Protein 5C3M (pdb70)

Radius of gyration: 48.21 Å; Cα contacts (8 Å, |Δi|>4): 3370; chains: 4; bounding box: 69×123×137 Å

InterPro domains:
  IPR001088 Glycoside hydrolase, family 4 [PF02056] (6-187)
  IPR001088 Glycoside hydrolase, family 4 [PR00732] (6-21)
  IPR001088 Glycoside hydrolase, family 4 [PR00732] (77-93)
  IPR001088 Glycoside hydrolase, family 4 [PR00732] (98-111)
  IPR001088 Glycoside hydrolase, family 4 [PR00732] (112-132)
  IPR001088 Glycoside hydrolase, family 4 [PR00732] (141-158)
  IPR001088 Glycoside hydrolase, family 4 [PR00732] (167-178)
  IPR001088 Glycoside hydrolase, family 4 [PR00732] (193-205)
  IPR001088 Glycoside hydrolase, family 4 [PTHR32092] (4-439)
  IPR015955 Lactate dehydrogenase/glycoside hydrolase, family 4, C-terminal [G3DSA:3.90.110.10] (171-447)
  IPR015955 Lactate dehydrogenase/glycoside hydrolase, family 4, C-terminal [SSF56327] (173-439)
  IPR019802 Glycoside hydrolase, family 4, conserved site [PS01324] (141-172)
  IPR022616 Glycosyl hydrolase, family 4, C-terminal [PF11975] (197-413)
  IPR036291 NAD(P)-binding domain superfamily [SSF51735] (4-168)

Foldseek 3Di:
DEEEEEAQLDLCVCLALVLVLVPVVQVVHQEYEGEYAPVCVPSNVLCLVVSVVVCVVSVNNYHYYYDHPRLVSLQQHAEYEYDHFFPPLVLLQCQQVLVLVVLFHSHCCAAPNVLVSLLQVQVVVVVCVVCNCVRPVNHAYEYASPPQQLNQQLCLVPHPRQRYWYFFCQVVCVQVVLVPQVPDDSVQKDFWWWFTRLGIKRQFIGGNNHTPQLVSQCCVCPVVHDPNVVSNVLSIGTTPSCCCPVVVVVSSVVSVVCCVPVRHVSRVVVVVSVCSSVVSNDPDDGSRPSLVSVQVSCLCVVPFDKDWIKHQQCCLAVLQDSSGIITTIFGHGVVGTHGDHDDHDPPVSRVVSNLVSVLSVLSSVCSVQVDPVSSLVSNASRPRHDHSVSSVVSSVVSCVVPVPSSVNND/DEEEEEAQLDPCVVLQLVQCLVVVVLDVHAEYEREYAPVSVPSRVLCLVLSVVVCVVSVPNYHRHYDHDCLVSLQAHQEYEYDHAFPPLVLLQCQQVLLLVVLFHRHCCAASNNLVSLLLPQVPVVVVVVSCVVRPLNHAYEYARPPQQLNQFLCLVPHPRQRYWYFFCQVVVVLVVQCVLVVHDSCQKDFWWWFARLWIKGQFIGRNHRTCLLVSLVSQCPVVHDPNVVSNVLSIGTGPSCCCPVVVNVSSVVQVVCCVPCHHPSVVVVVVVVVVSVVSRPPDDDGPGSNVRVVQVSCLCVFVFDKDWIKHACCCLAVLDDNSHIHTTIFGQGVVGTDHHRPDHPDDVCRVVSVLVVVLSVLSSVCSVQVDPVSSLVNNASRPRHDHSVVSVVSSVVVCVVPVPSNVNND/DAAEEEEQQLDLCNVLQLVLCLVVVVLPVYEEYEGEYAPVRVVSNVLVLVVSVVVCVVRVRNYHYHYDHPRLVSLQAHAEYEYDHQFPPLVLLQCQQCLCVVVLFGRHCCAARNVLVSQLLPLVVVVVVVVSCVPRPLNHAYEYESPPQQLSQQLCLVPHPPQRYWYFFCQQVCCQVPLCVLVVHDSVQKDFWWWFTRLGIKRQFIGRNRHTPLQVSQCSQVVHDDSCVSNVVSIGTTPSCCCPVVNVVRSVVSNVCCVPCRGPSSVVCVVSVVSSVVSNDVDDDGSRNNLVSVQVSCLSVQVQDKDWIWHQCCCLAPLDDNSHIITGIFRHGVVGTHRDHDHHDDPVSRVVSVLVRVLSVLSSVCSPQLDLVSSLVNNQSRPRHDHSVSSVVSSVVVCVVVVVSNVSND/DAEAEEAQLDLCNLLQLVVCLVCCVLNVHAEYEGEYAPVSQVSNVLVQVLSVVPCVVSVPNHHYHYDHPVLVSLAQHAEYEYDHQFPPLVLLQVQLVLVLVVLFHRHCCAASNVLVSLLLPLVVVVVVVVSCVPRHLNHAYEYERPPQQLSQFLCLPVHPNQHYWGFFFQVVCCLPPLCVVVVHDSVQKDFWWWFTRLQIKRQFIGRNNHTPQLVSLCSDDDDDDNCVSNVLSIHTTPSCCCPPVVVVSSVVQVVCCVPVRGVSSVVVVVSVCSSVVSNPNDDDGSGNSLVSVQVSCLVPQVQDKDWIWHQQCQLAVLDDSSGIITTIFGAGNSGTHHDRNHHRPDVSRVVRSLVSVLSVLSSVCSVQVDLVSSLVSNPSRPRHDDSVVSVVSSVVSCVVCVVSNVSND

Solvent-accessible surface area: 62214 Å² total; per-residue (Å²): 57,12,8,0,0,15,2,0,10,23,43,66,2,34,52,3,6,102,5,17,60,106,52,91,145,61,24,74,12,30,72,1,38,0,4,31,97,93,132,15,59,119,62,2,92,29,2,3,67,20,2,60,61,55,19,100,111,63,63,19,94,12,96,30,64,54,32,69,89,58,108,41,1,1,115,53,5,60,16,0,3,0,24,28,77,20,23,22,36,55,1,10,18,76,2,13,94,19,0,51,142,55,47,6,2,7,19,15,16,8,1,0,0,1,0,0,5,0,0,2,0,0,39,51,2,29,74,1,1,83,19,0,79,105,31,4,93,125,2,19,2,1,3,12,5,21,9,0,4,4,2,2,0,0,0,38,85,81,34,121,17,164,56,9,0,0,8,9,41,10,3,31,27,21,56,71,36,6,4,71,79,59,63,24,95,31,133,118,5,62,0,38,5,0,0,1,8,9,2,0,0,0,11,73,0,50,46,98,63,98,100,32,8,153,55,0,5,80,79,49,16,133,156,124,39,30,26,57,42,0,0,38,11,8,138,8,13,13,0,66,42,0,54,24,23,3,5,26,41,65,10,69,62,90,44,91,113,43,22,152,78,116,8,12,108,0,60,67,33,69,62,73,21,74,101,27,28,98,136,38,121,113,134,132,43,20,92,41,2,62,19,1,4,38,0,27,17,5,4,116,101,61,63,96,55,70,16,26,0,2,15,109,0,101,43,8,0,68,26,2,19,58,77,0,2,0,1,0,10,0,43,0,23,55,105,5,18,98,36,87,84,44,42,40,2,44,43,16,0,40,0,11,0,2,12,17,0,3,15,8,36,12,0,2,81,0,0,55,78,14,57,58,59,25,0,0,4,0,0,2,12,3,47,16,9,39,3,1,58,33,0,57,82,0,0,52,53,0,17,86,22,1,66,145,44,0,102,52,41,150,60,20,9,0,0,16,2,0,8,25,52,90,1,22,56,8,16,112,11,4,34,110,42,60,153,48,9,60,6,37,78,2,38,0,5,26,104,97,101,13,30,53,35,4,93,61,2,0,50,16,1,73,69,72,25,113,118,62,58,26,112,15,50,14,59,53,25,67,74,53,116,51,1,1,68,43,5,75,20,3,2,2,29,25,72,20,22,34,31,67,1,27,16,77,1,12,85,18,0,47,147,60,58,6,7,15,18,17,13,8,3,0,0,2,0,0,6,1,0,3,0,2,43,46,2,29,82,7,10,65,32,2,46,116,29,5,100,77,2,22,5,4,3,17,5,13,10,0,2,6,1,1,0,0,2,38,82,90,32,130,28,160,58,8,2,0,4,7,29,8,2,20,34,18,69,82,41,6,5,70,53,33,64,43,99,38,133,73,7,67,1,38,7,0,0,2,8,10,1,0,0,0,11,74,0,56,45,84,62,112,81,21,11,148,113,0,5,60,76,52,9,89,165,105,54,18,27,38,43,0,0,50,9,11,133,8,9,12,0,46,44,0,62,28,22,3,3,34,54,66,12,35,57,86,39,89,107,32,12,147,75,129,10,7,136,0,56,42,38,54,72,64,66,59,100,43,25,122,132,53,69,107,162,279,62,67,20,100,36,6,49,20,1,0,30,0,8,1,2,5,97,63,56,106,111,52,66,19,26,1,1,13,93,0,100,41,8,0,63,30,2,23,64,81,0,2,0,0,0,10,0,42,0,15,86,108,1,18,92,38,78,87,42,45,45,0,44,43,16,0,34,0,12,0,4,1,19,0,0,10,8,40,12,0,2,83,0,3,61,83,14,57,60,50,22,0,0,5,0,0,4,6,6,53,14,6,38,2,1,63,30,0,62,86,0,0,58,51,0,16,127,25,1,45,144,47,0,91,52,36,142,169,16,20,7,0,0,8,4,0,7,24,22,75,0,14,48,1,4,96,9,1,40,95,49,44,143,40,1,44,2,12,68,1,40,0,3,20,89,102,144,19,117,95,24,6,62,53,2,0,43,32,1,93,81,55,11,101,118,50,66,19,94,8,107,12,61,58,21,75,93,57,124,40,0,0,108,45,6,55,13,0,0,0,27,24,73,20,22,34,29,67,3,27,21,76,0,6,84,21,0,42,147,48,50,7,4,2,17,20,15,6,0,0,0,1,0,0,6,1,0,3,0,0,35,45,0,16,60,0,0,140,27,1,85,127,23,5,98,116,2,16,1,0,2,12,4,23,12,0,3,5,2,1,0,0,0,35,79,85,32,109,23,160,63,4,0,0,5,4,32,9,4,31,37,20,54,82,31,5,4,136,72,44,57,39,94,22,112,94,4,79,0,39,10,0,0,0,7,12,1,0,0,0,14,73,0,54,37,84,65,100,85,34,9,151,53,0,9,89,74,45,94,172,47,22,31,68,36,0,3,45,13,8,150,6,11,14,0,60,38,0,14,32,24,4,3,24,46,78,10,46,54,98,36,106,88,35,21,101,100,75,6,15,119,0,47,29,25,64,92,96,39,115,107,50,29,126,123,28,61,89,144,280,67,45,21,129,33,6,61,20,0,0,32,0,2,0,1,2,73,56,55,94,104,51,72,24,33,1,1,13,110,0,110,42,7,0,72,29,1,22,61,78,0,1,0,1,1,9,0,41,0,21,106,107,3,14,97,44,75,82,45,41,42,0,43,44,17,0,32,0,10,0,8,7,13,1,2,12,10,50,12,1,0,76,0,1,58,82,8,54,60,58,15,0,0,2,0,0,3,7,4,46,13,9,39,1,2,63,27,0,56,80,0,0,56,56,0,15,124,25,0,27,135,57,0,89,52,29,151,56,30,6,0,0,13,4,0,2,21,26,71,0,20,47,0,1,98,10,0,39,86,53,50,150,46,1,50,3,26,52,1,27,0,4,18,90,98,152,10,63,123,53,4,104,28,2,0,47,10,1,77,81,58,1,115,112,51,60,22,91,3,97,12,68,58,24,66,82,50,115,136,0,0,84,48,4,51,12,0,0,0,26,21,71,23,15,31,20,100,1,25,15,64,2,7,87,17,0,35,101,61,39,7,4,5,16,18,13,6,1,0,0,0,0,0,10,0,0,8,1,0,37,48,2,19,52,1,5,136,26,1,87,108,31,8,98,123,1,16,1,0,2,10,6,18,8,0,2,5,2,2,0,0,0,38,78,85,34,179,24,98,53,8,0,0,4,4,36,9,2,29,38,17,59,94,28,5,2,73,68,30,62,34,101,22,125,107,6,78,5,35,6,0,0,1,8,9,2,0,0,1,16,78,0,55,35,73,75,96,92,21,8,138,98,0,3,71,79,42,41,129,41,14,28,55,34,0,1,64,10,9,144,9,18,5,0,36,41,0,60,27,24,3,5,27,52,74,3,58,60,84,36,78,100,14,15,119,81,140,5,7,105,0,60,34,25,72,40,75,34,139,100,43,19,102,117,32,104,115,134,260,48,50,26,101,23,7,40,24,0,0,30,0,3,0,1,0,68,54,56,100,157,53,77,22,33,3,1,12,112,0,105,42,5,0,68,31,2,18,65,71,0,1,0,1,0,10,0,44,0,20,108,110,3,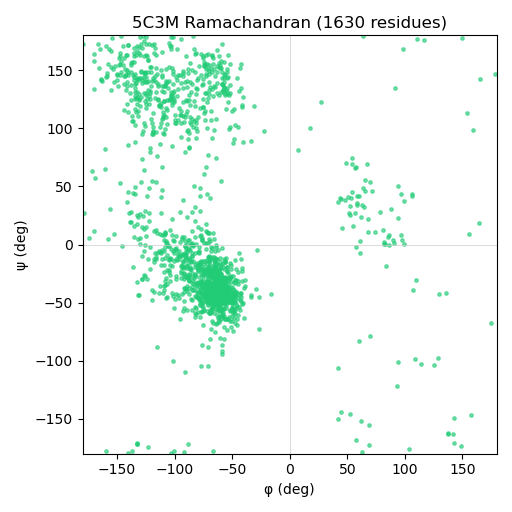16,95,42,78,85,44,43,43,2,47,40,13,0,35,0,12,0,8,11,13,1,4,13,9,44,9,0,1,78,0,2,64,81,12,56,57,50,12,0,0,4,0,1,2,12,6,47,16,10,40,3,0,64,30,0,54,81,0,0,62,70,0,16,118,30,0,28,145,44,0,89,50,38,150

B-factor: mean 54.34, std 13.12, range [18.91, 105.05]

Nearest PDB structures (foldseek):
  5c3m-assembly1_A-2  TM=1.002E+00  e=1.618E-75  Geobacillus stearothermophilus
  1up6-assembly2_G  TM=9.432E-01  e=1.573E-33  Thermotoga maritima MSB8
  1up4-assembly1_B  TM=9.468E-01  e=6.744E-33  Thermotoga maritima MSB8
  1up6-assembly1_D  TM=9.447E-01  e=8.302E-33  Thermotoga maritima MSB8
  1up4-assembly2_H  TM=9.448E-01  e=2.744E-32  Thermotoga maritima MSB8

Secondary structure (P-SEA, 3-state):
cbbbbcccccccaaaaaaaaaaccccccccbbbbbbcccaaaaaaaaaaaaaaaaaaaccccccccccccccccccccbbbbbcccccaaaaaaaacccccccccccccccaaaaaaaaccaaaaaaaaaccccccccbbbbbcccaaaaaaaaaaacccccbbbbbbaaaaaacaaaaaaaccccccbbbbbbcccccccccbbbcccccaaaaaaaaaaccccccaaaaaaacccccccccccccaaaaaaaaaaaaaccccaaaaaaaaaaaaaaaccccccccccaaaaaaaaaaacccbbbbbbcccccccccccccccccccccccccccccccccccccccaaaaaaaaaaaaaaaaaaaacccaaaaaaaaaaccccccaaaaaaaaaaaaaaccccccccc/cbbbbccccccaaaaaaaaaaaccccccccbbbbbbcccaaaaaaaaaaaaaaaaaaccccbbbbbccccccccccccbbbbbcccccaaaaaaaaccccccccccccccaaaaaaaaaacaaaaaaaaaaaacccccbbbbbccccaaaaaaaaaacccccccccccaaaaaaaaaaaaaacccccccccccccccccccccccccccccaaaaaaaaaaccccccaaaaaaaccccccccccccaaaaaaaaaaaaaaccccaaaaaaaaaaaaaaaacccccccccccaaaaaaaaaacccbbbbbbbccccccccccccccccccccccccccccccccccccccaaaaaaaaaaaaaaaaaaaaaccaaaaaaaaacccccccaaaaaaaaaaaaaaccccccccc/cbbbbbccccccaaaaaaaaaaaccccccccbbbbbbccccaaaaaaaaaaaaaaaaacccbbbbbbbcccccccccccbbbbccccccaaaaaaaacccccccccccccccaaaaaaaaacaaaaaaaaaaaacccccbbbbbcccaaaaaaaaaaacccccbbbbbbaaaaaaaaaaaaaacccccccccccccccccccccbbbcccccaaaaaaaaccccccaaaaaaaccccccccccccaaaaaaaaaaaaaaccccaaaaaaaaaaaaaaaacccccccaaaaaaaaaaaaaaaccbbbbbbbccccccccccccccccccccccccccccccccccccccaaaaaaaaaaaaaaaaaaaacccaaaaaaaaaaccccccaaaaaaaaaaaaaaccccccccc/cbbbbccccccaaaaaaaaaaaacccccccbbbbbbcccaaaaaaaaaaaaaaaaaaaccccccccccccccccccccbbbbbcccccaaaaaaaaaaaaaacccccccccaaaaaaaaacaaaaaaaaaaaacccccbbbbbcccaaaaaaaaaaccccccccccccaaaaaaaaaaaaaacccccccccccccccccccccbbbcccccaaaaaaaaccccccaaaaaaacccccccccccccaaaaaaaaaaaaaccccaaaaaaaaaaaaaaaaccccccccccaaaaaaaaaaaaccbbbbbbbccccccccccccccccccccccccccccccccccccccaaaaaaaaaaaaaaaaaaaacccaaaaaaaaacccccccaaaaaaaaaaaaaaccccccccc

Structure (mmCIF, N/CA/C/O backbone):
data_5C3M
#
_entry.id   5C3M
#
_cell.length_a   185.324
_cell.length_b   83.198
_cell.length_c   151.372
_cell.angle_alpha   90.00
_cell.angle_beta   113.61
_cell.angle_gamma   90.00
#
_symmetry.space_group_name_H-M   'C 1 2 1'
#
loop_
_entity.id
_entity.type
_entity.pdbx_description
1 polymer 'Putative 6-phospho-beta-glucosidase'
2 non-polymer 'MANGANESE (II) ION'
3 water water
#
loop_
_atom_site.group_PDB
_atom_site.id
_atom_site.type_symbol
_atom_site.label_atom_id
_atom_site.label_alt_id
_atom_site.label_comp_id
_atom_site.label_asym_id
_atom_site.label_entity_id
_atom_site.label_seq_id
_atom_site.pdbx_PDB_ins_code
_atom_site.Cartn_x
_atom_site.Cartn_y
_atom_site.Cartn_z
_atom_site.occupancy
_atom_site.B_iso_or_equiv
_atom_site.auth_seq_id
_atom_site.auth_comp_id
_atom_site.auth_asym_id
_atom_site.auth_atom_id
_atom_site.pdbx_PDB_model_num
ATOM 1 N N . LEU A 1 5 ? -32.096 33.770 44.012 1.00 71.81 5 LEU A N 1
ATOM 2 C CA . LEU A 1 5 ? -32.714 32.659 44.737 1.00 83.77 5 LEU A CA 1
ATOM 3 C C . LEU A 1 5 ? -34.148 32.394 44.266 1.00 81.13 5 LEU A C 1
ATOM 4 O O . LEU A 1 5 ? -35.053 33.188 44.522 1.00 82.13 5 LEU A O 1
ATOM 7 N N . LYS A 1 6 ? -34.350 31.264 43.597 1.00 79.42 6 LYS A N 1
ATOM 8 C CA . LYS A 1 6 ? -35.627 30.954 42.963 1.00 73.06 6 LYS A CA 1
ATOM 9 C C . LYS A 1 6 ? -36.402 29.850 43.668 1.00 72.88 6 LYS A C 1
ATOM 10 O O . LYS A 1 6 ? -36.128 28.669 43.480 1.00 74.38 6 LYS A O 1
ATOM 16 N N . MET A 1 7 ? -37.377 30.239 44.477 1.00 75.40 7 MET A N 1
ATOM 17 C CA . MET A 1 7 ? -38.317 29.290 45.054 1.00 74.52 7 MET A CA 1
ATOM 18 C C . MET A 1 7 ? -39.192 28.707 43.942 1.00 73.52 7 MET A C 1
ATOM 19 O O . MET A 1 7 ? -39.237 29.242 42.845 1.00 75.61 7 MET A O 1
ATOM 24 N N . ALA A 1 8 ? -39.852 27.590 44.216 1.00 72.37 8 ALA A N 1
ATOM 25 C CA . ALA A 1 8 ? -40.781 26.977 43.273 1.00 75.51 8 ALA A CA 1
ATOM 26 C C . ALA A 1 8 ? -41.821 26.197 44.072 1.00 76.83 8 ALA A C 1
ATOM 27 O O . ALA A 1 8 ? -41.483 25.563 45.063 1.00 80.08 8 ALA A O 1
ATOM 29 N N . THR A 1 9 ? -43.084 26.253 43.661 1.00 67.00 9 THR A N 1
ATOM 30 C CA . THR A 1 9 ? -44.153 25.686 44.476 1.00 65.00 9 THR A CA 1
ATOM 31 C C . THR A 1 9 ? -45.144 24.856 43.688 1.00 68.34 9 THR A C 1
ATOM 32 O O . THR A 1 9 ? -45.737 25.340 42.730 1.00 73.12 9 THR A O 1
ATOM 36 N N . ILE A 1 10 ? -45.344 23.612 44.112 1.00 66.57 10 ILE A N 1
ATOM 37 C CA . ILE A 1 10 ? -46.242 22.708 43.412 1.00 63.85 10 ILE A CA 1
ATOM 38 C C . ILE A 1 10 ? -47.585 22.620 44.110 1.00 69.80 10 ILE A C 1
ATOM 39 O O . ILE A 1 10 ? -47.672 22.269 45.289 1.00 64.50 10 ILE A O 1
ATOM 44 N N . GLY A 1 11 ? -48.632 22.938 43.354 1.00 72.95 11 GLY A N 1
ATOM 45 C CA . GLY A 1 11 ? -49.950 23.133 43.913 1.00 68.78 11 GLY A CA 1
ATOM 46 C C . GLY A 1 11 ? -50.106 24.609 44.178 1.00 61.87 11 GLY A C 1
ATOM 47 O O . GLY A 1 11 ? -50.465 25.026 45.276 1.00 57.04 11 GLY A O 1
ATOM 48 N N . GLY A 1 12 ? -49.807 25.403 43.161 1.00 62.02 12 GLY A N 1
ATOM 49 C CA . GLY A 1 12 ? -49.908 26.841 43.283 1.00 67.97 12 GLY A CA 1
ATOM 50 C C . GLY A 1 12 ? -51.330 27.299 43.523 1.00 69.05 12 GLY A C 1
ATOM 51 O O . GLY A 1 12 ? -51.558 28.265 44.241 1.00 69.93 12 GLY A O 1
ATOM 52 N N . GLY A 1 13 ? -52.289 26.590 42.934 1.00 64.64 13 GLY A N 1
ATOM 53 C CA . GLY A 1 13 ? -53.680 26.979 43.002 1.00 59.10 13 GLY A CA 1
ATOM 54 C C . GLY A 1 13 ? -54.346 26.669 44.320 1.00 60.54 13 GLY A C 1
ATOM 55 O O . GLY A 1 13 ? -55.549 26.821 44.457 1.00 68.38 13 GLY A O 1
ATOM 56 N N . SER A 1 14 ? -53.572 26.239 45.301 1.00 59.76 14 SER A N 1
ATOM 57 C CA . SER A 1 14 ? -54.146 25.860 46.579 1.00 63.93 14 SER A CA 1
ATOM 58 C C . SER A 1 14 ? -54.849 27.018 47.260 1.00 70.55 14 SER A C 1
ATOM 59 O O . SER A 1 14 ? -54.522 28.173 47.048 1.00 68.79 14 SER A O 1
ATOM 62 N N . SER A 1 15 ? -55.830 26.677 48.080 1.00 72.28 15 SER A N 1
ATOM 63 C CA . SER A 1 15 ? -56.553 27.632 48.900 1.00 69.59 15 SER A CA 1
ATOM 64 C C . SER A 1 15 ? -55.660 28.368 49.876 1.00 73.44 15 SER A C 1
ATOM 65 O O . SER A 1 15 ? -56.053 29.393 50.429 1.00 76.37 15 SER A O 1
ATOM 68 N N . TYR A 1 16 ? -54.454 27.851 50.079 1.00 73.86 16 TYR A N 1
ATOM 69 C CA . TYR A 1 16 ? -53.604 28.329 51.160 1.00 72.18 16 TYR A CA 1
ATOM 70 C C . TYR A 1 16 ? -52.462 29.257 50.726 1.00 75.28 16 TYR A C 1
ATOM 71 O O . TYR A 1 16 ? -51.733 29.773 51.574 1.00 78.16 16 TYR A O 1
ATOM 80 N N . THR A 1 17 ? -52.303 29.470 49.422 1.00 75.70 17 THR A N 1
ATOM 81 C CA . THR A 1 17 ? -51.223 30.319 48.905 1.00 67.71 17 THR A CA 1
ATOM 82 C C . THR A 1 17 ? -51.193 31.725 49.524 1.00 71.21 17 THR A C 1
ATOM 83 O O . THR A 1 17 ? -50.121 32.296 49.688 1.00 70.23 17 THR A O 1
ATOM 87 N N . PRO A 1 18 ? -52.364 32.297 49.856 1.00 73.06 18 PRO A N 1
ATOM 88 C CA . PRO A 1 18 ? -52.326 33.443 50.764 1.00 71.65 18 PRO A CA 1
ATOM 89 C C . PRO A 1 18 ? -51.408 33.206 51.956 1.00 73.50 18 PRO A C 1
ATOM 90 O O . PRO A 1 18 ? -50.389 33.875 52.085 1.00 73.94 18 PRO A O 1
ATOM 94 N N . GLU A 1 19 ? -51.751 32.237 52.796 1.00 74.42 19 GLU A N 1
ATOM 95 C CA . GLU A 1 19 ? -50.959 31.922 53.978 1.00 74.58 19 GLU A CA 1
ATOM 96 C C . GLU A 1 19 ? -49.487 31.717 53.641 1.00 74.05 19 GLU A C 1
ATOM 97 O O . GLU A 1 19 ? -48.627 31.843 54.503 1.00 73.91 19 GLU A O 1
ATOM 103 N N . LEU A 1 20 ? -49.199 31.413 52.382 1.00 77.69 20 LEU A N 1
ATOM 104 C CA . LEU A 1 20 ? -47.826 31.194 51.966 1.00 75.67 20 LEU A CA 1
ATOM 105 C C . LEU A 1 20 ? -47.116 32.506 51.693 1.00 76.99 20 LEU A C 1
ATOM 106 O O . LEU A 1 20 ? -46.145 32.842 52.361 1.00 82.97 20 LEU A O 1
ATOM 111 N N . VAL A 1 21 ? -47.597 33.255 50.710 1.00 76.60 21 VAL A N 1
ATOM 112 C CA . VAL A 1 21 ? -46.929 34.491 50.330 1.00 73.82 21 VAL A CA 1
ATOM 113 C C . VAL A 1 21 ? -47.203 35.604 51.337 1.00 74.83 21 VAL A C 1
ATOM 114 O O . VAL A 1 21 ? -46.792 36.737 51.137 1.00 72.13 21 VAL A O 1
ATOM 118 N N . GLU A 1 22 ? -47.908 35.284 52.415 1.00 76.12 22 GLU A N 1
ATOM 119 C CA . GLU A 1 22 ? -48.027 36.217 53.522 1.00 74.19 22 GLU A CA 1
ATOM 120 C C . GLU A 1 22 ? -46.921 35.922 54.515 1.00 76.34 22 GLU A C 1
ATOM 121 O O . GLU A 1 22 ? -46.493 36.784 55.263 1.00 78.74 22 GLU A O 1
ATOM 127 N N . GLY A 1 23 ? -46.468 34.679 54.530 1.00 77.80 23 GLY A N 1
ATOM 128 C CA . GLY A 1 23 ? -45.348 34.317 55.367 1.00 75.95 23 GLY A CA 1
ATOM 129 C C . GLY A 1 23 ? -44.125 35.068 54.888 1.00 81.32 23 GLY A C 1
ATOM 130 O O . GLY A 1 23 ? -43.457 35.732 55.673 1.00 87.39 23 GLY A O 1
ATOM 131 N N . LEU A 1 24 ? -43.855 34.989 53.588 1.00 80.64 24 LEU A N 1
ATOM 132 C CA . LEU A 1 24 ? -42.624 35.527 53.019 1.00 76.54 24 LEU A CA 1
ATOM 133 C C . LEU A 1 24 ? -42.477 37.028 53.221 1.00 82.68 24 LEU A C 1
ATOM 134 O O . LEU A 1 24 ? -41.370 37.517 53.445 1.00 85.45 24 LEU A O 1
ATOM 139 N N . ILE A 1 25 ? -43.583 37.760 53.136 1.00 80.00 25 ILE A N 1
ATOM 140 C CA . ILE A 1 25 ? -43.515 39.202 53.295 1.00 83.71 25 ILE A CA 1
ATOM 141 C C . ILE A 1 25 ? -42.961 39.532 54.677 1.00 85.45 25 ILE A C 1
ATOM 142 O O . ILE A 1 25 ? -42.175 40.460 54.827 1.00 89.19 25 ILE A O 1
ATOM 147 N N . LYS A 1 26 ? -43.330 38.752 55.684 1.00 80.59 26 LYS A N 1
ATOM 148 C CA . LYS A 1 26 ? -42.745 38.955 56.996 1.00 80.40 26 LYS A CA 1
ATOM 149 C C . LYS A 1 26 ? -41.348 38.332 57.119 1.00 89.04 26 LYS A C 1
ATOM 150 O O . LYS A 1 26 ? -40.841 38.184 58.228 1.00 91.56 26 LYS A O 1
ATOM 154 N N . ARG A 1 27 ? -40.720 37.979 55.997 1.00 86.02 27 ARG A N 1
ATOM 155 C CA . ARG A 1 27 ? -39.395 37.372 56.048 1.00 89.13 27 ARG A CA 1
ATOM 156 C C . ARG A 1 27 ? -38.603 37.554 54.749 1.00 89.18 27 ARG A C 1
ATOM 157 O O . ARG A 1 27 ? -37.780 36.716 54.396 1.00 86.62 27 ARG A O 1
ATOM 165 N N . TYR A 1 28 ? -38.846 38.655 54.043 1.00 88.57 28 TYR A N 1
ATOM 166 C CA . TYR A 1 28 ? -38.003 39.028 52.911 1.00 86.96 28 TYR A CA 1
ATOM 167 C C . TYR A 1 28 ? -36.694 39.567 53.488 1.00 89.07 28 TYR A C 1
ATOM 168 O O . TYR A 1 28 ? -35.657 39.625 52.818 1.00 89.42 28 TYR A O 1
ATOM 177 N N . HIS A 1 29 ? -36.772 39.981 54.750 1.00 90.92 29 HIS A N 1
ATOM 178 C CA . HIS A 1 29 ? -35.619 40.382 55.573 1.00 86.89 29 HIS A CA 1
ATOM 179 C C . HIS A 1 29 ? -34.379 39.521 55.407 1.00 93.52 29 HIS A C 1
ATOM 180 O O . HIS A 1 29 ? -33.254 40.017 55.393 1.00 97.51 29 HIS A O 1
ATOM 187 N N . GLU A 1 30 ? -34.611 38.224 55.237 1.00 93.81 30 GLU A N 1
ATOM 188 C CA . GLU A 1 30 ? -33.542 37.253 55.109 1.00 89.43 30 GLU A CA 1
ATOM 189 C C . GLU A 1 30 ? -33.687 36.346 53.888 1.00 83.49 30 GLU A C 1
ATOM 190 O O . GLU A 1 30 ? -32.773 35.613 53.561 1.00 85.23 30 GLU A O 1
ATOM 196 N N . LEU A 1 31 ? -34.819 36.385 53.200 1.00 85.12 31 LEU A N 1
ATOM 197 C CA . LEU A 1 31 ? -34.993 35.497 52.055 1.00 83.01 31 LEU A CA 1
ATOM 198 C C . LEU A 1 31 ? -34.971 36.210 50.709 1.00 84.31 31 LEU A C 1
ATOM 199 O O . LEU A 1 31 ? -35.996 36.697 50.246 1.00 81.49 31 LEU A O 1
ATOM 201 N N . PRO A 1 32 ? -33.800 36.241 50.059 1.00 83.46 32 PRO A N 1
ATOM 202 C CA . PRO A 1 32 ? -33.630 36.938 48.785 1.00 82.49 32 PRO A CA 1
ATOM 203 C C . PRO A 1 32 ? -34.263 36.207 47.618 1.00 81.37 32 PRO A C 1
ATOM 204 O O . PRO A 1 32 ? -33.554 35.846 46.679 1.00 78.38 32 PRO A O 1
ATOM 208 N N . VAL A 1 33 ? -35.576 36.010 47.671 1.00 78.64 33 VAL A N 1
ATOM 209 C CA . VAL A 1 33 ? -36.279 35.298 46.616 1.00 77.83 33 VAL A CA 1
ATOM 210 C C . VAL A 1 33 ? -36.562 36.207 45.445 1.00 74.09 33 VAL A C 1
ATOM 211 O O . VAL A 1 33 ? -37.420 37.082 45.515 1.00 71.60 33 VAL A O 1
ATOM 215 N N . GLY A 1 34 ? -35.829 35.994 44.364 1.00 74.65 34 GLY A N 1
ATOM 216 C CA . GLY A 1 34 ? -36.039 36.763 43.163 1.00 73.97 34 GLY A CA 1
ATOM 217 C C . GLY A 1 34 ? -37.283 36.238 42.505 1.00 69.96 34 GLY A C 1
ATOM 218 O O . GLY A 1 34 ? -38.378 36.722 42.747 1.00 74.42 34 GLY A O 1
ATOM 219 N N . GLU A 1 35 ? -37.110 35.215 41.691 1.00 67.43 35 GLU A N 1
ATOM 220 C CA . GLU A 1 35 ? -38.214 34.654 40.949 1.00 70.79 35 GLU A CA 1
ATOM 221 C C . GLU A 1 35 ? -38.899 33.521 41.702 1.00 74.19 35 GLU A C 1
ATOM 222 O O . GLU A 1 35 ? -38.333 32.454 41.870 1.00 75.88 35 GLU A O 1
ATOM 228 N N . LEU A 1 36 ? -40.119 33.768 42.166 1.00 74.35 36 LEU A N 1
ATOM 229 C CA . LEU A 1 36 ? -40.968 32.714 42.713 1.00 75.40 36 LEU A CA 1
ATOM 230 C C . LEU A 1 36 ? -41.858 32.153 41.603 1.00 80.84 36 LEU A C 1
ATOM 231 O O . LEU A 1 36 ? -42.254 32.883 40.699 1.00 85.02 36 LEU A O 1
ATOM 236 N N . TRP A 1 37 ? -42.143 30.855 41.643 1.00 73.26 37 TRP A N 1
ATOM 237 C CA . TRP A 1 37 ? -43.047 30.254 40.671 1.00 77.25 37 TRP A CA 1
ATOM 238 C C . TRP A 1 37 ? -44.176 29.489 41.370 1.00 75.66 37 TRP A C 1
ATOM 239 O O . TRP A 1 37 ? -43.985 28.952 42.456 1.00 75.60 37 TRP A O 1
ATOM 250 N N . LEU A 1 38 ? -45.355 29.476 40.747 1.00 78.78 38 LEU A N 1
ATOM 251 C CA . LEU A 1 38 ? -46.517 28.732 41.240 1.00 71.70 38 LEU A CA 1
ATOM 252 C C . LEU A 1 38 ? -47.051 27.794 40.164 1.00 73.83 38 LEU A C 1
ATOM 253 O O . LEU A 1 38 ? -47.492 28.252 39.112 1.00 73.88 38 LEU A O 1
ATOM 258 N N . VAL A 1 39 ? -47.028 26.488 40.412 1.00 74.53 39 VAL A N 1
ATOM 259 C CA . VAL A 1 39 ? -47.492 25.555 39.393 1.00 72.86 39 VAL A CA 1
ATOM 260 C C . VAL A 1 39 ? -48.699 24.728 39.826 1.00 70.57 39 VAL A C 1
ATOM 261 O O . VAL A 1 39 ? -49.048 24.659 41.010 1.00 65.04 39 VAL A O 1
ATOM 265 N N . ASP A 1 40 ? -49.327 24.113 38.828 1.00 71.44 40 ASP A N 1
ATOM 266 C CA . ASP A 1 40 ? -50.493 23.273 39.016 1.00 65.98 40 ASP A CA 1
ATOM 267 C C . ASP A 1 40 ? -50.745 22.481 37.744 1.00 61.35 40 ASP A C 1
ATOM 268 O O . ASP A 1 40 ? -50.081 22.694 36.738 1.00 64.44 40 ASP A O 1
ATOM 273 N N . ILE A 1 41 ? -51.691 21.554 37.795 1.00 63.49 41 ILE A N 1
ATOM 274 C CA . ILE A 1 41 ? -52.078 20.801 36.609 1.00 68.19 41 ILE A CA 1
ATOM 275 C C . ILE A 1 41 ? -53.170 21.543 35.873 1.00 62.66 41 ILE A C 1
ATOM 276 O O . ILE A 1 41 ? -53.955 22.247 36.491 1.00 60.32 41 ILE A O 1
ATOM 281 N N . PRO A 1 42 ? -53.236 21.367 34.548 1.00 61.80 42 PRO A N 1
ATOM 282 C CA . PRO A 1 42 ? -54.211 22.065 33.705 1.00 64.81 42 PRO A CA 1
ATOM 283 C C . PRO A 1 42 ? -55.651 21.956 34.196 1.00 65.65 42 PRO A C 1
ATOM 284 O O . PRO A 1 42 ? -56.488 22.749 33.785 1.00 67.12 42 PRO A O 1
ATOM 288 N N . GLU A 1 43 ? -55.925 20.998 35.071 1.00 63.81 43 GLU A N 1
ATOM 289 C CA . GLU A 1 43 ? -57.251 20.823 35.645 1.00 61.82 43 GLU A CA 1
ATOM 290 C C . GLU A 1 43 ? -57.526 21.822 36.760 1.00 59.00 43 GLU A C 1
ATOM 291 O O . GLU A 1 43 ? -58.621 21.881 37.299 1.00 55.87 43 GLU A O 1
ATOM 297 N N . GLY A 1 44 ? -56.522 22.605 37.118 1.00 67.03 44 GLY A N 1
ATOM 298 C CA . GLY A 1 44 ? -56.706 23.641 38.117 1.00 68.06 44 GLY A CA 1
ATOM 299 C C . GLY A 1 44 ? -56.217 24.975 37.600 1.00 67.66 44 GLY A C 1
ATOM 300 O O . GLY A 1 44 ? -56.033 25.911 38.368 1.00 69.91 44 GLY A O 1
ATOM 301 N N . LYS A 1 45 ? -56.010 25.045 36.289 1.00 64.87 45 LYS A N 1
ATOM 302 C CA . LYS A 1 45 ? -55.470 26.224 35.634 1.00 65.87 45 LYS A CA 1
ATOM 303 C C . LYS A 1 45 ? -56.171 27.491 36.073 1.00 76.18 45 LYS A C 1
ATOM 304 O O . LYS A 1 45 ? -55.532 28.487 36.380 1.00 79.04 45 LYS A O 1
ATOM 308 N N . GLU A 1 46 ? -57.491 27.446 36.131 1.00 77.58 46 GLU A N 1
ATOM 309 C CA . GLU A 1 46 ? -58.245 28.633 36.484 1.00 79.62 46 GLU A CA 1
ATOM 310 C C . GLU A 1 46 ? -58.031 29.029 37.937 1.00 82.75 46 GLU A C 1
ATOM 311 O O . GLU A 1 46 ? -57.597 30.147 38.212 1.00 81.59 46 GLU A O 1
ATOM 317 N N . LYS A 1 47 ? -58.307 28.118 38.863 1.00 76.08 47 LYS A N 1
ATOM 318 C CA . LYS A 1 47 ? -58.128 28.409 40.284 1.00 75.13 47 LYS A CA 1
ATOM 319 C C . LYS A 1 47 ? -56.704 28.885 40.595 1.00 74.86 47 LYS A C 1
ATOM 320 O O . LYS A 1 47 ? -56.460 29.564 41.591 1.00 69.09 47 LYS A O 1
ATOM 323 N N . LEU A 1 48 ? -55.766 28.532 39.729 1.00 71.38 48 LEU A N 1
ATOM 324 C CA . LEU A 1 48 ? -54.408 29.006 39.878 1.00 72.87 48 LEU A CA 1
ATOM 325 C C . LEU A 1 48 ? -54.376 30.505 39.663 1.00 76.45 48 LEU A C 1
ATOM 326 O O . LEU A 1 48 ? -53.846 31.248 40.477 1.00 75.24 48 LEU A O 1
ATOM 331 N N . GLU A 1 49 ? -54.968 30.946 38.563 1.00 80.11 49 GLU A N 1
ATOM 332 C CA . GLU A 1 49 ? -54.848 32.335 38.148 1.00 84.59 49 GLU A CA 1
ATOM 333 C C . GLU A 1 49 ? -55.701 33.275 38.995 1.00 79.05 49 GLU A C 1
ATOM 334 O O . GLU A 1 49 ? -55.423 34.467 39.077 1.00 75.99 49 GLU A O 1
ATOM 340 N N . ILE A 1 50 ? -56.730 32.733 39.635 1.00 83.19 50 ILE A N 1
ATOM 341 C CA . ILE A 1 50 ? -57.568 33.527 40.527 1.00 80.02 50 ILE A CA 1
ATOM 342 C C . ILE A 1 50 ? -56.740 34.021 41.709 1.00 76.53 50 ILE A C 1
ATOM 343 O O . ILE A 1 50 ? -57.020 35.077 42.264 1.00 78.51 50 ILE A O 1
ATOM 346 N N . VAL A 1 51 ? -55.708 33.264 42.080 1.00 79.91 51 VAL A N 1
ATOM 347 C CA . VAL A 1 51 ? -54.843 33.659 43.193 1.00 80.95 51 VAL A CA 1
ATOM 348 C C . VAL A 1 51 ? -53.496 34.199 42.724 1.00 82.43 51 VAL A C 1
ATOM 349 O O . VAL A 1 51 ? -52.848 34.956 43.443 1.00 81.37 51 VAL A O 1
ATOM 353 N N . GLY A 1 52 ? -53.080 33.810 41.522 1.00 81.17 52 GLY A N 1
ATOM 354 C CA . GLY A 1 52 ? -51.843 34.307 40.947 1.00 77.68 52 GLY A CA 1
ATOM 355 C C . GLY A 1 52 ? -51.857 35.819 40.883 1.00 80.20 52 GLY A C 1
ATOM 356 O O . GLY A 1 52 ? -50.900 36.481 41.280 1.00 83.97 52 GLY A O 1
ATOM 357 N N . ALA A 1 53 ? -52.960 36.370 40.397 1.00 79.89 53 ALA A N 1
ATOM 358 C CA . ALA A 1 53 ? -53.120 37.813 40.342 1.00 81.64 53 ALA A CA 1
ATOM 359 C C . ALA A 1 53 ? -53.200 38.418 41.739 1.00 81.11 53 ALA A C 1
ATOM 360 O O . ALA A 1 53 ? -52.944 39.603 41.918 1.00 83.98 53 ALA A O 1
ATOM 362 N N . LEU A 1 54 ? -53.557 37.608 42.728 1.00 78.24 54 LEU A N 1
ATOM 363 C CA . LEU A 1 54 ? -53.657 38.093 44.098 1.00 82.17 54 LEU A CA 1
ATOM 364 C C . LEU A 1 54 ? -52.273 38.098 44.739 1.00 80.57 54 LEU A C 1
ATOM 365 O O . LEU A 1 54 ? -52.026 38.786 45.730 1.00 78.87 54 LEU A O 1
ATOM 370 N N . ALA A 1 55 ? -51.361 37.336 44.152 1.00 81.27 55 ALA A N 1
ATOM 371 C CA . ALA A 1 55 ? -49.981 37.356 44.596 1.00 77.32 55 ALA A CA 1
ATOM 372 C C . ALA A 1 55 ? -49.374 38.683 44.211 1.00 76.83 55 ALA A C 1
ATOM 373 O O . ALA A 1 55 ? -48.936 39.451 45.064 1.00 78.83 55 ALA A O 1
ATOM 375 N N . LYS A 1 56 ? -49.394 38.959 42.913 1.00 74.80 56 LYS A N 1
ATOM 376 C CA . LYS A 1 56 ? -48.796 40.161 42.362 1.00 76.12 56 LYS A CA 1
ATOM 377 C C . LYS A 1 56 ? -49.362 41.418 43.011 1.00 80.71 56 LYS A C 1
ATOM 378 O O . LYS A 1 56 ? -48.799 42.501 42.873 1.00 85.02 56 LYS A O 1
ATOM 381 N N . ARG A 1 57 ? -50.470 41.263 43.727 1.00 75.84 57 ARG A N 1
ATOM 382 C CA . ARG A 1 57 ? -51.091 42.371 44.430 1.00 76.19 57 ARG A CA 1
ATOM 383 C C . ARG A 1 57 ? -50.320 42.755 45.679 1.00 76.38 57 ARG A C 1
ATOM 384 O O . ARG A 1 57 ? -49.911 43.899 45.845 1.00 78.68 57 ARG A O 1
ATOM 392 N N . MET A 1 58 ? -50.130 41.787 46.562 1.00 77.78 58 MET A N 1
ATOM 393 C CA . MET A 1 58 ? -49.570 42.062 47.874 1.00 76.05 58 MET A CA 1
ATOM 394 C C . MET A 1 58 ? -48.058 42.226 47.836 1.00 80.36 58 MET A C 1
ATOM 395 O O . MET A 1 58 ? -47.467 42.767 48.765 1.00 84.09 58 MET A O 1
ATOM 400 N N . VAL A 1 59 ? -47.424 41.766 46.764 1.00 79.26 59 VAL A N 1
ATOM 401 C CA . VAL A 1 59 ? -46.010 42.057 46.569 1.00 86.92 59 VAL A CA 1
ATOM 402 C C . VAL A 1 59 ? -45.895 43.416 45.896 1.00 83.36 59 VAL A C 1
ATOM 403 O O . VAL A 1 59 ? -44.802 43.886 45.588 1.00 89.52 59 VAL A O 1
ATOM 407 N N . GLU A 1 60 ? -47.048 44.035 45.671 1.00 83.32 60 GLU A N 1
ATOM 408 C CA . GLU A 1 60 ? -47.122 45.397 45.180 1.00 83.47 60 GLU A CA 1
ATOM 409 C C . GLU A 1 60 ? -47.585 46.307 46.313 1.00 85.69 60 GLU A C 1
ATOM 410 O O . GLU A 1 60 ? -47.232 47.482 46.366 1.00 88.97 60 GLU A O 1
ATOM 413 N N . LYS A 1 61 ? -48.360 45.749 47.235 1.00 78.52 61 LYS A N 1
ATOM 414 C CA . LYS A 1 61 ? -48.897 46.519 48.349 1.00 81.42 61 LYS A CA 1
ATOM 415 C C . LYS A 1 61 ? -47.918 46.570 49.520 1.00 87.47 61 LYS A C 1
ATOM 416 O O . LYS A 1 61 ? -48.161 47.248 50.517 1.00 83.31 61 LYS A O 1
ATOM 419 N N . ALA A 1 62 ? -46.810 45.847 49.393 1.00 87.86 62 ALA A N 1
ATOM 420 C CA . ALA A 1 62 ? -45.781 45.826 50.432 1.00 82.03 62 ALA A CA 1
ATOM 421 C C . ALA A 1 62 ? -44.425 46.177 49.845 1.00 79.34 62 ALA A C 1
ATOM 422 O O . ALA A 1 62 ? -43.438 46.316 50.568 1.00 73.64 62 ALA A O 1
ATOM 424 N N . GLY A 1 63 ? -44.388 46.318 48.525 1.00 83.56 63 GLY A N 1
ATOM 425 C CA . GLY A 1 63 ? -43.191 46.755 47.831 1.00 86.93 63 GLY A CA 1
ATOM 426 C C . GLY A 1 63 ? -42.078 45.735 47.905 1.00 83.03 63 GLY A C 1
ATOM 427 O O . GLY A 1 63 ? -41.066 45.954 48.570 1.00 81.37 63 GLY A O 1
ATOM 428 N N . VAL A 1 64 ? -42.281 44.615 47.216 1.00 84.01 64 VAL A N 1
ATOM 429 C CA . VAL A 1 64 ? -41.357 43.490 47.231 1.00 76.68 64 VAL A CA 1
ATOM 430 C C . VAL A 1 64 ? -41.055 43.028 45.806 1.00 77.36 64 VAL A C 1
ATOM 431 O O . VAL A 1 64 ? -41.977 42.713 45.055 1.00 80.98 64 VAL A O 1
ATOM 435 N N . PRO A 1 65 ? -39.765 42.982 45.429 1.00 75.08 65 PRO A N 1
ATOM 436 C CA . PRO A 1 65 ? -39.345 42.695 44.049 1.00 73.35 65 PRO A CA 1
ATOM 437 C C . PRO A 1 65 ? -39.413 41.222 43.656 1.00 75.96 65 PRO A C 1
ATOM 438 O O . PRO A 1 65 ? -38.517 40.734 42.968 1.00 71.76 65 PRO A O 1
ATOM 442 N N . ILE A 1 66 ? -40.477 40.539 44.067 1.00 83.46 66 ILE A N 1
ATOM 443 C CA . ILE A 1 66 ? -40.640 39.109 43.816 1.00 74.73 66 ILE A CA 1
ATOM 444 C C . ILE A 1 66 ? -41.459 38.799 42.574 1.00 70.09 66 ILE A C 1
ATOM 445 O O . ILE A 1 66 ? -42.658 39.028 42.544 1.00 68.63 66 ILE A O 1
ATOM 450 N N . GLU A 1 67 ? -40.802 38.254 41.559 1.00 71.93 67 GLU A N 1
ATOM 451 C CA . GLU A 1 67 ? -41.452 37.975 40.287 1.00 77.01 67 GLU A CA 1
ATOM 452 C C . GLU A 1 67 ? -42.430 36.806 40.344 1.00 83.80 67 GLU A C 1
ATOM 453 O O . GLU A 1 67 ? -42.018 35.652 40.266 1.00 84.19 67 GLU A O 1
ATOM 459 N N . ILE A 1 68 ? -43.722 37.097 40.445 1.00 88.70 68 ILE A N 1
ATOM 460 C CA . ILE A 1 68 ? -44.737 36.047 40.417 1.00 83.27 68 ILE A CA 1
ATOM 461 C C . ILE A 1 68 ? -44.921 35.470 39.019 1.00 83.64 68 ILE A C 1
ATOM 462 O O . ILE A 1 68 ? -45.492 36.117 38.143 1.00 84.15 68 ILE A O 1
ATOM 467 N N . HIS A 1 69 ? -44.443 34.250 38.816 1.00 80.72 69 HIS A N 1
ATOM 468 C CA . HIS A 1 69 ? -44.641 33.563 37.547 1.00 82.26 69 HIS A CA 1
ATOM 469 C C . HIS A 1 69 ? -45.590 32.388 37.714 1.00 76.84 69 HIS A C 1
ATOM 470 O O . HIS A 1 69 ? -45.604 31.742 38.755 1.00 75.86 69 HIS A O 1
ATOM 477 N N . LEU A 1 70 ? -46.388 32.116 36.690 1.00 71.64 70 LEU A N 1
ATOM 478 C CA . LEU A 1 70 ? -47.315 31.001 36.747 1.00 66.39 70 LEU A CA 1
ATOM 479 C C . LEU A 1 70 ? -47.087 30.112 35.545 1.00 71.63 70 LEU A C 1
ATOM 480 O O . LEU A 1 70 ? -46.720 30.600 34.477 1.00 67.60 70 LEU A O 1
ATOM 483 N N . THR A 1 71 ? -47.296 28.808 35.726 1.00 75.47 71 THR A N 1
ATOM 484 C CA . THR A 1 71 ? -47.013 27.826 34.685 1.00 71.10 71 THR A CA 1
ATOM 485 C C . THR A 1 71 ? -47.650 26.470 34.997 1.00 71.39 71 THR A C 1
ATOM 486 O O . THR A 1 71 ? -47.882 26.140 36.154 1.00 67.78 71 THR A O 1
ATOM 490 N N . LEU A 1 72 ? -47.971 25.716 33.949 1.00 76.77 72 LEU A N 1
ATOM 491 C CA . LEU A 1 72 ? -48.378 24.322 34.063 1.00 76.68 72 LEU A CA 1
ATOM 492 C C . LEU A 1 72 ? -47.176 23.415 33.816 1.00 74.21 72 LEU A C 1
ATOM 493 O O . LEU A 1 72 ? -46.954 22.453 34.545 1.00 74.42 72 LEU A O 1
ATOM 498 N N . ASP A 1 73 ? -46.427 23.728 32.760 1.00 76.88 73 ASP A N 1
ATOM 499 C CA . ASP A 1 73 ? -45.126 23.122 32.475 1.00 79.99 73 ASP A CA 1
ATOM 500 C C . ASP A 1 73 ? -44.236 23.148 33.713 1.00 79.68 73 ASP A C 1
ATOM 501 O O . ASP A 1 73 ? -43.455 24.071 33.906 1.00 81.52 73 ASP A O 1
ATOM 506 N N . ARG A 1 74 ? -44.355 22.123 34.546 1.00 80.10 74 ARG A N 1
ATOM 507 C CA . ARG A 1 74 ? -43.661 22.079 35.827 1.00 77.00 74 ARG A CA 1
ATOM 508 C C . ARG A 1 74 ? -42.148 22.262 35.729 1.00 79.58 74 ARG A C 1
ATOM 509 O O . ARG A 1 74 ? -41.543 22.943 36.552 1.00 81.53 74 ARG A O 1
ATOM 517 N N . ARG A 1 75 ? -41.537 21.660 34.718 1.00 79.77 75 ARG A N 1
ATOM 518 C CA . ARG A 1 75 ? -40.088 21.536 34.693 1.00 77.73 75 ARG A CA 1
ATOM 519 C C . ARG A 1 75 ? -39.390 22.878 34.529 1.00 79.34 75 ARG A C 1
ATOM 520 O O . ARG A 1 75 ? -38.328 23.097 35.104 1.00 78.51 75 ARG A O 1
ATOM 528 N N . ARG A 1 76 ? -39.996 23.783 33.768 1.00 81.43 76 ARG A N 1
ATOM 529 C CA . ARG A 1 76 ? -39.439 25.124 33.600 1.00 84.08 76 ARG A CA 1
ATOM 530 C C . ARG A 1 76 ? -39.436 25.881 34.921 1.00 82.96 76 ARG A C 1
ATOM 531 O O . ARG A 1 76 ? -38.708 26.859 35.082 1.00 82.21 76 ARG A O 1
ATOM 533 N N . ALA A 1 77 ? -40.255 25.430 35.864 1.00 80.30 77 ALA A N 1
ATOM 534 C CA . ALA A 1 77 ? -40.288 26.033 37.188 1.00 77.10 77 ALA A CA 1
ATOM 535 C C . ALA A 1 77 ? -39.211 25.431 38.070 1.00 77.66 77 ALA A C 1
ATOM 536 O O . ALA A 1 77 ? -38.948 25.912 39.171 1.00 75.42 77 ALA A O 1
ATOM 538 N N . LEU A 1 78 ? -38.598 24.361 37.585 1.00 80.66 78 LEU A N 1
ATOM 539 C CA . LEU A 1 78 ? -37.474 23.763 38.279 1.00 78.65 78 LEU A CA 1
ATOM 540 C C . LEU A 1 78 ? -36.203 24.141 37.549 1.00 77.82 78 LEU A C 1
ATOM 541 O O . LEU A 1 78 ? -35.149 23.573 37.778 1.00 80.59 78 LEU A O 1
ATOM 546 N N . GLU A 1 79 ? -36.319 25.104 36.648 1.00 80.10 79 GLU A N 1
ATOM 547 C CA . GLU A 1 79 ? -35.155 25.633 35.962 1.00 81.56 79 GLU A CA 1
ATOM 548 C C . GLU A 1 79 ? -34.279 26.340 36.988 1.00 82.36 79 GLU A C 1
ATOM 549 O O . GLU A 1 79 ? -34.550 27.474 37.372 1.00 80.74 79 GLU A O 1
ATOM 555 N N . GLY A 1 80 ? -33.246 25.651 37.452 1.00 82.85 80 GLY A N 1
ATOM 556 C CA . GLY A 1 80 ? -32.331 26.212 38.424 1.00 77.43 80 GLY A CA 1
ATOM 557 C C . GLY A 1 80 ? -32.982 26.566 39.743 1.00 74.39 80 GLY A C 1
ATOM 558 O O . GLY A 1 80 ? -32.481 27.409 40.474 1.00 74.16 80 GLY A O 1
ATOM 559 N N . ALA A 1 81 ? -34.096 25.920 40.056 1.00 72.65 81 ALA A N 1
ATOM 560 C CA . ALA A 1 81 ? -34.789 26.189 41.308 1.00 75.58 81 ALA A CA 1
ATOM 561 C C . ALA A 1 81 ? -33.896 25.888 42.505 1.00 82.04 81 ALA A C 1
ATOM 562 O O . ALA A 1 81 ? -33.013 25.042 42.426 1.00 84.81 81 ALA A O 1
ATOM 564 N N . ASP A 1 82 ? -34.122 26.589 43.610 1.00 76.78 82 ASP A N 1
ATOM 565 C CA . ASP A 1 82 ? -33.306 26.410 44.805 1.00 71.42 82 ASP A CA 1
ATOM 566 C C . ASP A 1 82 ? -34.103 25.799 45.927 1.00 64.14 82 ASP A C 1
ATOM 567 O O . ASP A 1 82 ? -33.582 25.036 46.719 1.00 63.29 82 ASP A O 1
ATOM 572 N N . PHE A 1 83 ? -35.369 26.164 46.015 1.00 65.49 83 PHE A N 1
ATOM 573 C CA . PHE A 1 83 ? -36.264 25.519 46.959 1.00 64.33 83 PHE A CA 1
ATOM 574 C C . PHE A 1 83 ? -37.500 25.023 46.229 1.00 68.06 83 PHE A C 1
ATOM 575 O O . PHE A 1 83 ? -37.949 25.637 45.266 1.00 65.15 83 PHE A O 1
ATOM 583 N N . VAL A 1 84 ? -38.017 23.881 46.667 1.00 66.05 84 VAL A N 1
ATOM 584 C CA . VAL A 1 84 ? -39.196 23.292 46.064 1.00 60.16 84 VAL A CA 1
ATOM 585 C C . VAL A 1 84 ? -40.147 22.896 47.173 1.00 60.78 84 VAL A C 1
ATOM 586 O O . VAL A 1 84 ? -39.737 22.286 48.150 1.00 64.56 84 VAL A O 1
ATOM 590 N N . THR A 1 85 ? -41.413 23.265 47.048 1.00 66.01 85 THR A N 1
ATOM 591 C CA . THR A 1 85 ? -42.385 22.928 48.083 1.00 70.67 85 THR A CA 1
ATOM 592 C C . THR A 1 85 ? -43.648 22.294 47.499 1.00 68.97 85 THR A C 1
ATOM 593 O O . THR A 1 85 ? -43.874 22.343 46.291 1.00 66.93 85 THR A O 1
ATOM 597 N N . THR A 1 86 ? -44.455 21.677 48.360 1.00 64.16 86 THR A N 1
ATOM 598 C CA . THR A 1 86 ? -45.584 20.866 47.919 1.00 60.03 86 THR A CA 1
ATOM 599 C C . THR A 1 86 ? -46.795 20.960 48.833 1.00 62.45 86 THR A C 1
ATOM 600 O O . THR A 1 86 ? -46.741 20.528 49.988 1.00 59.21 86 THR A O 1
ATOM 604 N N . GLN A 1 87 ? -47.890 21.492 48.293 1.00 63.57 87 GLN A N 1
ATOM 605 C CA . GLN A 1 87 ? -49.146 21.607 49.020 1.00 61.71 87 GLN A CA 1
ATOM 606 C C . GLN A 1 87 ? -50.305 21.055 48.197 1.00 61.18 87 GLN A C 1
ATOM 607 O O . GLN A 1 87 ? -51.452 21.065 48.639 1.00 61.96 87 GLN A O 1
ATOM 613 N N . PHE A 1 88 ? -49.995 20.561 47.004 1.00 56.91 88 PHE A N 1
ATOM 614 C CA . PHE A 1 88 ? -51.010 20.042 46.094 1.00 60.53 88 PHE A CA 1
ATOM 615 C C . PHE A 1 88 ? -51.790 18.851 46.656 1.00 65.04 88 PHE A C 1
ATOM 616 O O . PHE A 1 88 ? -51.364 18.212 47.612 1.00 63.57 88 PHE A O 1
ATOM 624 N N . ARG A 1 89 ? -52.946 18.579 46.054 1.00 62.11 89 ARG A N 1
ATOM 625 C CA . ARG A 1 89 ? -53.775 17.433 46.405 1.00 54.60 89 ARG A CA 1
ATOM 626 C C . ARG A 1 89 ? -54.016 16.601 45.171 1.00 58.46 89 ARG A C 1
ATOM 627 O O . ARG A 1 89 ? -54.473 17.110 44.158 1.00 58.04 89 ARG A O 1
ATOM 635 N N . VAL A 1 90 ? -53.696 15.319 45.246 1.00 64.44 90 VAL A N 1
ATOM 636 C CA . VAL A 1 90 ? -53.858 14.461 44.086 1.00 65.59 90 VAL A CA 1
ATOM 637 C C . VAL A 1 90 ? -55.291 13.986 44.004 1.00 68.14 90 VAL A C 1
ATOM 638 O O . VAL A 1 90 ? -55.820 13.405 44.955 1.00 64.71 90 VAL A O 1
ATOM 642 N N . GLY A 1 91 ? -55.928 14.252 42.871 1.00 67.02 91 GLY A N 1
ATOM 643 C CA . GLY A 1 91 ? -57.316 13.884 42.693 1.00 64.34 91 GLY A CA 1
ATOM 644 C C . GLY A 1 91 ? -58.294 15.008 42.918 1.00 64.61 91 GLY A C 1
ATOM 645 O O . GLY A 1 91 ? -59.499 14.820 42.794 1.00 70.73 91 GLY A O 1
ATOM 646 N N . GLY A 1 92 ? -57.772 16.183 43.232 1.00 62.48 92 GLY A N 1
ATOM 647 C CA . GLY A 1 92 ? -58.601 17.278 43.669 1.00 66.29 92 GLY A CA 1
ATOM 648 C C . GLY A 1 92 ? -59.174 16.961 45.028 1.00 63.58 92 GLY A C 1
ATOM 649 O O . GLY A 1 92 ? -58.830 15.967 45.642 1.00 59.56 92 GLY A O 1
ATOM 650 N N . LEU A 1 93 ? -60.072 17.814 45.488 1.00 69.26 93 LEU A N 1
ATOM 651 C CA . LEU A 1 93 ? -60.688 17.646 46.784 1.00 71.04 93 LEU A CA 1
ATOM 652 C C . LEU A 1 93 ? -61.918 16.760 46.617 1.00 77.89 93 LEU A C 1
ATOM 653 O O . LEU A 1 93 ? -62.561 16.336 47.582 1.00 76.42 93 LEU A O 1
ATOM 658 N N . GLU A 1 94 ? -62.184 16.419 45.362 1.00 77.34 94 GLU A N 1
ATOM 659 C CA . GLU A 1 94 ? -63.210 15.434 45.042 1.00 78.18 94 GLU A CA 1
ATOM 660 C C . GLU A 1 94 ? -62.717 14.031 45.385 1.00 67.61 94 GLU A C 1
ATOM 661 O O . GLU A 1 94 ? -63.488 13.161 45.781 1.00 67.59 94 GLU A O 1
ATOM 663 N N . ALA A 1 95 ? -61.420 13.815 45.240 1.00 66.90 95 ALA A N 1
ATOM 664 C CA . ALA A 1 95 ? -60.831 12.561 45.668 1.00 62.59 95 ALA A CA 1
ATOM 665 C C . ALA A 1 95 ? -60.935 12.392 47.178 1.00 62.63 95 ALA A C 1
ATOM 666 O O . ALA A 1 95 ? -61.260 11.317 47.650 1.00 61.09 95 ALA A O 1
ATOM 668 N N . ARG A 1 96 ? -60.664 13.450 47.936 1.00 64.57 96 ARG A N 1
ATOM 669 C CA . ARG A 1 96 ? -60.814 13.396 49.393 1.00 65.54 96 ARG A CA 1
ATOM 670 C C . ARG A 1 96 ? -62.264 13.088 49.775 1.00 62.28 96 ARG A C 1
ATOM 671 O O . ARG A 1 96 ? -62.543 12.541 50.843 1.00 59.06 96 ARG A O 1
ATOM 679 N N . ALA A 1 97 ? -63.185 13.438 48.887 1.00 64.44 97 ALA A N 1
ATOM 680 C CA . ALA A 1 97 ? -64.595 13.199 49.133 1.00 64.32 97 ALA A CA 1
ATOM 681 C C . ALA A 1 97 ? -64.881 11.708 49.239 1.00 60.20 97 ALA A C 1
ATOM 682 O O . ALA A 1 97 ? -65.520 11.263 50.185 1.00 61.60 97 ALA A O 1
ATOM 684 N N . LYS A 1 98 ? -64.400 10.937 48.274 1.00 56.30 98 LYS A N 1
ATOM 685 C CA . LYS A 1 98 ? -64.586 9.494 48.302 1.00 60.06 98 LYS A CA 1
ATOM 686 C C . LYS A 1 98 ? -63.969 8.854 49.543 1.00 58.64 98 LYS A C 1
ATOM 687 O O . LYS A 1 98 ? -64.551 7.958 50.140 1.00 56.85 98 LYS A O 1
ATOM 693 N N . ASP A 1 99 ? -62.785 9.311 49.931 1.00 60.69 99 ASP A N 1
ATOM 694 C CA . ASP A 1 99 ? -62.064 8.675 51.025 1.00 60.44 99 ASP A CA 1
ATOM 695 C C . ASP A 1 99 ? -62.723 8.922 52.374 1.00 60.57 99 ASP A C 1
ATOM 696 O O . ASP A 1 99 ? -62.366 8.297 53.356 1.00 58.06 99 ASP A O 1
ATOM 701 N N . GLU A 1 100 ? -63.681 9.836 52.433 1.00 63.80 100 GLU A N 1
ATOM 702 C CA . GLU A 1 100 ? -64.344 10.127 53.699 1.00 61.11 100 GLU A CA 1
ATOM 703 C C . GLU A 1 100 ? -65.723 9.487 53.755 1.00 62.00 100 GLU A C 1
ATOM 704 O O . GLU A 1 100 ? -66.334 9.416 54.819 1.00 61.20 100 GLU A O 1
ATOM 710 N N . ARG A 1 101 ? -66.200 9.010 52.608 1.00 64.74 101 ARG A N 1
ATOM 711 C CA . ARG A 1 101 ? -67.547 8.457 52.510 1.00 65.80 101 ARG A CA 1
ATOM 712 C C . ARG A 1 101 ? -67.576 6.943 52.366 1.00 59.45 101 ARG A C 1
ATOM 713 O O . ARG A 1 101 ? -68.369 6.278 53.020 1.00 60.43 101 ARG A O 1
ATOM 721 N N . ILE A 1 102 ? -66.732 6.406 51.494 1.00 53.94 102 ILE A N 1
ATOM 722 C CA . ILE A 1 102 ? -66.612 4.964 51.334 1.00 49.82 102 ILE A CA 1
ATOM 723 C C . ILE A 1 102 ? -66.371 4.229 52.662 1.00 55.69 102 ILE A C 1
ATOM 724 O O . ILE A 1 102 ? -66.982 3.196 52.913 1.00 57.45 102 ILE A O 1
ATOM 729 N N . PRO A 1 103 ? -65.493 4.755 53.529 1.00 59.06 103 PRO A N 1
ATOM 730 C CA . PRO A 1 103 ? -65.410 4.082 54.825 1.00 55.99 103 PRO A CA 1
ATOM 731 C C . PRO A 1 103 ? -66.679 4.163 55.645 1.00 54.33 103 PRO A C 1
ATOM 732 O O . PRO A 1 103 ? -66.941 3.242 56.403 1.00 55.09 103 PRO A O 1
ATOM 736 N N . LEU A 1 104 ? -67.451 5.234 55.499 1.00 58.08 104 LEU A N 1
ATOM 737 C CA . LEU A 1 104 ? -68.637 5.424 56.333 1.00 62.86 104 LEU A CA 1
ATOM 738 C C . LEU A 1 104 ? -69.600 4.250 56.201 1.00 58.65 104 LEU A C 1
ATOM 739 O O . LEU A 1 104 ? -70.277 3.895 57.163 1.00 58.69 104 LEU A O 1
ATOM 741 N N . LYS A 1 105 ? -69.636 3.644 55.016 1.00 52.77 105 LYS A N 1
ATOM 742 C CA . LYS A 1 105 ? -70.463 2.469 54.767 1.00 54.69 105 LYS A CA 1
ATOM 743 C C . LYS A 1 105 ? -70.190 1.378 55.783 1.00 62.70 105 LYS A C 1
ATOM 744 O O . LYS A 1 105 ? -71.108 0.720 56.263 1.00 64.90 105 LYS A O 1
ATOM 750 N N . TYR A 1 106 ? -68.917 1.203 56.117 1.00 60.14 106 TYR A N 1
ATOM 751 C CA . TYR A 1 106 ? -68.472 0.029 56.846 1.00 55.79 106 TYR A CA 1
ATOM 752 C C . TYR A 1 106 ? -68.283 0.265 58.333 1.00 51.42 106 TYR A C 1
ATOM 753 O O . TYR A 1 106 ? -67.985 -0.662 59.072 1.00 41.96 106 TYR A O 1
ATOM 762 N N . GLY A 1 107 ? -68.462 1.505 58.770 1.00 58.30 107 GLY A N 1
ATOM 763 C CA . GLY A 1 107 ? -68.233 1.865 60.161 1.00 58.92 107 GLY A CA 1
ATOM 764 C C . GLY A 1 107 ? -66.802 2.300 60.416 1.00 47.53 107 GLY A C 1
ATOM 765 O O . GLY A 1 107 ? -66.408 2.576 61.541 1.00 40.85 107 GLY A O 1
ATOM 766 N N . VAL A 1 108 ? -66.025 2.371 59.348 1.00 45.50 108 VAL A N 1
ATOM 767 C CA . VAL A 1 108 ? -64.613 2.672 59.453 1.00 46.65 108 VAL A CA 1
ATOM 768 C C . VAL A 1 108 ? -64.378 4.162 59.235 1.00 49.89 108 VAL A C 1
ATOM 769 O O . VAL A 1 108 ? -65.079 4.804 58.462 1.00 51.04 108 VAL A O 1
ATOM 773 N N . ILE A 1 109 ? -63.394 4.700 59.941 1.00 47.30 109 ILE A N 1
ATOM 774 C CA . ILE A 1 109 ? -63.080 6.114 59.901 1.00 47.38 109 ILE A CA 1
ATOM 775 C C . ILE A 1 109 ? -62.829 6.632 58.493 1.00 48.54 109 ILE A C 1
ATOM 776 O O . ILE A 1 109 ? -62.045 6.073 57.742 1.00 52.17 109 ILE A O 1
ATOM 781 N N . GLY A 1 110 ? -63.508 7.715 58.145 1.00 51.92 110 GLY A N 1
ATOM 782 C CA . GLY A 1 110 ? -63.353 8.333 56.846 1.00 54.66 110 GLY A CA 1
ATOM 783 C C . GLY A 1 110 ? -62.668 9.663 57.007 1.00 56.73 110 GLY A C 1
ATOM 784 O O . GLY A 1 110 ? -63.259 10.709 56.795 1.00 58.04 110 GLY A O 1
ATOM 785 N N . GLN A 1 111 ? -61.408 9.603 57.411 1.00 56.99 111 GLN A N 1
ATOM 786 C CA . GLN A 1 111 ? -60.574 10.770 57.603 1.00 55.05 111 GLN A CA 1
ATOM 787 C C . GLN A 1 111 ? -59.652 10.835 56.400 1.00 53.44 111 GLN A C 1
ATOM 788 O O . GLN A 1 111 ? -59.616 9.906 55.617 1.00 57.24 111 GLN A O 1
ATOM 794 N N . GLU A 1 112 ? -58.912 11.917 56.230 1.00 54.44 112 GLU A N 1
ATOM 795 C CA . GLU A 1 112 ? -58.124 12.068 55.019 1.00 52.47 112 GLU A CA 1
ATOM 796 C C . GLU A 1 112 ? -56.711 11.518 55.169 1.00 53.61 112 GLU A C 1
ATOM 797 O O . GLU A 1 112 ? -56.093 11.132 54.179 1.00 55.46 112 GLU A O 1
ATOM 803 N N . THR A 1 113 ? -56.194 11.470 56.393 1.00 51.64 113 THR A N 1
ATOM 804 C CA . THR A 1 113 ? -54.860 10.906 56.606 1.00 53.01 113 THR A CA 1
ATOM 805 C C . THR A 1 113 ? -54.823 9.910 57.745 1.00 49.79 113 THR A C 1
ATOM 806 O O . THR A 1 113 ? -53.786 9.683 58.334 1.00 49.87 113 THR A O 1
ATOM 810 N N . ASN A 1 114 ? -55.957 9.322 58.069 1.00 53.48 114 ASN A N 1
ATOM 811 C CA . ASN A 1 114 ? -55.980 8.272 59.070 1.00 53.63 114 ASN A CA 1
ATOM 812 C C . ASN A 1 114 ? -56.851 7.117 58.598 1.00 54.96 114 ASN A C 1
ATOM 813 O O . ASN A 1 114 ? -57.839 7.328 57.909 1.00 60.13 114 ASN A O 1
ATOM 818 N N . GLY A 1 115 ? -56.476 5.896 58.953 1.00 49.14 115 GLY A N 1
ATOM 819 C CA . GLY A 1 115 ? -57.199 4.728 58.496 1.00 51.10 115 GLY A CA 1
ATOM 820 C C . GLY A 1 115 ? -57.166 4.589 56.989 1.00 52.47 115 GLY A C 1
ATOM 821 O O . GLY A 1 115 ? -56.238 5.043 56.343 1.00 49.91 115 GLY A O 1
ATOM 822 N N . PRO A 1 116 ? -58.200 3.971 56.422 1.00 51.02 116 PRO A N 1
ATOM 823 C CA . PRO A 1 116 ? -58.334 3.685 54.997 1.00 48.09 116 PRO A CA 1
ATOM 824 C C . PRO A 1 116 ? -58.038 4.858 54.093 1.00 49.36 116 PRO A C 1
ATOM 825 O O . PRO A 1 116 ? -57.376 4.683 53.078 1.00 50.27 116 PRO A O 1
ATOM 829 N N . GLY A 1 117 ? -58.535 6.034 54.449 1.00 51.32 117 GLY A N 1
ATOM 830 C CA . GLY A 1 117 ? -58.337 7.211 53.626 1.00 54.02 117 GLY A CA 1
ATOM 831 C C . GLY A 1 117 ? -56.872 7.552 53.539 1.00 56.79 117 GLY A C 1
ATOM 832 O O . GLY A 1 117 ? -56.325 7.731 52.451 1.00 57.50 117 GLY A O 1
ATOM 833 N N . GLY A 1 118 ? -56.244 7.631 54.708 1.00 57.31 118 GLY A N 1
ATOM 834 C CA . GLY A 1 118 ? -54.815 7.837 54.823 1.00 56.15 118 GLY A CA 1
ATOM 835 C C . GLY A 1 118 ? -54.014 6.920 53.926 1.00 55.96 118 GLY A C 1
ATOM 836 O O . GLY A 1 118 ? -53.118 7.371 53.224 1.00 52.26 118 GLY A O 1
ATOM 837 N N . LEU A 1 119 ? -54.337 5.635 53.940 1.00 53.66 119 LEU A N 1
ATOM 838 C CA . LEU A 1 119 ? -53.685 4.693 53.046 1.00 49.86 119 LEU A CA 1
ATOM 839 C C . LEU A 1 119 ? -53.838 5.150 51.619 1.00 53.16 119 LEU A C 1
ATOM 840 O O . LEU A 1 119 ? -52.882 5.160 50.862 1.00 53.42 119 LEU A O 1
ATOM 845 N N . PHE A 1 120 ? -55.042 5.551 51.251 1.00 55.82 120 PHE A N 1
ATOM 846 C CA . PHE A 1 120 ? -55.286 5.844 49.856 1.00 56.99 120 PHE A CA 1
ATOM 847 C C . PHE A 1 120 ? -54.817 7.226 49.478 1.00 53.44 120 PHE A C 1
ATOM 848 O O . PHE A 1 120 ? -54.343 7.429 48.362 1.00 51.73 120 PHE A O 1
ATOM 856 N N . LYS A 1 121 ? -54.908 8.168 50.408 1.00 49.79 121 LYS A N 1
ATOM 857 C CA . LYS A 1 121 ? -54.365 9.486 50.138 1.00 51.88 121 LYS A CA 1
ATOM 858 C C . LYS A 1 121 ? -52.901 9.318 49.796 1.00 51.80 121 LYS A C 1
ATOM 859 O O . LYS A 1 121 ? -52.428 9.844 48.799 1.00 52.97 121 LYS A O 1
ATOM 865 N N . GLY A 1 122 ? -52.205 8.527 50.602 1.00 55.53 122 GLY A N 1
ATOM 866 C CA . GLY A 1 122 ? -50.841 8.141 50.300 1.00 58.99 122 GLY A CA 1
ATOM 867 C C . GLY A 1 122 ? -50.691 7.466 48.950 1.00 56.52 122 GLY A C 1
ATOM 868 O O . GLY A 1 122 ? -50.046 8.011 48.060 1.00 56.67 122 GLY A O 1
ATOM 869 N N . LEU A 1 123 ? -51.311 6.300 48.793 1.00 52.36 123 LEU A N 1
ATOM 870 C CA . LEU A 1 123 ? -51.238 5.500 47.568 1.00 56.47 123 LEU A CA 1
ATOM 871 C C . LEU A 1 123 ? -51.332 6.297 46.279 1.00 58.05 123 LEU A C 1
ATOM 872 O O . LEU A 1 123 ? -50.898 5.829 45.228 1.00 51.48 123 LEU A O 1
ATOM 877 N N . ARG A 1 124 ? -51.924 7.487 46.364 1.00 61.99 124 ARG A N 1
ATOM 878 C CA . ARG A 1 124 ? -52.043 8.390 45.221 1.00 57.18 124 ARG A CA 1
ATOM 879 C C . ARG A 1 124 ? -50.896 9.374 45.124 1.00 52.83 124 ARG A C 1
ATOM 880 O O . ARG A 1 124 ? -50.418 9.664 44.034 1.00 53.19 124 ARG A O 1
ATOM 888 N N . THR A 1 125 ? -50.482 9.902 46.271 1.00 53.14 125 THR A N 1
ATOM 889 C CA . THR A 1 125 ? -49.511 10.986 46.315 1.00 53.68 125 THR A CA 1
ATOM 890 C C . THR A 1 125 ? -48.093 10.513 46.055 1.00 57.34 125 THR A C 1
ATOM 891 O O . THR A 1 125 ? -47.430 10.996 45.135 1.00 57.93 125 THR A O 1
ATOM 895 N N . ILE A 1 126 ? -47.641 9.570 46.882 1.00 57.73 126 ILE A N 1
ATOM 896 C CA . ILE A 1 126 ? -46.266 9.078 46.863 1.00 54.31 126 ILE A CA 1
ATOM 897 C C . ILE A 1 126 ? -45.690 8.883 45.467 1.00 55.68 126 ILE A C 1
ATOM 898 O O . ILE A 1 126 ? -44.619 9.392 45.190 1.00 59.01 126 ILE A O 1
ATOM 903 N N . PRO A 1 127 ? -46.397 8.179 44.570 1.00 55.35 127 PRO A N 1
ATOM 904 C CA . PRO A 1 127 ? -45.726 7.982 43.287 1.00 59.03 127 PRO A CA 1
ATOM 905 C C . PRO A 1 127 ? -45.501 9.280 42.540 1.00 60.41 127 PRO A C 1
ATOM 906 O O . PRO A 1 127 ? -44.612 9.335 41.694 1.00 63.07 127 PRO A O 1
ATOM 910 N N . VAL A 1 128 ? -46.276 10.309 42.857 1.00 55.93 128 VAL A N 1
ATOM 911 C CA . VAL A 1 128 ? -46.108 11.590 42.190 1.00 58.69 128 VAL A CA 1
ATOM 912 C C . VAL A 1 128 ? -44.934 12.361 42.781 1.00 59.59 128 VAL A C 1
ATOM 913 O O . VAL A 1 128 ? -44.106 12.888 42.040 1.00 62.77 128 VAL A O 1
ATOM 917 N N . ILE A 1 129 ? -44.848 12.406 44.106 1.00 57.78 129 ILE A N 1
ATOM 918 C CA . ILE A 1 129 ? -43.688 12.993 44.770 1.00 59.09 129 ILE A CA 1
ATOM 919 C C . ILE A 1 129 ? -42.398 12.402 44.211 1.00 63.05 129 ILE A C 1
ATOM 920 O O . ILE A 1 129 ? -41.447 13.113 43.922 1.00 66.10 129 ILE A O 1
ATOM 925 N N . LEU A 1 130 ? -42.381 11.092 44.033 1.00 63.10 130 LEU A N 1
ATOM 926 C CA . LEU A 1 130 ? -41.208 10.435 43.488 1.00 69.04 130 LEU A CA 1
ATOM 927 C C . LEU A 1 130 ? -40.931 10.913 42.071 1.00 73.39 130 LEU A C 1
ATOM 928 O O . LEU A 1 130 ? -39.796 10.892 41.616 1.00 75.21 130 LEU A O 1
ATOM 933 N N . ASP A 1 131 ? -41.970 11.342 41.369 1.00 72.78 131 ASP A N 1
ATOM 934 C CA . ASP A 1 131 ? -41.786 11.788 40.001 1.00 76.81 131 ASP A CA 1
ATOM 935 C C . ASP A 1 131 ? -41.225 13.197 39.970 1.00 76.79 131 ASP A C 1
ATOM 936 O O . ASP A 1 131 ? -40.347 13.512 39.167 1.00 79.17 131 ASP A O 1
ATOM 941 N N . ILE A 1 132 ? -41.742 14.040 40.855 1.00 71.09 132 ILE A N 1
ATOM 942 C CA . ILE A 1 132 ? -41.240 15.394 41.017 1.00 70.25 132 ILE A CA 1
ATOM 943 C C . ILE A 1 132 ? -39.746 15.374 41.333 1.00 72.16 132 ILE A C 1
ATOM 944 O O . ILE A 1 132 ? -38.981 16.175 40.803 1.00 78.59 132 ILE A O 1
ATOM 948 N N . ILE A 1 133 ? -39.333 14.437 42.181 1.00 75.48 133 ILE A N 1
ATOM 949 C CA . ILE A 1 133 ? -37.922 14.264 42.512 1.00 71.93 133 ILE A CA 1
ATOM 950 C C . ILE A 1 133 ? -37.136 13.727 41.334 1.00 71.46 133 ILE A C 1
ATOM 951 O O . ILE A 1 133 ? -36.043 14.196 41.044 1.00 72.93 133 ILE A O 1
ATOM 956 N N . ARG A 1 134 ? -37.709 12.743 40.656 1.00 72.90 134 ARG A N 1
ATOM 957 C CA . ARG A 1 134 ? -37.066 12.100 39.520 1.00 79.53 134 ARG A CA 1
ATOM 958 C C . ARG A 1 134 ? -36.503 13.123 38.548 1.00 82.42 134 ARG A C 1
ATOM 959 O O . ARG A 1 134 ? -35.460 12.889 37.931 1.00 85.33 134 ARG A O 1
ATOM 962 N N . ASP A 1 135 ? -37.177 14.267 38.430 1.00 82.24 135 ASP A N 1
ATOM 963 C CA . ASP A 1 135 ? -36.621 15.351 37.635 1.00 84.51 135 ASP A CA 1
ATOM 964 C C . ASP A 1 135 ? -36.289 16.575 38.465 1.00 79.64 135 ASP A C 1
ATOM 965 O O . ASP A 1 135 ? -35.985 17.633 37.947 1.00 77.72 135 ASP A O 1
ATOM 970 N N . MET A 1 136 ? -36.356 16.432 39.768 1.00 75.75 136 MET A N 1
ATOM 971 C CA . MET A 1 136 ? -35.834 17.474 40.614 1.00 69.92 136 MET A CA 1
ATOM 972 C C . MET A 1 136 ? -34.335 17.282 40.624 1.00 76.35 136 MET A C 1
ATOM 973 O O . MET A 1 136 ? -33.563 18.232 40.679 1.00 78.83 136 MET A O 1
ATOM 978 N N . GLU A 1 137 ? -33.936 16.021 40.540 1.00 76.91 137 GLU A N 1
ATOM 979 C CA . GLU A 1 137 ? -32.537 15.656 40.409 1.00 77.09 137 GLU A CA 1
ATOM 980 C C . GLU A 1 137 ? -32.025 16.111 39.053 1.00 76.70 137 GLU A C 1
ATOM 981 O O . GLU A 1 137 ? -30.835 16.400 38.903 1.00 79.74 137 GLU A O 1
ATOM 987 N N . GLU A 1 138 ? -32.948 16.178 38.091 1.00 78.95 138 GLU A N 1
ATOM 988 C CA . GLU A 1 138 ? -32.708 16.658 36.730 1.00 79.69 138 GLU A CA 1
ATOM 989 C C . GLU A 1 138 ? -32.244 18.109 36.731 1.00 79.73 138 GLU A C 1
ATOM 990 O O . GLU A 1 138 ? -31.209 18.446 36.167 1.00 79.27 138 GLU A O 1
ATOM 996 N N . LEU A 1 139 ? -33.031 18.973 37.361 1.00 77.31 139 LEU A N 1
ATOM 997 C CA . LEU A 1 139 ? -32.907 20.412 37.163 1.00 73.47 139 LEU A CA 1
ATOM 998 C C . LEU A 1 139 ? -32.532 21.135 38.447 1.00 73.60 139 LEU A C 1
ATOM 999 O O . LEU A 1 139 ? -32.199 22.307 38.420 1.00 75.78 139 LEU A O 1
ATOM 1002 N N . CYS A 1 140 ? -32.609 20.451 39.582 1.00 71.72 140 CYS A N 1
ATOM 1003 C CA . CYS A 1 140 ? -32.273 21.086 40.856 1.00 69.64 140 CYS A CA 1
ATOM 1004 C C . CYS A 1 140 ? -31.670 20.114 41.842 1.00 70.85 140 CYS A C 1
ATOM 1005 O O . CYS A 1 140 ? -32.143 20.026 42.972 1.00 71.81 140 CYS A O 1
ATOM 1008 N N . PRO A 1 141 ? -30.620 19.388 41.433 1.00 70.14 141 PRO A N 1
ATOM 1009 C CA . PRO A 1 141 ? -30.106 18.363 42.335 1.00 66.08 141 PRO A CA 1
ATOM 1010 C C . PRO A 1 141 ? -29.540 18.961 43.606 1.00 69.94 141 PRO A C 1
ATOM 1011 O O . PRO A 1 141 ? -29.315 18.240 44.571 1.00 70.91 141 PRO A O 1
ATOM 1015 N N . ASP A 1 142 ? -29.339 20.273 43.608 1.00 68.22 142 ASP A N 1
ATOM 1016 C CA . ASP A 1 142 ? -28.812 20.970 44.773 1.00 70.53 142 ASP A CA 1
ATOM 1017 C C . ASP A 1 142 ? -29.934 21.502 45.650 1.00 67.02 142 ASP A C 1
ATOM 1018 O O . ASP A 1 142 ? -29.711 21.869 46.801 1.00 71.20 142 ASP A O 1
ATOM 1023 N N . ALA A 1 143 ? -31.144 21.526 45.104 1.00 64.38 143 ALA A N 1
ATOM 1024 C CA . ALA A 1 143 ? -32.257 22.204 45.757 1.00 64.65 143 ALA A CA 1
ATOM 1025 C C . ALA A 1 143 ? -32.867 21.405 46.883 1.00 61.38 143 ALA A C 1
ATOM 1026 O O . ALA A 1 143 ? -32.811 20.182 46.881 1.00 68.90 143 ALA A O 1
ATOM 1028 N N . TRP A 1 144 ? -33.466 22.108 47.835 1.00 58.26 144 TRP A N 1
ATOM 1029 C CA . TRP A 1 144 ? -34.196 21.469 48.920 1.00 62.35 144 TRP A CA 1
ATOM 1030 C C . TRP A 1 144 ? -35.609 21.069 48.521 1.00 63.13 144 TRP A C 1
ATOM 1031 O O . TRP A 1 144 ? -36.133 21.527 47.514 1.00 58.31 144 TRP A O 1
ATOM 1042 N N . LEU A 1 145 ? -36.216 20.217 49.341 1.00 65.51 145 LEU A N 1
ATOM 1043 C CA . LEU A 1 145 ? -37.605 19.809 49.180 1.00 61.76 145 LEU A CA 1
ATOM 1044 C C . LEU A 1 145 ? -38.344 19.918 50.507 1.00 58.66 145 LEU A C 1
ATOM 1045 O O . LEU A 1 145 ? -38.026 19.216 51.455 1.00 59.50 145 LEU A O 1
ATOM 1050 N N . ILE A 1 146 ? -39.325 20.807 50.582 1.00 61.20 146 ILE A N 1
ATOM 1051 C CA . ILE A 1 146 ? -40.079 20.982 51.816 1.00 60.75 146 ILE A CA 1
ATOM 1052 C C . ILE A 1 146 ? -41.537 20.624 51.561 1.00 62.41 146 ILE A C 1
ATOM 1053 O O . ILE A 1 146 ? -42.152 21.166 50.648 1.00 64.83 146 ILE A O 1
ATOM 1058 N N . ASN A 1 147 ? -42.096 19.718 52.361 1.00 66.68 147 ASN A N 1
ATOM 1059 C CA . ASN A 1 147 ? -43.402 19.157 52.029 1.00 65.62 147 ASN A CA 1
ATOM 1060 C C . ASN A 1 147 ? -44.501 19.177 53.088 1.00 70.52 147 ASN A C 1
ATOM 1061 O O . ASN A 1 147 ? -44.259 18.889 54.265 1.00 61.52 147 ASN A O 1
ATOM 1066 N N . PHE A 1 148 ? -45.716 19.491 52.625 1.00 64.03 148 PHE A N 1
ATOM 1067 C CA . PHE A 1 148 ? -46.924 19.446 53.434 1.00 60.86 148 PHE A CA 1
ATOM 1068 C C . PHE A 1 148 ? -47.842 18.364 52.910 1.00 63.06 148 PHE A C 1
ATOM 1069 O O . PHE A 1 148 ? -48.454 17.630 53.686 1.00 64.74 148 PHE A O 1
ATOM 1077 N N . THR A 1 149 ? -47.924 18.295 51.580 1.00 65.89 149 THR A N 1
ATOM 1078 C CA . THR A 1 149 ? -48.833 17.408 50.849 1.00 63.96 149 THR A CA 1
ATOM 1079 C C . THR A 1 149 ? -49.036 16.108 51.570 1.00 59.08 149 THR A C 1
ATOM 1080 O O . THR A 1 149 ? -48.294 15.170 51.372 1.00 69.97 149 THR A O 1
ATOM 1084 N N . ASN A 1 150 ? -50.026 16.077 52.443 1.00 55.07 150 ASN A N 1
ATOM 1085 C CA . ASN A 1 150 ? -50.285 14.932 53.295 1.00 59.67 150 ASN A CA 1
ATOM 1086 C C . ASN A 1 150 ? -50.445 13.570 52.584 1.00 62.18 150 ASN A C 1
ATOM 1087 O O . ASN A 1 150 ? -50.640 13.513 51.368 1.00 55.31 150 ASN A O 1
ATOM 1092 N N . PRO A 1 151 ? -50.328 12.460 53.341 1.00 57.10 151 PRO A N 1
ATOM 1093 C CA . PRO A 1 151 ? -49.982 12.355 54.764 1.00 53.15 151 PRO A CA 1
ATOM 1094 C C . PRO A 1 151 ? -48.501 12.598 54.962 1.00 54.39 151 PRO A C 1
ATOM 1095 O O . PRO A 1 151 ? -47.697 11.860 54.411 1.00 54.72 151 PRO A O 1
ATOM 1099 N N . ALA A 1 152 ? -48.150 13.639 55.707 1.00 55.96 152 ALA A N 1
ATOM 1100 C CA . ALA A 1 152 ? -46.760 14.076 55.784 1.00 52.66 152 ALA A CA 1
ATOM 1101 C C . ALA A 1 152 ? -45.885 12.942 56.294 1.00 48.65 152 ALA A C 1
ATOM 1102 O O . ALA A 1 152 ? -44.826 12.680 55.751 1.00 43.78 152 ALA A O 1
ATOM 1104 N N . GLY A 1 153 ? -46.380 12.246 57.308 1.00 50.26 153 GLY A N 1
ATOM 1105 C CA . GLY A 1 153 ? -45.703 11.108 57.889 1.00 49.53 153 GLY A CA 1
ATOM 1106 C C . GLY A 1 153 ? -45.191 10.081 56.911 1.00 52.06 153 GLY A C 1
ATOM 1107 O O . GLY A 1 153 ? -43.993 9.794 56.906 1.00 50.83 153 GLY A O 1
ATOM 1108 N N . MET A 1 154 ? -46.074 9.517 56.091 1.00 59.56 154 MET A N 1
ATOM 1109 C CA . MET A 1 154 ? -45.644 8.461 55.183 1.00 56.91 154 MET A CA 1
ATOM 1110 C C . MET A 1 154 ? -45.146 9.022 53.866 1.00 56.44 154 MET A C 1
ATOM 1111 O O . MET A 1 154 ? -44.655 8.275 53.028 1.00 56.18 154 MET A O 1
ATOM 1116 N N . VAL A 1 155 ? -45.235 10.336 53.686 1.00 53.04 155 VAL A N 1
ATOM 1117 C CA . VAL A 1 155 ? -44.633 10.937 52.503 1.00 50.86 155 VAL A CA 1
ATOM 1118 C C . VAL A 1 155 ? -43.130 11.070 52.712 1.00 44.12 155 VAL A C 1
ATOM 1119 O O . VAL A 1 155 ? -42.363 10.708 51.834 1.00 40.44 155 VAL A O 1
ATOM 1123 N N . THR A 1 156 ? -42.716 11.565 53.876 1.00 43.99 156 THR A N 1
ATOM 1124 C CA . THR A 1 156 ? -41.296 11.658 54.217 1.00 44.16 156 THR A CA 1
ATOM 1125 C C . THR A 1 156 ? -40.639 10.275 54.162 1.00 47.04 156 THR A C 1
ATOM 1126 O O . THR A 1 156 ? -39.684 10.051 53.409 1.00 43.63 156 THR A O 1
ATOM 1130 N N . GLU A 1 157 ? -41.168 9.359 54.969 1.00 42.43 157 GLU A N 1
ATOM 1131 C CA . GLU A 1 157 ? -40.756 7.962 54.993 1.00 38.30 157 GLU A CA 1
ATOM 1132 C C . GLU A 1 157 ? -40.506 7.347 53.638 1.00 39.45 157 GLU A C 1
ATOM 1133 O O . GLU A 1 157 ? -39.496 6.717 53.414 1.00 39.72 157 GLU A O 1
ATOM 1139 N N . ALA A 1 158 ? -41.466 7.494 52.744 1.00 41.98 158 ALA A N 1
ATOM 1140 C CA . ALA A 1 158 ? -41.355 6.917 51.417 1.00 41.17 158 ALA A CA 1
ATOM 1141 C C . ALA A 1 158 ? -40.184 7.509 50.664 1.00 45.87 158 ALA A C 1
ATOM 1142 O O . ALA A 1 158 ? -39.537 6.817 49.893 1.00 47.42 158 ALA A O 1
ATOM 1144 N N . VAL A 1 159 ? -39.911 8.790 50.901 1.00 46.96 159 VAL A N 1
ATOM 1145 C CA . VAL A 1 159 ? -38.878 9.517 50.168 1.00 45.22 159 VAL A CA 1
ATOM 1146 C C . VAL A 1 159 ? -37.485 9.063 50.563 1.00 49.37 159 VAL A C 1
ATOM 1147 O O . VAL A 1 159 ? -36.604 8.936 49.718 1.00 54.54 159 VAL A O 1
ATOM 1151 N N . LEU A 1 160 ? -37.289 8.805 51.848 1.00 48.58 160 LEU A N 1
ATOM 1152 C CA . LEU A 1 160 ? -36.044 8.222 52.313 1.00 46.19 160 LEU A CA 1
ATOM 1153 C C . LEU A 1 160 ? -35.832 6.810 51.756 1.00 49.72 160 LEU A C 1
ATOM 1154 O O . LEU A 1 160 ? -34.779 6.510 51.208 1.00 58.21 160 LEU A O 1
ATOM 1159 N N . ARG A 1 161 ? -36.829 5.944 51.871 1.00 44.75 161 ARG A N 1
ATOM 1160 C CA . ARG A 1 161 ? -36.643 4.561 51.458 1.00 50.37 161 ARG A CA 1
ATOM 1161 C C . ARG A 1 161 ? -36.555 4.320 49.953 1.00 54.54 161 ARG A C 1
ATOM 1162 O O . ARG A 1 161 ? -35.993 3.313 49.539 1.00 58.51 161 ARG A O 1
ATOM 1170 N N . TYR A 1 162 ? -37.091 5.210 49.126 1.00 50.79 162 TYR A N 1
ATOM 1171 C CA . TYR A 1 162 ? -37.134 4.909 47.695 1.00 54.82 162 TYR A CA 1
ATOM 1172 C C . TYR A 1 162 ? -36.526 6.000 46.819 1.00 56.69 162 TYR A C 1
ATOM 1173 O O . TYR A 1 162 ? -36.686 5.992 45.604 1.00 58.40 162 TYR A O 1
ATOM 1182 N N . THR A 1 163 ? -35.806 6.927 47.434 1.00 54.39 163 THR A N 1
ATOM 1183 C CA . THR A 1 163 ? -35.060 7.931 46.682 1.00 60.27 163 THR A CA 1
ATOM 1184 C C . THR A 1 163 ? -33.714 8.245 47.331 1.00 67.91 163 THR A C 1
ATOM 1185 O O . THR A 1 163 ? -33.486 7.943 48.503 1.00 64.13 163 THR A O 1
ATOM 1189 N N . LYS A 1 164 ? -32.824 8.866 46.566 1.00 65.54 164 LYS A N 1
ATOM 1190 C CA . LYS A 1 164 ? -31.524 9.246 47.095 1.00 64.64 164 LYS A CA 1
ATOM 1191 C C . LYS A 1 164 ? -31.489 10.717 47.510 1.00 62.30 164 LYS A C 1
ATOM 1192 O O . LYS A 1 164 ? -30.444 11.251 47.859 1.00 66.54 164 LYS A O 1
ATOM 1195 N N . GLN A 1 165 ? -32.639 11.368 47.476 1.00 56.94 165 GLN A N 1
ATOM 1196 C CA . GLN A 1 165 ? -32.743 12.729 47.958 1.00 59.53 165 GLN A CA 1
ATOM 1197 C C . GLN A 1 165 ? -32.557 12.784 49.463 1.00 55.82 165 GLN A C 1
ATOM 1198 O O . GLN A 1 165 ? -33.368 12.260 50.206 1.00 58.80 165 GLN A O 1
ATOM 1204 N N . GLU A 1 166 ? -31.495 13.428 49.920 1.00 54.32 166 GLU A N 1
ATOM 1205 C CA . GLU A 1 166 ? -31.290 13.596 51.350 1.00 54.75 166 GLU A CA 1
ATOM 1206 C C . GLU A 1 166 ? -31.934 14.886 51.830 1.00 58.20 166 GLU A C 1
ATOM 1207 O O . GLU A 1 166 ? -32.187 15.051 53.019 1.00 51.44 166 GLU A O 1
ATOM 1213 N N . LYS A 1 167 ? -32.202 15.793 50.893 1.00 60.31 167 LYS A N 1
ATOM 1214 C CA . LYS A 1 167 ? -32.741 17.120 51.205 1.00 61.11 167 LYS A CA 1
ATOM 1215 C C . LYS A 1 167 ? -34.262 17.140 51.282 1.00 59.75 167 LYS A C 1
ATOM 1216 O O . LYS A 1 167 ? -34.919 17.489 50.308 1.00 54.61 167 LYS A O 1
ATOM 1221 N N . VAL A 1 168 ? -34.814 16.756 52.434 1.00 62.14 168 VAL A N 1
ATOM 1222 C CA . VAL A 1 168 ? -36.262 16.662 52.635 1.00 57.44 168 VAL A CA 1
ATOM 1223 C C . VAL A 1 168 ? -36.670 17.063 54.044 1.00 56.63 168 VAL A C 1
ATOM 1224 O O . VAL A 1 168 ? -36.005 16.704 55.003 1.00 52.55 168 VAL A O 1
ATOM 1228 N N . VAL A 1 169 ? -37.762 17.816 54.168 1.00 57.39 169 VAL A N 1
ATOM 1229 C CA . VAL A 1 169 ? -38.363 18.121 55.470 1.00 56.02 169 VAL A CA 1
ATOM 1230 C C . VAL A 1 169 ? -39.877 18.021 55.367 1.00 54.19 169 VAL A C 1
ATOM 1231 O O . VAL A 1 169 ? -40.423 18.157 54.281 1.00 66.17 169 VAL A O 1
ATOM 1235 N N . GLY A 1 170 ? -40.558 17.792 56.484 1.00 53.31 170 GLY A N 1
ATOM 1236 C CA . GLY A 1 170 ? -42.008 17.710 56.471 1.00 55.73 170 GLY A CA 1
ATOM 1237 C C . GLY A 1 170 ? -42.635 18.535 57.574 1.00 61.66 170 GLY A C 1
ATOM 1238 O O . GLY A 1 170 ? -42.107 18.580 58.680 1.00 66.04 170 GLY A O 1
ATOM 1239 N N . LEU A 1 171 ? -43.764 19.178 57.284 1.00 58.72 171 LEU A N 1
ATOM 1240 C CA . LEU A 1 171 ? -44.410 20.056 58.258 1.00 59.36 171 LEU A CA 1
ATOM 1241 C C . LEU A 1 171 ? -45.891 19.773 58.466 1.00 58.77 171 LEU A C 1
ATOM 1242 O O . LEU A 1 171 ? -46.600 19.474 57.523 1.00 62.59 171 LEU A O 1
ATOM 1247 N N . CYS A 1 172 ? -46.356 19.903 59.702 1.00 58.60 172 CYS A N 1
ATOM 1248 C CA . CYS A 1 172 ? -47.783 19.886 59.993 1.00 58.26 172 CYS A CA 1
ATOM 1249 C C . CYS A 1 172 ? -48.043 20.847 61.128 1.00 56.12 172 CYS A C 1
ATOM 1250 O O . CYS A 1 172 ? -47.149 21.116 61.918 1.00 54.76 172 CYS A O 1
ATOM 1253 N N . ASN A 1 173 ? -49.264 21.368 61.204 1.00 59.84 173 ASN A N 1
ATOM 1254 C CA . ASN A 1 173 ? -49.585 22.419 62.159 1.00 54.98 173 ASN A CA 1
ATOM 1255 C C . ASN A 1 173 ? -49.969 21.870 63.522 1.00 52.35 173 ASN A C 1
ATOM 1256 O O . ASN A 1 173 ? -50.246 22.626 64.448 1.00 53.27 173 ASN A O 1
ATOM 1261 N N . VAL A 1 174 ? -49.973 20.551 63.646 1.00 43.52 174 VAL A N 1
ATOM 1262 C CA . VAL A 1 174 ? -50.326 19.924 64.907 1.00 44.97 174 VAL A CA 1
ATOM 1263 C C . VAL A 1 174 ? -49.456 20.372 66.091 1.00 49.24 174 VAL A C 1
ATOM 1264 O O . VAL A 1 174 ? -49.969 20.592 67.185 1.00 47.85 174 VAL A O 1
ATOM 1268 N N . PRO A 1 175 ? -48.133 20.498 65.892 1.00 47.81 175 PRO A N 1
ATOM 1269 C CA . PRO A 1 175 ? -47.355 20.908 67.057 1.00 48.47 175 PRO A CA 1
ATOM 1270 C C . PRO A 1 175 ? -47.503 22.390 67.341 1.00 56.35 175 PRO A C 1
ATOM 1271 O O . PRO A 1 175 ? -47.771 22.766 68.480 1.00 57.89 175 PRO A O 1
ATOM 1275 N N . ILE A 1 176 ? -47.322 23.220 66.318 1.00 58.19 176 ILE A N 1
ATOM 1276 C CA . ILE A 1 176 ? -47.447 24.658 66.494 1.00 55.52 176 ILE A CA 1
ATOM 1277 C C . ILE A 1 176 ? -48.796 24.972 67.095 1.00 56.88 176 ILE A C 1
ATOM 1278 O O . ILE A 1 176 ? -48.894 25.813 67.974 1.00 59.62 176 ILE A O 1
ATOM 1283 N N . GLY A 1 177 ? -49.825 24.260 66.651 1.00 49.66 177 GLY A N 1
ATOM 1284 C CA . GLY A 1 177 ? -51.134 24.412 67.226 1.00 50.52 177 GLY A CA 1
ATOM 1285 C C . GLY A 1 177 ? -50.998 24.127 68.696 1.00 56.08 177 GLY A C 1
ATOM 1286 O O . GLY A 1 177 ? -51.208 24.998 69.525 1.00 57.05 177 GLY A O 1
ATOM 1287 N N . MET A 1 178 ? -50.584 22.910 69.010 1.00 58.57 178 MET A N 1
ATOM 1288 C CA . MET A 1 178 ? -50.473 22.459 70.390 1.00 57.72 178 MET A CA 1
ATOM 1289 C C . MET A 1 178 ? -49.633 23.404 71.230 1.00 57.72 178 MET A C 1
ATOM 1290 O O . MET A 1 178 ? -49.774 23.461 72.444 1.00 59.08 178 MET A O 1
ATOM 1295 N N . ARG A 1 179 ? -48.747 24.140 70.580 1.00 56.06 179 ARG A N 1
ATOM 1296 C CA . ARG A 1 179 ? -47.936 25.090 71.302 1.00 62.65 179 ARG A CA 1
ATOM 1297 C C . ARG A 1 179 ? -48.811 26.209 71.802 1.00 65.57 179 ARG A C 1
ATOM 1298 O O . ARG A 1 179 ? -49.096 26.296 72.988 1.00 63.93 179 ARG A O 1
ATOM 1306 N N . MET A 1 180 ? -49.253 27.061 70.888 1.00 66.54 180 MET A N 1
ATOM 1307 C CA . MET A 1 180 ? -50.064 28.191 71.293 1.00 66.80 180 MET A CA 1
ATOM 1308 C C . MET A 1 180 ? -51.288 27.676 72.015 1.00 64.22 180 MET A C 1
ATOM 1309 O O . MET A 1 180 ? -51.717 28.253 73.007 1.00 68.56 180 MET A O 1
ATOM 1314 N N . GLY A 1 181 ? -51.818 26.563 71.533 1.00 58.56 181 GLY A N 1
ATOM 1315 C CA . GLY A 1 181 ? -52.882 25.876 72.231 1.00 62.51 181 GLY A CA 1
ATOM 1316 C C . GLY A 1 181 ? -52.568 25.744 73.708 1.00 65.04 181 GLY A C 1
ATOM 1317 O O . GLY A 1 181 ? -53.340 26.184 74.551 1.00 64.60 181 GLY A O 1
ATOM 1318 N N . VAL A 1 182 ? -51.413 25.174 74.028 1.00 66.50 182 VAL A N 1
ATOM 1319 C CA . VAL A 1 182 ? -51.067 24.970 75.425 1.00 65.12 182 VAL A CA 1
ATOM 1320 C C . VAL A 1 182 ? -50.580 26.290 75.988 1.00 67.03 182 VAL A C 1
ATOM 1321 O O . VAL A 1 182 ? -50.733 26.563 77.177 1.00 67.79 182 VAL A O 1
ATOM 1325 N N . ALA A 1 183 ? -50.029 27.128 75.119 1.00 66.38 183 ALA A N 1
ATOM 1326 C CA . ALA A 1 183 ? -49.515 28.408 75.565 1.00 71.26 183 ALA A CA 1
ATOM 1327 C C . ALA A 1 183 ? -50.656 29.216 76.126 1.00 75.84 183 ALA A C 1
ATOM 1328 O O . ALA A 1 183 ? -50.600 29.665 77.267 1.00 68.97 183 ALA A O 1
ATOM 1330 N N . LYS A 1 184 ? -51.698 29.371 75.315 1.00 78.20 184 LYS A N 1
ATOM 1331 C CA . LYS A 1 184 ? -52.893 30.098 75.710 1.00 75.79 184 LYS A CA 1
ATOM 1332 C C . LYS A 1 184 ? -53.320 29.698 77.107 1.00 74.26 184 LYS A C 1
ATOM 1333 O O . LYS A 1 184 ? -53.332 30.521 78.011 1.00 72.34 184 LYS A O 1
ATOM 1335 N N . LEU A 1 185 ? -53.623 28.416 77.267 1.00 75.31 185 LEU A N 1
ATOM 1336 C CA . LEU A 1 185 ? -54.035 27.829 78.542 1.00 74.12 185 LEU A CA 1
ATOM 1337 C C . LEU A 1 185 ? -53.522 28.545 79.778 1.00 70.43 185 LEU A C 1
ATOM 1338 O O . LEU A 1 185 ? -54.278 29.214 80.467 1.00 68.90 185 LEU A O 1
ATOM 1343 N N . LEU A 1 186 ? -52.235 28.397 80.056 1.00 67.55 186 LEU A N 1
ATOM 1344 C CA . LEU A 1 186 ? -51.668 28.999 81.244 1.00 69.43 186 LEU A CA 1
ATOM 1345 C C . LEU A 1 186 ? -51.899 30.505 81.220 1.00 73.14 186 LEU A C 1
ATOM 1346 O O . LEU A 1 186 ? -52.277 31.095 82.228 1.00 76.05 186 LEU A O 1
ATOM 1351 N N . GLY A 1 187 ? -51.693 31.120 80.061 1.00 75.61 187 GLY A N 1
ATOM 1352 C CA . GLY A 1 187 ? -51.894 32.550 79.927 1.00 73.00 187 GLY A CA 1
ATOM 1353 C C . GLY A 1 187 ? -50.611 33.347 79.835 1.00 73.84 187 GLY A C 1
ATOM 1354 O O . GLY A 1 187 ? -50.482 34.393 80.465 1.00 79.48 187 GLY A O 1
ATOM 1355 N N . VAL A 1 188 ? -49.657 32.855 79.054 1.00 72.58 188 VAL A N 1
ATOM 1356 C CA . VAL A 1 188 ? -48.416 33.579 78.833 1.00 77.68 188 VAL A CA 1
ATOM 1357 C C . VAL A 1 188 ? -48.138 33.674 77.343 1.00 75.18 188 VAL A C 1
ATOM 1358 O O . VAL A 1 188 ? -48.847 33.083 76.535 1.00 73.21 188 VAL A O 1
ATOM 1360 N N . ASP A 1 189 ? -47.121 34.437 76.976 1.00 70.80 189 ASP A N 1
ATOM 1361 C CA . ASP A 1 189 ? -46.758 34.534 75.577 1.00 73.21 189 ASP A CA 1
ATOM 1362 C C . ASP A 1 189 ? -46.218 33.209 75.107 1.00 73.34 189 ASP A C 1
ATOM 1363 O O . ASP A 1 189 ? -45.608 32.488 75.880 1.00 71.44 189 ASP A O 1
ATOM 1368 N N . ALA A 1 190 ? -46.438 32.899 73.835 1.00 76.09 190 ALA A N 1
ATOM 1369 C CA . ALA A 1 190 ? -45.903 31.684 73.235 1.00 70.73 190 ALA A CA 1
ATOM 1370 C C . ALA A 1 190 ? -44.396 31.669 73.328 1.00 70.01 190 ALA A C 1
ATOM 1371 O O . ALA A 1 190 ? -43.777 30.619 73.430 1.00 70.57 190 ALA A O 1
ATOM 1373 N N . ASP A 1 191 ? -43.807 32.853 73.309 1.00 71.29 191 ASP A N 1
ATOM 1374 C CA . ASP A 1 191 ? -42.367 32.990 73.440 1.00 75.27 191 ASP A CA 1
ATOM 1375 C C . ASP A 1 191 ? -41.881 32.372 74.747 1.00 70.98 191 ASP A C 1
ATOM 1376 O O . ASP A 1 191 ? -40.699 32.108 74.910 1.00 69.67 191 ASP A O 1
ATOM 1381 N N . ARG A 1 192 ? -42.806 32.134 75.670 1.00 69.87 192 ARG A N 1
ATOM 1382 C CA . ARG A 1 192 ? -42.464 31.735 77.026 1.00 73.85 192 ARG A CA 1
ATOM 1383 C C . ARG A 1 192 ? -42.806 30.262 77.304 1.00 73.20 192 ARG A C 1
ATOM 1384 O O . ARG A 1 192 ? -42.770 29.787 78.444 1.00 68.47 192 ARG A O 1
ATOM 1392 N N . VAL A 1 193 ? -43.133 29.533 76.246 1.00 67.28 193 VAL A N 1
ATOM 1393 C CA . VAL A 1 193 ? -43.558 28.150 76.392 1.00 67.27 193 VAL A CA 1
ATOM 1394 C C . VAL A 1 193 ? -42.953 27.255 75.326 1.00 64.88 193 VAL A C 1
ATOM 1395 O O . VAL A 1 193 ? -43.012 27.557 74.135 1.00 61.83 193 VAL A O 1
ATOM 1399 N N . HIS A 1 194 ? -42.370 26.147 75.756 1.00 62.31 194 HIS A N 1
ATOM 1400 C CA . HIS A 1 194 ? -41.790 25.222 74.810 1.00 59.18 194 HIS A CA 1
ATOM 1401 C C . HIS A 1 194 ? -42.114 23.793 75.203 1.00 60.55 194 HIS A C 1
ATOM 1402 O O . HIS A 1 194 ? -42.256 23.486 76.384 1.00 58.33 194 HIS A O 1
ATOM 1409 N N . ILE A 1 195 ? -42.250 22.934 74.195 1.00 55.75 195 ILE A N 1
ATOM 1410 C CA . ILE A 1 195 ? -42.637 21.542 74.382 1.00 53.73 195 ILE A CA 1
ATOM 1411 C C . ILE A 1 195 ? -41.676 20.610 73.661 1.00 55.39 195 ILE A C 1
ATOM 1412 O O . ILE A 1 195 ? -41.124 20.969 72.623 1.00 55.17 195 ILE A O 1
ATOM 1417 N N . ASP A 1 196 ? -41.495 19.405 74.196 1.00 49.97 196 ASP A N 1
ATOM 1418 C CA . ASP A 1 196 ? -40.692 18.387 73.524 1.00 46.59 196 ASP A CA 1
ATOM 1419 C C . ASP A 1 196 ? -41.566 17.472 72.684 1.00 47.73 196 ASP A C 1
ATOM 1420 O O . ASP A 1 196 ? -42.344 16.691 73.232 1.00 46.60 196 ASP A O 1
ATOM 1425 N N . PHE A 1 197 ? -41.433 17.546 71.363 1.00 45.27 197 PHE A N 1
ATOM 1426 C CA . PHE A 1 197 ? -42.256 16.715 70.479 1.00 47.99 197 PHE A CA 1
ATOM 1427 C C . PHE A 1 197 ? -41.517 15.486 69.952 1.00 46.25 197 PHE A C 1
ATOM 1428 O O . PHE A 1 197 ? -40.462 15.598 69.330 1.00 41.15 197 PHE A O 1
ATOM 1436 N N . ALA A 1 198 ? -42.100 14.316 70.198 1.00 42.49 198 ALA A N 1
ATOM 1437 C CA . ALA A 1 198 ? -41.608 13.043 69.677 1.00 37.49 198 ALA A CA 1
ATOM 1438 C C . ALA A 1 198 ? -42.747 12.204 69.108 1.00 40.31 198 ALA A C 1
ATOM 1439 O O . ALA A 1 198 ? -43.772 12.024 69.748 1.00 37.36 198 ALA A O 1
ATOM 1441 N N . GLY A 1 199 ? -42.572 11.681 67.908 1.00 41.78 199 GLY A N 1
ATOM 1442 C CA . GLY A 1 199 ? -43.596 10.831 67.347 1.00 43.67 199 GLY A CA 1
ATOM 1443 C C . GLY A 1 199 ? -43.515 10.782 65.847 1.00 49.42 199 GLY A C 1
ATOM 1444 O O . GLY A 1 199 ? -42.434 10.846 65.284 1.00 46.56 199 GLY A O 1
ATOM 1445 N N . LEU A 1 200 ? -44.660 10.655 65.194 1.00 49.66 200 LEU A N 1
ATOM 1446 C CA . LEU A 1 200 ? -44.700 10.741 63.749 1.00 49.46 200 LEU A CA 1
ATOM 1447 C C . LEU A 1 200 ? -45.703 11.805 63.403 1.00 46.76 200 LEU A C 1
ATOM 1448 O O . LEU A 1 200 ? -46.306 12.387 64.287 1.00 45.14 200 LEU A O 1
ATOM 1453 N N . ASN A 1 201 ? -45.873 12.076 62.121 1.00 46.31 201 ASN A N 1
ATOM 1454 C CA . ASN A 1 201 ? -46.846 13.060 61.692 1.00 41.71 201 ASN A CA 1
ATOM 1455 C C . ASN A 1 201 ? -48.224 12.619 62.079 1.00 41.64 201 ASN A C 1
ATOM 1456 O O . ASN A 1 201 ? -48.533 11.453 61.948 1.00 43.51 201 ASN A O 1
ATOM 1461 N N . HIS A 1 202 ? -49.037 13.560 62.554 1.00 47.71 202 HIS A N 1
ATOM 1462 C CA . HIS A 1 202 ? -50.363 13.299 63.127 1.00 46.99 202 HIS A CA 1
ATOM 1463 C C . HIS A 1 202 ? -50.290 12.176 64.122 1.00 48.12 202 HIS A C 1
ATOM 1464 O O . HIS A 1 202 ? -51.183 11.348 64.219 1.00 54.86 202 HIS A O 1
ATOM 1471 N N . MET A 1 203 ? -49.200 12.168 64.863 1.00 49.94 203 MET A N 1
ATOM 1472 C CA . MET A 1 203 ? -48.908 11.123 65.805 1.00 49.63 203 MET A CA 1
ATOM 1473 C C . MET A 1 203 ? -47.741 11.619 66.620 1.00 50.31 203 MET A C 1
ATOM 1474 O O . MET A 1 203 ? -46.688 10.992 66.666 1.00 43.72 203 MET A O 1
ATOM 1479 N N . VAL A 1 204 ? -47.942 12.773 67.241 1.00 53.32 204 VAL A N 1
ATOM 1480 C CA . VAL A 1 204 ? -46.872 13.541 67.844 1.00 51.28 204 VAL A CA 1
ATOM 1481 C C . VAL A 1 204 ? -47.268 13.937 69.249 1.00 46.43 204 VAL A C 1
ATOM 1482 O O . VAL A 1 204 ? -48.418 14.216 69.510 1.00 47.68 204 VAL A O 1
ATOM 1486 N N . PHE A 1 205 ? -46.320 13.939 70.168 1.00 44.25 205 PHE A N 1
ATOM 1487 C CA . PHE A 1 205 ? -46.670 14.056 71.562 1.00 40.04 205 PHE A CA 1
ATOM 1488 C C . PHE A 1 205 ? -46.006 15.215 72.229 1.00 42.84 205 PHE A C 1
ATOM 1489 O O . PHE A 1 205 ? -44.896 15.580 71.909 1.00 44.26 205 PHE A O 1
ATOM 1497 N N . GLY A 1 206 ? -46.692 15.778 73.196 1.00 40.54 206 GLY A N 1
ATOM 1498 C CA . GLY A 1 206 ? -46.065 16.730 74.064 1.00 44.97 206 GLY A CA 1
ATOM 1499 C C . GLY A 1 206 ? -45.455 15.904 75.158 1.00 49.39 206 GLY A C 1
ATOM 1500 O O . GLY A 1 206 ? -46.140 15.537 76.104 1.00 46.42 206 GLY A O 1
ATOM 1501 N N . LEU A 1 207 ? -44.175 15.584 75.020 1.00 45.83 207 LEU A N 1
ATOM 1502 C CA . LEU A 1 207 ? -43.532 14.737 75.999 1.00 44.42 207 LEU A CA 1
ATOM 1503 C C . LEU A 1 207 ? -43.344 15.481 77.290 1.00 46.39 207 LEU A C 1
ATOM 1504 O O . LEU A 1 207 ? -43.642 14.954 78.356 1.00 45.79 207 LEU A O 1
ATOM 1509 N N . HIS A 1 208 ? -42.837 16.705 77.185 1.00 49.06 208 HIS A N 1
ATOM 1510 C CA . HIS A 1 208 ? -42.742 17.620 78.325 1.00 52.78 208 HIS A CA 1
ATOM 1511 C C . HIS A 1 208 ? -43.032 19.030 77.888 1.00 56.61 208 HIS A C 1
ATOM 1512 O O . HIS A 1 208 ? -42.691 19.425 76.773 1.00 50.59 208 HIS A O 1
ATOM 1519 N N . VAL A 1 209 ? -43.642 19.787 78.791 1.00 60.57 209 VAL A N 1
ATOM 1520 C CA . VAL A 1 209 ? -44.003 21.169 78.517 1.00 59.80 209 VAL A CA 1
ATOM 1521 C C . VAL A 1 209 ? -43.220 22.123 79.411 1.00 62.75 209 VAL A C 1
ATOM 1522 O O . VAL A 1 209 ? -43.234 22.001 80.639 1.00 61.28 209 VAL A O 1
ATOM 1526 N N . TYR A 1 210 ? -42.540 23.075 78.782 1.00 60.68 210 TYR A N 1
ATOM 1527 C CA . TYR A 1 210 ? -41.724 24.026 79.508 1.00 63.51 210 TYR A CA 1
ATOM 1528 C C . TYR A 1 210 ? -42.331 25.403 79.508 1.00 69.86 210 TYR A C 1
ATOM 1529 O O . TYR A 1 210 ? -42.817 25.875 78.481 1.00 67.22 210 TYR A O 1
ATOM 1538 N N . LEU A 1 211 ? -42.282 26.038 80.673 1.00 71.45 211 LEU A N 1
ATOM 1539 C CA . LEU A 1 211 ? -42.633 27.448 80.841 1.00 70.11 211 LEU A CA 1
ATOM 1540 C C . LEU A 1 211 ? -41.401 28.222 81.291 1.00 69.20 211 LEU A C 1
ATOM 1541 O O . LEU A 1 211 ? -41.079 28.229 82.479 1.00 69.75 211 LEU A O 1
ATOM 1546 N N . ASP A 1 212 ? -40.724 28.846 80.326 1.00 72.09 212 ASP A N 1
ATOM 1547 C CA . ASP A 1 212 ? -39.423 29.505 80.508 1.00 72.46 212 ASP A CA 1
ATOM 1548 C C . ASP A 1 212 ? -38.263 28.529 80.649 1.00 68.37 212 ASP A C 1
ATOM 1549 O O . ASP A 1 212 ? -37.153 28.926 80.988 1.00 73.86 212 ASP A O 1
ATOM 1554 N N . GLY A 1 213 ? -38.505 27.258 80.377 1.00 66.49 213 GLY A N 1
ATOM 1555 C CA . GLY A 1 213 ? -37.456 26.272 80.528 1.00 65.77 213 GLY A CA 1
ATOM 1556 C C . GLY A 1 213 ? -37.590 25.568 81.855 1.00 60.00 213 GLY A C 1
ATOM 1557 O O . GLY A 1 213 ? -36.750 24.760 82.224 1.00 57.99 213 GLY A O 1
ATOM 1558 N N . VAL A 1 214 ? -38.646 25.895 82.583 1.00 58.46 214 VAL A N 1
ATOM 1559 C CA . VAL A 1 214 ? -39.045 25.088 83.719 1.00 59.51 214 VAL A CA 1
ATOM 1560 C C . VAL A 1 214 ? -40.209 24.181 83.315 1.00 68.86 214 VAL A C 1
ATOM 1561 O O . VAL A 1 214 ? -41.181 24.629 82.705 1.00 69.78 214 VAL A O 1
ATOM 1565 N N . GLU A 1 215 ? -40.101 22.900 83.646 1.00 68.37 215 GLU A N 1
ATOM 1566 C CA . GLU A 1 215 ? -41.063 21.909 83.188 1.00 66.14 215 GLU A CA 1
ATOM 1567 C C . GLU A 1 215 ? -42.293 21.899 84.062 1.00 66.97 215 GLU A C 1
ATOM 1568 O O . GLU A 1 215 ? -42.214 21.605 85.254 1.00 62.33 215 GLU A O 1
ATOM 1574 N N . VAL A 1 216 ? -43.433 22.193 83.448 1.00 69.74 216 VAL A N 1
ATOM 1575 C CA . VAL A 1 216 ? -44.684 22.334 84.173 1.00 70.57 216 VAL A CA 1
ATOM 1576 C C . VAL A 1 216 ? -45.716 21.300 83.739 1.00 66.09 216 VAL A C 1
ATOM 1577 O O . VAL A 1 216 ? -46.888 21.397 84.103 1.00 69.33 216 VAL A O 1
ATOM 1581 N N . THR A 1 217 ? -45.261 20.306 82.980 1.00 64.19 217 THR A N 1
ATOM 1582 C CA . THR A 1 217 ? -46.131 19.334 82.317 1.00 67.12 217 THR A CA 1
ATOM 1583 C C . THR A 1 217 ? -47.241 18.724 83.193 1.00 63.90 217 THR A C 1
ATOM 1584 O O . THR A 1 217 ? -48.370 18.560 82.739 1.00 59.83 217 THR A O 1
ATOM 1588 N N . GLU A 1 218 ? -46.941 18.404 84.444 1.00 65.34 218 GLU A N 1
ATOM 1589 C CA . GLU A 1 218 ? -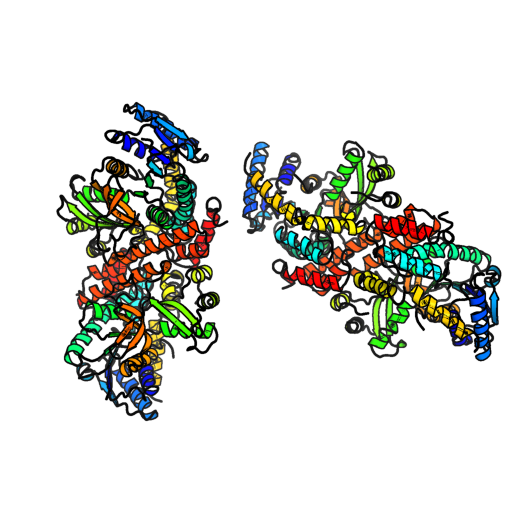47.976 17.870 85.319 1.00 62.11 218 GLU A CA 1
ATOM 1590 C C . GLU A 1 218 ? -49.082 18.877 85.542 1.00 62.24 218 GLU A C 1
ATOM 1591 O O . GLU A 1 218 ? -50.257 18.523 85.526 1.00 70.09 218 GLU A O 1
ATOM 1597 N N . LYS A 1 219 ? -48.706 20.132 85.757 1.00 65.84 219 LYS A N 1
ATOM 1598 C CA . LYS A 1 219 ? -49.681 21.207 85.880 1.00 65.55 219 LYS A CA 1
ATOM 1599 C C . LYS A 1 219 ? -50.511 21.318 84.604 1.00 64.51 219 LYS A C 1
ATOM 1600 O O . LYS A 1 219 ? -51.713 21.082 84.629 1.00 63.90 219 LYS A O 1
ATOM 1602 N N . VAL A 1 220 ? -49.855 21.658 83.497 1.00 55.68 220 VAL A N 1
ATOM 1603 C CA . VAL A 1 220 ? -50.501 21.773 82.193 1.00 53.33 220 VAL A CA 1
ATOM 1604 C C . VAL A 1 220 ? -51.491 20.652 81.893 1.00 56.70 220 VAL A C 1
ATOM 1605 O O . VAL A 1 220 ? -52.596 20.902 81.418 1.00 59.82 220 VAL A O 1
ATOM 1609 N N . ILE A 1 221 ? -51.113 19.415 82.175 1.00 55.30 221 ILE A N 1
ATOM 1610 C CA . ILE A 1 221 ? -52.020 18.327 81.887 1.00 56.90 221 ILE A CA 1
ATOM 1611 C C . ILE A 1 221 ? -53.240 18.493 82.765 1.00 61.81 221 ILE A C 1
ATOM 1612 O O . ILE A 1 221 ? -54.367 18.502 82.279 1.00 65.36 221 ILE A O 1
ATOM 1617 N N . ASP A 1 222 ? -53.013 18.694 84.053 1.00 63.59 222 ASP A N 1
ATOM 1618 C CA . ASP A 1 222 ? -54.116 18.819 84.989 1.00 67.49 222 ASP A CA 1
ATOM 1619 C C . ASP A 1 222 ? -55.072 19.944 84.601 1.00 64.45 222 ASP A C 1
ATOM 1620 O O . ASP A 1 222 ? -56.220 19.951 85.015 1.00 66.94 222 ASP A O 1
ATOM 1625 N N . LEU A 1 223 ? -54.605 20.890 83.795 1.00 64.25 223 LEU A N 1
ATOM 1626 C CA . LEU A 1 223 ? -55.482 21.951 83.315 1.00 67.82 223 LEU A CA 1
ATOM 1627 C C . LEU A 1 223 ? -56.288 21.491 82.109 1.00 68.65 223 LEU A C 1
ATOM 1628 O O . LEU A 1 223 ? -57.485 21.755 82.023 1.00 70.64 223 LEU A O 1
ATOM 1633 N N . VAL A 1 224 ? -55.626 20.818 81.173 1.00 68.33 224 VAL A N 1
ATOM 1634 C CA . VAL A 1 224 ? -56.297 20.313 79.982 1.00 66.68 224 VAL A CA 1
ATOM 1635 C C . VAL A 1 224 ? -57.386 19.343 80.379 1.00 63.18 224 VAL A C 1
ATOM 1636 O O . VAL A 1 224 ? -58.495 19.381 79.856 1.00 67.77 224 VAL A O 1
ATOM 1640 N N . ALA A 1 225 ? -57.058 18.486 81.333 1.00 64.12 225 ALA A N 1
ATOM 1641 C CA . ALA A 1 225 ? -57.987 17.483 81.831 1.00 69.45 225 ALA A CA 1
ATOM 1642 C C . ALA A 1 225 ? -59.131 18.100 82.627 1.00 74.11 225 ALA A C 1
ATOM 1643 O O . ALA A 1 225 ? -60.216 17.521 82.718 1.00 71.99 225 ALA A O 1
ATOM 1645 N N . HIS A 1 226 ? -58.872 19.267 83.213 1.00 80.43 226 HIS A N 1
ATOM 1646 C CA . HIS A 1 226 ? -59.872 19.971 84.009 1.00 78.02 226 HIS A CA 1
ATOM 1647 C C . HIS A 1 226 ? -59.814 21.475 83.760 1.00 79.58 226 HIS A C 1
ATOM 1648 O O . HIS A 1 226 ? -59.148 22.204 84.496 1.00 78.32 226 HIS A O 1
ATOM 1655 N N . PRO A 1 227 ? -60.514 21.943 82.713 1.00 83.68 227 PRO A N 1
ATOM 1656 C CA . PRO A 1 227 ? -60.554 23.369 82.378 1.00 82.66 227 PRO A CA 1
ATOM 1657 C C . PRO A 1 227 ? -61.365 24.178 83.389 1.00 81.84 227 PRO A C 1
ATOM 1658 O O . PRO A 1 227 ? -61.410 23.832 84.571 1.00 79.25 227 PRO A O 1
ATOM 1662 N N . LEU A 1 240 ? -61.843 19.677 72.518 1.00 65.99 240 LEU A N 1
ATOM 1663 C CA . LEU A 1 240 ? -61.451 18.291 72.724 1.00 73.61 240 LEU A CA 1
ATOM 1664 C C . LEU A 1 240 ? -62.287 17.646 73.817 1.00 71.42 240 LEU A C 1
ATOM 1665 O O . LEU A 1 240 ? -63.467 17.950 73.975 1.00 72.00 240 LEU A O 1
ATOM 1667 N N . GLY A 1 241 ? -61.662 16.745 74.563 1.00 65.89 241 GLY A N 1
ATOM 1668 C CA . GLY A 1 241 ? -62.327 16.045 75.639 1.00 64.39 241 GLY A CA 1
ATOM 1669 C C . GLY A 1 241 ? -61.577 14.769 75.947 1.00 61.93 241 GLY A C 1
ATOM 1670 O O . GLY A 1 241 ? -61.734 13.765 75.256 1.00 65.62 241 GLY A O 1
ATOM 1671 N N . TRP A 1 242 ? -60.744 14.811 76.980 1.00 64.86 242 TRP A N 1
ATOM 1672 C CA . TRP A 1 242 ? -59.947 13.653 77.354 1.00 59.32 242 TRP A CA 1
ATOM 1673 C C . TRP A 1 242 ? -60.327 13.214 78.744 1.00 54.78 242 TRP A C 1
ATOM 1674 O O . TRP A 1 242 ? -60.591 14.045 79.600 1.00 55.11 242 TRP A O 1
ATOM 1685 N N . GLU A 1 243 ? -60.378 11.910 78.961 1.00 52.26 243 GLU A N 1
ATOM 1686 C CA . GLU A 1 243 ? -60.605 11.403 80.294 1.00 56.39 243 GLU A CA 1
ATOM 1687 C C . GLU A 1 243 ? -59.527 11.951 81.200 1.00 57.84 243 GLU A C 1
ATOM 1688 O O . GLU A 1 243 ? -58.367 11.990 80.823 1.00 57.82 243 GLU A O 1
ATOM 1694 N N . PRO A 1 244 ? -59.914 12.415 82.387 1.00 59.17 244 PRO A N 1
ATOM 1695 C CA . PRO A 1 244 ? -58.944 12.937 83.353 1.00 58.72 244 PRO A CA 1
ATOM 1696 C C . PRO A 1 244 ? -57.844 11.937 83.657 1.00 57.49 244 PRO A C 1
ATOM 1697 O O . PRO A 1 244 ? -56.727 12.085 83.184 1.00 61.39 244 PRO A O 1
ATOM 1701 N N . ASP A 1 245 ? -58.182 10.912 84.422 1.00 54.13 245 ASP A N 1
ATOM 1702 C CA . ASP A 1 245 ? -57.208 9.961 84.910 1.00 53.87 245 ASP A CA 1
ATOM 1703 C C . ASP A 1 245 ? -56.425 9.287 83.792 1.00 53.79 245 ASP A C 1
ATOM 1704 O O . ASP A 1 245 ? -55.270 8.928 83.972 1.00 52.98 245 ASP A O 1
ATOM 1709 N N . PHE A 1 246 ? -57.041 9.111 82.636 1.00 47.41 246 PHE A N 1
ATOM 1710 C CA . PHE A 1 246 ? -56.292 8.583 81.516 1.00 49.18 246 PHE A CA 1
ATOM 1711 C C . PHE A 1 246 ? -55.167 9.523 81.173 1.00 49.25 246 PHE A C 1
ATOM 1712 O O . PHE A 1 246 ? -54.006 9.143 81.176 1.00 46.65 246 PHE A O 1
ATOM 1720 N N . LEU A 1 247 ? -55.527 10.767 80.900 1.00 50.43 247 LEU A N 1
ATOM 1721 C CA . LEU A 1 247 ? -54.565 11.783 80.507 1.00 52.03 247 LEU A CA 1
ATOM 1722 C C . LEU A 1 247 ? -53.477 12.001 81.560 1.00 56.53 247 LEU A C 1
ATOM 1723 O O . LEU A 1 247 ? -52.315 12.207 81.223 1.00 53.05 247 LEU A O 1
ATOM 1728 N N . LYS A 1 248 ? -53.846 11.944 82.833 1.00 59.14 248 LYS A N 1
ATOM 1729 C CA . LYS A 1 248 ? -52.872 12.131 83.900 1.00 58.13 248 LYS A CA 1
ATOM 1730 C C . LYS A 1 248 ? -51.899 10.963 84.024 1.00 53.36 248 LYS A C 1
ATOM 1731 O O . LYS A 1 248 ? -50.743 11.143 84.393 1.00 49.80 248 LYS A O 1
ATOM 1734 N N . GLY A 1 249 ? -52.370 9.765 83.709 1.00 53.19 249 GLY A N 1
ATOM 1735 C CA . GLY A 1 249 ? -51.566 8.574 83.877 1.00 51.98 249 GLY A CA 1
ATOM 1736 C C . GLY A 1 249 ? -50.689 8.301 82.682 1.00 48.53 249 GLY A C 1
ATOM 1737 O O . GLY A 1 249 ? -49.710 7.589 82.778 1.00 51.89 249 GLY A O 1
ATOM 1738 N N . LEU A 1 250 ? -51.056 8.854 81.542 1.00 46.89 250 LEU A N 1
ATOM 1739 C CA . LEU A 1 250 ? -50.234 8.746 80.354 1.00 42.00 250 LEU A CA 1
ATOM 1740 C C . LEU A 1 250 ? -49.095 9.734 80.489 1.00 46.37 250 LEU A C 1
ATOM 1741 O O . LEU A 1 250 ? -48.131 9.689 79.741 1.00 45.59 250 LEU A O 1
ATOM 1746 N N . LYS A 1 251 ? -49.252 10.657 81.434 1.00 50.70 251 LYS A N 1
ATOM 1747 C CA . LYS A 1 251 ? -48.263 11.677 81.768 1.00 45.47 251 LYS A CA 1
ATOM 1748 C C . LYS A 1 251 ? -47.614 12.415 80.594 1.00 42.84 251 LYS A C 1
ATOM 1749 O O . LYS A 1 251 ? -46.640 13.122 80.779 1.00 48.75 251 LYS A O 1
ATOM 1755 N N . VAL A 1 252 ? -48.170 12.297 79.399 1.00 41.06 252 VAL A N 1
ATOM 1756 C CA . VAL A 1 252 ? -47.739 13.132 78.285 1.00 45.13 252 VAL A CA 1
ATOM 1757 C C . VAL A 1 252 ? -48.954 13.730 77.569 1.00 50.68 252 VAL A C 1
ATOM 1758 O O . VAL A 1 252 ? -50.080 13.601 78.043 1.00 47.00 252 VAL A O 1
ATOM 1762 N N . LEU A 1 253 ? -48.738 14.375 76.427 1.00 46.73 253 LEU A N 1
ATOM 1763 C CA . LEU A 1 253 ? -49.760 15.255 75.869 1.00 43.02 253 LEU A CA 1
ATOM 1764 C C . LEU A 1 253 ? -50.107 14.968 74.430 1.00 45.02 253 LEU A C 1
ATOM 1765 O O . LEU A 1 253 ? -49.448 15.454 73.534 1.00 50.17 253 LEU A O 1
ATOM 1770 N N . PRO A 1 254 ? -51.183 14.221 74.205 1.00 46.31 254 PRO A N 1
ATOM 1771 C CA . PRO A 1 254 ? -51.599 13.708 72.900 1.00 46.42 254 PRO A CA 1
ATOM 1772 C C . PRO A 1 254 ? -51.816 14.737 71.827 1.00 45.11 254 PRO A C 1
ATOM 1773 O O . PRO A 1 254 ? -52.259 15.836 72.085 1.00 46.29 254 PRO A O 1
ATOM 1777 N N . CYS A 1 255 ? -51.491 14.340 70.610 1.00 45.54 255 CYS A N 1
ATOM 1778 C CA . CYS A 1 255 ? -51.889 15.035 69.400 1.00 48.50 255 CYS A CA 1
ATOM 1779 C C . CYS A 1 255 ? -53.410 15.086 69.264 1.00 52.72 255 CYS A C 1
ATOM 1780 O O . CYS A 1 255 ? -54.108 14.255 69.823 1.00 53.90 255 CYS A O 1
ATOM 1783 N N . PRO A 1 256 ? -53.942 16.084 68.549 1.00 54.43 256 PRO A N 1
ATOM 1784 C CA . PRO A 1 256 ? -55.388 16.061 68.288 1.00 48.94 256 PRO A CA 1
ATOM 1785 C C . PRO A 1 256 ? -55.835 14.956 67.331 1.00 50.15 256 PRO A C 1
ATOM 1786 O O . PRO A 1 256 ? -57.005 14.898 66.991 1.00 54.16 256 PRO A O 1
ATOM 1790 N N . TYR A 1 257 ? -54.917 14.106 66.895 1.00 51.61 257 TYR A N 1
ATOM 1791 C CA . TYR A 1 257 ? -55.255 12.985 66.035 1.00 44.01 257 TYR A CA 1
ATOM 1792 C C . TYR A 1 257 ? -55.290 11.719 66.838 1.00 43.85 257 TYR A C 1
ATOM 1793 O O . TYR A 1 257 ? -55.406 10.643 66.296 1.00 49.34 257 TYR A O 1
ATOM 1802 N N . HIS A 1 258 ? -55.182 11.849 68.144 1.00 42.88 258 HIS A N 1
ATOM 1803 C CA . HIS A 1 258 ? -55.149 10.685 68.997 1.00 40.52 258 HIS A CA 1
ATOM 1804 C C . HIS A 1 258 ? -56.516 10.350 69.486 1.00 42.93 258 HIS A C 1
ATOM 1805 O O . HIS A 1 258 ? -56.682 9.479 70.323 1.00 45.84 258 HIS A O 1
ATOM 1812 N N . ARG A 1 259 ? -57.504 11.053 68.965 1.00 45.60 259 ARG A N 1
ATOM 1813 C CA . ARG A 1 259 ? -58.872 10.761 69.327 1.00 51.04 259 ARG A CA 1
ATOM 1814 C C . ARG A 1 259 ? -59.336 9.637 68.423 1.00 47.35 259 ARG A C 1
ATOM 1815 O O . ARG A 1 259 ? -60.039 8.735 68.851 1.00 45.21 259 ARG A O 1
ATOM 1823 N N . TYR A 1 260 ? -58.879 9.661 67.180 1.00 42.00 260 TYR A N 1
ATOM 1824 C CA . TYR A 1 260 ? -59.177 8.587 66.255 1.00 39.22 260 TYR A CA 1
ATOM 1825 C C . TYR A 1 260 ? -58.736 7.237 66.787 1.00 44.10 260 TYR A C 1
ATOM 1826 O O . TYR A 1 260 ? -59.141 6.198 66.276 1.00 42.25 260 TYR A O 1
ATOM 1835 N N . TYR A 1 261 ? -57.902 7.265 67.820 1.00 46.05 261 TYR A N 1
ATOM 1836 C CA . TYR A 1 261 ? -57.246 6.083 68.339 1.00 40.77 261 TYR A CA 1
ATOM 1837 C C . TYR A 1 261 ? -57.610 5.831 69.785 1.00 43.57 261 TYR A C 1
ATOM 1838 O O . TYR A 1 261 ? -57.975 4.719 70.143 1.00 48.74 261 TYR A O 1
ATOM 1847 N N . TYR A 1 262 ? -57.532 6.867 70.611 1.00 41.97 262 TYR A N 1
ATOM 1848 C CA . TYR A 1 262 ? -57.956 6.770 72.003 1.00 44.04 262 TYR A CA 1
ATOM 1849 C C . TYR A 1 262 ? -59.431 7.116 72.213 1.00 49.58 262 TYR A C 1
ATOM 1850 O O . TYR A 1 262 ? -59.945 7.004 73.323 1.00 49.79 262 TYR A O 1
ATOM 1859 N N . GLN A 1 263 ? -60.109 7.557 71.160 1.00 49.12 263 GLN A N 1
ATOM 1860 C CA . GLN A 1 263 ? -61.529 7.868 71.264 1.00 49.68 263 GLN A CA 1
ATOM 1861 C C . GLN A 1 263 ? -62.301 7.451 70.016 1.00 49.90 263 GLN A C 1
ATOM 1862 O O . GLN A 1 263 ? -63.218 8.134 69.596 1.00 49.81 263 GLN A O 1
ATOM 1868 N N . THR A 1 264 ? -61.925 6.326 69.426 1.00 51.90 264 THR A N 1
ATOM 1869 C CA . THR A 1 264 ? -62.422 5.942 68.106 1.00 51.60 264 THR A CA 1
ATOM 1870 C C . THR A 1 264 ? -63.936 5.965 67.954 1.00 54.14 264 THR A C 1
ATOM 1871 O O . THR A 1 264 ? -64.441 6.171 66.865 1.00 56.55 264 THR A O 1
ATOM 1875 N N . ASP A 1 265 ? -64.658 5.737 69.041 1.00 52.69 265 ASP A N 1
ATOM 1876 C CA . ASP A 1 265 ? -66.094 5.575 68.946 1.00 50.10 265 ASP A CA 1
ATOM 1877 C C . ASP A 1 265 ? -66.749 6.926 68.739 1.00 54.26 265 ASP A C 1
ATOM 1878 O O . ASP A 1 265 ? -67.449 7.151 67.755 1.00 58.59 265 ASP A O 1
ATOM 1883 N N . LYS A 1 266 ? -66.494 7.826 69.678 1.00 52.86 266 LYS A N 1
ATOM 1884 C CA . LYS A 1 266 ? -66.945 9.199 69.606 1.00 53.30 266 LYS A CA 1
ATOM 1885 C C . LYS A 1 266 ? -66.603 9.797 68.259 1.00 54.18 266 LYS A C 1
ATOM 1886 O O . LYS A 1 266 ? -67.409 10.487 67.660 1.00 58.87 266 LYS A O 1
ATOM 1892 N N . MET A 1 267 ? -65.410 9.501 67.768 1.00 54.01 267 MET A N 1
ATOM 1893 C CA . MET A 1 267 ? -64.972 10.076 66.515 1.00 56.90 267 MET A CA 1
ATOM 1894 C C . MET A 1 267 ? -65.765 9.579 65.333 1.00 61.01 267 MET A C 1
ATOM 1895 O O . MET A 1 267 ? -65.800 10.253 64.332 1.00 65.24 267 MET A O 1
ATOM 1900 N N . LEU A 1 268 ? -66.420 8.430 65.405 1.00 54.42 268 LEU A N 1
ATOM 1901 C CA . LEU A 1 268 ? -67.186 8.057 64.222 1.00 56.62 268 LEU A CA 1
ATOM 1902 C C . LEU A 1 268 ? -68.675 8.333 64.437 1.00 59.70 268 LEU A C 1
ATOM 1903 O O . LEU A 1 268 ? -69.430 8.479 63.477 1.00 64.61 268 LEU A O 1
ATOM 1908 N N . ALA A 1 269 ? -69.083 8.480 65.687 1.00 54.20 269 ALA A N 1
ATOM 1909 C CA . ALA A 1 269 ? -70.376 9.063 65.939 1.00 53.80 269 ALA A CA 1
ATOM 1910 C C . ALA A 1 269 ? -70.420 10.397 65.216 1.00 62.12 269 ALA A C 1
ATOM 1911 O O . ALA A 1 269 ? -71.357 10.687 64.476 1.00 63.79 269 ALA A O 1
ATOM 1913 N N . GLU A 1 270 ? -69.370 11.186 65.415 1.00 61.43 270 GLU A N 1
ATOM 1914 C CA . GLU A 1 270 ? -69.245 12.509 64.815 1.00 67.34 270 GLU A CA 1
ATOM 1915 C C . GLU A 1 270 ? -69.127 12.517 63.301 1.00 65.15 270 GLU A C 1
ATOM 1916 O O . GLU A 1 270 ? -69.623 13.426 62.659 1.00 63.70 270 GLU A O 1
ATOM 1922 N N . GLU A 1 271 ? -68.457 11.537 62.718 1.00 62.14 271 GLU A N 1
ATOM 1923 C CA . GLU A 1 271 ? -68.292 11.555 61.274 1.00 66.15 271 GLU A CA 1
ATOM 1924 C C . GLU A 1 271 ? -69.617 11.194 60.595 1.00 68.16 271 GLU A C 1
ATOM 1925 O O . GLU A 1 271 ? -69.794 11.410 59.410 1.00 74.17 271 GLU A O 1
ATOM 1931 N N . LEU A 1 272 ? -70.567 10.654 61.347 1.00 59.75 272 LEU A N 1
ATOM 1932 C CA . LEU A 1 272 ? -71.798 10.190 60.723 1.00 57.78 272 LEU A CA 1
ATOM 1933 C C . LEU A 1 272 ? -72.837 11.288 60.730 1.00 57.41 272 LEU A C 1
ATOM 1934 O O . LEU A 1 272 ? -73.346 11.627 59.652 1.00 54.93 272 LEU A O 1
ATOM 1939 N N . GLU A 1 273 ? -73.142 11.846 61.900 1.00 56.30 273 GLU A N 1
ATOM 1940 C CA . GLU A 1 273 ? -74.106 12.922 61.928 1.00 56.97 273 GLU A CA 1
ATOM 1941 C C . GLU A 1 273 ? -73.637 14.091 61.115 1.00 57.30 273 GLU A C 1
ATOM 1942 O O . GLU A 1 273 ? -74.412 14.725 60.424 1.00 60.70 273 GLU A O 1
ATOM 1948 N N . ALA A 1 274 ? -72.345 14.340 61.145 1.00 56.11 274 ALA A N 1
ATOM 1949 C CA . ALA A 1 274 ? -71.809 15.381 60.306 1.00 60.29 274 ALA A CA 1
ATOM 1950 C C . ALA A 1 274 ? -71.948 15.007 58.840 1.00 61.54 274 ALA A C 1
ATOM 1951 O O . ALA A 1 274 ? -71.804 15.853 57.973 1.00 59.80 274 ALA A O 1
ATOM 1953 N N . ALA A 1 275 ? -72.241 13.746 58.554 1.00 56.73 275 ALA A N 1
ATOM 1954 C CA . ALA A 1 275 ? -72.393 13.351 57.160 1.00 58.63 275 ALA A CA 1
ATOM 1955 C C . ALA A 1 275 ? -73.841 13.502 56.714 1.00 61.96 275 ALA A C 1
ATOM 1956 O O . ALA A 1 275 ? -74.115 13.904 55.580 1.00 59.54 275 ALA A O 1
ATOM 1958 N N . LYS A 1 276 ? -74.759 13.167 57.615 1.00 59.26 276 LYS A N 1
ATOM 1959 C CA . LYS A 1 276 ? -76.178 13.426 57.417 1.00 54.69 276 LYS A CA 1
ATOM 1960 C C . LYS A 1 276 ? -76.379 14.914 57.284 1.00 60.13 276 LYS A C 1
ATOM 1961 O O . LYS A 1 276 ? -76.766 15.417 56.231 1.00 61.91 276 LYS A O 1
ATOM 1967 N N . THR A 1 277 ? -76.090 15.609 58.376 1.00 58.65 277 THR A N 1
ATOM 1968 C CA . THR A 1 277 ? -76.290 17.037 58.465 1.00 56.48 277 THR A CA 1
ATOM 1969 C C . THR A 1 277 ? -75.498 17.785 57.411 1.00 57.79 277 THR A C 1
ATOM 1970 O O . THR A 1 277 ? -75.963 17.974 56.294 1.00 61.89 277 THR A O 1
ATOM 1974 N N . LYS A 1 278 ? -74.286 18.186 57.760 1.00 57.70 278 LYS A N 1
ATOM 1975 C CA . LYS A 1 278 ? -73.590 19.207 56.992 1.00 59.13 278 LYS A CA 1
ATOM 1976 C C . LYS A 1 278 ? -72.768 18.656 55.834 1.00 60.43 278 LYS A C 1
ATOM 1977 O O . LYS A 1 278 ? -72.329 19.409 54.970 1.00 56.83 278 LYS A O 1
ATOM 1981 N N . GLY A 1 279 ? -72.569 17.344 55.814 1.00 60.62 279 GLY A N 1
ATOM 1982 C CA . GLY A 1 279 ? -71.711 16.720 54.819 1.00 63.17 279 GLY A CA 1
ATOM 1983 C C . GLY A 1 279 ? -70.329 16.460 55.389 1.00 57.44 279 GLY A C 1
ATOM 1984 O O . GLY A 1 279 ? -69.993 16.946 56.459 1.00 54.20 279 GLY A O 1
ATOM 1985 N N . THR A 1 280 ? -69.514 15.690 54.690 1.00 57.92 280 THR A N 1
ATOM 1986 C CA . THR A 1 280 ? -68.187 15.416 55.218 1.00 64.09 280 THR A CA 1
ATOM 1987 C C . THR A 1 280 ? -67.349 16.654 55.017 1.00 65.28 280 THR A C 1
ATOM 1988 O O . THR A 1 280 ? -67.697 17.487 54.188 1.00 64.41 280 THR A O 1
ATOM 1992 N N . ARG A 1 281 ? -66.253 16.781 55.764 1.00 67.03 281 ARG A N 1
ATOM 1993 C CA . ARG A 1 281 ? -65.477 18.013 55.720 1.00 64.11 281 ARG A CA 1
ATOM 1994 C C . ARG A 1 281 ? -64.966 18.240 54.324 1.00 61.20 281 ARG A C 1
ATOM 1995 O O . ARG A 1 281 ? -64.837 19.374 53.906 1.00 66.17 281 ARG A O 1
ATOM 2003 N N . ALA A 1 282 ? -64.691 17.166 53.597 1.00 58.10 282 ALA A N 1
ATOM 2004 C CA . ALA A 1 282 ? -64.315 17.300 52.198 1.00 61.00 282 ALA A CA 1
ATOM 2005 C C . ALA A 1 282 ? -65.353 18.145 51.486 1.00 66.14 282 ALA A C 1
ATOM 2006 O O . ALA A 1 282 ? -65.031 19.021 50.689 1.00 69.74 282 ALA A O 1
ATOM 2008 N N . GLU A 1 283 ? -66.608 17.883 51.818 1.00 66.67 283 GLU A N 1
ATOM 2009 C CA . GLU A 1 283 ? -67.727 18.584 51.230 1.00 62.75 283 GLU A CA 1
ATOM 2010 C C . GLU A 1 283 ? -67.936 19.954 51.850 1.00 64.84 283 GLU A C 1
ATOM 2011 O O . GLU A 1 283 ? -68.114 20.937 51.139 1.00 65.71 283 GLU A O 1
ATOM 2017 N N . VAL A 1 284 ? -67.911 20.013 53.175 1.00 62.27 284 VAL A N 1
ATOM 2018 C CA . VAL A 1 284 ? -67.992 21.282 53.880 1.00 63.49 284 VAL A CA 1
ATOM 2019 C C . VAL A 1 284 ? -66.880 22.210 53.409 1.00 65.03 284 VAL A C 1
ATOM 2020 O O . VAL A 1 284 ? -67.083 23.408 53.266 1.00 63.71 284 VAL A O 1
ATOM 2024 N N . VAL A 1 285 ? -65.712 21.647 53.129 1.00 60.81 285 VAL A N 1
ATOM 2025 C CA . VAL A 1 285 ? -64.594 22.444 52.660 1.00 62.50 285 VAL A CA 1
ATOM 2026 C C . VAL A 1 285 ? -64.788 22.793 51.189 1.00 63.62 285 VAL A C 1
ATOM 2027 O O . VAL A 1 285 ? -64.549 23.927 50.785 1.00 65.05 285 VAL A O 1
ATOM 2031 N N . GLN A 1 286 ? -65.254 21.827 50.403 1.00 63.93 286 GLN A N 1
ATOM 2032 C CA . GLN A 1 286 ? -65.433 22.004 48.956 1.00 65.10 286 GLN A CA 1
ATOM 2033 C C . GLN A 1 286 ? -66.191 23.286 48.584 1.00 63.65 286 GLN A C 1
ATOM 2034 O O . GLN A 1 286 ? -65.869 23.939 47.593 1.00 59.00 286 GLN A O 1
ATOM 2040 N N . GLN A 1 287 ? -67.194 23.639 49.382 1.00 68.39 287 GLN A N 1
ATOM 2041 C CA . GLN A 1 287 ? -67.946 24.871 49.171 1.00 66.39 287 GLN A CA 1
ATOM 2042 C C . GLN A 1 287 ? -67.197 26.050 49.767 1.00 63.79 287 GLN A C 1
ATOM 2043 O O . GLN A 1 287 ? -66.848 26.993 49.059 1.00 67.23 287 GLN A O 1
ATOM 2045 N N . LEU A 1 288 ? -66.937 25.983 51.068 1.00 60.73 288 LEU A N 1
ATOM 2046 C CA . LEU A 1 288 ? -66.205 27.035 51.765 1.00 61.88 288 LEU A CA 1
ATOM 2047 C C . LEU A 1 288 ? -64.914 27.418 51.042 1.00 62.55 288 LEU A C 1
ATOM 2048 O O . LEU A 1 288 ? -64.450 28.547 51.149 1.00 60.58 288 LEU A O 1
ATOM 2051 N N . GLU A 1 289 ? -64.346 26.479 50.294 1.00 61.88 289 GLU A N 1
ATOM 2052 C CA . GLU A 1 289 ? -63.183 26.772 49.472 1.00 62.16 289 GLU A CA 1
ATOM 2053 C C . GLU A 1 289 ? -63.588 27.366 48.132 1.00 65.75 289 GLU A C 1
ATOM 2054 O O . GLU A 1 289 ? -62.934 28.271 47.630 1.00 67.06 289 GLU A O 1
ATOM 2056 N N . LYS A 1 290 ? -64.669 26.859 47.550 1.00 66.03 290 LYS A N 1
ATOM 2057 C CA . LYS A 1 290 ? -65.143 27.372 46.266 1.00 68.31 290 LYS A CA 1
ATOM 2058 C C . LYS A 1 290 ? -65.721 28.779 46.424 1.00 67.83 290 LYS A C 1
ATOM 2059 O O . LYS A 1 290 ? -65.987 29.470 45.442 1.00 67.88 290 LYS A O 1
ATOM 2061 N N . GLU A 1 291 ? -65.904 29.197 47.670 1.00 66.21 291 GLU A N 1
ATOM 2062 C CA . GLU A 1 291 ? -66.389 30.533 47.962 1.00 68.61 291 GLU A CA 1
ATOM 2063 C C . GLU A 1 291 ? -65.269 31.438 48.456 1.00 71.53 291 GLU A C 1
ATOM 2064 O O . GLU A 1 291 ? -65.433 32.648 48.527 1.00 72.69 291 GLU A O 1
ATOM 2070 N N . LEU A 1 292 ? -64.131 30.858 48.815 1.00 73.53 292 LEU A N 1
ATOM 2071 C CA . LEU A 1 292 ? -63.003 31.673 49.248 1.00 75.15 292 LEU A CA 1
ATOM 2072 C C . LEU A 1 292 ? -62.297 32.244 48.031 1.00 78.72 292 LEU A C 1
ATOM 2073 O O . LEU A 1 292 ? -61.590 33.245 48.128 1.00 76.92 292 LEU A O 1
ATOM 2075 N N . PHE A 1 293 ? -62.491 31.605 46.882 1.00 81.82 293 PHE A N 1
ATOM 2076 C CA . PHE A 1 293 ? -61.944 32.119 45.633 1.00 79.76 293 PHE A CA 1
ATOM 2077 C C . PHE A 1 293 ? -62.788 33.283 45.150 1.00 79.24 293 PHE A C 1
ATOM 2078 O O . PHE A 1 293 ? -62.384 34.032 44.259 1.00 80.08 293 PHE A O 1
ATOM 2086 N N . GLU A 1 294 ? -63.967 33.420 45.745 1.00 78.20 294 GLU A N 1
ATOM 2087 C CA . GLU A 1 294 ? -64.825 34.556 45.481 1.00 76.43 294 GLU A CA 1
ATOM 2088 C C . GLU A 1 294 ? -64.117 35.834 45.869 1.00 77.02 294 GLU A C 1
ATOM 2089 O O . GLU A 1 294 ? -63.979 36.751 45.064 1.00 81.16 294 GLU A O 1
ATOM 2095 N N . LEU A 1 295 ? -63.648 35.877 47.106 1.00 73.21 295 LEU A N 1
ATOM 2096 C CA . LEU A 1 295 ? -62.990 37.059 47.629 1.00 68.61 295 LEU A CA 1
ATOM 2097 C C . LEU A 1 295 ? -61.720 37.383 46.860 1.00 74.30 295 LEU A C 1
ATOM 2098 O O . LEU A 1 295 ? -61.263 38.516 46.857 1.00 80.21 295 LEU A O 1
ATOM 2103 N N . TYR A 1 296 ? -61.161 36.389 46.192 1.00 77.06 296 TYR A N 1
ATOM 2104 C CA . TYR A 1 296 ? -59.881 36.558 45.532 1.00 76.42 296 TYR A CA 1
ATOM 2105 C C . TYR A 1 296 ? -60.021 37.205 44.167 1.00 77.54 296 TYR A C 1
ATOM 2106 O O . TYR A 1 296 ? -59.482 36.694 43.189 1.00 76.52 296 TYR A O 1
ATOM 2115 N N . LYS A 1 297 ? -60.736 38.324 44.083 1.00 81.09 297 LYS A N 1
ATOM 2116 C CA . LYS A 1 297 ? -60.943 38.954 42.778 1.00 80.97 297 LYS A CA 1
ATOM 2117 C C . LYS A 1 297 ? -60.699 40.473 42.723 1.00 78.24 297 LYS A C 1
ATOM 2118 O O . LYS A 1 297 ? -60.262 40.967 41.682 1.00 73.82 297 LYS A O 1
ATOM 2124 N N . ASP A 1 298 ? -60.976 41.195 43.812 1.00 75.30 298 ASP A N 1
ATOM 2125 C CA . ASP A 1 298 ? -60.416 42.542 44.018 1.00 76.00 298 ASP A CA 1
ATOM 2126 C C . ASP A 1 298 ? -60.887 43.201 45.311 1.00 76.93 298 ASP A C 1
ATOM 2127 O O . ASP A 1 298 ? -62.015 42.981 45.748 1.00 76.54 298 ASP A O 1
ATOM 2132 N N . PRO A 1 299 ? -60.009 44.011 45.931 1.00 79.78 299 PRO A N 1
ATOM 2133 C CA . PRO A 1 299 ? -60.372 44.814 47.100 1.00 77.87 299 PRO A CA 1
ATOM 2134 C C . PRO A 1 299 ? -60.634 46.287 46.759 1.00 80.38 299 PRO A C 1
ATOM 2135 O O . PRO A 1 299 ? -60.838 46.648 45.597 1.00 74.70 299 PRO A O 1
ATOM 2139 N N . GLY A 1 312 ? -59.217 29.817 58.280 1.00 67.96 312 GLY A N 1
ATOM 2140 C CA . GLY A 1 312 ? -59.535 28.559 58.924 1.00 70.39 312 GLY A CA 1
ATOM 2141 C C . GLY A 1 312 ? -59.034 27.374 58.128 1.00 79.20 312 GLY A C 1
ATOM 2142 O O . GLY A 1 312 ? -59.187 27.324 56.907 1.00 69.81 312 GLY A O 1
ATOM 2143 N N . GLY A 1 313 ? -58.422 26.420 58.823 1.00 87.96 313 GLY A N 1
ATOM 2144 C CA . GLY A 1 313 ? -57.945 25.205 58.189 1.00 79.13 313 GLY A CA 1
ATOM 2145 C C . GLY A 1 313 ? -56.554 24.749 58.592 1.00 77.08 313 GLY A C 1
ATOM 2146 O O . GLY A 1 313 ? -56.333 23.553 58.792 1.00 74.97 313 GLY A O 1
ATOM 2147 N N . ALA A 1 314 ? -55.622 25.697 58.714 1.00 85.93 314 ALA A N 1
ATOM 2148 C CA . ALA A 1 314 ? -54.211 25.365 58.923 1.00 78.48 314 ALA A CA 1
ATOM 2149 C C . ALA A 1 314 ? -53.301 26.548 59.276 1.00 72.89 314 ALA A C 1
ATOM 2150 O O . ALA A 1 314 ? -53.658 27.705 59.101 1.00 75.56 314 ALA A O 1
ATOM 2152 N N . TYR A 1 315 ? -52.119 26.219 59.791 1.00 77.16 315 TYR A N 1
ATOM 2153 C CA . TYR A 1 315 ? -50.950 27.104 59.794 1.00 84.64 315 TYR A CA 1
ATOM 2154 C C . TYR A 1 315 ? -49.903 26.538 58.852 1.00 80.56 315 TYR A C 1
ATOM 2155 O O . TYR A 1 315 ? -48.776 27.051 58.793 1.00 75.25 315 TYR A O 1
ATOM 2164 N N . TYR A 1 316 ? -50.309 25.502 58.110 1.00 83.54 316 TYR A N 1
ATOM 2165 C CA . TYR A 1 316 ? -49.426 24.512 57.491 1.00 77.16 316 TYR A CA 1
ATOM 2166 C C . TYR A 1 316 ? -48.176 25.064 56.806 1.00 79.82 316 TYR A C 1
ATOM 2167 O O . TYR A 1 316 ? -47.297 24.279 56.395 1.00 82.58 316 TYR A O 1
ATOM 2176 N N . SER A 1 317 ? -48.066 26.383 56.698 1.00 81.23 317 SER A N 1
ATOM 2177 C CA . SER A 1 317 ? -46.885 26.923 56.066 1.00 87.98 317 SER A CA 1
ATOM 2178 C C . SER A 1 317 ? -46.529 28.346 56.554 1.00 86.11 317 SER A C 1
ATOM 2179 O O . SER A 1 317 ? -45.550 28.904 56.088 1.00 82.38 317 SER A O 1
ATOM 2182 N N . ASP A 1 318 ? -47.163 28.888 57.595 1.00 81.85 318 ASP A N 1
ATOM 2183 C CA . ASP A 1 318 ? -46.500 30.013 58.297 1.00 80.20 318 ASP A CA 1
ATOM 2184 C C . ASP A 1 318 ? -45.405 29.434 59.140 1.00 81.51 318 ASP A C 1
ATOM 2185 O O . ASP A 1 318 ? -44.292 29.925 59.165 1.00 80.01 318 ASP A O 1
ATOM 2190 N N . ALA A 1 319 ? -45.758 28.353 59.820 1.00 86.44 319 ALA A N 1
ATOM 2191 C CA . ALA A 1 319 ? -44.833 27.582 60.633 1.00 77.09 319 ALA A CA 1
ATOM 2192 C C . ALA A 1 319 ? -43.777 26.895 59.758 1.00 74.95 319 ALA A C 1
ATOM 2193 O O . ALA A 1 319 ? -42.708 26.498 60.231 1.00 73.51 319 ALA A O 1
ATOM 2195 N N . ALA A 1 320 ? -44.086 26.757 58.476 1.00 72.46 320 ALA A N 1
ATOM 2196 C CA . ALA A 1 320 ? -43.148 26.167 57.529 1.00 70.38 320 ALA A CA 1
ATOM 2197 C C . ALA A 1 320 ? -42.467 27.215 56.687 1.00 65.86 320 ALA A C 1
ATOM 2198 O O . ALA A 1 320 ? -41.974 26.931 55.583 1.00 58.67 320 ALA A O 1
ATOM 2200 N N . CYS A 1 321 ? -42.469 28.430 57.214 1.00 72.28 321 CYS A N 1
ATOM 2201 C CA . CYS A 1 321 ? -41.648 29.506 56.707 1.00 73.24 321 CYS A CA 1
ATOM 2202 C C . CYS A 1 321 ? -40.573 29.763 57.722 1.00 75.15 321 CYS A C 1
ATOM 2203 O O . CYS A 1 321 ? -39.441 30.123 57.381 1.00 79.22 321 CYS A O 1
ATOM 2206 N N . SER A 1 322 ? -40.956 29.607 58.983 1.00 74.32 322 SER A N 1
ATOM 2207 C CA . SER A 1 322 ? -40.017 29.742 60.073 1.00 75.00 322 SER A CA 1
ATOM 2208 C C . SER A 1 322 ? -38.847 28.810 59.794 1.00 71.97 322 SER A C 1
ATOM 2209 O O . SER A 1 322 ? -37.693 29.115 60.104 1.00 70.13 322 SER A O 1
ATOM 2212 N N . LEU A 1 323 ? -39.161 27.657 59.218 1.00 65.60 323 LEU A N 1
ATOM 2213 C CA . LEU A 1 323 ? -38.146 26.699 58.854 1.00 60.57 323 LEU A CA 1
ATOM 2214 C C . LEU A 1 323 ? -37.247 27.266 57.779 1.00 59.64 323 LEU A C 1
ATOM 2215 O O . LEU A 1 323 ? -36.135 27.668 58.073 1.00 64.14 323 LEU A O 1
ATOM 2220 N N . ILE A 1 324 ? -37.742 27.320 56.549 1.00 56.73 324 ILE A N 1
ATOM 2221 C CA . ILE A 1 324 ? -36.964 27.776 55.399 1.00 59.12 324 ILE A CA 1
ATOM 2222 C C . ILE A 1 324 ? -36.045 28.959 55.692 1.00 68.92 324 ILE A C 1
ATOM 2223 O O . ILE A 1 324 ? -34.949 29.049 55.150 1.00 69.02 324 ILE A O 1
ATOM 2228 N N . SER A 1 325 ? -36.498 29.870 56.545 1.00 71.38 325 SER A N 1
ATOM 2229 C CA . SER A 1 325 ? -35.665 30.987 56.968 1.00 66.81 325 SER A CA 1
ATOM 2230 C C . SER A 1 325 ? -34.444 30.473 57.723 1.00 67.15 325 SER A C 1
ATOM 2231 O O . SER A 1 325 ? -33.306 30.753 57.337 1.00 68.72 325 SER A O 1
ATOM 2234 N N . SER A 1 326 ? -34.696 29.707 58.786 1.00 67.00 326 SER A N 1
ATOM 2235 C CA . SER A 1 326 ? -33.639 29.105 59.595 1.00 63.62 326 SER A CA 1
ATOM 2236 C C . SER A 1 326 ? -32.685 28.272 58.765 1.00 57.84 326 SER A C 1
ATOM 2237 O O . SER A 1 326 ? -31.497 28.245 59.026 1.00 56.87 326 SER A O 1
ATOM 2240 N N . ILE A 1 327 ? -33.201 27.594 57.760 1.00 54.04 327 ILE A N 1
ATOM 2241 C CA . ILE A 1 327 ? -32.342 26.805 56.910 1.00 54.83 327 ILE A CA 1
ATOM 2242 C C . ILE A 1 327 ? -31.358 27.670 56.143 1.00 66.87 327 ILE A C 1
ATOM 2243 O O . ILE A 1 327 ? -30.203 27.290 55.971 1.00 75.76 327 ILE A O 1
ATOM 2248 N N . TYR A 1 328 ? -31.779 28.847 55.698 1.00 71.70 328 TYR A N 1
ATOM 2249 C CA . TYR A 1 328 ? -30.876 29.645 54.874 1.00 71.10 328 TYR A CA 1
ATOM 2250 C C . TYR A 1 328 ? -29.853 30.405 55.698 1.00 74.32 328 TYR A C 1
ATOM 2251 O O . TYR A 1 328 ? -28.678 30.415 55.356 1.00 76.89 328 TYR A O 1
ATOM 2260 N N . ASN A 1 329 ? -30.291 31.019 56.791 1.00 75.78 329 ASN A N 1
ATOM 2261 C CA . ASN A 1 329 ? -29.397 31.828 57.609 1.00 70.39 329 ASN A CA 1
ATOM 2262 C C . ASN A 1 329 ? -28.743 31.043 58.741 1.00 69.98 329 ASN A C 1
ATOM 2263 O O . ASN A 1 329 ? -28.053 31.626 59.564 1.00 73.69 329 ASN A O 1
ATOM 2268 N N . ASP A 1 330 ? -28.953 29.732 58.774 1.00 67.01 330 ASP A N 1
ATOM 2269 C CA . ASP A 1 330 ? -28.379 28.882 59.806 1.00 65.22 330 ASP A CA 1
ATOM 2270 C C . ASP A 1 330 ? -28.656 29.522 61.151 1.00 62.79 330 ASP A C 1
ATOM 2271 O O . ASP A 1 330 ? -27.762 30.002 61.817 1.00 64.24 330 ASP A O 1
ATOM 2276 N N . LYS A 1 331 ? -29.907 29.516 61.563 1.00 64.65 331 LYS A N 1
ATOM 2277 C CA . LYS A 1 331 ? -30.255 30.233 62.778 1.00 69.15 331 LYS A CA 1
ATOM 2278 C C . LYS A 1 331 ? -30.207 29.332 64.007 1.00 69.77 331 LYS A C 1
ATOM 2279 O O . LYS A 1 331 ? -30.129 29.811 65.143 1.00 68.69 331 LYS A O 1
ATOM 2281 N N . ARG A 1 332 ? -30.266 28.029 63.759 1.00 69.03 332 ARG A N 1
ATOM 2282 C CA . ARG A 1 332 ? -30.182 27.006 64.798 1.00 66.38 332 ARG A CA 1
ATOM 2283 C C . ARG A 1 332 ? -31.184 27.183 65.928 1.00 68.84 332 ARG A C 1
ATOM 2284 O O . ARG A 1 332 ? -30.834 27.050 67.101 1.00 66.33 332 ARG A O 1
ATOM 2289 N N . ASP A 1 333 ? -32.432 27.467 65.582 1.00 64.58 333 ASP A N 1
ATOM 2290 C CA . ASP A 1 333 ? -33.476 27.495 66.593 1.00 61.66 333 ASP A CA 1
ATOM 2291 C C . ASP A 1 333 ? -34.073 26.103 66.741 1.00 62.24 333 ASP A C 1
ATOM 2292 O O . ASP A 1 333 ? -33.566 25.145 66.180 1.00 63.66 333 ASP A O 1
ATOM 2297 N N . ILE A 1 334 ? -35.157 25.990 67.493 1.00 64.67 334 ILE A N 1
ATOM 2298 C CA . ILE A 1 334 ? -35.754 24.690 67.763 1.00 57.45 334 ILE A CA 1
ATOM 2299 C C . ILE A 1 334 ? -37.188 24.563 67.243 1.00 61.30 334 ILE A C 1
ATOM 2300 O O . ILE A 1 334 ? -38.141 24.972 67.915 1.00 56.49 334 ILE A O 1
ATOM 2305 N N . GLN A 1 335 ? -37.331 23.980 66.052 1.00 66.87 335 GLN A N 1
ATOM 2306 C CA . GLN A 1 335 ? -38.644 23.700 65.457 1.00 66.94 335 GLN A CA 1
ATOM 2307 C C . GLN A 1 335 ? -38.928 22.189 65.274 1.00 55.83 335 GLN A C 1
ATOM 2308 O O . GLN A 1 335 ? -38.042 21.435 64.879 1.00 55.56 335 GLN A O 1
ATOM 2314 N N . PRO A 1 336 ? -40.170 21.754 65.547 1.00 45.33 336 PRO A N 1
ATOM 2315 C CA . PRO A 1 336 ? -40.615 20.371 65.353 1.00 49.43 336 PRO A CA 1
ATOM 2316 C C . PRO A 1 336 ? -40.814 20.016 63.898 1.00 50.27 336 PRO A C 1
ATOM 2317 O O . PRO A 1 336 ? -41.700 20.596 63.305 1.00 54.73 336 PRO A O 1
ATOM 2321 N N . VAL A 1 337 ? -40.039 19.095 63.330 1.00 46.44 337 VAL A N 1
ATOM 2322 C CA . VAL A 1 337 ? -40.274 18.691 61.943 1.00 51.70 337 VAL A CA 1
ATOM 2323 C C . VAL A 1 337 ? -40.178 17.177 61.679 1.00 58.54 337 VAL A C 1
ATOM 2324 O O . VAL A 1 337 ? -39.973 16.380 62.591 1.00 57.91 337 VAL A O 1
ATOM 2328 N N . ASN A 1 338 ? -40.342 16.793 60.417 1.00 57.57 338 ASN A N 1
ATOM 2329 C CA . ASN A 1 338 ? -40.234 15.398 60.019 1.00 60.22 338 ASN A CA 1
ATOM 2330 C C . ASN A 1 338 ? -38.944 15.107 59.236 1.00 57.07 338 ASN A C 1
ATOM 2331 O O . ASN A 1 338 ? -38.789 15.537 58.100 1.00 58.69 338 ASN A O 1
ATOM 2336 N N . THR A 1 339 ? -38.028 14.369 59.858 1.00 53.30 339 THR A N 1
ATOM 2337 C CA . THR A 1 339 ? -36.742 14.003 59.256 1.00 51.82 339 THR A CA 1
ATOM 2338 C C . THR A 1 339 ? -36.318 12.590 59.600 1.00 48.40 339 THR A C 1
ATOM 2339 O O . THR A 1 339 ? -36.829 12.008 60.550 1.00 51.21 339 THR A O 1
ATOM 2343 N N . ARG A 1 340 ? -35.364 12.063 58.838 1.00 40.34 340 ARG A N 1
ATOM 2344 C CA . ARG A 1 340 ? -34.786 10.754 59.087 1.00 42.13 340 ARG A CA 1
ATOM 2345 C C . ARG A 1 340 ? -34.492 10.575 60.567 1.00 40.71 340 ARG A C 1
ATOM 2346 O O . ARG A 1 340 ? -33.942 11.453 61.185 1.00 41.73 340 ARG A O 1
ATOM 2354 N N . ASN A 1 341 ? -34.900 9.447 61.137 1.00 45.53 341 ASN A N 1
ATOM 2355 C CA . ASN A 1 341 ? -34.864 9.258 62.585 1.00 45.06 341 ASN A CA 1
ATOM 2356 C C . ASN A 1 341 ? -33.470 9.366 63.114 1.00 43.73 341 ASN A C 1
ATOM 2357 O O . ASN A 1 341 ? -33.223 10.018 64.121 1.00 43.98 341 ASN A O 1
ATOM 2362 N N . ASN A 1 342 ? -32.559 8.691 62.438 1.00 44.26 342 ASN A N 1
ATOM 2363 C CA . ASN A 1 342 ? -31.172 8.681 62.844 1.00 42.63 342 ASN A CA 1
ATOM 2364 C C . ASN A 1 342 ? -30.992 8.319 64.315 1.00 39.61 342 ASN A C 1
ATOM 2365 O O . ASN A 1 342 ? -30.031 8.733 64.946 1.00 41.50 342 ASN A O 1
ATOM 2370 N N . GLY A 1 343 ? -31.932 7.559 64.852 1.00 36.74 343 GLY A N 1
ATOM 2371 C CA . GLY A 1 343 ? -31.775 6.951 66.149 1.00 35.49 343 GLY A CA 1
ATOM 2372 C C . GLY A 1 343 ? -32.277 7.777 67.297 1.00 35.52 343 GLY A C 1
ATOM 2373 O O . GLY A 1 343 ? -32.178 7.364 68.441 1.00 36.15 343 GLY A O 1
ATOM 2374 N N . ALA A 1 344 ? -32.823 8.942 66.998 1.00 37.13 344 ALA A N 1
ATOM 2375 C CA . ALA A 1 344 ? -33.360 9.815 68.034 1.00 33.96 344 ALA A CA 1
ATOM 2376 C C . ALA A 1 344 ? -34.511 9.166 68.777 1.00 36.75 344 ALA A C 1
ATOM 2377 O O . ALA A 1 344 ? -34.573 9.209 69.998 1.00 36.79 344 ALA A O 1
ATOM 2379 N N . ILE A 1 345 ? -35.432 8.571 68.031 1.00 34.97 345 ILE A N 1
ATOM 2380 C CA . ILE A 1 345 ? -36.434 7.689 68.635 1.00 39.97 345 ILE A CA 1
ATOM 2381 C C . ILE A 1 345 ? -35.994 6.239 68.516 1.00 41.30 345 ILE A C 1
ATOM 2382 O O . ILE A 1 345 ? -36.028 5.661 67.432 1.00 42.91 345 ILE A O 1
ATOM 2387 N N . ALA A 1 346 ? -35.593 5.668 69.646 1.00 41.21 346 ALA A N 1
ATOM 2388 C CA . ALA A 1 346 ? -34.977 4.352 69.700 1.00 39.84 346 ALA A CA 1
ATOM 2389 C C . ALA A 1 346 ? -35.744 3.270 68.942 1.00 38.58 346 ALA A C 1
ATOM 2390 O O . ALA A 1 346 ? -35.160 2.482 68.202 1.00 32.74 346 ALA A O 1
ATOM 2392 N N . SER A 1 347 ? -37.059 3.258 69.116 1.00 42.80 347 SER A N 1
ATOM 2393 C CA . SER A 1 347 ? -37.893 2.210 68.564 1.00 40.20 347 SER A CA 1
ATOM 2394 C C . SER A 1 347 ? -38.161 2.359 67.075 1.00 41.04 347 SER A C 1
ATOM 2395 O O . SER A 1 347 ? -38.546 1.405 66.423 1.00 41.79 347 SER A O 1
ATOM 2398 N N . ILE A 1 348 ? -37.980 3.551 66.534 1.00 41.34 348 ILE A N 1
ATOM 2399 C CA . ILE A 1 348 ? -38.144 3.745 65.098 1.00 45.08 348 ILE A CA 1
ATOM 2400 C C . ILE A 1 348 ? -36.816 3.416 64.468 1.00 44.79 348 ILE A C 1
ATOM 2401 O O . ILE A 1 348 ? -35.793 3.740 65.043 1.00 44.17 348 ILE A O 1
ATOM 2406 N N . PRO A 1 349 ? -36.809 2.741 63.313 1.00 43.96 349 PRO A N 1
ATOM 2407 C CA . PRO A 1 349 ? -35.514 2.528 62.679 1.00 45.46 349 PRO A CA 1
ATOM 2408 C C . PRO A 1 349 ? -34.806 3.839 62.359 1.00 47.02 349 PRO A C 1
ATOM 2409 O O . PRO A 1 349 ? -35.442 4.836 62.098 1.00 47.36 349 PRO A O 1
ATOM 2413 N N . PRO A 1 350 ? -33.478 3.844 62.405 1.00 43.18 350 PRO A N 1
ATOM 2414 C CA . PRO A 1 350 ? -32.792 5.093 62.118 1.00 43.47 350 PRO A CA 1
ATOM 2415 C C . PRO A 1 350 ? -33.018 5.560 60.691 1.00 49.52 350 PRO A C 1
ATOM 2416 O O . PRO A 1 350 ? -32.915 6.755 60.438 1.00 49.25 350 PRO A O 1
ATOM 2420 N N . GLU A 1 351 ? -33.329 4.640 59.781 1.00 49.50 351 GLU A N 1
ATOM 2421 C CA . GLU A 1 351 ? -33.461 4.988 58.368 1.00 48.00 351 GLU A CA 1
ATOM 2422 C C . GLU A 1 351 ? -34.843 5.525 58.031 1.00 43.79 351 GLU A C 1
ATOM 2423 O O . GLU A 1 351 ? -35.114 5.885 56.894 1.00 42.82 351 GLU A O 1
ATOM 2429 N N . SER A 1 352 ? -35.718 5.571 59.025 1.00 42.55 352 SER A N 1
ATOM 2430 C CA . SER A 1 352 ? -37.094 5.991 58.808 1.00 41.28 352 SER A CA 1
ATOM 2431 C C . SER A 1 352 ? -37.330 7.402 59.279 1.00 39.12 352 SER A C 1
ATOM 2432 O O . SER A 1 352 ? -36.436 8.030 59.802 1.00 45.09 352 SER A O 1
ATOM 2435 N N . ALA A 1 353 ? -38.553 7.885 59.100 1.00 39.64 353 ALA A N 1
ATOM 2436 C CA . ALA A 1 353 ? -38.898 9.271 59.363 1.00 40.86 353 ALA A CA 1
ATOM 2437 C C . ALA A 1 353 ? -39.689 9.416 60.641 1.00 45.40 353 ALA A C 1
ATOM 2438 O O . ALA A 1 353 ? -40.541 8.599 60.927 1.00 51.24 353 ALA A O 1
ATOM 2440 N N . VAL A 1 354 ? -39.413 10.465 61.403 1.00 45.22 354 VAL A N 1
ATOM 2441 C CA . VAL A 1 354 ? -40.130 10.733 62.642 1.00 44.90 354 VAL A CA 1
ATOM 2442 C C . VAL A 1 354 ? -40.537 12.192 62.694 1.00 50.92 354 VAL A C 1
ATOM 2443 O O . VAL A 1 354 ? -40.014 12.994 61.944 1.00 53.21 354 VAL A O 1
ATOM 2447 N N . GLU A 1 355 ? -41.477 12.537 63.566 1.00 52.57 355 GLU A N 1
ATOM 2448 C CA . GLU A 1 355 ? -41.781 13.937 63.824 1.00 50.44 355 GLU A CA 1
ATOM 2449 C C . GLU A 1 355 ? -41.229 14.301 65.183 1.00 49.04 355 GLU A C 1
ATOM 2450 O O . GLU A 1 355 ? -41.800 13.947 66.213 1.00 45.09 355 GLU A O 1
ATOM 2456 N N . VAL A 1 356 ? -40.103 15.009 65.168 1.00 52.76 356 VAL A N 1
ATOM 2457 C CA . VAL A 1 356 ? -39.375 15.373 66.378 1.00 49.73 356 VAL A CA 1
ATOM 2458 C C . VAL A 1 356 ? -38.925 16.826 66.366 1.00 45.93 356 VAL A C 1
ATOM 2459 O O . VAL A 1 356 ? -38.892 17.448 65.324 1.00 46.02 356 VAL A O 1
ATOM 2463 N N . ASN A 1 357 ? -38.584 17.367 67.533 1.00 47.45 357 ASN A N 1
ATOM 2464 C CA . ASN A 1 357 ? -37.933 18.683 67.609 1.00 51.10 357 ASN A CA 1
ATOM 2465 C C . ASN A 1 357 ? -36.572 18.624 66.952 1.00 48.27 357 ASN A C 1
ATOM 2466 O O . ASN A 1 357 ? -35.918 17.603 66.992 1.00 48.60 357 ASN A O 1
ATOM 2471 N N . CYS A 1 358 ? -36.160 19.698 66.297 1.00 48.69 358 CYS A N 1
ATOM 2472 C CA . CYS A 1 358 ? -34.873 19.692 65.609 1.00 54.88 358 CYS A CA 1
ATOM 2473 C C . CYS A 1 358 ? -34.133 21.036 65.682 1.00 61.50 358 CYS A C 1
ATOM 2474 O O . CYS A 1 358 ? -34.746 22.094 65.787 1.00 65.01 358 CYS A O 1
ATOM 2477 N N . VAL A 1 359 ? -32.808 20.980 65.648 1.00 54.49 359 VAL A N 1
ATOM 2478 C CA . VAL A 1 359 ? -31.986 22.146 65.395 1.00 49.89 359 VAL A CA 1
ATOM 2479 C C . VAL A 1 359 ? -31.954 22.377 63.898 1.00 51.33 359 VAL A C 1
ATOM 2480 O O . VAL A 1 359 ? -31.691 21.459 63.143 1.00 54.54 359 VAL A O 1
ATOM 2484 N N . ILE A 1 360 ? -32.229 23.597 63.458 1.00 53.94 360 ILE A N 1
ATOM 2485 C CA . ILE A 1 360 ? -32.271 23.880 62.028 1.00 55.10 360 ILE A CA 1
ATOM 2486 C C . ILE A 1 360 ? -30.958 24.477 61.543 1.00 58.39 360 ILE A C 1
ATOM 2487 O O . ILE A 1 360 ? -30.422 25.380 62.158 1.00 59.04 360 ILE A O 1
ATOM 2492 N N . THR A 1 361 ? -30.446 23.970 60.432 1.00 53.56 361 THR A N 1
ATOM 2493 C CA . THR A 1 361 ? -29.065 24.217 60.053 1.00 57.92 361 THR A CA 1
ATOM 2494 C C . THR A 1 361 ? -28.961 24.284 58.552 1.00 61.13 361 THR A C 1
ATOM 2495 O O . THR A 1 361 ? -29.705 23.615 57.854 1.00 58.35 361 THR A O 1
ATOM 2499 N N . LYS A 1 362 ? -28.037 25.091 58.051 1.00 67.11 362 LYS A N 1
ATOM 2500 C CA . LYS A 1 362 ? -27.904 25.285 56.619 1.00 69.23 362 LYS A CA 1
ATOM 2501 C C . LYS A 1 362 ? -27.617 23.973 55.892 1.00 69.41 362 LYS A C 1
ATOM 2502 O O . LYS A 1 362 ? -27.805 23.881 54.684 1.00 70.69 362 LYS A O 1
ATOM 2504 N N . ASP A 1 363 ? -27.174 22.960 56.634 1.00 68.91 363 ASP A N 1
ATOM 2505 C CA . ASP A 1 363 ? -26.927 21.635 56.066 1.00 72.25 363 ASP A CA 1
ATOM 2506 C C . ASP A 1 363 ? -28.150 20.734 56.232 1.00 74.85 363 ASP A C 1
ATOM 2507 O O . ASP A 1 363 ? -28.295 19.733 55.535 1.00 74.92 363 ASP A O 1
ATOM 2512 N N . GLY A 1 364 ? -29.031 21.097 57.158 1.00 70.43 364 GLY A N 1
ATOM 2513 C CA . GLY A 1 364 ? -30.270 20.369 57.350 1.00 67.44 364 GLY A CA 1
ATOM 2514 C C . GLY A 1 364 ? -30.756 20.408 58.782 1.00 64.48 364 GLY A C 1
ATOM 2515 O O . GLY A 1 364 ? -30.113 20.993 59.637 1.00 65.13 364 GLY A O 1
ATOM 2516 N N . PRO A 1 365 ? -31.917 19.804 59.051 1.00 61.02 365 PRO A N 1
ATOM 2517 C CA . PRO A 1 365 ? -32.334 19.693 60.449 1.00 58.73 365 PRO A CA 1
ATOM 2518 C C . PRO A 1 365 ? -31.586 18.583 61.179 1.00 54.48 365 PRO A C 1
ATOM 2519 O O . PRO A 1 365 ? -31.266 17.559 60.595 1.00 52.47 365 PRO A O 1
ATOM 2523 N N . LYS A 1 366 ? -31.317 18.800 62.456 1.00 50.50 366 LYS A N 1
ATOM 2524 C CA . LYS A 1 366 ? -30.575 17.851 63.256 1.00 44.95 366 LYS A CA 1
ATOM 2525 C C . LYS A 1 366 ? -31.364 17.487 64.501 1.00 45.40 366 LYS A C 1
ATOM 2526 O O . LYS A 1 366 ? -31.396 18.255 65.452 1.00 47.13 366 LYS A O 1
ATOM 2532 N N . PRO A 1 367 ? -32.007 16.314 64.502 1.00 41.13 367 PRO A N 1
ATOM 2533 C CA . PRO A 1 367 ? -32.837 15.926 65.639 1.00 36.77 367 PRO A CA 1
ATOM 2534 C C . PRO A 1 367 ? -32.104 15.876 66.962 1.00 38.73 367 PRO A C 1
ATOM 2535 O O . PRO A 1 367 ? -31.034 15.326 67.034 1.00 42.32 367 PRO A O 1
ATOM 2539 N N . ILE A 1 368 ? -32.682 16.476 67.991 1.00 37.85 368 ILE A N 1
ATOM 2540 C CA . ILE A 1 368 ? -32.263 16.264 69.364 1.00 35.06 368 ILE A CA 1
ATOM 2541 C C . ILE A 1 368 ? -32.611 14.824 69.691 1.00 35.49 368 ILE A C 1
ATOM 2542 O O . ILE A 1 368 ? -33.407 14.226 68.996 1.00 38.06 368 ILE A O 1
ATOM 2547 N N . ALA A 1 369 ? -32.029 14.248 70.729 1.00 33.48 369 ALA A N 1
ATOM 2548 C CA . ALA A 1 369 ? -32.311 12.866 71.027 1.00 30.23 369 ALA A CA 1
ATOM 2549 C C . ALA A 1 369 ? -33.443 12.777 72.004 1.00 26.96 369 ALA A C 1
ATOM 2550 O O . ALA A 1 369 ? -33.459 13.478 72.996 1.00 36.13 369 ALA A O 1
ATOM 2552 N N . VAL A 1 370 ? -34.382 11.888 71.723 1.00 33.66 370 VAL A N 1
ATOM 2553 C CA . VAL A 1 370 ? -35.523 11.680 72.584 1.00 37.75 370 VAL A CA 1
ATOM 2554 C C . VAL A 1 370 ? -35.284 10.533 73.554 1.00 40.65 370 VAL A C 1
ATOM 2555 O O . VAL A 1 370 ? -35.822 10.516 74.654 1.00 43.70 370 VAL A O 1
ATOM 2559 N N . GLY A 1 371 ? -34.470 9.572 73.146 1.00 38.41 371 GLY A N 1
ATOM 2560 C CA . GLY A 1 371 ? -34.379 8.326 73.874 1.00 38.41 371 GLY A CA 1
ATOM 2561 C C . GLY A 1 371 ? -35.378 7.424 73.194 1.00 43.01 371 GLY A C 1
ATOM 2562 O O . GLY A 1 371 ? -35.288 7.199 71.989 1.00 45.85 371 GLY A O 1
ATOM 2563 N N . ASP A 1 372 ? -36.351 6.923 73.941 1.00 37.51 372 ASP A N 1
ATOM 2564 C CA . ASP A 1 372 ? -37.469 6.259 73.289 1.00 40.27 372 ASP A CA 1
ATOM 2565 C C . ASP A 1 372 ? -38.790 6.823 73.783 1.00 44.88 372 ASP A C 1
ATOM 2566 O O . ASP A 1 372 ? -38.830 7.573 74.756 1.00 49.66 372 ASP A O 1
ATOM 2571 N N . LEU A 1 373 ? -39.870 6.462 73.099 1.00 39.99 373 LEU A N 1
ATOM 2572 C CA . LEU A 1 373 ? -41.198 6.931 73.450 1.00 39.70 373 LEU A CA 1
ATOM 2573 C C . LEU A 1 373 ? -41.593 6.355 74.779 1.00 35.60 373 LEU A C 1
ATOM 2574 O O . LEU A 1 373 ? -41.044 5.358 75.182 1.00 37.78 373 LEU A O 1
ATOM 2579 N N . PRO A 1 374 ? -42.506 7.009 75.502 1.00 37.81 374 PRO A N 1
ATOM 2580 C CA . PRO A 1 374 ? -42.914 6.363 76.748 1.00 33.61 374 PRO A CA 1
ATOM 2581 C C . PRO A 1 374 ? -43.590 5.046 76.447 1.00 35.68 374 PRO A C 1
ATOM 2582 O O . PRO A 1 374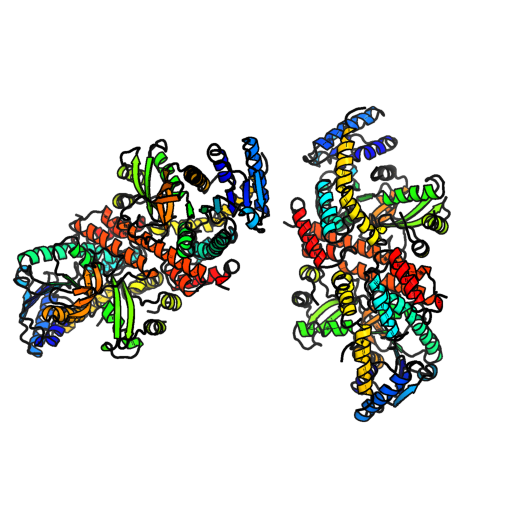 ? -44.127 4.875 75.364 1.00 37.63 374 PRO A O 1
ATOM 2586 N N . VAL A 1 375 ? -43.533 4.114 77.384 1.00 36.75 375 VAL A N 1
ATOM 2587 C CA . VAL A 1 375 ? -43.970 2.749 77.120 1.00 33.12 375 VAL A CA 1
ATOM 2588 C C . VAL A 1 375 ? -45.394 2.685 76.615 1.00 36.72 375 VAL A C 1
ATOM 2589 O O . VAL A 1 375 ? -45.677 2.001 75.644 1.00 40.15 375 VAL A O 1
ATOM 2593 N N . ALA A 1 376 ? -46.286 3.417 77.270 1.00 34.72 376 ALA A N 1
ATOM 2594 C CA . ALA A 1 376 ? -47.714 3.344 76.971 1.00 35.85 376 ALA A CA 1
ATOM 2595 C C . ALA A 1 376 ? -48.044 3.754 75.545 1.00 33.76 376 ALA A C 1
ATOM 2596 O O . ALA A 1 376 ? -49.014 3.303 74.968 1.00 34.96 376 ALA A O 1
ATOM 2598 N N . VAL A 1 377 ? -47.216 4.594 74.962 1.00 32.95 377 VAL A N 1
ATOM 2599 C CA . VAL A 1 377 ? -47.519 5.097 73.648 1.00 38.17 377 VAL A CA 1
ATOM 2600 C C . VAL A 1 377 ? -46.625 4.472 72.600 1.00 38.41 377 VAL A C 1
ATOM 2601 O O . VAL A 1 377 ? -46.741 4.793 71.429 1.00 39.93 377 VAL A O 1
ATOM 2605 N N . ARG A 1 378 ? -45.744 3.564 72.999 1.00 35.94 378 ARG A N 1
ATOM 2606 C CA . ARG A 1 378 ? -44.734 3.096 72.061 1.00 38.94 378 ARG A CA 1
ATOM 2607 C C . ARG A 1 378 ? -45.312 2.164 71.015 1.00 39.42 378 ARG A C 1
ATOM 2608 O O . ARG A 1 378 ? -45.024 2.307 69.837 1.00 39.30 378 ARG A O 1
ATOM 2616 N N . GLY A 1 379 ? -46.138 1.222 71.437 1.00 37.33 379 GLY A N 1
ATOM 2617 C CA . GLY A 1 379 ? -46.776 0.313 70.506 1.00 39.75 379 GLY A CA 1
ATOM 2618 C C . GLY A 1 379 ? -47.650 0.979 69.465 1.00 41.67 379 GLY A C 1
ATOM 2619 O O . GLY A 1 379 ? -47.600 0.649 68.281 1.00 38.80 379 GLY A O 1
ATOM 2620 N N . LEU A 1 380 ? -48.459 1.925 69.909 1.00 42.87 380 LEU A N 1
ATOM 2621 C CA . LEU A 1 380 ? -49.297 2.658 68.984 1.00 40.23 380 LEU A CA 1
ATOM 2622 C C . LEU A 1 380 ? -48.477 3.250 67.844 1.00 42.68 380 LEU A C 1
ATOM 2623 O O . LEU A 1 380 ? -48.659 2.847 66.706 1.00 44.06 380 LEU A O 1
ATOM 2628 N N . VAL A 1 381 ? -47.535 4.144 68.123 1.00 42.76 381 VAL A N 1
ATOM 2629 C CA . VAL A 1 381 ? -46.808 4.761 67.017 1.00 38.29 381 VAL A CA 1
ATOM 2630 C C . VAL A 1 381 ? -45.945 3.747 66.270 1.00 41.65 381 VAL A C 1
ATOM 2631 O O . VAL A 1 381 ? -45.631 3.952 65.101 1.00 43.93 381 VAL A O 1
ATOM 2635 N N . GLN A 1 382 ? -45.600 2.632 66.907 1.00 39.10 382 GLN A N 1
ATOM 2636 C CA . GLN A 1 382 ? -44.902 1.580 66.182 1.00 36.90 382 GLN A CA 1
ATOM 2637 C C . GLN A 1 382 ? -45.828 1.004 65.122 1.00 37.61 382 GLN A C 1
ATOM 2638 O O . GLN A 1 382 ? -45.379 0.654 64.037 1.00 39.47 382 GLN A O 1
ATOM 2644 N N . GLN A 1 383 ? -47.124 0.932 65.420 1.00 35.98 383 GLN A N 1
ATOM 2645 C CA . GLN A 1 383 ? -48.090 0.497 64.413 1.00 39.50 383 GLN A CA 1
ATOM 2646 C C . GLN A 1 383 ? -48.154 1.466 63.253 1.00 41.28 383 GLN A C 1
ATOM 2647 O O . GLN A 1 383 ? -48.100 1.061 62.095 1.00 40.42 383 GLN A O 1
ATOM 2653 N N . ILE A 1 384 ? -48.266 2.749 63.570 1.00 42.47 384 ILE A N 1
ATOM 2654 C CA . ILE A 1 384 ? -48.377 3.778 62.546 1.00 45.27 384 ILE A CA 1
ATOM 2655 C C . ILE A 1 384 ? -47.161 3.752 61.639 1.00 47.17 384 ILE A C 1
ATOM 2656 O O . ILE A 1 384 ? -47.287 3.929 60.433 1.00 49.04 384 ILE A O 1
ATOM 2661 N N . LYS A 1 385 ? -45.989 3.502 62.222 1.00 42.75 385 LYS A N 1
ATOM 2662 C CA . LYS A 1 385 ? -44.774 3.319 61.444 1.00 41.41 385 LYS A CA 1
ATOM 2663 C C . LYS A 1 385 ? -44.929 2.153 60.495 1.00 42.90 385 LYS A C 1
ATOM 2664 O O . LYS A 1 385 ? -44.549 2.228 59.329 1.00 43.27 385 LYS A O 1
ATOM 2670 N N . SER A 1 386 ? -45.482 1.065 61.010 1.00 39.95 386 SER A N 1
ATOM 2671 C CA . SER A 1 386 ? -45.660 -0.132 60.224 1.00 38.02 386 SER A CA 1
ATOM 2672 C C . SER A 1 386 ? -46.646 0.136 59.114 1.00 39.27 386 SER A C 1
ATOM 2673 O O . SER A 1 386 ? -46.444 -0.280 57.978 1.00 39.10 386 SER A O 1
ATOM 2676 N N . PHE A 1 387 ? -47.712 0.850 59.449 1.00 36.82 387 PHE A N 1
ATOM 2677 C CA . PHE A 1 387 ? -48.702 1.207 58.457 1.00 38.79 387 PHE A CA 1
ATOM 2678 C C . PHE A 1 387 ? -48.094 2.046 57.363 1.00 39.59 387 PHE A C 1
ATOM 2679 O O . PHE A 1 387 ? -48.293 1.777 56.189 1.00 40.09 387 PHE A O 1
ATOM 2687 N N . GLU A 1 388 ? -47.350 3.070 57.762 1.00 43.73 388 GLU A N 1
ATOM 2688 C CA . GLU A 1 388 ? -46.745 4.000 56.815 1.00 46.68 388 GLU A CA 1
ATOM 2689 C C . GLU A 1 388 ? -45.847 3.239 55.878 1.00 44.72 388 GLU A C 1
ATOM 2690 O O . GLU A 1 388 ? -45.854 3.445 54.669 1.00 42.90 388 GLU A O 1
ATOM 2696 N N . ARG A 1 389 ? -45.078 2.335 56.457 1.00 43.39 389 ARG A N 1
ATOM 2697 C CA . ARG A 1 389 ? -44.071 1.627 55.706 1.00 40.22 389 ARG A CA 1
ATOM 2698 C C . ARG A 1 389 ? -44.686 0.731 54.658 1.00 41.81 389 ARG A C 1
ATOM 2699 O O . ARG A 1 389 ? -44.257 0.744 53.512 1.00 43.09 389 ARG A O 1
ATOM 2707 N N . VAL A 1 390 ? -45.697 -0.037 55.044 1.00 44.95 390 VAL A N 1
ATOM 2708 C CA . VAL A 1 390 ? -46.368 -0.923 54.100 1.00 50.60 390 VAL A CA 1
ATOM 2709 C C . VAL A 1 390 ? -47.093 -0.143 53.009 1.00 46.96 390 VAL A C 1
ATOM 2710 O O . VAL A 1 390 ? -47.017 -0.479 51.823 1.00 43.63 390 VAL A O 1
ATOM 2714 N N . ALA A 1 391 ? -47.796 0.905 53.419 1.00 41.29 391 ALA A N 1
ATOM 2715 C CA . ALA A 1 391 ? -48.515 1.732 52.480 1.00 40.06 391 ALA A CA 1
ATOM 2716 C C . ALA A 1 391 ? -47.546 2.344 51.490 1.00 41.43 391 ALA A C 1
ATOM 2717 O O . ALA A 1 391 ? -47.883 2.571 50.339 1.00 45.61 391 ALA A O 1
ATOM 2719 N N . ALA A 1 392 ? -46.326 2.597 51.929 1.00 38.76 392 ALA A N 1
ATOM 2720 C CA . ALA A 1 392 ? -45.337 3.143 51.031 1.00 37.68 392 ALA A CA 1
ATOM 2721 C C . ALA A 1 392 ? -45.002 2.141 49.943 1.00 39.94 392 ALA A C 1
ATOM 2722 O O . ALA A 1 392 ? -45.033 2.476 48.769 1.00 38.35 392 ALA A O 1
ATOM 2724 N N . GLU A 1 393 ? -44.701 0.904 50.332 1.00 43.96 393 GLU A N 1
ATOM 2725 C CA . GLU A 1 393 ? -44.207 -0.092 49.382 1.00 43.00 393 GLU A CA 1
ATOM 2726 C C . GLU A 1 393 ? -45.271 -0.432 48.366 1.00 46.74 393 GLU A C 1
ATOM 2727 O O . GLU A 1 393 ? -44.973 -0.609 47.190 1.00 46.70 393 GLU A O 1
ATOM 2733 N N . ALA A 1 394 ? -46.514 -0.505 48.827 1.00 45.50 394 ALA A N 1
ATOM 2734 C CA . ALA A 1 394 ? -47.649 -0.737 47.949 1.00 43.98 394 ALA A CA 1
ATOM 2735 C C . ALA A 1 394 ? -47.804 0.373 46.907 1.00 46.85 394 ALA A C 1
ATOM 2736 O O . ALA A 1 394 ? -48.074 0.107 45.745 1.00 46.94 394 ALA A O 1
ATOM 2738 N N . ALA A 1 395 ? -47.622 1.616 47.333 1.00 45.29 395 ALA A N 1
ATOM 2739 C CA . ALA A 1 395 ? -47.758 2.766 46.451 1.00 47.65 395 ALA A CA 1
ATOM 2740 C C . ALA A 1 395 ? -46.727 2.778 45.347 1.00 48.19 395 ALA A C 1
ATOM 2741 O O . ALA A 1 395 ? -46.971 3.310 44.274 1.00 56.28 395 ALA A O 1
ATOM 2743 N N . VAL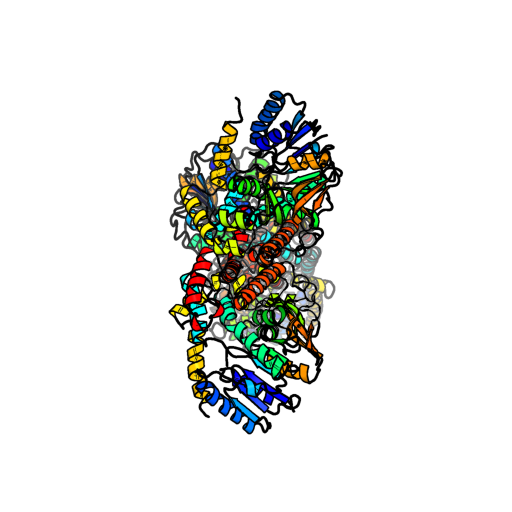 A 1 396 ? -45.566 2.203 45.622 1.00 46.46 396 VAL A N 1
ATOM 2744 C CA . VAL A 1 396 ? -44.463 2.216 44.674 1.00 45.85 396 VAL A CA 1
ATOM 2745 C C . VAL A 1 396 ? -44.495 0.986 43.779 1.00 46.10 396 VAL A C 1
ATOM 2746 O O . VAL A 1 396 ? -44.380 1.085 42.559 1.00 46.84 396 VAL A O 1
ATOM 2750 N N . THR A 1 397 ? -44.651 -0.175 44.402 1.00 44.33 397 THR A N 1
ATOM 2751 C CA . THR A 1 397 ? -44.741 -1.430 43.681 1.00 42.52 397 THR A CA 1
ATOM 2752 C C . THR A 1 397 ? -46.068 -1.528 42.959 1.00 43.01 397 THR A C 1
ATOM 2753 O O . THR A 1 397 ? -46.122 -1.818 41.778 1.00 44.72 397 THR A O 1
ATOM 2757 N N . GLY A 1 398 ? -47.144 -1.262 43.677 1.00 44.26 398 GLY A N 1
ATOM 2758 C CA . GLY A 1 398 ? -48.465 -1.372 43.104 1.00 49.44 398 GLY A CA 1
ATOM 2759 C C . GLY A 1 398 ? -49.035 -2.739 43.396 1.00 52.93 398 GLY A C 1
ATOM 2760 O O . GLY A 1 398 ? -49.916 -3.214 42.692 1.00 50.77 398 GLY A O 1
ATOM 2761 N N . ASP A 1 399 ? -48.532 -3.379 44.443 1.00 53.30 399 ASP A N 1
ATOM 2762 C CA . ASP A 1 399 ? -48.952 -4.738 44.752 1.00 48.06 399 ASP A CA 1
ATOM 2763 C C . ASP A 1 399 ? -50.279 -4.776 45.491 1.00 47.81 399 ASP A C 1
ATOM 2764 O O . ASP A 1 399 ? -50.493 -4.051 46.455 1.00 49.43 399 ASP A O 1
ATOM 2769 N N . TYR A 1 400 ? -51.164 -5.658 45.051 1.00 48.39 400 TYR A N 1
ATOM 2770 C CA . TYR A 1 400 ? -52.453 -5.759 45.695 1.00 45.31 400 TYR A CA 1
ATOM 2771 C C . TYR A 1 400 ? -52.298 -6.360 47.081 1.00 41.63 400 TYR A C 1
ATOM 2772 O O . TYR A 1 400 ? -52.914 -5.910 48.037 1.00 40.68 400 TYR A O 1
ATOM 2781 N N . GLN A 1 401 ? -51.457 -7.373 47.192 1.00 40.64 401 GLN A N 1
ATOM 2782 C CA . GLN A 1 401 ? -51.319 -8.077 48.449 1.00 39.96 401 GLN A CA 1
ATOM 2783 C C . GLN A 1 401 ? -50.702 -7.190 49.504 1.00 42.79 401 GLN A C 1
ATOM 2784 O O . GLN A 1 401 ? -51.069 -7.256 50.665 1.00 39.43 401 GLN A O 1
ATOM 2790 N N . THR A 1 402 ? -49.768 -6.343 49.080 1.00 44.33 402 THR A N 1
ATOM 2791 C CA . THR A 1 402 ? -49.095 -5.419 49.985 1.00 39.04 402 THR A CA 1
ATOM 2792 C C . THR A 1 402 ? -50.088 -4.348 50.399 1.00 39.30 402 THR A C 1
ATOM 2793 O O . THR A 1 402 ? -50.099 -3.904 51.539 1.00 41.01 402 THR A O 1
ATOM 2797 N N . ALA A 1 403 ? -50.952 -3.964 49.468 1.00 42.61 403 ALA A N 1
ATOM 2798 C CA . ALA A 1 403 ? -51.997 -2.991 49.752 1.00 38.33 403 ALA A CA 1
ATOM 2799 C C . ALA A 1 403 ? -52.991 -3.502 50.782 1.00 39.29 403 ALA A C 1
ATOM 2800 O O . ALA A 1 403 ? -53.350 -2.787 51.698 1.00 38.45 403 ALA A O 1
ATOM 2802 N N . LEU A 1 404 ? -53.434 -4.744 50.644 1.00 42.41 404 LEU A N 1
ATOM 2803 C CA . LEU A 1 404 ? -54.400 -5.276 51.594 1.00 45.67 404 LEU A CA 1
ATOM 2804 C C . LEU A 1 404 ? -53.783 -5.422 52.961 1.00 46.06 404 LEU A C 1
ATOM 2805 O O . LEU A 1 404 ? -54.444 -5.215 53.973 1.00 50.40 404 LEU A O 1
ATOM 2810 N N . VAL A 1 405 ? -52.514 -5.785 52.995 1.00 40.74 405 VAL A N 1
ATOM 2811 C CA . VAL A 1 405 ? -51.834 -5.898 54.265 1.00 40.37 405 VAL A CA 1
ATOM 2812 C C . VAL A 1 405 ? -51.817 -4.527 54.931 1.00 45.20 405 VAL A C 1
ATOM 2813 O O . VAL A 1 405 ? -51.941 -4.422 56.145 1.00 46.41 405 VAL A O 1
ATOM 2817 N N . ALA A 1 406 ? -51.708 -3.475 54.126 1.00 43.16 406 ALA A N 1
ATOM 2818 C CA . ALA A 1 406 ? -51.690 -2.111 54.651 1.00 39.94 406 ALA A CA 1
ATOM 2819 C C . ALA A 1 406 ? -53.012 -1.754 55.282 1.00 39.07 406 ALA A C 1
ATOM 2820 O O . ALA A 1 406 ? -53.057 -1.146 56.338 1.00 35.08 406 ALA A O 1
ATOM 2822 N N . MET A 1 407 ? -54.092 -2.151 54.626 1.00 42.33 407 MET A N 1
ATOM 2823 C CA . MET A 1 407 ? -55.422 -1.823 55.100 1.00 42.09 407 MET A CA 1
ATOM 2824 C C . MET A 1 407 ? -55.805 -2.676 56.291 1.00 42.54 407 MET A C 1
ATOM 2825 O O . MET A 1 407 ? -56.495 -2.218 57.176 1.00 44.53 407 MET A O 1
ATOM 2830 N N . THR A 1 408 ? -55.352 -3.917 56.327 1.00 39.86 408 THR A N 1
ATOM 2831 C CA . THR A 1 408 ? -55.746 -4.798 57.412 1.00 38.56 408 THR A CA 1
ATOM 2832 C C . THR A 1 408 ? -55.044 -4.460 58.717 1.00 38.35 408 THR A C 1
ATOM 2833 O O . THR A 1 408 ? -55.652 -4.481 59.775 1.00 39.11 408 THR A O 1
ATOM 2837 N N . ILE A 1 409 ? -53.755 -4.164 58.651 1.00 37.41 409 ILE A N 1
ATOM 2838 C CA . ILE A 1 409 ? -52.981 -4.021 59.873 1.00 39.00 409 ILE A CA 1
ATOM 2839 C C . ILE A 1 409 ? -53.225 -2.673 60.517 1.00 35.86 409 ILE A C 1
ATOM 2840 O O . ILE A 1 409 ? -52.947 -2.497 61.694 1.00 33.38 409 ILE A O 1
ATOM 2845 N N . ASN A 1 410 ? -53.747 -1.724 59.745 1.00 40.06 410 ASN A N 1
ATOM 2846 C CA . ASN A 1 410 ? -54.097 -0.419 60.286 1.00 38.66 410 ASN A CA 1
ATOM 2847 C C . ASN A 1 410 ? -55.036 -0.586 61.449 1.00 36.26 410 ASN A C 1
ATOM 2848 O O . ASN A 1 410 ? -55.989 -1.324 61.358 1.00 38.35 410 ASN A O 1
ATOM 2853 N N . PRO A 1 411 ? -54.765 0.100 62.557 1.00 39.48 411 PRO A N 1
ATOM 2854 C CA . PRO A 1 411 ? -55.562 -0.065 63.774 1.00 43.57 411 PRO A CA 1
ATOM 2855 C C . PRO A 1 411 ? -56.974 0.507 63.722 1.00 45.64 411 PRO A C 1
ATOM 2856 O O . PRO A 1 411 ? -57.625 0.560 64.759 1.00 49.69 411 PRO A O 1
ATOM 2860 N N . LEU A 1 412 ? -57.441 0.926 62.554 1.00 45.52 412 LEU A N 1
ATOM 2861 C CA . LEU A 1 412 ? -58.806 1.421 62.429 1.00 41.25 412 LEU A CA 1
ATOM 2862 C C . LEU A 1 412 ? -59.700 0.475 61.620 1.00 43.11 412 LEU A C 1
ATOM 2863 O O . LEU A 1 412 ? -60.898 0.697 61.505 1.00 49.49 412 LEU A O 1
ATOM 2868 N N . VAL A 1 413 ? -59.111 -0.583 61.075 1.00 37.39 413 VAL A N 1
ATOM 2869 C CA . VAL A 1 413 ? -59.823 -1.532 60.232 1.00 35.70 413 VAL A CA 1
ATOM 2870 C C . VAL A 1 413 ? -60.120 -2.822 60.987 1.00 42.31 413 VAL A C 1
ATOM 2871 O O . VAL A 1 413 ? -59.216 -3.439 61.531 1.00 47.99 413 VAL A O 1
ATOM 2875 N N . PRO A 1 414 ? -61.396 -3.234 61.037 1.00 43.66 414 PRO A N 1
ATOM 2876 C CA . PRO A 1 414 ? -61.824 -4.312 61.932 1.00 41.74 414 PRO A CA 1
ATOM 2877 C C . PRO A 1 414 ? -61.588 -5.726 61.401 1.00 49.23 414 PRO A C 1
ATOM 2878 O O . PRO A 1 414 ? -61.475 -6.653 62.199 1.00 55.74 414 PRO A O 1
ATOM 2882 N N . SER A 1 415 ? -61.520 -5.901 60.089 1.00 45.36 415 SER A N 1
ATOM 2883 C CA . SER A 1 415 ? -61.328 -7.233 59.553 1.00 46.96 415 SER A CA 1
ATOM 2884 C C . SER A 1 415 ? -60.516 -7.236 58.274 1.00 40.86 415 SER A C 1
ATOM 2885 O O . SER A 1 415 ? -60.352 -6.211 57.630 1.00 35.23 415 SER A O 1
ATOM 2888 N N . ASP A 1 416 ? -59.992 -8.402 57.920 1.00 40.74 416 ASP A N 1
ATOM 2889 C CA . ASP A 1 416 ? -59.380 -8.567 56.621 1.00 40.89 416 ASP A CA 1
ATOM 2890 C C . ASP A 1 416 ? -60.454 -8.400 55.602 1.00 40.83 416 ASP A C 1
ATOM 2891 O O . ASP A 1 416 ? -60.233 -7.868 54.528 1.00 42.88 416 ASP A O 1
ATOM 2896 N N . THR A 1 417 ? -61.639 -8.856 55.981 1.00 43.83 417 THR A N 1
ATOM 2897 C CA . THR A 1 417 ? -62.792 -8.917 55.099 1.00 46.77 417 THR A CA 1
ATOM 2898 C C . THR A 1 417 ? -63.365 -7.540 54.823 1.00 48.86 417 THR A C 1
ATOM 2899 O O . THR A 1 417 ? -63.682 -7.208 53.688 1.00 50.89 417 THR A O 1
ATOM 2903 N N . ILE A 1 418 ? -63.503 -6.739 55.865 1.00 43.16 418 ILE A N 1
ATOM 2904 C CA . ILE A 1 418 ? -63.913 -5.367 55.680 1.00 43.69 418 ILE A CA 1
ATOM 2905 C C . ILE A 1 418 ? -62.865 -4.666 54.824 1.00 52.92 418 ILE A C 1
ATOM 2906 O O . ILE A 1 418 ? -63.183 -4.009 53.835 1.00 53.73 418 ILE A O 1
ATOM 2911 N N . ALA A 1 419 ? -61.604 -4.853 55.203 1.00 55.27 419 ALA A N 1
ATOM 2912 C CA . ALA A 1 419 ? -60.461 -4.265 54.516 1.00 50.12 419 ALA A CA 1
ATOM 2913 C C . ALA A 1 419 ? -60.409 -4.675 53.061 1.00 50.77 419 ALA A C 1
ATOM 2914 O O . ALA A 1 419 ? -60.061 -3.882 52.200 1.00 51.13 419 ALA A O 1
ATOM 2916 N N . LYS A 1 420 ? -60.744 -5.931 52.806 1.00 46.79 420 LYS A N 1
ATOM 2917 C CA . LYS A 1 420 ? -60.771 -6.476 51.462 1.00 47.06 420 LYS A CA 1
ATOM 2918 C C . LYS A 1 420 ? -61.764 -5.721 50.614 1.00 49.08 420 LYS A C 1
ATOM 2919 O O . LYS A 1 420 ? -61.517 -5.458 49.445 1.00 47.50 420 LYS A O 1
ATOM 2925 N N . GLN A 1 421 ? -62.888 -5.363 51.225 1.00 53.92 421 GLN A N 1
ATOM 2926 C CA . GLN A 1 421 ? -63.990 -4.739 50.508 1.00 54.28 421 GLN A CA 1
ATOM 2927 C C . GLN A 1 421 ? -63.703 -3.276 50.259 1.00 57.51 421 GLN A C 1
ATOM 2928 O O . GLN A 1 421 ? -63.800 -2.803 49.127 1.00 62.06 421 GLN A O 1
ATOM 2934 N N . MET A 1 422 ? -63.335 -2.563 51.319 1.00 56.42 422 MET A N 1
ATOM 2935 C CA . MET A 1 422 ? -62.988 -1.154 51.202 1.00 57.07 422 MET A CA 1
ATOM 2936 C C . MET A 1 422 ? -61.889 -0.959 50.178 1.00 56.61 422 MET A C 1
ATOM 2937 O O . MET A 1 422 ? -61.945 -0.049 49.364 1.00 53.80 422 MET A O 1
ATOM 2942 N N . LEU A 1 423 ? -60.894 -1.829 50.221 1.00 57.75 423 LEU A N 1
ATOM 2943 C CA . LEU A 1 423 ? -59.750 -1.711 49.345 1.00 56.26 423 LEU A CA 1
ATOM 2944 C C . LEU A 1 423 ? -60.158 -1.781 47.888 1.00 56.64 423 LEU A C 1
ATOM 2945 O O . LEU A 1 423 ? -59.677 -1.017 47.068 1.00 56.03 423 LEU A O 1
ATOM 2950 N N . ASP A 1 424 ? -61.058 -2.695 47.563 1.00 56.88 424 ASP A N 1
ATOM 2951 C CA . ASP A 1 424 ? -61.482 -2.857 46.178 1.00 60.54 424 ASP A CA 1
ATOM 2952 C C . ASP A 1 424 ? -62.366 -1.710 45.747 1.00 65.48 424 ASP A C 1
ATOM 2953 O O . ASP A 1 424 ? -62.295 -1.239 44.614 1.00 64.07 424 ASP A O 1
ATOM 2958 N N . GLU A 1 425 ? -63.195 -1.255 46.670 1.00 61.51 425 GLU A N 1
ATOM 2959 C CA . GLU A 1 425 ? -64.094 -0.158 46.382 1.00 58.45 425 GLU A CA 1
ATOM 2960 C C . GLU A 1 425 ? -63.320 1.136 46.151 1.00 63.18 425 GLU A C 1
ATOM 2961 O O . GLU A 1 425 ? -63.708 1.947 45.315 1.00 62.79 425 GLU A O 1
ATOM 2967 N N . MET A 1 426 ? -62.219 1.325 46.874 1.00 62.60 426 MET A N 1
ATOM 2968 C CA . MET A 1 426 ? -61.475 2.573 46.770 1.00 59.28 426 MET A CA 1
ATOM 2969 C C . MET A 1 426 ? -60.446 2.516 45.664 1.00 61.37 426 MET A C 1
ATOM 2970 O O . MET A 1 426 ? -60.077 3.549 45.111 1.00 58.51 426 MET A O 1
ATOM 2975 N N . LEU A 1 427 ? -59.983 1.316 45.337 1.00 59.11 427 LEU A N 1
ATOM 2976 C CA . LEU A 1 427 ? -59.092 1.157 44.199 1.00 59.91 427 LEU A CA 1
ATOM 2977 C C . LEU A 1 427 ? -59.848 1.549 42.965 1.00 63.70 427 LEU A C 1
ATOM 2978 O O . LEU A 1 427 ? -59.375 2.333 42.145 1.00 65.18 427 LEU A O 1
ATOM 2983 N N . GLU A 1 428 ? -61.046 0.990 42.856 1.00 66.64 428 GLU A N 1
ATOM 2984 C CA . GLU A 1 428 ? -61.946 1.274 41.753 1.00 66.75 428 GLU A CA 1
ATOM 2985 C C . GLU A 1 428 ? -62.353 2.733 41.777 1.00 63.60 428 GLU A C 1
ATOM 2986 O O . GLU A 1 428 ? -62.496 3.366 40.741 1.00 65.90 428 GLU A O 1
ATOM 2992 N N . ALA A 1 429 ? -62.527 3.271 42.973 1.00 59.31 429 ALA A N 1
ATOM 2993 C CA . ALA A 1 429 ? -62.951 4.649 43.103 1.00 59.39 429 ALA A CA 1
ATOM 2994 C C . ALA A 1 429 ? -61.913 5.592 42.513 1.00 62.65 429 ALA A C 1
ATOM 2995 O O . ALA A 1 429 ? -62.243 6.698 42.090 1.00 58.61 429 ALA A O 1
ATOM 2997 N N . HIS A 1 430 ? -60.663 5.141 42.462 1.00 64.01 430 HIS A N 1
ATOM 2998 C CA . HIS A 1 430 ? -59.572 6.008 42.050 1.00 63.05 430 HIS A CA 1
ATOM 2999 C C . HIS A 1 430 ? -58.751 5.450 40.905 1.00 64.55 430 HIS A C 1
ATOM 3000 O O . HIS A 1 430 ? -57.571 5.763 40.806 1.00 71.64 430 HIS A O 1
ATOM 3007 N N . LYS A 1 431 ? -59.364 4.645 40.039 1.00 63.02 431 LYS A N 1
ATOM 3008 C CA . LYS A 1 431 ? -58.645 4.038 38.918 1.00 68.26 431 LYS A CA 1
ATOM 3009 C C . LYS A 1 431 ? -57.805 5.048 38.183 1.00 71.22 431 LYS A C 1
ATOM 3010 O O . LYS A 1 431 ? -56.775 4.713 37.612 1.00 69.67 431 LYS A O 1
ATOM 3016 N N . GLU A 1 432 ? -58.251 6.290 38.169 1.00 67.59 432 GLU A N 1
ATOM 3017 C CA . GLU A 1 432 ? -57.536 7.230 37.356 1.00 69.61 432 GLU A CA 1
ATOM 3018 C C . GLU A 1 432 ? -56.166 7.502 37.914 1.00 71.41 432 GLU A C 1
ATOM 3019 O O . GLU A 1 432 ? -55.208 7.621 37.142 1.00 73.00 432 GLU A O 1
ATOM 3025 N N . HIS A 1 433 ? -56.023 7.616 39.228 1.00 64.81 433 HIS A N 1
ATOM 3026 C CA . HIS A 1 433 ? -54.738 8.145 39.631 1.00 70.37 433 HIS A CA 1
ATOM 3027 C C . HIS A 1 433 ? -54.126 7.134 40.581 1.00 66.18 433 HIS A C 1
ATOM 3028 O O . HIS A 1 433 ? -53.520 7.458 41.603 1.00 69.34 433 HIS A O 1
ATOM 3035 N N . LEU A 1 434 ? -54.311 5.883 40.175 1.00 65.27 434 LEU A N 1
ATOM 3036 C CA . LEU A 1 434 ? -53.491 4.769 40.617 1.00 67.14 434 LEU A CA 1
ATOM 3037 C C . LEU A 1 434 ? -52.977 3.949 39.424 1.00 69.77 434 LEU A C 1
ATOM 3038 O O . LEU A 1 434 ? -53.163 2.737 39.383 1.00 72.45 434 LEU A O 1
ATOM 3043 N N . PRO A 1 435 ? -52.316 4.589 38.452 1.00 69.95 435 PRO A N 1
ATOM 3044 C CA . PRO A 1 435 ? -51.983 3.865 37.222 1.00 71.85 435 PRO A CA 1
ATOM 3045 C C . PRO A 1 435 ? -50.914 2.799 37.387 1.00 78.05 435 PRO A C 1
ATOM 3046 O O . PRO A 1 435 ? -50.515 2.208 36.387 1.00 83.00 435 PRO A O 1
ATOM 3050 N N . GLN A 1 436 ? -50.452 2.558 38.610 1.00 75.23 436 GLN A N 1
ATOM 3051 C CA . GLN A 1 436 ? -49.423 1.546 38.830 1.00 74.36 436 GLN A CA 1
ATOM 3052 C C . GLN A 1 436 ? -50.054 0.227 39.252 1.00 70.15 436 GLN A C 1
ATOM 3053 O O . GLN A 1 436 ? -49.383 -0.799 39.316 1.00 74.36 436 GLN A O 1
ATOM 3059 N N . PHE A 1 437 ? -51.348 0.262 39.544 1.00 69.62 437 PHE A N 1
ATOM 3060 C CA . PHE A 1 437 ? -52.101 -0.954 39.815 1.00 71.40 437 PHE A CA 1
ATOM 3061 C C . PHE A 1 437 ? -52.674 -1.520 38.525 1.00 78.26 437 PHE A C 1
ATOM 3062 O O . PHE A 1 437 ? -52.750 -2.733 38.343 1.00 78.93 437 PHE A O 1
ATOM 3070 N N . PHE A 1 438 ? -53.078 -0.626 37.632 1.00 77.63 438 PHE A N 1
ATOM 3071 C CA . PHE A 1 438 ? -53.702 -1.019 36.380 1.00 75.72 438 PHE A CA 1
ATOM 3072 C C . PHE A 1 438 ? -52.710 -0.975 35.221 1.00 71.05 438 PHE A C 1
ATOM 3073 O O . PHE A 1 438 ? -51.936 -1.907 35.019 1.00 71.54 438 PHE A O 1
ATOM 3081 N N . LEU B 1 5 ? -90.541 6.072 24.272 1.00 65.27 5 LEU B N 1
ATOM 3082 C CA . LEU B 1 5 ? -89.919 4.880 23.694 1.00 62.49 5 LEU B CA 1
ATOM 3083 C C . LEU B 1 5 ? -88.524 4.619 24.271 1.00 61.44 5 LEU B C 1
ATOM 3084 O O . LEU B 1 5 ? -87.539 5.191 23.812 1.00 61.15 5 LEU B O 1
ATOM 3086 N N . LYS B 1 6 ? -88.454 3.741 25.271 1.00 60.80 6 LYS B N 1
ATOM 3087 C CA . LYS B 1 6 ? -87.203 3.405 25.955 1.00 59.86 6 LYS B CA 1
ATOM 3088 C C . LYS B 1 6 ? -86.414 2.297 25.270 1.00 59.61 6 LYS B C 1
ATOM 3089 O O . LYS B 1 6 ? -86.765 1.129 25.363 1.00 58.96 6 LYS B O 1
ATOM 3092 N N . MET B 1 7 ? -85.337 2.667 24.593 1.00 59.99 7 MET B N 1
ATOM 3093 C CA . MET B 1 7 ? -84.433 1.692 24.003 1.00 57.16 7 MET B CA 1
ATOM 3094 C C . MET B 1 7 ? -83.309 1.316 24.957 1.00 62.50 7 MET B C 1
ATOM 3095 O O . MET B 1 7 ? -82.785 2.166 25.663 1.00 62.73 7 MET B O 1
ATOM 3100 N N . ALA B 1 8 ? -82.955 0.034 24.984 1.00 62.84 8 ALA B N 1
ATOM 3101 C CA . ALA B 1 8 ? -81.882 -0.470 25.835 1.00 55.66 8 ALA B CA 1
ATOM 3102 C C . ALA B 1 8 ? -80.865 -1.227 25.001 1.00 54.34 8 ALA B C 1
ATOM 3103 O O . ALA B 1 8 ? -81.236 -1.941 24.089 1.00 59.04 8 ALA B O 1
ATOM 3105 N N . THR B 1 9 ? -79.583 -1.078 25.298 1.00 53.91 9 THR B N 1
ATOM 3106 C CA . THR B 1 9 ? -78.574 -1.786 24.528 1.00 54.63 9 THR B CA 1
ATOM 3107 C C . THR B 1 9 ? -77.684 -2.620 25.424 1.00 58.91 9 THR B C 1
ATOM 3108 O O . THR B 1 9 ? -77.033 -2.091 26.315 1.00 64.49 9 THR B O 1
ATOM 3112 N N . ILE B 1 10 ? -77.660 -3.927 25.186 1.00 56.54 10 ILE B N 1
ATOM 3113 C CA . ILE B 1 10 ? -76.780 -4.812 25.928 1.00 56.94 10 ILE B CA 1
ATOM 3114 C C . ILE B 1 10 ? -75.451 -4.936 25.208 1.00 65.12 10 ILE B C 1
ATOM 3115 O O . ILE B 1 10 ? -75.396 -5.304 24.034 1.00 61.79 10 ILE B O 1
ATOM 3120 N N . GLY B 1 11 ? -74.381 -4.624 25.931 1.00 66.82 11 GLY B N 1
ATOM 3121 C CA . GLY B 1 11 ? -73.061 -4.534 25.347 1.00 64.03 11 GLY B CA 1
ATOM 3122 C C . GLY B 1 11 ? -72.786 -3.075 25.099 1.00 62.87 11 GLY B C 1
ATOM 3123 O O . GLY B 1 11 ? -72.193 -2.699 24.089 1.00 62.30 11 GLY B O 1
ATOM 3124 N N . GLY B 1 12 ? -73.246 -2.252 26.034 1.00 59.64 12 GLY B N 1
ATOM 3125 C CA . GLY B 1 12 ? -73.103 -0.814 25.929 1.00 61.72 12 GLY B CA 1
ATOM 3126 C C . GLY B 1 12 ? -71.670 -0.400 25.700 1.00 61.78 12 GLY B C 1
ATOM 3127 O O . GLY B 1 12 ? -71.411 0.519 24.933 1.00 60.75 12 GLY B O 1
ATOM 3128 N N . GLY B 1 13 ? -70.745 -1.112 26.341 1.00 62.60 13 GLY B N 1
ATOM 3129 C CA . GLY B 1 13 ? -69.336 -0.776 26.305 1.00 58.12 13 GLY B CA 1
ATOM 3130 C C . GLY B 1 13 ? -68.680 -0.892 24.949 1.00 58.69 13 GLY B C 1
ATOM 3131 O O . GLY B 1 13 ? -67.531 -0.525 24.788 1.00 62.23 13 GLY B O 1
ATOM 3132 N N . SER B 1 14 ? -69.410 -1.395 23.967 1.00 63.91 14 SER B N 1
ATOM 3133 C CA . SER B 1 14 ? -68.841 -1.636 22.649 1.00 67.31 14 SER B CA 1
ATOM 3134 C C . SER B 1 14 ? -68.291 -0.369 22.019 1.00 60.54 14 SER B C 1
ATOM 3135 O O . SER B 1 14 ? -68.901 0.683 22.084 1.00 62.69 14 SER B O 1
ATOM 3138 N N . SER B 1 15 ? -67.130 -0.490 21.395 1.00 61.80 15 SER B N 1
ATOM 3139 C CA . SER B 1 15 ? -66.532 0.607 20.662 1.00 61.41 15 SER B CA 1
ATOM 3140 C C . SER B 1 15 ? -67.195 0.785 19.311 1.00 66.53 15 SER B C 1
ATOM 3141 O O . SER B 1 15 ? -66.550 1.205 18.353 1.00 68.15 15 SER B O 1
ATOM 3144 N N . TYR B 1 16 ? -68.469 0.417 19.227 1.00 64.78 16 TYR B N 1
ATOM 3145 C CA . TYR B 1 16 ? -69.270 0.676 18.042 1.00 67.44 16 TYR B CA 1
ATOM 3146 C C . TYR B 1 16 ? -70.431 1.581 18.429 1.00 68.21 16 TYR B C 1
ATOM 3147 O O . TYR B 1 16 ? -71.082 2.173 17.570 1.00 71.57 16 TYR B O 1
ATOM 3156 N N . THR B 1 17 ? -70.673 1.681 19.735 1.00 67.00 17 THR B N 1
ATOM 3157 C CA . THR B 1 17 ? -71.700 2.558 20.300 1.00 62.51 17 THR B CA 1
ATOM 3158 C C . THR B 1 17 ? -71.746 3.951 19.676 1.00 65.55 17 THR B C 1
ATOM 3159 O O . THR B 1 17 ? -72.825 4.475 19.432 1.00 67.36 17 THR B O 1
ATOM 3163 N N . PRO B 1 18 ? -70.582 4.562 19.413 1.00 68.43 18 PRO B N 1
ATOM 3164 C CA . PRO B 1 18 ? -70.674 5.851 18.728 1.00 67.25 18 PRO B CA 1
ATOM 3165 C C . PRO B 1 18 ? -71.424 5.814 17.400 1.00 70.90 18 PRO B C 1
ATOM 3166 O O . PRO B 1 18 ? -72.240 6.700 17.165 1.00 73.94 18 PRO B O 1
ATOM 3170 N N . GLU B 1 19 ? -71.181 4.821 16.552 1.00 68.65 19 GLU B N 1
ATOM 3171 C CA . GLU B 1 19 ? -71.854 4.810 15.260 1.00 69.70 19 GLU B CA 1
ATOM 3172 C C . GLU B 1 19 ? -73.351 4.629 15.469 1.00 67.90 19 GLU B C 1
ATOM 3173 O O . GLU B 1 19 ? -74.152 5.044 14.642 1.00 71.61 19 GLU B O 1
ATOM 3179 N N . LEU B 1 20 ? -73.728 4.035 16.592 1.00 65.14 20 LEU B N 1
ATOM 3180 C CA . LEU B 1 20 ? -75.137 3.830 16.887 1.00 65.10 20 LEU B CA 1
ATOM 3181 C C . LEU B 1 20 ? -75.810 5.118 17.316 1.00 68.61 20 LEU B C 1
ATOM 3182 O O . LEU B 1 20 ? -76.833 5.503 16.759 1.00 70.65 20 LEU B O 1
ATOM 3187 N N . VAL B 1 21 ? -75.246 5.775 18.323 1.00 71.15 21 VAL B N 1
ATOM 3188 C CA . VAL B 1 21 ? -75.834 7.001 18.842 1.00 68.86 21 VAL B CA 1
ATOM 3189 C C . VAL B 1 21 ? -75.787 8.088 17.780 1.00 69.21 21 VAL B C 1
ATOM 3190 O O . VAL B 1 21 ? -76.654 8.953 17.735 1.00 73.85 21 VAL B O 1
ATOM 3194 N N . GLU B 1 22 ? -74.787 8.033 16.911 1.00 67.96 22 GLU B N 1
ATOM 3195 C CA . GLU B 1 22 ? -74.753 8.954 15.794 1.00 70.45 22 GLU B CA 1
ATOM 3196 C C . GLU B 1 22 ? -75.883 8.621 14.833 1.00 74.97 22 GLU B C 1
ATOM 3197 O O . GLU B 1 22 ? -76.388 9.488 14.124 1.00 78.17 22 GLU B O 1
ATOM 3203 N N . GLY B 1 23 ? -76.289 7.359 14.823 1.00 71.85 23 GLY B N 1
ATOM 3204 C CA . GLY B 1 23 ? -77.412 6.937 14.008 1.00 75.11 23 GLY B CA 1
ATOM 3205 C C . GLY B 1 23 ? -78.728 7.523 14.486 1.00 71.22 23 GLY B C 1
ATOM 3206 O O . GLY B 1 23 ? -79.445 8.152 13.714 1.00 71.88 23 GLY B O 1
ATOM 3207 N N . LEU B 1 24 ? -79.038 7.320 15.763 1.00 69.51 24 LEU B N 1
ATOM 3208 C CA . LEU B 1 24 ? -80.298 7.778 16.335 1.00 70.43 24 LEU B CA 1
ATOM 3209 C C . LEU B 1 24 ? -80.398 9.293 16.290 1.00 74.75 24 LEU B C 1
ATOM 3210 O O . LEU B 1 24 ? -81.491 9.855 16.219 1.00 74.00 24 LEU B O 1
ATOM 3215 N N . ILE B 1 25 ? -79.247 9.951 16.338 1.00 74.94 25 ILE B N 1
ATOM 3216 C CA . ILE B 1 25 ? -79.194 11.386 16.136 1.00 72.23 25 ILE B CA 1
ATOM 3217 C C . ILE B 1 25 ? -79.819 11.715 14.793 1.00 73.93 25 ILE B C 1
ATOM 3218 O O . ILE B 1 25 ? -80.860 12.354 14.738 1.00 77.85 25 ILE B O 1
ATOM 3220 N N . LYS B 1 26 ? -79.205 11.232 13.717 1.00 71.09 26 LYS B N 1
ATOM 3221 C CA . LYS B 1 26 ? -79.661 11.522 12.359 1.00 69.32 26 LYS B CA 1
ATOM 3222 C C . LYS B 1 26 ? -81.127 11.167 12.134 1.00 76.74 26 LYS B C 1
ATOM 3223 O O . LYS B 1 26 ? -81.772 11.711 11.253 1.00 81.58 26 LYS B O 1
ATOM 3227 N N . ARG B 1 27 ? -81.669 10.272 12.944 1.00 77.18 27 ARG B N 1
ATOM 3228 C CA . ARG B 1 27 ? -83.067 9.896 12.790 1.00 77.72 27 ARG B CA 1
ATOM 3229 C C . ARG B 1 27 ? -83.870 10.136 14.059 1.00 79.60 27 ARG B C 1
ATOM 3230 O O . ARG B 1 27 ? -84.608 9.258 14.509 1.00 79.56 27 ARG B O 1
ATOM 3238 N N . TYR B 1 28 ? -83.739 11.325 14.633 1.00 78.14 28 TYR B N 1
ATOM 3239 C CA . TYR B 1 28 ? -84.530 11.658 15.810 1.00 76.22 28 TYR B CA 1
ATOM 3240 C C . TYR B 1 28 ? -85.870 12.257 15.436 1.00 76.81 28 TYR B C 1
ATOM 3241 O O . TYR B 1 28 ? -86.770 12.337 16.265 1.00 77.37 28 TYR B O 1
ATOM 3250 N N . HIS B 1 29 ? -86.013 12.694 14.194 1.00 76.50 29 HIS B N 1
ATOM 3251 C CA . HIS B 1 29 ? -87.291 13.247 13.793 1.00 76.07 29 HIS B CA 1
ATOM 3252 C C . HIS B 1 29 ? -88.361 12.157 13.775 1.00 80.61 29 HIS B C 1
ATOM 3253 O O . HIS B 1 29 ? -89.544 12.436 13.954 1.00 78.95 29 HIS B O 1
ATOM 3260 N N . GLU B 1 30 ? -87.934 10.910 13.608 1.00 80.73 30 GLU B N 1
ATOM 3261 C CA . GLU B 1 30 ? -88.864 9.788 13.580 1.00 74.73 30 GLU B CA 1
ATOM 3262 C C . GLU B 1 30 ? -88.741 8.846 14.796 1.00 74.43 30 GLU B C 1
ATOM 3263 O O . GLU B 1 30 ? -89.581 7.964 14.986 1.00 69.99 30 GLU B O 1
ATOM 3269 N N . LEU B 1 31 ? -87.730 9.051 15.639 1.00 72.48 31 LEU B N 1
ATOM 3270 C CA . LEU B 1 31 ? -87.469 8.120 16.739 1.00 68.27 31 LEU B CA 1
ATOM 3271 C C . LEU B 1 31 ? -87.495 8.725 18.137 1.00 62.37 31 LEU B C 1
ATOM 3272 O O . LEU B 1 31 ? -86.452 9.023 18.696 1.00 59.66 31 LEU B O 1
ATOM 3277 N N . PRO B 1 32 ? -88.690 8.858 18.724 1.00 64.04 32 PRO B N 1
ATOM 3278 C CA . PRO B 1 32 ? -88.886 9.408 20.072 1.00 66.95 32 PRO B CA 1
ATOM 3279 C C . PRO B 1 32 ? -88.176 8.658 21.197 1.00 64.28 32 PRO B C 1
ATOM 3280 O O . PRO B 1 32 ? -88.824 8.288 22.178 1.00 64.48 32 PRO B O 1
ATOM 3284 N N . VAL B 1 33 ? -86.865 8.470 21.075 1.00 62.18 33 VAL B N 1
ATOM 3285 C CA . VAL B 1 33 ? -86.110 7.728 22.076 1.00 62.73 33 VAL B CA 1
ATOM 3286 C C . VAL B 1 33 ? -86.047 8.456 23.405 1.00 63.43 33 VAL B C 1
ATOM 3287 O O . VAL B 1 33 ? -85.154 9.262 23.634 1.00 61.54 33 VAL B O 1
ATOM 3291 N N . GLY B 1 34 ? -86.998 8.165 24.281 1.00 65.84 34 GLY B N 1
ATOM 3292 C CA . GLY B 1 34 ? -87.018 8.771 25.596 1.00 63.72 34 GLY B CA 1
ATOM 3293 C C . GLY B 1 34 ? -85.750 8.476 26.366 1.00 62.94 34 GLY B C 1
ATOM 3294 O O . GLY B 1 34 ? -84.806 9.255 26.348 1.00 64.69 34 GLY B O 1
ATOM 3295 N N . GLU B 1 35 ? -85.738 7.336 27.042 1.00 63.34 35 GLU B N 1
ATOM 3296 C CA . GLU B 1 35 ? -84.587 6.885 27.796 1.00 60.04 35 GLU B CA 1
ATOM 3297 C C . GLU B 1 35 ? -83.804 5.886 26.971 1.00 63.29 35 GLU B C 1
ATOM 3298 O O . GLU B 1 35 ? -84.377 4.931 26.474 1.00 66.20 35 GLU B O 1
ATOM 3304 N N . LEU B 1 36 ? -82.503 6.100 26.815 1.00 71.68 36 LEU B N 1
ATOM 3305 C CA . LEU B 1 36 ? -81.622 5.064 26.285 1.00 67.77 36 LEU B CA 1
ATOM 3306 C C . LEU B 1 36 ? -80.888 4.434 27.463 1.00 67.12 36 LEU B C 1
ATOM 3307 O O . LEU B 1 36 ? -80.672 5.090 28.474 1.00 73.84 36 LEU B O 1
ATOM 3312 N N . TRP B 1 37 ? -80.538 3.161 27.364 1.00 60.94 37 TRP B N 1
ATOM 3313 C CA . TRP B 1 37 ? -79.766 2.531 28.425 1.00 68.14 37 TRP B CA 1
ATOM 3314 C C . TRP B 1 37 ? -78.629 1.670 27.891 1.00 67.24 37 TRP B C 1
ATOM 3315 O O . TRP B 1 37 ? -78.861 0.571 27.387 1.00 69.70 37 TRP B O 1
ATOM 3326 N N . LEU B 1 38 ? -77.400 2.155 28.017 1.00 68.19 38 LEU B N 1
ATOM 3327 C CA . LEU B 1 38 ? -76.246 1.346 27.652 1.00 69.83 38 LEU B CA 1
ATOM 3328 C C . LEU B 1 38 ? -75.815 0.482 28.829 1.00 68.66 38 LEU B C 1
ATOM 3329 O O . LEU B 1 38 ? -75.469 0.995 29.887 1.00 70.63 38 LEU B O 1
ATOM 3334 N N . VAL B 1 39 ? -75.841 -0.834 28.643 1.00 65.08 39 VAL B N 1
ATOM 3335 C CA . VAL B 1 39 ? -75.479 -1.758 29.706 1.00 64.90 39 VAL B CA 1
ATOM 3336 C C . VAL B 1 39 ? -74.391 -2.716 29.229 1.00 61.74 39 VAL B C 1
ATOM 3337 O O . VAL B 1 39 ? -74.314 -3.059 28.052 1.00 58.75 39 VAL B O 1
ATOM 3341 N N . ASP B 1 40 ? -73.524 -3.112 30.152 1.00 60.07 40 ASP B N 1
ATOM 3342 C CA . ASP B 1 40 ? -72.431 -4.015 29.844 1.00 60.39 40 ASP B CA 1
ATOM 3343 C C . ASP B 1 40 ? -72.093 -4.728 31.146 1.00 59.44 40 ASP B C 1
ATOM 3344 O O . ASP B 1 40 ? -72.705 -4.441 32.159 1.00 65.48 40 ASP B O 1
ATOM 3349 N N . ILE B 1 41 ? -71.148 -5.661 31.129 1.00 61.08 41 ILE B N 1
ATOM 3350 C CA . ILE B 1 41 ? -70.798 -6.426 32.332 1.00 66.04 41 ILE B CA 1
ATOM 3351 C C . ILE B 1 41 ? -69.688 -5.722 33.114 1.00 66.05 41 ILE B C 1
ATOM 3352 O O . ILE B 1 41 ? -69.028 -4.844 32.573 1.00 62.64 41 ILE B O 1
ATOM 3357 N N . PRO B 1 42 ? -69.505 -6.071 34.402 1.00 66.85 42 PRO B N 1
ATOM 3358 C CA . PRO B 1 42 ? -68.391 -5.517 35.185 1.00 65.73 42 PRO B CA 1
ATOM 3359 C C . PRO B 1 42 ? -67.023 -5.622 34.516 1.00 63.89 42 PRO B C 1
ATOM 3360 O O . PRO B 1 42 ? -66.222 -4.710 34.646 1.00 63.86 42 PRO B O 1
ATOM 3364 N N . GLU B 1 43 ? -66.764 -6.712 33.806 1.00 66.37 43 GLU B N 1
ATOM 3365 C CA . GLU B 1 43 ? -65.508 -6.881 33.082 1.00 57.88 43 GLU B CA 1
ATOM 3366 C C . GLU B 1 43 ? -65.328 -5.825 32.001 1.00 57.81 43 GLU B C 1
ATOM 3367 O O . GLU B 1 43 ? -64.301 -5.768 31.344 1.00 52.01 43 GLU B O 1
ATOM 3369 N N . GLY B 1 44 ? -66.349 -5.002 31.813 1.00 63.37 44 GLY B N 1
ATOM 3370 C CA . GLY B 1 44 ? -66.307 -3.921 30.851 1.00 64.59 44 GLY B CA 1
ATOM 3371 C C . GLY B 1 44 ? -66.781 -2.625 31.477 1.00 68.06 44 GLY B C 1
ATOM 3372 O O . GLY B 1 44 ? -66.893 -1.611 30.792 1.00 68.98 44 GLY B O 1
ATOM 3373 N N . LYS B 1 45 ? -67.052 -2.662 32.782 1.00 66.85 45 LYS B N 1
ATOM 3374 C CA . LYS B 1 45 ? -67.423 -1.471 33.546 1.00 64.43 45 LYS B CA 1
ATOM 3375 C C . LYS B 1 45 ? -66.475 -0.319 33.268 1.00 63.90 45 LYS B C 1
ATOM 3376 O O . LYS B 1 45 ? -66.866 0.838 33.297 1.00 68.19 45 LYS B O 1
ATOM 3379 N N . GLU B 1 46 ? -65.218 -0.657 33.012 1.00 70.68 46 GLU B N 1
ATOM 3380 C CA . GLU B 1 46 ? -64.246 0.298 32.515 1.00 73.74 46 GLU B CA 1
ATOM 3381 C C . GLU B 1 46 ? -64.759 0.848 31.204 1.00 73.02 46 GLU B C 1
ATOM 3382 O O . GLU B 1 46 ? -65.566 1.770 31.194 1.00 72.02 46 GLU B O 1
ATOM 3384 N N . LYS B 1 47 ? -64.328 0.238 30.102 1.00 70.26 47 LYS B N 1
ATOM 3385 C CA . LYS B 1 47 ? -64.678 0.679 28.749 1.00 70.22 47 LYS B CA 1
ATOM 3386 C C . LYS B 1 47 ? -66.146 1.091 28.557 1.00 69.30 47 LYS B C 1
ATOM 3387 O O . LYS B 1 47 ? -66.491 1.692 27.550 1.00 68.02 47 LYS B O 1
ATOM 3389 N N . LEU B 1 48 ? -67.007 0.777 29.519 1.00 69.35 48 LEU B N 1
ATOM 3390 C CA . LEU B 1 48 ? -68.379 1.269 29.493 1.00 67.83 48 LEU B CA 1
ATOM 3391 C C . LEU B 1 48 ? -68.397 2.765 29.739 1.00 71.30 48 LEU B C 1
ATOM 3392 O O . LEU B 1 48 ? -68.444 3.539 28.792 1.00 69.91 48 LEU B O 1
ATOM 3397 N N . GLU B 1 49 ? -68.319 3.169 31.010 1.00 76.10 49 GLU B N 1
ATOM 3398 C CA . GLU B 1 49 ? -68.427 4.577 31.415 1.00 78.45 49 GLU B CA 1
ATOM 3399 C C . GLU B 1 49 ? -67.586 5.485 30.561 1.00 73.78 49 GLU B C 1
ATOM 3400 O O . GLU B 1 49 ? -67.823 6.692 30.486 1.00 72.65 49 GLU B O 1
ATOM 3406 N N . ILE B 1 50 ? -66.601 4.881 29.919 1.00 76.08 50 ILE B N 1
ATOM 3407 C CA . ILE B 1 50 ? -65.617 5.607 29.158 1.00 75.90 50 ILE B CA 1
ATOM 3408 C C . ILE B 1 50 ? -66.234 6.034 27.815 1.00 76.25 50 ILE B C 1
ATOM 3409 O O . ILE B 1 50 ? -65.792 7.013 27.220 1.00 74.72 50 ILE B O 1
ATOM 3414 N N . VAL B 1 51 ? -67.302 5.353 27.378 1.00 77.34 51 VAL B N 1
ATOM 3415 C CA . VAL B 1 51 ? -68.046 5.788 26.177 1.00 72.86 51 VAL B CA 1
ATOM 3416 C C . VAL B 1 51 ? -69.415 6.351 26.500 1.00 68.75 51 VAL B C 1
ATOM 3417 O O . VAL B 1 51 ? -69.971 7.118 25.722 1.00 66.54 51 VAL B O 1
ATOM 3421 N N . GLY B 1 52 ? -69.957 5.949 27.641 1.00 70.15 52 GLY B N 1
ATOM 3422 C CA . GLY B 1 52 ? -71.279 6.374 28.057 1.00 70.63 52 GLY B CA 1
ATOM 3423 C C . GLY B 1 52 ? -71.393 7.878 28.168 1.00 75.16 52 GLY B C 1
ATOM 3424 O O . GLY B 1 52 ? -72.469 8.450 27.992 1.00 75.00 52 GLY B O 1
ATOM 3425 N N . ALA B 1 53 ? -70.267 8.522 28.448 1.00 74.74 53 ALA B N 1
ATOM 3426 C CA . ALA B 1 53 ? -70.249 9.962 28.617 1.00 70.79 53 ALA B CA 1
ATOM 3427 C C . ALA B 1 53 ? -69.812 10.685 27.344 1.00 73.69 53 ALA B C 1
ATOM 3428 O O . ALA B 1 53 ? -69.901 11.905 27.262 1.00 84.09 53 ALA B O 1
ATOM 3430 N N . LEU B 1 54 ? -69.331 9.944 26.353 1.00 70.96 54 LEU B N 1
ATOM 3431 C CA . LEU B 1 54 ? -69.157 10.503 25.014 1.00 69.48 54 LEU B CA 1
ATOM 3432 C C . LEU B 1 54 ? -70.507 10.507 24.321 1.00 72.98 54 LEU B C 1
ATOM 3433 O O . LEU B 1 54 ? -70.809 11.382 23.515 1.00 72.53 54 LEU B O 1
ATOM 3438 N N . ALA B 1 55 ? -71.313 9.506 24.654 1.00 76.53 55 ALA B N 1
ATOM 3439 C CA . ALA B 1 55 ? -72.666 9.378 24.135 1.00 73.83 55 ALA B CA 1
ATOM 3440 C C . ALA B 1 55 ? -73.382 10.713 24.318 1.00 72.45 55 ALA B C 1
ATOM 3441 O O . ALA B 1 55 ? -73.820 11.349 23.367 1.00 74.09 55 ALA B O 1
ATOM 3443 N N . LYS B 1 56 ? -73.464 11.138 25.574 1.00 72.01 56 LYS B N 1
ATOM 3444 C CA . LYS B 1 56 ? -74.004 12.451 25.947 1.00 72.98 56 LYS B CA 1
ATOM 3445 C C . LYS B 1 56 ? -73.397 13.590 25.136 1.00 76.55 56 LYS B C 1
ATOM 3446 O O . LYS B 1 56 ? -74.054 14.073 24.214 1.00 80.08 56 LYS B O 1
ATOM 3452 N N . ARG B 1 57 ? -72.148 13.958 25.421 1.00 74.49 57 ARG B N 1
ATOM 3453 C CA . ARG B 1 57 ? -71.399 14.968 24.654 1.00 77.68 57 ARG B CA 1
ATOM 3454 C C . ARG B 1 57 ? -71.934 15.337 23.253 1.00 76.56 57 ARG B C 1
ATOM 3455 O O . ARG B 1 57 ? -71.992 16.515 22.881 1.00 77.44 57 ARG B O 1
ATOM 3463 N N . MET B 1 58 ? -72.352 14.334 22.491 1.00 73.66 58 MET B N 1
ATOM 3464 C CA . MET B 1 58 ? -72.886 14.587 21.168 1.00 72.12 58 MET B CA 1
ATOM 3465 C C . MET B 1 58 ? -74.406 14.713 21.160 1.00 74.42 58 MET B C 1
ATOM 3466 O O . MET B 1 58 ? -74.970 15.152 20.164 1.00 72.13 58 MET B O 1
ATOM 3471 N N . VAL B 1 59 ? -75.080 14.383 22.260 1.00 75.48 59 VAL B N 1
ATOM 3472 C CA . VAL B 1 59 ? -76.501 14.707 22.312 1.00 71.00 59 VAL B CA 1
ATOM 3473 C C . VAL B 1 59 ? -76.669 16.227 22.496 1.00 76.80 59 VAL B C 1
ATOM 3474 O O . VAL B 1 59 ? -77.558 16.803 21.890 1.00 79.71 59 VAL B O 1
ATOM 3478 N N . GLU B 1 60 ? -75.817 16.887 23.295 1.00 75.06 60 GLU B N 1
ATOM 3479 C CA . GLU B 1 60 ? -75.915 18.356 23.441 1.00 74.19 60 GLU B CA 1
ATOM 3480 C C . GLU B 1 60 ? -75.357 19.064 22.238 1.00 71.77 60 GLU B C 1
ATOM 3481 O O . GLU B 1 60 ? -75.981 20.023 21.775 1.00 73.61 60 GLU B O 1
ATOM 3487 N N . LYS B 1 61 ? -74.218 18.594 21.726 1.00 69.31 61 LYS B N 1
ATOM 3488 C CA . LYS B 1 61 ? -73.617 19.202 20.550 1.00 66.50 61 LYS B CA 1
ATOM 3489 C C . LYS B 1 61 ? -74.561 19.126 19.341 1.00 72.63 61 LYS B C 1
ATOM 3490 O O . LYS B 1 61 ? -74.460 19.880 18.360 1.00 68.01 61 LYS B O 1
ATOM 3493 N N . ALA B 1 62 ? -75.533 18.236 19.464 1.00 74.04 62 ALA B N 1
ATOM 3494 C CA . ALA B 1 62 ? -76.602 18.140 18.493 1.00 74.85 62 ALA B CA 1
ATOM 3495 C C . ALA B 1 62 ? -77.954 18.489 19.117 1.00 71.10 62 ALA B C 1
ATOM 3496 O O . ALA B 1 62 ? -78.956 18.597 18.411 1.00 70.45 62 ALA B O 1
ATOM 3498 N N . GLY B 1 63 ? -77.981 18.674 20.433 1.00 71.83 63 GLY B N 1
ATOM 3499 C CA . GLY B 1 63 ? -79.173 19.172 21.099 1.00 78.20 63 GLY B CA 1
ATOM 3500 C C . GLY B 1 63 ? -80.408 18.326 20.862 1.00 78.85 63 GLY B C 1
ATOM 3501 O O . GLY B 1 63 ? -81.356 18.766 20.213 1.00 81.57 63 GLY B O 1
ATOM 3502 N N . VAL B 1 64 ? -80.376 17.096 21.366 1.00 78.53 64 VAL B N 1
ATOM 3503 C CA . VAL B 1 64 ? -81.521 16.191 21.315 1.00 73.63 64 VAL B CA 1
ATOM 3504 C C . VAL B 1 64 ? -81.773 15.631 22.707 1.00 71.15 64 VAL B C 1
ATOM 3505 O O . VAL B 1 64 ? -80.873 15.090 23.334 1.00 76.03 64 VAL B O 1
ATOM 3509 N N . PRO B 1 65 ? -83.007 15.764 23.200 1.00 70.44 65 PRO B N 1
ATOM 3510 C CA . PRO B 1 65 ? -83.354 15.514 24.606 1.00 80.37 65 PRO B CA 1
ATOM 3511 C C . PRO B 1 65 ? -83.296 14.051 25.046 1.00 78.53 65 PRO B C 1
ATOM 3512 O O . PRO B 1 65 ? -84.149 13.618 25.817 1.00 74.85 65 PRO B O 1
ATOM 3516 N N . ILE B 1 66 ? -82.289 13.317 24.588 1.00 82.89 66 ILE B N 1
ATOM 3517 C CA . ILE B 1 66 ? -82.162 11.898 24.906 1.00 81.35 66 ILE B CA 1
ATOM 3518 C C . ILE B 1 66 ? -81.258 11.627 26.109 1.00 89.12 66 ILE B C 1
ATOM 3519 O O . ILE B 1 66 ? -80.051 11.872 26.062 1.00 82.40 66 ILE B O 1
ATOM 3524 N N . GLU B 1 67 ? -81.849 11.097 27.174 1.00 89.15 67 GLU B N 1
ATOM 3525 C CA . GLU B 1 67 ? -81.140 10.881 28.428 1.00 87.14 67 GLU B CA 1
ATOM 3526 C C . GLU B 1 67 ? -80.346 9.579 28.428 1.00 91.14 67 GLU B C 1
ATOM 3527 O O . GLU B 1 67 ? -80.923 8.504 28.532 1.00 90.20 67 GLU B O 1
ATOM 3529 N N . ILE B 1 68 ? -79.023 9.673 28.327 1.00 90.10 68 ILE B N 1
ATOM 3530 C CA . ILE B 1 68 ? -78.178 8.483 28.391 1.00 79.36 68 ILE B CA 1
ATOM 3531 C C . ILE B 1 68 ? -78.073 7.950 29.817 1.00 79.08 68 ILE B C 1
ATOM 3532 O O . ILE B 1 68 ? -77.504 8.601 30.691 1.00 83.62 68 ILE B O 1
ATOM 3537 N N . HIS B 1 69 ? -78.634 6.770 30.047 1.00 73.25 69 HIS B N 1
ATOM 3538 C CA . HIS B 1 69 ? -78.461 6.075 31.311 1.00 74.37 69 HIS B CA 1
ATOM 3539 C C . HIS B 1 69 ? -77.379 5.022 31.163 1.00 74.30 69 HIS B C 1
ATOM 3540 O O . HIS B 1 69 ? -77.266 4.400 30.113 1.00 75.34 69 HIS B O 1
ATOM 3547 N N . LEU B 1 70 ? -76.588 4.823 32.213 1.00 76.99 70 LEU B N 1
ATOM 3548 C CA . LEU B 1 70 ? -75.563 3.787 32.225 1.00 75.96 70 LEU B CA 1
ATOM 3549 C C . LEU B 1 70 ? -75.781 2.862 33.407 1.00 75.64 70 LEU B C 1
ATOM 3550 O O . LEU B 1 70 ? -76.126 3.325 34.492 1.00 78.45 70 LEU B O 1
ATOM 3555 N N . THR B 1 71 ? -75.582 1.561 33.195 1.00 75.82 71 THR B N 1
ATOM 3556 C CA . THR B 1 71 ? -75.748 0.576 34.259 1.00 71.42 71 THR B CA 1
ATOM 3557 C C . THR B 1 71 ? -75.140 -0.777 33.949 1.00 73.90 71 THR B C 1
ATOM 3558 O O . THR B 1 71 ? -74.779 -1.063 32.814 1.00 74.17 71 THR B O 1
ATOM 3562 N N . LEU B 1 72 ? -75.053 -1.613 34.978 1.00 76.40 72 LEU B N 1
ATOM 3563 C CA . LEU B 1 72 ? -74.582 -2.984 34.832 1.00 73.33 72 LEU B CA 1
ATOM 3564 C C . LEU B 1 72 ? -75.711 -3.936 35.193 1.00 79.26 72 LEU B C 1
ATOM 3565 O O . LEU B 1 72 ? -75.616 -5.146 34.994 1.00 80.33 72 LEU B O 1
ATOM 3570 N N . ASP B 1 73 ? -76.772 -3.368 35.754 1.00 79.65 73 ASP B N 1
ATOM 3571 C CA . ASP B 1 73 ? -78.009 -4.086 36.006 1.00 80.60 73 ASP B CA 1
ATOM 3572 C C . ASP B 1 73 ? -78.883 -3.942 34.776 1.00 78.93 73 ASP B C 1
ATOM 3573 O O . ASP B 1 73 ? -79.314 -2.844 34.458 1.00 81.25 73 ASP B O 1
ATOM 3578 N N . ARG B 1 74 ? -79.152 -5.040 34.082 1.00 79.93 74 ARG B N 1
ATOM 3579 C CA . ARG B 1 74 ? -79.957 -4.955 32.872 1.00 81.23 74 ARG B CA 1
ATOM 3580 C C . ARG B 1 74 ? -81.439 -5.045 33.192 1.00 81.50 74 ARG B C 1
ATOM 3581 O O . ARG B 1 74 ? -82.278 -4.745 32.349 1.00 79.33 74 ARG B O 1
ATOM 3589 N N . ARG B 1 75 ? -81.765 -5.457 34.411 1.00 80.78 75 ARG B N 1
ATOM 3590 C CA . ARG B 1 75 ? -83.159 -5.520 34.814 1.00 78.47 75 ARG B CA 1
ATOM 3591 C C . ARG B 1 75 ? -83.744 -4.122 34.794 1.00 80.63 75 ARG B C 1
ATOM 3592 O O . ARG B 1 75 ? -84.796 -3.891 34.208 1.00 81.47 75 ARG B O 1
ATOM 3600 N N . ARG B 1 76 ? -83.042 -3.186 35.421 1.00 82.23 76 ARG B N 1
ATOM 3601 C CA . ARG B 1 76 ? -83.477 -1.798 35.435 1.00 81.80 76 ARG B CA 1
ATOM 3602 C C . ARG B 1 76 ? -83.446 -1.237 34.020 1.00 78.84 76 ARG B C 1
ATOM 3603 O O . ARG B 1 76 ? -84.210 -0.337 33.679 1.00 79.64 76 ARG B O 1
ATOM 3605 N N . ALA B 1 77 ? -82.570 -1.795 33.194 1.00 77.67 77 ALA B N 1
ATOM 3606 C CA . ALA B 1 77 ? -82.394 -1.310 31.835 1.00 79.68 77 ALA B CA 1
ATOM 3607 C C . ALA B 1 77 ? -83.389 -1.946 30.884 1.00 78.57 77 ALA B C 1
ATOM 3608 O O . ALA B 1 77 ? -83.569 -1.480 29.763 1.00 74.42 77 ALA B O 1
ATOM 3610 N N . LEU B 1 78 ? -84.032 -3.018 31.322 1.00 76.12 78 LEU B N 1
ATOM 3611 C CA . LEU B 1 78 ? -85.024 -3.670 30.481 1.00 76.07 78 LEU B CA 1
ATOM 3612 C C . LEU B 1 78 ? -86.424 -3.229 30.869 1.00 74.48 78 LEU B C 1
ATOM 3613 O O . LEU B 1 78 ? -87.328 -3.231 30.034 1.00 73.52 78 LEU B O 1
ATOM 3618 N N . GLU B 1 79 ? -86.578 -2.842 32.136 1.00 74.75 79 GLU B N 1
ATOM 3619 C CA . GLU B 1 79 ? -87.870 -2.493 32.720 1.00 71.41 79 GLU B CA 1
ATOM 3620 C C . GLU B 1 79 ? -88.733 -1.684 31.767 1.00 73.34 79 GLU B C 1
ATOM 3621 O O . GLU B 1 79 ? -88.703 -0.457 31.755 1.00 73.30 79 GLU B O 1
ATOM 3623 N N . GLY B 1 80 ? -89.491 -2.396 30.948 1.00 72.05 80 GLY B N 1
ATOM 3624 C CA . GLY B 1 80 ? -90.379 -1.764 30.003 1.00 72.20 80 GLY B CA 1
ATOM 3625 C C . GLY B 1 80 ? -89.618 -1.116 28.876 1.00 71.26 80 GLY B C 1
ATOM 3626 O O . GLY B 1 80 ? -89.892 0.014 28.513 1.00 71.31 80 GLY B O 1
ATOM 3627 N N . ALA B 1 81 ? -88.648 -1.819 28.320 1.00 65.67 81 ALA B N 1
ATOM 3628 C CA . ALA B 1 81 ? -88.058 -1.350 27.085 1.00 63.59 81 ALA B CA 1
ATOM 3629 C C . ALA B 1 81 ? -89.053 -1.608 25.983 1.00 66.87 81 ALA B C 1
ATOM 3630 O O . ALA B 1 81 ? -89.895 -2.482 26.105 1.00 68.63 81 ALA B O 1
ATOM 3632 N N . ASP B 1 82 ? -88.967 -0.844 24.910 1.00 57.55 82 ASP 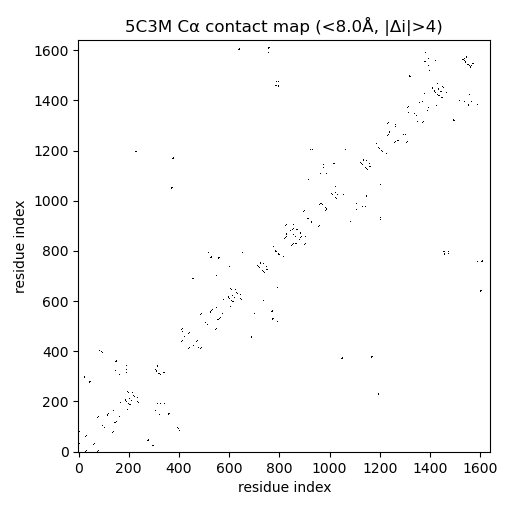B N 1
ATOM 3633 C CA . ASP B 1 82 ? -89.871 -1.037 23.796 1.00 56.30 82 ASP B CA 1
ATOM 3634 C C . ASP B 1 82 ? -89.075 -1.557 22.616 1.00 57.82 82 ASP B C 1
ATOM 3635 O O . ASP B 1 82 ? -89.627 -2.098 21.669 1.00 59.60 82 ASP B O 1
ATOM 3640 N N . PHE B 1 83 ? -87.766 -1.387 22.695 1.00 55.49 83 PHE B N 1
ATOM 3641 C CA . PHE B 1 83 ? -86.827 -2.009 21.779 1.00 52.31 83 PHE B CA 1
ATOM 3642 C C . PHE B 1 83 ? -85.610 -2.442 22.585 1.00 52.82 83 PHE B C 1
ATOM 3643 O O . PHE B 1 83 ? -85.313 -1.838 23.605 1.00 52.40 83 PHE B O 1
ATOM 3651 N N . VAL B 1 84 ? -84.932 -3.504 22.154 1.00 55.57 84 VAL B N 1
ATOM 3652 C CA . VAL B 1 84 ? -83.724 -3.980 22.822 1.00 46.88 84 VAL B CA 1
ATOM 3653 C C . VAL B 1 84 ? -82.714 -4.448 21.799 1.00 47.51 84 VAL B C 1
ATOM 3654 O O . VAL B 1 84 ? -83.070 -5.115 20.841 1.00 50.84 84 VAL B O 1
ATOM 3658 N N . THR B 1 85 ? -81.453 -4.088 21.985 1.00 49.62 85 THR B N 1
ATOM 3659 C CA . THR B 1 85 ? -80.409 -4.515 21.060 1.00 59.33 85 THR B CA 1
ATOM 3660 C C . THR B 1 85 ? -79.262 -5.251 21.731 1.00 62.15 85 THR B C 1
ATOM 3661 O O . THR B 1 85 ? -79.086 -5.186 22.946 1.00 60.27 85 THR B O 1
ATOM 3665 N N . THR B 1 86 ? -78.487 -5.962 20.921 1.00 60.46 86 THR B N 1
ATOM 3666 C CA . THR B 1 86 ? -77.392 -6.772 21.425 1.00 61.47 86 THR B CA 1
ATOM 3667 C C . THR B 1 86 ? -76.174 -6.688 20.528 1.00 62.43 86 THR B C 1
ATOM 3668 O O . THR B 1 86 ? -76.198 -7.149 19.387 1.00 59.84 86 THR B O 1
ATOM 3672 N N . GLN B 1 87 ? -75.105 -6.113 21.063 1.00 61.26 87 GLN B N 1
ATOM 3673 C CA . GLN B 1 87 ? -73.866 -5.965 20.324 1.00 59.86 87 GLN B CA 1
ATOM 3674 C C . GLN B 1 87 ? -72.689 -6.558 21.090 1.00 59.07 87 GLN B C 1
ATOM 3675 O O . GLN B 1 87 ? -71.556 -6.535 20.610 1.00 61.24 87 GLN B O 1
ATOM 3681 N N . PHE B 1 88 ? -72.964 -7.100 22.273 1.00 55.43 88 PHE B N 1
ATOM 3682 C CA . PHE B 1 88 ? -71.913 -7.570 23.162 1.00 55.72 88 PHE B CA 1
ATOM 3683 C C . PHE B 1 88 ? -71.034 -8.647 22.548 1.00 55.98 88 PHE B C 1
ATOM 3684 O O . PHE B 1 88 ? -71.294 -9.151 21.460 1.00 55.87 88 PHE B O 1
ATOM 3692 N N . ARG B 1 89 ? -69.976 -8.984 23.269 1.00 54.26 89 ARG B N 1
ATOM 3693 C CA . ARG B 1 89 ? -69.132 -10.106 22.929 1.00 48.44 89 ARG B CA 1
ATOM 3694 C C . ARG B 1 89 ? -68.962 -10.886 24.212 1.00 53.95 89 ARG B C 1
ATOM 3695 O O . ARG B 1 89 ? -68.891 -10.302 25.294 1.00 50.42 89 ARG B O 1
ATOM 3703 N N . VAL B 1 90 ? -68.951 -12.208 24.097 1.00 54.88 90 VAL B N 1
ATOM 3704 C CA . VAL B 1 90 ? -68.877 -13.054 25.268 1.00 47.96 90 VAL B CA 1
ATOM 3705 C C . VAL B 1 90 ? -67.474 -13.580 25.372 1.00 56.96 90 VAL B C 1
ATOM 3706 O O . VAL B 1 90 ? -66.961 -14.170 24.423 1.00 61.83 90 VAL B O 1
ATOM 3710 N N . GLY B 1 91 ? -66.851 -13.349 26.522 1.00 61.28 91 GLY B N 1
ATOM 3711 C CA . GLY B 1 91 ? -65.456 -13.692 26.718 1.00 61.02 91 GLY B CA 1
ATOM 3712 C C . GLY B 1 91 ? -64.546 -12.595 26.219 1.00 51.16 91 GLY B C 1
ATOM 3713 O O . GLY B 1 91 ? -63.333 -12.750 26.195 1.00 56.16 91 GLY B O 1
ATOM 3714 N N . GLY B 1 92 ? -65.146 -11.481 25.824 1.00 48.07 92 GLY B N 1
ATOM 3715 C CA . GLY B 1 92 ? -64.418 -10.391 25.220 1.00 51.58 92 GLY B CA 1
ATOM 3716 C C . GLY B 1 92 ? -63.663 -10.839 23.984 1.00 54.47 92 GLY B C 1
ATOM 3717 O O . GLY B 1 92 ? -63.844 -11.950 23.483 1.00 50.33 92 GLY B O 1
ATOM 3718 N N . LEU B 1 93 ? -62.779 -9.979 23.503 1.00 57.09 93 LEU B N 1
ATOM 3719 C CA . LEU B 1 93 ? -62.084 -10.273 22.268 1.00 58.44 93 LEU B CA 1
ATOM 3720 C C . LEU B 1 93 ? -60.882 -11.160 22.600 1.00 58.90 93 LEU B C 1
ATOM 3721 O O . LEU B 1 93 ? -60.292 -11.836 21.749 1.00 59.33 93 LEU B O 1
ATOM 3726 N N . GLU B 1 94 ? -60.580 -11.205 23.885 1.00 59.34 94 GLU B N 1
ATOM 3727 C CA . GLU B 1 94 ? -59.652 -12.189 24.400 1.00 60.07 94 GLU B CA 1
ATOM 3728 C C . GLU B 1 94 ? -60.056 -13.562 23.864 1.00 55.24 94 GLU B C 1
ATOM 3729 O O . GLU B 1 94 ? -59.282 -14.251 23.195 1.00 55.42 94 GLU B O 1
ATOM 3731 N N . ALA B 1 95 ? -61.300 -13.922 24.140 1.00 54.16 95 ALA B N 1
ATOM 3732 C CA . ALA B 1 95 ? -61.923 -15.087 23.547 1.00 59.15 95 ALA B CA 1
ATOM 3733 C C . ALA B 1 95 ? -61.774 -15.139 22.026 1.00 59.65 95 ALA B C 1
ATOM 3734 O O . ALA B 1 95 ? -61.292 -16.124 21.498 1.00 56.24 95 ALA B O 1
ATOM 3736 N N . ARG B 1 96 ? -62.187 -14.091 21.320 1.00 61.54 96 ARG B N 1
ATOM 3737 C CA . ARG B 1 96 ? -62.080 -14.072 19.858 1.00 58.58 96 ARG B CA 1
ATOM 3738 C C . ARG B 1 96 ? -60.663 -14.382 19.375 1.00 61.98 96 ARG B C 1
ATOM 3739 O O . ARG B 1 96 ? -60.467 -14.926 18.289 1.00 61.65 96 ARG B O 1
ATOM 3747 N N . ALA B 1 97 ? -59.676 -14.040 20.193 1.00 58.05 97 ALA B N 1
ATOM 3748 C CA . ALA B 1 97 ? -58.293 -14.260 19.822 1.00 53.16 97 ALA B CA 1
ATOM 3749 C C . ALA B 1 97 ? -57.960 -15.739 19.830 1.00 54.07 97 ALA B C 1
ATOM 3750 O O . ALA B 1 97 ? -57.204 -16.207 18.987 1.00 56.03 97 ALA B O 1
ATOM 3752 N N . LYS B 1 98 ? -58.525 -16.474 20.782 1.00 56.40 98 LYS B N 1
ATOM 3753 C CA . LYS B 1 98 ? -58.341 -17.923 20.829 1.00 61.65 98 LYS B CA 1
ATOM 3754 C C . LYS B 1 98 ? -58.998 -18.604 19.633 1.00 61.00 98 LYS B C 1
ATOM 3755 O O . LYS B 1 98 ? -58.438 -19.519 19.050 1.00 59.56 98 LYS B O 1
ATOM 3761 N N . ASP B 1 99 ? -60.187 -18.150 19.266 1.00 61.03 99 ASP B N 1
ATOM 3762 C CA . ASP B 1 99 ? -60.931 -18.759 18.175 1.00 61.54 99 ASP B CA 1
ATOM 3763 C C . ASP B 1 99 ? -60.231 -18.650 16.837 1.00 63.38 99 ASP B C 1
ATOM 3764 O O . ASP B 1 99 ? -60.571 -19.356 15.903 1.00 61.29 99 ASP B O 1
ATOM 3769 N N . GLU B 1 100 ? -59.258 -17.761 16.732 1.00 63.39 100 GLU B N 1
ATOM 3770 C CA . GLU B 1 100 ? -58.624 -17.540 15.446 1.00 57.70 100 GLU B CA 1
ATOM 3771 C C . GLU B 1 100 ? -57.218 -18.106 15.417 1.00 60.34 100 GLU B C 1
ATOM 3772 O O . GLU B 1 100 ? -56.613 -18.203 14.355 1.00 61.53 100 GLU B O 1
ATOM 3778 N N . ARG B 1 101 ? -56.699 -18.487 16.580 1.00 60.00 101 ARG B N 1
ATOM 3779 C CA . ARG B 1 101 ? -55.356 -19.056 16.641 1.00 62.52 101 ARG B CA 1
ATOM 3780 C C . ARG B 1 101 ? -55.397 -20.568 16.748 1.00 57.78 101 ARG B C 1
ATOM 3781 O O . ARG B 1 101 ? -54.787 -21.256 15.941 1.00 62.75 101 ARG B O 1
ATOM 3789 N N . ILE B 1 102 ? -56.114 -21.081 17.739 1.00 54.41 102 ILE B N 1
ATOM 3790 C CA . ILE B 1 102 ? -56.267 -22.523 17.909 1.00 47.54 102 ILE B CA 1
ATOM 3791 C C . ILE B 1 102 ? -56.510 -23.262 16.584 1.00 53.26 102 ILE B C 1
ATOM 3792 O O . ILE B 1 102 ? -55.824 -24.234 16.302 1.00 54.61 102 ILE B O 1
ATOM 3797 N N . PRO B 1 103 ? -57.448 -22.786 15.743 1.00 58.62 103 PRO B N 1
ATOM 3798 C CA . PRO B 1 103 ? -57.608 -23.456 14.449 1.00 56.03 103 PRO B CA 1
ATOM 3799 C C . PRO B 1 103 ? -56.424 -23.343 13.508 1.00 59.12 103 PRO B C 1
ATOM 3800 O O . PRO B 1 103 ? -56.345 -24.118 12.563 1.00 59.05 103 PRO B O 1
ATOM 3804 N N . LEU B 1 104 ? -55.530 -22.393 13.743 1.00 61.83 104 LEU B N 1
ATOM 3805 C CA . LEU B 1 104 ? -54.412 -22.192 12.828 1.00 64.33 104 LEU B CA 1
ATOM 3806 C C . LEU B 1 104 ? -53.446 -23.348 12.943 1.00 56.83 104 LEU B C 1
ATOM 3807 O O . LEU B 1 104 ? -52.827 -23.754 11.967 1.00 56.96 104 LEU B O 1
ATOM 3812 N N . LYS B 1 105 ? -53.356 -23.885 14.150 1.00 54.22 105 LYS B N 1
ATOM 3813 C CA . LYS B 1 105 ? -52.450 -24.979 14.465 1.00 60.51 105 LYS B CA 1
ATOM 3814 C C . LYS B 1 105 ? -52.725 -26.249 13.655 1.00 60.32 105 LYS B C 1
ATOM 3815 O O . LYS B 1 105 ? -51.849 -27.098 13.508 1.00 57.57 105 LYS B O 1
ATOM 3821 N N . TYR B 1 106 ? -53.929 -26.363 13.107 1.00 58.26 106 TYR B N 1
ATOM 3822 C CA . TYR B 1 106 ? -54.325 -27.564 12.384 1.00 64.05 106 TYR B CA 1
ATOM 3823 C C . TYR B 1 106 ? -54.544 -27.299 10.901 1.00 61.91 106 TYR B C 1
ATOM 3824 O O . TYR B 1 106 ? -54.793 -28.220 10.127 1.00 62.39 106 TYR B O 1
ATOM 3833 N N . GLY B 1 107 ? -54.464 -26.037 10.508 1.00 57.34 107 GLY B N 1
ATOM 3834 C CA . GLY B 1 107 ? -54.679 -25.671 9.123 1.00 58.16 107 GLY B CA 1
ATOM 3835 C C . GLY B 1 107 ? -56.137 -25.417 8.812 1.00 52.45 107 GLY B C 1
ATOM 3836 O O . GLY B 1 107 ? -56.593 -25.644 7.701 1.00 55.02 107 GLY B O 1
ATOM 3837 N N . VAL B 1 108 ? -56.871 -24.938 9.801 1.00 49.96 108 VAL B N 1
ATOM 3838 C CA . VAL B 1 108 ? -58.303 -24.752 9.652 1.00 51.51 108 VAL B CA 1
ATOM 3839 C C . VAL B 1 108 ? -58.664 -23.308 9.923 1.00 50.59 108 VAL B C 1
ATOM 3840 O O . VAL B 1 108 ? -58.107 -22.691 10.825 1.00 52.36 108 VAL B O 1
ATOM 3844 N N . ILE B 1 109 ? -59.589 -22.775 9.135 1.00 46.50 109 ILE B N 1
ATOM 3845 C CA . ILE B 1 109 ? -59.955 -21.377 9.222 1.00 46.69 109 ILE B CA 1
ATOM 3846 C C . ILE B 1 109 ? -60.235 -20.926 10.643 1.00 47.76 109 ILE B C 1
ATOM 3847 O O . ILE B 1 109 ? -61.147 -21.407 11.296 1.00 47.68 109 ILE B O 1
ATOM 3852 N N . GLY B 1 110 ? -59.411 -20.005 11.118 1.00 54.17 110 GLY B N 1
ATOM 3853 C CA . GLY B 1 110 ? -59.653 -19.328 12.372 1.00 58.97 110 GLY B CA 1
ATOM 3854 C C . GLY B 1 110 ? -60.339 -18.038 12.008 1.00 55.11 110 GLY B C 1
ATOM 3855 O O . GLY B 1 110 ? -59.783 -17.211 11.299 1.00 58.73 110 GLY B O 1
ATOM 3856 N N . GLN B 1 111 ? -61.568 -17.890 12.471 1.00 47.25 111 GLN B N 1
ATOM 3857 C CA . GLN B 1 111 ? -62.407 -16.784 12.090 1.00 46.06 111 GLN B CA 1
ATOM 3858 C C . GLN B 1 111 ? -63.429 -16.678 13.191 1.00 46.20 111 GLN B C 1
ATOM 3859 O O . GLN B 1 111 ? -63.679 -17.654 13.866 1.00 47.99 111 GLN B O 1
ATOM 3865 N N . GLU B 1 112 ? -64.012 -15.507 13.393 1.00 42.73 112 GLU B N 1
ATOM 3866 C CA . GLU B 1 112 ? -64.898 -15.300 14.527 1.00 43.98 112 GLU B CA 1
ATOM 3867 C C . GLU B 1 112 ? -66.282 -15.866 14.287 1.00 47.97 112 GLU B C 1
ATOM 3868 O O . GLU B 1 112 ? -67.007 -16.132 15.237 1.00 48.61 112 GLU B O 1
ATOM 3874 N N . THR B 1 113 ? -66.666 -16.032 13.025 1.00 46.60 113 THR B N 1
ATOM 3875 C CA . THR B 1 113 ? -67.992 -16.561 12.714 1.00 47.42 113 THR B CA 1
ATOM 3876 C C . THR B 1 113 ? -68.010 -17.583 11.594 1.00 44.07 113 THR B C 1
ATOM 3877 O O . THR B 1 113 ? -69.008 -17.707 10.904 1.00 41.44 113 THR B O 1
ATOM 3881 N N . ASN B 1 114 ? -66.921 -18.303 11.392 1.00 42.35 114 ASN B N 1
ATOM 3882 C CA . ASN B 1 114 ? -66.873 -19.279 10.319 1.00 44.16 114 ASN B CA 1
ATOM 3883 C C . ASN B 1 114 ? -65.972 -20.429 10.686 1.00 50.78 114 ASN B C 1
ATOM 3884 O O . ASN B 1 114 ? -64.893 -20.212 11.219 1.00 63.07 114 ASN B O 1
ATOM 3889 N N . GLY B 1 115 ? -66.409 -21.651 10.407 1.00 44.20 115 GLY B N 1
ATOM 3890 C CA . GLY B 1 115 ? -65.680 -22.824 10.840 1.00 41.02 115 GLY B CA 1
ATOM 3891 C C . GLY B 1 115 ? -65.754 -22.966 12.346 1.00 43.95 115 GLY B C 1
ATOM 3892 O O . GLY B 1 115 ? -66.680 -22.459 12.967 1.00 45.93 115 GLY B O 1
ATOM 3893 N N . PRO B 1 116 ? -64.769 -23.645 12.942 1.00 43.59 116 PRO B N 1
ATOM 3894 C CA . PRO B 1 116 ? -64.720 -23.909 14.377 1.00 43.20 116 PRO B CA 1
ATOM 3895 C C . PRO B 1 116 ? -64.779 -22.640 15.191 1.00 46.42 116 PRO B C 1
ATOM 3896 O O . PRO B 1 116 ? -65.306 -22.632 16.299 1.00 49.66 116 PRO B O 1
ATOM 3900 N N . GLY B 1 117 ? -64.236 -21.567 14.642 1.00 41.68 117 GLY B N 1
ATOM 3901 C CA . GLY B 1 117 ? -64.288 -20.288 15.313 1.00 48.28 117 GLY B CA 1
ATOM 3902 C C . GLY B 1 117 ? -65.718 -19.847 15.487 1.00 53.53 117 GLY B C 1
ATOM 3903 O O . GLY B 1 117 ? -66.111 -19.416 16.564 1.00 51.59 117 GLY B O 1
ATOM 3904 N N . GLY B 1 118 ? -66.494 -19.971 14.414 1.00 52.23 118 GLY B N 1
ATOM 3905 C CA . GLY B 1 118 ? -67.907 -19.653 14.429 1.00 43.16 118 GLY B CA 1
ATOM 3906 C C . GLY B 1 118 ? -68.683 -20.534 15.384 1.00 44.35 118 GLY B C 1
ATOM 3907 O O . GLY B 1 118 ? -69.496 -20.044 16.153 1.00 43.24 118 GLY B O 1
ATOM 3908 N N . LEU B 1 119 ? -68.433 -21.837 15.332 1.00 49.95 119 LEU B N 1
ATOM 3909 C CA . LEU B 1 119 ? -69.060 -22.767 16.259 1.00 50.69 119 LEU B CA 1
ATOM 3910 C C . LEU B 1 119 ? -68.929 -22.281 17.679 1.00 52.17 119 LEU B C 1
ATOM 3911 O O . LEU B 1 119 ? -69.918 -22.112 18.373 1.00 51.61 119 LEU B O 1
ATOM 3916 N N . PHE B 1 120 ? -67.702 -22.035 18.110 1.00 52.24 120 PHE B N 1
ATOM 3917 C CA . PHE B 1 120 ? -67.490 -21.768 19.513 1.00 51.21 120 PHE B CA 1
ATOM 3918 C C . PHE B 1 120 ? -67.980 -20.401 19.916 1.00 52.44 120 PHE B C 1
ATOM 3919 O O . PHE B 1 120 ? -68.274 -20.181 21.082 1.00 60.92 120 PHE B O 1
ATOM 3927 N N . LYS B 1 121 ? -68.114 -19.490 18.964 1.00 50.73 121 LYS B N 1
ATOM 3928 C CA . LYS B 1 121 ? -68.747 -18.226 19.298 1.00 53.07 121 LYS B CA 1
ATOM 3929 C C . LYS B 1 121 ? -70.182 -18.530 19.703 1.00 54.13 121 LYS B C 1
ATOM 3930 O O . LYS B 1 121 ? -70.686 -18.003 20.691 1.00 55.33 121 LYS B O 1
ATOM 3936 N N . GLY B 1 122 ? -70.822 -19.415 18.951 1.00 47.87 122 GLY B N 1
ATOM 3937 C CA . GLY B 1 122 ? -72.179 -19.801 19.244 1.00 44.27 122 GLY B CA 1
ATOM 3938 C C . GLY B 1 122 ? -72.317 -20.362 20.635 1.00 47.49 122 GLY B C 1
ATOM 3939 O O . GLY B 1 122 ? -73.115 -19.880 21.423 1.00 49.55 122 GLY B O 1
ATOM 3940 N N . LEU B 1 123 ? -71.517 -21.370 20.940 1.00 45.62 123 LEU B N 1
ATOM 3941 C CA . LEU B 1 123 ? -71.631 -22.096 22.190 1.00 44.31 123 LEU B CA 1
ATOM 3942 C C . LEU B 1 123 ? -71.493 -21.195 23.414 1.00 53.03 123 LEU B C 1
ATOM 3943 O O . LEU B 1 123 ? -72.072 -21.478 24.455 1.00 56.16 123 LEU B O 1
ATOM 3948 N N . ARG B 1 124 ? -70.744 -20.104 23.284 1.00 55.77 124 ARG B N 1
ATOM 3949 C CA . ARG B 1 124 ? -70.587 -19.134 24.375 1.00 57.94 124 ARG B CA 1
ATOM 3950 C C . ARG B 1 124 ? -71.793 -18.222 24.513 1.00 57.80 124 ARG B C 1
ATOM 3951 O O . ARG B 1 124 ? -72.301 -18.003 25.611 1.00 58.29 124 ARG B O 1
ATOM 3959 N N . THR B 1 125 ? -72.217 -17.693 23.366 1.00 55.18 125 THR B N 1
ATOM 3960 C CA . THR B 1 125 ? -73.200 -16.619 23.250 1.00 52.64 125 THR B CA 1
ATOM 3961 C C . THR B 1 125 ? -74.631 -16.975 23.619 1.00 61.08 125 THR B C 1
ATOM 3962 O O . THR B 1 125 ? -75.228 -16.355 24.489 1.00 59.84 125 THR B O 1
ATOM 3966 N N . ILE B 1 126 ? -75.196 -17.959 22.932 1.00 62.90 126 ILE B N 1
ATOM 3967 C CA . ILE B 1 126 ? -76.624 -18.206 23.044 1.00 53.52 126 ILE B CA 1
ATOM 3968 C C . ILE B 1 126 ? -77.108 -18.652 24.426 1.00 53.00 126 ILE B C 1
ATOM 3969 O O . ILE B 1 126 ? -78.287 -18.552 24.690 1.00 58.35 126 ILE B O 1
ATOM 3973 N N . PRO B 1 127 ? -76.227 -19.138 25.315 1.00 52.97 127 PRO B N 1
ATOM 3974 C CA . PRO B 1 127 ? -76.837 -19.220 26.642 1.00 54.64 127 PRO B CA 1
ATOM 3975 C C . PRO B 1 127 ? -77.217 -17.848 27.154 1.00 56.04 127 PRO B C 1
ATOM 3976 O O . PRO B 1 127 ? -78.207 -17.714 27.865 1.00 57.50 127 PRO B O 1
ATOM 3980 N N . VAL B 1 128 ? -76.453 -16.837 26.771 1.00 51.43 128 VAL B N 1
ATOM 3981 C CA . VAL B 1 128 ? -76.722 -15.477 27.214 1.00 53.50 128 VAL B CA 1
ATOM 3982 C C . VAL B 1 128 ? -78.004 -14.913 26.596 1.00 54.44 128 VAL B C 1
ATOM 3983 O O . VAL B 1 128 ? -78.902 -14.491 27.319 1.00 55.81 128 VAL B O 1
ATOM 3987 N N . ILE B 1 129 ? -78.083 -14.908 25.267 1.00 51.39 129 ILE B N 1
ATOM 3988 C CA . ILE B 1 129 ? -79.272 -14.434 24.559 1.00 48.00 129 ILE B CA 1
ATOM 3989 C C . ILE B 1 129 ? -80.556 -15.048 25.107 1.00 49.19 129 ILE B C 1
ATOM 3990 O O . ILE B 1 129 ? -81.515 -14.346 25.409 1.00 49.00 129 ILE B O 1
ATOM 3995 N N . LEU B 1 130 ? -80.567 -16.365 25.250 1.00 49.94 130 LEU B N 1
ATOM 3996 C CA . LEU B 1 130 ? -81.734 -17.042 25.779 1.00 53.95 130 LEU B CA 1
ATOM 3997 C C . LEU B 1 130 ? -81.948 -16.663 27.221 1.00 54.85 130 LEU B C 1
ATOM 3998 O O . LEU B 1 130 ? -83.054 -16.730 27.716 1.00 55.22 130 LEU B O 1
ATOM 4003 N N . ASP B 1 131 ? -80.884 -16.283 27.908 1.00 57.26 131 ASP B N 1
ATOM 4004 C CA . ASP B 1 131 ? -81.028 -15.842 29.285 1.00 61.59 131 ASP B CA 1
ATOM 4005 C C . ASP B 1 131 ? -81.642 -14.449 29.307 1.00 59.14 131 ASP B C 1
ATOM 4006 O O . ASP B 1 131 ? -82.521 -14.161 30.118 1.00 57.82 131 ASP B O 1
ATOM 4011 N N . ILE B 1 132 ? -81.171 -13.589 28.409 1.00 57.29 132 ILE B N 1
ATOM 4012 C CA . ILE B 1 132 ? -81.690 -12.233 28.311 1.00 56.28 132 ILE B CA 1
ATOM 4013 C C . ILE B 1 132 ? -83.143 -12.279 27.877 1.00 58.02 132 ILE B C 1
ATOM 4014 O O . ILE B 1 132 ? -83.997 -11.601 28.455 1.00 59.26 132 ILE B O 1
ATOM 4017 N N . ILE B 1 133 ? -83.421 -13.087 26.859 1.00 55.91 133 ILE B N 1
ATOM 4018 C CA . ILE B 1 133 ? -84.788 -13.270 26.404 1.00 52.94 133 ILE B CA 1
ATOM 4019 C C . ILE B 1 133 ? -85.629 -13.763 27.554 1.00 56.09 133 ILE B C 1
ATOM 4020 O O . ILE B 1 133 ? -86.664 -13.197 27.835 1.00 62.22 133 ILE B O 1
ATOM 4025 N N . ARG B 1 134 ? -85.148 -14.773 28.263 1.00 55.02 134 ARG B N 1
ATOM 4026 C CA . ARG B 1 134 ? -85.842 -15.292 29.438 1.00 61.00 134 ARG B CA 1
ATOM 4027 C C . ARG B 1 134 ? -86.124 -14.213 30.474 1.00 69.04 134 ARG B C 1
ATOM 4028 O O . ARG B 1 134 ? -86.881 -14.431 31.416 1.00 78.72 134 ARG B O 1
ATOM 4030 N N . ASP B 1 135 ? -85.515 -13.047 30.303 1.00 62.96 135 ASP B N 1
ATOM 4031 C CA . ASP B 1 135 ? -85.743 -11.948 31.221 1.00 63.99 135 ASP B CA 1
ATOM 4032 C C . ASP B 1 135 ? -86.769 -10.974 30.682 1.00 65.86 135 ASP B C 1
ATOM 4033 O O . ASP B 1 135 ? -87.283 -10.144 31.418 1.00 71.08 135 ASP B O 1
ATOM 4038 N N . MET B 1 136 ? -87.090 -11.087 29.404 1.00 64.81 136 MET B N 1
ATOM 4039 C CA . MET B 1 136 ? -87.794 -10.006 28.741 1.00 64.46 136 MET B CA 1
ATOM 4040 C C . MET B 1 136 ? -88.935 -10.285 27.742 1.00 71.09 136 MET B C 1
ATOM 4041 O O . MET B 1 136 ? -89.174 -9.403 26.923 1.00 77.77 136 MET B O 1
ATOM 4046 N N . GLU B 1 137 ? -89.713 -11.376 27.770 1.00 76.88 137 GLU B N 1
ATOM 4047 C CA . GLU B 1 137 ? -90.190 -12.184 28.899 1.00 77.58 137 GLU B CA 1
ATOM 4048 C C . GLU B 1 137 ? -90.639 -11.348 30.079 1.00 76.59 137 GLU B C 1
ATOM 4049 O O . GLU B 1 137 ? -91.701 -10.747 30.029 1.00 79.69 137 GLU B O 1
ATOM 4051 N N . GLU B 1 138 ? -89.855 -11.313 31.143 1.00 72.84 138 GLU B N 1
ATOM 4052 C CA . GLU B 1 138 ? -90.399 -10.849 32.406 1.00 68.50 138 GLU B CA 1
ATOM 4053 C C . GLU B 1 138 ? -90.573 -9.350 32.483 1.00 70.52 138 GLU B C 1
ATOM 4054 O O . GLU B 1 138 ? -91.533 -8.867 33.079 1.00 71.02 138 GLU B O 1
ATOM 4060 N N . LEU B 1 139 ? -89.644 -8.608 31.894 1.00 73.81 139 LEU B N 1
ATOM 4061 C CA . LEU B 1 139 ? -89.605 -7.167 32.111 1.00 70.79 139 LEU B CA 1
ATOM 4062 C C . LEU B 1 139 ? -90.129 -6.348 30.943 1.00 65.67 139 LEU B C 1
ATOM 4063 O O . LEU B 1 139 ? -90.446 -5.184 31.122 1.00 75.38 139 LEU B O 1
ATOM 4066 N N . CYS B 1 140 ? -90.228 -6.932 29.756 1.00 63.16 140 CYS B N 1
ATOM 4067 C CA . CYS B 1 140 ? -90.813 -6.205 28.638 1.00 66.69 140 CYS B CA 1
ATOM 4068 C C . CYS B 1 140 ? -91.285 -7.108 27.518 1.00 69.23 140 CYS B C 1
ATOM 4069 O O . CYS B 1 140 ? -90.791 -7.021 26.403 1.00 65.55 140 CYS B O 1
ATOM 4072 N N . PRO B 1 141 ? -92.292 -7.937 27.802 1.00 69.72 141 PRO B N 1
ATOM 4073 C CA . PRO B 1 141 ? -92.756 -9.006 26.917 1.00 65.32 141 PRO B CA 1
ATOM 4074 C C . PRO B 1 141 ? -93.339 -8.522 25.608 1.00 65.81 141 PRO B C 1
ATOM 4075 O O . PRO B 1 141 ? -93.747 -9.340 24.797 1.00 74.74 141 PRO B O 1
ATOM 4079 N N . ASP B 1 142 ? -93.383 -7.217 25.394 1.00 64.35 142 ASP B N 1
ATOM 4080 C CA . ASP B 1 142 ? -93.869 -6.706 24.126 1.00 64.62 142 ASP B CA 1
ATOM 4081 C C . ASP B 1 142 ? -92.739 -6.049 23.367 1.00 60.46 142 ASP B C 1
ATOM 4082 O O . ASP B 1 142 ? -92.908 -5.666 22.218 1.00 59.79 142 ASP B O 1
ATOM 4084 N N . ALA B 1 143 ? -91.583 -5.941 24.011 1.00 61.76 143 ALA B N 1
ATOM 4085 C CA . ALA B 1 143 ? -90.427 -5.271 23.419 1.00 58.51 143 ALA B CA 1
ATOM 4086 C C . ALA B 1 143 ? -89.831 -6.045 22.271 1.00 53.85 143 ALA B C 1
ATOM 4087 O O . ALA B 1 143 ? -89.715 -7.261 22.332 1.00 58.39 143 ALA B O 1
ATOM 4089 N N . TRP B 1 144 ? -89.435 -5.334 21.228 1.00 48.32 144 TRP B N 1
ATOM 4090 C CA . TRP B 1 144 ? -88.712 -5.958 20.143 1.00 49.16 144 TRP B CA 1
ATOM 4091 C C . TRP B 1 144 ? -87.304 -6.339 20.569 1.00 53.12 144 TRP B C 1
ATOM 4092 O O . TRP B 1 144 ? -86.813 -5.877 21.589 1.00 53.68 144 TRP B O 1
ATOM 4103 N N . LEU B 1 145 ? -86.668 -7.200 19.783 1.00 55.43 145 LEU B N 1
ATOM 4104 C CA . LEU B 1 145 ? -85.285 -7.599 20.016 1.00 55.91 145 LEU B CA 1
ATOM 4105 C C . LEU B 1 145 ? -84.491 -7.496 18.721 1.00 55.83 145 LEU B C 1
ATOM 4106 O O . LEU B 1 145 ? -84.700 -8.260 17.788 1.00 57.38 145 LEU B O 1
ATOM 4111 N N . ILE B 1 146 ? -83.578 -6.540 18.671 1.00 53.94 146 ILE B N 1
ATOM 4112 C CA . ILE B 1 146 ? -82.782 -6.324 17.477 1.00 52.80 146 ILE B CA 1
ATOM 4113 C C . ILE B 1 146 ? -81.332 -6.734 17.731 1.00 53.69 146 ILE B C 1
ATOM 4114 O O . ILE B 1 146 ? -80.627 -6.051 18.454 1.00 56.24 146 ILE B O 1
ATOM 4117 N N . ASN B 1 147 ? -80.884 -7.836 17.132 1.00 55.13 147 ASN B N 1
ATOM 4118 C CA . ASN B 1 147 ? -79.587 -8.420 17.479 1.00 56.12 147 ASN B CA 1
ATOM 4119 C C . ASN B 1 147 ? -78.478 -8.343 16.426 1.00 58.31 147 ASN B C 1
ATOM 4120 O O . ASN B 1 147 ? -78.695 -8.695 15.266 1.00 56.87 147 ASN B O 1
ATOM 4125 N N . PHE B 1 148 ? -77.283 -7.920 16.847 1.00 53.52 148 PHE B N 1
ATOM 4126 C CA . PHE B 1 148 ? -76.102 -7.963 15.985 1.00 54.97 148 PHE B CA 1
ATOM 4127 C C . PHE B 1 148 ? -75.161 -9.056 16.388 1.00 54.90 148 PHE B C 1
ATOM 4128 O O . PHE B 1 148 ? -74.466 -9.613 15.541 1.00 61.18 148 PHE B O 1
ATOM 4136 N N . THR B 1 149 ? -75.105 -9.301 17.695 1.00 55.99 149 THR B N 1
ATOM 4137 C CA . THR B 1 149 ? -74.168 -10.249 18.281 1.00 55.76 149 THR B CA 1
ATOM 4138 C C . THR B 1 149 ? -74.077 -11.483 17.425 1.00 52.77 149 THR B C 1
ATOM 4139 O O . THR B 1 149 ? -75.073 -12.139 17.193 1.00 56.17 149 THR B O 1
ATOM 4143 N N . ASN B 1 150 ? -72.891 -11.763 16.908 1.00 50.66 150 ASN B N 1
ATOM 4144 C CA . ASN B 1 150 ? -72.703 -12.856 15.972 1.00 54.47 150 ASN B CA 1
ATOM 4145 C C . ASN B 1 150 ? -72.516 -14.228 16.633 1.00 53.87 150 ASN B C 1
ATOM 4146 O O . ASN B 1 150 ? -72.384 -14.320 17.854 1.00 46.60 150 ASN B O 1
ATOM 4151 N N . PRO B 1 151 ? -72.578 -15.314 15.839 1.00 54.73 151 PRO B N 1
ATOM 4152 C CA . PRO B 1 151 ? -72.943 -15.459 14.423 1.00 53.82 151 PRO B CA 1
ATOM 4153 C C . PRO B 1 151 ? -74.418 -15.177 14.221 1.00 49.41 151 PRO B C 1
ATOM 4154 O O . PRO B 1 151 ? -75.234 -15.995 14.608 1.00 49.80 151 PRO B O 1
ATOM 4158 N N . ALA B 1 152 ? -74.744 -14.038 13.630 1.00 49.45 152 ALA B N 1
ATOM 4159 C CA . ALA B 1 152 ? -76.116 -13.551 13.592 1.00 53.22 152 ALA B CA 1
ATOM 4160 C C . ALA B 1 152 ? -77.108 -14.605 13.105 1.00 52.40 152 ALA B C 1
ATOM 4161 O O . ALA B 1 152 ? -78.146 -14.826 13.725 1.00 52.05 152 ALA B O 1
ATOM 4163 N N . GLY B 1 153 ? -76.771 -15.264 12.006 1.00 50.13 153 GLY B N 1
ATOM 4164 C CA . GLY B 1 153 ? -77.617 -16.304 11.455 1.00 55.21 153 GLY B CA 1
ATOM 4165 C C . GLY B 1 153 ? -77.876 -17.467 12.387 1.00 53.63 153 GLY B C 1
ATOM 4166 O O . GLY B 1 153 ? -79.004 -17.945 12.487 1.00 50.65 153 GLY B O 1
ATOM 4167 N N . MET B 1 154 ? -76.829 -17.932 13.058 1.00 51.43 154 MET B N 1
ATOM 4168 C CA . MET B 1 154 ? -76.967 -19.005 14.026 1.00 50.12 154 MET B CA 1
ATOM 4169 C C . MET B 1 154 ? -77.704 -18.514 15.258 1.00 50.38 154 MET B C 1
ATOM 4170 O O . MET B 1 154 ? -78.339 -19.289 15.961 1.00 49.54 154 MET B O 1
ATOM 4175 N N . VAL B 1 155 ? -77.620 -17.218 15.528 1.00 49.50 155 VAL B N 1
ATOM 4176 C CA . VAL B 1 155 ? -78.270 -16.673 16.709 1.00 48.61 155 VAL B CA 1
ATOM 4177 C C . VAL B 1 155 ? -79.762 -16.558 16.488 1.00 46.96 155 VAL B C 1
ATOM 4178 O O . VAL B 1 155 ? -80.539 -17.011 17.320 1.00 46.00 155 VAL B O 1
ATOM 4182 N N . THR B 1 156 ? -80.150 -15.951 15.368 1.00 49.47 156 THR B N 1
ATOM 4183 C CA . THR B 1 156 ? -81.556 -15.762 15.034 1.00 45.54 156 THR B CA 1
ATOM 4184 C C . THR B 1 156 ? -82.281 -17.094 15.084 1.00 46.68 156 THR B C 1
ATOM 4185 O O . THR B 1 156 ? -83.316 -17.217 15.727 1.00 47.65 156 THR B O 1
ATOM 4189 N N . GLU B 1 157 ? -81.708 -18.091 14.420 1.00 46.65 157 GLU B N 1
ATOM 4190 C CA . GLU B 1 157 ? -82.239 -19.449 14.428 1.00 44.24 157 GLU B CA 1
ATOM 4191 C C . GLU B 1 157 ? -82.613 -19.924 15.809 1.00 47.60 157 GLU B C 1
ATOM 4192 O O . GLU B 1 157 ? -83.778 -20.087 16.107 1.00 51.63 157 GLU B O 1
ATOM 4198 N N . ALA B 1 158 ? -81.618 -20.136 16.655 1.00 49.82 158 ALA B N 1
ATOM 4199 C CA . ALA B 1 158 ? -81.837 -20.622 18.014 1.00 47.83 158 ALA B CA 1
ATOM 4200 C C . ALA B 1 158 ? -82.954 -19.900 18.772 1.00 48.14 158 ALA B C 1
ATOM 4201 O O . ALA B 1 158 ? -83.617 -20.496 19.614 1.00 48.65 158 ALA B O 1
ATOM 4203 N N . VAL B 1 159 ? -83.167 -18.625 18.465 1.00 44.27 159 VAL B N 1
ATOM 4204 C CA . VAL B 1 159 ? -84.215 -17.848 19.117 1.00 43.66 159 VAL B CA 1
ATOM 4205 C C . VAL B 1 159 ? -85.586 -18.304 18.627 1.00 49.66 159 VAL B C 1
ATOM 4206 O O . VAL B 1 159 ? -86.577 -18.296 19.365 1.00 50.65 159 VAL B O 1
ATOM 4210 N N . LEU B 1 160 ? -85.623 -18.726 17.373 1.00 44.84 160 LEU B N 1
ATOM 4211 C CA . LEU B 1 160 ? -86.811 -19.317 16.802 1.00 42.99 160 LEU B CA 1
ATOM 4212 C C . LEU B 1 160 ? -87.035 -20.740 17.323 1.00 47.17 160 LEU B C 1
ATOM 4213 O O . LEU B 1 160 ? -88.142 -21.093 17.713 1.00 54.42 160 LEU B O 1
ATOM 4218 N N . ARG B 1 161 ? -85.980 -21.547 17.355 1.00 44.71 161 ARG B N 1
ATOM 4219 C CA . ARG B 1 161 ? -86.093 -22.941 17.775 1.00 47.82 161 ARG B CA 1
ATOM 4220 C C . ARG B 1 161 ? -86.236 -23.162 19.287 1.00 49.83 161 ARG B C 1
ATOM 4221 O O . ARG B 1 161 ? -86.795 -24.170 19.691 1.00 53.23 161 ARG B O 1
ATOM 4229 N N . TYR B 1 162 ? -85.744 -22.255 20.128 1.00 47.75 162 TYR B N 1
ATOM 4230 C CA . TYR B 1 162 ? -85.771 -22.517 21.570 1.00 46.25 162 TYR B CA 1
ATOM 4231 C C . TYR B 1 162 ? -86.458 -21.455 22.417 1.00 47.52 162 TYR B C 1
ATOM 4232 O O . TYR B 1 162 ? -86.444 -21.532 23.638 1.00 46.08 162 TYR B O 1
ATOM 4241 N N . THR B 1 163 ? -87.093 -20.487 21.767 1.00 47.82 163 THR B N 1
ATOM 4242 C CA . THR B 1 163 ? -87.861 -19.462 22.469 1.00 53.82 163 THR B CA 1
ATOM 4243 C C . THR B 1 163 ? -89.166 -19.099 21.758 1.00 55.06 163 THR B C 1
ATOM 4244 O O . THR B 1 163 ? -89.246 -19.089 20.533 1.00 52.24 163 THR B O 1
ATOM 4248 N N . LYS B 1 164 ? -90.182 -18.781 22.548 1.00 51.80 164 LYS B N 1
ATOM 4249 C CA . LYS B 1 164 ? -91.475 -18.402 22.018 1.00 46.27 164 LYS B CA 1
ATOM 4250 C C . LYS B 1 164 ? -91.506 -16.943 21.552 1.00 58.35 164 LYS B C 1
ATOM 4251 O O . LYS B 1 164 ? -92.492 -16.495 20.982 1.00 68.48 164 LYS B O 1
ATOM 4254 N N . GLN B 1 165 ? -90.436 -16.202 21.814 1.00 59.40 165 GLN B N 1
ATOM 4255 C CA . GLN B 1 165 ? -90.288 -14.833 21.332 1.00 56.53 165 GLN B CA 1
ATOM 4256 C C . GLN B 1 165 ? -90.431 -14.782 19.821 1.00 58.04 165 GLN B C 1
ATOM 4257 O O . GLN B 1 165 ? -89.632 -15.363 19.114 1.00 59.32 165 GLN B O 1
ATOM 4263 N N . GLU B 1 166 ? -91.457 -14.096 19.330 1.00 60.48 166 GLU B N 1
ATOM 4264 C CA . GLU B 1 166 ? -91.668 -13.940 17.890 1.00 64.87 166 GLU B CA 1
ATOM 4265 C C . GLU B 1 166 ? -91.000 -12.683 17.355 1.00 64.89 166 GLU B C 1
ATOM 4266 O O . GLU B 1 166 ? -90.696 -12.595 16.166 1.00 53.52 166 GLU B O 1
ATOM 4272 N N . LYS B 1 167 ? -90.800 -11.712 18.246 1.00 63.79 167 LYS B N 1
ATOM 4273 C CA . LYS B 1 167 ? -90.284 -10.389 17.894 1.00 59.60 167 LYS B CA 1
ATOM 4274 C C . LYS B 1 167 ? -88.762 -10.350 17.904 1.00 56.40 167 LYS B C 1
ATOM 4275 O O . LYS B 1 167 ? -88.149 -9.963 18.890 1.00 51.51 167 LYS B O 1
ATOM 4280 N N . VAL B 1 168 ? -88.168 -10.768 16.793 1.00 57.94 168 VAL B N 1
ATOM 4281 C CA . VAL B 1 168 ? -86.732 -10.966 16.676 1.00 52.09 168 VAL B CA 1
ATOM 4282 C C . VAL B 1 168 ? -86.264 -10.526 15.307 1.00 48.37 168 VAL B C 1
ATOM 4283 O O . VAL B 1 168 ? -86.877 -10.844 14.311 1.00 47.90 168 VAL B O 1
ATOM 4287 N N . VAL B 1 169 ? -85.190 -9.759 15.250 1.00 52.10 169 VAL B N 1
ATOM 4288 C CA . VAL B 1 169 ? -84.550 -9.473 13.975 1.00 53.94 169 VAL B CA 1
ATOM 4289 C C . VAL B 1 169 ? -83.046 -9.577 14.173 1.00 51.64 169 VAL B C 1
ATOM 4290 O O . VAL B 1 169 ? -82.563 -9.448 15.289 1.00 54.48 169 VAL B O 1
ATOM 4294 N N . GLY B 1 170 ? -82.307 -9.819 13.101 1.00 45.04 170 GLY B N 1
ATOM 4295 C CA . GLY B 1 170 ? -80.863 -9.857 13.194 1.00 45.45 170 GLY B CA 1
ATOM 4296 C C . GLY B 1 170 ? -80.292 -9.074 12.039 1.00 50.67 170 GLY B C 1
ATOM 4297 O O . GLY B 1 170 ? -80.856 -9.121 10.954 1.00 50.51 170 GLY B O 1
ATOM 4298 N N . LEU B 1 171 ? -79.182 -8.369 12.263 1.00 52.14 171 LEU B N 1
ATOM 4299 C CA . LEU B 1 171 ? -78.610 -7.476 11.252 1.00 50.46 171 LEU B CA 1
ATOM 4300 C C . LEU B 1 171 ? -77.172 -7.801 10.891 1.00 50.64 171 LEU B C 1
ATOM 4301 O O . LEU B 1 171 ? -76.473 -8.426 11.663 1.00 52.50 171 LEU B O 1
ATOM 4306 N N . CYS B 1 172 ? -76.739 -7.341 9.720 1.00 58.14 172 CYS B N 1
ATOM 4307 C CA . CYS B 1 172 ? -75.335 -7.405 9.311 1.00 57.67 172 CYS B CA 1
ATOM 4308 C C . CYS B 1 172 ? -75.052 -6.302 8.284 1.00 49.86 172 CYS B C 1
ATOM 4309 O O . CYS B 1 172 ? -75.978 -5.698 7.760 1.00 44.32 172 CYS B O 1
ATOM 4312 N N . ASN B 1 173 ? -73.781 -6.036 8.003 1.00 47.99 173 ASN B N 1
ATOM 4313 C CA . ASN B 1 173 ? -73.423 -5.015 7.031 1.00 45.72 173 ASN B CA 1
ATOM 4314 C C . ASN B 1 173 ? -73.031 -5.588 5.695 1.00 44.70 173 ASN B C 1
ATOM 4315 O O . ASN B 1 173 ? -72.767 -4.848 4.759 1.00 47.60 173 ASN B O 1
ATOM 4320 N N . VAL B 1 174 ? -72.960 -6.907 5.619 1.00 43.88 174 VAL B N 1
ATOM 4321 C CA . VAL B 1 174 ? -72.631 -7.565 4.371 1.00 43.96 174 VAL B CA 1
ATOM 4322 C C . VAL B 1 174 ? -73.569 -7.103 3.268 1.00 40.77 174 VAL B C 1
ATOM 4323 O O . VAL B 1 174 ? -73.125 -6.813 2.172 1.00 38.67 174 VAL B O 1
ATOM 4327 N N . PRO B 1 175 ? -74.874 -7.014 3.550 1.00 39.90 175 PRO B N 1
ATOM 4328 C CA . PRO B 1 175 ? -75.693 -6.605 2.416 1.00 44.37 175 PRO B CA 1
ATOM 4329 C C . PRO B 1 175 ? -75.479 -5.150 2.048 1.00 46.91 175 PRO B C 1
ATOM 4330 O O . PRO B 1 175 ? -75.197 -4.861 0.885 1.00 49.50 175 PRO B O 1
ATOM 4334 N N . ILE B 1 176 ? -75.591 -4.246 3.016 1.00 43.97 176 ILE B N 1
ATOM 4335 C CA . ILE B 1 176 ? -75.425 -2.831 2.709 1.00 41.83 176 ILE B CA 1
ATOM 4336 C C . ILE B 1 176 ? -74.026 -2.586 2.146 1.00 46.10 176 ILE B C 1
ATOM 4337 O O . ILE B 1 176 ? -73.837 -1.733 1.293 1.00 49.41 176 ILE B O 1
ATOM 4341 N N . GLY B 1 177 ? -73.055 -3.371 2.582 1.00 43.28 177 GLY B N 1
ATOM 4342 C CA . GLY B 1 177 ? -71.724 -3.228 2.059 1.00 42.46 177 GLY B CA 1
ATOM 4343 C C . GLY B 1 177 ? -71.739 -3.628 0.612 1.00 48.30 177 GLY B C 1
ATOM 4344 O O . GLY B 1 177 ? -71.053 -3.048 -0.215 1.00 51.17 177 GLY B O 1
ATOM 4345 N N . MET B 1 178 ? -72.533 -4.633 0.297 1.00 50.42 178 MET B N 1
ATOM 4346 C CA . MET B 1 178 ? -72.506 -5.173 -1.041 1.00 52.22 178 MET B CA 1
ATOM 4347 C C . MET B 1 178 ? -73.204 -4.227 -1.968 1.00 47.98 178 MET B C 1
ATOM 4348 O O . MET B 1 178 ? -72.824 -4.081 -3.116 1.00 45.97 178 MET B O 1
ATOM 4353 N N . ARG B 1 179 ? -74.241 -3.578 -1.468 1.00 43.63 179 ARG B N 1
ATOM 4354 C CA . ARG B 1 179 ? -74.946 -2.642 -2.315 1.00 48.56 179 ARG B CA 1
ATOM 4355 C C . ARG B 1 179 ? -74.106 -1.391 -2.514 1.00 50.87 179 ARG B C 1
ATOM 4356 O O . ARG B 1 179 ? -73.964 -0.911 -3.638 1.00 48.18 179 ARG B O 1
ATOM 4364 N N . MET B 1 180 ? -73.544 -0.878 -1.423 1.00 51.18 180 MET B N 1
ATOM 4365 C CA . MET B 1 180 ? -72.627 0.249 -1.495 1.00 52.80 180 MET B CA 1
ATOM 4366 C C . MET B 1 180 ? -71.571 -0.064 -2.547 1.00 51.69 180 MET B C 1
ATOM 4367 O O . MET B 1 180 ? -71.484 0.597 -3.570 1.00 48.13 180 MET B O 1
ATOM 4372 N N . GLY B 1 181 ? -70.819 -1.126 -2.327 1.00 53.74 181 GLY B N 1
ATOM 4373 C CA . GLY B 1 181 ? -69.789 -1.529 -3.262 1.00 60.07 181 GLY B CA 1
ATOM 4374 C C . GLY B 1 181 ? -70.249 -1.844 -4.672 1.00 55.69 181 GLY B C 1
ATOM 4375 O O . GLY B 1 181 ? -69.430 -2.158 -5.529 1.00 59.28 181 GLY B O 1
ATOM 4376 N N . VAL B 1 182 ? -71.552 -1.777 -4.918 1.00 52.23 182 VAL B N 1
ATOM 4377 C CA . VAL B 1 182 ? -72.084 -2.015 -6.259 1.00 54.75 182 VAL B CA 1
ATOM 4378 C C . VAL B 1 182 ? -72.566 -0.707 -6.861 1.00 56.45 182 VAL B C 1
ATOM 4379 O O . VAL B 1 182 ? -72.445 -0.486 -8.065 1.00 51.72 182 VAL B O 1
ATOM 4383 N N . ALA B 1 183 ? -73.112 0.165 -6.021 1.00 58.89 183 ALA B N 1
ATOM 4384 C CA . ALA B 1 183 ? -73.461 1.501 -6.478 1.00 60.91 183 ALA B CA 1
ATOM 4385 C C . ALA B 1 183 ? -72.175 2.145 -6.942 1.00 57.62 183 ALA B C 1
ATOM 4386 O O . ALA B 1 183 ? -72.080 2.645 -8.067 1.00 54.84 183 ALA B O 1
ATOM 4388 N N . LYS B 1 184 ? -71.180 2.091 -6.061 1.00 55.20 184 LYS B N 1
ATOM 4389 C CA . LYS B 1 184 ? -69.836 2.519 -6.382 1.00 56.71 184 LYS B CA 1
ATOM 4390 C C . LYS B 1 184 ? -69.379 1.854 -7.665 1.00 56.82 184 LYS B C 1
ATOM 4391 O O . LYS B 1 184 ? -69.302 2.501 -8.697 1.00 60.19 184 LYS B O 1
ATOM 4393 N N . LEU B 1 185 ? -69.117 0.554 -7.605 1.00 56.43 185 LEU B N 1
ATOM 4394 C CA . LEU B 1 185 ? -68.647 -0.200 -8.769 1.00 64.14 185 LEU B CA 1
ATOM 4395 C C . LEU B 1 185 ? -69.375 0.170 -10.064 1.00 67.63 185 LEU B C 1
ATOM 4396 O O . LEU B 1 185 ? -68.789 0.127 -11.137 1.00 65.17 185 LEU B O 1
ATOM 4398 N N . LEU B 1 186 ? -70.642 0.555 -9.960 1.00 59.06 186 LEU B N 1
ATOM 4399 C CA . LEU B 1 186 ? -71.411 0.931 -11.139 1.00 57.55 186 LEU B CA 1
ATOM 4400 C C . LEU B 1 186 ? -71.206 2.408 -11.446 1.00 60.23 186 LEU B C 1
ATOM 4401 O O . LEU B 1 186 ? -71.590 2.892 -12.507 1.00 68.30 186 LEU B O 1
ATOM 4406 N N . GLY B 1 187 ? -70.602 3.126 -10.509 1.00 58.02 187 GLY B N 1
ATOM 4407 C CA . GLY B 1 187 ? -70.429 4.558 -10.665 1.00 59.56 187 GLY B CA 1
ATOM 4408 C C . GLY B 1 187 ? -71.757 5.286 -10.665 1.00 55.51 187 GLY B C 1
ATOM 4409 O O . GLY B 1 187 ? -72.078 6.013 -11.603 1.00 52.90 187 GLY B O 1
ATOM 4410 N N . VAL B 1 188 ? -72.538 5.083 -9.613 1.00 51.25 188 VAL B N 1
ATOM 4411 C CA . VAL B 1 188 ? -73.875 5.643 -9.538 1.00 55.19 188 VAL B CA 1
ATOM 4412 C C . VAL B 1 188 ? -74.213 5.977 -8.084 1.00 57.93 188 VAL B C 1
ATOM 4413 O O . VAL B 1 188 ? -73.626 5.418 -7.162 1.00 58.94 188 VAL B O 1
ATOM 4417 N N . ASP B 1 189 ? -75.132 6.912 -7.881 1.00 54.18 189 ASP B N 1
ATOM 4418 C CA . ASP B 1 189 ? -75.681 7.171 -6.567 1.00 57.09 189 ASP B CA 1
ATOM 4419 C C . ASP B 1 189 ? -76.331 5.888 -6.070 1.00 61.66 189 ASP B C 1
ATOM 4420 O O . ASP B 1 189 ? -76.676 5.033 -6.874 1.00 63.07 189 ASP B O 1
ATOM 4425 N N . ALA B 1 190 ? -76.498 5.752 -4.756 1.00 68.36 190 ALA B N 1
ATOM 4426 C CA . ALA B 1 190 ? -76.933 4.487 -4.147 1.00 65.45 190 ALA B CA 1
ATOM 4427 C C . ALA B 1 190 ? -78.412 4.195 -4.334 1.00 61.93 190 ALA B C 1
ATOM 4428 O O . ALA B 1 190 ? -78.836 3.046 -4.379 1.00 62.39 190 ALA B O 1
ATOM 4430 N N . ASP B 1 191 ? -79.207 5.242 -4.436 1.00 65.29 191 ASP B N 1
ATOM 4431 C CA . ASP B 1 191 ? -80.640 5.068 -4.539 1.00 61.60 191 ASP B CA 1
ATOM 4432 C C . ASP B 1 191 ? -81.035 4.620 -5.940 1.00 59.13 191 ASP B C 1
ATOM 4433 O O . ASP B 1 191 ? -82.214 4.519 -6.252 1.00 65.48 191 ASP B O 1
ATOM 4438 N N . ARG B 1 192 ? -80.048 4.352 -6.786 1.00 53.32 192 ARG B N 1
ATOM 4439 C CA . ARG B 1 192 ? -80.309 3.917 -8.154 1.00 58.01 192 ARG B CA 1
ATOM 4440 C C . ARG B 1 192 ? -79.963 2.439 -8.327 1.00 63.65 192 ARG B C 1
ATOM 4441 O O . ARG B 1 192 ? -79.938 1.920 -9.447 1.00 60.47 192 ARG B O 1
ATOM 4446 N N . VAL B 1 193 ? -79.679 1.766 -7.217 1.00 63.44 193 VAL B N 1
ATOM 4447 C CA . VAL B 1 193 ? -79.255 0.375 -7.261 1.00 50.63 193 VAL B CA 1
ATOM 4448 C C . VAL B 1 193 ? -79.992 -0.461 -6.240 1.00 49.76 193 VAL B C 1
ATOM 4449 O O . VAL B 1 193 ? -80.007 -0.142 -5.056 1.00 49.40 193 VAL B O 1
ATOM 4453 N N . HIS B 1 194 ? -80.609 -1.538 -6.706 1.00 49.64 194 HIS B N 1
ATOM 4454 C CA . HIS B 1 194 ? -81.306 -2.441 -5.811 1.00 52.58 194 HIS B CA 1
ATOM 4455 C C . HIS B 1 194 ? -80.966 -3.882 -6.127 1.00 50.66 194 HIS B C 1
ATOM 4456 O O . HIS B 1 194 ? -80.760 -4.253 -7.284 1.00 47.62 194 HIS B O 1
ATOM 4463 N N . ILE B 1 195 ? -80.935 -4.686 -5.075 1.00 46.72 195 ILE B N 1
ATOM 4464 C CA . ILE B 1 195 ? -80.383 -6.019 -5.136 1.00 45.40 195 ILE B CA 1
ATOM 4465 C C . ILE B 1 195 ? -81.302 -7.017 -4.441 1.00 48.34 195 ILE B C 1
ATOM 4466 O O . ILE B 1 195 ? -81.865 -6.724 -3.387 1.00 46.24 195 ILE B O 1
ATOM 4471 N N . ASP B 1 196 ? -81.469 -8.186 -5.049 1.00 46.77 196 ASP B N 1
ATOM 4472 C CA . ASP B 1 196 ? -82.234 -9.270 -4.440 1.00 48.68 196 ASP B CA 1
ATOM 4473 C C . ASP B 1 196 ? -81.373 -10.156 -3.558 1.00 50.66 196 ASP B C 1
ATOM 4474 O O . ASP B 1 196 ? -80.792 -11.129 -4.034 1.00 49.66 196 ASP B O 1
ATOM 4479 N N . PHE B 1 197 ? -81.292 -9.828 -2.276 1.00 47.52 197 PHE B N 1
ATOM 4480 C CA . PHE B 1 197 ? -80.563 -10.668 -1.338 1.00 42.58 197 PHE B CA 1
ATOM 4481 C C . PHE B 1 197 ? -81.369 -11.912 -1.023 1.00 49.58 197 PHE B C 1
ATOM 4482 O O . PHE B 1 197 ? -82.578 -11.848 -0.844 1.00 51.14 197 PHE B O 1
ATOM 4490 N N . ALA B 1 198 ? -80.682 -13.044 -0.967 1.00 51.37 198 ALA B N 1
ATOM 4491 C CA . ALA B 1 198 ? -81.273 -14.330 -0.625 1.00 45.83 198 ALA B CA 1
ATOM 4492 C C . ALA B 1 198 ? -80.196 -15.253 -0.058 1.00 47.44 198 ALA B C 1
ATOM 4493 O O . ALA B 1 198 ? -79.113 -15.365 -0.610 1.00 46.43 198 ALA B O 1
ATOM 4495 N N . GLY B 1 199 ? -80.488 -15.906 1.051 1.00 47.13 199 GLY B N 1
ATOM 4496 C CA . GLY B 1 199 ? -79.531 -16.807 1.645 1.00 48.60 199 GLY B CA 1
ATOM 4497 C C . GLY B 1 199 ? -79.501 -16.641 3.142 1.00 47.52 199 GLY B C 1
ATOM 4498 O O . GLY B 1 199 ? -80.418 -16.069 3.719 1.00 41.95 199 GLY B O 1
ATOM 4499 N N . LEU B 1 200 ? -78.443 -17.134 3.773 1.00 47.65 200 LEU B N 1
ATOM 4500 C CA . LEU B 1 200 ? -78.307 -16.995 5.213 1.00 43.03 200 LEU B CA 1
ATOM 4501 C C . LEU B 1 200 ? -77.310 -15.918 5.585 1.00 42.49 200 LEU B C 1
ATOM 4502 O O . LEU B 1 200 ? -76.554 -15.421 4.756 1.00 38.42 200 LEU B O 1
ATOM 4507 N N . ASN B 1 201 ? -77.319 -15.571 6.858 1.00 43.83 201 ASN B N 1
ATOM 4508 C CA . ASN B 1 201 ? -76.399 -14.597 7.389 1.00 43.62 201 ASN B CA 1
ATOM 4509 C C . ASN B 1 201 ? -74.977 -15.013 7.134 1.00 39.95 201 ASN B C 1
ATOM 4510 O O . ASN B 1 201 ? -74.673 -16.181 7.170 1.00 45.55 201 ASN B O 1
ATOM 4515 N N . HIS B 1 202 ? -74.121 -14.042 6.855 1.00 41.55 202 HIS B N 1
ATOM 4516 C CA . HIS B 1 202 ? -72.751 -14.262 6.398 1.00 41.58 202 HIS B CA 1
ATOM 4517 C C . HIS B 1 202 ? -72.680 -15.347 5.346 1.00 38.01 202 HIS B C 1
ATOM 4518 O O . HIS B 1 202 ? -71.763 -16.143 5.328 1.00 42.04 202 HIS B O 1
ATOM 4525 N N . MET B 1 203 ? -73.654 -15.346 4.452 1.00 39.92 203 MET B N 1
ATOM 4526 C CA . MET B 1 203 ? -73.829 -16.414 3.494 1.00 43.77 203 MET B CA 1
ATOM 4527 C C . MET B 1 203 ? -74.872 -15.966 2.470 1.00 50.31 203 MET B C 1
ATOM 4528 O O . MET B 1 203 ? -75.374 -16.741 1.668 1.00 50.37 203 MET B O 1
ATOM 4533 N N . VAL B 1 204 ? -75.192 -14.683 2.519 1.00 47.92 204 VAL B N 1
ATOM 4534 C CA . VAL B 1 204 ? -76.167 -14.070 1.635 1.00 47.22 204 VAL B CA 1
ATOM 4535 C C . VAL B 1 204 ? -75.652 -13.969 0.194 1.00 47.46 204 VAL B C 1
ATOM 4536 O O . VAL B 1 204 ? -74.460 -13.965 -0.034 1.00 42.54 204 VAL B O 1
ATOM 4540 N N . PHE B 1 205 ? -76.557 -13.930 -0.777 1.00 42.01 205 PHE B N 1
ATOM 4541 C CA . PHE B 1 205 ? -76.187 -13.794 -2.178 1.00 36.99 205 PHE B CA 1
ATOM 4542 C C . PHE B 1 205 ? -76.892 -12.610 -2.771 1.00 37.61 205 PHE B C 1
ATOM 4543 O O . PHE B 1 205 ? -77.860 -12.136 -2.228 1.00 44.79 205 PHE B O 1
ATOM 4551 N N . GLY B 1 206 ? -76.423 -12.148 -3.911 1.00 38.63 206 GLY B N 1
ATOM 4552 C CA . GLY B 1 206 ? -77.103 -11.091 -4.612 1.00 43.96 206 GLY B CA 1
ATOM 4553 C C . GLY B 1 206 ? -77.702 -11.691 -5.849 1.00 44.59 206 GLY B C 1
ATOM 4554 O O . GLY B 1 206 ? -77.030 -11.824 -6.860 1.00 43.02 206 GLY B O 1
ATOM 4555 N N . LEU B 1 207 ? -78.972 -12.060 -5.764 1.00 43.38 207 LEU B N 1
ATOM 4556 C CA . LEU B 1 207 ? -79.584 -12.853 -6.808 1.00 44.38 207 LEU B CA 1
ATOM 4557 C C . LEU B 1 207 ? -79.767 -12.060 -8.067 1.00 48.36 207 LEU B C 1
ATOM 4558 O O . LEU B 1 207 ? -79.545 -12.566 -9.163 1.00 45.78 207 LEU B O 1
ATOM 4563 N N . HIS B 1 208 ? -80.183 -10.811 -7.906 1.00 49.85 208 HIS B N 1
ATOM 4564 C CA . HIS B 1 208 ? -80.382 -9.923 -9.044 1.00 46.37 208 HIS B CA 1
ATOM 4565 C C . HIS B 1 208 ? -79.995 -8.529 -8.698 1.00 49.09 208 HIS B C 1
ATOM 4566 O O . HIS B 1 208 ? -80.193 -8.094 -7.569 1.00 49.96 208 HIS B O 1
ATOM 4573 N N . VAL B 1 209 ? -79.447 -7.830 -9.681 1.00 51.50 209 VAL B N 1
ATOM 4574 C CA . VAL B 1 209 ? -79.002 -6.459 -9.484 1.00 56.52 209 VAL B CA 1
ATOM 4575 C C . VAL B 1 209 ? -79.733 -5.477 -10.384 1.00 57.65 209 VAL B C 1
ATOM 4576 O O . VAL B 1 209 ? -79.570 -5.497 -11.603 1.00 58.15 209 VAL B O 1
ATOM 4580 N N . TYR B 1 210 ? -80.525 -4.605 -9.778 1.00 52.14 210 TYR B N 1
ATOM 4581 C CA . TYR B 1 210 ? -81.303 -3.661 -10.552 1.00 54.89 210 TYR B CA 1
ATOM 4582 C C . TYR B 1 210 ? -80.675 -2.289 -10.545 1.00 60.14 210 TYR B C 1
ATOM 4583 O O . TYR B 1 210 ? -80.485 -1.704 -9.481 1.00 62.49 210 TYR B O 1
ATOM 4592 N N . LEU B 1 211 ? -80.336 -1.786 -11.730 1.00 63.01 211 LEU B N 1
ATOM 4593 C CA . LEU B 1 211 ? -80.017 -0.367 -11.895 1.00 65.22 211 LEU B CA 1
ATOM 4594 C C . LEU B 1 211 ? -81.317 0.412 -12.008 1.00 59.89 211 LEU B C 1
ATOM 4595 O O . LEU B 1 211 ? -81.975 0.380 -13.046 1.00 55.50 211 LEU B O 1
ATOM 4600 N N . ASP B 1 212 ? -81.671 1.102 -10.930 1.00 60.16 212 ASP B N 1
ATOM 4601 C CA . ASP B 1 212 ? -82.976 1.731 -10.796 1.00 64.30 212 ASP B CA 1
ATOM 4602 C C . ASP B 1 212 ? -84.077 0.683 -10.880 1.00 65.49 212 ASP B C 1
ATOM 4603 O O . ASP B 1 212 ? -84.569 0.205 -9.859 1.00 70.67 212 ASP B O 1
ATOM 4608 N N . GLY B 1 213 ? -84.454 0.319 -12.099 1.00 55.82 213 GLY B N 1
ATOM 4609 C CA . GLY B 1 213 ? -85.547 -0.607 -12.282 1.00 55.06 213 GLY B CA 1
ATOM 4610 C C . GLY B 1 213 ? -85.186 -1.769 -13.173 1.00 52.00 213 GLY B C 1
ATOM 4611 O O . GLY B 1 213 ? -85.724 -2.865 -13.028 1.00 52.71 213 GLY B O 1
ATOM 4612 N N . VAL B 1 214 ? -84.268 -1.528 -14.097 1.00 50.02 214 VAL B N 1
ATOM 4613 C CA . VAL B 1 214 ? -83.842 -2.567 -15.018 1.00 52.94 214 VAL B CA 1
ATOM 4614 C C . VAL B 1 214 ? -82.673 -3.403 -14.486 1.00 59.89 214 VAL B C 1
ATOM 4615 O O . VAL B 1 214 ? -81.620 -2.872 -14.147 1.00 60.01 214 VAL B O 1
ATOM 4619 N N . GLU B 1 215 ? -82.869 -4.716 -14.419 1.00 61.28 215 GLU B N 1
ATOM 4620 C CA . GLU B 1 215 ? -81.846 -5.620 -13.916 1.00 61.27 215 GLU B CA 1
ATOM 4621 C C . GLU B 1 215 ? -80.598 -5.507 -14.751 1.00 62.08 215 GLU B C 1
ATOM 4622 O O . GLU B 1 215 ? -80.652 -5.550 -15.975 1.00 64.86 215 GLU B O 1
ATOM 4628 N N . VAL B 1 216 ? -79.470 -5.366 -14.076 1.00 57.82 216 VAL B N 1
ATOM 4629 C CA . VAL B 1 216 ? -78.203 -5.203 -14.748 1.00 57.56 216 VAL B CA 1
ATOM 4630 C C . VAL B 1 216 ? -77.188 -6.134 -14.114 1.00 57.29 216 VAL B C 1
ATOM 4631 O O . VAL B 1 216 ? -75.988 -5.886 -14.144 1.00 53.87 216 VAL B O 1
ATOM 4635 N N . THR B 1 217 ? -77.709 -7.207 -13.529 1.00 59.20 217 THR B N 1
ATOM 4636 C CA . THR B 1 217 ? -76.922 -8.244 -12.873 1.00 55.78 217 THR B CA 1
ATOM 4637 C C . THR B 1 217 ? -75.782 -8.752 -13.741 1.00 54.06 217 THR B C 1
ATOM 4638 O O . THR B 1 217 ? -74.643 -8.795 -13.313 1.00 54.36 217 THR B O 1
ATOM 4642 N N . GLU B 1 218 ? -76.087 -9.126 -14.971 1.00 55.94 218 GLU B N 1
ATOM 4643 C CA . GLU B 1 218 ? -75.063 -9.648 -15.852 1.00 53.10 218 GLU B CA 1
ATOM 4644 C C . GLU B 1 218 ? -74.014 -8.594 -16.131 1.00 57.17 218 GLU B C 1
ATOM 4645 O O . GLU B 1 218 ? -72.855 -8.913 -16.374 1.00 63.03 218 GLU B O 1
ATOM 4651 N N . LYS B 1 219 ? -74.427 -7.331 -16.089 1.00 57.01 219 LYS B N 1
ATOM 4652 C CA . LYS B 1 219 ? -73.499 -6.220 -16.247 1.00 55.43 219 LYS B CA 1
ATOM 4653 C C . LYS B 1 219 ? -72.568 -6.180 -15.055 1.00 56.83 219 LYS B C 1
ATOM 4654 O O . LYS B 1 219 ? -71.376 -6.411 -15.196 1.00 58.42 219 LYS B O 1
ATOM 4660 N N . VAL B 1 220 ? -73.129 -5.908 -13.882 1.00 54.00 220 VAL B N 1
ATOM 4661 C CA . VAL B 1 220 ? -72.362 -5.826 -12.651 1.00 49.08 220 VAL B CA 1
ATOM 4662 C C . VAL B 1 220 ? -71.396 -6.992 -12.490 1.00 54.14 220 VAL B C 1
ATOM 4663 O O . VAL B 1 220 ? -70.234 -6.807 -12.149 1.00 57.01 220 VAL B O 1
ATOM 4667 N N . ILE B 1 221 ? -71.871 -8.193 -12.769 1.00 53.22 221 ILE B N 1
ATOM 4668 C CA . ILE B 1 221 ? -71.036 -9.381 -12.648 1.00 60.76 221 ILE B CA 1
ATOM 4669 C C . ILE B 1 221 ? -69.850 -9.324 -13.607 1.00 65.05 221 ILE B C 1
ATOM 4670 O O . ILE B 1 221 ? -68.772 -9.825 -13.302 1.00 62.65 221 ILE B O 1
ATOM 4675 N N . ASP B 1 222 ? -70.025 -8.680 -14.750 1.00 62.64 222 ASP B N 1
ATOM 4676 C CA . ASP B 1 222 ? -68.917 -8.563 -15.682 1.00 62.03 222 ASP B CA 1
ATOM 4677 C C . ASP B 1 222 ? -68.052 -7.362 -15.333 1.00 64.14 222 ASP B C 1
ATOM 4678 O O . ASP B 1 222 ? -67.066 -7.082 -16.000 1.00 72.79 222 ASP B O 1
ATOM 4683 N N . LEU B 1 223 ? -68.419 -6.652 -14.276 1.00 59.37 223 LEU B N 1
ATOM 4684 C CA . LEU B 1 223 ? -67.599 -5.539 -13.815 1.00 64.03 223 LEU B CA 1
ATOM 4685 C C . LEU B 1 223 ? -66.733 -5.963 -12.631 1.00 62.59 223 LEU B C 1
ATOM 4686 O O . LEU B 1 223 ? -65.536 -5.689 -12.596 1.00 63.39 223 LEU B O 1
ATOM 4691 N N . VAL B 1 224 ? -67.355 -6.635 -11.668 1.00 62.74 224 VAL B N 1
ATOM 4692 C CA . VAL B 1 224 ? -66.657 -7.199 -10.519 1.00 61.03 224 VAL B CA 1
ATOM 4693 C C . VAL B 1 224 ? -65.636 -8.239 -10.973 1.00 59.13 224 VAL B C 1
ATOM 4694 O O . VAL B 1 224 ? -64.584 -8.411 -10.363 1.00 60.43 224 VAL B O 1
ATOM 4698 N N . ALA B 1 225 ? -65.942 -8.916 -12.068 1.00 60.32 225 ALA B N 1
ATOM 4699 C CA . ALA B 1 225 ? -65.044 -9.924 -12.606 1.00 67.41 225 ALA B CA 1
ATOM 4700 C C . ALA B 1 225 ? -63.864 -9.269 -13.299 1.00 70.80 225 ALA B C 1
ATOM 4701 O O . ALA B 1 225 ? -62.781 -9.851 -13.399 1.00 72.99 225 ALA B O 1
ATOM 4703 N N . HIS B 1 226 ? -64.082 -8.050 -13.778 1.00 72.91 226 HIS B N 1
ATOM 4704 C CA . HIS B 1 226 ? -63.045 -7.321 -14.497 1.00 78.49 226 HIS B CA 1
ATOM 4705 C C . HIS B 1 226 ? -62.937 -5.877 -14.027 1.00 78.46 226 HIS B C 1
ATOM 4706 O O . HIS B 1 226 ? -63.583 -4.990 -14.580 1.00 75.02 226 HIS B O 1
ATOM 4713 N N . PRO B 1 227 ? -62.121 -5.642 -12.986 1.00 79.00 227 PRO B N 1
ATOM 4714 C CA . PRO B 1 227 ? -61.858 -4.289 -12.504 1.00 82.82 227 PRO B CA 1
ATOM 4715 C C . PRO B 1 227 ? -60.881 -3.579 -13.432 1.00 91.98 227 PRO B C 1
ATOM 4716 O O . PRO B 1 227 ? -60.781 -3.981 -14.594 1.00 86.98 227 PRO B O 1
ATOM 4720 N N . LEU B 1 240 ? -61.118 -8.551 -3.319 1.00 56.79 240 LEU B N 1
ATOM 4721 C CA . LEU B 1 240 ? -61.725 -9.795 -3.783 1.00 74.25 240 LEU B CA 1
ATOM 4722 C C . LEU B 1 240 ? -61.406 -10.065 -5.243 1.00 71.41 240 LEU B C 1
ATOM 4723 O O . LEU B 1 240 ? -61.714 -9.255 -6.114 1.00 67.11 240 LEU B O 1
ATOM 4726 N N . GLY B 1 241 ? -60.803 -11.215 -5.510 1.00 63.24 241 GLY B N 1
ATOM 4727 C CA . GLY B 1 241 ? -60.435 -11.561 -6.865 1.00 59.14 241 GLY B CA 1
ATOM 4728 C C . GLY B 1 241 ? -61.086 -12.848 -7.316 1.00 59.00 241 GLY B C 1
ATOM 4729 O O . GLY B 1 241 ? -60.459 -13.904 -7.319 1.00 52.85 241 GLY B O 1
ATOM 4730 N N . TRP B 1 242 ? -62.351 -12.761 -7.699 1.00 57.39 242 TRP B N 1
ATOM 4731 C CA . TRP B 1 242 ? -63.071 -13.936 -8.166 1.00 52.95 242 TRP B CA 1
ATOM 4732 C C . TRP B 1 242 ? -62.593 -14.329 -9.543 1.00 53.83 242 TRP B C 1
ATOM 4733 O O . TRP B 1 242 ? -62.217 -13.477 -10.340 1.00 55.08 242 TRP B O 1
ATOM 4744 N N . GLU B 1 243 ? -62.593 -15.625 -9.816 1.00 49.98 243 GLU B N 1
ATOM 4745 C CA . GLU B 1 243 ? -62.316 -16.088 -11.155 1.00 49.63 243 GLU B CA 1
ATOM 4746 C C . GLU B 1 243 ? -63.493 -15.697 -12.026 1.00 53.72 243 GLU B C 1
ATOM 4747 O O . GLU B 1 243 ? -64.633 -15.830 -11.618 1.00 53.88 243 GLU B O 1
ATOM 4753 N N . PRO B 1 244 ? -63.216 -15.174 -13.220 1.00 62.30 244 PRO B N 1
ATOM 4754 C CA . PRO B 1 244 ? -64.287 -14.732 -14.116 1.00 60.70 244 PRO B CA 1
ATOM 4755 C C . PRO B 1 244 ? -65.265 -15.839 -14.432 1.00 47.17 244 PRO B C 1
ATOM 4756 O O . PRO B 1 244 ? -66.296 -15.925 -13.791 1.00 47.53 244 PRO B O 1
ATOM 4760 N N . ASP B 1 245 ? -64.921 -16.696 -15.382 1.00 47.01 245 ASP B N 1
ATOM 4761 C CA . ASP B 1 245 ? -65.826 -17.721 -15.888 1.00 52.89 245 ASP B CA 1
ATOM 4762 C C . ASP B 1 245 ? -66.558 -18.546 -14.812 1.00 54.63 245 ASP B C 1
ATOM 4763 O O . ASP B 1 245 ? -67.503 -19.263 -15.117 1.00 49.03 245 ASP B O 1
ATOM 4768 N N . PHE B 1 246 ? -66.118 -18.457 -13.566 1.00 51.10 246 PHE B N 1
ATOM 4769 C CA . PHE B 1 246 ? -66.882 -19.000 -12.461 1.00 45.76 246 PHE B CA 1
ATOM 4770 C C . PHE B 1 246 ? -68.009 -18.050 -12.150 1.00 48.05 246 PHE B C 1
ATOM 4771 O O . PHE B 1 246 ? -69.173 -18.386 -12.288 1.00 49.17 246 PHE B O 1
ATOM 4779 N N . LEU B 1 247 ? -67.640 -16.840 -11.760 1.00 52.09 247 LEU B N 1
ATOM 4780 C CA . LEU B 1 247 ? -68.589 -15.810 -11.373 1.00 51.43 247 LEU B CA 1
ATOM 4781 C C . LEU B 1 247 ? -69.631 -15.542 -12.441 1.00 50.26 247 LEU B C 1
ATOM 4782 O O . LEU B 1 247 ? -70.784 -15.280 -12.129 1.00 51.24 247 LEU B O 1
ATOM 4787 N N . LYS B 1 248 ? -69.232 -15.597 -13.704 1.00 51.54 248 LYS B N 1
ATOM 4788 C CA . LYS B 1 248 ? -70.191 -15.385 -14.778 1.00 50.18 248 LYS B CA 1
ATOM 4789 C C . LYS B 1 248 ? -71.124 -16.579 -14.895 1.00 53.36 248 LYS B C 1
ATOM 4790 O O . LYS B 1 248 ? -72.328 -16.419 -15.046 1.00 58.17 248 LYS B O 1
ATOM 4796 N N . GLY B 1 249 ? -70.555 -17.776 -14.813 1.00 54.16 249 GLY B N 1
ATOM 4797 C CA . GLY B 1 249 ? -71.319 -19.000 -14.939 1.00 51.89 249 GLY B CA 1
ATOM 4798 C C . GLY B 1 249 ? -72.182 -19.255 -13.727 1.00 49.10 249 GLY B C 1
ATOM 4799 O O . GLY B 1 249 ? -73.093 -20.065 -13.775 1.00 55.72 249 GLY B O 1
ATOM 4800 N N . LEU B 1 250 ? -71.890 -18.573 -12.632 1.00 45.30 250 LEU B N 1
ATOM 4801 C CA . LEU B 1 250 ? -72.689 -18.703 -11.429 1.00 41.33 250 LEU B CA 1
ATOM 4802 C C . LEU B 1 250 ? -73.877 -17.782 -11.507 1.00 51.37 250 LEU B C 1
ATOM 4803 O O . LEU B 1 250 ? -74.876 -17.991 -10.841 1.00 51.29 250 LEU B O 1
ATOM 4808 N N . LYS B 1 251 ? -73.729 -16.730 -12.301 1.00 55.17 251 LYS B N 1
ATOM 4809 C CA . LYS B 1 251 ? -74.782 -15.754 -12.572 1.00 45.75 251 LYS B CA 1
ATOM 4810 C C . LYS B 1 251 ? -75.410 -15.102 -11.342 1.00 43.05 251 LYS B C 1
ATOM 4811 O O . LYS B 1 251 ? -76.462 -14.504 -11.450 1.00 52.41 251 LYS B O 1
ATOM 4817 N N . VAL B 1 252 ? -74.772 -15.206 -10.183 1.00 38.87 252 VAL B N 1
ATOM 4818 C CA . VAL B 1 252 ? -75.184 -14.431 -9.015 1.00 45.20 252 VAL B CA 1
ATOM 4819 C C . VAL B 1 252 ? -73.989 -13.763 -8.324 1.00 51.45 252 VAL B C 1
ATOM 4820 O O . VAL B 1 252 ? -72.878 -13.783 -8.836 1.00 52.84 252 VAL B O 1
ATOM 4824 N N . LEU B 1 253 ? -74.214 -13.182 -7.154 1.00 45.40 253 LEU B N 1
ATOM 4825 C CA . LEU B 1 253 ? -73.238 -12.275 -6.572 1.00 40.50 253 LEU B CA 1
ATOM 4826 C C . LEU B 1 253 ? -72.859 -12.605 -5.156 1.00 40.83 253 LEU B C 1
ATOM 4827 O O . LEU B 1 253 ? -73.504 -12.159 -4.230 1.00 46.33 253 LEU B O 1
ATOM 4832 N N . PRO B 1 254 ? -71.768 -13.341 -4.984 1.00 42.67 254 PRO B N 1
ATOM 4833 C CA . PRO B 1 254 ? -71.252 -13.849 -3.718 1.00 41.04 254 PRO B CA 1
ATOM 4834 C C . PRO B 1 254 ? -70.995 -12.813 -2.670 1.00 40.90 254 PRO B C 1
ATOM 4835 O O . PRO B 1 254 ? -70.334 -11.831 -2.915 1.00 43.41 254 PRO B O 1
ATOM 4839 N N . CYS B 1 255 ? -71.540 -13.061 -1.498 1.00 45.17 255 CYS B N 1
ATOM 4840 C CA . CYS B 1 255 ? -71.108 -12.446 -0.262 1.00 51.62 255 CYS B CA 1
ATOM 4841 C C . CYS B 1 255 ? -69.585 -12.390 -0.127 1.00 49.74 255 CYS B C 1
ATOM 4842 O O . CYS B 1 255 ? -68.894 -13.196 -0.715 1.00 45.65 255 CYS B O 1
ATOM 4845 N N . PRO B 1 256 ? -69.051 -11.403 0.609 1.00 50.68 256 PRO B N 1
ATOM 4846 C CA . PRO B 1 256 ? -67.620 -11.413 0.917 1.00 49.93 256 PRO B CA 1
ATOM 4847 C C . PRO B 1 256 ? -67.188 -12.663 1.682 1.00 48.25 256 PRO B C 1
ATOM 4848 O O . PRO B 1 256 ? -66.064 -13.117 1.514 1.00 48.62 256 PRO B O 1
ATOM 4852 N N . TYR B 1 257 ? -68.071 -13.207 2.513 1.00 47.87 257 TYR B N 1
ATOM 4853 C CA . TYR B 1 257 ? -67.743 -14.373 3.317 1.00 49.72 257 TYR B CA 1
ATOM 4854 C C . TYR B 1 257 ? -67.781 -15.669 2.535 1.00 47.52 257 TYR B C 1
ATOM 4855 O O . TYR B 1 257 ? -67.664 -16.723 3.114 1.00 48.42 257 TYR B O 1
ATOM 4864 N N . HIS B 1 258 ? -67.949 -15.593 1.223 1.00 49.18 258 HIS B N 1
ATOM 4865 C CA . HIS B 1 258 ? -67.910 -16.787 0.396 1.00 44.08 258 HIS B CA 1
ATOM 4866 C C . HIS B 1 258 ? -66.517 -17.074 -0.046 1.00 47.93 258 HIS B C 1
ATOM 4867 O O . HIS B 1 258 ? -66.296 -17.965 -0.846 1.00 51.35 258 HIS B O 1
ATOM 4874 N N . ARG B 1 259 ? -65.576 -16.286 0.438 1.00 48.39 259 ARG B N 1
ATOM 4875 C CA . ARG B 1 259 ? -64.196 -16.482 0.059 1.00 55.02 259 ARG B CA 1
ATOM 4876 C C . ARG B 1 259 ? -63.702 -17.695 0.833 1.00 50.99 259 ARG B C 1
ATOM 4877 O O . ARG B 1 259 ? -62.936 -18.495 0.319 1.00 49.11 259 ARG B O 1
ATOM 4885 N N . TYR B 1 260 ? -64.189 -17.849 2.056 1.00 45.26 260 TYR B N 1
ATOM 4886 C CA . TYR B 1 260 ? -63.787 -18.966 2.894 1.00 48.12 260 TYR B CA 1
ATOM 4887 C C . TYR B 1 260 ? -64.145 -20.308 2.291 1.00 51.54 260 TYR B C 1
ATOM 4888 O O . TYR B 1 260 ? -63.540 -21.321 2.626 1.00 51.70 260 TYR B O 1
ATOM 4897 N N . TYR B 1 261 ? -65.135 -20.322 1.406 1.00 50.52 261 TYR B N 1
ATOM 4898 C CA . TYR B 1 261 ? -65.633 -21.575 0.880 1.00 47.20 261 TYR B CA 1
ATOM 4899 C C . TYR B 1 261 ? -65.246 -21.767 -0.566 1.00 54.00 261 TYR B C 1
ATOM 4900 O O . TYR B 1 261 ? -64.898 -22.869 -0.973 1.00 55.75 261 TYR B O 1
ATOM 4909 N N . TYR B 1 262 ? -65.282 -20.696 -1.342 1.00 52.03 262 TYR B N 1
ATOM 4910 C CA . TYR B 1 262 ? -64.924 -20.792 -2.747 1.00 51.08 262 TYR B CA 1
ATOM 4911 C C . TYR B 1 262 ? -63.453 -20.483 -2.992 1.00 49.76 262 TYR B C 1
ATOM 4912 O O . TYR B 1 262 ? -62.921 -20.771 -4.059 1.00 50.75 262 TYR B O 1
ATOM 4921 N N . GLN B 1 263 ? -62.797 -19.895 -2.003 1.00 49.56 263 GLN B N 1
ATOM 4922 C CA . GLN B 1 263 ? -61.379 -19.571 -2.121 1.00 53.09 263 GLN B CA 1
ATOM 4923 C C . GLN B 1 263 ? -60.638 -19.970 -0.861 1.00 53.16 263 GLN B C 1
ATOM 4924 O O . GLN B 1 263 ? -59.812 -19.221 -0.365 1.00 56.54 263 GLN B O 1
ATOM 4930 N N . THR B 1 264 ? -60.941 -21.156 -0.352 1.00 54.76 264 THR B N 1
ATOM 4931 C CA . THR B 1 264 ? -60.576 -21.524 1.010 1.00 53.85 264 THR B CA 1
ATOM 4932 C C . THR B 1 264 ? -59.093 -21.405 1.266 1.00 56.28 264 THR B C 1
ATOM 4933 O O . THR B 1 264 ? -58.670 -20.801 2.242 1.00 54.97 264 THR B O 1
ATOM 4937 N N . ASP B 1 265 ? -58.311 -21.979 0.368 1.00 54.06 265 ASP B N 1
ATOM 4938 C CA . ASP B 1 265 ? -56.885 -22.080 0.558 1.00 50.73 265 ASP B CA 1
ATOM 4939 C C . ASP B 1 265 ? -56.244 -20.704 0.624 1.00 56.84 265 ASP B C 1
ATOM 4940 O O . ASP B 1 265 ? -55.458 -20.418 1.527 1.00 62.80 265 ASP B O 1
ATOM 4945 N N . LYS B 1 266 ? -56.601 -19.847 -0.323 1.00 55.53 266 LYS B N 1
ATOM 4946 C CA . LYS B 1 266 ? -56.079 -18.499 -0.358 1.00 53.95 266 LYS B CA 1
ATOM 4947 C C . LYS B 1 266 ? -56.362 -17.804 0.964 1.00 55.82 266 LYS B C 1
ATOM 4948 O O . LYS B 1 266 ? -55.573 -16.992 1.423 1.00 62.62 266 LYS B O 1
ATOM 4954 N N . MET B 1 267 ? -57.462 -18.160 1.606 1.00 51.37 267 MET B N 1
ATOM 4955 C CA . MET B 1 267 ? -57.865 -17.468 2.818 1.00 58.57 267 MET B CA 1
ATOM 4956 C C . MET B 1 267 ? -57.143 -17.975 4.062 1.00 62.02 267 MET B C 1
ATOM 4957 O O . MET B 1 267 ? -57.137 -17.308 5.099 1.00 55.13 267 MET B O 1
ATOM 4962 N N . LEU B 1 268 ? -56.542 -19.157 3.967 1.00 58.51 268 LEU B N 1
ATOM 4963 C CA . LEU B 1 268 ? -55.745 -19.694 5.069 1.00 55.61 268 LEU B CA 1
ATOM 4964 C C . LEU B 1 268 ? -54.320 -19.177 4.940 1.00 59.06 268 LEU B C 1
ATOM 4965 O O . LEU B 1 268 ? -53.619 -18.970 5.929 1.00 57.31 268 LEU B O 1
ATOM 4967 N N . ALA B 1 269 ? -53.906 -18.972 3.699 1.00 53.92 269 ALA B N 1
ATOM 4968 C CA . ALA B 1 269 ? -52.658 -18.308 3.413 1.00 53.90 269 ALA B CA 1
ATOM 4969 C C . ALA B 1 269 ? -52.625 -16.937 4.078 1.00 60.13 269 ALA B C 1
ATOM 4970 O O . ALA B 1 269 ? -51.670 -16.613 4.783 1.00 63.09 269 ALA B O 1
ATOM 4972 N N . GLU B 1 270 ? -53.664 -16.134 3.866 1.00 54.02 270 GLU B N 1
ATOM 4973 C CA . GLU B 1 270 ? -53.704 -14.797 4.443 1.00 58.18 270 GLU B CA 1
ATOM 4974 C C . GLU B 1 270 ? -53.767 -14.850 5.946 1.00 61.70 270 GLU B C 1
ATOM 4975 O O . GLU B 1 270 ? -53.127 -14.058 6.632 1.00 64.74 270 GLU B O 1
ATOM 4981 N N . GLU B 1 271 ? -54.547 -15.788 6.457 1.00 56.68 271 GLU B N 1
ATOM 4982 C CA . GLU B 1 271 ? -54.685 -15.943 7.894 1.00 59.16 271 GLU B CA 1
ATOM 4983 C C . GLU B 1 271 ? -53.418 -16.542 8.507 1.00 63.25 271 GLU B C 1
ATOM 4984 O O . GLU B 1 271 ? -53.308 -16.675 9.721 1.00 64.38 271 GLU B O 1
ATOM 4986 N N . LEU B 1 272 ? -52.461 -16.897 7.656 1.00 57.43 272 LEU B N 1
ATOM 4987 C CA . LEU B 1 272 ? -51.181 -17.436 8.104 1.00 59.04 272 LEU B CA 1
ATOM 4988 C C . LEU B 1 272 ? -50.161 -16.309 8.187 1.00 54.65 272 LEU B C 1
ATOM 4989 O O . LEU B 1 272 ? -49.682 -15.976 9.271 1.00 51.32 272 LEU B O 1
ATOM 4994 N N . GLU B 1 273 ? -49.855 -15.722 7.032 1.00 53.31 273 GLU B N 1
ATOM 4995 C CA . GLU B 1 273 ? -49.052 -14.506 6.951 1.00 55.79 273 GLU B CA 1
ATOM 4996 C C . GLU B 1 273 ? -49.428 -13.544 8.056 1.00 56.87 273 GLU B C 1
ATOM 4997 O O . GLU B 1 273 ? -48.629 -13.253 8.923 1.00 58.24 273 GLU B O 1
ATOM 5003 N N . ALA B 1 274 ? -50.669 -13.085 8.037 1.00 54.83 274 ALA B N 1
ATOM 5004 C CA . ALA B 1 274 ? -51.168 -12.174 9.054 1.00 58.55 274 ALA B CA 1
ATOM 5005 C C . ALA B 1 274 ? -50.795 -12.589 10.471 1.00 60.46 274 ALA B C 1
ATOM 5006 O O . ALA B 1 274 ? -50.541 -11.744 11.315 1.00 62.62 274 ALA B O 1
ATOM 5008 N N . ALA B 1 275 ? -50.726 -13.887 10.725 1.00 53.21 275 ALA B N 1
ATOM 5009 C CA . ALA B 1 275 ? -50.530 -14.363 12.083 1.00 54.63 275 ALA B CA 1
ATOM 5010 C C . ALA B 1 275 ? -49.108 -14.129 12.553 1.00 60.20 275 ALA B C 1
ATOM 5011 O O . ALA B 1 275 ? -48.878 -13.790 13.714 1.00 62.67 275 ALA B O 1
ATOM 5013 N N . LYS B 1 276 ? -48.160 -14.325 11.640 1.00 63.72 276 LYS B N 1
ATOM 5014 C CA . LYS B 1 276 ? -46.741 -14.094 11.907 1.00 58.38 276 LYS B CA 1
ATOM 5015 C C . LYS B 1 276 ? -46.429 -12.606 12.028 1.00 63.88 276 LYS B C 1
ATOM 5016 O O . LYS B 1 276 ? -45.659 -12.182 12.890 1.00 62.48 276 LYS B O 1
ATOM 5021 N N . THR B 1 277 ? -47.036 -11.824 11.146 1.00 58.68 277 THR B N 1
ATOM 5022 C CA . THR B 1 277 ? -46.713 -10.423 11.017 1.00 62.69 277 THR B CA 1
ATOM 5023 C C . THR B 1 277 ? -47.584 -9.560 11.911 1.00 62.11 277 THR B C 1
ATOM 5024 O O . THR B 1 277 ? -47.453 -9.588 13.134 1.00 61.07 277 THR B O 1
ATOM 5028 N N . LYS B 1 278 ? -48.483 -8.806 11.289 1.00 59.01 278 LYS B N 1
ATOM 5029 C CA . LYS B 1 278 ? -49.309 -7.829 11.984 1.00 56.10 278 LYS B CA 1
ATOM 5030 C C . LYS B 1 278 ? -50.085 -8.420 13.147 1.00 60.35 278 LYS B C 1
ATOM 5031 O O . LYS B 1 278 ? -50.540 -7.700 14.025 1.00 62.65 278 LYS B O 1
ATOM 5035 N N . GLY B 1 279 ? -50.236 -9.735 13.154 1.00 56.25 279 GLY B N 1
ATOM 5036 C CA . GLY B 1 279 ? -51.008 -10.390 14.186 1.00 62.69 279 GLY B CA 1
ATOM 5037 C C . GLY B 1 279 ? -52.312 -10.981 13.678 1.00 69.98 279 GLY B C 1
ATOM 5038 O O . GLY B 1 279 ? -52.676 -10.845 12.511 1.00 66.48 279 GLY B O 1
ATOM 5039 N N . THR B 1 280 ? -53.019 -11.646 14.579 1.00 68.73 280 THR B N 1
ATOM 5040 C CA . THR B 1 280 ? -54.301 -12.261 14.276 1.00 65.23 280 THR B CA 1
ATOM 5041 C C . THR B 1 280 ? -55.361 -11.187 14.053 1.00 68.64 280 THR B C 1
ATOM 5042 O O . THR B 1 280 ? -55.257 -10.111 14.630 1.00 70.70 280 THR B O 1
ATOM 5046 N N . ARG B 1 281 ? -56.352 -11.460 13.196 1.00 67.85 281 ARG B N 1
ATOM 5047 C CA . ARG B 1 281 ? -57.426 -10.503 12.919 1.00 62.78 281 ARG B CA 1
ATOM 5048 C C . ARG B 1 281 ? -58.003 -9.959 14.204 1.00 60.06 281 ARG B C 1
ATOM 5049 O O . ARG B 1 281 ? -58.268 -8.772 14.343 1.00 57.76 281 ARG B O 1
ATOM 5057 N N . ALA B 1 282 ? -58.196 -10.864 15.144 1.00 57.61 282 ALA B N 1
ATOM 5058 C CA . ALA B 1 282 ? -58.651 -10.500 16.458 1.00 55.59 282 ALA B CA 1
ATOM 5059 C C . ALA B 1 282 ? -57.658 -9.549 17.064 1.00 58.51 282 ALA B C 1
ATOM 5060 O O . ALA B 1 282 ? -58.027 -8.481 17.519 1.00 60.69 282 ALA B O 1
ATOM 5062 N N . GLU B 1 283 ? -56.387 -9.942 17.022 1.00 64.31 283 GLU B N 1
ATOM 5063 C CA . GLU B 1 283 ? -55.293 -9.211 17.661 1.00 62.67 283 GLU B CA 1
ATOM 5064 C C . GLU B 1 283 ? -55.050 -7.813 17.086 1.00 63.84 283 GLU B C 1
ATOM 5065 O O . GLU B 1 283 ? -54.949 -6.850 17.840 1.00 65.60 283 GLU B O 1
ATOM 5071 N N . VAL B 1 284 ? -54.954 -7.708 15.762 1.00 66.09 284 VAL B N 1
ATOM 5072 C CA . VAL B 1 284 ? -54.806 -6.415 15.095 1.00 63.55 284 VAL B CA 1
ATOM 5073 C C . VAL B 1 284 ? -55.891 -5.480 15.570 1.00 55.99 284 VAL B C 1
ATOM 5074 O O . VAL B 1 284 ? -55.657 -4.308 15.814 1.00 61.64 284 VAL B O 1
ATOM 5078 N N . VAL B 1 285 ? -57.081 -6.029 15.743 1.00 59.31 285 VAL B N 1
ATOM 5079 C CA . VAL B 1 285 ? -58.227 -5.241 16.149 1.00 64.88 285 VAL B CA 1
ATOM 5080 C C . VAL B 1 285 ? -58.088 -4.746 17.589 1.00 67.01 285 VAL B C 1
ATOM 5081 O O . VAL B 1 285 ? -58.501 -3.626 17.897 1.00 67.43 285 VAL B O 1
ATOM 5085 N N . GLN B 1 286 ? -57.493 -5.535 18.479 1.00 66.59 286 GLN B N 1
ATOM 5086 C CA . GLN B 1 286 ? -57.420 -5.068 19.866 1.00 69.10 286 GLN B CA 1
ATOM 5087 C C . GLN B 1 286 ? -56.414 -3.931 20.020 1.00 69.75 286 GLN B C 1
ATOM 5088 O O . GLN B 1 286 ? -56.598 -3.042 20.843 1.00 67.96 286 GLN B O 1
ATOM 5094 N N . GLN B 1 287 ? -55.360 -3.941 19.213 1.00 68.99 287 GLN B N 1
ATOM 5095 C CA . GLN B 1 287 ? -54.410 -2.836 19.248 1.00 72.73 287 GLN B CA 1
ATOM 5096 C C . GLN B 1 287 ? -55.145 -1.568 18.828 1.00 71.58 287 GLN B C 1
ATOM 5097 O O . GLN B 1 287 ? -54.966 -0.511 19.422 1.00 74.53 287 GLN B O 1
ATOM 5099 N N . LEU B 1 288 ? -56.002 -1.692 17.823 1.00 67.03 288 LEU B N 1
ATOM 5100 C CA . LEU B 1 288 ? -56.849 -0.585 17.409 1.00 70.75 288 LEU B CA 1
ATOM 5101 C C . LEU B 1 288 ? -57.942 -0.294 18.429 1.00 73.56 288 LEU B C 1
ATOM 5102 O O . LEU B 1 288 ? -58.506 0.793 18.436 1.00 69.95 288 LEU B O 1
ATOM 5105 N N . GLU B 1 289 ? -58.239 -1.262 19.291 1.00 74.78 289 GLU B N 1
ATOM 5106 C CA . GLU B 1 289 ? -59.355 -1.118 20.219 1.00 71.31 289 GLU B CA 1
ATOM 5107 C C . GLU B 1 289 ? -59.099 0.005 21.220 1.00 73.04 289 GLU B C 1
ATOM 5108 O O . GLU B 1 289 ? -59.966 0.835 21.431 1.00 69.29 289 GLU B O 1
ATOM 5112 N N . LYS B 1 290 ? -57.905 0.058 21.806 1.00 78.51 290 LYS B N 1
ATOM 5113 C CA . LYS B 1 290 ? -57.638 1.016 22.871 1.00 77.31 290 LYS B CA 1
ATOM 5114 C C . LYS B 1 290 ? -57.172 2.328 22.293 1.00 71.45 290 LYS B C 1
ATOM 5115 O O . LYS B 1 290 ? -57.526 3.392 22.785 1.00 71.59 290 LYS B O 1
ATOM 5117 N N . GLU B 1 291 ? -56.386 2.241 21.229 1.00 72.18 291 GLU B N 1
ATOM 5118 C CA . GLU B 1 291 ? -55.779 3.421 20.639 1.00 77.25 291 GLU B CA 1
ATOM 5119 C C . GLU B 1 291 ? -56.833 4.388 20.147 1.00 76.89 291 GLU B C 1
ATOM 5120 O O . GLU B 1 291 ? -56.624 5.598 20.147 1.00 76.25 291 GLU B O 1
ATOM 5126 N N . LEU B 1 292 ? -57.967 3.847 19.723 1.00 80.07 292 LEU B N 1
ATOM 5127 C CA . LEU B 1 292 ? -59.075 4.671 19.277 1.00 79.08 292 LEU B CA 1
ATOM 5128 C C . LEU B 1 292 ? -60.000 4.878 20.447 1.00 76.23 292 LEU B C 1
ATOM 5129 O O . LEU B 1 292 ? -60.816 5.794 20.455 1.00 77.55 292 LEU B O 1
ATOM 5131 N N . PHE B 1 293 ? -59.874 4.022 21.450 1.00 74.52 293 PHE B N 1
ATOM 5132 C CA . PHE B 1 293 ? -60.722 4.182 22.611 1.00 76.73 293 PHE B CA 1
ATOM 5133 C C . PHE B 1 293 ? -60.188 5.320 23.452 1.00 75.69 293 PHE B C 1
ATOM 5134 O O . PHE B 1 293 ? -60.956 6.103 23.974 1.00 79.14 293 PHE B O 1
ATOM 5142 N N . GLU B 1 294 ? -58.877 5.429 23.592 1.00 72.58 294 GLU B N 1
ATOM 5143 C CA . GLU B 1 294 ? -58.353 6.559 24.332 1.00 71.78 294 GLU B CA 1
ATOM 5144 C C . GLU B 1 294 ? -58.579 7.819 23.513 1.00 73.85 294 GLU B C 1
ATOM 5145 O O . GLU B 1 294 ? -58.842 8.882 24.060 1.00 76.99 294 GLU B O 1
ATOM 5151 N N . LEU B 1 295 ? -58.521 7.684 22.193 1.00 72.84 295 LEU B N 1
ATOM 5152 C CA . LEU B 1 295 ? -58.803 8.792 21.285 1.00 71.86 295 LEU B CA 1
ATOM 5153 C C . LEU B 1 295 ? -60.198 9.372 21.494 1.00 70.47 295 LEU B C 1
ATOM 5154 O O . LEU B 1 295 ? -60.485 10.489 21.075 1.00 69.93 295 LEU B O 1
ATOM 5159 N N . TYR B 1 296 ? -61.060 8.593 22.134 1.00 72.23 296 TYR B N 1
ATOM 5160 C CA . TYR B 1 296 ? -62.450 8.963 22.352 1.00 70.05 296 TYR B CA 1
ATOM 5161 C C . TYR B 1 296 ? -62.619 9.981 23.455 1.00 69.44 296 TYR B C 1
ATOM 5162 O O . TYR B 1 296 ? -63.749 10.286 23.837 1.00 66.10 296 TYR B O 1
ATOM 5171 N N . LYS B 1 297 ? -61.517 10.461 24.026 1.00 72.85 297 LYS B N 1
ATOM 5172 C CA . LYS B 1 297 ? -61.623 10.916 25.416 1.00 70.96 297 LYS B CA 1
ATOM 5173 C C . LYS B 1 297 ? -61.720 12.418 25.721 1.00 68.27 297 LYS B C 1
ATOM 5174 O O . LYS B 1 297 ? -61.778 12.773 26.896 1.00 65.67 297 LYS B O 1
ATOM 5180 N N . ASP B 1 298 ? -61.788 13.266 24.691 1.00 65.17 298 ASP B N 1
ATOM 5181 C CA . ASP B 1 298 ? -62.291 14.657 24.770 1.00 62.69 298 ASP B CA 1
ATOM 5182 C C . ASP B 1 298 ? -61.885 15.422 23.534 1.00 65.99 298 ASP B C 1
ATOM 5183 O O . ASP B 1 298 ? -60.793 15.207 23.017 1.00 62.97 298 ASP B O 1
ATOM 5188 N N . PRO B 1 299 ? -62.780 16.305 23.046 1.00 73.17 299 PRO B N 1
ATOM 5189 C CA . PRO B 1 299 ? -62.607 17.046 21.791 1.00 80.01 299 PRO B CA 1
ATOM 5190 C C . PRO B 1 299 ? -61.234 17.697 21.652 1.00 81.71 299 PRO B C 1
ATOM 5191 O O . PRO B 1 299 ? -60.389 17.145 20.944 1.00 80.74 299 PRO B O 1
ATOM 5195 N N . ARG B 1 311 ? -64.048 3.600 12.989 1.00 76.22 311 ARG B N 1
ATOM 5196 C CA . ARG B 1 311 ? -64.188 4.069 11.615 1.00 85.49 311 ARG B CA 1
ATOM 5197 C C . ARG B 1 311 ? -63.864 2.989 10.595 1.00 88.17 311 ARG B C 1
ATOM 5198 O O . ARG B 1 311 ? -63.765 3.265 9.400 1.00 90.46 311 ARG B O 1
ATOM 5206 N N . GLY B 1 312 ? -63.700 1.761 11.069 1.00 86.10 312 GLY B N 1
ATOM 5207 C CA . GLY B 1 312 ? -63.431 0.646 10.186 1.00 84.00 312 GLY B CA 1
ATOM 5208 C C . GLY B 1 312 ? -63.977 -0.649 10.745 1.00 89.15 312 GLY B C 1
ATOM 5209 O O . GLY B 1 312 ? -64.004 -0.843 11.962 1.00 89.40 312 GLY B O 1
ATOM 5210 N N . GLY B 1 313 ? -64.427 -1.529 9.853 1.00 91.97 313 GLY B N 1
ATOM 5211 C CA . GLY B 1 313 ? -64.884 -2.856 10.236 1.00 84.59 313 GLY B CA 1
ATOM 5212 C C . GLY B 1 313 ? -66.378 -3.117 10.129 1.00 77.09 313 GLY B C 1
ATOM 5213 O O . GLY B 1 313 ? -66.790 -4.250 9.886 1.00 68.62 313 GLY B O 1
ATOM 5214 N N . ALA B 1 314 ? -67.196 -2.081 10.309 1.00 82.61 314 ALA B N 1
ATOM 5215 C CA . ALA B 1 314 ? -68.644 -2.277 10.335 1.00 76.80 314 ALA B CA 1
ATOM 5216 C C . ALA B 1 314 ? -69.481 -1.070 9.918 1.00 73.53 314 ALA B C 1
ATOM 5217 O O . ALA B 1 314 ? -69.075 0.078 10.068 1.00 78.87 314 ALA B O 1
ATOM 5219 N N . TYR B 1 315 ? -70.656 -1.376 9.374 1.00 73.52 315 TYR B N 1
ATOM 5220 C CA . TYR B 1 315 ? -71.733 -0.420 9.134 1.00 78.89 315 TYR B CA 1
ATOM 5221 C C . TYR B 1 315 ? -72.981 -0.946 9.820 1.00 72.58 315 TYR B C 1
ATOM 5222 O O . TYR B 1 315 ? -74.093 -0.502 9.538 1.00 64.49 315 TYR B O 1
ATOM 5231 N N . TYR B 1 316 ? -72.765 -1.914 10.710 1.00 71.90 316 TYR B N 1
ATOM 5232 C CA . TYR B 1 316 ? -73.841 -2.641 11.369 1.00 69.12 316 TYR B CA 1
ATOM 5233 C C . TYR B 1 316 ? -74.834 -1.667 11.927 1.00 72.41 316 TYR B C 1
ATOM 5234 O O . TYR B 1 316 ? -76.027 -1.768 11.672 1.00 76.11 316 TYR B O 1
ATOM 5243 N N . SER B 1 317 ? -74.336 -0.694 12.668 1.00 69.97 317 SER B N 1
ATOM 5244 C CA . SER B 1 317 ? -75.230 0.188 13.391 1.00 71.82 317 SER B CA 1
ATOM 5245 C C . SER B 1 317 ? -76.002 1.155 12.482 1.00 67.31 317 SER B C 1
ATOM 5246 O O . SER B 1 317 ? -77.072 1.621 12.861 1.00 65.81 317 SER B O 1
ATOM 5249 N N . ASP B 1 318 ? -75.517 1.404 11.268 1.00 66.84 318 ASP B N 1
ATOM 5250 C CA . ASP B 1 318 ? -76.246 2.287 10.351 1.00 67.11 318 ASP B CA 1
ATOM 5251 C C . ASP B 1 318 ? -77.533 1.702 9.786 1.00 68.46 318 ASP B C 1
ATOM 5252 O O . ASP B 1 318 ? -78.546 2.391 9.690 1.00 71.36 318 ASP B O 1
ATOM 5257 N N . ALA B 1 319 ? -77.477 0.438 9.379 1.00 73.19 319 ALA B N 1
ATOM 5258 C CA . ALA B 1 319 ? -78.625 -0.243 8.791 1.00 71.67 319 ALA B CA 1
ATOM 5259 C C . ALA B 1 319 ? -79.503 -0.783 9.890 1.00 59.49 319 ALA B C 1
ATOM 5260 O O . ALA B 1 319 ? -80.530 -1.398 9.648 1.00 57.72 319 ALA B O 1
ATOM 5262 N N . ALA B 1 320 ? -79.071 -0.545 11.111 1.00 56.34 320 ALA B N 1
ATOM 5263 C CA . ALA B 1 320 ? -79.734 -1.078 12.266 1.00 57.58 320 ALA B CA 1
ATOM 5264 C C . ALA B 1 320 ? -80.798 -0.158 12.748 1.00 57.85 320 ALA B C 1
ATOM 5265 O O . ALA B 1 320 ? -81.747 -0.582 13.378 1.00 58.78 320 ALA B O 1
ATOM 5267 N N . CYS B 1 321 ? -80.622 1.124 12.500 1.00 63.40 321 CYS B N 1
ATOM 5268 C CA . CYS B 1 321 ? -81.626 2.064 12.949 1.00 64.97 321 CYS B CA 1
ATOM 5269 C C . CYS B 1 321 ? -82.628 2.339 11.837 1.00 64.48 321 CYS B C 1
ATOM 5270 O O . CYS B 1 321 ? -83.754 2.755 12.106 1.00 68.25 321 CYS B O 1
ATOM 5273 N N . SER B 1 322 ? -82.219 2.113 10.591 1.00 63.15 322 SER B N 1
ATOM 5274 C CA . SER B 1 322 ? -83.158 2.156 9.482 1.00 55.70 322 SER B CA 1
ATOM 5275 C C . SER B 1 322 ? -84.337 1.296 9.889 1.00 55.69 322 SER B C 1
ATOM 5276 O O . SER B 1 322 ? -85.478 1.743 9.910 1.00 59.57 322 SER B O 1
ATOM 5279 N N . LEU B 1 323 ? -84.025 0.059 10.246 1.00 51.06 323 LEU B N 1
ATOM 5280 C CA . LEU B 1 323 ? -84.998 -0.920 10.682 1.00 49.96 323 LEU B CA 1
ATOM 5281 C C . LEU B 1 323 ? -85.920 -0.398 11.772 1.00 52.74 323 LEU B C 1
ATOM 5282 O O . LEU B 1 323 ? -87.109 -0.273 11.552 1.00 53.31 323 LEU B O 1
ATOM 5287 N N . ILE B 1 324 ? -85.379 -0.110 12.948 1.00 53.49 324 ILE B N 1
ATOM 5288 C CA . ILE B 1 324 ? -86.173 0.417 14.059 1.00 56.08 324 ILE B CA 1
ATOM 5289 C C . ILE B 1 324 ? -86.995 1.635 13.668 1.00 57.34 324 ILE B C 1
ATOM 5290 O O . ILE B 1 324 ? -88.106 1.830 14.151 1.00 54.03 324 ILE B O 1
ATOM 5295 N N . SER B 1 325 ? -86.424 2.472 12.811 1.00 56.54 325 SER B N 1
ATOM 5296 C CA . SER B 1 325 ? -87.140 3.625 12.315 1.00 55.52 325 SER B CA 1
ATOM 5297 C C . SER B 1 325 ?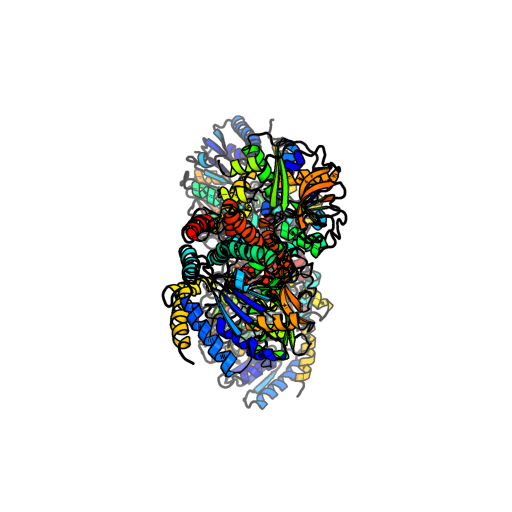 -88.361 3.067 11.638 1.00 53.14 325 SER B C 1
ATOM 5298 O O . SER B 1 325 ? -89.478 3.307 12.077 1.00 54.63 325 SER B O 1
ATOM 5301 N N . SER B 1 326 ? -88.122 2.263 10.609 1.00 50.23 326 SER B N 1
ATOM 5302 C CA . SER B 1 326 ? -89.184 1.642 9.829 1.00 54.49 326 SER B CA 1
ATOM 5303 C C . SER B 1 326 ? -90.204 0.838 10.651 1.00 52.46 326 SER B C 1
ATOM 5304 O O . SER B 1 326 ? -91.401 0.949 10.421 1.00 48.82 326 SER B O 1
ATOM 5307 N N . ILE B 1 327 ? -89.735 0.040 11.604 1.00 51.37 327 ILE B N 1
ATOM 5308 C CA . ILE B 1 327 ? -90.618 -0.781 12.433 1.00 49.08 327 ILE B CA 1
ATOM 5309 C C . ILE B 1 327 ? -91.537 0.050 13.310 1.00 49.94 327 ILE B C 1
ATOM 5310 O O . ILE B 1 327 ? -92.664 -0.339 13.583 1.00 53.33 327 ILE B O 1
ATOM 5315 N N . TYR B 1 328 ? -91.059 1.197 13.764 1.00 55.47 328 TYR B N 1
ATOM 5316 C CA . TYR B 1 328 ? -91.830 1.990 14.712 1.00 56.62 328 TYR B CA 1
ATOM 5317 C C . TYR B 1 328 ? -92.983 2.680 14.022 1.00 58.69 328 TYR B C 1
ATOM 5318 O O . TYR B 1 328 ? -94.089 2.711 14.540 1.00 59.64 328 TYR B O 1
ATOM 5327 N N . ASN B 1 329 ? -92.725 3.232 12.848 1.00 58.17 329 ASN B N 1
ATOM 5328 C CA . ASN B 1 329 ? -93.751 3.995 12.174 1.00 61.63 329 ASN B CA 1
ATOM 5329 C C . ASN B 1 329 ? -94.340 3.292 10.944 1.00 63.17 329 ASN B C 1
ATOM 5330 O O . ASN B 1 329 ? -95.089 3.911 10.193 1.00 67.53 329 ASN B O 1
ATOM 5335 N N . ASP B 1 330 ? -94.002 2.014 10.751 1.00 61.03 330 ASP B N 1
ATOM 5336 C CA . ASP B 1 330 ? -94.618 1.179 9.716 1.00 55.95 330 ASP B CA 1
ATOM 5337 C C . ASP B 1 330 ? -94.327 1.693 8.304 1.00 55.11 330 ASP B C 1
ATOM 5338 O O . ASP B 1 330 ? -95.217 1.806 7.478 1.00 53.32 330 ASP B O 1
ATOM 5343 N N . LYS B 1 331 ? -93.076 1.996 8.001 1.00 51.61 331 LYS B N 1
ATOM 5344 C CA . LYS B 1 331 ? -92.808 2.684 6.738 1.00 51.76 331 LYS B CA 1
ATOM 5345 C C . LYS B 1 331 ? -92.949 1.779 5.513 1.00 49.51 331 LYS B C 1
ATOM 5346 O O . LYS B 1 331 ? -93.409 2.225 4.463 1.00 51.20 331 LYS B O 1
ATOM 5352 N N . ARG B 1 332 ? -92.596 0.508 5.675 1.00 52.11 332 ARG B N 1
ATOM 5353 C CA . ARG B 1 332 ? -92.799 -0.552 4.672 1.00 51.54 332 ARG B CA 1
ATOM 5354 C C . ARG B 1 332 ? -91.899 -0.369 3.458 1.00 51.84 332 ARG B C 1
ATOM 5355 O O . ARG B 1 332 ? -92.350 -0.365 2.313 1.00 46.08 332 ARG B O 1
ATOM 5361 N N . ASP B 1 333 ? -90.608 -0.248 3.726 1.00 50.82 333 ASP B N 1
ATOM 5362 C CA . ASP B 1 333 ? -89.607 -0.283 2.675 1.00 53.61 333 ASP B CA 1
ATOM 5363 C C . ASP B 1 333 ? -88.905 -1.632 2.688 1.00 57.71 333 ASP B C 1
ATOM 5364 O O . ASP B 1 333 ? -89.078 -2.418 3.620 1.00 59.06 333 ASP B O 1
ATOM 5369 N N . ILE B 1 334 ? -88.097 -1.890 1.668 1.00 53.67 334 ILE B N 1
ATOM 5370 C CA . ILE B 1 334 ? -87.384 -3.160 1.557 1.00 54.20 334 ILE B CA 1
ATOM 5371 C C . ILE B 1 334 ? -85.964 -3.155 2.128 1.00 54.35 334 ILE B C 1
ATOM 5372 O O . ILE B 1 334 ? -85.038 -2.630 1.511 1.00 59.13 334 ILE B O 1
ATOM 5377 N N . GLN B 1 335 ? -85.789 -3.754 3.299 1.00 49.49 335 GLN B N 1
ATOM 5378 C CA . GLN B 1 335 ? -84.455 -3.974 3.858 1.00 51.24 335 GLN B CA 1
ATOM 5379 C C . GLN B 1 335 ? -84.181 -5.476 4.035 1.00 47.69 335 GLN B C 1
ATOM 5380 O O . GLN B 1 335 ? -85.089 -6.226 4.378 1.00 45.30 335 GLN B O 1
ATOM 5386 N N . PRO B 1 336 ? -82.934 -5.916 3.799 1.00 43.70 336 PRO B N 1
ATOM 5387 C CA . PRO B 1 336 ? -82.543 -7.319 3.959 1.00 42.03 336 PRO B CA 1
ATOM 5388 C C . PRO B 1 336 ? -82.127 -7.681 5.371 1.00 38.73 336 PRO B C 1
ATOM 5389 O O . PRO B 1 336 ? -81.073 -7.269 5.812 1.00 45.74 336 PRO B O 1
ATOM 5393 N N . VAL B 1 337 ? -82.933 -8.456 6.077 1.00 37.04 337 VAL B N 1
ATOM 5394 C CA . VAL B 1 337 ? -82.587 -8.798 7.443 1.00 39.75 337 VAL B CA 1
ATOM 5395 C C . VAL B 1 337 ? -82.723 -10.289 7.752 1.00 45.93 337 VAL B C 1
ATOM 5396 O O . VAL B 1 337 ? -82.924 -11.110 6.863 1.00 47.12 337 VAL B O 1
ATOM 5400 N N . ASN B 1 338 ? -82.599 -10.629 9.026 1.00 42.06 338 ASN B N 1
ATOM 5401 C CA . ASN B 1 338 ? -82.677 -12.007 9.447 1.00 40.56 338 ASN B CA 1
ATOM 5402 C C . ASN B 1 338 ? -83.950 -12.304 10.230 1.00 38.95 338 ASN B C 1
ATOM 5403 O O . ASN B 1 338 ? -84.123 -11.856 11.358 1.00 41.59 338 ASN B O 1
ATOM 5408 N N . THR B 1 339 ? -84.834 -13.077 9.615 1.00 33.43 339 THR B N 1
ATOM 5409 C CA . THR B 1 339 ? -86.149 -13.358 10.173 1.00 34.78 339 THR B CA 1
ATOM 5410 C C . THR B 1 339 ? -86.631 -14.746 9.772 1.00 36.41 339 THR B C 1
ATOM 5411 O O . THR B 1 339 ? -86.137 -15.293 8.802 1.00 44.89 339 THR B O 1
ATOM 5415 N N . ARG B 1 340 ? -87.593 -15.304 10.501 1.00 30.63 340 ARG B N 1
ATOM 5416 C CA . ARG B 1 340 ? -88.160 -16.617 10.192 1.00 36.17 340 ARG B CA 1
ATOM 5417 C C . ARG B 1 340 ? -88.400 -16.806 8.700 1.00 36.03 340 ARG B C 1
ATOM 5418 O O . ARG B 1 340 ? -88.544 -15.847 7.979 1.00 34.16 340 ARG B O 1
ATOM 5426 N N . ASN B 1 341 ? -88.429 -18.039 8.222 1.00 42.96 341 ASN B N 1
ATOM 5427 C CA . ASN B 1 341 ? -88.391 -18.238 6.783 1.00 44.36 341 ASN B CA 1
ATOM 5428 C C . ASN B 1 341 ? -89.758 -18.214 6.147 1.00 44.13 341 ASN B C 1
ATOM 5429 O O . ASN B 1 341 ? -89.935 -17.636 5.079 1.00 44.31 341 ASN B O 1
ATOM 5434 N N . ASN B 1 342 ? -90.717 -18.862 6.795 1.00 44.42 342 ASN B N 1
ATOM 5435 C CA . ASN B 1 342 ? -92.045 -19.020 6.229 1.00 44.87 342 ASN B CA 1
ATOM 5436 C C . ASN B 1 342 ? -91.993 -19.411 4.771 1.00 41.04 342 ASN B C 1
ATOM 5437 O O . ASN B 1 342 ? -92.763 -18.919 3.968 1.00 48.39 342 ASN B O 1
ATOM 5442 N N . GLY B 1 343 ? -91.054 -20.273 4.427 1.00 39.86 343 GLY B N 1
ATOM 5443 C CA . GLY B 1 343 ? -90.995 -20.846 3.103 1.00 45.39 343 GLY B CA 1
ATOM 5444 C C . GLY B 1 343 ? -90.647 -19.859 2.027 1.00 42.33 343 GLY B C 1
ATOM 5445 O O . GLY B 1 343 ? -90.767 -20.166 0.853 1.00 39.79 343 GLY B O 1
ATOM 5446 N N . ALA B 1 344 ? -90.220 -18.673 2.427 1.00 40.08 344 ALA B N 1
ATOM 5447 C CA . ALA B 1 344 ? -89.720 -17.693 1.481 1.00 41.70 344 ALA B CA 1
ATOM 5448 C C . ALA B 1 344 ? -88.652 -18.302 0.599 1.00 42.72 344 ALA B C 1
ATOM 5449 O O . ALA B 1 344 ? -88.768 -18.298 -0.620 1.00 45.64 344 ALA B O 1
ATOM 5451 N N . ILE B 1 345 ? -87.606 -18.823 1.227 1.00 42.30 345 ILE B N 1
ATOM 5452 C CA . ILE B 1 345 ? -86.650 -19.671 0.522 1.00 45.38 345 ILE B CA 1
ATOM 5453 C C . ILE B 1 345 ? -87.075 -21.119 0.669 1.00 46.47 345 ILE B C 1
ATOM 5454 O O . ILE B 1 345 ? -86.997 -21.673 1.760 1.00 47.79 345 ILE B O 1
ATOM 5459 N N . ALA B 1 346 ? -87.524 -21.719 -0.429 1.00 43.62 346 ALA B N 1
ATOM 5460 C CA . ALA B 1 346 ? -88.088 -23.061 -0.413 1.00 42.67 346 ALA B CA 1
ATOM 5461 C C . ALA B 1 346 ? -87.233 -24.087 0.313 1.00 41.33 346 ALA B C 1
ATOM 5462 O O . ALA B 1 346 ? -87.714 -24.828 1.164 1.00 37.64 346 ALA B O 1
ATOM 5464 N N . SER B 1 347 ? -85.952 -24.113 -0.024 1.00 39.91 347 SER B N 1
ATOM 5465 C CA . SER B 1 347 ? -85.067 -25.152 0.449 1.00 33.30 347 SER B CA 1
ATOM 5466 C C . SER B 1 347 ? -84.658 -25.039 1.915 1.00 38.05 347 SER B C 1
ATOM 5467 O O . SER B 1 347 ? -83.913 -25.866 2.397 1.00 47.50 347 SER B O 1
ATOM 5470 N N . ILE B 1 348 ? -85.152 -24.047 2.633 1.00 36.64 348 ILE B N 1
ATOM 5471 C CA . ILE B 1 348 ? -84.849 -23.906 4.054 1.00 36.82 348 ILE B CA 1
ATOM 5472 C C . ILE B 1 348 ? -86.146 -24.104 4.806 1.00 36.48 348 ILE B C 1
ATOM 5473 O O . ILE B 1 348 ? -87.167 -23.614 4.359 1.00 43.86 348 ILE B O 1
ATOM 5478 N N . PRO B 1 349 ? -86.127 -24.830 5.931 1.00 33.65 349 PRO B N 1
ATOM 5479 C CA . PRO B 1 349 ? -87.323 -24.991 6.750 1.00 32.32 349 PRO B CA 1
ATOM 5480 C C . PRO B 1 349 ? -88.073 -23.690 6.978 1.00 39.32 349 PRO B C 1
ATOM 5481 O O . PRO B 1 349 ? -87.461 -22.646 7.088 1.00 41.12 349 PRO B O 1
ATOM 5485 N N . PRO B 1 350 ? -89.403 -23.738 7.007 1.00 41.07 350 PRO B N 1
ATOM 5486 C CA . PRO B 1 350 ? -90.093 -22.515 7.392 1.00 44.87 350 PRO B CA 1
ATOM 5487 C C . PRO B 1 350 ? -89.715 -22.032 8.786 1.00 49.15 350 PRO B C 1
ATOM 5488 O O . PRO B 1 350 ? -89.577 -20.829 8.963 1.00 47.97 350 PRO B O 1
ATOM 5492 N N . GLU B 1 351 ? -89.519 -22.938 9.739 1.00 46.35 351 GLU B N 1
ATOM 5493 C CA . GLU B 1 351 ? -89.309 -22.531 11.124 1.00 44.59 351 GLU B CA 1
ATOM 5494 C C . GLU B 1 351 ? -87.980 -21.853 11.332 1.00 45.13 351 GLU B C 1
ATOM 5495 O O . GLU B 1 351 ? -87.721 -21.321 12.399 1.00 45.81 351 GLU B O 1
ATOM 5501 N N . SER B 1 352 ? -87.128 -21.895 10.320 1.00 43.55 352 SER B N 1
ATOM 5502 C CA . SER B 1 352 ? -85.749 -21.465 10.485 1.00 43.60 352 SER B CA 1
ATOM 5503 C C . SER B 1 352 ? -85.512 -20.045 10.016 1.00 47.38 352 SER B C 1
ATOM 5504 O O . SER B 1 352 ? -86.364 -19.457 9.362 1.00 46.92 352 SER B O 1
ATOM 5507 N N . ALA B 1 353 ? -84.342 -19.506 10.352 1.00 45.62 353 ALA B N 1
ATOM 5508 C CA . ALA B 1 353 ? -84.011 -18.125 10.051 1.00 39.65 353 ALA B CA 1
ATOM 5509 C C . ALA B 1 353 ? -83.259 -18.006 8.750 1.00 38.15 353 ALA B C 1
ATOM 5510 O O . ALA B 1 353 ? -82.403 -18.812 8.460 1.00 47.90 353 ALA B O 1
ATOM 5512 N N . VAL B 1 354 ? -83.590 -16.995 7.965 1.00 34.06 354 VAL B N 1
ATOM 5513 C CA . VAL B 1 354 ? -82.880 -16.721 6.734 1.00 41.30 354 VAL B CA 1
ATOM 5514 C C . VAL B 1 354 ? -82.525 -15.250 6.687 1.00 46.06 354 VAL B C 1
ATOM 5515 O O . VAL B 1 354 ? -82.985 -14.478 7.515 1.00 45.97 354 VAL B O 1
ATOM 5519 N N . GLU B 1 355 ? -81.699 -14.869 5.721 1.00 45.41 355 GLU B N 1
ATOM 5520 C CA . GLU B 1 355 ? -81.400 -13.471 5.480 1.00 41.32 355 GLU B CA 1
ATOM 5521 C C . GLU B 1 355 ? -81.840 -13.098 4.085 1.00 52.44 355 GLU B C 1
ATOM 5522 O O . GLU B 1 355 ? -81.169 -13.410 3.101 1.00 53.89 355 GLU B O 1
ATOM 5528 N N . VAL B 1 356 ? -82.992 -12.438 4.021 1.00 50.41 356 VAL B N 1
ATOM 5529 C CA . VAL B 1 356 ? -83.677 -12.121 2.776 1.00 42.15 356 VAL B CA 1
ATOM 5530 C C . VAL B 1 356 ? -84.156 -10.689 2.811 1.00 42.44 356 VAL B C 1
ATOM 5531 O O . VAL B 1 356 ? -84.208 -10.089 3.873 1.00 41.02 356 VAL B O 1
ATOM 5535 N N . ASN B 1 357 ? -84.518 -10.141 1.660 1.00 43.48 357 ASN B N 1
ATOM 5536 C CA . ASN B 1 357 ? -85.124 -8.823 1.648 1.00 43.81 357 ASN B CA 1
ATOM 5537 C C . ASN B 1 357 ? -86.473 -8.892 2.349 1.00 46.98 357 ASN B C 1
ATOM 5538 O O . ASN B 1 357 ? -87.099 -9.939 2.367 1.00 44.43 357 ASN B O 1
ATOM 5543 N N . CYS B 1 358 ? -86.901 -7.791 2.961 1.00 48.81 358 CYS B N 1
ATOM 5544 C CA . CYS B 1 358 ? -88.137 -7.785 3.737 1.00 45.60 358 CYS B CA 1
ATOM 5545 C C . CYS B 1 358 ? -88.836 -6.433 3.733 1.00 48.67 358 CYS B C 1
ATOM 5546 O O . CYS B 1 358 ? -88.189 -5.402 3.794 1.00 49.36 358 CYS B O 1
ATOM 5549 N N . VAL B 1 359 ? -90.163 -6.463 3.662 1.00 50.72 359 VAL B N 1
ATOM 5550 C CA . VAL B 1 359 ? -91.012 -5.325 3.975 1.00 44.51 359 VAL B CA 1
ATOM 5551 C C . VAL B 1 359 ? -91.016 -5.129 5.475 1.00 43.06 359 VAL B C 1
ATOM 5552 O O . VAL B 1 359 ? -91.224 -6.066 6.219 1.00 42.41 359 VAL B O 1
ATOM 5556 N N . ILE B 1 360 ? -90.782 -3.916 5.937 1.00 43.78 360 ILE B N 1
ATOM 5557 C CA . ILE B 1 360 ? -90.730 -3.703 7.368 1.00 46.42 360 ILE B CA 1
ATOM 5558 C C . ILE B 1 360 ? -92.026 -3.126 7.883 1.00 45.89 360 ILE B C 1
ATOM 5559 O O . ILE B 1 360 ? -92.333 -1.989 7.639 1.00 50.22 360 ILE B O 1
ATOM 5564 N N . THR B 1 361 ? -92.807 -3.927 8.582 1.00 51.88 361 THR B N 1
ATOM 5565 C CA . THR B 1 361 ? -94.118 -3.478 9.023 1.00 53.52 361 THR B CA 1
ATOM 5566 C C . THR B 1 361 ? -94.058 -3.171 10.491 1.00 54.19 361 THR B C 1
ATOM 5567 O O . THR B 1 361 ? -93.071 -3.458 11.146 1.00 54.30 361 THR B O 1
ATOM 5571 N N . LYS B 1 362 ? -95.135 -2.616 11.014 1.00 56.16 362 LYS B N 1
ATOM 5572 C CA . LYS B 1 362 ? -95.189 -2.293 12.420 1.00 56.80 362 LYS B CA 1
ATOM 5573 C C . LYS B 1 362 ? -95.366 -3.569 13.207 1.00 50.88 362 LYS B C 1
ATOM 5574 O O . LYS B 1 362 ? -95.143 -3.599 14.407 1.00 48.07 362 LYS B O 1
ATOM 5578 N N . ASP B 1 363 ? -95.783 -4.625 12.520 1.00 57.27 363 ASP B N 1
ATOM 5579 C CA . ASP B 1 363 ? -95.926 -5.928 13.158 1.00 59.55 363 ASP B CA 1
ATOM 5580 C C . ASP B 1 363 ? -94.648 -6.705 13.023 1.00 57.40 363 ASP B C 1
ATOM 5581 O O . ASP B 1 363 ? -94.492 -7.773 13.612 1.00 54.55 363 ASP B O 1
ATOM 5586 N N . GLY B 1 364 ? -93.739 -6.175 12.221 1.00 50.38 364 GLY B N 1
ATOM 5587 C CA . GLY B 1 364 ? -92.436 -6.778 12.107 1.00 46.15 364 GLY B CA 1
ATOM 5588 C C . GLY B 1 364 ? -91.975 -6.830 10.685 1.00 47.17 364 GLY B C 1
ATOM 5589 O O . GLY B 1 364 ? -92.481 -6.102 9.847 1.00 46.35 364 GLY B O 1
ATOM 5590 N N . PRO B 1 365 ? -90.979 -7.673 10.413 1.00 47.86 365 PRO B N 1
ATOM 5591 C CA . PRO B 1 365 ? -90.553 -7.847 9.028 1.00 43.81 365 PRO B CA 1
ATOM 5592 C C . PRO B 1 365 ? -91.384 -8.908 8.333 1.00 36.71 365 PRO B C 1
ATOM 5593 O O . PRO B 1 365 ? -91.957 -9.780 8.964 1.00 31.83 365 PRO B O 1
ATOM 5597 N N . LYS B 1 366 ? -91.437 -8.816 7.019 1.00 38.27 366 LYS B N 1
ATOM 5598 C CA . LYS B 1 366 ? -92.250 -9.690 6.226 1.00 36.88 366 LYS B CA 1
ATOM 5599 C C . LYS B 1 366 ? -91.426 -10.119 5.022 1.00 37.58 366 LYS B C 1
ATOM 5600 O O . LYS B 1 366 ? -91.201 -9.324 4.129 1.00 39.66 366 LYS B O 1
ATOM 5606 N N . PRO B 1 367 ? -90.953 -11.374 4.999 1.00 35.32 367 PRO B N 1
ATOM 5607 C CA . PRO B 1 367 ? -90.087 -11.822 3.908 1.00 38.39 367 PRO B CA 1
ATOM 5608 C C . PRO B 1 367 ? -90.749 -11.715 2.561 1.00 39.94 367 PRO B C 1
ATOM 5609 O O . PRO B 1 367 ? -91.947 -11.780 2.507 1.00 44.38 367 PRO B O 1
ATOM 5613 N N . ILE B 1 368 ? -89.983 -11.535 1.502 1.00 41.07 368 ILE B N 1
ATOM 5614 C CA . ILE B 1 368 ? -90.500 -11.613 0.148 1.00 44.73 368 ILE B CA 1
ATOM 5615 C C . ILE B 1 368 ? -90.138 -12.959 -0.437 1.00 51.64 368 ILE B C 1
ATOM 5616 O O . ILE B 1 368 ? -89.026 -13.422 -0.249 1.00 55.73 368 ILE B O 1
ATOM 5621 N N . ALA B 1 369 ? -91.060 -13.592 -1.145 1.00 43.84 369 ALA B N 1
ATOM 5622 C CA . ALA B 1 369 ? -90.797 -14.902 -1.714 1.00 42.26 369 ALA B CA 1
ATOM 5623 C C . ALA B 1 369 ? -89.589 -14.866 -2.622 1.00 41.50 369 ALA B C 1
ATOM 5624 O O . ALA B 1 369 ? -89.458 -13.965 -3.424 1.00 48.53 369 ALA B O 1
ATOM 5626 N N . VAL B 1 370 ? -88.703 -15.843 -2.480 1.00 40.14 370 VAL B N 1
ATOM 5627 C CA . VAL B 1 370 ? -87.554 -15.972 -3.366 1.00 44.36 370 VAL B CA 1
ATOM 5628 C C . VAL B 1 370 ? -87.767 -17.085 -4.369 1.00 44.42 370 VAL B C 1
ATOM 5629 O O . VAL B 1 370 ? -87.204 -17.075 -5.462 1.00 43.44 370 VAL B O 1
ATOM 5633 N N . GLY B 1 371 ? -88.593 -18.045 -3.983 1.00 41.45 371 GLY B N 1
ATOM 5634 C CA . GLY B 1 371 ? -88.735 -19.265 -4.739 1.00 41.90 371 GLY B CA 1
ATOM 5635 C C . GLY B 1 371 ? -87.782 -20.242 -4.097 1.00 49.88 371 GLY B C 1
ATOM 5636 O O . GLY B 1 371 ? -88.059 -20.796 -3.039 1.00 50.74 371 GLY B O 1
ATOM 5637 N N . ASP B 1 372 ? -86.631 -20.427 -4.721 1.00 47.93 372 ASP B N 1
ATOM 5638 C CA . ASP B 1 372 ? -85.582 -21.215 -4.115 1.00 42.90 372 ASP B CA 1
ATOM 5639 C C . ASP B 1 372 ? -84.239 -20.637 -4.512 1.00 44.68 372 ASP B C 1
ATOM 5640 O O . ASP B 1 372 ? -84.129 -19.951 -5.523 1.00 42.06 372 ASP B O 1
ATOM 5645 N N . LEU B 1 373 ? -83.219 -20.922 -3.715 1.00 43.30 373 LEU B N 1
ATOM 5646 C CA . LEU B 1 373 ? -81.854 -20.573 -4.070 1.00 39.77 373 LEU B CA 1
ATOM 5647 C C . LEU B 1 373 ? -81.478 -21.219 -5.373 1.00 38.27 373 LEU B C 1
ATOM 5648 O O . LEU B 1 373 ? -81.912 -22.312 -5.653 1.00 44.03 373 LEU B O 1
ATOM 5653 N N . PRO B 1 374 ? -80.700 -20.517 -6.196 1.00 40.27 374 PRO B N 1
ATOM 5654 C CA . PRO B 1 374 ? -80.199 -21.090 -7.442 1.00 43.38 374 PRO B CA 1
ATOM 5655 C C . PRO B 1 374 ? -79.482 -22.388 -7.161 1.00 40.10 374 PRO B C 1
ATOM 5656 O O . PRO B 1 374 ? -78.824 -22.500 -6.139 1.00 37.22 374 PRO B O 1
ATOM 5660 N N . VAL B 1 375 ? -79.622 -23.355 -8.056 1.00 43.93 375 VAL B N 1
ATOM 5661 C CA . VAL B 1 375 ? -79.163 -24.716 -7.809 1.00 44.30 375 VAL B CA 1
ATOM 5662 C C . VAL B 1 375 ? -77.743 -24.770 -7.256 1.00 38.85 375 VAL B C 1
ATOM 5663 O O . VAL B 1 375 ? -77.551 -25.106 -6.099 1.00 39.57 375 VAL B O 1
ATOM 5667 N N . ALA B 1 376 ? -76.766 -24.387 -8.069 1.00 37.23 376 ALA B N 1
ATOM 5668 C CA . ALA B 1 376 ? -75.346 -24.515 -7.727 1.00 39.42 376 ALA B CA 1
ATOM 5669 C C . ALA B 1 376 ? -74.958 -24.069 -6.321 1.00 38.36 376 ALA B C 1
ATOM 5670 O O . ALA B 1 376 ? -73.971 -24.510 -5.778 1.00 39.83 376 ALA B O 1
ATOM 5672 N N . VAL B 1 377 ? -75.747 -23.203 -5.725 1.00 37.81 377 VAL B N 1
ATOM 5673 C CA . VAL B 1 377 ? -75.424 -22.679 -4.420 1.00 40.90 377 VAL B CA 1
ATOM 5674 C C . VAL B 1 377 ? -76.349 -23.255 -3.367 1.00 44.18 377 VAL B C 1
ATOM 5675 O O . VAL B 1 377 ? -76.213 -22.956 -2.183 1.00 45.28 377 VAL B O 1
ATOM 5679 N N . ARG B 1 378 ? -77.298 -24.080 -3.799 1.00 41.50 378 ARG B N 1
ATOM 5680 C CA . ARG B 1 378 ? -78.345 -24.531 -2.903 1.00 39.65 378 ARG B CA 1
ATOM 5681 C C . ARG B 1 378 ? -77.750 -25.343 -1.778 1.00 39.26 378 ARG B C 1
ATOM 5682 O O . ARG B 1 378 ? -77.989 -25.052 -0.615 1.00 36.25 378 ARG B O 1
ATOM 5690 N N . GLY B 1 379 ? -76.944 -26.336 -2.132 1.00 40.03 379 GLY B N 1
ATOM 5691 C CA . GLY B 1 379 ? -76.384 -27.266 -1.167 1.00 40.67 379 GLY B CA 1
ATOM 5692 C C . GLY B 1 379 ? -75.450 -26.677 -0.131 1.00 39.37 379 GLY B C 1
ATOM 5693 O O . GLY B 1 379 ? -75.501 -27.024 1.046 1.00 39.74 379 GLY B O 1
ATOM 5694 N N . LEU B 1 380 ? -74.577 -25.791 -0.572 1.00 35.37 380 LEU B N 1
ATOM 5695 C CA . LEU B 1 380 ? -73.737 -25.056 0.348 1.00 37.82 380 LEU B CA 1
ATOM 5696 C C . LEU B 1 380 ? -74.543 -24.407 1.479 1.00 40.58 380 LEU B C 1
ATOM 5697 O O . LEU B 1 380 ? -74.288 -24.660 2.651 1.00 36.75 380 LEU B O 1
ATOM 5702 N N . VAL B 1 381 ? -75.545 -23.607 1.134 1.00 41.94 381 VAL B N 1
ATOM 5703 C CA . VAL B 1 381 ? -76.359 -22.940 2.144 1.00 36.08 381 VAL B CA 1
ATOM 5704 C C . VAL B 1 381 ? -77.101 -23.955 2.990 1.00 41.58 381 VAL B C 1
ATOM 5705 O O . VAL B 1 381 ? -77.334 -23.754 4.177 1.00 42.99 381 VAL B O 1
ATOM 5709 N N . GLN B 1 382 ? -77.467 -25.063 2.365 1.00 44.00 382 GLN B N 1
ATOM 5710 C CA . GLN B 1 382 ? -78.111 -26.141 3.081 1.00 41.30 382 GLN B CA 1
ATOM 5711 C C . GLN B 1 382 ? -77.128 -26.743 4.064 1.00 46.17 382 GLN B C 1
ATOM 5712 O O . GLN B 1 382 ? -77.535 -27.322 5.067 1.00 49.30 382 GLN B O 1
ATOM 5718 N N . GLN B 1 383 ? -75.830 -26.598 3.793 1.00 46.57 383 GLN B N 1
ATOM 5719 C CA . GLN B 1 383 ? -74.825 -27.076 4.739 1.00 42.28 383 GLN B CA 1
ATOM 5720 C C . GLN B 1 383 ? -74.656 -26.143 5.915 1.00 42.62 383 GLN B C 1
ATOM 5721 O O . GLN B 1 383 ? -74.467 -26.592 7.035 1.00 43.72 383 GLN B O 1
ATOM 5727 N N . ILE B 1 384 ? -74.722 -24.844 5.672 1.00 40.50 384 ILE B N 1
ATOM 5728 C CA . ILE B 1 384 ? -74.584 -23.900 6.768 1.00 43.53 384 ILE B CA 1
ATOM 5729 C C . ILE B 1 384 ? -75.777 -23.974 7.704 1.00 50.59 384 ILE B C 1
ATOM 5730 O O . ILE B 1 384 ? -75.635 -23.807 8.909 1.00 53.84 384 ILE B O 1
ATOM 5735 N N . LYS B 1 385 ? -76.955 -24.252 7.160 1.00 48.40 385 LYS B N 1
ATOM 5736 C CA . LYS B 1 385 ? -78.118 -24.400 8.013 1.00 41.60 385 LYS B CA 1
ATOM 5737 C C . LYS B 1 385 ? -77.925 -25.614 8.905 1.00 41.71 385 LYS B C 1
ATOM 5738 O O . LYS B 1 385 ? -78.199 -25.556 10.099 1.00 42.97 385 LYS B O 1
ATOM 5743 N N . SER B 1 386 ? -77.418 -26.697 8.321 1.00 37.88 386 SER B N 1
ATOM 5744 C CA . SER B 1 386 ? -77.109 -27.910 9.060 1.00 37.67 386 SER B CA 1
ATOM 5745 C C . SER B 1 386 ? -76.120 -27.617 10.161 1.00 39.22 386 SER B C 1
ATOM 5746 O O . SER B 1 386 ? -76.248 -28.118 11.267 1.00 35.48 386 SER B O 1
ATOM 5749 N N . PHE B 1 387 ? -75.123 -26.798 9.854 1.00 38.59 387 PHE B N 1
ATOM 5750 C CA . PHE B 1 387 ? -74.187 -26.393 10.878 1.00 43.12 387 PHE B CA 1
ATOM 5751 C C . PHE B 1 387 ? -74.832 -25.451 11.872 1.00 44.32 387 PHE B C 1
ATOM 5752 O O . PHE B 1 387 ? -74.583 -25.558 13.064 1.00 43.06 387 PHE B O 1
ATOM 5760 N N . GLU B 1 388 ? -75.643 -24.518 11.390 1.00 44.91 388 GLU B N 1
ATOM 5761 C CA . GLU B 1 388 ? -76.242 -23.548 12.286 1.00 42.00 388 GLU B CA 1
ATOM 5762 C C . GLU B 1 388 ? -77.101 -24.301 13.272 1.00 39.68 388 GLU B C 1
ATOM 5763 O O . GLU B 1 388 ? -77.049 -24.064 14.475 1.00 41.51 388 GLU B O 1
ATOM 5769 N N . ARG B 1 389 ? -77.860 -25.253 12.752 1.00 37.45 389 ARG B N 1
ATOM 5770 C CA . ARG B 1 389 ? -78.827 -25.959 13.567 1.00 40.38 389 ARG B CA 1
ATOM 5771 C C . ARG B 1 389 ? -78.164 -26.845 14.605 1.00 43.19 389 ARG B C 1
ATOM 5772 O O . ARG B 1 389 ? -78.500 -26.763 15.781 1.00 45.88 389 ARG B O 1
ATOM 5780 N N . VAL B 1 390 ? -77.222 -27.682 14.184 1.00 42.92 390 VAL B N 1
ATOM 5781 C CA . VAL B 1 390 ? -76.605 -28.627 15.104 1.00 42.31 390 VAL B CA 1
ATOM 5782 C C . VAL B 1 390 ? -75.808 -27.908 16.193 1.00 44.38 390 VAL B C 1
ATOM 5783 O O . VAL B 1 390 ? -75.859 -28.272 17.369 1.00 39.85 390 VAL B O 1
ATOM 5787 N N . ALA B 1 391 ? -75.087 -26.869 15.793 1.00 45.83 391 ALA B N 1
ATOM 5788 C CA . ALA B 1 391 ? -74.333 -26.059 16.733 1.00 49.59 391 ALA B CA 1
ATOM 5789 C C . ALA B 1 391 ? -75.245 -25.434 17.763 1.00 46.18 391 ALA B C 1
ATOM 5790 O O . ALA B 1 391 ? -74.894 -25.313 18.925 1.00 50.72 391 ALA B O 1
ATOM 5792 N N . ALA B 1 392 ? -76.428 -25.042 17.333 1.00 37.54 392 ALA B N 1
ATOM 5793 C CA . ALA B 1 392 ? -77.359 -24.419 18.243 1.00 36.92 392 ALA B CA 1
ATOM 5794 C C . ALA B 1 392 ? -77.833 -25.401 19.303 1.00 45.50 392 ALA B C 1
ATOM 5795 O O . ALA B 1 392 ? -77.964 -25.049 20.468 1.00 44.81 392 ALA B O 1
ATOM 5797 N N . GLU B 1 393 ? -78.070 -26.644 18.905 1.00 46.26 393 GLU B N 1
ATOM 5798 C CA . GLU B 1 393 ? -78.547 -27.648 19.849 1.00 44.72 393 GLU B CA 1
ATOM 5799 C C . GLU B 1 393 ? -77.470 -27.971 20.865 1.00 44.43 393 GLU B C 1
ATOM 5800 O O . GLU B 1 393 ? -77.739 -28.037 22.061 1.00 50.29 393 GLU B O 1
ATOM 5806 N N . ALA B 1 394 ? -76.248 -28.168 20.385 1.00 41.23 394 ALA B N 1
ATOM 5807 C CA . ALA B 1 394 ? -75.142 -28.482 21.269 1.00 48.85 394 ALA B CA 1
ATOM 5808 C C . ALA B 1 394 ? -75.001 -27.411 22.338 1.00 51.24 394 ALA B C 1
ATOM 5809 O O . ALA B 1 394 ? -74.735 -27.705 23.501 1.00 54.98 394 ALA B O 1
ATOM 5811 N N . ALA B 1 395 ? -75.219 -26.168 21.930 1.00 47.83 395 ALA B N 1
ATOM 5812 C CA . ALA B 1 395 ? -75.088 -25.017 22.806 1.00 44.75 395 ALA B CA 1
ATOM 5813 C C . ALA B 1 395 ? -76.083 -25.003 23.942 1.00 46.87 395 ALA B C 1
ATOM 5814 O O . ALA B 1 395 ? -75.754 -24.587 25.041 1.00 51.22 395 ALA B O 1
ATOM 5816 N N . VAL B 1 396 ? -77.302 -25.447 23.672 1.00 46.84 396 VAL B N 1
ATOM 5817 C CA . VAL B 1 396 ? -78.370 -25.411 24.668 1.00 50.58 396 VAL B CA 1
ATOM 5818 C C . VAL B 1 396 ? -78.322 -26.632 25.578 1.00 52.23 396 VAL B C 1
ATOM 5819 O O . VAL B 1 396 ? -78.728 -26.582 26.740 1.00 51.85 396 VAL B O 1
ATOM 5823 N N . THR B 1 397 ? -77.797 -27.727 25.045 1.00 50.81 397 THR B N 1
ATOM 5824 C CA . THR B 1 397 ? -77.770 -28.985 25.771 1.00 49.33 397 THR B CA 1
ATOM 5825 C C . THR B 1 397 ? -76.381 -29.352 26.282 1.00 50.73 397 THR B C 1
ATOM 5826 O O . THR B 1 397 ? -76.232 -30.291 27.056 1.00 49.36 397 THR B O 1
ATOM 5830 N N . GLY B 1 398 ? -75.369 -28.609 25.858 1.00 46.24 398 GLY B N 1
ATOM 5831 C CA . GLY B 1 398 ? -74.011 -28.896 26.271 1.00 50.47 398 GLY B CA 1
ATOM 5832 C C . GLY B 1 398 ? -73.599 -30.336 26.040 1.00 52.02 398 GLY B C 1
ATOM 5833 O O . GLY B 1 398 ? -72.832 -30.890 26.814 1.00 58.32 398 GLY B O 1
ATOM 5834 N N . ASP B 1 399 ? -74.116 -30.941 24.978 1.00 51.42 399 ASP B N 1
ATOM 5835 C CA . ASP B 1 399 ? -73.786 -32.314 24.627 1.00 51.32 399 ASP B CA 1
ATOM 5836 C C . ASP B 1 399 ? -72.545 -32.362 23.765 1.00 52.71 399 ASP B C 1
ATOM 5837 O O . ASP B 1 399 ? -72.501 -31.767 22.695 1.00 51.76 399 ASP B O 1
ATOM 5842 N N . TYR B 1 400 ? -71.559 -33.123 24.225 1.00 53.23 400 TYR B N 1
ATOM 5843 C CA . TYR B 1 400 ? -70.299 -33.268 23.520 1.00 52.50 400 TYR B CA 1
ATOM 5844 C C . TYR B 1 400 ? -70.468 -33.867 22.135 1.00 52.21 400 TYR B C 1
ATOM 5845 O O . TYR B 1 400 ? -69.814 -33.443 21.194 1.00 53.52 400 TYR B O 1
ATOM 5854 N N . GLN B 1 401 ? -71.333 -34.859 22.005 1.00 52.00 401 GLN B N 1
ATOM 5855 C CA . GLN B 1 401 ? -71.471 -35.542 20.733 1.00 47.35 401 GLN B CA 1
ATOM 5856 C C . GLN B 1 401 ? -72.018 -34.599 19.685 1.00 48.46 401 GLN B C 1
ATOM 5857 O O . GLN B 1 401 ? -71.496 -34.538 18.583 1.00 46.29 401 GLN B O 1
ATOM 5863 N N . THR B 1 402 ? -73.058 -33.850 20.051 1.00 49.68 402 THR B N 1
ATOM 5864 C CA . THR B 1 402 ? -73.707 -32.906 19.143 1.00 46.56 402 THR B CA 1
ATOM 5865 C C . THR B 1 402 ? -72.718 -31.846 18.700 1.00 45.94 402 THR B C 1
ATOM 5866 O O . THR B 1 402 ? -72.635 -31.515 17.525 1.00 47.05 402 THR B O 1
ATOM 5870 N N . ALA B 1 403 ? -71.951 -31.333 19.649 1.00 47.52 403 ALA B N 1
ATOM 5871 C CA . ALA B 1 403 ? -70.921 -30.352 19.345 1.00 47.85 403 ALA B CA 1
ATOM 5872 C C . ALA B 1 403 ? -69.900 -30.912 18.376 1.00 47.53 403 ALA B C 1
ATOM 5873 O O . ALA B 1 403 ? -69.405 -30.209 17.512 1.00 51.25 403 ALA B O 1
ATOM 5875 N N . LEU B 1 404 ? -69.581 -32.186 18.517 1.00 49.45 404 LEU B N 1
ATOM 5876 C CA . LEU B 1 404 ? -68.606 -32.781 17.630 1.00 49.84 404 LEU B CA 1
ATOM 5877 C C . LEU B 1 404 ? -69.221 -33.000 16.271 1.00 49.86 404 LEU B C 1
ATOM 5878 O O . LEU B 1 404 ? -68.565 -32.824 15.251 1.00 51.01 404 LEU B O 1
ATOM 5883 N N . VAL B 1 405 ? -70.489 -33.384 16.258 1.00 45.97 405 VAL B N 1
ATOM 5884 C CA . VAL B 1 405 ? -71.176 -33.611 15.004 1.00 47.27 405 VAL B CA 1
ATOM 5885 C C . VAL B 1 405 ? -71.182 -32.288 14.259 1.00 50.35 405 VAL B C 1
ATOM 5886 O O . VAL B 1 405 ? -71.128 -32.258 13.037 1.00 50.22 405 VAL B O 1
ATOM 5890 N N . ALA B 1 406 ? -71.207 -31.195 15.016 1.00 49.93 406 ALA B N 1
ATOM 5891 C CA . ALA B 1 406 ? -71.251 -29.850 14.446 1.00 49.47 406 ALA B CA 1
ATOM 5892 C C . ALA B 1 406 ? -69.945 -29.471 13.780 1.00 46.58 406 ALA B C 1
ATOM 5893 O O . ALA B 1 406 ? -69.925 -28.993 12.659 1.00 43.11 406 ALA B O 1
ATOM 5895 N N . MET B 1 407 ? -68.849 -29.694 14.480 1.00 50.96 407 MET B N 1
ATOM 5896 C CA . MET B 1 407 ? -67.549 -29.369 13.940 1.00 46.17 407 MET B CA 1
ATOM 5897 C C . MET B 1 407 ? -67.239 -30.148 12.683 1.00 43.00 407 MET B C 1
ATOM 5898 O O . MET B 1 407 ? -66.589 -29.636 11.798 1.00 42.63 407 MET B O 1
ATOM 5903 N N . THR B 1 408 ? -67.715 -31.383 12.595 1.00 46.40 408 THR B N 1
ATOM 5904 C CA . THR B 1 408 ? -67.280 -32.277 11.525 1.00 47.49 408 THR B CA 1
ATOM 5905 C C . THR B 1 408 ? -68.051 -32.104 10.223 1.00 45.53 408 THR B C 1
ATOM 5906 O O . THR B 1 408 ? -67.467 -32.165 9.146 1.00 44.26 408 THR B O 1
ATOM 5910 N N . ILE B 1 409 ? -69.356 -31.894 10.313 1.00 40.78 409 ILE B N 1
ATOM 5911 C CA . ILE B 1 409 ? -70.160 -31.772 9.114 1.00 41.11 409 ILE B CA 1
ATOM 5912 C C . ILE B 1 409 ? -69.852 -30.459 8.446 1.00 45.58 409 ILE B C 1
ATOM 5913 O O . ILE B 1 409 ? -70.114 -30.275 7.262 1.00 50.67 409 ILE B O 1
ATOM 5918 N N . ASN B 1 410 ? -69.294 -29.548 9.229 1.00 41.21 410 ASN B N 1
ATOM 5919 C CA . ASN B 1 410 ? -68.874 -28.251 8.746 1.00 40.34 410 ASN B CA 1
ATOM 5920 C C . ASN B 1 410 ? -67.890 -28.397 7.606 1.00 43.34 410 ASN B C 1
ATOM 5921 O O . ASN B 1 410 ? -67.046 -29.271 7.647 1.00 47.57 410 ASN B O 1
ATOM 5926 N N . PRO B 1 411 ? -68.010 -27.553 6.574 1.00 41.39 411 PRO B N 1
ATOM 5927 C CA . PRO B 1 411 ? -67.168 -27.620 5.371 1.00 42.39 411 PRO B CA 1
ATOM 5928 C C . PRO B 1 411 ? -65.722 -27.221 5.576 1.00 49.54 411 PRO B C 1
ATOM 5929 O O . PRO B 1 411 ? -64.874 -27.613 4.781 1.00 48.76 411 PRO B O 1
ATOM 5933 N N . LEU B 1 412 ? -65.449 -26.435 6.608 1.00 50.83 412 LEU B N 1
ATOM 5934 C CA . LEU B 1 412 ? -64.112 -25.911 6.830 1.00 43.06 412 LEU B CA 1
ATOM 5935 C C . LEU B 1 412 ? -63.285 -26.829 7.714 1.00 48.31 412 LEU B C 1
ATOM 5936 O O . LEU B 1 412 ? -62.098 -26.607 7.878 1.00 51.48 412 LEU B O 1
ATOM 5941 N N . VAL B 1 413 ? -63.909 -27.855 8.285 1.00 49.15 413 VAL B N 1
ATOM 5942 C CA . VAL B 1 413 ? -63.186 -28.845 9.078 1.00 47.96 413 VAL B CA 1
ATOM 5943 C C . VAL B 1 413 ? -62.947 -30.114 8.259 1.00 50.45 413 VAL B C 1
ATOM 5944 O O . VAL B 1 413 ? -63.867 -30.626 7.640 1.00 58.55 413 VAL B O 1
ATOM 5948 N N . PRO B 1 414 ? -61.701 -30.613 8.226 1.00 43.82 414 PRO B N 1
ATOM 5949 C CA . PRO B 1 414 ? -61.349 -31.705 7.312 1.00 38.88 414 PRO B CA 1
ATOM 5950 C C . PRO B 1 414 ? -61.726 -33.094 7.792 1.00 46.75 414 PRO B C 1
ATOM 5951 O O . PRO B 1 414 ? -62.248 -33.868 6.997 1.00 50.54 414 PRO B O 1
ATOM 5955 N N . SER B 1 415 ? -61.455 -33.414 9.053 1.00 47.60 415 SER B N 1
ATOM 5956 C CA . SER B 1 415 ? -61.697 -34.760 9.546 1.00 47.43 415 SER B CA 1
ATOM 5957 C C . SER B 1 415 ? -62.477 -34.794 10.852 1.00 46.99 415 SER B C 1
ATOM 5958 O O . SER B 1 415 ? -62.587 -33.792 11.546 1.00 43.37 415 SER B O 1
ATOM 5961 N N . ASP B 1 416 ? -63.026 -35.966 11.163 1.00 45.77 416 ASP B N 1
ATOM 5962 C CA . ASP B 1 416 ? -63.644 -36.232 12.452 1.00 43.90 416 ASP B CA 1
ATOM 5963 C C . ASP B 1 416 ? -62.608 -36.154 13.514 1.00 42.33 416 ASP B C 1
ATOM 5964 O O . ASP B 1 416 ? -62.852 -35.727 14.634 1.00 39.69 416 ASP B O 1
ATOM 5969 N N . THR B 1 417 ? -61.428 -36.599 13.126 1.00 46.05 417 THR B N 1
ATOM 5970 C CA . THR B 1 417 ? -60.295 -36.705 14.016 1.00 44.21 417 THR B CA 1
ATOM 5971 C C . THR B 1 417 ? -59.759 -35.345 14.384 1.00 48.08 417 THR B C 1
ATOM 5972 O O . THR B 1 417 ? -59.584 -35.042 15.556 1.00 50.39 417 THR B O 1
ATOM 5976 N N . ILE B 1 418 ? -59.500 -34.522 13.378 1.00 46.44 418 ILE B N 1
ATOM 5977 C CA . ILE B 1 418 ? -59.041 -33.167 13.626 1.00 43.98 418 ILE B CA 1
ATOM 5978 C C . ILE B 1 418 ? -60.093 -32.407 14.389 1.00 48.58 418 ILE B C 1
ATOM 5979 O O . ILE B 1 418 ? -59.790 -31.703 15.342 1.00 49.29 418 ILE B O 1
ATOM 5984 N N . ALA B 1 419 ? -61.339 -32.578 13.964 1.00 50.36 419 ALA B N 1
ATOM 5985 C CA . ALA B 1 419 ? -62.490 -31.996 14.636 1.00 49.14 419 ALA B CA 1
ATOM 5986 C C . ALA B 1 419 ? -62.458 -32.249 16.131 1.00 52.75 419 ALA B C 1
ATOM 5987 O O . ALA B 1 419 ? -62.654 -31.337 16.919 1.00 52.00 419 ALA B O 1
ATOM 5989 N N . LYS B 1 420 ? -62.203 -33.493 16.517 1.00 50.92 420 LYS B N 1
ATOM 5990 C CA . LYS B 1 420 ? -62.172 -33.849 17.922 1.00 49.95 420 LYS B CA 1
ATOM 5991 C C . LYS B 1 420 ? -61.047 -33.132 18.654 1.00 50.46 420 LYS B C 1
ATOM 5992 O O . LYS B 1 420 ? -61.205 -32.708 19.795 1.00 52.54 420 LYS B O 1
ATOM 5998 N N . GLN B 1 421 ? -59.907 -32.990 17.990 1.00 49.51 421 GLN B N 1
ATOM 5999 C CA . GLN B 1 421 ? -58.767 -32.327 18.598 1.00 51.41 421 GLN B CA 1
ATOM 6000 C C . GLN B 1 421 ? -59.079 -30.857 18.852 1.00 57.23 421 GLN B C 1
ATOM 6001 O O . GLN B 1 421 ? -58.849 -30.351 19.946 1.00 60.16 421 GLN B O 1
ATOM 6007 N N . MET B 1 422 ? -59.620 -30.178 17.848 1.00 56.14 422 MET B N 1
ATOM 6008 C CA . MET B 1 422 ? -59.952 -28.765 17.984 1.00 54.35 422 MET B CA 1
ATOM 6009 C C . MET B 1 422 ? -61.040 -28.564 19.006 1.00 57.38 422 MET B C 1
ATOM 6010 O O . MET B 1 422 ? -60.973 -27.664 19.828 1.00 58.84 422 MET B O 1
ATOM 6015 N N . LEU B 1 423 ? -62.056 -29.404 18.933 1.00 57.14 423 LEU B N 1
ATOM 6016 C CA . LEU B 1 423 ? -63.164 -29.323 19.858 1.00 58.72 423 LEU B CA 1
ATOM 6017 C C . LEU B 1 423 ? -62.683 -29.428 21.288 1.00 61.27 423 LEU B C 1
ATOM 6018 O O . LEU B 1 423 ? -63.051 -28.617 22.134 1.00 57.49 423 LEU B O 1
ATOM 6023 N N . ASP B 1 424 ? -61.844 -30.425 21.543 1.00 57.87 424 ASP B N 1
ATOM 6024 C CA . ASP B 1 424 ? -61.355 -30.695 22.886 1.00 53.45 424 ASP B CA 1
ATOM 6025 C C . ASP B 1 424 ? -60.439 -29.595 23.398 1.00 60.05 424 ASP B C 1
ATOM 6026 O O . ASP B 1 424 ? -60.294 -29.413 24.603 1.00 59.03 424 ASP B O 1
ATOM 6031 N N . GLU B 1 425 ? -59.833 -28.853 22.479 1.00 62.57 425 GLU B N 1
ATOM 6032 C CA . GLU B 1 425 ? -58.893 -27.802 22.846 1.00 62.25 425 GLU B CA 1
ATOM 6033 C C . GLU B 1 425 ? -59.596 -26.485 23.171 1.00 59.91 425 GLU B C 1
ATOM 6034 O O . GLU B 1 425 ? -59.145 -25.733 24.033 1.00 58.90 425 GLU B O 1
ATOM 6040 N N . MET B 1 426 ? -60.709 -26.212 22.495 1.00 62.57 426 MET B N 1
ATOM 6041 C CA . MET B 1 426 ? -61.406 -24.945 22.680 1.00 59.84 426 MET B CA 1
ATOM 6042 C C . MET B 1 426 ? -62.435 -25.017 23.792 1.00 54.10 426 MET B C 1
ATOM 6043 O O . MET B 1 426 ? -62.845 -23.998 24.326 1.00 52.24 426 MET B O 1
ATOM 6048 N N . LEU B 1 427 ? -62.853 -26.221 24.145 1.00 53.49 427 LEU B N 1
ATOM 6049 C CA . LEU B 1 427 ? -63.725 -26.381 25.293 1.00 57.13 427 LEU B CA 1
ATOM 6050 C C . LEU B 1 427 ? -62.995 -25.960 26.548 1.00 58.25 427 LEU B C 1
ATOM 6051 O O . LEU B 1 427 ? -63.543 -25.266 27.395 1.00 56.71 427 LEU B O 1
ATOM 6056 N N . GLU B 1 428 ? -61.747 -26.396 26.657 1.00 60.13 428 GLU B N 1
ATOM 6057 C CA . GLU B 1 428 ? -60.905 -26.060 27.791 1.00 58.95 428 GLU B CA 1
ATOM 6058 C C . GLU B 1 428 ? -60.549 -24.589 27.711 1.00 53.44 428 GLU B C 1
ATOM 6059 O O . GLU B 1 428 ? -60.579 -23.878 28.708 1.00 55.53 428 GLU B O 1
ATOM 6065 N N . ALA B 1 429 ? -60.238 -24.135 26.505 1.00 48.39 429 ALA B N 1
ATOM 6066 C CA . ALA B 1 429 ? -59.912 -22.738 26.284 1.00 49.67 429 ALA B CA 1
ATOM 6067 C C . ALA B 1 429 ? -60.984 -21.805 26.876 1.00 53.10 429 ALA B C 1
ATOM 6068 O O . ALA B 1 429 ? -60.661 -20.822 27.546 1.00 52.48 429 ALA B O 1
ATOM 6070 N N . HIS B 1 430 ? -62.259 -22.113 26.641 1.00 53.01 430 HIS B N 1
ATOM 6071 C CA . HIS B 1 430 ? -63.371 -21.293 27.153 1.00 53.50 430 HIS B CA 1
ATOM 6072 C C . HIS B 1 430 ? -64.161 -22.022 28.228 1.00 57.31 430 HIS B C 1
ATOM 6073 O O . HIS B 1 430 ? -65.385 -22.089 28.174 1.00 60.32 430 HIS B O 1
ATOM 6080 N N . LYS B 1 431 ? -63.454 -22.609 29.183 1.00 55.97 431 LYS B N 1
ATOM 6081 C CA . LYS B 1 431 ? -64.098 -23.400 30.217 1.00 59.32 431 LYS B CA 1
ATOM 6082 C C . LYS B 1 431 ? -64.984 -22.536 31.082 1.00 57.82 431 LYS B C 1
ATOM 6083 O O . LYS B 1 431 ? -65.836 -23.036 31.796 1.00 57.96 431 LYS B O 1
ATOM 6085 N N . GLU B 1 432 ? -64.796 -21.231 31.001 1.00 55.64 432 GLU B N 1
ATOM 6086 C CA . GLU B 1 432 ? -65.508 -20.327 31.880 1.00 59.73 432 GLU B CA 1
ATOM 6087 C C . GLU B 1 432 ? -66.871 -19.986 31.335 1.00 60.82 432 GLU B C 1
ATOM 6088 O O . GLU B 1 432 ? -67.869 -20.043 32.046 1.00 68.53 432 GLU B O 1
ATOM 6094 N N . HIS B 1 433 ? -66.915 -19.637 30.060 1.00 59.26 433 HIS B N 1
ATOM 6095 C CA . HIS B 1 433 ? -68.150 -19.164 29.470 1.00 59.75 433 HIS B CA 1
ATOM 6096 C C . HIS B 1 433 ? -69.030 -20.303 28.996 1.00 58.25 433 HIS B C 1
ATOM 6097 O O . HIS B 1 433 ? -70.001 -20.082 28.285 1.00 63.06 433 HIS B O 1
ATOM 6104 N N . LEU B 1 434 ? -68.688 -21.524 29.378 1.00 61.27 434 LEU B N 1
ATOM 6105 C CA . LEU B 1 434 ? -69.409 -22.699 28.902 1.00 60.66 434 LEU B CA 1
ATOM 6106 C C . LEU B 1 434 ? -69.885 -23.574 30.052 1.00 63.18 434 LEU B C 1
ATOM 6107 O O . LEU B 1 434 ? -69.449 -24.706 30.175 1.00 67.46 434 LEU B O 1
ATOM 6112 N N . PRO B 1 435 ? -70.787 -23.058 30.896 1.00 61.94 435 PRO B N 1
ATOM 6113 C CA . PRO B 1 435 ? -71.185 -23.793 32.099 1.00 67.54 435 PRO B CA 1
ATOM 6114 C C . PRO B 1 435 ? -71.893 -25.099 31.784 1.00 67.49 435 PRO B C 1
ATOM 6115 O O . PRO B 1 435 ? -71.923 -26.001 32.618 1.00 71.68 435 PRO B O 1
ATOM 6119 N N . GLN B 1 436 ? -72.450 -25.202 30.584 1.00 64.26 436 GLN B N 1
ATOM 6120 C CA . GLN B 1 436 ? -73.228 -26.374 30.217 1.00 63.45 436 GLN B CA 1
ATOM 6121 C C . GLN B 1 436 ? -72.334 -27.533 29.781 1.00 63.46 436 GLN B C 1
ATOM 6122 O O . GLN B 1 436 ? -72.814 -28.606 29.428 1.00 64.94 436 GLN B O 1
ATOM 6128 N N . PHE B 1 437 ? -71.029 -27.317 29.803 1.00 64.09 437 PHE B N 1
ATOM 6129 C CA . PHE B 1 437 ? -70.099 -28.387 29.497 1.00 68.82 437 PHE B CA 1
ATOM 6130 C C . PHE B 1 437 ? -69.339 -28.790 30.750 1.00 72.59 437 PHE B C 1
ATOM 6131 O O . PHE B 1 437 ? -68.663 -29.818 30.780 1.00 72.95 437 PHE B O 1
ATOM 6139 N N . PHE B 1 438 ? -69.455 -27.971 31.788 1.00 75.78 438 PHE B N 1
ATOM 6140 C CA . PHE B 1 438 ? -68.756 -28.223 33.041 1.00 78.58 438 PHE B CA 1
ATOM 6141 C C . PHE B 1 438 ? -69.665 -27.938 34.232 1.00 78.22 438 PHE B C 1
ATOM 6142 O O . PHE B 1 438 ? -69.931 -26.780 34.557 1.00 74.07 438 PHE B O 1
ATOM 6150 N N . ARG C 1 4 ? -33.342 -37.385 93.757 1.00 58.81 4 ARG C N 1
ATOM 6151 C CA . ARG C 1 4 ? -34.759 -37.648 93.512 1.00 58.96 4 ARG C CA 1
ATOM 6152 C C . ARG C 1 4 ? -35.590 -36.377 93.442 1.00 57.44 4 ARG C C 1
ATOM 6153 O O . ARG C 1 4 ? -35.681 -35.627 94.414 1.00 56.56 4 ARG C O 1
ATOM 6158 N N . LEU C 1 5 ? -36.215 -36.172 92.286 1.00 54.34 5 LEU C N 1
ATOM 6159 C CA . LEU C 1 5 ? -37.001 -34.980 91.983 1.00 47.27 5 LEU C CA 1
ATOM 6160 C C . LEU C 1 5 ? -38.228 -34.758 92.860 1.00 53.42 5 LEU C C 1
ATOM 6161 O O . LEU C 1 5 ? -39.041 -35.658 93.023 1.00 56.26 5 LEU C O 1
ATOM 6166 N N . LYS C 1 6 ? -38.374 -33.548 93.395 1.00 56.53 6 LYS C N 1
ATOM 6167 C CA . LYS C 1 6 ? -39.625 -33.136 94.038 1.00 55.74 6 LYS C CA 1
ATOM 6168 C C . LYS C 1 6 ? -40.329 -32.026 93.265 1.00 53.68 6 LYS C C 1
ATOM 6169 O O . LYS C 1 6 ? -39.790 -30.950 93.079 1.00 54.07 6 LYS C O 1
ATOM 6175 N N . MET C 1 7 ? -41.547 -32.293 92.830 1.00 53.10 7 MET C N 1
ATOM 6176 C CA . MET C 1 7 ? -42.297 -31.346 92.029 1.00 47.08 7 MET C CA 1
ATOM 6177 C C . MET C 1 7 ? -43.535 -30.845 92.758 1.00 52.96 7 MET C C 1
ATOM 6178 O O . MET C 1 7 ? -44.245 -31.626 93.367 1.00 56.15 7 MET C O 1
ATOM 6183 N N . ALA C 1 8 ? -43.786 -29.540 92.695 1.00 53.50 8 ALA C N 1
ATOM 6184 C CA . ALA C 1 8 ? -44.957 -28.947 93.330 1.00 47.69 8 ALA C CA 1
ATOM 6185 C C . ALA C 1 8 ? -45.827 -28.225 92.314 1.00 51.79 8 ALA C C 1
ATOM 6186 O O . ALA C 1 8 ? -45.331 -27.442 91.519 1.00 53.96 8 ALA C O 1
ATOM 6188 N N . THR C 1 9 ? -47.130 -28.474 92.342 1.00 48.51 9 THR C N 1
ATOM 6189 C CA . THR C 1 9 ? -48.038 -27.776 91.443 1.00 47.12 9 THR C CA 1
ATOM 6190 C C . THR C 1 9 ? -49.115 -26.999 92.192 1.00 54.37 9 THR C C 1
ATOM 6191 O O . THR C 1 9 ? -49.763 -27.530 93.087 1.00 57.32 9 THR C O 1
ATOM 6195 N N . ILE C 1 10 ? -49.297 -25.732 91.832 1.00 49.98 10 ILE C N 1
ATOM 6196 C CA . ILE C 1 10 ? -50.356 -24.938 92.426 1.00 46.38 10 ILE C CA 1
ATOM 6197 C C . ILE C 1 10 ? -51.499 -24.825 91.442 1.00 50.80 10 ILE C C 1
ATOM 6198 O O . ILE C 1 10 ? -51.297 -24.502 90.275 1.00 54.11 10 ILE C O 1
ATOM 6203 N N . GLY C 1 11 ? -52.703 -25.102 91.932 1.00 49.38 11 GLY C N 1
ATOM 6204 C CA . GLY C 1 11 ? -53.843 -25.349 91.082 1.00 44.71 11 GLY C CA 1
ATOM 6205 C C . GLY C 1 11 ? -53.965 -26.842 90.950 1.00 49.44 11 GLY C C 1
ATOM 6206 O O . GLY C 1 11 ? -54.175 -27.372 89.870 1.00 51.65 11 GLY C O 1
ATOM 6207 N N . GLY C 1 12 ? -53.812 -27.523 92.073 1.00 51.35 12 GLY C N 1
ATOM 6208 C CA . GLY C 1 12 ? -53.772 -28.968 92.077 1.00 50.17 12 GLY C CA 1
ATOM 6209 C C . GLY C 1 12 ? -55.074 -29.601 91.655 1.00 49.24 12 GLY C C 1
ATOM 6210 O O . GLY C 1 12 ? -55.077 -30.620 90.974 1.00 49.39 12 GLY C O 1
ATOM 6211 N N . GLY C 1 13 ? -56.181 -28.982 92.051 1.00 51.16 13 GLY C N 1
ATOM 6212 C CA . GLY C 1 13 ? -57.497 -29.513 91.766 1.00 49.05 13 GLY C CA 1
ATOM 6213 C C . GLY C 1 13 ? -58.032 -29.132 90.408 1.00 47.70 13 GLY C C 1
ATOM 6214 O O . GLY C 1 13 ? -59.232 -29.073 90.216 1.00 54.03 13 GLY C O 1
ATOM 6215 N N . SER C 1 14 ? -57.145 -28.897 89.455 1.00 48.13 14 SER C N 1
ATOM 6216 C CA . SER C 1 14 ? -57.556 -28.420 88.144 1.00 53.28 14 SER C CA 1
ATOM 6217 C C . SER C 1 14 ? -58.143 -29.515 87.263 1.00 55.02 14 SER C C 1
ATOM 6218 O O . SER C 1 14 ? -57.980 -30.692 87.524 1.00 55.48 14 SER C O 1
ATOM 6221 N N . SER C 1 15 ? -58.823 -29.099 86.205 1.00 57.91 15 SER C N 1
ATOM 6222 C CA . SER C 1 15 ? -59.425 -30.011 85.248 1.00 50.34 15 SER C CA 1
ATOM 6223 C C . SER C 1 15 ? -58.363 -30.734 84.464 1.00 50.66 15 SER C C 1
ATOM 6224 O O . SER C 1 15 ? -58.604 -31.807 83.929 1.00 45.89 15 SER C O 1
ATOM 6227 N N . TYR C 1 16 ? -57.198 -30.104 84.354 1.00 55.35 16 TYR C N 1
ATOM 6228 C CA . TYR C 1 16 ? -56.151 -30.588 83.473 1.00 48.98 16 TYR C CA 1
ATOM 6229 C C . TYR C 1 16 ? -55.160 -31.436 84.238 1.00 49.12 16 TYR C C 1
ATOM 6230 O O . TYR C 1 16 ? -54.361 -32.130 83.629 1.00 54.38 16 TYR C O 1
ATOM 6239 N N . THR C 1 17 ? -55.236 -31.402 85.567 1.00 46.45 17 THR C N 1
ATOM 6240 C CA . THR C 1 17 ? -54.348 -32.188 86.429 1.00 45.86 17 THR C CA 1
ATOM 6241 C C . THR C 1 17 ? -54.079 -33.628 85.978 1.00 46.99 17 THR C C 1
ATOM 6242 O O . THR C 1 17 ? -52.948 -34.089 86.043 1.00 47.01 17 THR C O 1
ATOM 6246 N N . PRO C 1 18 ? -55.097 -34.349 85.503 1.00 48.39 18 PRO C N 1
ATOM 6247 C CA . PRO C 1 18 ? -54.694 -35.677 85.056 1.00 49.65 18 PRO C CA 1
ATOM 6248 C C . PRO C 1 18 ? -53.829 -35.673 83.798 1.00 55.02 18 PRO C C 1
ATOM 6249 O O . PRO C 1 18 ? -52.972 -36.538 83.686 1.00 57.63 18 PRO C O 1
ATOM 6253 N N . GLU C 1 19 ? -54.024 -34.734 82.881 1.00 49.88 19 GLU C N 1
ATOM 6254 C CA . GLU C 1 19 ? -53.187 -34.702 81.684 1.00 55.32 19 GLU C CA 1
ATOM 6255 C C . GLU C 1 19 ? -51.716 -34.562 82.066 1.00 58.63 19 GLU C C 1
ATOM 6256 O O . GLU C 1 19 ? -50.843 -35.121 81.416 1.00 57.18 19 GLU C O 1
ATOM 6262 N N . LEU C 1 20 ? -51.449 -33.836 83.142 1.00 50.50 20 LEU C N 1
ATOM 6263 C CA . LEU C 1 20 ? -50.088 -33.665 83.598 1.00 46.88 20 LEU C CA 1
ATOM 6264 C C . LEU C 1 20 ? -49.524 -34.970 84.163 1.00 55.20 20 LEU C C 1
ATOM 6265 O O . LEU C 1 20 ? -48.434 -35.390 83.783 1.00 50.44 20 LEU C O 1
ATOM 6270 N N . VAL C 1 21 ? -50.263 -35.620 85.057 1.00 54.27 21 VAL C N 1
ATOM 6271 C CA . VAL C 1 21 ? -49.754 -36.828 85.710 1.00 53.66 21 VAL C CA 1
ATOM 6272 C C . VAL C 1 21 ? -49.598 -37.967 84.715 1.00 52.62 21 VAL C C 1
ATOM 6273 O O . VAL C 1 21 ? -48.756 -38.841 84.880 1.00 53.47 21 VAL C O 1
ATOM 6277 N N . GLU C 1 22 ? -50.402 -37.946 83.667 1.00 50.75 22 GLU C N 1
ATOM 6278 C CA . GLU C 1 22 ? -50.207 -38.869 82.579 1.00 49.28 22 GLU C CA 1
ATOM 6279 C C . GLU C 1 22 ? -48.882 -38.565 81.887 1.00 52.41 22 GLU C C 1
ATOM 6280 O O . GLU C 1 22 ? -48.104 -39.458 81.594 1.00 50.84 22 GLU C O 1
ATOM 6286 N N . GLY C 1 23 ? -48.623 -37.287 81.655 1.00 51.75 23 GLY C N 1
ATOM 6287 C CA . GLY C 1 23 ? -47.457 -36.874 80.910 1.00 47.82 23 GLY C CA 1
ATOM 6288 C C . GLY C 1 23 ? -46.175 -37.349 81.548 1.00 52.59 23 GLY C C 1
ATOM 6289 O O . GLY C 1 23 ? -45.234 -37.704 80.848 1.00 54.10 23 GLY C O 1
ATOM 6290 N N . LEU C 1 24 ? -46.137 -37.359 82.876 1.00 54.14 24 LEU C N 1
ATOM 6291 C CA . LEU C 1 24 ? -44.935 -37.761 83.590 1.00 46.41 24 LEU C CA 1
ATOM 6292 C C . LEU C 1 24 ? -44.815 -39.262 83.569 1.00 48.40 24 LEU C C 1
ATOM 6293 O O . LEU C 1 24 ? -43.717 -39.806 83.533 1.00 51.37 24 LEU C O 1
ATOM 6298 N N . ILE C 1 25 ? -45.958 -39.929 83.588 1.00 46.82 25 ILE C N 1
ATOM 6299 C CA . ILE C 1 25 ? -45.997 -41.374 83.487 1.00 50.26 25 ILE C CA 1
ATOM 6300 C C . ILE C 1 25 ? -45.396 -41.846 82.157 1.00 55.42 25 ILE C C 1
ATOM 6301 O O . ILE C 1 25 ? -44.582 -42.764 82.131 1.00 57.94 25 ILE C O 1
ATOM 6306 N N . LYS C 1 26 ? -45.774 -41.197 81.062 1.00 51.58 26 LYS C N 1
ATOM 6307 C CA . LYS C 1 26 ? -45.265 -41.538 79.734 1.00 49.13 26 LYS C CA 1
ATOM 6308 C C . LYS C 1 26 ? -43.789 -41.169 79.571 1.00 51.13 26 LYS C C 1
ATOM 6309 O O . LYS C 1 26 ? -43.116 -41.604 78.641 1.00 51.61 26 LYS C O 1
ATOM 6312 N N . ARG C 1 27 ? -43.281 -40.367 80.490 1.00 51.12 27 ARG C N 1
ATOM 6313 C CA . ARG C 1 27 ? -41.942 -39.831 80.359 1.00 50.18 27 ARG C CA 1
ATOM 6314 C C . ARG C 1 27 ? -41.265 -39.937 81.692 1.00 50.84 27 ARG C C 1
ATOM 6315 O O . ARG C 1 27 ? -40.638 -39.002 82.147 1.00 51.32 27 ARG C O 1
ATOM 6323 N N . TYR C 1 28 ? -41.420 -41.084 82.333 1.00 50.64 28 TYR C N 1
ATOM 6324 C CA . TYR C 1 28 ? -40.853 -41.290 83.651 1.00 51.42 28 TYR C CA 1
ATOM 6325 C C . TYR C 1 28 ? -39.432 -41.806 83.580 1.00 49.68 28 TYR C C 1
ATOM 6326 O O . TYR C 1 28 ? -38.634 -41.545 84.472 1.00 50.26 28 TYR C O 1
ATOM 6335 N N . HIS C 1 29 ? -39.128 -42.553 82.525 1.00 51.62 29 HIS C N 1
ATOM 6336 C CA . HIS C 1 29 ? -37.822 -43.176 82.364 1.00 45.75 29 HIS C CA 1
ATOM 6337 C C . HIS C 1 29 ? -36.702 -42.164 82.502 1.00 49.57 29 HIS C C 1
ATOM 6338 O O . HIS C 1 29 ? -35.666 -42.443 83.102 1.00 61.19 29 HIS C O 1
ATOM 6345 N N . GLU C 1 30 ? -36.932 -40.974 81.961 1.00 47.83 30 GLU C N 1
ATOM 6346 C CA . GLU C 1 30 ? -35.943 -39.911 81.994 1.00 48.23 30 GLU C CA 1
ATOM 6347 C C . GLU C 1 30 ? -36.287 -38.842 83.028 1.00 49.84 30 GLU C C 1
ATOM 6348 O O . GLU C 1 30 ? -35.459 -38.003 83.352 1.00 52.92 30 GLU C O 1
ATOM 6354 N N . LEU C 1 31 ? -37.499 -38.884 83.562 1.00 47.79 31 LEU C N 1
ATOM 6355 C CA . LEU C 1 31 ? -37.912 -37.908 84.560 1.00 47.29 31 LEU C CA 1
ATOM 6356 C C . LEU C 1 31 ? -38.177 -38.537 85.911 1.00 49.98 31 LEU C C 1
ATOM 6357 O O . LEU C 1 31 ? -39.319 -38.689 86.309 1.00 52.98 31 LEU C O 1
ATOM 6362 N N . PRO C 1 32 ? -37.119 -38.881 86.640 1.00 49.39 32 PRO C N 1
ATOM 6363 C CA . PRO C 1 32 ? -37.291 -39.543 87.931 1.00 49.02 32 PRO C CA 1
ATOM 6364 C C . PRO C 1 32 ? -38.000 -38.678 88.967 1.00 51.64 32 PRO C C 1
ATOM 6365 O O . PRO C 1 32 ? -37.350 -38.188 89.892 1.00 54.35 32 PRO C O 1
ATOM 6369 N N . VAL C 1 33 ? -39.314 -38.518 88.826 1.00 49.71 33 VAL C N 1
ATOM 6370 C CA . VAL C 1 33 ? -40.093 -37.734 89.780 1.00 52.06 33 VAL C CA 1
ATOM 6371 C C . VAL C 1 33 ? -40.418 -38.488 91.056 1.00 52.90 33 VAL C C 1
ATOM 6372 O O . VAL C 1 33 ? -41.240 -39.393 91.058 1.00 45.39 33 VAL C O 1
ATOM 6376 N N . GLY C 1 34 ? -39.792 -38.093 92.152 1.00 52.93 34 GLY C N 1
ATOM 6377 C CA . GLY C 1 34 ? -40.042 -38.736 93.424 1.00 57.33 34 GLY C CA 1
ATOM 6378 C C . GLY C 1 34 ? -41.411 -38.409 93.973 1.00 58.36 34 GLY C C 1
ATOM 6379 O O . GLY C 1 34 ? -42.367 -39.137 93.734 1.00 58.79 34 GLY C O 1
ATOM 6380 N N . GLU C 1 35 ? -41.491 -37.318 94.729 1.00 52.66 35 GLU C N 1
ATOM 6381 C CA . GLU C 1 35 ? -42.750 -36.812 95.242 1.00 52.23 35 GLU C CA 1
ATOM 6382 C C . GLU C 1 35 ? -43.404 -35.936 94.195 1.00 52.04 35 GLU C C 1
ATOM 6383 O O . GLU C 1 35 ? -42.721 -35.332 93.387 1.00 51.82 35 GLU C O 1
ATOM 6389 N N . LEU C 1 36 ? -44.729 -35.884 94.194 1.00 48.11 36 LEU C N 1
ATOM 6390 C CA . LEU C 1 36 ? -45.445 -34.860 93.446 1.00 50.26 36 LEU C CA 1
ATOM 6391 C C . LEU C 1 36 ? -46.520 -34.244 94.322 1.00 57.75 36 LEU C C 1
ATOM 6392 O O . LEU C 1 36 ? -47.405 -34.940 94.804 1.00 62.08 36 LEU C O 1
ATOM 6397 N N . TRP C 1 37 ? -46.451 -32.938 94.528 1.00 54.44 37 TRP C N 1
ATOM 6398 C CA . TRP C 1 37 ? -47.402 -32.287 95.408 1.00 55.48 37 TRP C CA 1
ATOM 6399 C C . TRP C 1 37 ? -48.428 -31.494 94.631 1.00 56.65 37 TRP C C 1
ATOM 6400 O O . TRP C 1 37 ? -48.093 -30.775 93.697 1.00 55.26 37 TRP C O 1
ATOM 6411 N N . LEU C 1 38 ? -49.686 -31.648 95.019 1.00 56.62 38 LEU C N 1
ATOM 6412 C CA . LEU C 1 38 ? -50.762 -30.882 94.432 1.00 52.84 38 LEU C CA 1
ATOM 6413 C C . LEU C 1 38 ? -51.329 -29.919 95.461 1.00 52.18 38 LEU C C 1
ATOM 6414 O O . LEU C 1 38 ? -51.821 -30.325 96.506 1.00 50.56 38 LEU C O 1
ATOM 6419 N N . VAL C 1 39 ? -51.230 -28.631 95.165 1.00 53.53 39 VAL C N 1
ATOM 6420 C CA . VAL C 1 39 ? -51.684 -27.599 96.080 1.00 50.13 39 VAL C CA 1
ATOM 6421 C C . VAL C 1 39 ? -52.960 -26.985 95.548 1.00 51.88 39 VAL C C 1
ATOM 6422 O O . VAL C 1 39 ? -53.102 -26.784 94.346 1.00 54.04 39 VAL C O 1
ATOM 6426 N N . ASP C 1 40 ? -53.905 -26.723 96.438 1.00 51.88 40 ASP C N 1
ATOM 6427 C CA . ASP C 1 40 ? -55.019 -25.873 96.090 1.00 49.04 40 ASP C CA 1
ATOM 6428 C C . ASP C 1 40 ? -55.430 -25.089 97.310 1.00 53.24 40 ASP C C 1
ATOM 6429 O O . ASP C 1 40 ? -54.841 -25.233 98.378 1.00 52.88 40 ASP C O 1
ATOM 6434 N N . ILE C 1 41 ? -56.438 -24.248 97.136 1.00 56.90 41 ILE C N 1
ATOM 6435 C CA . ILE C 1 41 ? -56.899 -23.350 98.182 1.00 58.59 41 ILE C CA 1
ATOM 6436 C C . ILE C 1 41 ? -58.244 -23.838 98.721 1.00 57.19 41 ILE C C 1
ATOM 6437 O O . ILE C 1 41 ? -58.994 -24.483 97.998 1.00 56.99 41 ILE C O 1
ATOM 6442 N N . PRO C 1 42 ? -58.536 -23.552 99.998 1.00 55.65 42 PRO C N 1
ATOM 6443 C CA . PRO C 1 42 ? -59.756 -23.959 100.700 1.00 58.27 42 PRO C CA 1
ATOM 6444 C C . PRO C 1 42 ? -61.020 -24.034 99.848 1.00 56.95 42 PRO C C 1
ATOM 6445 O O . PRO C 1 42 ? -61.747 -25.012 99.951 1.00 62.05 42 PRO C O 1
ATOM 6449 N N . GLU C 1 43 ? -61.268 -23.038 99.009 1.00 57.43 43 GLU C N 1
ATOM 6450 C CA . GLU C 1 43 ? -62.455 -23.035 98.169 1.00 52.59 43 GLU C CA 1
ATOM 6451 C C . GLU C 1 43 ? -62.251 -23.867 96.917 1.00 56.70 43 GLU C C 1
ATOM 6452 O O . GLU C 1 43 ? -62.795 -23.566 95.863 1.00 59.82 43 GLU C O 1
ATOM 6458 N N . GLY C 1 44 ? -61.455 -24.917 97.041 1.00 59.38 44 GLY C N 1
ATOM 6459 C CA . GLY C 1 44 ? -61.210 -25.836 95.947 1.00 59.05 44 GLY C CA 1
ATOM 6460 C C . GLY C 1 44 ? -60.736 -27.169 96.477 1.00 58.10 44 GLY C C 1
ATOM 6461 O O . GLY C 1 44 ? -60.398 -28.058 95.707 1.00 53.87 44 GLY C O 1
ATOM 6462 N N . LYS C 1 45 ? -60.719 -27.290 97.802 1.00 57.37 45 LYS C N 1
ATOM 6463 C CA . LYS C 1 45 ? -60.346 -28.520 98.486 1.00 55.22 45 LYS C CA 1
ATOM 6464 C C . LYS C 1 45 ? -61.094 -29.746 97.970 1.00 56.97 45 LYS C C 1
ATOM 6465 O O . LYS C 1 45 ? -60.565 -30.844 97.966 1.00 50.94 45 LYS C O 1
ATOM 6471 N N . GLU C 1 46 ? -62.335 -29.559 97.543 1.00 57.42 46 GLU C N 1
ATOM 6472 C CA . GLU C 1 46 ? -63.157 -30.682 97.105 1.00 60.37 46 GLU C CA 1
ATOM 6473 C C . GLU C 1 46 ? -62.650 -31.251 95.797 1.00 61.20 46 GLU C C 1
ATOM 6474 O O . GLU C 1 46 ? -62.522 -32.454 95.660 1.00 59.66 46 GLU C O 1
ATOM 6477 N N . LYS C 1 47 ? -62.358 -30.375 94.843 1.00 65.23 47 LYS C N 1
ATOM 6478 C CA . LYS C 1 47 ? -61.907 -30.789 93.516 1.00 58.50 47 LYS C CA 1
ATOM 6479 C C . LYS C 1 47 ? -60.506 -31.382 93.557 1.00 53.15 47 LYS C C 1
ATOM 6480 O O . LYS C 1 47 ? -60.170 -32.267 92.774 1.00 54.45 47 LYS C O 1
ATOM 6482 N N . LEU C 1 48 ? -59.688 -30.881 94.472 1.00 51.51 48 LEU C N 1
ATOM 6483 C CA . LEU C 1 48 ? -58.366 -31.436 94.685 1.00 52.43 48 LEU C CA 1
ATOM 6484 C C . LEU C 1 48 ? -58.486 -32.872 95.137 1.00 50.98 48 LEU C C 1
ATOM 6485 O O . LEU C 1 48 ? -58.065 -33.772 94.436 1.00 49.17 48 LEU C O 1
ATOM 6490 N N . GLU C 1 49 ? -59.097 -33.083 96.296 1.00 54.36 49 GLU C N 1
ATOM 6491 C CA . GLU C 1 49 ? -59.187 -34.410 96.895 1.00 50.55 49 GLU C CA 1
ATOM 6492 C C . GLU C 1 49 ? -59.860 -35.439 95.984 1.00 49.45 49 GLU C C 1
ATOM 6493 O O . GLU C 1 49 ? -59.789 -36.637 96.240 1.00 49.49 49 GLU C O 1
ATOM 6495 N N . ILE C 1 50 ? -60.495 -34.974 94.914 1.00 47.37 50 ILE C N 1
ATOM 6496 C CA . ILE C 1 50 ? -61.106 -35.873 93.944 1.00 52.96 50 ILE C CA 1
ATOM 6497 C C . ILE C 1 50 ? -60.093 -36.359 92.913 1.00 51.18 50 ILE C C 1
ATOM 6498 O O . ILE C 1 50 ? -59.910 -37.559 92.757 1.00 46.88 50 ILE C O 1
ATOM 6503 N N . VAL C 1 51 ? -59.433 -35.440 92.213 1.00 49.63 51 VAL C N 1
ATOM 6504 C CA . VAL C 1 51 ? -58.462 -35.824 91.186 1.00 48.05 51 VAL C CA 1
ATOM 6505 C C . VAL C 1 51 ? -57.147 -36.313 91.772 1.00 49.98 51 VAL C C 1
ATOM 6506 O O . VAL C 1 51 ? -56.339 -36.890 91.062 1.00 52.67 51 VAL C O 1
ATOM 6510 N N . GLY C 1 52 ? -56.919 -36.067 93.055 1.00 51.44 52 GLY C N 1
ATOM 6511 C CA . GLY C 1 52 ? -55.709 -36.531 93.696 1.00 45.23 52 GLY C CA 1
ATOM 6512 C C . GLY C 1 52 ? -55.715 -38.033 93.773 1.00 51.34 52 GLY C C 1
ATOM 6513 O O . GLY C 1 52 ? -54.683 -38.679 93.646 1.00 53.41 52 GLY C O 1
ATOM 6514 N N . ALA C 1 53 ? -56.901 -38.589 93.978 1.00 54.84 53 ALA C N 1
ATOM 6515 C CA . ALA C 1 53 ? -57.083 -40.030 94.020 1.00 57.29 53 ALA C CA 1
ATOM 6516 C C . ALA C 1 53 ? -56.990 -40.622 92.622 1.00 58.87 53 ALA C C 1
ATOM 6517 O O . ALA C 1 53 ? -56.395 -41.675 92.436 1.00 61.76 53 ALA C O 1
ATOM 6519 N N . LEU C 1 54 ? -57.568 -39.943 91.638 1.00 55.34 54 LEU C N 1
ATOM 6520 C CA . LEU C 1 54 ? -57.455 -40.384 90.253 1.00 55.02 54 LEU C CA 1
ATOM 6521 C C . LEU C 1 54 ? -56.006 -40.362 89.801 1.00 56.25 54 LEU C C 1
ATOM 6522 O O . LEU C 1 54 ? -55.580 -41.194 89.011 1.00 56.60 54 LEU C O 1
ATOM 6527 N N . ALA C 1 55 ? -55.247 -39.401 90.304 1.00 54.97 55 ALA C N 1
ATOM 6528 C CA . ALA C 1 55 ? -53.827 -39.359 90.025 1.00 48.90 55 ALA C CA 1
ATOM 6529 C C . ALA C 1 55 ? -53.190 -40.538 90.701 1.00 50.81 55 ALA C C 1
ATOM 6530 O O . ALA C 1 55 ? -52.415 -41.264 90.096 1.00 50.45 55 ALA C O 1
ATOM 6532 N N . LYS C 1 56 ? -53.548 -40.737 91.961 1.00 49.32 56 LYS C N 1
ATOM 6533 C CA . LYS C 1 56 ? -52.973 -41.805 92.745 1.00 55.31 56 LYS C CA 1
ATOM 6534 C C . LYS C 1 56 ? -53.349 -43.151 92.146 1.00 56.17 56 LYS C C 1
ATOM 6535 O O . LYS C 1 56 ? -52.699 -44.157 92.410 1.00 54.40 56 LYS C O 1
ATOM 6541 N N . ARG C 1 57 ? -54.387 -43.155 91.316 1.00 55.22 57 ARG C N 1
ATOM 6542 C CA . ARG C 1 57 ? -54.844 -44.368 90.651 1.00 59.77 57 ARG C CA 1
ATOM 6543 C C . ARG C 1 57 ? -54.140 -44.586 89.327 1.00 55.88 57 ARG C C 1
ATOM 6544 O O . ARG C 1 57 ? -53.821 -45.713 88.968 1.00 54.01 57 ARG C O 1
ATOM 6552 N N . MET C 1 58 ? -53.928 -43.503 88.592 1.00 52.25 58 MET C N 1
ATOM 6553 C CA . MET C 1 58 ? -53.218 -43.558 87.326 1.00 49.35 58 MET C CA 1
ATOM 6554 C C . MET C 1 58 ? -51.799 -44.047 87.552 1.00 53.03 58 MET C C 1
ATOM 6555 O O . MET C 1 58 ? -51.237 -44.765 86.733 1.00 50.74 58 MET C O 1
ATOM 6560 N N . VAL C 1 59 ? -51.230 -43.647 88.680 1.00 51.72 59 VAL C N 1
ATOM 6561 C CA . VAL C 1 59 ? -49.871 -44.002 89.026 1.00 43.97 59 VAL C CA 1
ATOM 6562 C C . VAL C 1 59 ? -49.740 -45.486 89.286 1.00 44.83 59 VAL C C 1
ATOM 6563 O O . VAL C 1 59 ? -48.934 -46.145 88.646 1.00 50.27 59 VAL C O 1
ATOM 6567 N N . GLU C 1 60 ? -50.539 -46.014 90.209 1.00 46.04 60 GLU C N 1
ATOM 6568 C CA . GLU C 1 60 ? -50.469 -47.431 90.564 1.00 47.22 60 GLU C CA 1
ATOM 6569 C C . GLU C 1 60 ? -50.701 -48.350 89.366 1.00 44.13 60 GLU C C 1
ATOM 6570 O O . GLU C 1 60 ? -50.005 -49.338 89.198 1.00 44.75 60 GLU C O 1
ATOM 6573 N N . LYS C 1 61 ? -51.658 -48.003 88.522 1.00 40.43 61 LYS C N 1
ATOM 6574 C CA . LYS C 1 61 ? -51.916 -48.746 87.302 1.00 38.55 61 LYS C CA 1
ATOM 6575 C C . LYS C 1 61 ? -50.765 -48.721 86.283 1.00 45.46 61 LYS C C 1
ATOM 6576 O O . LYS C 1 61 ? -50.859 -49.349 85.232 1.00 51.53 61 LYS C O 1
ATOM 6579 N N . ALA C 1 62 ? -49.679 -48.014 86.577 1.00 43.55 62 ALA C N 1
ATOM 6580 C CA . ALA C 1 62 ? -48.588 -47.894 85.607 1.00 42.20 62 ALA C CA 1
ATOM 6581 C C . ALA C 1 62 ? -47.259 -48.381 86.175 1.00 47.79 62 ALA C C 1
ATOM 6582 O O . ALA C 1 62 ? -46.277 -48.573 85.448 1.00 44.68 62 ALA C O 1
ATOM 6584 N N . GLY C 1 63 ? -47.236 -48.588 87.482 1.00 46.82 63 GLY C N 1
ATOM 6585 C CA . GLY C 1 63 ? -46.091 -49.199 88.109 1.00 44.07 63 GLY C CA 1
ATOM 6586 C C . GLY C 1 63 ? -45.003 -48.197 88.370 1.00 54.55 63 GLY C C 1
ATOM 6587 O O . GLY C 1 63 ? -43.950 -48.554 88.886 1.00 58.76 63 GLY C O 1
ATOM 6588 N N . VAL C 1 64 ? -45.262 -46.941 88.011 1.00 57.50 64 VAL C N 1
ATOM 6589 C CA . VAL C 1 64 ? -44.363 -45.829 88.322 1.00 54.81 64 VAL C CA 1
ATOM 6590 C C . VAL C 1 64 ? -44.483 -45.442 89.794 1.00 51.49 64 VAL C C 1
ATOM 6591 O O . VAL C 1 64 ? -45.573 -45.194 90.277 1.00 58.67 64 VAL C O 1
ATOM 6595 N N . PRO C 1 65 ? -43.363 -45.416 90.523 1.00 44.64 65 PRO C N 1
ATOM 6596 C CA . PRO C 1 65 ? -43.386 -45.114 91.959 1.00 53.05 65 PRO C CA 1
ATOM 6597 C C . PRO C 1 65 ? -43.539 -43.634 92.322 1.00 60.01 65 PRO C C 1
ATOM 6598 O O . PRO C 1 65 ? -42.789 -43.154 93.168 1.00 56.73 65 PRO C O 1
ATOM 6602 N N . ILE C 1 66 ? -44.499 -42.935 91.725 1.00 58.80 66 ILE C N 1
ATOM 6603 C CA . ILE C 1 66 ? -44.708 -41.527 92.040 1.00 58.74 66 ILE C CA 1
ATOM 6604 C C . ILE C 1 66 ? -45.702 -41.320 93.187 1.00 60.05 66 ILE C C 1
ATOM 6605 O O . ILE C 1 66 ? -46.890 -41.602 93.060 1.00 58.14 66 ILE C O 1
ATOM 6610 N N . GLU C 1 67 ? -45.188 -40.829 94.307 1.00 56.46 67 GLU C N 1
ATOM 6611 C CA . GLU C 1 67 ? -45.989 -40.522 95.480 1.00 61.18 67 GLU C CA 1
ATOM 6612 C C . GLU C 1 67 ? -46.834 -39.289 95.248 1.00 66.63 67 GLU C C 1
ATOM 6613 O O . GLU C 1 67 ? -46.300 -38.232 94.947 1.00 67.35 67 GLU C O 1
ATOM 6619 N N . ILE C 1 68 ? -48.147 -39.404 95.383 1.00 69.11 68 ILE C N 1
ATOM 6620 C CA . ILE C 1 68 ? -48.982 -38.226 95.227 1.00 67.30 68 ILE C CA 1
ATOM 6621 C C . ILE C 1 68 ? -49.233 -37.558 96.573 1.00 68.65 68 ILE C C 1
ATOM 6622 O O . ILE C 1 68 ? -49.747 -38.182 97.497 1.00 73.78 68 ILE C O 1
ATOM 6627 N N . HIS C 1 69 ? -48.865 -36.287 96.681 1.00 62.79 69 HIS C N 1
ATOM 6628 C CA . HIS C 1 69 ? -49.089 -35.539 97.906 1.00 61.65 69 HIS C CA 1
ATOM 6629 C C . HIS C 1 69 ? -50.089 -34.417 97.710 1.00 59.50 69 HIS C C 1
ATOM 6630 O O . HIS C 1 69 ? -49.870 -33.512 96.918 1.00 58.66 69 HIS C O 1
ATOM 6637 N N . LEU C 1 70 ? -51.190 -34.485 98.445 1.00 54.56 70 LEU C N 1
ATOM 6638 C CA . LEU C 1 70 ? -52.212 -33.470 98.379 1.00 46.28 70 LEU C CA 1
ATOM 6639 C C . LEU C 1 70 ? -52.152 -32.628 99.625 1.00 54.50 70 LEU C C 1
ATOM 6640 O O . LEU C 1 70 ? -51.960 -33.146 100.720 1.00 52.12 70 LEU C O 1
ATOM 6645 N N . THR C 1 71 ? -52.322 -31.323 99.448 1.00 58.89 71 THR C N 1
ATOM 6646 C CA . THR C 1 71 ? -52.153 -30.380 100.535 1.00 50.72 71 THR C CA 1
ATOM 6647 C C . THR C 1 71 ? -52.856 -29.064 100.274 1.00 52.69 71 THR C C 1
ATOM 6648 O O . THR C 1 71 ? -53.345 -28.810 99.178 1.00 48.75 71 THR C O 1
ATOM 6652 N N . LEU C 1 72 ? -52.884 -28.238 101.314 1.00 59.20 72 LEU C N 1
ATOM 6653 C CA . LEU C 1 72 ? -53.367 -26.869 101.258 1.00 54.03 72 LEU C CA 1
ATOM 6654 C C . LEU C 1 72 ? -52.275 -25.955 101.799 1.00 60.23 72 LEU C C 1
ATOM 6655 O O . LEU C 1 72 ? -52.191 -24.782 101.449 1.00 59.95 72 LEU C O 1
ATOM 6660 N N . ASP C 1 73 ? -51.445 -26.512 102.673 1.00 61.14 73 ASP C N 1
ATOM 6661 C CA . ASP C 1 73 ? -50.277 -25.813 103.175 1.00 69.44 73 ASP C CA 1
ATOM 6662 C C . ASP C 1 73 ? -49.250 -25.708 102.068 1.00 69.86 73 ASP C C 1
ATOM 6663 O O . ASP C 1 73 ? -48.282 -26.459 102.059 1.00 73.97 73 ASP C O 1
ATOM 6668 N N . ARG C 1 74 ? -49.471 -24.783 101.139 1.00 64.30 74 ARG C N 1
ATOM 6669 C CA . ARG C 1 74 ? -48.560 -24.571 100.017 1.00 63.22 74 ARG C CA 1
ATOM 6670 C C . ARG C 1 74 ? -47.097 -24.512 100.444 1.00 65.85 74 ARG C C 1
ATOM 6671 O O . ARG C 1 74 ? -46.234 -25.078 99.790 1.00 63.20 74 ARG C O 1
ATOM 6679 N N . ARG C 1 75 ? -46.824 -23.849 101.559 1.00 72.18 75 ARG C N 1
ATOM 6680 C CA . ARG C 1 75 ? -45.447 -23.597 101.964 1.00 70.32 75 ARG C CA 1
ATOM 6681 C C . ARG C 1 75 ? -44.660 -24.863 102.228 1.00 68.57 75 ARG C C 1
ATOM 6682 O O . ARG C 1 75 ? -43.443 -24.852 102.158 1.00 67.58 75 ARG C O 1
ATOM 6690 N N . ARG C 1 76 ? -45.350 -25.956 102.527 1.00 73.96 76 ARG C N 1
ATOM 6691 C CA . ARG C 1 76 ? -44.673 -27.230 102.744 1.00 79.13 76 ARG C CA 1
ATOM 6692 C C . ARG C 1 76 ? -44.356 -27.883 101.413 1.00 74.50 76 ARG C C 1
ATOM 6693 O O . ARG C 1 76 ? -43.328 -28.536 101.256 1.00 67.77 76 ARG C O 1
ATOM 6695 N N . ALA C 1 77 ? -45.241 -27.690 100.445 1.00 74.02 77 ALA C N 1
ATOM 6696 C CA . ALA C 1 77 ? -45.068 -28.299 99.138 1.00 65.74 77 ALA C CA 1
ATOM 6697 C C . ALA C 1 77 ? -43.904 -27.680 98.389 1.00 65.45 77 ALA C C 1
ATOM 6698 O O . ALA C 1 77 ? -43.461 -28.208 97.379 1.00 67.98 77 ALA C O 1
ATOM 6700 N N . LEU C 1 78 ? -43.412 -26.553 98.881 1.00 62.77 78 LEU C N 1
ATOM 6701 C CA . LEU C 1 78 ? -42.302 -25.876 98.232 1.00 61.68 78 LEU C CA 1
ATOM 6702 C C . LEU C 1 78 ? -40.995 -26.181 98.965 1.00 64.89 78 LEU C C 1
ATOM 6703 O O . LEU C 1 78 ? -39.905 -25.922 98.448 1.00 60.75 78 LEU C O 1
ATOM 6708 N N . GLU C 1 79 ? -41.124 -26.732 100.172 1.00 69.77 79 GLU C N 1
ATOM 6709 C CA . GLU C 1 79 ? -39.982 -27.092 101.007 1.00 69.06 79 GLU C CA 1
ATOM 6710 C C . GLU C 1 79 ? -38.974 -27.872 100.190 1.00 64.47 79 GLU C C 1
ATOM 6711 O O . GLU C 1 79 ? -39.061 -29.091 100.079 1.00 67.56 79 GLU C O 1
ATOM 6717 N N . GLY C 1 80 ? -38.043 -27.151 99.584 1.00 57.25 80 GLY C N 1
ATOM 6718 C CA . GLY C 1 80 ? -37.027 -27.769 98.763 1.00 54.10 80 GLY C CA 1
ATOM 6719 C C . GLY C 1 80 ? -37.593 -28.435 97.532 1.00 54.92 80 GLY C C 1
ATOM 6720 O O . GLY C 1 80 ? -37.249 -29.560 97.215 1.00 59.27 80 GLY C O 1
ATOM 6721 N N . ALA C 1 81 ? -38.474 -27.746 96.833 1.00 52.27 81 ALA C N 1
ATOM 6722 C CA . ALA C 1 81 ? -38.978 -28.273 95.582 1.00 54.70 81 ALA C CA 1
ATOM 6723 C C . ALA C 1 81 ? -37.905 -28.141 94.518 1.00 54.80 81 ALA C C 1
ATOM 6724 O O . ALA C 1 81 ? -37.015 -27.320 94.641 1.00 57.73 81 ALA C O 1
ATOM 6726 N N . ASP C 1 82 ? -37.990 -28.953 93.477 1.00 51.67 82 ASP C N 1
ATOM 6727 C CA . ASP C 1 82 ? -37.036 -28.890 92.384 1.00 50.70 82 ASP C CA 1
ATOM 6728 C C . ASP C 1 82 ? -37.644 -28.164 91.209 1.00 50.08 82 ASP C C 1
ATOM 6729 O O . ASP C 1 82 ? -37.002 -27.351 90.570 1.00 53.05 82 ASP C O 1
ATOM 6734 N N . PHE C 1 83 ? -38.887 -28.491 90.910 1.00 48.04 83 PHE C N 1
ATOM 6735 C CA . PHE C 1 83 ? -39.630 -27.799 89.878 1.00 48.56 83 PHE C CA 1
ATOM 6736 C C . PHE C 1 83 ? -40.976 -27.371 90.430 1.00 50.00 83 PHE C C 1
ATOM 6737 O O . PHE C 1 83 ? -41.529 -28.036 91.295 1.00 50.18 83 PHE C O 1
ATOM 6745 N N . VAL C 1 84 ? -41.497 -26.251 89.945 1.00 45.92 84 VAL C N 1
ATOM 6746 C CA . VAL C 1 84 ? -42.795 -25.780 90.385 1.00 45.35 84 VAL C CA 1
ATOM 6747 C C . VAL C 1 84 ? -43.672 -25.420 89.202 1.00 43.94 84 VAL C C 1
ATOM 6748 O O . VAL C 1 84 ? -43.293 -24.624 88.361 1.00 48.17 84 VAL C O 1
ATOM 6752 N N . THR C 1 85 ? -44.852 -26.006 89.125 1.00 41.47 85 THR C N 1
ATOM 6753 C CA . THR C 1 85 ? -45.750 -25.676 88.035 1.00 46.58 85 THR C CA 1
ATOM 6754 C C . THR C 1 85 ? -46.949 -24.924 88.559 1.00 49.53 85 THR C C 1
ATOM 6755 O O . THR C 1 85 ? -47.345 -25.115 89.699 1.00 51.98 85 THR C O 1
ATOM 6759 N N . THR C 1 86 ? -47.515 -24.053 87.737 1.00 41.75 86 THR C N 1
ATOM 6760 C CA . THR C 1 86 ? -48.652 -23.270 88.173 1.00 46.70 86 THR C CA 1
ATOM 6761 C C . THR C 1 86 ? -49.731 -23.271 87.124 1.00 49.25 86 THR C C 1
ATOM 6762 O O . THR C 1 86 ? -49.556 -22.720 86.038 1.00 49.36 86 THR C O 1
ATOM 6766 N N . GLN C 1 87 ? -50.856 -23.883 87.474 1.00 49.39 87 GLN C N 1
ATOM 6767 C CA . GLN C 1 87 ? -51.954 -24.052 86.550 1.00 50.37 87 GLN C CA 1
ATOM 6768 C C . GLN C 1 87 ? -53.279 -23.602 87.149 1.00 47.26 87 GLN C C 1
ATOM 6769 O O . GLN C 1 87 ? -54.329 -23.737 86.524 1.00 46.30 87 GLN C O 1
ATOM 6775 N N . PHE C 1 88 ? -53.217 -23.023 88.343 1.00 46.59 88 PHE C N 1
ATOM 6776 C CA . PHE C 1 88 ? -54.397 -22.460 88.991 1.00 50.31 88 PHE C CA 1
ATOM 6777 C C . PHE C 1 88 ? -55.002 -21.304 88.219 1.00 49.45 88 PHE C C 1
ATOM 6778 O O . PHE C 1 88 ? -54.390 -20.769 87.301 1.00 50.30 88 PHE C O 1
ATOM 6786 N N . ARG C 1 89 ? -56.206 -20.917 88.613 1.00 43.66 89 ARG C N 1
ATOM 6787 C CA . ARG C 1 89 ? -56.868 -19.773 88.016 1.00 45.99 89 ARG C CA 1
ATOM 6788 C C . ARG C 1 89 ? -57.498 -18.961 89.133 1.00 56.88 89 ARG C C 1
ATOM 6789 O O . ARG C 1 89 ? -58.446 -19.408 89.759 1.00 63.81 89 ARG C O 1
ATOM 6797 N N . VAL C 1 90 ? -56.959 -17.777 89.399 1.00 54.94 90 VAL C N 1
ATOM 6798 C CA . VAL C 1 90 ? -57.431 -16.974 90.523 1.00 51.61 90 VAL C CA 1
ATOM 6799 C C . VAL C 1 90 ? -58.850 -16.497 90.272 1.00 55.30 90 VAL C C 1
ATOM 6800 O O . VAL C 1 90 ? -59.177 -16.038 89.178 1.00 52.89 90 VAL C O 1
ATOM 6804 N N . GLY C 1 91 ? -59.697 -16.636 91.283 1.00 56.13 91 GLY C N 1
ATOM 6805 C CA . GLY C 1 91 ? -61.081 -16.225 91.167 1.00 55.14 91 GLY C CA 1
ATOM 6806 C C . GLY C 1 91 ? -61.968 -17.304 90.584 1.00 56.45 91 GLY C C 1
ATOM 6807 O O . GLY C 1 91 ? -63.164 -17.117 90.426 1.00 61.58 91 GLY C O 1
ATOM 6808 N N . GLY C 1 92 ? -61.375 -18.444 90.263 1.00 60.73 92 GLY C N 1
ATOM 6809 C CA . GLY C 1 92 ? -62.120 -19.552 89.713 1.00 62.08 92 GLY C CA 1
ATOM 6810 C C . GLY C 1 92 ? -62.755 -19.230 88.379 1.00 64.39 92 GLY C C 1
ATOM 6811 O O . GLY C 1 92 ? -62.610 -18.131 87.854 1.00 62.31 92 GLY C O 1
ATOM 6812 N N . LEU C 1 93 ? -63.472 -20.208 87.837 1.00 69.09 93 LEU C N 1
ATOM 6813 C CA . LEU C 1 93 ? -64.141 -20.070 86.549 1.00 64.67 93 LEU C CA 1
ATOM 6814 C C . LEU C 1 93 ? -65.227 -19.022 86.601 1.00 63.55 93 LEU C C 1
ATOM 6815 O O . LEU C 1 93 ? -65.578 -18.424 85.586 1.00 59.95 93 LEU C O 1
ATOM 6820 N N . GLU C 1 94 ? -65.759 -18.814 87.798 1.00 65.80 94 GLU C N 1
ATOM 6821 C CA . GLU C 1 94 ? -66.766 -17.797 88.021 1.00 64.84 94 GLU C CA 1
ATOM 6822 C C . GLU C 1 94 ? -66.208 -16.418 87.685 1.00 68.82 94 GLU C C 1
ATOM 6823 O O . GLU C 1 94 ? -66.940 -15.532 87.253 1.00 72.00 94 GLU C O 1
ATOM 6825 N N . ALA C 1 95 ? -64.905 -16.247 87.870 1.00 64.08 95 ALA C N 1
ATOM 6826 C CA . ALA C 1 95 ? -64.260 -14.980 87.565 1.00 62.42 95 ALA C CA 1
ATOM 6827 C C . ALA C 1 95 ? -64.119 -14.784 86.061 1.00 66.42 95 ALA C C 1
ATOM 6828 O O . ALA C 1 95 ? -64.265 -13.671 85.567 1.00 64.11 95 ALA C O 1
ATOM 6830 N N . ARG C 1 96 ? -63.842 -15.866 85.336 1.00 62.21 96 ARG C N 1
ATOM 6831 C CA . ARG C 1 96 ? -63.735 -15.808 83.879 1.00 58.74 96 ARG C CA 1
ATOM 6832 C C . ARG C 1 96 ? -65.079 -15.475 83.251 1.00 60.64 96 ARG C C 1
ATOM 6833 O O . ARG C 1 96 ? -65.149 -14.928 82.156 1.00 59.33 96 ARG C O 1
ATOM 6841 N N . ALA C 1 97 ? -66.151 -15.815 83.954 1.00 63.28 97 ALA C N 1
ATOM 6842 C CA . ALA C 1 97 ? -67.490 -15.517 83.484 1.00 60.72 97 ALA C CA 1
ATOM 6843 C C . ALA C 1 97 ? -67.721 -14.021 83.454 1.00 57.74 97 ALA C C 1
ATOM 6844 O O . ALA C 1 97 ? -68.271 -13.483 82.497 1.00 54.70 97 ALA C O 1
ATOM 6846 N N . LYS C 1 98 ? -67.296 -13.352 84.517 1.00 55.15 98 LYS C N 1
ATOM 6847 C CA . LYS C 1 98 ? -67.403 -11.908 84.587 1.00 57.39 98 LYS C CA 1
ATOM 6848 C C . LYS C 1 98 ? -66.560 -11.255 83.504 1.00 60.57 98 LYS C C 1
ATOM 6849 O O . LYS C 1 98 ? -67.014 -10.331 82.844 1.00 57.84 98 LYS C O 1
ATOM 6855 N N . ASP C 1 99 ? -65.334 -11.735 83.317 1.00 63.33 99 ASP C N 1
ATOM 6856 C CA . ASP C 1 99 ? -64.417 -11.121 82.362 1.00 57.80 99 ASP C CA 1
ATOM 6857 C C . ASP C 1 99 ? -64.981 -11.163 80.956 1.00 51.02 99 ASP C C 1
ATOM 6858 O O . ASP C 1 99 ? -64.676 -10.315 80.140 1.00 46.50 99 ASP C O 1
ATOM 6863 N N . GLU C 1 100 ? -65.836 -12.141 80.693 1.00 54.37 100 GLU C N 1
ATOM 6864 C CA . GLU C 1 100 ? -66.314 -12.401 79.345 1.00 50.80 100 GLU C CA 1
ATOM 6865 C C . GLU C 1 100 ? -67.695 -11.817 79.052 1.00 55.51 100 GLU C C 1
ATOM 6866 O O . GLU C 1 100 ? -68.099 -11.737 77.894 1.00 50.48 100 GLU C O 1
ATOM 6872 N N . ARG C 1 101 ? -68.402 -11.384 80.093 1.00 58.36 101 ARG C N 1
ATOM 6873 C CA . ARG C 1 101 ? -69.728 -10.792 79.907 1.00 57.75 101 ARG C CA 1
ATOM 6874 C C . ARG C 1 101 ? -69.789 -9.290 80.132 1.00 57.75 101 ARG C C 1
ATOM 6875 O O . ARG C 1 101 ? -70.598 -8.615 79.506 1.00 65.74 101 ARG C O 1
ATOM 6883 N N . ILE C 1 102 ? -68.967 -8.759 81.026 1.00 53.16 102 ILE C N 1
ATOM 6884 C CA . ILE C 1 102 ? -68.996 -7.319 81.266 1.00 54.31 102 ILE C CA 1
ATOM 6885 C C . ILE C 1 102 ? -68.585 -6.522 80.025 1.00 51.90 102 ILE C C 1
ATOM 6886 O O . ILE C 1 102 ? -69.202 -5.514 79.716 1.00 50.89 102 ILE C O 1
ATOM 6891 N N . PRO C 1 103 ? -67.551 -6.966 79.301 1.00 53.46 103 PRO C N 1
ATOM 6892 C CA . PRO C 1 103 ? -67.335 -6.306 78.019 1.00 54.74 103 PRO C CA 1
ATOM 6893 C C . PRO C 1 103 ? -68.504 -6.361 77.060 1.00 51.42 103 PRO C C 1
ATOM 6894 O O . PRO C 1 103 ? -68.637 -5.463 76.244 1.00 50.32 103 PRO C O 1
ATOM 6898 N N . LEU C 1 104 ? -69.336 -7.386 77.162 1.00 52.53 104 LEU C N 1
ATOM 6899 C CA . LEU C 1 104 ? -70.392 -7.618 76.181 1.00 55.22 104 LEU C CA 1
ATOM 6900 C C . LEU C 1 104 ? -71.387 -6.463 76.098 1.00 53.18 104 LEU C C 1
ATOM 6901 O O . LEU C 1 104 ? -71.833 -6.106 75.011 1.00 49.04 104 LEU C O 1
ATOM 6906 N N . LYS C 1 105 ? -71.713 -5.881 77.248 1.00 54.26 105 LYS C N 1
ATOM 6907 C CA . LYS C 1 105 ? -72.546 -4.683 77.326 1.00 51.40 105 LYS C CA 1
ATOM 6908 C C . LYS C 1 105 ? -72.057 -3.544 76.431 1.00 55.32 105 LYS C C 1
ATOM 6909 O O . LYS C 1 105 ? -72.847 -2.711 75.997 1.00 51.90 105 LYS C O 1
ATOM 6915 N N . TYR C 1 106 ? -70.750 -3.501 76.182 1.00 57.25 106 TYR C N 1
ATOM 6916 C CA . TYR C 1 106 ? -70.116 -2.337 75.584 1.00 50.62 106 TYR C CA 1
ATOM 6917 C C . TYR C 1 106 ? -69.693 -2.536 74.145 1.00 55.70 106 TYR C C 1
ATOM 6918 O O . TYR C 1 106 ? -69.089 -1.650 73.550 1.00 56.94 106 TYR C O 1
ATOM 6927 N N . GLY C 1 107 ? -69.991 -3.698 73.587 1.00 57.35 107 GLY C N 1
ATOM 6928 C CA . GLY C 1 107 ? -69.603 -3.987 72.220 1.00 57.29 107 GLY C CA 1
ATOM 6929 C C . GLY C 1 107 ? -68.173 -4.474 72.116 1.00 55.67 107 GLY C C 1
ATOM 6930 O O . GLY C 1 107 ? -67.688 -4.762 71.029 1.00 57.50 107 GLY C O 1
ATOM 6931 N N . VAL C 1 108 ? -67.508 -4.579 73.259 1.00 54.20 108 VAL C N 1
ATOM 6932 C CA . VAL C 1 108 ? -66.091 -4.911 73.320 1.00 54.20 108 VAL C CA 1
ATOM 6933 C C . VAL C 1 108 ? -65.874 -6.389 73.610 1.00 52.58 108 VAL C C 1
ATOM 6934 O O . VAL C 1 108 ? -66.622 -6.984 74.376 1.00 52.64 108 VAL C O 1
ATOM 6938 N N . ILE C 1 109 ? -64.863 -6.968 72.967 1.00 50.71 109 ILE C N 1
ATOM 6939 C CA . ILE C 1 109 ? -64.421 -8.335 73.222 1.00 50.41 109 ILE C CA 1
ATOM 6940 C C . ILE C 1 109 ? -64.385 -8.675 74.703 1.00 46.22 109 ILE C C 1
ATOM 6941 O O . ILE C 1 109 ? -63.904 -7.912 75.519 1.00 49.88 109 ILE C O 1
ATOM 6946 N N . GLY C 1 110 ? -64.911 -9.833 75.043 1.00 45.30 110 GLY C N 1
ATOM 6947 C CA . GLY C 1 110 ? -64.895 -10.292 76.411 1.00 50.26 110 GLY C CA 1
ATOM 6948 C C . GLY C 1 110 ? -64.315 -11.676 76.368 1.00 54.07 110 GLY C C 1
ATOM 6949 O O . GLY C 1 110 ? -65.029 -12.656 76.472 1.00 54.59 110 GLY C O 1
ATOM 6950 N N . GLN C 1 111 ? -63.008 -11.732 76.158 1.00 53.08 111 GLN C N 1
ATOM 6951 C CA . GLN C 1 111 ? -62.271 -12.966 76.038 1.00 47.61 111 GLN C CA 1
ATOM 6952 C C . GLN C 1 111 ? -61.561 -13.159 77.355 1.00 45.41 111 GLN C C 1
ATOM 6953 O O . GLN C 1 111 ? -61.705 -12.340 78.244 1.00 43.54 111 GLN C O 1
ATOM 6959 N N . GLU C 1 112 ? -60.793 -14.227 77.498 1.00 48.20 112 GLU C N 1
ATOM 6960 C CA . GLU C 1 112 ? -60.223 -14.529 78.807 1.00 49.57 112 GLU C CA 1
ATOM 6961 C C . GLU C 1 112 ? -58.821 -13.986 78.987 1.00 53.81 112 GLU C C 1
ATOM 6962 O O . GLU C 1 112 ? -58.394 -13.768 80.115 1.00 58.07 112 GLU C O 1
ATOM 6968 N N . THR C 1 113 ? -58.105 -13.773 77.885 1.00 54.59 113 THR C N 1
ATOM 6969 C CA . THR C 1 113 ? -56.720 -13.323 77.960 1.00 46.49 113 THR C CA 1
ATOM 6970 C C . THR C 1 113 ? -56.382 -12.210 76.984 1.00 45.66 113 THR C C 1
ATOM 6971 O O . THR C 1 113 ? -55.222 -11.846 76.845 1.00 49.99 113 THR C O 1
ATOM 6975 N N . ASN C 1 114 ? -57.374 -11.682 76.284 1.00 40.32 114 ASN C N 1
ATOM 6976 C CA . ASN C 1 114 ? -57.146 -10.489 75.492 1.00 36.61 114 ASN C CA 1
ATOM 6977 C C . ASN C 1 114 ? -58.085 -9.412 75.939 1.00 40.87 114 ASN C C 1
ATOM 6978 O O . ASN C 1 114 ? -58.946 -9.676 76.754 1.00 49.02 114 ASN C O 1
ATOM 6983 N N . GLY C 1 115 ? -57.905 -8.200 75.429 1.00 39.80 115 GLY C N 1
ATOM 6984 C CA . GLY C 1 115 ? -58.686 -7.057 75.854 1.00 37.52 115 GLY C CA 1
ATOM 6985 C C . GLY C 1 115 ? -58.914 -6.976 77.349 1.00 43.25 115 GLY C C 1
ATOM 6986 O O . GLY C 1 115 ? -58.116 -7.467 78.133 1.00 40.23 115 GLY C O 1
ATOM 6987 N N . PRO C 1 116 ? -60.044 -6.387 77.747 1.00 43.28 116 PRO C N 1
ATOM 6988 C CA . PRO C 1 116 ? -60.426 -6.063 79.122 1.00 39.30 116 PRO C CA 1
ATOM 6989 C C . PRO C 1 116 ? -60.296 -7.220 80.084 1.00 42.95 116 PRO C C 1
ATOM 6990 O O . PRO C 1 116 ? -59.779 -7.023 81.173 1.00 47.85 116 PRO C O 1
ATOM 6994 N N . GLY C 1 117 ? -60.771 -8.398 79.694 1.00 42.20 117 GLY C N 1
ATOM 6995 C CA . GLY C 1 117 ? -60.676 -9.571 80.542 1.00 48.05 117 GLY C CA 1
ATOM 6996 C C . GLY C 1 117 ? -59.241 -9.933 80.882 1.00 54.01 117 GLY C C 1
ATOM 6997 O O . GLY C 1 117 ? -58.903 -10.201 82.033 1.00 54.51 117 GLY C O 1
ATOM 6998 N N . GLY C 1 118 ? -58.387 -9.934 79.870 1.00 52.86 118 GLY C N 1
ATOM 6999 C CA . GLY C 1 118 ? -56.983 -10.216 80.074 1.00 52.31 118 GLY C CA 1
ATOM 7000 C C . GLY C 1 118 ? -56.370 -9.306 81.116 1.00 47.43 118 GLY C C 1
ATOM 7001 O O . GLY C 1 118 ? -55.618 -9.762 81.970 1.00 49.46 118 GLY C O 1
ATOM 7002 N N . LEU C 1 119 ? -56.700 -8.022 81.052 1.00 43.22 119 LEU C N 1
ATOM 7003 C CA . LEU C 1 119 ? -56.189 -7.069 82.019 1.00 48.25 119 LEU C CA 1
ATOM 7004 C C . LEU C 1 119 ? -56.511 -7.501 83.438 1.00 51.10 119 LEU C C 1
ATOM 7005 O O . LEU C 1 119 ? -55.627 -7.573 84.283 1.00 51.99 119 LEU C O 1
ATOM 7010 N N . PHE C 1 120 ? -57.773 -7.797 83.700 1.00 48.19 120 PHE C N 1
ATOM 7011 C CA . PHE C 1 120 ? -58.180 -8.086 85.060 1.00 48.70 120 PHE C CA 1
ATOM 7012 C C . PHE C 1 120 ? -57.802 -9.487 85.433 1.00 47.39 120 PHE C C 1
ATOM 7013 O O . PHE C 1 120 ? -57.767 -9.824 86.606 1.00 51.28 120 PHE C O 1
ATOM 7021 N N . LYS C 1 121 ? -57.503 -10.304 84.434 1.00 47.45 121 LYS C N 1
ATOM 7022 C CA . LYS C 1 121 ? -57.005 -11.640 84.709 1.00 48.34 121 LYS C CA 1
ATOM 7023 C C . LYS C 1 121 ? -55.613 -11.489 85.293 1.00 46.75 121 LYS C C 1
ATOM 7024 O O . LYS C 1 121 ? -55.198 -12.250 86.161 1.00 46.90 121 LYS C O 1
ATOM 7030 N N . GLY C 1 122 ? -54.905 -10.469 84.830 1.00 43.05 122 GLY C N 1
ATOM 7031 C CA . GLY C 1 122 ? -53.580 -10.202 85.326 1.00 44.66 122 GLY C CA 1
ATOM 7032 C C . GLY C 1 122 ? -53.623 -9.539 86.665 1.00 45.38 122 GLY C C 1
ATOM 7033 O O . GLY C 1 122 ? -52.923 -9.938 87.574 1.00 48.14 122 GLY C O 1
ATOM 7034 N N . LEU C 1 123 ? -54.447 -8.518 86.787 1.00 43.27 123 LEU C N 1
ATOM 7035 C CA . LEU C 1 123 ? -54.546 -7.805 88.040 1.00 44.10 123 LEU C CA 1
ATOM 7036 C C . LEU C 1 123 ? -54.924 -8.754 89.174 1.00 47.34 123 LEU C C 1
ATOM 7037 O O . LEU C 1 123 ? -54.427 -8.620 90.280 1.00 51.61 123 LEU C O 1
ATOM 7042 N N . ARG C 1 124 ? -55.782 -9.728 88.902 1.00 48.04 124 ARG C N 1
ATOM 7043 C CA . ARG C 1 124 ? -56.140 -10.698 89.930 1.00 48.85 124 ARG C CA 1
ATOM 7044 C C . ARG C 1 124 ? -54.955 -11.578 90.237 1.00 49.50 124 ARG C C 1
ATOM 7045 O O . ARG C 1 124 ? -54.621 -11.785 91.397 1.00 49.89 124 ARG C O 1
ATOM 7053 N N . THR C 1 125 ? -54.319 -12.062 89.170 1.00 48.65 125 THR C N 1
ATOM 7054 C CA . THR C 1 125 ? -53.357 -13.168 89.222 1.00 50.04 125 THR C CA 1
ATOM 7055 C C . THR C 1 125 ? -51.926 -12.835 89.652 1.00 51.36 125 THR C C 1
ATOM 7056 O O . THR C 1 125 ? -51.426 -13.371 90.637 1.00 49.79 125 THR C O 1
ATOM 7060 N N . ILE C 1 126 ? -51.262 -11.960 88.907 1.00 51.42 126 ILE C N 1
ATOM 7061 C CA . ILE C 1 126 ? -49.827 -11.791 89.075 1.00 49.28 126 ILE C CA 1
ATOM 7062 C C . ILE C 1 126 ? -49.405 -11.248 90.444 1.00 49.79 126 ILE C C 1
ATOM 7063 O O . ILE C 1 126 ? -48.234 -11.303 90.756 1.00 49.94 126 ILE C O 1
ATOM 7068 N N . PRO C 1 127 ? -50.339 -10.744 91.272 1.00 50.34 127 PRO C N 1
ATOM 7069 C CA . PRO C 1 127 ? -49.878 -10.625 92.655 1.00 51.29 127 PRO C CA 1
ATOM 7070 C C . PRO C 1 127 ? -49.587 -11.970 93.271 1.00 53.51 127 PRO C C 1
ATOM 7071 O O . PRO C 1 127 ? -48.600 -12.120 93.982 1.00 51.64 127 PRO C O 1
ATOM 7075 N N . VAL C 1 128 ? -50.443 -12.942 92.989 1.00 51.41 128 VAL C N 1
ATOM 7076 C CA . VAL C 1 128 ? -50.293 -14.266 93.559 1.00 46.32 128 VAL C CA 1
ATOM 7077 C C . VAL C 1 128 ? -49.014 -14.914 93.062 1.00 49.45 128 VAL C C 1
ATOM 7078 O O . VAL C 1 128 ? -48.296 -15.541 93.833 1.00 55.32 128 VAL C O 1
ATOM 7082 N N . ILE C 1 129 ? -48.718 -14.748 91.780 1.00 46.90 129 ILE C N 1
ATOM 7083 C CA . ILE C 1 129 ? -47.461 -15.246 91.237 1.00 46.18 129 ILE C CA 1
ATOM 7084 C C . ILE C 1 129 ? -46.273 -14.698 92.006 1.00 44.93 129 ILE C C 1
ATOM 7085 O O . ILE C 1 129 ? -45.459 -15.457 92.510 1.00 44.21 129 ILE C O 1
ATOM 7090 N N . LEU C 1 130 ? -46.189 -13.379 92.123 1.00 45.74 130 LEU C N 1
ATOM 7091 C CA . LEU C 1 130 ? -45.113 -12.772 92.894 1.00 46.65 130 LEU C CA 1
ATOM 7092 C C . LEU C 1 130 ? -45.184 -13.200 94.339 1.00 46.83 130 LEU C C 1
ATOM 7093 O O . LEU C 1 130 ? -44.187 -13.209 95.043 1.00 47.15 130 LEU C O 1
ATOM 7098 N N . ASP C 1 131 ? -46.381 -13.547 94.774 1.00 47.43 131 ASP C N 1
ATOM 7099 C CA . ASP C 1 131 ? -46.615 -13.939 96.145 1.00 49.88 131 ASP C CA 1
ATOM 7100 C C . ASP C 1 131 ? -46.018 -15.317 96.370 1.00 48.50 131 ASP C C 1
ATOM 7101 O O . ASP C 1 131 ? -45.534 -15.637 97.451 1.00 52.01 131 ASP C O 1
ATOM 7106 N N . ILE C 1 132 ? -46.046 -16.120 95.315 1.00 46.66 132 ILE C N 1
ATOM 7107 C CA . ILE C 1 132 ? -45.540 -17.483 95.350 1.00 48.33 132 ILE C CA 1
ATOM 7108 C C . ILE C 1 132 ? -44.025 -17.503 95.289 1.00 46.05 132 ILE C C 1
ATOM 7109 O O . ILE C 1 132 ? -43.365 -18.275 95.984 1.00 48.49 132 ILE C O 1
ATOM 7114 N N . ILE C 1 133 ? -43.483 -16.639 94.445 1.00 49.38 133 ILE C N 1
ATOM 7115 C CA . ILE C 1 133 ? -42.048 -16.485 94.331 1.00 52.17 133 ILE C CA 1
ATOM 7116 C C . ILE C 1 133 ? -41.439 -15.981 95.631 1.00 52.47 133 ILE C C 1
ATOM 7117 O O . ILE C 1 133 ? -40.373 -16.417 96.024 1.00 52.87 133 ILE C O 1
ATOM 7122 N N . ARG C 1 134 ? -42.127 -15.086 96.323 1.00 52.58 134 ARG C N 1
ATOM 7123 C CA . ARG C 1 134 ? -41.644 -14.604 97.612 1.00 54.56 134 ARG C CA 1
ATOM 7124 C C . ARG C 1 134 ? -41.518 -15.734 98.611 1.00 53.76 134 ARG C C 1
ATOM 7125 O O . ARG C 1 134 ? -40.961 -15.549 99.687 1.00 53.88 134 ARG C O 1
ATOM 7133 N N . ASP C 1 135 ? -42.070 -16.894 98.261 1.00 53.48 135 ASP C N 1
ATOM 7134 C CA . ASP C 1 135 ? -41.980 -18.088 99.088 1.00 52.94 135 ASP C CA 1
ATOM 7135 C C . ASP C 1 135 ? -40.853 -18.961 98.585 1.00 52.85 135 ASP C C 1
ATOM 7136 O O . ASP C 1 135 ? -40.076 -19.483 99.360 1.00 55.70 135 ASP C O 1
ATOM 7141 N N . MET C 1 136 ? -40.754 -19.111 97.276 1.00 49.03 136 MET C N 1
ATOM 7142 C CA . MET C 1 136 ? -39.680 -19.905 96.705 1.00 51.38 136 MET C CA 1
ATOM 7143 C C . MET C 1 136 ? -38.306 -19.360 97.067 1.00 52.27 136 MET C C 1
ATOM 7144 O O . MET C 1 136 ? -37.348 -20.106 97.174 1.00 54.36 136 MET C O 1
ATOM 7149 N N . GLU C 1 137 ? -38.209 -18.056 97.272 1.00 53.60 137 GLU C N 1
ATOM 7150 C CA . GLU C 1 137 ? -36.943 -17.454 97.656 1.00 60.32 137 GLU C CA 1
ATOM 7151 C C . GLU C 1 137 ? -36.541 -17.872 99.064 1.00 61.76 137 GLU C C 1
ATOM 7152 O O . GLU C 1 137 ? -35.490 -17.480 99.553 1.00 63.57 137 GLU C O 1
ATOM 7158 N N . GLU C 1 138 ? -37.389 -18.652 99.718 1.00 56.96 138 GLU C N 1
ATOM 7159 C CA . GLU C 1 138 ? -37.117 -19.123 101.063 1.00 54.58 138 GLU C CA 1
ATOM 7160 C C . GLU C 1 138 ? -37.162 -20.630 101.125 1.00 57.01 138 GLU C C 1
ATOM 7161 O O . GLU C 1 138 ? -36.490 -21.242 101.941 1.00 61.39 138 GLU C O 1
ATOM 7167 N N . LEU C 1 139 ? -37.976 -21.228 100.266 1.00 59.61 139 LEU C N 1
ATOM 7168 C CA . LEU C 1 139 ? -38.231 -22.660 100.334 1.00 59.47 139 LEU C CA 1
ATOM 7169 C C . LEU C 1 139 ? -37.497 -23.447 99.262 1.00 58.18 139 LEU C C 1
ATOM 7170 O O . LEU C 1 139 ? -37.152 -24.598 99.475 1.00 63.42 139 LEU C O 1
ATOM 7175 N N . CYS C 1 140 ? -37.281 -22.835 98.106 1.00 53.05 140 CYS C N 1
ATOM 7176 C CA . CYS C 1 140 ? -36.541 -23.480 97.037 1.00 51.84 140 CYS C CA 1
ATOM 7177 C C . CYS C 1 140 ? -36.019 -22.469 96.029 1.00 56.50 140 CYS C C 1
ATOM 7178 O O . CYS C 1 140 ? -36.624 -22.255 94.987 1.00 57.08 140 CYS C O 1
ATOM 7181 N N . PRO C 1 141 ? -34.880 -21.845 96.343 1.00 56.54 141 PRO C N 1
ATOM 7182 C CA . PRO C 1 141 ? -34.283 -20.785 95.535 1.00 58.09 141 PRO C CA 1
ATOM 7183 C C . PRO C 1 141 ? -33.547 -21.318 94.325 1.00 62.07 141 PRO C C 1
ATOM 7184 O O . PRO C 1 141 ? -33.109 -20.543 93.485 1.00 60.81 141 PRO C O 1
ATOM 7188 N N . ASP C 1 142 ? -33.405 -22.633 94.242 1.00 59.76 142 ASP C N 1
ATOM 7189 C CA . ASP C 1 142 ? -32.765 -23.239 93.088 1.00 59.40 142 ASP C CA 1
ATOM 7190 C C . ASP C 1 142 ? -33.811 -23.895 92.219 1.00 58.14 142 ASP C C 1
ATOM 7191 O O . ASP C 1 142 ? -33.496 -24.444 91.173 1.00 56.41 142 ASP C O 1
ATOM 7196 N N . ALA C 1 143 ? -35.060 -23.829 92.660 1.00 57.53 143 ALA C N 1
ATOM 7197 C CA . ALA C 1 143 ? -36.157 -24.452 91.933 1.00 49.12 143 ALA C CA 1
ATOM 7198 C C . ALA C 1 143 ? -36.516 -23.656 90.709 1.00 45.47 143 ALA C C 1
ATOM 7199 O O . ALA C 1 143 ? -36.288 -22.458 90.662 1.00 47.20 143 ALA C O 1
ATOM 7201 N N . TRP C 1 144 ? -37.080 -24.340 89.725 1.00 44.00 144 TRP C N 1
ATOM 7202 C CA . TRP C 1 144 ? -37.586 -23.710 88.519 1.00 43.57 144 TRP C CA 1
ATOM 7203 C C . TRP C 1 144 ? -39.057 -23.372 88.632 1.00 44.70 144 TRP C C 1
ATOM 7204 O O . TRP C 1 144 ? -39.809 -24.081 89.284 1.00 47.17 144 TRP C O 1
ATOM 7215 N N . LEU C 1 145 ? -39.470 -22.296 87.979 1.00 47.09 145 LEU C N 1
ATOM 7216 C CA . LEU C 1 145 ? -40.879 -21.965 87.890 1.00 48.77 145 LEU C CA 1
ATOM 7217 C C . LEU C 1 145 ? -41.351 -22.159 86.467 1.00 47.30 145 LEU C C 1
ATOM 7218 O O . LEU C 1 145 ? -40.997 -21.384 85.587 1.00 50.16 145 LEU C O 1
ATOM 7223 N N . ILE C 1 146 ? -42.145 -23.195 86.235 1.00 41.91 146 ILE C N 1
ATOM 7224 C CA . ILE C 1 146 ? -42.746 -23.390 84.924 1.00 43.76 146 ILE C CA 1
ATOM 7225 C C . ILE C 1 146 ? -44.192 -22.964 85.036 1.00 47.83 146 ILE C C 1
ATOM 7226 O O . ILE C 1 146 ? -44.891 -23.426 85.926 1.00 52.11 146 ILE C O 1
ATOM 7231 N N . ASN C 1 147 ? -44.636 -22.085 84.143 1.00 49.35 147 ASN C N 1
ATOM 7232 C CA . ASN C 1 147 ? -45.911 -21.394 84.324 1.00 50.97 147 ASN C CA 1
ATOM 7233 C C . ASN C 1 147 ? -46.922 -21.530 83.179 1.00 48.56 147 ASN C C 1
ATOM 7234 O O . ASN C 1 147 ? -46.594 -21.287 82.023 1.00 48.38 147 ASN C O 1
ATOM 7239 N N . PHE C 1 148 ? -48.154 -21.917 83.508 1.00 46.72 148 PHE C N 1
ATOM 7240 C CA . PHE C 1 148 ? -49.208 -22.030 82.501 1.00 48.52 148 PHE C CA 1
ATOM 7241 C C . PHE C 1 148 ? -50.383 -21.146 82.819 1.00 49.25 148 PHE C C 1
ATOM 7242 O O . PHE C 1 148 ? -51.199 -20.872 81.946 1.00 57.25 148 PHE C O 1
ATOM 7250 N N . THR C 1 149 ? -50.499 -20.759 84.082 1.00 44.72 149 THR C N 1
ATOM 7251 C CA . THR C 1 149 ? -51.516 -19.811 84.486 1.00 43.55 149 THR C CA 1
ATOM 7252 C C . THR C 1 149 ? -51.464 -18.623 83.570 1.00 42.03 149 THR C C 1
ATOM 7253 O O . THR C 1 149 ? -50.468 -17.935 83.514 1.00 45.47 149 THR C O 1
ATOM 7257 N N . ASN C 1 150 ? -52.525 -18.419 82.808 1.00 44.59 150 ASN C N 1
ATOM 7258 C CA . ASN C 1 150 ? -52.594 -17.303 81.886 1.00 47.23 150 ASN C CA 1
ATOM 7259 C C . ASN C 1 150 ? -52.786 -15.988 82.640 1.00 51.27 150 ASN C C 1
ATOM 7260 O O . ASN C 1 150 ? -53.115 -16.000 83.823 1.00 51.71 150 ASN C O 1
ATOM 7265 N N . PRO C 1 151 ? -52.520 -14.848 81.978 1.00 51.67 151 PRO C N 1
ATOM 7266 C CA . PRO C 1 151 ? -51.863 -14.736 80.674 1.00 50.27 151 PRO C CA 1
ATOM 7267 C C . PRO C 1 151 ? -50.378 -14.989 80.832 1.00 46.93 151 PRO C C 1
ATOM 7268 O O . PRO C 1 151 ? -49.708 -14.271 81.561 1.00 48.93 151 PRO C O 1
ATOM 7272 N N . ALA C 1 152 ? -49.879 -16.022 80.178 1.00 42.10 152 ALA C N 1
ATOM 7273 C CA . ALA C 1 152 ? -48.534 -16.472 80.446 1.00 43.43 152 ALA C CA 1
ATOM 7274 C C . ALA C 1 152 ? -47.554 -15.399 80.027 1.00 43.59 152 ALA C C 1
ATOM 7275 O O . ALA C 1 152 ? -46.558 -15.165 80.700 1.00 41.13 152 ALA C O 1
ATOM 7277 N N . GLY C 1 153 ? -47.874 -14.720 78.934 1.00 43.68 153 GLY C N 1
ATOM 7278 C CA . GLY C 1 153 ? -46.993 -13.714 78.371 1.00 43.59 153 GLY C CA 1
ATOM 7279 C C . GLY C 1 153 ? -46.896 -12.443 79.180 1.00 42.82 153 GLY C C 1
ATOM 7280 O O . GLY C 1 153 ? -45.920 -11.704 79.063 1.00 39.65 153 GLY C O 1
ATOM 7281 N N . MET C 1 154 ? -47.920 -12.186 79.986 1.00 45.76 154 MET C N 1
ATOM 7282 C CA . MET C 1 154 ? -47.936 -11.045 80.884 1.00 42.63 154 MET C CA 1
ATOM 7283 C C . MET C 1 154 ? -47.431 -11.474 82.237 1.00 41.78 154 MET C C 1
ATOM 7284 O O . MET C 1 154 ? -46.661 -10.776 82.862 1.00 40.51 154 MET C O 1
ATOM 7289 N N . VAL C 1 155 ? -47.864 -12.634 82.696 1.00 42.60 155 VAL C N 1
ATOM 7290 C CA . VAL C 1 155 ? -47.345 -13.149 83.949 1.00 43.06 155 VAL C CA 1
ATOM 7291 C C . VAL C 1 155 ? -45.826 -13.297 83.880 1.00 43.84 155 VAL C C 1
ATOM 7292 O O . VAL C 1 155 ? -45.133 -12.943 84.825 1.00 40.95 155 VAL C O 1
ATOM 7296 N N . THR C 1 156 ? -45.307 -13.792 82.760 1.00 43.39 156 THR C N 1
ATOM 7297 C CA . THR C 1 156 ? -43.861 -13.897 82.595 1.00 39.74 156 THR C CA 1
ATOM 7298 C C . THR C 1 156 ? -43.191 -12.545 82.745 1.00 40.53 156 THR C C 1
ATOM 7299 O O . THR C 1 156 ? -42.216 -12.423 83.469 1.00 39.43 156 THR C O 1
ATOM 7303 N N . GLU C 1 157 ? -43.729 -11.526 82.083 1.00 44.01 157 GLU C N 1
ATOM 7304 C CA . GLU C 1 157 ? -43.176 -10.168 82.160 1.00 37.75 157 GLU C CA 1
ATOM 7305 C C . GLU C 1 157 ? -43.164 -9.609 83.569 1.00 37.89 157 GLU C C 1
ATOM 7306 O O . GLU C 1 157 ? -42.290 -8.854 83.913 1.00 38.00 157 GLU C O 1
ATOM 7312 N N . ALA C 1 158 ? -44.134 -9.979 84.387 1.00 40.21 158 ALA C N 1
ATOM 7313 C CA . ALA C 1 158 ? -44.129 -9.556 85.775 1.00 38.22 158 ALA C CA 1
ATOM 7314 C C . ALA C 1 158 ? -42.897 -10.053 86.509 1.00 39.20 158 ALA C C 1
ATOM 7315 O O . ALA C 1 158 ? -42.193 -9.291 87.156 1.00 41.29 158 ALA C O 1
ATOM 7317 N N . VAL C 1 159 ? -42.643 -11.345 86.405 1.00 35.21 159 VAL C N 1
ATOM 7318 C CA . VAL C 1 159 ? -41.555 -11.971 87.123 1.00 33.54 159 VAL C CA 1
ATOM 7319 C C . VAL C 1 159 ? -40.208 -11.368 86.732 1.00 38.65 159 VAL C C 1
ATOM 7320 O O . VAL C 1 159 ? -39.337 -11.187 87.578 1.00 42.28 159 VAL C O 1
ATOM 7324 N N . LEU C 1 160 ? -40.043 -11.033 85.459 1.00 36.54 160 LEU C N 1
ATOM 7325 C CA . LEU C 1 160 ? -38.785 -10.465 84.995 1.00 34.36 160 LEU C CA 1
ATOM 7326 C C . LEU C 1 160 ? -38.592 -9.054 85.517 1.00 39.47 160 LEU C C 1
ATOM 7327 O O . LEU C 1 160 ? -37.543 -8.727 86.048 1.00 44.10 160 LEU C O 1
ATOM 7332 N N . ARG C 1 161 ? -39.619 -8.227 85.373 1.00 41.12 161 ARG C N 1
ATOM 7333 C CA . ARG C 1 161 ? -39.601 -6.844 85.834 1.00 38.62 161 ARG C CA 1
ATOM 7334 C C . ARG C 1 161 ? -39.632 -6.677 87.358 1.00 41.00 161 ARG C C 1
ATOM 7335 O O . ARG C 1 161 ? -39.011 -5.773 87.889 1.00 41.52 161 ARG C O 1
ATOM 7343 N N . TYR C 1 162 ? -40.351 -7.533 88.071 1.00 42.04 162 TYR C N 1
ATOM 7344 C CA . TYR C 1 162 ? -40.593 -7.284 89.488 1.00 40.58 162 TYR C CA 1
ATOM 7345 C C . TYR C 1 162 ? -40.001 -8.305 90.448 1.00 40.51 162 TYR C C 1
ATOM 7346 O O . TYR C 1 162 ? -40.317 -8.298 91.628 1.00 35.77 162 TYR C O 1
ATOM 7355 N N . THR C 1 163 ? -39.121 -9.163 89.944 1.00 43.00 163 THR C N 1
ATOM 7356 C CA . THR C 1 163 ? -38.548 -10.238 90.748 1.00 45.75 163 THR C CA 1
ATOM 7357 C C . THR C 1 163 ? -37.125 -10.585 90.333 1.00 44.22 163 THR C C 1
ATOM 7358 O O . THR C 1 163 ? -36.740 -10.372 89.184 1.00 43.62 163 THR C O 1
ATOM 7362 N N . LYS C 1 164 ? -36.362 -11.136 91.276 1.00 40.73 164 LYS C N 1
ATOM 7363 C CA . LYS C 1 164 ? -35.003 -11.585 91.013 1.00 44.61 164 LYS C CA 1
ATOM 7364 C C . LYS C 1 164 ? -34.997 -12.947 90.329 1.00 46.80 164 LYS C C 1
ATOM 7365 O O . LYS C 1 164 ? -34.013 -13.328 89.712 1.00 51.79 164 LYS C O 1
ATOM 7368 N N . GLN C 1 165 ? -36.092 -13.681 90.465 1.00 41.48 165 GLN C N 1
ATOM 7369 C CA . GLN C 1 165 ? -36.245 -14.989 89.850 1.00 40.03 165 GLN C CA 1
ATOM 7370 C C . GLN C 1 165 ? -35.797 -15.016 88.407 1.00 38.64 165 GLN C C 1
ATOM 7371 O O . GLN C 1 165 ? -36.513 -14.587 87.521 1.00 39.19 165 GLN C O 1
ATOM 7377 N N . GLU C 1 166 ? -34.609 -15.536 88.169 1.00 34.67 166 GLU C N 1
ATOM 7378 C CA . GLU C 1 166 ? -34.130 -15.669 86.811 1.00 43.15 166 GLU C CA 1
ATOM 7379 C C . GLU C 1 166 ? -34.610 -16.960 86.177 1.00 48.07 166 GLU C C 1
ATOM 7380 O O . GLU C 1 166 ? -34.652 -17.072 84.959 1.00 51.49 166 GLU C O 1
ATOM 7386 N N . LYS C 1 167 ? -34.978 -17.926 87.014 1.00 44.90 167 LYS C N 1
ATOM 7387 C CA . LYS C 1 167 ? -35.427 -19.245 86.563 1.00 38.78 167 LYS C CA 1
ATOM 7388 C C . LYS C 1 167 ? -36.938 -19.362 86.347 1.00 41.68 167 LYS C C 1
ATOM 7389 O O . LYS C 1 167 ? -37.640 -19.900 87.186 1.00 45.44 167 LYS C O 1
ATOM 7395 N N . VAL C 1 168 ? -37.426 -18.877 85.210 1.00 39.63 168 VAL C N 1
ATOM 7396 C CA . VAL C 1 168 ? -38.849 -18.817 84.937 1.00 37.99 168 VAL C CA 1
ATOM 7397 C C . VAL C 1 168 ? -39.080 -19.149 83.476 1.00 38.96 168 VAL C C 1
ATOM 7398 O O . VAL C 1 168 ? -38.305 -18.763 82.615 1.00 36.17 168 VAL C O 1
ATOM 7402 N N . VAL C 1 169 ? -40.129 -19.915 83.204 1.00 41.58 169 VAL C N 1
ATOM 7403 C CA . VAL C 1 169 ? -40.525 -20.250 81.841 1.00 41.29 169 VAL C CA 1
ATOM 7404 C C . VAL C 1 169 ? -42.038 -20.281 81.759 1.00 47.67 169 VAL C C 1
ATOM 7405 O O . VAL C 1 169 ? -42.686 -20.696 82.714 1.00 50.68 169 VAL C O 1
ATOM 7409 N N . GLY C 1 170 ? -42.604 -19.867 80.628 1.00 42.97 170 GLY C N 1
ATOM 7410 C CA . GLY C 1 170 ? -44.044 -19.936 80.432 1.00 41.87 170 GLY C CA 1
ATOM 7411 C C . GLY C 1 170 ? -44.425 -20.790 79.244 1.00 37.74 170 GLY C C 1
ATOM 7412 O O . GLY C 1 170 ? -43.684 -20.840 78.283 1.00 40.11 170 GLY C O 1
ATOM 7413 N N . LEU C 1 171 ? -45.578 -21.451 79.298 1.00 37.89 171 LEU C N 1
ATOM 7414 C CA . LEU C 1 171 ? -46.000 -22.345 78.219 1.00 42.45 171 LEU C CA 1
ATOM 7415 C C . LEU C 1 171 ? -47.324 -21.973 77.577 1.00 47.55 171 LEU C C 1
ATOM 7416 O O . LEU C 1 171 ? -48.180 -21.394 78.221 1.00 49.23 171 LEU C O 1
ATOM 7421 N N . CYS C 1 172 ? -47.499 -22.337 76.312 1.00 50.84 172 CYS C N 1
ATOM 7422 C CA . CYS C 1 172 ? -48.820 -22.314 75.687 1.00 49.67 172 CYS C CA 1
ATOM 7423 C C . CYS C 1 172 ? -48.997 -23.529 74.781 1.00 50.17 172 CYS C C 1
ATOM 7424 O O . CYS C 1 172 ? -48.063 -24.284 74.540 1.00 43.94 172 CYS C O 1
ATOM 7427 N N . ASN C 1 173 ? -50.206 -23.732 74.287 1.00 53.38 173 ASN C N 1
ATOM 7428 C CA . ASN C 1 173 ? -50.441 -24.820 73.359 1.00 51.08 173 ASN C CA 1
ATOM 7429 C C . ASN C 1 173 ? -50.694 -24.267 71.979 1.00 50.93 173 ASN C C 1
ATOM 7430 O O . ASN C 1 173 ? -51.024 -24.995 71.055 1.00 51.36 173 ASN C O 1
ATOM 7435 N N . VAL C 1 174 ? -50.573 -22.957 71.850 1.00 48.63 174 VAL C N 1
ATOM 7436 C CA . VAL C 1 174 ? -50.712 -22.341 70.550 1.00 48.41 174 VAL C CA 1
ATOM 7437 C C . VAL C 1 174 ? -49.575 -22.809 69.655 1.00 46.34 174 VAL C C 1
ATOM 7438 O O . VAL C 1 174 ? -49.810 -23.143 68.503 1.00 46.19 174 VAL C O 1
ATOM 7442 N N . PRO C 1 175 ? -48.338 -22.856 70.177 1.00 47.11 175 PRO C N 1
ATOM 7443 C CA . PRO C 1 175 ? -47.287 -23.324 69.276 1.00 47.03 175 PRO C CA 1
ATOM 7444 C C . PRO C 1 175 ? -47.485 -24.763 68.812 1.00 48.29 175 PRO C C 1
ATOM 7445 O O . PRO C 1 175 ? -47.614 -24.994 67.614 1.00 44.82 175 PRO C O 1
ATOM 7449 N N . ILE C 1 176 ? -47.516 -25.713 69.740 1.00 48.66 176 ILE C N 1
ATOM 7450 C CA . ILE C 1 176 ? -47.700 -27.109 69.373 1.00 48.51 176 ILE C CA 1
ATOM 7451 C C . ILE C 1 176 ? -48.988 -27.270 68.564 1.00 48.83 176 ILE C C 1
ATOM 7452 O O . ILE C 1 176 ? -49.089 -28.136 67.702 1.00 52.13 176 ILE C O 1
ATOM 7457 N N . GLY C 1 177 ? -49.953 -26.397 68.804 1.00 47.74 177 GLY C N 1
ATOM 7458 C CA . GLY C 1 177 ? -51.168 -26.401 68.028 1.00 45.44 177 GLY C CA 1
ATOM 7459 C C . GLY C 1 177 ? -50.908 -26.089 66.575 1.00 48.57 177 GLY C C 1
ATOM 7460 O O . GLY C 1 177 ? -51.355 -26.804 65.706 1.00 49.99 177 GLY C O 1
ATOM 7461 N N . MET C 1 178 ? -50.182 -25.016 66.302 1.00 52.31 178 MET C N 1
ATOM 7462 C CA . MET C 1 178 ? -49.975 -24.596 64.924 1.00 44.57 178 MET C CA 1
ATOM 7463 C C . MET C 1 178 ? -49.111 -25.583 64.182 1.00 41.92 178 MET C C 1
ATOM 7464 O O . MET C 1 178 ? -49.182 -25.683 62.968 1.00 44.49 178 MET C O 1
ATOM 7469 N N . ARG C 1 179 ? -48.275 -26.306 64.910 1.00 41.32 179 ARG C N 1
ATOM 7470 C CA . ARG C 1 179 ? -47.448 -27.304 64.266 1.00 44.57 179 ARG C CA 1
ATOM 7471 C C . ARG C 1 179 ? -48.310 -28.460 63.855 1.00 45.10 179 ARG C C 1
ATOM 7472 O O . ARG C 1 179 ? -48.192 -28.975 62.757 1.00 43.54 179 ARG C O 1
ATOM 7480 N N . MET C 1 180 ? -49.235 -28.816 64.727 1.00 44.57 180 MET C N 1
ATOM 7481 C CA . MET C 1 180 ? -49.903 -30.094 64.618 1.00 47.46 180 MET C CA 1
ATOM 7482 C C . MET C 1 180 ? -50.761 -30.443 63.380 1.00 48.85 180 MET C C 1
ATOM 7483 O O . MET C 1 180 ? -50.810 -31.625 63.059 1.00 52.95 180 MET C O 1
ATOM 7488 N N . GLY C 1 181 ? -51.408 -29.534 62.645 1.00 46.80 181 GLY C N 1
ATOM 7489 C CA . GLY C 1 181 ? -51.299 -28.095 62.674 1.00 45.68 181 GLY C CA 1
ATOM 7490 C C . GLY C 1 181 ? -51.077 -27.713 61.224 1.00 49.38 181 GLY C C 1
ATOM 7491 O O . GLY C 1 181 ? -52.023 -27.618 60.452 1.00 56.25 181 GLY C O 1
ATOM 7492 N N . VAL C 1 182 ? -49.818 -27.507 60.845 1.00 48.88 182 VAL C N 1
ATOM 7493 C CA . VAL C 1 182 ? -49.481 -27.433 59.433 1.00 50.81 182 VAL C CA 1
ATOM 7494 C C . VAL C 1 182 ? -49.088 -28.823 58.991 1.00 52.18 182 VAL C C 1
ATOM 7495 O O . VAL C 1 182 ? -48.893 -29.073 57.807 1.00 54.95 182 VAL C O 1
ATOM 7499 N N . ALA C 1 183 ? -48.969 -29.734 59.950 1.00 49.00 183 ALA C N 1
ATOM 7500 C CA . ALA C 1 183 ? -48.713 -31.122 59.616 1.00 50.31 183 ALA C CA 1
ATOM 7501 C C . ALA C 1 183 ? -49.919 -31.653 58.877 1.00 52.23 183 ALA C C 1
ATOM 7502 O O . ALA C 1 183 ? -49.830 -32.068 57.721 1.00 52.38 183 ALA C O 1
ATOM 7504 N N . LYS C 1 184 ? -51.063 -31.593 59.545 1.00 48.93 184 LYS C N 1
ATOM 7505 C CA . LYS C 1 184 ? -52.298 -32.104 58.985 1.00 50.16 184 LYS C CA 1
ATOM 7506 C C . LYS C 1 184 ? -52.643 -31.357 57.702 1.00 51.61 184 LYS C C 1
ATOM 7507 O O . LYS C 1 184 ? -53.379 -31.855 56.867 1.00 51.16 184 LYS C O 1
ATOM 7511 N N . LEU C 1 185 ? -52.088 -30.166 57.538 1.00 53.76 185 LEU C N 1
ATOM 7512 C CA . LEU C 1 185 ? -52.280 -29.408 56.311 1.00 56.73 185 LEU C CA 1
ATOM 7513 C C . LEU C 1 185 ? -51.460 -30.014 55.177 1.00 52.12 185 LEU C C 1
ATOM 7514 O O . LEU C 1 185 ? -51.885 -30.032 54.032 1.00 53.36 185 LEU C O 1
ATOM 7519 N N . LEU C 1 186 ? -50.280 -30.517 55.494 1.00 44.08 186 LEU C N 1
ATOM 7520 C CA . LEU C 1 186 ? -49.458 -31.128 54.470 1.00 46.36 186 LEU C CA 1
ATOM 7521 C C . LEU C 1 186 ? -49.701 -32.621 54.511 1.00 50.86 186 LEU C C 1
ATOM 7522 O O . LEU C 1 186 ? -49.201 -33.376 53.678 1.00 51.08 186 LEU C O 1
ATOM 7527 N N . GLY C 1 187 ? -50.482 -33.036 55.497 1.00 51.35 187 GLY C N 1
ATOM 7528 C CA . GLY C 1 187 ? -50.761 -34.441 55.689 1.00 57.87 187 GLY C CA 1
ATOM 7529 C C . GLY C 1 187 ? -49.451 -35.177 55.781 1.00 51.46 187 GLY C C 1
ATOM 7530 O O . GLY C 1 187 ? -49.044 -35.853 54.840 1.00 54.04 187 GLY C O 1
ATOM 7531 N N . VAL C 1 188 ? -48.783 -35.020 56.915 1.00 54.36 188 VAL C N 1
ATOM 7532 C CA . VAL C 1 188 ? -47.444 -35.555 57.096 1.00 55.51 188 VAL C CA 1
ATOM 7533 C C . VAL C 1 188 ? -47.126 -35.711 58.580 1.00 57.40 188 VAL C C 1
ATOM 7534 O O . VAL C 1 188 ? -47.596 -34.940 59.409 1.00 56.90 188 VAL C O 1
ATOM 7538 N N . ASP C 1 189 ? -46.374 -36.755 58.900 1.00 56.56 189 ASP C N 1
ATOM 7539 C CA . ASP C 1 189 ? -45.819 -36.971 60.232 1.00 69.64 189 ASP C CA 1
ATOM 7540 C C . ASP C 1 189 ? -45.297 -35.662 60.836 1.00 69.22 189 ASP C C 1
ATOM 7541 O O . ASP C 1 189 ? -44.404 -35.034 60.281 1.00 64.55 189 ASP C O 1
ATOM 7546 N N . ALA C 1 190 ? -45.860 -35.266 61.975 1.00 69.53 190 ALA C N 1
ATOM 7547 C CA . ALA C 1 190 ? -45.628 -33.942 62.553 1.00 56.63 190 ALA C CA 1
ATOM 7548 C C . ALA C 1 190 ? -44.157 -33.586 62.770 1.00 64.03 190 ALA C C 1
ATOM 7549 O O . ALA C 1 190 ? -43.761 -32.448 62.544 1.00 68.42 190 ALA C O 1
ATOM 7551 N N . ASP C 1 191 ? -43.333 -34.531 63.196 1.00 64.52 191 ASP C N 1
ATOM 7552 C CA . ASP C 1 191 ? -41.949 -34.180 63.480 1.00 62.01 191 ASP C CA 1
ATOM 7553 C C . ASP C 1 191 ? -41.108 -34.159 62.214 1.00 60.95 191 ASP C C 1
ATOM 7554 O O . ASP C 1 191 ? -39.889 -34.239 62.272 1.00 62.48 191 ASP C O 1
ATOM 7559 N N . ARG C 1 192 ? -41.771 -34.039 61.070 1.00 58.27 192 ARG C N 1
ATOM 7560 C CA . ARG C 1 192 ? -41.100 -33.702 59.825 1.00 51.63 192 ARG C CA 1
ATOM 7561 C C . ARG C 1 192 ? -41.312 -32.237 59.551 1.00 53.20 192 ARG C C 1
ATOM 7562 O O . ARG C 1 192 ? -40.926 -31.724 58.506 1.00 54.11 192 ARG C O 1
ATOM 7570 N N . VAL C 1 193 ? -41.971 -31.576 60.489 1.00 53.51 193 VAL C N 1
ATOM 7571 C CA . VAL C 1 193 ? -42.284 -30.169 60.358 1.00 44.40 193 VAL C CA 1
ATOM 7572 C C . VAL C 1 193 ? -41.753 -29.412 61.545 1.00 43.58 193 VAL C C 1
ATOM 7573 O O . VAL C 1 193 ? -41.977 -29.793 62.696 1.00 45.02 193 VAL C O 1
ATOM 7577 N N . HIS C 1 194 ? -41.045 -28.333 61.264 1.00 44.17 194 HIS C N 1
ATOM 7578 C CA . HIS C 1 194 ? -40.615 -27.460 62.326 1.00 51.77 194 HIS C CA 1
ATOM 7579 C C . HIS C 1 194 ? -40.872 -26.008 61.871 1.00 48.17 194 HIS C C 1
ATOM 7580 O O . HIS C 1 194 ? -40.718 -25.685 60.696 1.00 44.82 194 HIS C O 1
ATOM 7587 N N . ILE C 1 195 ? -41.306 -25.157 62.798 1.00 39.89 195 ILE C N 1
ATOM 7588 C CA . ILE C 1 195 ? -41.705 -23.801 62.492 1.00 38.23 195 ILE C CA 1
ATOM 7589 C C . ILE C 1 195 ? -40.832 -22.808 63.252 1.00 42.33 195 ILE C C 1
ATOM 7590 O O . ILE C 1 195 ? -40.468 -23.041 64.394 1.00 42.40 195 ILE C O 1
ATOM 7595 N N . ASP C 1 196 ? -40.477 -21.707 62.598 1.00 44.54 196 ASP C N 1
ATOM 7596 C CA . ASP C 1 196 ? -39.796 -20.607 63.262 1.00 44.27 196 ASP C CA 1
ATOM 7597 C C . ASP C 1 196 ? -40.790 -19.729 63.993 1.00 43.73 196 ASP C C 1
ATOM 7598 O O . ASP C 1 196 ? -41.445 -18.896 63.383 1.00 45.95 196 ASP C O 1
ATOM 7603 N N . PHE C 1 197 ? -40.902 -19.911 65.300 1.00 40.69 197 PHE C N 1
ATOM 7604 C CA . PHE C 1 197 ? -41.775 -19.064 66.085 1.00 37.49 197 PHE C CA 1
ATOM 7605 C C . PHE C 1 197 ? -41.031 -17.839 66.550 1.00 40.15 197 PHE C C 1
ATOM 7606 O O . PHE C 1 197 ? -39.830 -17.884 66.777 1.00 40.66 197 PHE C O 1
ATOM 7614 N N . ALA C 1 198 ? -41.773 -16.745 66.667 1.00 40.18 198 ALA C N 1
ATOM 7615 C CA . ALA C 1 198 ? -41.309 -15.480 67.199 1.00 35.07 198 ALA C CA 1
ATOM 7616 C C . ALA C 1 198 ? -42.545 -14.668 67.525 1.00 35.84 198 ALA C C 1
ATOM 7617 O O . ALA C 1 198 ? -43.521 -14.721 66.793 1.00 36.00 198 ALA C O 1
ATOM 7619 N N . GLY C 1 199 ? -42.519 -13.937 68.626 1.00 33.72 199 GLY C N 1
ATOM 7620 C CA . GLY C 1 199 ? -43.639 -13.107 69.001 1.00 32.99 199 GLY C CA 1
ATOM 7621 C C . GLY C 1 199 ? -43.816 -13.154 70.490 1.00 36.48 199 GLY C C 1
ATOM 7622 O O . GLY C 1 199 ? -42.920 -13.569 71.192 1.00 36.91 199 GLY C O 1
ATOM 7623 N N . LEU C 1 200 ? -44.976 -12.735 70.975 1.00 40.09 200 LEU C N 1
ATOM 7624 C CA . LEU C 1 200 ? -45.309 -12.857 72.386 1.00 33.93 200 LEU C CA 1
ATOM 7625 C C . LEU C 1 200 ? -46.400 -13.887 72.555 1.00 37.58 200 LEU C C 1
ATOM 7626 O O . LEU C 1 200 ? -47.043 -14.256 71.587 1.00 40.46 200 LEU C O 1
ATOM 7631 N N . ASN C 1 201 ? -46.613 -14.334 73.785 1.00 39.66 201 ASN C N 1
ATOM 7632 C CA . ASN C 1 201 ? -47.639 -15.322 74.091 1.00 43.77 201 ASN C CA 1
ATOM 7633 C C . ASN C 1 201 ? -49.002 -14.852 73.665 1.00 40.22 201 ASN C C 1
ATOM 7634 O O . ASN C 1 201 ? -49.359 -13.732 73.944 1.00 41.63 201 ASN C O 1
ATOM 7639 N N . HIS C 1 202 ? -49.752 -15.719 72.993 1.00 41.59 202 HIS C N 1
ATOM 7640 C CA . HIS C 1 202 ? -51.063 -15.402 72.438 1.00 44.02 202 HIS C CA 1
ATOM 7641 C C . HIS C 1 202 ? -50.943 -14.238 71.471 1.00 40.75 202 HIS C C 1
ATOM 7642 O O . HIS C 1 202 ? -51.792 -13.353 71.435 1.00 46.27 202 HIS C O 1
ATOM 7649 N N . MET C 1 203 ? -49.883 -14.278 70.672 1.00 44.37 203 MET C N 1
ATOM 7650 C CA . MET C 1 203 ? -49.495 -13.201 69.770 1.00 50.37 203 MET C CA 1
ATOM 7651 C C . MET C 1 203 ? -48.254 -13.671 69.015 1.00 48.87 203 MET C C 1
ATOM 7652 O O . MET C 1 203 ? -47.428 -12.888 68.596 1.00 47.87 203 MET C O 1
ATOM 7657 N N . VAL C 1 204 ? -48.126 -14.978 68.859 1.00 45.63 204 VAL C N 1
ATOM 7658 C CA . VAL C 1 204 ? -46.929 -15.575 68.299 1.00 44.35 204 VAL C CA 1
ATOM 7659 C C . VAL C 1 204 ? -47.129 -15.846 66.820 1.00 41.27 204 VAL C C 1
ATOM 7660 O O . VAL C 1 204 ? -48.221 -16.139 66.403 1.00 41.32 204 VAL C O 1
ATOM 7664 N N . PHE C 1 205 ? -46.079 -15.722 66.020 1.00 40.37 205 PHE C N 1
ATOM 7665 C CA . PHE C 1 205 ? -46.192 -15.940 64.587 1.00 37.44 205 PHE C CA 1
ATOM 7666 C C . PHE C 1 205 ? -45.364 -17.109 64.117 1.00 36.34 205 PHE C C 1
ATOM 7667 O O . PHE C 1 205 ? -44.337 -17.415 64.696 1.00 35.63 205 PHE C O 1
ATOM 7675 N N . GLY C 1 206 ? -45.796 -17.744 63.042 1.00 35.28 206 GLY C N 1
ATOM 7676 C CA . GLY C 1 206 ? -44.993 -18.770 62.425 1.00 37.64 206 GLY C CA 1
ATOM 7677 C C . GLY C 1 206 ? -44.192 -18.122 61.330 1.00 44.29 206 GLY C C 1
ATOM 7678 O O . GLY C 1 206 ? -44.667 -18.000 60.215 1.00 44.41 206 GLY C O 1
ATOM 7679 N N . LEU C 1 207 ? -42.978 -17.692 61.647 1.00 43.19 207 LEU C N 1
ATOM 7680 C CA . LEU C 1 207 ? -42.195 -16.932 60.695 1.00 38.44 207 LEU C CA 1
ATOM 7681 C C . LEU C 1 207 ? -41.792 -17.757 59.500 1.00 45.00 207 LEU C C 1
ATOM 7682 O O . LEU C 1 207 ? -41.827 -17.268 58.378 1.00 47.65 207 LEU C O 1
ATOM 7687 N N . HIS C 1 208 ? -41.408 -19.006 59.733 1.00 43.69 208 HIS C N 1
ATOM 7688 C CA . HIS C 1 208 ? -40.986 -19.886 58.643 1.00 45.61 208 HIS C CA 1
ATOM 7689 C C . HIS C 1 208 ? -41.343 -21.303 58.916 1.00 46.20 208 HIS C C 1
ATOM 7690 O O . HIS C 1 208 ? -41.278 -21.744 60.051 1.00 45.59 208 HIS C O 1
ATOM 7697 N N . VAL C 1 209 ? -41.674 -22.029 57.857 1.00 43.55 209 VAL C N 1
ATOM 7698 C CA . VAL C 1 209 ? -42.104 -23.408 57.985 1.00 38.51 209 VAL C CA 1
ATOM 7699 C C . VAL C 1 209 ? -41.231 -24.334 57.179 1.00 40.76 209 VAL C C 1
ATOM 7700 O O . VAL C 1 209 ? -41.029 -24.112 55.993 1.00 42.56 209 VAL C O 1
ATOM 7704 N N . TYR C 1 210 ? -40.715 -25.372 57.822 1.00 39.24 210 TYR C N 1
ATOM 7705 C CA . TYR C 1 210 ? -39.843 -26.300 57.138 1.00 40.85 210 TYR C CA 1
ATOM 7706 C C . TYR C 1 210 ? -40.404 -27.708 57.162 1.00 45.56 210 TYR C C 1
ATOM 7707 O O . TYR C 1 210 ? -40.877 -28.178 58.187 1.00 49.28 210 TYR C O 1
ATOM 7716 N N . LEU C 1 211 ? -40.334 -28.374 56.015 1.00 52.51 211 LEU C N 1
ATOM 7717 C CA . LEU C 1 211 ? -40.636 -29.798 55.886 1.00 51.03 211 LEU C CA 1
ATOM 7718 C C . LEU C 1 211 ? -39.363 -30.553 55.562 1.00 49.93 211 LEU C C 1
ATOM 7719 O O . LEU C 1 211 ? -38.889 -30.507 54.434 1.00 48.21 211 LEU C O 1
ATOM 7724 N N . ASP C 1 212 ? -38.820 -31.247 56.554 1.00 53.83 212 ASP C N 1
ATOM 7725 C CA . ASP C 1 212 ? -37.526 -31.905 56.435 1.00 52.81 212 ASP C CA 1
ATOM 7726 C C . ASP C 1 212 ? -36.450 -30.889 56.142 1.00 52.52 212 ASP C C 1
ATOM 7727 O O . ASP C 1 212 ? -35.586 -31.133 55.314 1.00 54.73 212 ASP C O 1
ATOM 7732 N N . GLY C 1 213 ? -36.509 -29.744 56.807 1.00 49.49 213 GLY C N 1
ATOM 7733 C CA . GLY C 1 213 ? -35.473 -28.739 56.665 1.00 49.48 213 GLY C CA 1
ATOM 7734 C C . GLY C 1 213 ? -35.585 -27.784 55.488 1.00 46.60 213 GLY C C 1
ATOM 7735 O O . GLY C 1 213 ? -34.940 -26.741 55.488 1.00 45.23 213 GLY C O 1
ATOM 7736 N N . VAL C 1 214 ? -36.376 -28.137 54.480 1.00 39.94 214 VAL C N 1
ATOM 7737 C CA . VAL C 1 214 ? -36.631 -27.243 53.352 1.00 37.45 214 VAL C CA 1
ATOM 7738 C C . VAL C 1 214 ? -37.780 -26.305 53.666 1.00 43.80 214 VAL C C 1
ATOM 7739 O O . VAL C 1 214 ? -38.815 -26.743 54.130 1.00 45.91 214 VAL C O 1
ATOM 7743 N N . GLU C 1 215 ? -37.603 -25.012 53.426 1.00 44.13 215 GLU C N 1
ATOM 7744 C CA . GLU C 1 215 ? -38.678 -24.064 53.687 1.00 42.48 215 GLU C CA 1
ATOM 7745 C C . GLU C 1 215 ? -39.828 -24.316 52.742 1.00 45.07 215 GLU C C 1
ATOM 7746 O O . GLU C 1 215 ? -39.645 -24.383 51.535 1.00 53.21 215 GLU C O 1
ATOM 7752 N N . VAL C 1 216 ? -41.012 -24.467 53.310 1.00 42.66 216 VAL C N 1
ATOM 7753 C CA . VAL C 1 216 ? -42.220 -24.655 52.533 1.00 43.08 216 VAL C CA 1
ATOM 7754 C C . VAL C 1 216 ? -43.288 -23.694 53.017 1.00 48.40 216 VAL C C 1
ATOM 7755 O O . VAL C 1 216 ? -44.480 -23.957 52.875 1.00 49.87 216 VAL C O 1
ATOM 7759 N N . THR C 1 217 ? -42.842 -22.581 53.593 1.00 49.09 217 THR C N 1
ATOM 7760 C CA . THR C 1 217 ? -43.727 -21.594 54.201 1.00 46.48 217 THR C CA 1
ATOM 7761 C C . THR C 1 217 ? -44.747 -21.065 53.199 1.00 50.60 217 THR C C 1
ATOM 7762 O O . THR C 1 217 ? -45.925 -20.945 53.497 1.00 53.10 217 THR C O 1
ATOM 7766 N N . GLU C 1 218 ? -44.290 -20.768 51.998 1.00 52.68 218 GLU C N 1
ATOM 7767 C CA . GLU C 1 218 ? -45.180 -20.266 50.976 1.00 49.96 218 GLU C CA 1
ATOM 7768 C C . GLU C 1 218 ? -46.272 -21.269 50.641 1.00 56.15 218 GLU C C 1
ATOM 7769 O O . GLU C 1 218 ? -47.449 -20.935 50.674 1.00 59.82 218 GLU C O 1
ATOM 7775 N N . LYS C 1 219 ? -45.888 -22.504 50.336 1.00 57.36 219 LYS C N 1
ATOM 7776 C CA . LYS C 1 219 ? -46.855 -23.519 49.919 1.00 54.20 219 LYS C CA 1
ATOM 7777 C C . LYS C 1 219 ? -47.823 -23.867 51.034 1.00 58.51 219 LYS C C 1
ATOM 7778 O O . LYS C 1 219 ? -48.963 -24.207 50.766 1.00 60.90 219 LYS C O 1
ATOM 7780 N N . VAL C 1 220 ? -47.375 -23.783 52.280 1.00 57.00 220 VAL C N 1
ATOM 7781 C CA . VAL C 1 220 ? -48.257 -24.030 53.412 1.00 49.67 220 VAL C CA 1
ATOM 7782 C C . VAL C 1 220 ? -49.301 -22.929 53.544 1.00 53.49 220 VAL C C 1
ATOM 7783 O O . VAL C 1 220 ? -50.468 -23.190 53.803 1.00 51.93 220 VAL C O 1
ATOM 7787 N N . ILE C 1 221 ? -48.874 -21.692 53.350 1.00 50.05 221 ILE C N 1
ATOM 7788 C CA . ILE C 1 221 ? -49.762 -20.554 53.478 1.00 46.98 221 ILE C CA 1
ATOM 7789 C C . ILE C 1 221 ? -50.865 -20.630 52.440 1.00 52.10 221 ILE C C 1
ATOM 7790 O O . ILE C 1 221 ? -52.024 -20.392 52.748 1.00 53.98 221 ILE C O 1
ATOM 7795 N N . ASP C 1 222 ? -50.515 -20.994 51.214 1.00 54.81 222 ASP C N 1
ATOM 7796 C CA . ASP C 1 222 ? -51.516 -21.110 50.159 1.00 55.45 222 ASP C CA 1
ATOM 7797 C C . ASP C 1 222 ? -52.580 -22.153 50.496 1.00 54.79 222 ASP C C 1
ATOM 7798 O O . ASP C 1 222 ? -53.700 -22.090 50.022 1.00 55.44 222 ASP C O 1
ATOM 7803 N N . LEU C 1 223 ? -52.224 -23.105 51.339 1.00 53.54 223 LEU C N 1
ATOM 7804 C CA . LEU C 1 223 ? -53.128 -24.177 51.694 1.00 51.88 223 LEU C CA 1
ATOM 7805 C C . LEU C 1 223 ? -54.013 -23.829 52.861 1.00 53.70 223 LEU C C 1
ATOM 7806 O O . LEU C 1 223 ? -54.753 -24.680 53.341 1.00 56.67 223 LEU C O 1
ATOM 7811 N N . VAL C 1 224 ? -53.921 -22.604 53.357 1.00 49.94 224 VAL C N 1
ATOM 7812 C CA . VAL C 1 224 ? -54.748 -22.237 54.496 1.00 51.69 224 VAL C CA 1
ATOM 7813 C C . VAL C 1 224 ? -56.126 -21.925 53.941 1.00 50.47 224 VAL C C 1
ATOM 7814 O O . VAL C 1 224 ? -57.124 -21.937 54.660 1.00 50.84 224 VAL C O 1
ATOM 7818 N N . ALA C 1 225 ? -56.165 -21.692 52.631 1.00 54.81 225 ALA C N 1
ATOM 7819 C CA . ALA C 1 225 ? -57.411 -21.521 51.887 1.00 59.27 225 ALA C CA 1
ATOM 7820 C C . ALA C 1 225 ? -57.545 -22.590 50.799 1.00 50.92 225 ALA C C 1
ATOM 7821 O O . ALA C 1 225 ? -57.250 -22.348 49.627 1.00 44.87 225 ALA C O 1
ATOM 7823 N N . LEU C 1 240 ? -62.445 -21.333 60.823 1.00 57.39 240 LEU C N 1
ATOM 7824 C CA . LEU C 1 240 ? -61.242 -20.478 60.827 1.00 70.43 240 LEU C CA 1
ATOM 7825 C C . LEU C 1 240 ? -60.720 -20.203 59.421 1.00 68.56 240 LEU C C 1
ATOM 7826 O O . LEU C 1 240 ? -59.967 -21.005 58.891 1.00 64.67 240 LEU C O 1
ATOM 7831 N N . GLY C 1 241 ? -61.034 -19.033 58.869 1.00 57.12 241 GLY C N 1
ATOM 7832 C CA . GLY C 1 241 ? -60.677 -18.717 57.499 1.00 57.98 241 GLY C CA 1
ATOM 7833 C C . GLY C 1 241 ? -60.047 -17.343 57.377 1.00 53.31 241 GLY C C 1
ATOM 7834 O O . GLY C 1 241 ? -60.575 -16.351 57.880 1.00 52.67 241 GLY C O 1
ATOM 7835 N N . TRP C 1 242 ? -58.871 -17.298 56.763 1.00 49.01 242 TRP C N 1
ATOM 7836 C CA . TRP C 1 242 ? -58.171 -16.050 56.521 1.00 49.05 242 TRP C CA 1
ATOM 7837 C C . TRP C 1 242 ? -58.222 -15.684 55.047 1.00 52.04 242 TRP C C 1
ATOM 7838 O O . TRP C 1 242 ? -58.111 -16.554 54.179 1.00 49.90 242 TRP C O 1
ATOM 7849 N N . GLU C 1 243 ? -58.388 -14.393 54.774 1.00 53.31 243 GLU C N 1
ATOM 7850 C CA . GLU C 1 243 ? -58.330 -13.886 53.411 1.00 51.87 243 GLU C CA 1
ATOM 7851 C C . GLU C 1 243 ? -57.040 -14.343 52.753 1.00 50.43 243 GLU C C 1
ATOM 7852 O O . GLU C 1 243 ? -55.971 -14.178 53.310 1.00 48.89 243 GLU C O 1
ATOM 7858 N N . PRO C 1 244 ? -57.147 -14.944 51.570 1.00 48.58 244 PRO C N 1
ATOM 7859 C CA . PRO C 1 244 ? -55.977 -15.336 50.791 1.00 48.07 244 PRO C CA 1
ATOM 7860 C C . PRO C 1 244 ? -54.955 -14.214 50.672 1.00 46.90 244 PRO C C 1
ATOM 7861 O O . PRO C 1 244 ? -53.852 -14.335 51.172 1.00 52.56 244 PRO C O 1
ATOM 7865 N N . ASP C 1 245 ? -55.338 -13.125 50.029 1.00 44.43 245 ASP C N 1
ATOM 7866 C CA . ASP C 1 245 ? -54.406 -12.059 49.712 1.00 46.46 245 ASP C CA 1
ATOM 7867 C C . ASP C 1 245 ? -53.762 -11.454 50.958 1.00 51.04 245 ASP C C 1
ATOM 7868 O O . ASP C 1 245 ? -52.600 -11.058 50.926 1.00 48.83 245 ASP C O 1
ATOM 7873 N N . PHE C 1 246 ? -54.499 -11.405 52.061 1.00 47.26 246 PHE C N 1
ATOM 7874 C CA . PHE C 1 246 ? -53.930 -10.899 53.299 1.00 43.13 246 PHE C CA 1
ATOM 7875 C C . PHE C 1 246 ? -52.853 -11.802 53.824 1.00 45.12 246 PHE C C 1
ATOM 7876 O O . PHE C 1 246 ? -51.772 -11.364 54.161 1.00 45.41 246 PHE C O 1
ATOM 7884 N N . LEU C 1 247 ? -53.178 -13.081 53.894 1.00 45.26 247 LEU C N 1
ATOM 7885 C CA . LEU C 1 247 ? -52.313 -14.079 54.480 1.00 40.90 247 LEU C CA 1
ATOM 7886 C C . LEU C 1 247 ? -51.126 -14.336 53.588 1.00 45.68 247 LEU C C 1
ATOM 7887 O O . LEU C 1 247 ? -50.001 -14.431 54.059 1.00 49.63 247 LEU C O 1
ATOM 7892 N N . LYS C 1 248 ? -51.370 -14.456 52.292 1.00 47.35 248 LYS C N 1
ATOM 7893 C CA . LYS C 1 248 ? -50.271 -14.610 51.354 1.00 44.69 248 LYS C CA 1
ATOM 7894 C C . LYS C 1 248 ? -49.361 -13.391 51.445 1.00 44.69 248 LYS C C 1
ATOM 7895 O O . LYS C 1 248 ? -48.144 -13.514 51.506 1.00 42.71 248 LYS C O 1
ATOM 7898 N N . GLY C 1 249 ? -49.965 -12.211 51.485 1.00 45.95 249 GLY C N 1
ATOM 7899 C CA . GLY C 1 249 ? -49.201 -10.984 51.503 1.00 48.39 249 GLY C CA 1
ATOM 7900 C C . GLY C 1 249 ? -48.426 -10.787 52.780 1.00 46.23 249 GLY C C 1
ATOM 7901 O O . GLY C 1 249 ? -47.443 -10.074 52.787 1.00 47.63 249 GLY C O 1
ATOM 7902 N N . LEU C 1 250 ? -48.870 -11.408 53.862 1.00 45.22 250 LEU C N 1
ATOM 7903 C CA . LEU C 1 250 ? -48.203 -11.263 55.146 1.00 43.09 250 LEU C CA 1
ATOM 7904 C C . LEU C 1 250 ? -46.938 -12.106 55.206 1.00 48.65 250 LEU C C 1
ATOM 7905 O O . LEU C 1 250 ? -46.037 -11.831 55.991 1.00 49.45 250 LEU C O 1
ATOM 7910 N N . LYS C 1 251 ? -46.890 -13.157 54.397 1.00 49.36 251 LYS C N 1
ATOM 7911 C CA . LYS C 1 251 ? -45.711 -14.018 54.298 1.00 45.73 251 LYS C CA 1
ATOM 7912 C C . LYS C 1 251 ? -45.334 -14.722 55.609 1.00 45.88 251 LYS C C 1
ATOM 7913 O O . LYS C 1 251 ? -44.337 -15.430 55.661 1.00 49.41 251 LYS C O 1
ATOM 7919 N N . VAL C 1 252 ? -46.135 -14.530 56.654 1.00 44.30 252 VAL C N 1
ATOM 7920 C CA . VAL C 1 252 ? -45.986 -15.280 57.895 1.00 42.15 252 VAL C CA 1
ATOM 7921 C C . VAL C 1 252 ? -47.288 -15.993 58.285 1.00 40.85 252 VAL C C 1
ATOM 7922 O O . VAL C 1 252 ? -48.334 -15.791 57.684 1.00 37.63 252 VAL C O 1
ATOM 7926 N N . LEU C 1 253 ? -47.217 -16.819 59.314 1.00 41.04 253 LEU C N 1
ATOM 7927 C CA . LEU C 1 253 ? -48.336 -17.642 59.705 1.00 37.58 253 LEU C CA 1
ATOM 7928 C C . LEU C 1 253 ? -48.868 -17.176 61.026 1.00 34.50 253 LEU C C 1
ATOM 7929 O O . LEU C 1 253 ? -48.146 -17.161 62.001 1.00 35.30 253 LEU C O 1
ATOM 7934 N N . PRO C 1 254 ? -50.145 -16.811 61.065 1.00 37.28 254 PRO C N 1
ATOM 7935 C CA . PRO C 1 254 ? -50.799 -16.224 62.222 1.00 35.81 254 PRO C CA 1
ATOM 7936 C C . PRO C 1 254 ? -51.259 -17.226 63.239 1.00 38.16 254 PRO C C 1
ATOM 7937 O O . PRO C 1 254 ? -51.614 -18.340 62.943 1.00 42.00 254 PRO C O 1
ATOM 7941 N N . CYS C 1 255 ? -51.229 -16.777 64.469 1.00 38.42 255 CYS C N 1
ATOM 7942 C CA . CYS C 1 255 ? -51.756 -17.468 65.610 1.00 40.11 255 CYS C CA 1
ATOM 7943 C C . CYS C 1 255 ? -53.269 -17.425 65.629 1.00 46.33 255 CYS C C 1
ATOM 7944 O O . CYS C 1 255 ? -53.855 -16.541 65.043 1.00 48.49 255 CYS C O 1
ATOM 7947 N N . PRO C 1 256 ? -53.912 -18.415 66.260 1.00 49.70 256 PRO C N 1
ATOM 7948 C CA . PRO C 1 256 ? -55.354 -18.393 66.500 1.00 40.82 256 PRO C CA 1
ATOM 7949 C C . PRO C 1 256 ? -55.842 -17.138 67.203 1.00 42.72 256 PRO C C 1
ATOM 7950 O O . PRO C 1 256 ? -56.974 -16.765 66.998 1.00 50.84 256 PRO C O 1
ATOM 7954 N N . TYR C 1 257 ? -55.037 -16.499 68.033 1.00 38.67 257 TYR C N 1
ATOM 7955 C CA . TYR C 1 257 ? -55.523 -15.313 68.719 1.00 41.61 257 TYR C CA 1
ATOM 7956 C C . TYR C 1 257 ? -55.424 -14.068 67.860 1.00 39.60 257 TYR C C 1
ATOM 7957 O O . TYR C 1 257 ? -55.663 -12.985 68.333 1.00 37.54 257 TYR C O 1
ATOM 7966 N N . HIS C 1 258 ? -55.062 -14.217 66.598 1.00 47.51 258 HIS C N 1
ATOM 7967 C CA . HIS C 1 258 ? -54.890 -13.058 65.739 1.00 47.93 258 HIS C CA 1
ATOM 7968 C C . HIS C 1 258 ? -56.150 -12.687 65.051 1.00 45.54 258 HIS C C 1
ATOM 7969 O O . HIS C 1 258 ? -56.201 -11.687 64.346 1.00 49.28 258 HIS C O 1
ATOM 7976 N N . ARG C 1 259 ? -57.163 -13.521 65.211 1.00 42.18 259 ARG C N 1
ATOM 7977 C CA . ARG C 1 259 ? -58.447 -13.192 64.639 1.00 49.12 259 ARG C CA 1
ATOM 7978 C C . ARG C 1 259 ? -59.053 -12.110 65.493 1.00 49.86 259 ARG C C 1
ATOM 7979 O O . ARG C 1 259 ? -59.873 -11.332 65.026 1.00 48.61 259 ARG C O 1
ATOM 7987 N N . TYR C 1 260 ? -58.628 -12.057 66.748 1.00 50.97 260 TYR C N 1
ATOM 7988 C CA . TYR C 1 260 ? -59.062 -11.005 67.639 1.00 45.12 260 TYR C CA 1
ATOM 7989 C C . TYR C 1 260 ? -58.512 -9.645 67.238 1.00 41.82 260 TYR C C 1
ATOM 7990 O O . TYR C 1 260 ? -58.945 -8.649 67.772 1.00 39.08 260 TYR C O 1
ATOM 7999 N N . TYR C 1 261 ? -57.556 -9.598 66.315 1.00 43.16 261 TYR C N 1
ATOM 8000 C CA . TYR C 1 261 ? -56.951 -8.336 65.942 1.00 39.40 261 TYR C CA 1
ATOM 8001 C C . TYR C 1 261 ? -56.989 -8.097 64.445 1.00 45.50 261 TYR C C 1
ATOM 8002 O O . TYR C 1 261 ? -57.001 -6.957 64.010 1.00 56.41 261 TYR C O 1
ATOM 8011 N N . TYR C 1 262 ? -57.028 -9.149 63.645 1.00 41.24 262 TYR C N 1
ATOM 8012 C CA . TYR C 1 262 ? -57.177 -8.963 62.204 1.00 42.17 262 TYR C CA 1
ATOM 8013 C C . TYR C 1 262 ? -58.590 -9.302 61.725 1.00 44.33 262 TYR C C 1
ATOM 8014 O O . TYR C 1 262 ? -58.960 -9.013 60.590 1.00 43.06 262 TYR C O 1
ATOM 8023 N N . GLN C 1 263 ? -59.374 -9.936 62.583 1.00 46.26 263 GLN C N 1
ATOM 8024 C CA . GLN C 1 263 ? -60.717 -10.350 62.212 1.00 48.07 263 GLN C CA 1
ATOM 8025 C C . GLN C 1 263 ? -61.690 -9.980 63.320 1.00 55.87 263 GLN C C 1
ATOM 8026 O O . GLN C 1 263 ? -62.491 -10.801 63.749 1.00 61.11 263 GLN C O 1
ATOM 8032 N N . THR C 1 264 ? -61.619 -8.730 63.770 1.00 52.54 264 THR C N 1
ATOM 8033 C CA . THR C 1 264 ? -62.198 -8.340 65.050 1.00 51.77 264 THR C CA 1
ATOM 8034 C C . THR C 1 264 ? -63.720 -8.423 65.105 1.00 59.07 264 THR C C 1
ATOM 8035 O O . THR C 1 264 ? -64.268 -8.998 66.027 1.00 55.75 264 THR C O 1
ATOM 8039 N N . ASP C 1 265 ? -64.398 -7.830 64.132 1.00 65.06 265 ASP C N 1
ATOM 8040 C CA . ASP C 1 265 ? -65.850 -7.748 64.144 1.00 61.46 265 ASP C CA 1
ATOM 8041 C C . ASP C 1 265 ? -66.472 -9.125 64.163 1.00 57.93 265 ASP C C 1
ATOM 8042 O O . ASP C 1 265 ? -67.502 -9.360 64.780 1.00 59.15 265 ASP C O 1
ATOM 8047 N N . LYS C 1 266 ? -65.815 -10.040 63.477 1.00 52.76 266 LYS C N 1
ATOM 8048 C CA . LYS C 1 266 ? -66.258 -11.412 63.369 1.00 56.08 266 LYS C CA 1
ATOM 8049 C C . LYS C 1 266 ? -66.210 -12.167 64.706 1.00 58.88 266 LYS C C 1
ATOM 8050 O O . LYS C 1 266 ? -66.420 -13.367 64.732 1.00 63.23 266 LYS C O 1
ATOM 8056 N N . MET C 1 267 ? -65.979 -11.487 65.826 1.00 56.14 267 MET C N 1
ATOM 8057 C CA . MET C 1 267 ? -65.424 -12.226 66.953 1.00 56.41 267 MET C CA 1
ATOM 8058 C C . MET C 1 267 ? -65.835 -12.171 68.444 1.00 58.48 267 MET C C 1
ATOM 8059 O O . MET C 1 267 ? -65.475 -13.133 69.103 1.00 64.15 267 MET C O 1
ATOM 8064 N N . LEU C 1 268 ? -66.521 -11.204 69.072 1.00 59.21 268 LEU C N 1
ATOM 8065 C CA . LEU C 1 268 ? -67.410 -10.114 68.645 1.00 53.85 268 LEU C CA 1
ATOM 8066 C C . LEU C 1 268 ? -68.728 -10.666 68.123 1.00 60.61 268 LEU C C 1
ATOM 8067 O O . LEU C 1 268 ? -69.711 -10.660 68.852 1.00 63.41 268 LEU C O 1
ATOM 8072 N N . ALA C 1 269 ? -68.770 -11.156 66.895 1.00 62.63 269 ALA C N 1
ATOM 8073 C CA . ALA C 1 269 ? -69.938 -11.906 66.471 1.00 63.42 269 ALA C CA 1
ATOM 8074 C C . ALA C 1 269 ? -70.138 -13.088 67.408 1.00 59.54 269 ALA C C 1
ATOM 8075 O O . ALA C 1 269 ? -71.141 -13.168 68.108 1.00 66.64 269 ALA C O 1
ATOM 8077 N N . GLU C 1 270 ? -69.158 -13.984 67.430 1.00 56.11 270 GLU C N 1
ATOM 8078 C CA . GLU C 1 270 ? -69.208 -15.212 68.217 1.00 64.07 270 GLU C CA 1
ATOM 8079 C C . GLU C 1 270 ? -69.490 -14.990 69.686 1.00 61.94 270 GLU C C 1
ATOM 8080 O O . GLU C 1 270 ? -70.210 -15.759 70.306 1.00 63.22 270 GLU C O 1
ATOM 8086 N N . GLU C 1 271 ? -68.894 -13.953 70.252 1.00 60.74 271 GLU C N 1
ATOM 8087 C CA . GLU C 1 271 ? -69.025 -13.718 71.680 1.00 61.86 271 GLU C CA 1
ATOM 8088 C C . GLU C 1 271 ? -70.432 -13.251 71.990 1.00 69.32 271 GLU C C 1
ATOM 8089 O O . GLU C 1 271 ? -70.947 -13.486 73.079 1.00 70.89 271 GLU C O 1
ATOM 8095 N N . LEU C 1 272 ? -71.058 -12.607 71.014 1.00 70.36 272 LEU C N 1
ATOM 8096 C CA . LEU C 1 272 ? -72.420 -12.131 71.173 1.00 67.15 272 LEU C CA 1
ATOM 8097 C C . LEU C 1 272 ? -73.370 -13.308 71.166 1.00 60.84 272 LEU C C 1
ATOM 8098 O O . LEU C 1 272 ? -74.121 -13.521 72.112 1.00 60.68 272 LEU C O 1
ATOM 8103 N N . GLU C 1 273 ? -73.314 -14.079 70.088 1.00 60.73 273 GLU C N 1
ATOM 8104 C CA . GLU C 1 273 ? -74.286 -15.127 69.845 1.00 61.45 273 GLU C CA 1
ATOM 8105 C C . GLU C 1 273 ? -74.226 -16.255 70.859 1.00 60.71 273 GLU C C 1
ATOM 8106 O O . GLU C 1 273 ? -75.256 -16.775 71.264 1.00 63.79 273 GLU C O 1
ATOM 8110 N N . ALA C 1 274 ? -73.031 -16.642 71.274 1.00 53.86 274 ALA C N 1
ATOM 8111 C CA . ALA C 1 274 ? -72.915 -17.747 72.209 1.00 58.24 274 ALA C CA 1
ATOM 8112 C C . ALA C 1 274 ? -73.494 -17.375 73.558 1.00 59.45 274 ALA C C 1
ATOM 8113 O O . ALA C 1 274 ? -73.876 -18.242 74.331 1.00 63.46 274 ALA C O 1
ATOM 8115 N N . ALA C 1 275 ? -73.577 -16.079 73.830 1.00 59.22 275 ALA C N 1
ATOM 8116 C CA . ALA C 1 275 ? -74.129 -15.599 75.093 1.00 63.53 275 ALA C CA 1
ATOM 8117 C C . ALA C 1 275 ? -75.613 -15.911 75.198 1.00 64.46 275 ALA C C 1
ATOM 8118 O O . ALA C 1 275 ? -76.107 -16.322 76.251 1.00 66.33 275 ALA C O 1
ATOM 8120 N N . LYS C 1 276 ? -76.318 -15.704 74.093 1.00 62.29 276 LYS C N 1
ATOM 8121 C CA . LYS C 1 276 ? -77.729 -16.035 74.003 1.00 58.87 276 LYS C CA 1
ATOM 8122 C C . LYS C 1 276 ? -77.960 -17.532 74.116 1.00 63.90 276 LYS C C 1
ATOM 8123 O O . LYS C 1 276 ? -78.930 -17.972 74.724 1.00 64.58 276 LYS C O 1
ATOM 8126 N N . THR C 1 277 ? -77.032 -18.303 73.558 1.00 59.29 277 THR C N 1
ATOM 8127 C CA . THR C 1 277 ? -77.220 -19.730 73.330 1.00 64.06 277 THR C CA 1
ATOM 8128 C C . THR C 1 277 ? -76.513 -20.590 74.382 1.00 61.04 277 THR C C 1
ATOM 8129 O O . THR C 1 277 ? -77.008 -20.759 75.499 1.00 57.16 277 THR C O 1
ATOM 8133 N N . LYS C 1 278 ? -75.341 -21.111 74.024 1.00 59.30 278 LYS C N 1
ATOM 8134 C CA . LYS C 1 278 ? -74.658 -22.111 74.822 1.00 60.30 278 LYS C CA 1
ATOM 8135 C C . LYS C 1 278 ? -74.249 -21.510 76.146 1.00 60.50 278 LYS C C 1
ATOM 8136 O O . LYS C 1 278 ? -73.981 -22.213 77.116 1.00 55.61 278 LYS C O 1
ATOM 8139 N N . GLY C 1 279 ? -74.219 -20.188 76.173 1.00 60.23 279 GLY C N 1
ATOM 8140 C CA . GLY C 1 279 ? -73.662 -19.464 77.289 1.00 64.11 279 GLY C CA 1
ATOM 8141 C C . GLY C 1 279 ? -72.299 -18.964 76.882 1.00 59.25 279 GLY C C 1
ATOM 8142 O O . GLY C 1 279 ? -71.875 -19.134 75.747 1.00 58.42 279 GLY C O 1
ATOM 8143 N N . THR C 1 280 ? -71.595 -18.342 77.806 1.00 60.45 280 THR C N 1
ATOM 8144 C CA . THR C 1 280 ? -70.268 -17.863 77.473 1.00 65.84 280 THR C CA 1
ATOM 8145 C C . THR C 1 280 ? -69.333 -19.065 77.444 1.00 60.99 280 THR C C 1
ATOM 8146 O O . THR C 1 280 ? -69.671 -20.118 77.977 1.00 58.28 280 THR C O 1
ATOM 8150 N N . ARG C 1 281 ? -68.172 -18.914 76.816 1.00 60.62 281 ARG C N 1
ATOM 8151 C CA . ARG C 1 281 ? -67.139 -19.937 76.849 1.00 58.25 281 ARG C CA 1
ATOM 8152 C C . ARG C 1 281 ? -66.904 -20.447 78.254 1.00 55.04 281 ARG C C 1
ATOM 8153 O O . ARG C 1 281 ? -66.918 -21.638 78.477 1.00 57.47 281 ARG C O 1
ATOM 8161 N N . ALA C 1 282 ? -66.693 -19.552 79.204 1.00 54.83 282 ALA C N 1
ATOM 8162 C CA . ALA C 1 282 ? -66.478 -19.986 80.573 1.00 52.63 282 ALA C CA 1
ATOM 8163 C C . ALA C 1 282 ? -67.679 -20.754 81.071 1.00 57.14 282 ALA C C 1
ATOM 8164 O O . ALA C 1 282 ? -67.534 -21.777 81.723 1.00 58.15 282 ALA C O 1
ATOM 8166 N N . GLU C 1 283 ? -68.866 -20.260 80.742 1.00 59.40 283 GLU C N 1
ATOM 8167 C CA . GLU C 1 283 ? -70.109 -20.911 81.131 1.00 56.26 283 GLU C CA 1
ATOM 8168 C C . GLU C 1 283 ? -70.183 -22.306 80.526 1.00 60.95 283 GLU C C 1
ATOM 8169 O O . GLU C 1 283 ? -70.405 -23.281 81.234 1.00 61.36 283 GLU C O 1
ATOM 8175 N N . VAL C 1 284 ? -69.986 -22.382 79.213 1.00 64.10 284 VAL C N 1
ATOM 8176 C CA . VAL C 1 284 ? -69.868 -23.651 78.509 1.00 57.41 284 VAL C CA 1
ATOM 8177 C C . VAL C 1 284 ? -68.804 -24.532 79.138 1.00 53.44 284 VAL C C 1
ATOM 8178 O O . VAL C 1 284 ? -69.007 -25.724 79.332 1.00 59.31 284 VAL C O 1
ATOM 8182 N N . VAL C 1 285 ? -67.665 -23.934 79.453 1.00 53.78 285 VAL C N 1
ATOM 8183 C CA . VAL C 1 285 ? -66.594 -24.645 80.116 1.00 57.14 285 VAL C CA 1
ATOM 8184 C C . VAL C 1 285 ? -67.093 -25.228 81.433 1.00 54.97 285 VAL C C 1
ATOM 8185 O O . VAL C 1 285 ? -66.915 -26.411 81.677 1.00 55.84 285 VAL C O 1
ATOM 8189 N N . GLN C 1 286 ? -67.744 -24.416 82.260 1.00 55.16 286 GLN C N 1
ATOM 8190 C CA . GLN C 1 286 ? -68.147 -24.861 83.599 1.00 55.70 286 GLN C CA 1
ATOM 8191 C C . GLN C 1 286 ? -68.935 -26.163 83.610 1.00 58.53 286 GLN C C 1
ATOM 8192 O O . GLN C 1 286 ? -68.679 -27.031 84.421 1.00 58.67 286 GLN C O 1
ATOM 8198 N N . GLN C 1 287 ? -69.913 -26.287 82.719 1.00 57.50 287 GLN C N 1
ATOM 8199 C CA . GLN C 1 287 ? -70.704 -27.514 82.620 1.00 58.34 287 GLN C CA 1
ATOM 8200 C C . GLN C 1 287 ? -69.810 -28.671 82.252 1.00 60.79 287 GLN C C 1
ATOM 8201 O O . GLN C 1 287 ? -69.656 -29.599 83.043 1.00 63.97 287 GLN C O 1
ATOM 8207 N N . LEU C 1 288 ? -69.199 -28.601 81.074 1.00 61.35 288 LEU C N 1
ATOM 8208 C CA . LEU C 1 288 ? -68.251 -29.614 80.641 1.00 59.56 288 LEU C CA 1
ATOM 8209 C C . LEU C 1 288 ? -67.275 -29.979 81.739 1.00 56.91 288 LEU C C 1
ATOM 8210 O O . LEU C 1 288 ? -66.831 -31.106 81.824 1.00 62.95 288 LEU C O 1
ATOM 8215 N N . GLU C 1 289 ? -66.964 -29.019 82.595 1.00 60.00 289 GLU C N 1
ATOM 8216 C CA . GLU C 1 289 ? -66.042 -29.257 83.685 1.00 60.09 289 GLU C CA 1
ATOM 8217 C C . GLU C 1 289 ? -66.773 -29.796 84.896 1.00 60.26 289 GLU C C 1
ATOM 8218 O O . GLU C 1 289 ? -66.186 -30.466 85.736 1.00 58.26 289 GLU C O 1
ATOM 8224 N N . LYS C 1 290 ? -68.058 -29.481 84.993 1.00 60.51 290 LYS C N 1
ATOM 8225 C CA . LYS C 1 290 ? -68.876 -29.936 86.112 1.00 58.22 290 LYS C CA 1
ATOM 8226 C C . LYS C 1 290 ? -69.093 -31.436 86.024 1.00 57.60 290 LYS C C 1
ATOM 8227 O O . LYS C 1 290 ? -69.052 -32.146 87.026 1.00 56.76 290 LYS C O 1
ATOM 8231 N N . GLU C 1 291 ? -69.302 -31.908 84.802 1.00 61.41 291 GLU C N 1
ATOM 8232 C CA . GLU C 1 291 ? -69.620 -33.303 84.558 1.00 69.21 291 GLU C CA 1
ATOM 8233 C C . GLU C 1 291 ? -68.374 -34.136 84.341 1.00 65.98 291 GLU C C 1
ATOM 8234 O O . GLU C 1 291 ? -68.440 -35.361 84.283 1.00 62.39 291 GLU C O 1
ATOM 8240 N N . LEU C 1 292 ? -67.240 -33.463 84.222 1.00 64.07 292 LEU C N 1
ATOM 8241 C CA . LEU C 1 292 ? -65.972 -34.141 84.008 1.00 62.57 292 LEU C CA 1
ATOM 8242 C C . LEU C 1 292 ? -65.397 -34.585 85.334 1.00 64.30 292 LEU C C 1
ATOM 8243 O O . LEU C 1 292 ? -64.712 -35.592 85.417 1.00 69.37 292 LEU C O 1
ATOM 8248 N N . PHE C 1 293 ? -65.669 -33.820 86.377 1.00 61.28 293 PHE C N 1
ATOM 8249 C CA . PHE C 1 293 ? -65.243 -34.216 87.700 1.00 65.12 293 PHE C CA 1
ATOM 8250 C C . PHE C 1 293 ? -66.011 -35.442 88.131 1.00 73.48 293 PHE C C 1
ATOM 8251 O O . PHE C 1 293 ? -65.520 -36.251 88.917 1.00 74.26 293 PHE C O 1
ATOM 8259 N N . GLU C 1 294 ? -67.223 -35.580 87.607 1.00 68.64 294 GLU C N 1
ATOM 8260 C CA . GLU C 1 294 ? -68.058 -36.709 87.971 1.00 68.76 294 GLU C CA 1
ATOM 8261 C C . GLU C 1 294 ? -67.425 -38.004 87.478 1.00 70.73 294 GLU C C 1
ATOM 8262 O O . GLU C 1 294 ? -67.453 -39.010 88.178 1.00 75.59 294 GLU C O 1
ATOM 8268 N N . LEU C 1 295 ? -66.840 -37.976 86.286 1.00 66.33 295 LEU C N 1
ATOM 8269 C CA . LEU C 1 295 ? -66.091 -39.124 85.807 1.00 62.32 295 LEU C CA 1
ATOM 8270 C C . LEU C 1 295 ? -64.944 -39.395 86.750 1.00 65.17 295 LEU C C 1
ATOM 8271 O O . LEU C 1 295 ? -64.663 -40.535 87.094 1.00 70.83 295 LEU C O 1
ATOM 8276 N N . TYR C 1 296 ? -64.291 -38.330 87.183 1.00 61.74 296 TYR C N 1
ATOM 8277 C CA . TYR C 1 296 ? -63.127 -38.453 88.035 1.00 62.59 296 TYR C CA 1
ATOM 8278 C C . TYR C 1 296 ? -63.485 -39.048 89.384 1.00 64.40 296 TYR C C 1
ATOM 8279 O O . TYR C 1 296 ? -62.603 -39.459 90.131 1.00 61.22 296 TYR C O 1
ATOM 8288 N N . LYS C 1 297 ? -64.774 -39.075 89.707 1.00 66.90 297 LYS C N 1
ATOM 8289 C CA . LYS C 1 297 ? -65.205 -39.467 91.045 1.00 71.03 297 LYS C CA 1
ATOM 8290 C C . LYS C 1 297 ? -64.953 -40.955 91.338 1.00 83.07 297 LYS C C 1
ATOM 8291 O O . LYS C 1 297 ? -64.870 -41.342 92.502 1.00 83.39 297 LYS C O 1
ATOM 8293 N N . ASP C 1 298 ? -64.851 -41.771 90.285 1.00 77.05 298 ASP C N 1
ATOM 8294 C CA . ASP C 1 298 ? -64.399 -43.171 90.369 1.00 68.42 298 ASP C CA 1
ATOM 8295 C C . ASP C 1 298 ? -64.390 -43.798 88.994 1.00 70.89 298 ASP C C 1
ATOM 8296 O O . ASP C 1 298 ? -64.841 -43.170 88.048 1.00 70.22 298 ASP C O 1
ATOM 8301 N N . PRO C 1 299 ? -63.865 -45.029 88.871 1.00 75.58 299 PRO C N 1
ATOM 8302 C CA . PRO C 1 299 ? -64.155 -45.792 87.667 1.00 77.47 299 PRO C CA 1
ATOM 8303 C C . PRO C 1 299 ? -65.641 -45.914 87.342 1.00 75.65 299 PRO C C 1
ATOM 8304 O O . PRO C 1 299 ? -66.450 -45.010 87.518 1.00 73.80 299 PRO C O 1
ATOM 8308 N N . ARG C 1 311 ? -61.148 -33.758 77.244 1.00 74.21 311 ARG C N 1
ATOM 8309 C CA . ARG C 1 311 ? -60.705 -33.977 75.871 1.00 79.17 311 ARG C CA 1
ATOM 8310 C C . ARG C 1 311 ? -60.728 -32.685 75.051 1.00 79.42 311 ARG C C 1
ATOM 8311 O O . ARG C 1 311 ? -60.716 -32.716 73.818 1.00 75.08 311 ARG C O 1
ATOM 8319 N N . GLY C 1 312 ? -60.748 -31.552 75.746 1.00 80.63 312 GLY C N 1
ATOM 8320 C CA . GLY C 1 312 ? -60.791 -30.254 75.097 1.00 78.25 312 GLY C CA 1
ATOM 8321 C C . GLY C 1 312 ? -60.414 -29.109 76.022 1.00 80.49 312 GLY C C 1
ATOM 8322 O O . GLY C 1 312 ? -60.767 -29.114 77.206 1.00 70.49 312 GLY C O 1
ATOM 8323 N N . GLY C 1 313 ? -59.693 -28.130 75.471 1.00 77.62 313 GLY C N 1
ATOM 8324 C CA . GLY C 1 313 ? -59.229 -26.975 76.219 1.00 68.80 313 GLY C CA 1
ATOM 8325 C C . GLY C 1 313 ? -57.742 -26.678 76.069 1.00 68.96 313 GLY C C 1
ATOM 8326 O O . GLY C 1 313 ? -57.352 -25.518 75.923 1.00 61.90 313 GLY C O 1
ATOM 8327 N N . ALA C 1 314 ? -56.911 -27.722 76.104 1.00 73.97 314 ALA C N 1
ATOM 8328 C CA . ALA C 1 314 ? -55.458 -27.537 76.096 1.00 71.44 314 ALA C CA 1
ATOM 8329 C C . ALA C 1 314 ? -54.628 -28.810 75.896 1.00 68.15 314 ALA C C 1
ATOM 8330 O O . ALA C 1 314 ? -55.094 -29.918 76.128 1.00 67.23 314 ALA C O 1
ATOM 8332 N N . TYR C 1 315 ? -53.392 -28.613 75.443 1.00 75.24 315 TYR C N 1
ATOM 8333 C CA . TYR C 1 315 ? -52.311 -29.600 75.535 1.00 77.63 315 TYR C CA 1
ATOM 8334 C C . TYR C 1 315 ? -51.251 -29.082 76.482 1.00 68.17 315 TYR C C 1
ATOM 8335 O O . TYR C 1 315 ? -50.174 -29.658 76.589 1.00 57.60 315 TYR C O 1
ATOM 8344 N N . TYR C 1 316 ? -51.583 -27.984 77.157 1.00 71.04 316 TYR C N 1
ATOM 8345 C CA . TYR C 1 316 ? -50.637 -27.147 77.894 1.00 67.38 316 TYR C CA 1
ATOM 8346 C C . TYR C 1 316 ? -49.586 -27.928 78.679 1.00 65.50 316 TYR C C 1
ATOM 8347 O O . TYR C 1 316 ? -48.543 -27.382 79.008 1.00 66.46 316 TYR C O 1
ATOM 8356 N N . SER C 1 317 ? -49.836 -29.200 78.972 1.00 65.39 317 SER C N 1
ATOM 8357 C CA . SER C 1 317 ? -48.851 -29.984 79.714 1.00 65.27 317 SER C CA 1
ATOM 8358 C C . SER C 1 317 ? -48.373 -31.244 79.002 1.00 63.54 317 SER C C 1
ATOM 8359 O O . SER C 1 317 ? -47.871 -32.165 79.630 1.00 57.69 317 SER C O 1
ATOM 8361 N N . ASP C 1 318 ? -48.543 -31.293 77.695 1.00 64.09 318 ASP C N 1
ATOM 8362 C CA . ASP C 1 318 ? -47.778 -32.230 76.906 1.00 55.67 318 ASP C CA 1
ATOM 8363 C C . ASP C 1 318 ? -46.574 -31.467 76.447 1.00 49.64 318 ASP C C 1
ATOM 8364 O O . ASP C 1 318 ? -45.573 -32.026 76.032 1.00 51.64 318 ASP C O 1
ATOM 8369 N N . ALA C 1 319 ? -46.701 -30.153 76.528 1.00 51.73 319 ALA C N 1
ATOM 8370 C CA . ALA C 1 319 ? -45.631 -29.248 76.187 1.00 49.90 319 ALA C CA 1
ATOM 8371 C C . ALA C 1 319 ? -44.943 -28.803 77.454 1.00 45.88 319 ALA C C 1
ATOM 8372 O O . ALA C 1 319 ? -43.945 -28.113 77.410 1.00 45.86 319 ALA C O 1
ATOM 8374 N N . ALA C 1 320 ? -45.479 -29.210 78.591 1.00 43.60 320 ALA C N 1
ATOM 8375 C CA . ALA C 1 320 ? -44.874 -28.851 79.858 1.00 46.96 320 ALA C CA 1
ATOM 8376 C C . ALA C 1 320 ? -43.907 -29.909 80.282 1.00 44.67 320 ALA C C 1
ATOM 8377 O O . ALA C 1 320 ? -42.871 -29.621 80.862 1.00 40.43 320 ALA C O 1
ATOM 8379 N N . CYS C 1 321 ? -44.272 -31.152 80.017 1.00 46.62 321 CYS C N 1
ATOM 8380 C CA . CYS C 1 321 ? -43.410 -32.256 80.364 1.00 44.32 321 CYS C CA 1
ATOM 8381 C C . CYS C 1 321 ? -42.218 -32.303 79.423 1.00 46.42 321 CYS C C 1
ATOM 8382 O O . CYS C 1 321 ? -41.111 -32.592 79.858 1.00 51.75 321 CYS C O 1
ATOM 8385 N N . SER C 1 322 ? -42.428 -32.000 78.144 1.00 44.74 322 SER C N 1
ATOM 8386 C CA . SER C 1 322 ? -41.319 -31.981 77.204 1.00 40.43 322 SER C CA 1
ATOM 8387 C C . SER C 1 322 ? -40.237 -31.037 77.709 1.00 41.01 322 SER C C 1
ATOM 8388 O O . SER C 1 322 ? -39.047 -31.310 77.589 1.00 32.76 322 SER C O 1
ATOM 8391 N N . LEU C 1 323 ? -40.673 -29.936 78.304 1.00 38.97 323 LEU C N 1
ATOM 8392 C CA . LEU C 1 323 ? -39.784 -28.897 78.765 1.00 35.95 323 LEU C CA 1
ATOM 8393 C C . LEU C 1 323 ? -39.131 -29.283 80.069 1.00 41.45 323 LEU C C 1
ATOM 8394 O O . LEU C 1 323 ? -37.931 -29.210 80.183 1.00 39.41 323 LEU C O 1
ATOM 8399 N N . ILE C 1 324 ? -39.907 -29.677 81.064 1.00 39.73 324 ILE C N 1
ATOM 8400 C CA . ILE C 1 324 ? -39.318 -30.089 82.333 1.00 40.93 324 ILE C CA 1
ATOM 8401 C C . ILE C 1 324 ? -38.293 -31.199 82.120 1.00 44.59 324 ILE C C 1
ATOM 8402 O O . ILE C 1 324 ? -37.273 -31.251 82.790 1.00 49.62 324 ILE C O 1
ATOM 8407 N N . SER C 1 325 ? -38.566 -32.079 81.164 1.00 44.06 325 SER C N 1
ATOM 8408 C CA . SER C 1 325 ? -37.657 -33.164 80.826 1.00 40.25 325 SER C CA 1
ATOM 8409 C C . SER C 1 325 ? -36.358 -32.584 80.293 1.00 46.10 325 SER C C 1
ATOM 8410 O O . SER C 1 325 ? -35.334 -32.668 80.964 1.00 49.19 325 SER C O 1
ATOM 8413 N N . SER C 1 326 ? -36.414 -31.969 79.109 1.00 44.45 326 SER C N 1
ATOM 8414 C CA . SER C 1 326 ? -35.231 -31.394 78.465 1.00 35.44 326 SER C CA 1
ATOM 8415 C C . SER C 1 326 ? -34.370 -30.552 79.373 1.00 36.77 326 SER C C 1
ATOM 8416 O O . SER C 1 326 ? -33.159 -30.637 79.324 1.00 39.44 326 SER C O 1
ATOM 8419 N N . ILE C 1 327 ? -34.987 -29.725 80.194 1.00 39.25 327 ILE C N 1
ATOM 8420 C CA . ILE C 1 327 ? -34.210 -28.967 81.143 1.00 41.97 327 ILE C CA 1
ATOM 8421 C C . ILE C 1 327 ? -33.461 -29.941 82.007 1.00 46.01 327 ILE C C 1
ATOM 8422 O O . ILE C 1 327 ? -32.250 -29.955 81.989 1.00 49.30 327 ILE C O 1
ATOM 8427 N N . TYR C 1 328 ? -34.180 -30.794 82.720 1.00 46.15 328 TYR C N 1
ATOM 8428 C CA . TYR C 1 328 ? -33.551 -31.757 83.621 1.00 49.16 328 TYR C CA 1
ATOM 8429 C C . TYR C 1 328 ? -32.480 -32.586 82.945 1.00 48.37 328 TYR C C 1
ATOM 8430 O O . TYR C 1 328 ? -31.430 -32.827 83.520 1.00 44.07 328 TYR C O 1
ATOM 8439 N N . ASN C 1 329 ? -32.749 -32.999 81.714 1.00 49.60 329 ASN C N 1
ATOM 8440 C CA . ASN C 1 329 ? -31.873 -33.913 80.998 1.00 51.07 329 ASN C CA 1
ATOM 8441 C C . ASN C 1 329 ? -30.787 -33.233 80.162 1.00 54.15 329 ASN C C 1
ATOM 8442 O O . ASN C 1 329 ? -29.863 -33.889 79.697 1.00 56.15 329 ASN C O 1
ATOM 8447 N N . ASP C 1 330 ? -30.909 -31.920 79.984 1.00 51.54 330 ASP C N 1
ATOM 8448 C CA . ASP C 1 330 ? -30.001 -31.117 79.166 1.00 44.22 330 ASP C CA 1
ATOM 8449 C C . ASP C 1 330 ? -30.074 -31.531 77.710 1.00 40.96 330 ASP C C 1
ATOM 8450 O O . ASP C 1 330 ? -29.105 -31.433 76.983 1.00 37.25 330 ASP C O 1
ATOM 8455 N N . LYS C 1 331 ? -31.255 -31.955 77.283 1.00 44.19 331 LYS C N 1
ATOM 8456 C CA . LYS C 1 331 ? -31.440 -32.550 75.966 1.00 41.19 331 LYS C CA 1
ATOM 8457 C C . LYS C 1 331 ? -31.057 -31.628 74.821 1.00 37.58 331 LYS C C 1
ATOM 8458 O O . LYS C 1 331 ? -30.762 -32.099 73.733 1.00 40.51 331 LYS C O 1
ATOM 8464 N N . ARG C 1 332 ? -31.122 -30.323 75.062 1.00 34.18 332 ARG C N 1
ATOM 8465 C CA . ARG C 1 332 ? -30.718 -29.301 74.095 1.00 31.45 332 ARG C CA 1
ATOM 8466 C C . ARG C 1 332 ? -31.494 -29.389 72.801 1.00 35.04 332 ARG C C 1
ATOM 8467 O O . ARG C 1 332 ? -30.949 -29.112 71.736 1.00 43.21 332 ARG C O 1
ATOM 8472 N N . ASP C 1 333 ? -32.764 -29.773 72.894 1.00 31.17 333 ASP C N 1
ATOM 8473 C CA . ASP C 1 333 ? -33.672 -29.741 71.746 1.00 32.17 333 ASP C CA 1
ATOM 8474 C C . ASP C 1 333 ? -34.288 -28.349 71.568 1.00 36.36 333 ASP C C 1
ATOM 8475 O O . ASP C 1 333 ? -34.017 -27.443 72.348 1.00 37.89 333 ASP C O 1
ATOM 8480 N N . ILE C 1 334 ? -35.129 -28.172 70.558 1.00 37.46 334 ILE C N 1
ATOM 8481 C CA . ILE C 1 334 ? -35.758 -26.869 70.338 1.00 38.61 334 ILE C CA 1
ATOM 8482 C C . ILE C 1 334 ? -37.256 -26.804 70.654 1.00 42.01 334 ILE C C 1
ATOM 8483 O O . ILE C 1 334 ? -38.071 -27.376 69.938 1.00 47.14 334 ILE C O 1
ATOM 8488 N N . GLN C 1 335 ? -37.612 -26.073 71.707 1.00 42.37 335 GLN C N 1
ATOM 8489 C CA . GLN C 1 335 ? -39.010 -25.857 72.087 1.00 36.98 335 GLN C CA 1
ATOM 8490 C C . GLN C 1 335 ? -39.326 -24.364 72.183 1.00 39.86 335 GLN C C 1
ATOM 8491 O O . GLN C 1 335 ? -38.471 -23.600 72.598 1.00 43.09 335 GLN C O 1
ATOM 8497 N N . PRO C 1 336 ? -40.547 -23.947 71.788 1.00 37.31 336 PRO C N 1
ATOM 8498 C CA . PRO C 1 336 ? -40.997 -22.550 71.862 1.00 34.03 336 PRO C CA 1
ATOM 8499 C C . PRO C 1 336 ? -41.584 -22.119 73.190 1.00 31.24 336 PRO C C 1
ATOM 8500 O O . PRO C 1 336 ? -42.714 -22.415 73.489 1.00 39.67 336 PRO C O 1
ATOM 8504 N N . VAL C 1 337 ? -40.819 -21.376 73.969 1.00 34.39 337 VAL C N 1
ATOM 8505 C CA . VAL C 1 337 ? -41.286 -20.964 75.276 1.00 41.29 337 VAL C CA 1
ATOM 8506 C C . VAL C 1 337 ? -41.190 -19.451 75.497 1.00 42.84 337 VAL C C 1
ATOM 8507 O O . VAL C 1 337 ? -40.767 -18.703 74.624 1.00 41.76 337 VAL C O 1
ATOM 8511 N N . ASN C 1 338 ? -41.617 -19.024 76.680 1.00 41.80 338 ASN C N 1
ATOM 8512 C CA . ASN C 1 338 ? -41.556 -17.641 77.108 1.00 36.29 338 ASN C CA 1
ATOM 8513 C C . ASN C 1 338 ? -40.359 -17.389 78.028 1.00 36.39 338 ASN C C 1
ATOM 8514 O O . ASN C 1 338 ? -40.324 -17.881 79.147 1.00 42.62 338 ASN C O 1
ATOM 8519 N N . THR C 1 339 ? -39.379 -16.628 77.549 1.00 33.61 339 THR C N 1
ATOM 8520 C CA . THR C 1 339 ? -38.204 -16.234 78.342 1.00 34.80 339 THR C CA 1
ATOM 8521 C C . THR C 1 339 ? -37.634 -14.865 77.999 1.00 31.66 339 THR C C 1
ATOM 8522 O O . THR C 1 339 ? -37.914 -14.315 76.954 1.00 33.97 339 THR C O 1
ATOM 8526 N N . ARG C 1 340 ? -36.793 -14.353 78.883 1.00 30.91 340 ARG C N 1
ATOM 8527 C CA . ARG C 1 340 ? -36.079 -13.103 78.674 1.00 30.26 340 ARG C CA 1
ATOM 8528 C C . ARG C 1 340 ? -35.589 -12.970 77.239 1.00 32.81 340 ARG C C 1
ATOM 8529 O O . ARG C 1 340 ? -34.956 -13.848 76.722 1.00 39.47 340 ARG C O 1
ATOM 8537 N N . ASN C 1 341 ? -35.919 -11.870 76.592 1.00 33.12 341 ASN C N 1
ATOM 8538 C CA . ASN C 1 341 ? -35.656 -11.699 75.176 1.00 33.69 341 ASN C CA 1
ATOM 8539 C C . ASN C 1 341 ? -34.182 -11.682 74.827 1.00 36.10 341 ASN C C 1
ATOM 8540 O O . ASN C 1 341 ? -33.752 -12.262 73.836 1.00 35.50 341 ASN C O 1
ATOM 8545 N N . ASN C 1 342 ? -33.422 -10.969 75.641 1.00 39.63 342 ASN C N 1
ATOM 8546 C CA . ASN C 1 342 ? -32.005 -10.741 75.414 1.00 42.17 342 ASN C CA 1
ATOM 8547 C C . ASN C 1 342 ? -31.659 -10.441 73.965 1.00 39.44 342 ASN C C 1
ATOM 8548 O O . ASN C 1 342 ? -30.629 -10.849 73.460 1.00 45.50 342 ASN C O 1
ATOM 8553 N N . GLY C 1 343 ? -32.537 -9.725 73.295 1.00 37.22 343 GLY C N 1
ATOM 8554 C CA . GLY C 1 343 ? -32.230 -9.218 71.982 1.00 37.52 343 GLY C CA 1
ATOM 8555 C C . GLY C 1 343 ? -32.536 -10.194 70.887 1.00 33.42 343 GLY C C 1
ATOM 8556 O O . GLY C 1 343 ? -32.187 -9.961 69.743 1.00 35.66 343 GLY C O 1
ATOM 8557 N N . ALA C 1 344 ? -33.192 -11.289 71.229 1.00 30.94 344 ALA C N 1
ATOM 8558 C CA . ALA C 1 344 ? -33.592 -12.249 70.220 1.00 33.75 344 ALA C CA 1
ATOM 8559 C C . ALA C 1 344 ? -34.428 -11.571 69.171 1.00 33.20 344 ALA C C 1
ATOM 8560 O O . ALA C 1 344 ? -34.250 -11.794 67.983 1.00 32.59 344 ALA C O 1
ATOM 8562 N N . ILE C 1 345 ? -35.338 -10.726 69.639 1.00 35.84 345 ILE C N 1
ATOM 8563 C CA . ILE C 1 345 ? -36.123 -9.842 68.781 1.00 41.66 345 ILE C CA 1
ATOM 8564 C C . ILE C 1 345 ? -35.739 -8.377 69.021 1.00 44.31 345 ILE C C 1
ATOM 8565 O O . ILE C 1 345 ? -35.876 -7.887 70.135 1.00 46.67 345 ILE C O 1
ATOM 8570 N N . ALA C 1 346 ? -35.269 -7.688 67.981 1.00 39.60 346 ALA C N 1
ATOM 8571 C CA . ALA C 1 346 ? -34.729 -6.328 68.120 1.00 37.09 346 ALA C CA 1
ATOM 8572 C C . ALA C 1 346 ? -35.681 -5.313 68.736 1.00 38.25 346 ALA C C 1
ATOM 8573 O O . ALA C 1 346 ? -35.299 -4.550 69.610 1.00 34.29 346 ALA C O 1
ATOM 8575 N N . SER C 1 347 ? -36.918 -5.302 68.268 1.00 40.31 347 SER C N 1
ATOM 8576 C CA . SER C 1 347 ? -37.859 -4.278 68.668 1.00 40.87 347 SER C CA 1
ATOM 8577 C C . SER C 1 347 ? -38.397 -4.455 70.082 1.00 39.01 347 SER C C 1
ATOM 8578 O O . SER C 1 347 ? -38.835 -3.493 70.689 1.00 41.05 347 SER C O 1
ATOM 8581 N N . ILE C 1 348 ? -38.362 -5.667 70.609 1.00 35.27 348 ILE C N 1
ATOM 8582 C CA . ILE C 1 348 ? -38.815 -5.927 71.973 1.00 38.83 348 ILE C CA 1
ATOM 8583 C C . ILE C 1 348 ? -37.629 -5.745 72.900 1.00 41.65 348 ILE C C 1
ATOM 8584 O O . ILE C 1 348 ? -36.519 -6.110 72.543 1.00 45.64 348 ILE C O 1
ATOM 8589 N N . PRO C 1 349 ? -37.840 -5.161 74.082 1.00 37.11 349 PRO C N 1
ATOM 8590 C CA . PRO C 1 349 ? -36.709 -4.958 74.976 1.00 33.76 349 PRO C CA 1
ATOM 8591 C C . PRO C 1 349 ? -35.929 -6.223 75.276 1.00 37.20 349 PRO C C 1
ATOM 8592 O O . PRO C 1 349 ? -36.466 -7.307 75.237 1.00 38.33 349 PRO C O 1
ATOM 8596 N N . PRO C 1 350 ? -34.639 -6.090 75.541 1.00 36.95 350 PRO C N 1
ATOM 8597 C CA . PRO C 1 350 ? -33.936 -7.263 76.027 1.00 40.58 350 PRO C CA 1
ATOM 8598 C C . PRO C 1 350 ? -34.413 -7.733 77.388 1.00 40.14 350 PRO C C 1
ATOM 8599 O O . PRO C 1 350 ? -34.271 -8.911 77.686 1.00 38.07 350 PRO C O 1
ATOM 8603 N N . GLU C 1 351 ? -34.956 -6.849 78.209 1.00 35.25 351 GLU C N 1
ATOM 8604 C CA . GLU C 1 351 ? -35.268 -7.250 79.569 1.00 31.63 351 GLU C CA 1
ATOM 8605 C C . GLU C 1 351 ? -36.675 -7.796 79.664 1.00 36.86 351 GLU C C 1
ATOM 8606 O O . GLU C 1 351 ? -37.096 -8.237 80.721 1.00 33.89 351 GLU C O 1
ATOM 8612 N N . SER C 1 352 ? -37.395 -7.762 78.548 1.00 41.01 352 SER C N 1
ATOM 8613 C CA . SER C 1 352 ? -38.792 -8.187 78.501 1.00 36.90 352 SER C CA 1
ATOM 8614 C C . SER C 1 352 ? -38.946 -9.650 78.132 1.00 36.71 352 SER C C 1
ATOM 8615 O O . SER C 1 352 ? -37.959 -10.333 77.917 1.00 35.26 352 SER C O 1
ATOM 8618 N N . ALA C 1 353 ? -40.195 -10.105 78.038 1.00 33.89 353 ALA C N 1
ATOM 8619 C CA . ALA C 1 353 ? -40.519 -11.512 77.833 1.00 29.91 353 ALA C CA 1
ATOM 8620 C C . ALA C 1 353 ? -41.069 -11.777 76.463 1.00 28.51 353 ALA C C 1
ATOM 8621 O O . ALA C 1 353 ? -42.050 -11.189 76.094 1.00 38.89 353 ALA C O 1
ATOM 8623 N N . VAL C 1 354 ? -40.461 -12.671 75.704 1.00 24.69 354 VAL C N 1
ATOM 8624 C CA . VAL C 1 354 ? -41.020 -13.009 74.411 1.00 31.34 354 VAL C CA 1
ATOM 8625 C C . VAL C 1 354 ? -41.402 -14.475 74.366 1.00 35.77 354 VAL C C 1
ATOM 8626 O O . VAL C 1 354 ? -41.124 -15.206 75.300 1.00 37.91 354 VAL C O 1
ATOM 8630 N N . GLU C 1 355 ? -42.075 -14.885 73.294 1.00 39.13 355 GLU C N 1
ATOM 8631 C CA . GLU C 1 355 ? -42.376 -16.289 73.066 1.00 37.69 355 GLU C CA 1
ATOM 8632 C C . GLU C 1 355 ? -41.730 -16.746 71.780 1.00 44.02 355 GLU C C 1
ATOM 8633 O O . GLU C 1 355 ? -42.292 -16.564 70.706 1.00 42.93 355 GLU C O 1
ATOM 8639 N N . VAL C 1 356 ? -40.540 -17.335 71.906 1.00 46.24 356 VAL C N 1
ATOM 8640 C CA . VAL C 1 356 ? -39.743 -17.761 70.764 1.00 39.16 356 VAL C CA 1
ATOM 8641 C C . VAL C 1 356 ? -39.198 -19.170 70.911 1.00 39.78 356 VAL C C 1
ATOM 8642 O O . VAL C 1 356 ? -39.314 -19.775 71.964 1.00 42.53 356 VAL C O 1
ATOM 8646 N N . ASN C 1 357 ? -38.622 -19.690 69.834 1.00 39.14 357 ASN C N 1
ATOM 8647 C CA . ASN C 1 357 ? -37.925 -20.963 69.877 1.00 40.64 357 ASN C CA 1
ATOM 8648 C C . ASN C 1 357 ? -36.706 -20.859 70.775 1.00 41.47 357 ASN C C 1
ATOM 8649 O O . ASN C 1 357 ? -35.962 -19.906 70.710 1.00 45.94 357 ASN C O 1
ATOM 8654 N N . CYS C 1 358 ? -36.493 -21.848 71.614 1.00 40.66 358 CYS C N 1
ATOM 8655 C CA . CYS C 1 358 ? -35.362 -21.810 72.497 1.00 42.80 358 CYS C CA 1
ATOM 8656 C C . CYS C 1 358 ? -34.633 -23.135 72.474 1.00 39.35 358 CYS C C 1
ATOM 8657 O O . CYS C 1 358 ? -35.251 -24.174 72.367 1.00 38.11 358 CYS C O 1
ATOM 8660 N N . VAL C 1 359 ? -33.316 -23.101 72.553 1.00 31.55 359 VAL C N 1
ATOM 8661 C CA . VAL C 1 359 ? -32.580 -24.310 72.823 1.00 34.12 359 VAL C CA 1
ATOM 8662 C C . VAL C 1 359 ? -32.780 -24.542 74.295 1.00 38.43 359 VAL C C 1
ATOM 8663 O O . VAL C 1 359 ? -32.738 -23.590 75.066 1.00 38.86 359 VAL C O 1
ATOM 8667 N N . ILE C 1 360 ? -33.031 -25.784 74.693 1.00 31.53 360 ILE C N 1
ATOM 8668 C CA . ILE C 1 360 ? -33.410 -26.034 76.069 1.00 29.88 360 ILE C CA 1
ATOM 8669 C C . ILE C 1 360 ? -32.337 -26.746 76.846 1.00 37.35 360 ILE C C 1
ATOM 8670 O O . ILE C 1 360 ? -32.030 -27.887 76.581 1.00 38.57 360 ILE C O 1
ATOM 8675 N N . THR C 1 361 ? -31.777 -26.059 77.826 1.00 42.28 361 THR C N 1
ATOM 8676 C CA . THR C 1 361 ? -30.610 -26.547 78.533 1.00 39.26 361 THR C CA 1
ATOM 8677 C C . THR C 1 361 ? -30.840 -26.553 80.018 1.00 44.57 361 THR C C 1
ATOM 8678 O O . THR C 1 361 ? -31.847 -26.069 80.501 1.00 43.42 361 THR C O 1
ATOM 8682 N N . LYS C 1 362 ? -29.869 -27.069 80.749 1.00 50.35 362 LYS C N 1
ATOM 8683 C CA . LYS C 1 362 ? -30.065 -27.321 82.160 1.00 46.37 362 LYS C CA 1
ATOM 8684 C C . LYS C 1 362 ? -29.989 -26.034 82.931 1.00 46.86 362 LYS C C 1
ATOM 8685 O O . LYS C 1 362 ? -30.447 -25.967 84.063 1.00 44.93 362 LYS C O 1
ATOM 8691 N N . ASP C 1 363 ? -29.396 -25.019 82.304 1.00 51.05 363 ASP C N 1
ATOM 8692 C CA . ASP C 1 363 ? -29.260 -23.688 82.892 1.00 50.46 363 ASP C CA 1
ATOM 8693 C C . ASP C 1 363 ? -30.494 -22.888 82.516 1.00 51.78 363 ASP C C 1
ATOM 8694 O O . ASP C 1 363 ? -30.797 -21.876 83.136 1.00 52.52 363 ASP C O 1
ATOM 8699 N N . GLY C 1 364 ? -31.206 -23.353 81.492 1.00 51.98 364 GLY C N 1
ATOM 8700 C CA . GLY C 1 364 ? -32.472 -22.751 81.109 1.00 47.51 364 GLY C CA 1
ATOM 8701 C C . GLY C 1 364 ? -32.803 -22.806 79.641 1.00 45.69 364 GLY C C 1
ATOM 8702 O O . GLY C 1 364 ? -32.109 -23.456 78.881 1.00 49.76 364 GLY C O 1
ATOM 8703 N N . PRO C 1 365 ? -33.889 -22.147 79.229 1.00 44.95 365 PRO C N 1
ATOM 8704 C CA . PRO C 1 365 ? -34.064 -22.020 77.786 1.00 42.24 365 PRO C CA 1
ATOM 8705 C C . PRO C 1 365 ? -33.099 -20.992 77.237 1.00 43.02 365 PRO C C 1
ATOM 8706 O O . PRO C 1 365 ? -32.674 -20.100 77.960 1.00 41.26 365 PRO C O 1
ATOM 8710 N N . LYS C 1 366 ? -32.753 -21.138 75.967 1.00 42.04 366 LYS C N 1
ATOM 8711 C CA . LYS C 1 366 ? -31.777 -20.283 75.334 1.00 39.09 366 LYS C CA 1
ATOM 8712 C C . LYS C 1 366 ? -32.293 -19.848 73.977 1.00 38.82 366 LYS C C 1
ATOM 8713 O O . LYS C 1 366 ? -32.270 -20.620 73.037 1.00 38.69 366 LYS C O 1
ATOM 8719 N N . PRO C 1 367 ? -32.774 -18.609 73.881 1.00 35.78 367 PRO C N 1
ATOM 8720 C CA . PRO C 1 367 ? -33.332 -18.034 72.664 1.00 36.36 367 PRO C CA 1
ATOM 8721 C C . PRO C 1 367 ? -32.427 -18.117 71.463 1.00 37.49 367 PRO C C 1
ATOM 8722 O O . PRO C 1 367 ? -31.331 -17.619 71.527 1.00 42.47 367 PRO C O 1
ATOM 8726 N N . ILE C 1 368 ? -32.876 -18.734 70.387 1.00 36.84 368 ILE C N 1
ATOM 8727 C CA . ILE C 1 368 ? -32.259 -18.556 69.088 1.00 29.98 368 ILE C CA 1
ATOM 8728 C C . ILE C 1 368 ? -32.593 -17.167 68.622 1.00 33.68 368 ILE C C 1
ATOM 8729 O O . ILE C 1 368 ? -33.622 -16.647 68.986 1.00 43.29 368 ILE C O 1
ATOM 8734 N N . ALA C 1 369 ? -31.743 -16.552 67.819 1.00 33.70 369 ALA C N 1
ATOM 8735 C CA . ALA C 1 369 ? -31.982 -15.183 67.398 1.00 33.35 369 ALA C CA 1
ATOM 8736 C C . ALA C 1 369 ? -33.137 -15.117 66.409 1.00 34.91 369 ALA C C 1
ATOM 8737 O O . ALA C 1 369 ? -33.439 -16.087 65.745 1.00 34.47 369 ALA C O 1
ATOM 8739 N N . VAL C 1 370 ? -33.798 -13.975 66.322 1.00 34.69 370 VAL C N 1
ATOM 8740 C CA . VAL C 1 370 ? -34.795 -13.780 65.284 1.00 38.27 370 VAL C CA 1
ATOM 8741 C C . VAL C 1 370 ? -34.353 -12.627 64.400 1.00 38.48 370 VAL C C 1
ATOM 8742 O O . VAL C 1 370 ? -34.460 -12.678 63.178 1.00 36.74 370 VAL C O 1
ATOM 8746 N N . GLY C 1 371 ? -33.831 -11.591 65.031 1.00 33.19 371 GLY C N 1
ATOM 8747 C CA . GLY C 1 371 ? -33.486 -10.381 64.322 1.00 33.17 371 GLY C CA 1
ATOM 8748 C C . GLY C 1 371 ? -34.503 -9.365 64.759 1.00 36.96 371 GLY C C 1
ATOM 8749 O O . GLY C 1 371 ? -34.388 -8.781 65.828 1.00 38.57 371 GLY C O 1
ATOM 8750 N N . ASP C 1 372 ? -35.527 -9.169 63.945 1.00 34.38 372 ASP C N 1
ATOM 8751 C CA . ASP C 1 372 ? -36.705 -8.480 64.430 1.00 36.29 372 ASP C CA 1
ATOM 8752 C C . ASP C 1 372 ? -37.943 -9.155 63.872 1.00 37.00 372 ASP C C 1
ATOM 8753 O O . ASP C 1 372 ? -37.840 -10.028 63.015 1.00 35.03 372 ASP C O 1
ATOM 8758 N N . LEU C 1 373 ? -39.107 -8.746 64.370 1.00 32.09 373 LEU C N 1
ATOM 8759 C CA . LEU C 1 373 ? -40.385 -9.183 63.828 1.00 30.53 373 LEU C CA 1
ATOM 8760 C C . LEU C 1 373 ? -40.635 -8.467 62.534 1.00 28.88 373 LEU C C 1
ATOM 8761 O O . LEU C 1 373 ? -40.289 -7.322 62.419 1.00 29.07 373 LEU C O 1
ATOM 8766 N N . PRO C 1 374 ? -41.217 -9.151 61.547 1.00 26.17 374 PRO C N 1
ATOM 8767 C CA . PRO C 1 374 ? -41.445 -8.579 60.220 1.00 28.01 374 PRO C CA 1
ATOM 8768 C C . PRO C 1 374 ? -42.207 -7.279 60.307 1.00 31.72 374 PRO C C 1
ATOM 8769 O O . PRO C 1 374 ? -42.999 -7.115 61.218 1.00 30.23 374 PRO C O 1
ATOM 8773 N N . VAL C 1 375 ? -41.956 -6.361 59.385 1.00 34.14 375 VAL C N 1
ATOM 8774 C CA . VAL C 1 375 ? -42.443 -4.999 59.545 1.00 32.34 375 VAL C CA 1
ATOM 8775 C C . VAL C 1 375 ? -43.928 -4.992 59.801 1.00 32.25 375 VAL C C 1
ATOM 8776 O O . VAL C 1 375 ? -44.348 -4.629 60.887 1.00 35.24 375 VAL C O 1
ATOM 8780 N N . ALA C 1 376 ? -44.701 -5.444 58.816 1.00 33.07 376 ALA C N 1
ATOM 8781 C CA . ALA C 1 376 ? -46.158 -5.546 58.893 1.00 32.78 376 ALA C CA 1
ATOM 8782 C C . ALA C 1 376 ? -46.691 -5.876 60.270 1.00 32.89 376 ALA C C 1
ATOM 8783 O O . ALA C 1 376 ? -47.641 -5.280 60.722 1.00 35.14 376 ALA C O 1
ATOM 8785 N N . VAL C 1 377 ? -46.059 -6.806 60.955 1.00 31.90 377 VAL C N 1
ATOM 8786 C CA . VAL C 1 377 ? -46.608 -7.290 62.197 1.00 31.51 377 VAL C CA 1
ATOM 8787 C C . VAL C 1 377 ? -45.815 -6.791 63.393 1.00 33.18 377 VAL C C 1
ATOM 8788 O O . VAL C 1 377 ? -46.141 -7.115 64.528 1.00 34.08 377 VAL C O 1
ATOM 8792 N N . ARG C 1 378 ? -44.789 -5.980 63.139 1.00 31.57 378 ARG C N 1
ATOM 8793 C CA . ARG C 1 378 ? -43.892 -5.537 64.205 1.00 34.05 378 ARG C CA 1
ATOM 8794 C C . ARG C 1 378 ? -44.609 -4.636 65.182 1.00 36.57 378 ARG C C 1
ATOM 8795 O O . ARG C 1 378 ? -44.392 -4.718 66.379 1.00 38.35 378 ARG C O 1
ATOM 8803 N N . GLY C 1 379 ? -45.478 -3.780 64.668 1.00 39.06 379 GLY C N 1
ATOM 8804 C CA . GLY C 1 379 ? -46.144 -2.793 65.492 1.00 38.57 379 GLY C CA 1
ATOM 8805 C C . GLY C 1 379 ? -47.209 -3.374 66.393 1.00 37.18 379 GLY C C 1
ATOM 8806 O O . GLY C 1 379 ? -47.323 -2.998 67.552 1.00 38.96 379 GLY C O 1
ATOM 8807 N N . LEU C 1 380 ? -47.993 -4.296 65.865 1.00 32.95 380 LEU C N 1
ATOM 8808 C CA . LEU C 1 380 ? -49.049 -4.900 66.651 1.00 38.88 380 LEU C CA 1
ATOM 8809 C C . LEU C 1 380 ? -48.501 -5.683 67.841 1.00 37.70 380 LEU C C 1
ATOM 8810 O O . LEU C 1 380 ? -49.129 -5.757 68.890 1.00 33.08 380 LEU C O 1
ATOM 8815 N N . VAL C 1 381 ? -47.310 -6.247 67.687 1.00 42.09 381 VAL C N 1
ATOM 8816 C CA . VAL C 1 381 ? -46.683 -6.991 68.772 1.00 38.94 381 VAL C CA 1
ATOM 8817 C C . VAL C 1 381 ? -46.118 -6.002 69.762 1.00 37.55 381 VAL C C 1
ATOM 8818 O O . VAL C 1 381 ? -46.081 -6.249 70.961 1.00 36.04 381 VAL C O 1
ATOM 8822 N N . GLN C 1 382 ? -45.682 -4.864 69.240 1.00 38.46 382 GLN C N 1
ATOM 8823 C CA . GLN C 1 382 ? -45.204 -3.772 70.075 1.00 37.99 382 GLN C CA 1
ATOM 8824 C C . GLN C 1 382 ? -46.356 -3.239 70.886 1.00 37.55 382 GLN C C 1
ATOM 8825 O O . GLN C 1 382 ? -46.195 -2.890 72.050 1.00 35.30 382 GLN C O 1
ATOM 8831 N N . GLN C 1 383 ? -47.526 -3.205 70.254 1.00 42.86 383 GLN C N 1
ATOM 8832 C CA . GLN C 1 383 ? -48.763 -2.776 70.897 1.00 44.42 383 GLN C CA 1
ATOM 8833 C C . GLN C 1 383 ? -49.163 -3.672 72.053 1.00 45.60 383 GLN C C 1
ATOM 8834 O O . GLN C 1 383 ? -49.725 -3.206 73.035 1.00 46.68 383 GLN C O 1
ATOM 8840 N N . ILE C 1 384 ? -48.893 -4.964 71.934 1.00 43.16 384 ILE C N 1
ATOM 8841 C CA . ILE C 1 384 ? -49.230 -5.881 73.010 1.00 37.83 384 ILE C CA 1
ATOM 8842 C C . ILE C 1 384 ? -48.210 -5.828 74.150 1.00 40.99 384 ILE C C 1
ATOM 8843 O O . ILE C 1 384 ? -48.588 -5.923 75.307 1.00 42.13 384 ILE C O 1
ATOM 8848 N N . LYS C 1 385 ? -46.924 -5.653 73.851 1.00 37.35 385 LYS C N 1
ATOM 8849 C CA . LYS C 1 385 ? -45.948 -5.562 74.936 1.00 39.26 385 LYS C CA 1
ATOM 8850 C C . LYS C 1 385 ? -46.258 -4.395 75.858 1.00 41.45 385 LYS C C 1
ATOM 8851 O O . LYS C 1 385 ? -46.232 -4.536 77.076 1.00 42.81 385 LYS C O 1
ATOM 8857 N N . SER C 1 386 ? -46.585 -3.257 75.267 1.00 37.48 386 SER C N 1
ATOM 8858 C CA . SER C 1 386 ? -46.898 -2.070 76.023 1.00 36.71 386 SER C CA 1
ATOM 8859 C C . SER C 1 386 ? -48.052 -2.330 76.967 1.00 41.47 386 SER C C 1
ATOM 8860 O O . SER C 1 386 ? -48.003 -1.964 78.131 1.00 43.92 386 SER C O 1
ATOM 8863 N N . PHE C 1 387 ? -49.080 -2.996 76.458 1.00 41.18 387 PHE C N 1
ATOM 8864 C CA . PHE C 1 387 ? -50.233 -3.370 77.262 1.00 41.97 387 PHE C CA 1
ATOM 8865 C C . PHE C 1 387 ? -49.878 -4.311 78.406 1.00 37.59 387 PHE C C 1
ATOM 8866 O O . PHE C 1 387 ? -50.395 -4.170 79.501 1.00 38.84 387 PHE C O 1
ATOM 8874 N N . GLU C 1 388 ? -49.009 -5.280 78.159 1.00 37.44 388 GLU C N 1
ATOM 8875 C CA . GLU C 1 388 ? -48.654 -6.207 79.211 1.00 43.07 388 GLU C CA 1
ATOM 8876 C C . GLU C 1 388 ? -47.867 -5.455 80.254 1.00 39.82 388 GLU C C 1
ATOM 8877 O O . GLU C 1 388 ? -48.058 -5.647 81.444 1.00 42.06 388 GLU C O 1
ATOM 8883 N N . ARG C 1 389 ? -46.989 -4.576 79.800 1.00 36.03 389 ARG C N 1
ATOM 8884 C CA . ARG C 1 389 ? -46.153 -3.826 80.719 1.00 42.86 389 ARG C CA 1
ATOM 8885 C C . ARG C 1 389 ? -46.955 -2.894 81.626 1.00 43.99 389 ARG C C 1
ATOM 8886 O O . ARG C 1 389 ? -46.783 -2.913 82.844 1.00 44.13 389 ARG C O 1
ATOM 8894 N N . VAL C 1 390 ? -47.827 -2.077 81.051 1.00 41.91 390 VAL C N 1
ATOM 8895 C CA . VAL C 1 390 ? -48.604 -1.184 81.891 1.00 42.02 390 VAL C CA 1
ATOM 8896 C C . VAL C 1 390 ? -49.555 -1.989 82.785 1.00 42.07 390 VAL C C 1
ATOM 8897 O O . VAL C 1 390 ? -49.774 -1.638 83.943 1.00 43.51 390 VAL C O 1
ATOM 8901 N N . ALA C 1 391 ? -50.095 -3.085 82.264 1.00 42.72 391 ALA C N 1
ATOM 8902 C CA . ALA C 1 391 ? -51.006 -3.902 83.049 1.00 43.94 391 ALA C CA 1
ATOM 8903 C C . ALA C 1 391 ? -50.260 -4.522 84.203 1.00 46.83 391 ALA C C 1
ATOM 8904 O O . ALA C 1 391 ? -50.762 -4.581 85.317 1.00 47.86 391 ALA C O 1
ATOM 8906 N N . ALA C 1 392 ? -49.043 -4.964 83.937 1.00 44.10 392 ALA C N 1
ATOM 8907 C CA . ALA C 1 392 ? -48.257 -5.615 84.964 1.00 43.83 392 ALA C CA 1
ATOM 8908 C C . ALA C 1 392 ? -47.951 -4.645 86.086 1.00 45.91 392 ALA C C 1
ATOM 8909 O O . ALA C 1 392 ? -47.965 -5.011 87.251 1.00 50.32 392 ALA C O 1
ATOM 8911 N N . GLU C 1 393 ? -47.696 -3.394 85.737 1.00 42.94 393 GLU C N 1
ATOM 8912 C CA . GLU C 1 393 ? -47.338 -2.406 86.744 1.00 47.36 393 GLU C CA 1
ATOM 8913 C C . GLU C 1 393 ? -48.506 -2.139 87.680 1.00 47.05 393 GLU C C 1
ATOM 8914 O O . GLU C 1 393 ? -48.369 -2.217 88.902 1.00 48.98 393 GLU C O 1
ATOM 8920 N N . ALA C 1 394 ? -49.656 -1.836 87.095 1.00 45.97 394 ALA C N 1
ATOM 8921 C CA . ALA C 1 394 ? -50.840 -1.512 87.865 1.00 47.43 394 ALA C CA 1
ATOM 8922 C C . ALA C 1 394 ? -51.237 -2.640 88.805 1.00 45.78 394 ALA C C 1
ATOM 8923 O O . ALA C 1 394 ? -51.693 -2.397 89.916 1.00 50.14 394 ALA C O 1
ATOM 8925 N N . ALA C 1 395 ? -51.045 -3.873 88.360 1.00 40.34 395 ALA C N 1
ATOM 8926 C CA . ALA C 1 395 ? -51.392 -5.042 89.153 1.00 43.11 395 ALA C CA 1
ATOM 8927 C C . ALA C 1 395 ? -50.594 -5.145 90.436 1.00 46.77 395 ALA C C 1
ATOM 8928 O O . ALA C 1 395 ? -50.922 -5.931 91.322 1.00 49.23 395 ALA C O 1
ATOM 8930 N N . VAL C 1 396 ? -49.546 -4.336 90.523 1.00 46.17 396 VAL C N 1
ATOM 8931 C CA . VAL C 1 396 ? -48.570 -4.429 91.588 1.00 43.87 396 VAL C CA 1
ATOM 8932 C C . VAL C 1 396 ? -48.493 -3.147 92.414 1.00 47.68 396 VAL C C 1
ATOM 8933 O O . VAL C 1 396 ? -48.358 -3.192 93.635 1.00 51.33 396 VAL C O 1
ATOM 8937 N N . THR C 1 397 ? -48.590 -2.007 91.741 1.00 43.87 397 THR C N 1
ATOM 8938 C CA . THR C 1 397 ? -48.745 -0.725 92.416 1.00 43.60 397 THR C CA 1
ATOM 8939 C C . THR C 1 397 ? -50.168 -0.503 92.916 1.00 52.39 397 THR C C 1
ATOM 8940 O O . THR C 1 397 ? -50.382 0.163 93.923 1.00 56.95 397 THR C O 1
ATOM 8944 N N . GLY C 1 398 ? -51.142 -1.048 92.196 1.00 49.58 398 GLY C N 1
ATOM 8945 C CA . GLY C 1 398 ? -52.534 -0.929 92.580 1.00 51.78 398 GLY C CA 1
ATOM 8946 C C . GLY C 1 398 ? -53.120 0.399 92.167 1.00 49.91 398 GLY C C 1
ATOM 8947 O O . GLY C 1 398 ? -54.208 0.767 92.581 1.00 54.89 398 GLY C O 1
ATOM 8948 N N . ASP C 1 399 ? -52.386 1.110 91.331 1.00 45.88 399 ASP C N 1
ATOM 8949 C CA . ASP C 1 399 ? -52.729 2.466 90.966 1.00 52.03 399 ASP C CA 1
ATOM 8950 C C . ASP C 1 399 ? -53.845 2.488 89.942 1.00 50.44 399 ASP C C 1
ATOM 8951 O O . ASP C 1 399 ? -53.672 2.005 88.832 1.00 49.61 399 ASP C O 1
ATOM 8956 N N . TYR C 1 400 ? -54.980 3.070 90.320 1.00 48.28 400 TYR C N 1
ATOM 8957 C CA . TYR C 1 400 ? -56.110 3.227 89.414 1.00 50.23 400 TYR C CA 1
ATOM 8958 C C . TYR C 1 400 ? -55.668 3.848 88.112 1.00 48.21 400 TYR C C 1
ATOM 8959 O O . TYR C 1 400 ? -56.060 3.427 87.034 1.00 48.70 400 TYR C O 1
ATOM 8968 N N . GLN C 1 401 ? -54.846 4.870 88.220 1.00 46.98 401 GLN C N 1
ATOM 8969 C CA . GLN C 1 401 ? -54.544 5.684 87.071 1.00 49.00 401 GLN C CA 1
ATOM 8970 C C . GLN C 1 401 ? -53.789 4.885 86.038 1.00 48.67 401 GLN C C 1
ATOM 8971 O O . GLN C 1 401 ? -53.951 5.102 84.849 1.00 46.07 401 GLN C O 1
ATOM 8977 N N . THR C 1 402 ? -52.982 3.939 86.507 1.00 51.37 402 THR C N 1
ATOM 8978 C CA . THR C 1 402 ? -52.160 3.119 85.621 1.00 51.61 402 THR C CA 1
ATOM 8979 C C . THR C 1 402 ? -53.048 2.128 84.902 1.00 45.78 402 THR C C 1
ATOM 8980 O O . THR C 1 402 ? -52.956 1.948 83.692 1.00 44.86 402 THR C O 1
ATOM 8984 N N . ALA C 1 403 ? -53.928 1.501 85.666 1.00 45.02 403 ALA C N 1
ATOM 8985 C CA . ALA C 1 403 ? -54.854 0.529 85.116 1.00 44.55 403 ALA C CA 1
ATOM 8986 C C . ALA C 1 403 ? -55.726 1.148 84.034 1.00 45.71 403 ALA C C 1
ATOM 8987 O O . ALA C 1 403 ? -56.049 0.498 83.055 1.00 44.44 403 ALA C O 1
ATOM 8989 N N . LEU C 1 404 ? -56.102 2.407 84.196 1.00 44.81 404 LEU C N 1
ATOM 8990 C CA . LEU C 1 404 ? -56.932 3.042 83.192 1.00 41.57 404 LEU C CA 1
ATOM 8991 C C . LEU C 1 404 ? -56.155 3.245 81.915 1.00 44.44 404 LEU C C 1
ATOM 8992 O O . LEU C 1 404 ? -56.702 3.117 80.829 1.00 47.68 404 LEU C O 1
ATOM 8997 N N . VAL C 1 405 ? -54.877 3.566 82.044 1.00 43.55 405 VAL C N 1
ATOM 8998 C CA . VAL C 1 405 ? -54.043 3.754 80.871 1.00 43.63 405 VAL C CA 1
ATOM 8999 C C . VAL C 1 405 ? -53.900 2.419 80.173 1.00 44.91 405 VAL C C 1
ATOM 9000 O O . VAL C 1 405 ? -53.829 2.348 78.952 1.00 44.51 405 VAL C O 1
ATOM 9004 N N . ALA C 1 406 ? -53.876 1.360 80.971 1.00 43.27 406 ALA C N 1
ATOM 9005 C CA . ALA C 1 406 ? -53.729 0.011 80.454 1.00 40.56 406 ALA C CA 1
ATOM 9006 C C . ALA C 1 406 ? -54.835 -0.331 79.473 1.00 43.88 406 ALA C C 1
ATOM 9007 O O . ALA C 1 406 ? -54.567 -0.690 78.343 1.00 45.34 406 ALA C O 1
ATOM 9009 N N . MET C 1 407 ? -56.081 -0.198 79.886 1.00 42.92 407 MET C N 1
ATOM 9010 C CA . MET C 1 407 ? -57.154 -0.528 78.979 1.00 43.71 407 MET C CA 1
ATOM 9011 C C . MET C 1 407 ? -57.202 0.371 77.762 1.00 47.36 407 MET C C 1
ATOM 9012 O O . MET C 1 407 ? -57.271 -0.114 76.644 1.00 45.98 407 MET C O 1
ATOM 9017 N N . THR C 1 408 ? -57.142 1.676 77.978 1.00 47.39 408 THR C N 1
ATOM 9018 C CA . THR C 1 408 ? -57.352 2.641 76.908 1.00 48.37 408 THR C CA 1
ATOM 9019 C C . THR C 1 408 ? -56.420 2.461 75.720 1.00 46.88 408 THR C C 1
ATOM 9020 O O . THR C 1 408 ? -56.809 2.706 74.582 1.00 46.31 408 THR C O 1
ATOM 9024 N N . ILE C 1 409 ? -55.195 2.024 75.989 1.00 44.26 409 ILE C N 1
ATOM 9025 C CA . ILE C 1 409 ? -54.199 1.854 74.938 1.00 46.75 409 ILE C CA 1
ATOM 9026 C C . ILE C 1 409 ? -54.302 0.493 74.278 1.00 45.08 409 ILE C C 1
ATOM 9027 O O . ILE C 1 409 ? -53.819 0.303 73.162 1.00 44.46 409 ILE C O 1
ATOM 9032 N N . ASN C 1 410 ? -54.915 -0.454 74.982 1.00 44.38 410 ASN C N 1
ATOM 9033 C CA . ASN C 1 410 ? -55.168 -1.777 74.437 1.00 41.10 410 ASN C CA 1
ATOM 9034 C C . ASN C 1 410 ? -55.911 -1.632 73.130 1.00 39.45 410 ASN C C 1
ATOM 9035 O O . ASN C 1 410 ? -56.711 -0.726 72.992 1.00 40.89 410 ASN C O 1
ATOM 9040 N N . PRO C 1 411 ? -55.623 -2.497 72.153 1.00 35.66 411 PRO C N 1
ATOM 9041 C CA . PRO C 1 411 ? -56.203 -2.335 70.818 1.00 37.59 411 PRO C CA 1
ATOM 9042 C C . PRO C 1 411 ? -57.640 -2.810 70.664 1.00 37.54 411 PRO C C 1
ATOM 9043 O O . PRO C 1 411 ? -58.187 -2.677 69.580 1.00 37.25 411 PRO C O 1
ATOM 9047 N N . LEU C 1 412 ? -58.237 -3.361 71.710 1.00 37.64 412 LEU C N 1
ATOM 9048 C CA . LEU C 1 412 ? -59.614 -3.826 71.617 1.00 37.22 412 LEU C CA 1
ATOM 9049 C C . LEU C 1 412 ? -60.523 -2.968 72.478 1.00 40.19 412 LEU C C 1
ATOM 9050 O O . LEU C 1 412 ? -61.538 -3.437 72.960 1.00 43.76 412 LEU C O 1
ATOM 9055 N N . VAL C 1 413 ? -60.131 -1.717 72.680 1.00 40.38 413 VAL C N 1
ATOM 9056 C CA . VAL C 1 413 ? -60.897 -0.749 73.451 1.00 37.39 413 VAL C CA 1
ATOM 9057 C C . VAL C 1 413 ? -60.987 0.524 72.631 1.00 38.81 413 VAL C C 1
ATOM 9058 O O . VAL C 1 413 ? -59.980 1.005 72.131 1.00 39.68 413 VAL C O 1
ATOM 9062 N N . PRO C 1 414 ? -62.205 1.058 72.455 1.00 41.49 414 PRO C N 1
ATOM 9063 C CA . PRO C 1 414 ? -62.406 2.101 71.447 1.00 44.45 414 PRO C CA 1
ATOM 9064 C C . PRO C 1 414 ? -62.146 3.513 71.936 1.00 41.87 414 PRO C C 1
ATOM 9065 O O . PRO C 1 414 ? -61.810 4.373 71.136 1.00 43.17 414 PRO C O 1
ATOM 9069 N N . SER C 1 415 ? -62.310 3.744 73.227 1.00 41.20 415 SER C N 1
ATOM 9070 C CA . SER C 1 415 ? -62.291 5.088 73.743 1.00 46.02 415 SER C CA 1
ATOM 9071 C C . SER C 1 415 ? -61.901 5.098 75.189 1.00 47.69 415 SER C C 1
ATOM 9072 O O . SER C 1 415 ? -62.156 4.148 75.901 1.00 48.89 415 SER C O 1
ATOM 9075 N N . ASP C 1 416 ? -61.321 6.197 75.638 1.00 47.37 416 ASP C N 1
ATOM 9076 C CA . ASP C 1 416 ? -60.993 6.340 77.043 1.00 49.71 416 ASP C CA 1
ATOM 9077 C C . ASP C 1 416 ? -62.219 6.199 77.922 1.00 48.14 416 ASP C C 1
ATOM 9078 O O . ASP C 1 416 ? -62.127 5.735 79.050 1.00 47.19 416 ASP C O 1
ATOM 9083 N N . THR C 1 417 ? -63.367 6.589 77.379 1.00 53.09 417 THR C N 1
ATOM 9084 C CA . THR C 1 417 ? -64.633 6.633 78.109 1.00 51.34 417 THR C CA 1
ATOM 9085 C C . THR C 1 417 ? -65.143 5.257 78.464 1.00 53.83 417 THR C C 1
ATOM 9086 O O . THR C 1 417 ? -65.385 4.936 79.629 1.00 54.13 417 THR C O 1
ATOM 9090 N N . ILE C 1 418 ? -65.330 4.462 77.421 1.00 53.46 418 ILE C N 1
ATOM 9091 C CA . ILE C 1 418 ? -65.769 3.092 77.553 1.00 48.02 418 ILE C CA 1
ATOM 9092 C C . ILE C 1 418 ? -64.817 2.344 78.452 1.00 53.71 418 ILE C C 1
ATOM 9093 O O . ILE C 1 418 ? -65.223 1.635 79.370 1.00 52.71 418 ILE C O 1
ATOM 9098 N N . ALA C 1 419 ? -63.535 2.534 78.170 1.00 54.22 419 ALA C N 1
ATOM 9099 C CA . ALA C 1 419 ? -62.460 2.061 79.015 1.00 52.39 419 ALA C CA 1
ATOM 9100 C C . ALA C 1 419 ? -62.754 2.311 80.485 1.00 57.55 419 ALA C C 1
ATOM 9101 O O . ALA C 1 419 ? -62.781 1.376 81.282 1.00 55.41 419 ALA C O 1
ATOM 9103 N N . LYS C 1 420 ? -63.003 3.572 80.831 1.00 56.16 420 LYS C N 1
ATOM 9104 C CA . LYS C 1 420 ? -63.255 3.939 82.222 1.00 59.79 420 LYS C CA 1
ATOM 9105 C C . LYS C 1 420 ? -64.457 3.212 82.815 1.00 59.73 420 LYS C C 1
ATOM 9106 O O . LYS C 1 420 ? -64.460 2.858 83.993 1.00 57.62 420 LYS C O 1
ATOM 9112 N N . GLN C 1 421 ? -65.474 2.979 81.997 1.00 55.29 421 GLN C N 1
ATOM 9113 C CA . GLN C 1 421 ? -66.670 2.329 82.496 1.00 55.01 421 GLN C CA 1
ATOM 9114 C C . GLN C 1 421 ? -66.394 0.886 82.875 1.00 56.85 421 GLN C C 1
ATOM 9115 O O . GLN C 1 421 ? -66.655 0.471 84.003 1.00 59.63 421 GLN C O 1
ATOM 9121 N N . MET C 1 422 ? -65.852 0.125 81.934 1.00 54.39 422 MET C N 1
ATOM 9122 C CA . MET C 1 422 ? -65.567 -1.280 82.182 1.00 53.28 422 MET C CA 1
ATOM 9123 C C . MET C 1 422 ? -64.581 -1.405 83.318 1.00 56.33 422 MET C C 1
ATOM 9124 O O . MET C 1 422 ? -64.676 -2.304 84.137 1.00 53.94 422 MET C O 1
ATOM 9129 N N . LEU C 1 423 ? -63.638 -0.478 83.371 1.00 57.68 423 LEU C N 1
ATOM 9130 C CA . LEU C 1 423 ? -62.642 -0.480 84.421 1.00 59.38 423 LEU C CA 1
ATOM 9131 C C . LEU C 1 423 ? -63.283 -0.265 85.786 1.00 59.33 423 LEU C C 1
ATOM 9132 O O . LEU C 1 423 ? -63.107 -1.070 86.694 1.00 56.92 423 LEU C O 1
ATOM 9137 N N . ASP C 1 424 ? -64.033 0.824 85.917 1.00 58.40 424 ASP C N 1
ATOM 9138 C CA . ASP C 1 424 ? -64.730 1.136 87.158 1.00 58.16 424 ASP C CA 1
ATOM 9139 C C . ASP C 1 424 ? -65.679 0.019 87.557 1.00 59.63 424 ASP C C 1
ATOM 9140 O O . ASP C 1 424 ? -65.876 -0.241 88.738 1.00 64.61 424 ASP C O 1
ATOM 9145 N N . GLU C 1 425 ? -66.263 -0.640 86.565 1.00 54.88 425 GLU C N 1
ATOM 9146 C CA . GLU C 1 425 ? -67.203 -1.724 86.828 1.00 60.38 425 GLU C CA 1
ATOM 9147 C C . GLU C 1 425 ? -66.539 -3.050 87.219 1.00 64.15 425 GLU C C 1
ATOM 9148 O O . GLU C 1 425 ? -66.938 -3.692 88.193 1.00 63.84 425 GLU C O 1
ATOM 9154 N N . MET C 1 426 ? -65.536 -3.464 86.450 1.00 61.17 426 MET C N 1
ATOM 9155 C CA . MET C 1 426 ? -64.847 -4.718 86.709 1.00 58.74 426 MET C CA 1
ATOM 9156 C C . MET C 1 426 ? -63.959 -4.616 87.930 1.00 58.35 426 MET C C 1
ATOM 9157 O O . MET C 1 426 ? -63.605 -5.628 88.534 1.00 58.79 426 MET C O 1
ATOM 9162 N N . LEU C 1 427 ? -63.575 -3.397 88.277 1.00 56.38 427 LEU C N 1
ATOM 9163 C CA . LEU C 1 427 ? -62.872 -3.187 89.525 1.00 62.04 427 LEU C CA 1
ATOM 9164 C C . LEU C 1 427 ? -63.775 -3.734 90.607 1.00 63.60 427 LEU C C 1
ATOM 9165 O O . LEU C 1 427 ? -63.395 -4.630 91.362 1.00 59.87 427 LEU C O 1
ATOM 9170 N N . GLU C 1 428 ? -64.997 -3.214 90.624 1.00 64.76 428 GLU C N 1
ATOM 9171 C CA . GLU C 1 428 ? -66.010 -3.581 91.601 1.00 69.73 428 GLU C CA 1
ATOM 9172 C C . GLU C 1 428 ? -66.314 -5.058 91.511 1.00 64.13 428 GLU C C 1
ATOM 9173 O O . GLU C 1 428 ? -66.445 -5.741 92.521 1.00 66.37 428 GLU C O 1
ATOM 9179 N N . ALA C 1 429 ? -66.428 -5.550 90.287 1.00 62.26 429 ALA C N 1
ATOM 9180 C CA . ALA C 1 429 ? -66.699 -6.964 90.066 1.00 61.05 429 ALA C CA 1
ATOM 9181 C C . ALA C 1 429 ? -65.746 -7.848 90.874 1.00 62.57 429 ALA C C 1
ATOM 9182 O O . ALA C 1 429 ? -66.172 -8.771 91.563 1.00 65.41 429 ALA C O 1
ATOM 9184 N N . HIS C 1 430 ? -64.442 -7.583 90.795 1.00 61.37 430 HIS C N 1
ATOM 9185 C CA . HIS C 1 430 ? -63.466 -8.458 91.476 1.00 63.89 430 HIS C CA 1
ATOM 9186 C C . HIS C 1 430 ? -62.786 -7.735 92.649 1.00 69.21 430 HIS C C 1
ATOM 9187 O O . HIS C 1 430 ? -61.567 -7.802 92.801 1.00 70.84 430 HIS C O 1
ATOM 9194 N N . LYS C 1 431 ? -63.546 -6.965 93.419 1.00 68.23 431 LYS C N 1
ATOM 9195 C CA . LYS C 1 431 ? -62.968 -6.289 94.565 1.00 65.42 431 LYS C CA 1
ATOM 9196 C C . LYS C 1 431 ? -62.194 -7.259 95.448 1.00 64.67 431 LYS C C 1
ATOM 9197 O O . LYS C 1 431 ? -61.111 -6.956 95.910 1.00 64.71 431 LYS C O 1
ATOM 9199 N N . GLU C 1 432 ? -62.760 -8.439 95.651 1.00 60.66 432 GLU C N 1
ATOM 9200 C CA . GLU C 1 432 ? -62.223 -9.451 96.553 1.00 60.03 432 GLU C CA 1
ATOM 9201 C C . GLU C 1 432 ? -60.820 -9.867 96.172 1.00 61.31 432 GLU C C 1
ATOM 9202 O O . GLU C 1 432 ? -60.003 -10.195 97.026 1.00 62.66 432 GLU C O 1
ATOM 9208 N N . HIS C 1 433 ? -60.547 -9.850 94.876 1.00 61.81 433 HIS C N 1
ATOM 9209 C CA . HIS C 1 433 ? -59.274 -10.327 94.371 1.00 59.02 433 HIS C CA 1
ATOM 9210 C C . HIS C 1 433 ? -58.340 -9.183 94.071 1.00 55.62 433 HIS C C 1
ATOM 9211 O O . HIS C 1 433 ? -57.172 -9.391 93.766 1.00 56.28 433 HIS C O 1
ATOM 9218 N N . LEU C 1 434 ? -58.848 -7.966 94.157 1.00 52.13 434 LEU C N 1
ATOM 9219 C CA . LEU C 1 434 ? -58.038 -6.832 93.788 1.00 56.38 434 LEU C CA 1
ATOM 9220 C C . LEU C 1 434 ? -57.754 -5.890 94.949 1.00 58.80 434 LEU C C 1
ATOM 9221 O O . LEU C 1 434 ? -57.936 -4.687 94.809 1.00 62.32 434 LEU C O 1
ATOM 9226 N N . PRO C 1 435 ? -57.225 -6.416 96.067 1.00 54.78 435 PRO C N 1
ATOM 9227 C CA . PRO C 1 435 ? -57.114 -5.551 97.241 1.00 54.37 435 PRO C CA 1
ATOM 9228 C C . PRO C 1 435 ? -56.257 -4.324 96.975 1.00 61.96 435 PRO C C 1
ATOM 9229 O O . PRO C 1 435 ? -56.561 -3.241 97.471 1.00 68.24 435 PRO C O 1
ATOM 9233 N N . GLN C 1 436 ? -55.225 -4.489 96.155 1.00 62.31 436 GLN C N 1
ATOM 9234 C CA . GLN C 1 436 ? -54.241 -3.441 95.918 1.00 64.10 436 GLN C CA 1
ATOM 9235 C C . GLN C 1 436 ? -54.871 -2.151 95.414 1.00 61.59 436 GLN C C 1
ATOM 9236 O O . GLN C 1 436 ? -54.240 -1.099 95.426 1.00 67.47 436 GLN C O 1
ATOM 9242 N N . PHE C 1 437 ? -56.116 -2.224 94.968 1.00 62.08 437 PHE C N 1
ATOM 9243 C CA . PHE C 1 437 ? -56.771 -1.035 94.453 1.00 68.45 437 PHE C CA 1
ATOM 9244 C C . PHE C 1 437 ? -57.530 -0.280 95.527 1.00 74.43 437 PHE C C 1
ATOM 9245 O O . PHE C 1 437 ? -57.931 0.861 95.321 1.00 75.06 437 PHE C O 1
ATOM 9253 N N . PHE C 1 438 ? -57.722 -0.914 96.674 1.00 76.56 438 PHE C N 1
ATOM 9254 C CA . PHE C 1 438 ? -58.451 -0.278 97.758 1.00 73.42 438 PHE C CA 1
ATOM 9255 C C . PHE C 1 438 ? -57.540 -0.022 98.952 1.00 73.74 438 PHE C C 1
ATOM 9256 O O . PHE C 1 438 ? -57.892 -0.330 100.088 1.00 74.53 438 PHE C O 1
ATOM 9264 N N . LEU D 1 5 ? -86.836 -63.638 -23.556 1.00 51.72 5 LEU D N 1
ATOM 9265 C CA . LEU D 1 5 ? -86.129 -62.617 -22.789 1.00 53.65 5 LEU D CA 1
ATOM 9266 C C . LEU D 1 5 ? -84.765 -62.268 -23.359 1.00 60.27 5 LEU D C 1
ATOM 9267 O O . LEU D 1 5 ? -83.769 -62.886 -22.997 1.00 60.79 5 LEU D O 1
ATOM 9272 N N . LYS D 1 6 ? -84.714 -61.262 -24.225 1.00 60.50 6 LYS D N 1
ATOM 9273 C CA . LYS D 1 6 ? -83.451 -60.784 -24.774 1.00 53.70 6 LYS D CA 1
ATOM 9274 C C . LYS D 1 6 ? -82.815 -59.790 -23.824 1.00 50.84 6 LYS D C 1
ATOM 9275 O O . LYS D 1 6 ? -83.487 -58.955 -23.250 1.00 56.33 6 LYS D O 1
ATOM 9281 N N . MET D 1 7 ? -81.510 -59.901 -23.650 1.00 49.10 7 MET D N 1
ATOM 9282 C CA . MET D 1 7 ? -80.764 -58.994 -22.797 1.00 52.32 7 MET D CA 1
ATOM 9283 C C . MET D 1 7 ? -79.517 -58.533 -23.526 1.00 47.92 7 MET D C 1
ATOM 9284 O O . MET D 1 7 ? -78.877 -59.317 -24.199 1.00 53.98 7 MET D O 1
ATOM 9289 N N . ALA D 1 8 ? -79.177 -57.257 -23.412 1.00 44.64 8 ALA D N 1
ATOM 9290 C CA . ALA D 1 8 ? -78.067 -56.713 -24.176 1.00 50.49 8 ALA D CA 1
ATOM 9291 C C . ALA D 1 8 ? -77.183 -55.864 -23.295 1.00 52.43 8 ALA D C 1
ATOM 9292 O O . ALA D 1 8 ? -77.627 -54.850 -22.790 1.00 56.63 8 ALA D O 1
ATOM 9294 N N . THR D 1 9 ? -75.930 -56.260 -23.115 1.00 44.96 9 THR D N 1
ATOM 9295 C CA . THR D 1 9 ? -75.038 -55.506 -22.251 1.00 47.14 9 THR D CA 1
ATOM 9296 C C . THR D 1 9 ? -73.951 -54.750 -22.995 1.00 49.19 9 THR D C 1
ATOM 9297 O O . THR D 1 9 ? -73.263 -55.291 -23.852 1.00 49.79 9 THR D O 1
ATOM 9301 N N . ILE D 1 10 ? -73.811 -53.478 -22.651 1.00 45.37 10 ILE D N 1
ATOM 9302 C CA . ILE D 1 10 ? -72.779 -52.632 -23.211 1.00 47.27 10 ILE D CA 1
ATOM 9303 C C . ILE D 1 10 ? -71.664 -52.503 -22.194 1.00 55.01 10 ILE D C 1
ATOM 9304 O O . ILE D 1 10 ? -71.887 -52.080 -21.061 1.00 56.15 10 ILE D O 1
ATOM 9309 N N . GLY D 1 11 ? -70.461 -52.880 -22.608 1.00 53.09 11 GLY D N 1
ATOM 9310 C CA . GLY D 1 11 ? -69.346 -53.015 -21.695 1.00 46.27 11 GLY D CA 1
ATOM 9311 C C . GLY D 1 11 ? -69.106 -54.489 -21.495 1.00 46.11 11 GLY D C 1
ATOM 9312 O O . GLY D 1 11 ? -68.862 -54.954 -20.392 1.00 42.46 11 GLY D O 1
ATOM 9313 N N . GLY D 1 12 ? -69.193 -55.229 -22.587 1.00 49.07 12 GLY D N 1
ATOM 9314 C CA . GLY D 1 12 ? -69.104 -56.668 -22.528 1.00 44.81 12 GLY D CA 1
ATOM 9315 C C . GLY D 1 12 ? -67.739 -57.182 -22.135 1.00 46.75 12 GLY D C 1
ATOM 9316 O O . GLY D 1 12 ? -67.636 -58.187 -21.445 1.00 46.93 12 GLY D O 1
ATOM 9317 N N . GLY D 1 13 ? -66.689 -56.493 -22.563 1.00 44.27 13 GLY D N 1
ATOM 9318 C CA . GLY D 1 13 ? -65.342 -56.955 -22.319 1.00 43.24 13 GLY D CA 1
ATOM 9319 C C . GLY D 1 13 ? -64.876 -56.705 -20.908 1.00 46.45 13 GLY D C 1
ATOM 9320 O O . GLY D 1 13 ? -63.697 -56.825 -20.617 1.00 56.31 13 GLY D O 1
ATOM 9321 N N . SER D 1 14 ? -65.801 -56.364 -20.027 1.00 49.60 14 SER D N 1
ATOM 9322 C CA . SER D 1 14 ? -65.466 -55.997 -18.658 1.00 53.59 14 SER D CA 1
ATOM 9323 C C . SER D 1 14 ? -64.789 -57.112 -17.865 1.00 54.72 14 SER D C 1
ATOM 9324 O O . SER D 1 14 ? -64.931 -58.284 -18.173 1.00 52.56 14 SER D O 1
ATOM 9327 N N . SER D 1 15 ? -64.040 -56.728 -16.840 1.00 57.43 15 SER D N 1
ATOM 9328 C CA . SER D 1 15 ? -63.491 -57.684 -15.895 1.00 52.81 15 SER D CA 1
ATOM 9329 C C . SER D 1 15 ? -64.620 -58.363 -15.152 1.00 51.89 15 SER D C 1
ATOM 9330 O O . SER D 1 15 ? -64.478 -59.477 -14.669 1.00 54.79 15 SER D O 1
ATOM 9333 N N . TYR D 1 16 ? -65.750 -57.676 -15.060 1.00 48.53 16 TYR D N 1
ATOM 9334 C CA . TYR D 1 16 ? -66.848 -58.129 -14.230 1.00 46.08 16 TYR D CA 1
ATOM 9335 C C . TYR D 1 16 ? -67.829 -59.011 -15.000 1.00 48.31 16 TYR D C 1
ATOM 9336 O O . TYR D 1 16 ? -68.683 -59.633 -14.395 1.00 55.24 16 TYR D O 1
ATOM 9345 N N . THR D 1 17 ? -67.706 -59.070 -16.323 1.00 46.52 17 THR D N 1
ATOM 9346 C CA . THR D 1 17 ? -68.649 -59.824 -17.153 1.00 44.39 17 THR D CA 1
ATOM 9347 C C . THR D 1 17 ? -68.938 -61.244 -16.685 1.00 46.75 17 THR D C 1
ATOM 9348 O O . THR D 1 17 ? -70.087 -61.646 -16.679 1.00 53.22 17 THR D O 1
ATOM 9352 N N . PRO D 1 18 ? -67.916 -62.014 -16.284 1.00 46.26 18 PRO D N 1
ATOM 9353 C CA . PRO D 1 18 ? -68.289 -63.342 -15.812 1.00 46.86 18 PRO D CA 1
ATOM 9354 C C . PRO D 1 18 ? -69.109 -63.325 -14.532 1.00 57.50 18 PRO D C 1
ATOM 9355 O O . PRO D 1 18 ? -69.876 -64.255 -14.311 1.00 64.91 18 PRO D O 1
ATOM 9359 N N . GLU D 1 19 ? -68.966 -62.296 -13.708 1.00 56.74 19 GLU D N 1
ATOM 9360 C CA . GLU D 1 19 ? -69.785 -62.195 -12.503 1.00 58.89 19 GLU D CA 1
ATOM 9361 C C . GLU D 1 19 ? -71.254 -61.988 -12.869 1.00 61.93 19 GLU D C 1
ATOM 9362 O O . GLU D 1 19 ? -72.145 -62.335 -12.109 1.00 69.11 19 GLU D O 1
ATOM 9368 N N . LEU D 1 20 ? -71.508 -61.442 -14.048 1.00 60.29 20 LEU D N 1
ATOM 9369 C CA . LEU D 1 20 ? -72.877 -61.239 -14.479 1.00 56.91 20 LEU D CA 1
ATOM 9370 C C . LEU D 1 20 ? -73.446 -62.526 -15.046 1.00 61.21 20 LEU D C 1
ATOM 9371 O O . LEU D 1 20 ? -74.480 -62.989 -14.588 1.00 63.22 20 LEU D O 1
ATOM 9376 N N . VAL D 1 21 ? -72.767 -63.121 -16.023 1.00 61.91 21 VAL D N 1
ATOM 9377 C CA . VAL D 1 21 ? -73.267 -64.340 -16.661 1.00 63.73 21 VAL D CA 1
ATOM 9378 C C . VAL D 1 21 ? -73.306 -65.509 -15.688 1.00 64.04 21 VAL D C 1
ATOM 9379 O O . VAL D 1 21 ? -73.869 -66.556 -15.980 1.00 66.47 21 VAL D O 1
ATOM 9383 N N . GLU D 1 22 ? -72.699 -65.324 -14.527 1.00 61.82 22 GLU D N 1
ATOM 9384 C CA . GLU D 1 22 ? -72.884 -66.249 -13.432 1.00 62.61 22 GLU D CA 1
ATOM 9385 C C . GLU D 1 22 ? -74.321 -66.198 -12.919 1.00 61.80 22 GLU D C 1
ATOM 9386 O O . GLU D 1 22 ? -75.064 -67.148 -13.076 1.00 63.00 22 GLU D O 1
ATOM 9392 N N . GLY D 1 23 ? -74.710 -65.076 -12.323 1.00 57.60 23 GLY D N 1
ATOM 9393 C CA . GLY D 1 23 ? -76.023 -64.932 -11.724 1.00 55.09 23 GLY D CA 1
ATOM 9394 C C . GLY D 1 23 ? -77.200 -65.287 -12.616 1.00 58.87 23 GLY D C 1
ATOM 9395 O O . GLY D 1 23 ? -78.248 -65.685 -12.127 1.00 65.28 23 GLY D O 1
ATOM 9396 N N . LEU D 1 24 ? -77.046 -65.149 -13.924 1.00 54.34 24 LEU D N 1
ATOM 9397 C CA . LEU D 1 24 ? -78.142 -65.482 -14.805 1.00 50.84 24 LEU D CA 1
ATOM 9398 C C . LEU D 1 24 ? -78.286 -66.983 -14.811 1.00 54.20 24 LEU D C 1
ATOM 9399 O O . LEU D 1 24 ? -79.382 -67.509 -14.953 1.00 60.76 24 LEU D O 1
ATOM 9404 N N . ILE D 1 25 ? -77.171 -67.678 -14.636 1.00 53.16 25 ILE D N 1
ATOM 9405 C CA . ILE D 1 25 ? -77.214 -69.121 -14.473 1.00 60.70 25 ILE D CA 1
ATOM 9406 C C . ILE D 1 25 ? -77.945 -69.464 -13.183 1.00 60.02 25 ILE D C 1
ATOM 9407 O O . ILE D 1 25 ? -78.863 -70.273 -13.181 1.00 60.52 25 ILE D O 1
ATOM 9412 N N . LYS D 1 26 ? -77.543 -68.830 -12.089 1.00 53.21 26 LYS D N 1
ATOM 9413 C CA . LYS D 1 26 ? -78.151 -69.081 -10.788 1.00 53.57 26 LYS D CA 1
ATOM 9414 C C . LYS D 1 26 ? -79.641 -68.754 -10.725 1.00 56.97 26 LYS D C 1
ATOM 9415 O O . LYS D 1 26 ? -80.358 -69.250 -9.863 1.00 60.29 26 LYS D O 1
ATOM 9418 N N . ARG D 1 27 ? -80.111 -67.914 -11.629 1.00 53.83 27 ARG D N 1
ATOM 9419 C CA . ARG D 1 27 ? -81.497 -67.514 -11.578 1.00 57.63 27 ARG D CA 1
ATOM 9420 C C . ARG D 1 27 ? -82.188 -67.863 -12.873 1.00 59.41 27 ARG D C 1
ATOM 9421 O O . ARG D 1 27 ? -83.167 -67.229 -13.253 1.00 51.45 27 ARG D O 1
ATOM 9429 N N . TYR D 1 28 ? -81.694 -68.886 -13.553 1.00 56.16 28 TYR D N 1
ATOM 9430 C CA . TYR D 1 28 ? -82.263 -69.194 -14.846 1.00 57.47 28 TYR D CA 1
ATOM 9431 C C . TYR D 1 28 ? -83.639 -69.843 -14.733 1.00 60.10 28 TYR D C 1
ATOM 9432 O O . TYR D 1 28 ? -84.437 -69.765 -15.661 1.00 60.71 28 TYR D O 1
ATOM 9441 N N . HIS D 1 29 ? -83.925 -70.480 -13.605 1.00 60.35 29 HIS D N 1
ATOM 9442 C CA . HIS D 1 29 ? -85.217 -71.132 -13.434 1.00 56.12 29 HIS D CA 1
ATOM 9443 C C . HIS D 1 29 ? -86.346 -70.119 -13.423 1.00 58.39 29 HIS D C 1
ATOM 9444 O O . HIS D 1 29 ? -87.416 -70.352 -14.000 1.00 60.07 29 HIS D O 1
ATOM 9451 N N . GLU D 1 30 ? -86.091 -68.989 -12.768 1.00 59.69 30 GLU D N 1
ATOM 9452 C CA . GLU D 1 30 ? -87.067 -67.910 -12.656 1.00 57.52 30 GLU D CA 1
ATOM 9453 C C . GLU D 1 30 ? -86.808 -66.813 -13.676 1.00 56.85 30 GLU D C 1
ATOM 9454 O O . GLU D 1 30 ? -87.741 -66.175 -14.124 1.00 54.81 30 GLU D O 1
ATOM 9460 N N . LEU D 1 31 ? -85.555 -66.611 -14.069 1.00 53.88 31 LEU D N 1
ATOM 9461 C CA . LEU D 1 31 ? -85.225 -65.528 -14.992 1.00 50.44 31 LEU D CA 1
ATOM 9462 C C . LEU D 1 31 ? -84.766 -66.060 -16.335 1.00 50.55 31 LEU D C 1
ATOM 9463 O O . LEU D 1 31 ? -83.577 -66.217 -16.575 1.00 54.03 31 LEU D O 1
ATOM 9468 N N . PRO D 1 32 ? -85.723 -66.323 -17.223 1.00 43.92 32 PRO D N 1
ATOM 9469 C CA . PRO D 1 32 ? -85.516 -67.028 -18.481 1.00 47.58 32 PRO D CA 1
ATOM 9470 C C . PRO D 1 32 ? -84.800 -66.230 -19.532 1.00 53.76 32 PRO D C 1
ATOM 9471 O O . PRO D 1 32 ? -85.404 -65.942 -20.557 1.00 57.00 32 PRO D O 1
ATOM 9475 N N . VAL D 1 33 ? -83.536 -65.907 -19.309 1.00 54.05 33 VAL D N 1
ATOM 9476 C CA . VAL D 1 33 ? -82.791 -65.126 -20.282 1.00 56.02 33 VAL D CA 1
ATOM 9477 C C . VAL D 1 33 ? -82.623 -65.857 -21.599 1.00 56.99 33 VAL D C 1
ATOM 9478 O O . VAL D 1 33 ? -81.865 -66.812 -21.699 1.00 58.76 33 VAL D O 1
ATOM 9482 N N . GLY D 1 34 ? -83.340 -65.395 -22.610 1.00 53.93 34 GLY D N 1
ATOM 9483 C CA . GLY D 1 34 ? -83.243 -65.976 -23.928 1.00 53.58 34 GLY D CA 1
ATOM 9484 C C . GLY D 1 34 ? -81.833 -65.843 -24.443 1.00 52.81 34 GLY D C 1
ATOM 9485 O O . GLY D 1 34 ? -81.046 -66.778 -24.366 1.00 57.99 34 GLY D O 1
ATOM 9486 N N . GLU D 1 35 ? -81.513 -64.662 -24.953 1.00 48.80 35 GLU D N 1
ATOM 9487 C CA . GLU D 1 35 ? -80.188 -64.375 -25.458 1.00 47.33 35 GLU D CA 1
ATOM 9488 C C . GLU D 1 35 ? -79.489 -63.376 -24.557 1.00 47.73 35 GLU D C 1
ATOM 9489 O O . GLU D 1 35 ? -80.133 -62.498 -24.017 1.00 51.46 35 GLU D O 1
ATOM 9495 N N . LEU D 1 36 ? -78.182 -63.527 -24.380 1.00 44.44 36 LEU D N 1
ATOM 9496 C CA . LEU D 1 36 ? -77.389 -62.561 -23.637 1.00 43.16 36 LEU D CA 1
ATOM 9497 C C . LEU D 1 36 ? -76.334 -61.957 -24.539 1.00 51.18 36 LEU D C 1
ATOM 9498 O O . LEU D 1 36 ? -75.286 -62.542 -24.751 1.00 51.01 36 LEU D O 1
ATOM 9503 N N . TRP D 1 37 ? -76.618 -60.783 -25.083 1.00 54.90 37 TRP D N 1
ATOM 9504 C CA . TRP D 1 37 ? -75.679 -60.118 -25.966 1.00 51.55 37 TRP D CA 1
ATOM 9505 C C . TRP D 1 37 ? -74.637 -59.383 -25.165 1.00 51.61 37 TRP D C 1
ATOM 9506 O O . TRP D 1 37 ? -74.950 -58.715 -24.186 1.00 50.39 37 TRP D O 1
ATOM 9517 N N . LEU D 1 38 ? -73.385 -59.535 -25.574 1.00 50.43 38 LEU D N 1
ATOM 9518 C CA . LEU D 1 38 ? -72.303 -58.762 -25.002 1.00 43.50 38 LEU D CA 1
ATOM 9519 C C . LEU D 1 38 ? -71.750 -57.855 -26.080 1.00 51.07 38 LEU D C 1
ATOM 9520 O O . LEU D 1 38 ? -71.386 -58.312 -27.160 1.00 58.17 38 LEU D O 1
ATOM 9525 N N . VAL D 1 39 ? -71.724 -56.560 -25.787 1.00 48.06 39 VAL D N 1
ATOM 9526 C CA . VAL D 1 39 ? -71.345 -55.545 -26.754 1.00 44.06 39 VAL D CA 1
ATOM 9527 C C . VAL D 1 39 ? -70.200 -54.731 -26.223 1.00 47.57 39 VAL D C 1
ATOM 9528 O O . VAL D 1 39 ? -70.234 -54.301 -25.080 1.00 49.97 39 VAL D O 1
ATOM 9532 N N . ASP D 1 40 ? -69.182 -54.526 -27.047 1.00 50.59 40 ASP D N 1
ATOM 9533 C CA . ASP D 1 40 ? -68.103 -53.624 -26.687 1.00 52.62 40 ASP D CA 1
ATOM 9534 C C . ASP D 1 40 ? -67.657 -52.823 -27.899 1.00 57.21 40 ASP D C 1
ATOM 9535 O O . ASP D 1 40 ? -68.218 -52.957 -28.981 1.00 59.85 40 ASP D O 1
ATOM 9540 N N . ILE D 1 41 ? -66.658 -51.974 -27.703 1.00 63.10 41 ILE D N 1
ATOM 9541 C CA . ILE D 1 41 ? -66.155 -51.090 -28.753 1.00 62.56 41 ILE D CA 1
ATOM 9542 C C . ILE D 1 41 ? -64.778 -51.545 -29.200 1.00 61.78 41 ILE D C 1
ATOM 9543 O O . ILE D 1 41 ? -63.943 -51.868 -28.364 1.00 62.56 41 ILE D O 1
ATOM 9548 N N . PRO D 1 42 ? -64.538 -51.556 -30.517 1.00 59.05 42 PRO D N 1
ATOM 9549 C CA . PRO D 1 42 ? -63.370 -52.139 -31.180 1.00 60.18 42 PRO D CA 1
ATOM 9550 C C . PRO D 1 42 ? -62.104 -52.211 -30.328 1.00 66.74 42 PRO D C 1
ATOM 9551 O O . PRO D 1 42 ? -61.476 -53.260 -30.286 1.00 67.33 42 PRO D O 1
ATOM 9555 N N . GLU D 1 43 ? -61.764 -51.143 -29.617 1.00 63.47 43 GLU D N 1
ATOM 9556 C CA . GLU D 1 43 ? -60.548 -51.134 -28.817 1.00 57.20 43 GLU D CA 1
ATOM 9557 C C . GLU D 1 43 ? -60.643 -51.995 -27.575 1.00 59.59 43 GLU D C 1
ATOM 9558 O O . GLU D 1 43 ? -59.793 -51.913 -26.698 1.00 78.28 43 GLU D O 1
ATOM 9564 N N . GLY D 1 44 ? -61.688 -52.805 -27.493 1.00 59.85 44 GLY D N 1
ATOM 9565 C CA . GLY D 1 44 ? -61.843 -53.745 -26.402 1.00 58.23 44 GLY D CA 1
ATOM 9566 C C . GLY D 1 44 ? -62.358 -55.051 -26.952 1.00 56.04 44 GLY D C 1
ATOM 9567 O O . GLY D 1 44 ? -62.904 -55.877 -26.227 1.00 55.25 44 GLY D O 1
ATOM 9568 N N . LYS D 1 45 ? -62.179 -55.234 -28.252 1.00 54.17 45 LYS D N 1
ATOM 9569 C CA . LYS D 1 45 ? -62.700 -56.408 -28.926 1.00 51.18 45 LYS D CA 1
ATOM 9570 C C . LYS D 1 45 ? -62.088 -57.684 -28.378 1.00 53.71 45 LYS D C 1
ATOM 9571 O O . LYS D 1 45 ? -62.784 -58.665 -28.171 1.00 55.45 45 LYS D O 1
ATOM 9575 N N . GLU D 1 46 ? -60.789 -57.684 -28.131 1.00 57.76 46 GLU D N 1
ATOM 9576 C CA . GLU D 1 46 ? -60.166 -58.907 -27.667 1.00 59.61 46 GLU D CA 1
ATOM 9577 C C . GLU D 1 46 ? -60.540 -59.164 -26.224 1.00 57.84 46 GLU D C 1
ATOM 9578 O O . GLU D 1 46 ? -60.682 -60.307 -25.826 1.00 56.83 46 GLU D O 1
ATOM 9584 N N . LYS D 1 47 ? -60.693 -58.103 -25.440 1.00 55.45 47 LYS D N 1
ATOM 9585 C CA . LYS D 1 47 ? -61.176 -58.250 -24.072 1.00 51.64 47 LYS D CA 1
ATOM 9586 C C . LYS D 1 47 ? -62.506 -58.973 -24.095 1.00 53.94 47 LYS D C 1
ATOM 9587 O O . LYS D 1 47 ? -62.750 -59.871 -23.295 1.00 48.92 47 LYS D O 1
ATOM 9591 N N . LEU D 1 48 ? -63.358 -58.573 -25.032 1.00 54.54 48 LEU D N 1
ATOM 9592 C CA . LEU D 1 48 ? -64.641 -59.221 -25.230 1.00 49.87 48 LEU D CA 1
ATOM 9593 C C . LEU D 1 48 ? -64.451 -60.668 -25.610 1.00 51.15 48 LEU D C 1
ATOM 9594 O O . LEU D 1 48 ? -64.787 -61.553 -24.843 1.00 56.52 48 LEU D O 1
ATOM 9599 N N . GLU D 1 49 ? -63.886 -60.904 -26.788 1.00 55.06 49 GLU D N 1
ATOM 9600 C CA . GLU D 1 49 ? -63.750 -62.256 -27.324 1.00 59.04 49 GLU D CA 1
ATOM 9601 C C . GLU D 1 49 ? -63.115 -63.225 -26.336 1.00 53.37 49 GLU D C 1
ATOM 9602 O O . GLU D 1 49 ? -63.385 -64.407 -26.382 1.00 49.06 49 GLU D O 1
ATOM 9608 N N . ILE D 1 50 ? -62.299 -62.714 -25.427 1.00 52.43 50 ILE D N 1
ATOM 9609 C CA . ILE D 1 50 ? -61.760 -63.520 -24.344 1.00 52.51 50 ILE D CA 1
ATOM 9610 C C . ILE D 1 50 ? -62.848 -63.918 -23.352 1.00 51.32 50 ILE D C 1
ATOM 9611 O O . ILE D 1 50 ? -63.069 -65.099 -23.133 1.00 53.04 50 ILE D O 1
ATOM 9616 N N . VAL D 1 51 ? -63.529 -62.944 -22.752 1.00 53.32 51 VAL D N 1
ATOM 9617 C CA . VAL D 1 51 ? -64.562 -63.237 -21.756 1.00 52.17 51 VAL D CA 1
ATOM 9618 C C . VAL D 1 51 ? -65.827 -63.782 -22.398 1.00 54.76 51 VAL D C 1
ATOM 9619 O O . VAL D 1 51 ? -66.588 -64.500 -21.763 1.00 58.44 51 VAL D O 1
ATOM 9623 N N . GLY D 1 52 ? -66.049 -63.437 -23.659 1.00 53.70 52 GLY D N 1
ATOM 9624 C CA . GLY D 1 52 ? -67.227 -63.883 -24.372 1.00 48.37 52 GLY D CA 1
ATOM 9625 C C . GLY D 1 52 ? -67.234 -65.381 -24.549 1.00 55.25 52 GLY D C 1
ATOM 9626 O O . GLY D 1 52 ? -68.258 -66.020 -24.388 1.00 59.15 52 GLY D O 1
ATOM 9627 N N . ALA D 1 53 ? -66.082 -65.949 -24.876 1.00 60.71 53 ALA D N 1
ATOM 9628 C CA . ALA D 1 53 ? -65.972 -67.388 -25.055 1.00 59.02 53 ALA D CA 1
ATOM 9629 C C . ALA D 1 53 ? -65.790 -68.098 -23.719 1.00 63.79 53 ALA D C 1
ATOM 9630 O O . ALA D 1 53 ? -65.810 -69.321 -23.657 1.00 68.76 53 ALA D O 1
ATOM 9632 N N . LEU D 1 54 ? -65.606 -67.328 -22.655 1.00 58.97 54 LEU D N 1
ATOM 9633 C CA . LEU D 1 54 ? -65.567 -67.882 -21.311 1.00 59.38 54 LEU D CA 1
ATOM 9634 C C . LEU D 1 54 ? -66.970 -67.916 -20.748 1.00 61.03 54 LEU D C 1
ATOM 9635 O O . LEU D 1 54 ? -67.292 -68.743 -19.903 1.00 63.13 54 LEU D O 1
ATOM 9640 N N . ALA D 1 55 ? -67.807 -67.005 -21.223 1.00 64.90 55 ALA D N 1
ATOM 9641 C CA . ALA D 1 55 ? -69.217 -67.001 -20.853 1.00 59.98 55 ALA D CA 1
ATOM 9642 C C . ALA D 1 55 ? -69.878 -68.271 -21.339 1.00 59.93 55 ALA D C 1
ATOM 9643 O O . ALA D 1 55 ? -70.594 -68.921 -20.595 1.00 62.61 55 ALA D O 1
ATOM 9645 N N . LYS D 1 56 ? -69.622 -68.623 -22.590 1.00 56.44 56 LYS D N 1
ATOM 9646 C CA . LYS D 1 56 ? -70.161 -69.847 -23.150 1.00 60.94 56 LYS D CA 1
ATOM 9647 C C . LYS D 1 56 ? -69.668 -71.084 -22.405 1.00 63.59 56 LYS D C 1
ATOM 9648 O O . LYS D 1 56 ? -70.417 -72.031 -22.223 1.00 59.59 56 LYS D O 1
ATOM 9654 N N . ARG D 1 57 ? -68.423 -71.069 -21.940 1.00 67.02 57 ARG D N 1
ATOM 9655 C CA . ARG D 1 57 ? -67.888 -72.197 -21.178 1.00 64.78 57 ARG D CA 1
ATOM 9656 C C . ARG D 1 57 ? -68.488 -72.272 -19.784 1.00 62.62 57 ARG D C 1
ATOM 9657 O O . ARG D 1 57 ? -67.941 -72.915 -18.895 1.00 59.83 57 ARG D O 1
ATOM 9665 N N . MET D 1 58 ? -69.610 -71.602 -19.594 1.00 56.84 58 MET D N 1
ATOM 9666 C CA . MET D 1 58 ? -70.244 -71.522 -18.301 1.00 53.38 58 MET D CA 1
ATOM 9667 C C . MET D 1 58 ? -71.715 -71.859 -18.447 1.00 55.87 58 MET D C 1
ATOM 9668 O O . MET D 1 58 ? -72.276 -72.583 -17.638 1.00 53.91 58 MET D O 1
ATOM 9673 N N . VAL D 1 59 ? -72.346 -71.321 -19.482 1.00 52.63 59 VAL D N 1
ATOM 9674 C CA . VAL D 1 59 ? -73.722 -71.665 -19.734 1.00 54.17 59 VAL D CA 1
ATOM 9675 C C . VAL D 1 59 ? -73.767 -73.120 -20.161 1.00 57.74 59 VAL D C 1
ATOM 9676 O O . VAL D 1 59 ? -74.667 -73.852 -19.770 1.00 57.59 59 VAL D O 1
ATOM 9680 N N . GLU D 1 60 ? -72.781 -73.565 -20.929 1.00 60.57 60 GLU D N 1
ATOM 9681 C CA . GLU D 1 60 ? -72.806 -74.944 -21.380 1.00 58.58 60 GLU D CA 1
ATOM 9682 C C . GLU D 1 60 ? -72.510 -75.882 -20.222 1.00 55.11 60 GLU D C 1
ATOM 9683 O O . GLU D 1 60 ? -73.193 -76.881 -20.053 1.00 57.27 60 GLU D O 1
ATOM 9689 N N . LYS D 1 61 ? -71.515 -75.552 -19.415 1.00 50.62 61 LYS D N 1
ATOM 9690 C CA . LYS D 1 61 ? -71.198 -76.362 -18.249 1.00 50.79 61 LYS D CA 1
ATOM 9691 C C . LYS D 1 61 ? -72.383 -76.539 -17.314 1.00 53.02 61 LYS D C 1
ATOM 9692 O O . LYS D 1 61 ? -72.632 -77.632 -16.825 1.00 58.55 61 LYS D O 1
ATOM 9695 N N . ALA D 1 62 ? -73.119 -75.467 -17.062 1.00 52.27 62 ALA D N 1
ATOM 9696 C CA . ALA D 1 62 ? -74.272 -75.564 -16.182 1.00 47.30 62 ALA D CA 1
ATOM 9697 C C . ALA D 1 62 ? -75.493 -75.874 -17.003 1.00 50.72 62 ALA D C 1
ATOM 9698 O O . ALA D 1 62 ? -76.600 -75.940 -16.478 1.00 53.44 62 ALA D O 1
ATOM 9700 N N . GLY D 1 63 ? -75.273 -76.062 -18.300 1.00 48.36 63 GLY D N 1
ATOM 9701 C CA . GLY D 1 63 ? -76.290 -76.573 -19.200 1.00 48.80 63 GLY D CA 1
ATOM 9702 C C . GLY D 1 63 ? -77.604 -75.838 -19.115 1.00 51.50 63 GLY D C 1
ATOM 9703 O O . GLY D 1 63 ? -78.672 -76.443 -19.112 1.00 49.22 63 GLY D O 1
ATOM 9704 N N . VAL D 1 64 ? -77.506 -74.519 -19.009 1.00 50.62 64 VAL D N 1
ATOM 9705 C CA . VAL D 1 64 ? -78.646 -73.638 -19.110 1.00 45.74 64 VAL D CA 1
ATOM 9706 C C . VAL D 1 64 ? -78.589 -73.012 -20.482 1.00 44.09 64 VAL D C 1
ATOM 9707 O O . VAL D 1 64 ? -77.564 -72.489 -20.873 1.00 50.94 64 VAL D O 1
ATOM 9711 N N . PRO D 1 65 ? -79.688 -73.077 -21.235 1.00 44.21 65 PRO D N 1
ATOM 9712 C CA . PRO D 1 65 ? -79.666 -72.726 -22.658 1.00 55.54 65 PRO D CA 1
ATOM 9713 C C . PRO D 1 65 ? -79.523 -71.247 -22.940 1.00 54.78 65 PRO D C 1
ATOM 9714 O O . PRO D 1 65 ? -80.215 -70.746 -23.814 1.00 51.67 65 PRO D O 1
ATOM 9718 N N . ILE D 1 66 ? -78.639 -70.563 -22.227 1.00 57.45 66 ILE D N 1
ATOM 9719 C CA . ILE D 1 66 ? -78.427 -69.141 -22.456 1.00 56.55 66 ILE D CA 1
ATOM 9720 C C . ILE D 1 66 ? -77.453 -68.903 -23.596 1.00 58.60 66 ILE D C 1
ATOM 9721 O O . ILE D 1 66 ? -76.242 -69.030 -23.425 1.00 51.88 66 ILE D O 1
ATOM 9726 N N . GLU D 1 67 ? -77.998 -68.573 -24.762 1.00 57.55 67 GLU D N 1
ATOM 9727 C CA . GLU D 1 67 ? -77.185 -68.278 -25.928 1.00 56.75 67 GLU D CA 1
ATOM 9728 C C . GLU D 1 67 ? -76.302 -67.091 -25.641 1.00 53.05 67 GLU D C 1
ATOM 9729 O O . GLU D 1 67 ? -76.778 -66.071 -25.187 1.00 55.82 67 GLU D O 1
ATOM 9735 N N . ILE D 1 68 ? -75.009 -67.215 -25.884 1.00 50.32 68 ILE D N 1
ATOM 9736 C CA . ILE D 1 68 ? -74.157 -66.046 -25.778 1.00 47.46 68 ILE D CA 1
ATOM 9737 C C . ILE D 1 68 ? -73.860 -65.522 -27.171 1.00 54.82 68 ILE D C 1
ATOM 9738 O O . ILE D 1 68 ? -73.421 -66.260 -28.044 1.00 58.77 68 ILE D O 1
ATOM 9743 N N . HIS D 1 69 ? -74.132 -64.244 -27.374 1.00 53.25 69 HIS D N 1
ATOM 9744 C CA . HIS D 1 69 ? -73.923 -63.598 -28.654 1.00 51.12 69 HIS D CA 1
ATOM 9745 C C . HIS D 1 69 ? -72.973 -62.434 -28.478 1.00 55.48 69 HIS D C 1
ATOM 9746 O O . HIS D 1 69 ? -73.216 -61.559 -27.650 1.00 53.38 69 HIS D O 1
ATOM 9753 N N . LEU D 1 70 ? -71.893 -62.419 -29.253 1.00 54.85 70 LEU D N 1
ATOM 9754 C CA . LEU D 1 70 ? -70.901 -61.361 -29.140 1.00 52.91 70 LEU D CA 1
ATOM 9755 C C . LEU D 1 70 ? -70.913 -60.459 -30.358 1.00 58.49 70 LEU D C 1
ATOM 9756 O O . LEU D 1 70 ? -70.968 -60.934 -31.494 1.00 54.06 70 LEU D O 1
ATOM 9761 N N . THR D 1 71 ? -70.846 -59.153 -30.113 1.00 56.94 71 THR D N 1
ATOM 9762 C CA . THR D 1 71 ? -70.897 -58.170 -31.188 1.00 51.87 71 THR D CA 1
ATOM 9763 C C . THR D 1 71 ? -70.279 -56.833 -30.825 1.00 54.47 71 THR D C 1
ATOM 9764 O O . THR D 1 71 ? -69.990 -56.566 -29.665 1.00 54.35 71 THR D O 1
ATOM 9768 N N . LEU D 1 72 ? -70.093 -55.999 -31.844 1.00 58.67 72 LEU D N 1
ATOM 9769 C CA . LEU D 1 72 ? -69.657 -54.613 -31.682 1.00 52.98 72 LEU D CA 1
ATOM 9770 C C . LEU D 1 72 ? -70.686 -53.655 -32.275 1.00 57.83 72 LEU D C 1
ATOM 9771 O O . LEU D 1 72 ? -70.520 -52.436 -32.230 1.00 57.98 72 LEU D O 1
ATOM 9776 N N . ASP D 1 73 ? -71.734 -54.231 -32.854 1.00 55.55 73 ASP D N 1
ATOM 9777 C CA . ASP D 1 73 ? -72.774 -53.493 -33.556 1.00 53.83 73 ASP D CA 1
ATOM 9778 C C . ASP D 1 73 ? -73.987 -53.398 -32.652 1.00 60.99 73 ASP D C 1
ATOM 9779 O O . ASP D 1 73 ? -74.898 -54.214 -32.745 1.00 69.54 73 ASP D O 1
ATOM 9784 N N . ARG D 1 74 ? -74.005 -52.405 -31.771 1.00 60.78 74 ARG D N 1
ATOM 9785 C CA . ARG D 1 74 ? -74.986 -52.418 -30.693 1.00 58.78 74 ARG D CA 1
ATOM 9786 C C . ARG D 1 74 ? -76.432 -52.327 -31.181 1.00 58.42 74 ARG D C 1
ATOM 9787 O O . ARG D 1 74 ? -77.320 -52.892 -30.548 1.00 61.90 74 ARG D O 1
ATOM 9795 N N . ARG D 1 75 ? -76.667 -51.659 -32.308 1.00 58.93 75 ARG D N 1
ATOM 9796 C CA . ARG D 1 75 ? -78.025 -51.519 -32.833 1.00 58.60 75 ARG D CA 1
ATOM 9797 C C . ARG D 1 75 ? -78.676 -52.868 -32.993 1.00 57.47 75 ARG D C 1
ATOM 9798 O O . ARG D 1 75 ? -79.862 -53.022 -32.750 1.00 59.01 75 ARG D O 1
ATOM 9806 N N . ARG D 1 76 ? -77.874 -53.849 -33.379 1.00 64.13 76 ARG D N 1
ATOM 9807 C CA . ARG D 1 76 ? -78.326 -55.230 -33.481 1.00 62.26 76 ARG D CA 1
ATOM 9808 C C . ARG D 1 76 ? -78.645 -55.821 -32.121 1.00 61.27 76 ARG D C 1
ATOM 9809 O O . ARG D 1 76 ? -79.645 -56.505 -31.949 1.00 61.53 76 ARG D O 1
ATOM 9817 N N . ALA D 1 77 ? -77.777 -55.561 -31.158 1.00 58.09 77 ALA D N 1
ATOM 9818 C CA . ALA D 1 77 ? -77.933 -56.138 -29.840 1.00 57.17 77 ALA D CA 1
ATOM 9819 C C . ALA D 1 77 ? -79.160 -55.623 -29.125 1.00 59.71 77 ALA D C 1
ATOM 9820 O O . ALA D 1 77 ? -79.689 -56.290 -28.247 1.00 60.89 77 ALA D O 1
ATOM 9822 N N . LEU D 1 78 ? -79.612 -54.432 -29.493 1.00 59.43 78 LEU D N 1
ATOM 9823 C CA . LEU D 1 78 ? -80.710 -53.796 -28.773 1.00 61.58 78 LEU D CA 1
ATOM 9824 C C . LEU D 1 78 ? -82.064 -54.228 -29.320 1.00 62.21 78 LEU D C 1
ATOM 9825 O O . LEU D 1 78 ? -83.050 -54.272 -28.589 1.00 60.48 78 LEU D O 1
ATOM 9830 N N . GLU D 1 79 ? -82.083 -54.525 -30.616 1.00 66.07 79 GLU D N 1
ATOM 9831 C CA . GLU D 1 79 ? -83.213 -55.133 -31.308 1.00 63.39 79 GLU D CA 1
ATOM 9832 C C . GLU D 1 79 ? -84.155 -55.877 -30.389 1.00 62.61 79 GLU D C 1
ATOM 9833 O O . GLU D 1 79 ? -83.894 -57.013 -30.020 1.00 71.07 79 GLU D O 1
ATOM 9839 N N . GLY D 1 80 ? -85.232 -55.217 -29.994 1.00 61.51 80 GLY D N 1
ATOM 9840 C CA . GLY D 1 80 ? -86.242 -55.841 -29.167 1.00 60.75 80 GLY D CA 1
ATOM 9841 C C . GLY D 1 80 ? -85.688 -56.399 -27.876 1.00 65.72 80 GLY D C 1
ATOM 9842 O O . GLY D 1 80 ? -86.229 -57.359 -27.333 1.00 63.94 80 GLY D O 1
ATOM 9843 N N . ALA D 1 81 ? -84.596 -55.818 -27.394 1.00 62.65 81 ALA D N 1
ATOM 9844 C CA . ALA D 1 81 ? -84.085 -56.191 -26.086 1.00 58.94 81 ALA D CA 1
ATOM 9845 C C . ALA D 1 81 ? -85.123 -55.839 -25.049 1.00 59.87 81 ALA D C 1
ATOM 9846 O O . ALA D 1 81 ? -85.870 -54.888 -25.209 1.00 60.72 81 ALA D O 1
ATOM 9848 N N . ASP D 1 82 ? -85.175 -56.610 -23.984 1.00 58.60 82 ASP D N 1
ATOM 9849 C CA . ASP D 1 82 ? -86.160 -56.369 -22.964 1.00 58.21 82 ASP D CA 1
ATOM 9850 C C . ASP D 1 82 ? -85.503 -55.668 -21.802 1.00 56.20 82 ASP D C 1
ATOM 9851 O O . ASP D 1 82 ? -86.066 -54.752 -21.228 1.00 56.24 82 ASP D O 1
ATOM 9856 N N . PHE D 1 83 ? -84.304 -56.104 -21.457 1.00 47.87 83 PHE D N 1
ATOM 9857 C CA . PHE D 1 83 ? -83.540 -55.455 -20.416 1.00 45.07 83 PHE D CA 1
ATOM 9858 C C . PHE D 1 83 ? -82.176 -55.098 -20.986 1.00 50.33 83 PHE D C 1
ATOM 9859 O O . PHE D 1 83 ? -81.687 -55.779 -21.870 1.00 51.31 83 PHE D O 1
ATOM 9867 N N . VAL D 1 84 ? -81.574 -54.015 -20.509 1.00 49.73 84 VAL D N 1
ATOM 9868 C CA . VAL D 1 84 ? -80.292 -53.559 -21.039 1.00 44.41 84 VAL D CA 1
ATOM 9869 C C . VAL D 1 84 ? -79.354 -53.027 -19.965 1.00 42.15 84 VAL D C 1
ATOM 9870 O O . VAL D 1 84 ? -79.682 -52.086 -19.266 1.00 45.62 84 VAL D O 1
ATOM 9874 N N . THR D 1 85 ? -78.181 -53.630 -19.837 1.00 41.28 85 THR D N 1
ATOM 9875 C CA . THR D 1 85 ? -77.229 -53.215 -18.819 1.00 50.30 85 THR D CA 1
ATOM 9876 C C . THR D 1 85 ? -76.078 -52.419 -19.383 1.00 52.06 85 THR D C 1
ATOM 9877 O O . THR D 1 85 ? -75.705 -52.572 -20.540 1.00 52.80 85 THR D O 1
ATOM 9881 N N . THR D 1 86 ? -75.509 -51.571 -18.543 1.00 49.02 86 THR D N 1
ATOM 9882 C CA . THR D 1 86 ? -74.371 -50.778 -18.936 1.00 52.61 86 THR D CA 1
ATOM 9883 C C . THR D 1 86 ? -73.282 -50.904 -17.885 1.00 54.92 86 THR D C 1
ATOM 9884 O O . THR D 1 86 ? -73.492 -50.556 -16.723 1.00 54.14 86 THR D O 1
ATOM 9888 N N . GLN D 1 87 ? -72.123 -51.416 -18.294 1.00 51.86 87 GLN D N 1
ATOM 9889 C CA . GLN D 1 87 ? -71.006 -51.579 -17.377 1.00 51.49 87 GLN D CA 1
ATOM 9890 C C . GLN D 1 87 ? -69.699 -51.118 -17.964 1.00 46.77 87 GLN D C 1
ATOM 9891 O O . GLN D 1 87 ? -68.646 -51.436 -17.440 1.00 47.61 87 GLN D O 1
ATOM 9897 N N . PHE D 1 88 ? -69.777 -50.356 -19.043 1.00 47.92 88 PHE D N 1
ATOM 9898 C CA . PHE D 1 88 ? -68.597 -49.882 -19.748 1.00 51.26 88 PHE D CA 1
ATOM 9899 C C . PHE D 1 88 ? -67.942 -48.681 -19.075 1.00 48.40 88 PHE D C 1
ATOM 9900 O O . PHE D 1 88 ? -68.636 -47.847 -18.512 1.00 48.41 88 PHE D O 1
ATOM 9908 N N . ARG D 1 89 ? -66.608 -48.623 -19.110 1.00 49.24 89 ARG D N 1
ATOM 9909 C CA . ARG D 1 89 ? -65.871 -47.388 -18.875 1.00 42.68 89 ARG D CA 1
ATOM 9910 C C . ARG D 1 89 ? -65.642 -46.744 -20.214 1.00 47.57 89 ARG D C 1
ATOM 9911 O O . ARG D 1 89 ? -65.516 -47.432 -21.223 1.00 47.31 89 ARG D O 1
ATOM 9919 N N . VAL D 1 90 ? -65.588 -45.421 -20.224 1.00 49.93 90 VAL D N 1
ATOM 9920 C CA . VAL D 1 90 ? -65.334 -44.682 -21.445 1.00 47.03 90 VAL D CA 1
ATOM 9921 C C . VAL D 1 90 ? -63.916 -44.186 -21.392 1.00 47.45 90 VAL D C 1
ATOM 9922 O O . VAL D 1 90 ? -63.530 -43.530 -20.429 1.00 50.67 90 VAL D O 1
ATOM 9926 N N . GLY D 1 91 ? -63.135 -44.521 -22.411 1.00 44.65 91 GLY D N 1
ATOM 9927 C CA . GLY D 1 91 ? -61.724 -44.178 -22.420 1.00 47.47 91 GLY D CA 1
ATOM 9928 C C . GLY D 1 91 ? -60.870 -45.143 -21.618 1.00 44.78 91 GLY D C 1
ATOM 9929 O O . GLY D 1 91 ? -59.667 -44.963 -21.491 1.00 44.98 91 GLY D O 1
ATOM 9930 N N . GLY D 1 92 ? -61.505 -46.166 -21.064 1.00 46.30 92 GLY D N 1
ATOM 9931 C CA . GLY D 1 92 ? -60.806 -47.231 -20.379 1.00 50.50 92 GLY D CA 1
ATOM 9932 C C . GLY D 1 92 ? -60.050 -46.823 -19.135 1.00 50.37 92 GLY D C 1
ATOM 9933 O O . GLY D 1 92 ? -60.028 -45.656 -18.764 1.00 48.78 92 GLY D O 1
ATOM 9934 N N . LEU D 1 93 ? -59.413 -47.805 -18.502 1.00 51.91 93 LEU D N 1
ATOM 9935 C CA . LEU D 1 93 ? -58.688 -47.602 -17.255 1.00 51.88 93 LEU D CA 1
ATOM 9936 C C . LEU D 1 93 ? -57.589 -46.580 -17.427 1.00 53.19 93 LEU D C 1
ATOM 9937 O O . LEU D 1 93 ? -57.164 -45.940 -16.465 1.00 49.87 93 LEU D O 1
ATOM 9942 N N . GLU D 1 94 ? -57.128 -46.453 -18.664 1.00 50.47 94 GLU D N 1
ATOM 9943 C CA . GLU D 1 94 ? -56.198 -45.414 -19.040 1.00 52.68 94 GLU D CA 1
ATOM 9944 C C . GLU D 1 94 ? -56.693 -44.087 -18.488 1.00 52.29 94 GLU D C 1
ATOM 9945 O O . GLU D 1 94 ? -56.006 -43.431 -17.717 1.00 50.83 94 GLU D O 1
ATOM 9951 N N . ALA D 1 95 ? -57.918 -43.725 -18.838 1.00 57.73 95 ALA D N 1
ATOM 9952 C CA . ALA D 1 95 ? -58.492 -42.464 -18.401 1.00 52.15 95 ALA D CA 1
ATOM 9953 C C . ALA D 1 95 ? -58.653 -42.360 -16.885 1.00 51.08 95 ALA D C 1
ATOM 9954 O O . ALA D 1 95 ? -58.406 -41.311 -16.322 1.00 46.95 95 ALA D O 1
ATOM 9956 N N . ARG D 1 96 ? -59.051 -43.438 -16.216 1.00 53.38 96 ARG D N 1
ATOM 9957 C CA . ARG D 1 96 ? -59.241 -43.394 -14.759 1.00 51.42 96 ARG D CA 1
ATOM 9958 C C . ARG D 1 96 ? -57.943 -43.066 -14.015 1.00 55.53 96 ARG D C 1
ATOM 9959 O O . ARG D 1 96 ? -57.966 -42.560 -12.893 1.00 52.33 96 ARG D O 1
ATOM 9967 N N . ALA D 1 97 ? -56.809 -43.362 -14.641 1.00 55.34 97 ALA D N 1
ATOM 9968 C CA . ALA D 1 97 ? -55.520 -43.039 -14.048 1.00 50.78 97 ALA D CA 1
ATOM 9969 C C . ALA D 1 97 ? -55.237 -41.551 -14.199 1.00 49.35 97 ALA D C 1
ATOM 9970 O O . ALA D 1 97 ? -54.668 -40.913 -13.312 1.00 45.05 97 ALA D O 1
ATOM 9972 N N . LYS D 1 98 ? -55.656 -41.005 -15.332 1.00 50.64 98 LYS D N 1
ATOM 9973 C CA . LYS D 1 98 ? -55.538 -39.581 -15.583 1.00 49.11 98 LYS D CA 1
ATOM 9974 C C . LYS D 1 98 ? -56.365 -38.767 -14.605 1.00 49.63 98 LYS D C 1
ATOM 9975 O O . LYS D 1 98 ? -56.014 -37.645 -14.299 1.00 47.53 98 LYS D O 1
ATOM 9981 N N . ASP D 1 99 ? -57.472 -39.319 -14.127 1.00 56.46 99 ASP D N 1
ATOM 9982 C CA . ASP D 1 99 ? -58.336 -38.606 -13.187 1.00 52.40 99 ASP D CA 1
ATOM 9983 C C . ASP D 1 99 ? -57.793 -38.684 -11.775 1.00 53.11 99 ASP D C 1
ATOM 9984 O O . ASP D 1 99 ? -58.208 -37.936 -10.905 1.00 44.73 99 ASP D O 1
ATOM 9989 N N . GLU D 1 100 ? -56.869 -39.608 -11.548 1.00 56.71 100 GLU D N 1
ATOM 9990 C CA . GLU D 1 100 ? -56.396 -39.875 -10.201 1.00 49.86 100 GLU D CA 1
ATOM 9991 C C . GLU D 1 100 ? -55.024 -39.303 -9.974 1.00 50.98 100 GLU D C 1
ATOM 9992 O O . GLU D 1 100 ? -54.637 -39.054 -8.837 1.00 55.26 100 GLU D O 1
ATOM 9998 N N . ARG D 1 101 ? -54.296 -39.081 -11.061 1.00 50.35 101 ARG D N 1
ATOM 9999 C CA . ARG D 1 101 ? -53.004 -38.428 -10.963 1.00 52.77 101 ARG D CA 1
ATOM 10000 C C . ARG D 1 101 ? -53.136 -36.905 -10.977 1.00 49.57 101 ARG D C 1
ATOM 10001 O O . ARG D 1 101 ? -52.545 -36.227 -10.153 1.00 55.11 101 ARG D O 1
ATOM 10009 N N . ILE D 1 102 ? -53.924 -36.365 -11.895 1.00 49.83 102 ILE D N 1
ATOM 10010 C CA . ILE D 1 102 ? -54.006 -34.916 -12.066 1.00 49.29 102 ILE D CA 1
ATOM 10011 C C . ILE D 1 102 ? -54.451 -34.142 -10.816 1.00 46.18 102 ILE D C 1
ATOM 10012 O O . ILE D 1 102 ? -53.808 -33.181 -10.442 1.00 47.60 102 ILE D O 1
ATOM 10017 N N . PRO D 1 103 ? -55.541 -34.546 -10.157 1.00 51.21 103 PRO D N 1
ATOM 10018 C CA . PRO D 1 103 ? -55.827 -33.875 -8.892 1.00 48.92 103 PRO D CA 1
ATOM 10019 C C . PRO D 1 103 ? -54.746 -34.069 -7.857 1.00 50.66 103 PRO D C 1
ATOM 10020 O O . PRO D 1 103 ? -54.596 -33.246 -6.961 1.00 50.67 103 PRO D O 1
ATOM 10024 N N . LEU D 1 104 ? -54.008 -35.161 -7.974 1.00 46.71 104 LEU D N 1
ATOM 10025 C CA . LEU D 1 104 ? -52.975 -35.467 -7.001 1.00 50.18 104 LEU D CA 1
ATOM 10026 C C . LEU D 1 104 ? -51.864 -34.418 -7.048 1.00 53.88 104 LEU D C 1
ATOM 10027 O O . LEU D 1 104 ? -51.287 -34.082 -6.019 1.00 52.63 104 LEU D O 1
ATOM 10032 N N . LYS D 1 105 ? -51.593 -33.893 -8.244 1.00 57.80 105 LYS D N 1
ATOM 10033 C CA . LYS D 1 105 ? -50.662 -32.777 -8.427 1.00 49.72 105 LYS D CA 1
ATOM 10034 C C . LYS D 1 105 ? -51.068 -31.585 -7.578 1.00 47.25 105 LYS D C 1
ATOM 10035 O O . LYS D 1 105 ? -50.226 -30.913 -7.004 1.00 51.07 105 LYS D O 1
ATOM 10038 N N . TYR D 1 106 ? -52.369 -31.326 -7.509 1.00 50.01 106 TYR D N 1
ATOM 10039 C CA . TYR D 1 106 ? -52.881 -30.141 -6.842 1.00 48.73 106 TYR D CA 1
ATOM 10040 C C . TYR D 1 106 ? -53.281 -30.409 -5.409 1.00 51.29 106 TYR D C 1
ATOM 10041 O O . TYR D 1 106 ? -53.790 -29.524 -4.728 1.00 51.17 106 TYR D O 1
ATOM 10050 N N . GLY D 1 107 ? -53.068 -31.637 -4.960 1.00 53.01 107 GLY D N 1
ATOM 10051 C CA . GLY D 1 107 ? -53.350 -32.001 -3.584 1.00 52.74 107 GLY D CA 1
ATOM 10052 C C . GLY D 1 107 ? -54.820 -32.226 -3.327 1.00 51.22 107 GLY D C 1
ATOM 10053 O O . GLY D 1 107 ? -55.299 -32.037 -2.217 1.00 51.99 107 GLY D O 1
ATOM 10054 N N . VAL D 1 108 ? -55.532 -32.639 -4.366 1.00 48.48 108 VAL D N 1
ATOM 10055 C CA . VAL D 1 108 ? -56.968 -32.843 -4.287 1.00 42.76 108 VAL D CA 1
ATOM 10056 C C . VAL D 1 108 ? -57.291 -34.312 -4.491 1.00 43.74 108 VAL D C 1
ATOM 10057 O O . VAL D 1 108 ? -56.599 -34.996 -5.235 1.00 45.34 108 VAL D O 1
ATOM 10061 N N . ILE D 1 109 ? -58.333 -34.791 -3.822 1.00 42.85 109 ILE D N 1
ATOM 10062 C CA . ILE D 1 109 ? -58.791 -36.169 -3.942 1.00 42.51 109 ILE D CA 1
ATOM 10063 C C . ILE D 1 109 ? -59.008 -36.616 -5.386 1.00 39.20 109 ILE D C 1
ATOM 10064 O O . ILE D 1 109 ? -60.013 -36.298 -6.013 1.00 36.96 109 ILE D O 1
ATOM 10069 N N . GLY D 1 110 ? -58.040 -37.350 -5.910 1.00 38.74 110 GLY D N 1
ATOM 10070 C CA . GLY D 1 110 ? -58.169 -37.971 -7.210 1.00 43.47 110 GLY D CA 1
ATOM 10071 C C . GLY D 1 110 ? -58.730 -39.354 -6.979 1.00 46.46 110 GLY D C 1
ATOM 10072 O O . GLY D 1 110 ? -58.031 -40.235 -6.509 1.00 51.21 110 GLY D O 1
ATOM 10073 N N . GLN D 1 111 ? -60.007 -39.531 -7.293 1.00 39.38 111 GLN D N 1
ATOM 10074 C CA . GLN D 1 111 ? -60.739 -40.735 -6.971 1.00 37.73 111 GLN D CA 1
ATOM 10075 C C . GLN D 1 111 ? -61.653 -40.940 -8.148 1.00 38.98 111 GLN D C 1
ATOM 10076 O O . GLN D 1 111 ? -61.877 -40.015 -8.899 1.00 41.94 111 GLN D O 1
ATOM 10082 N N . GLU D 1 112 ? -62.163 -42.150 -8.324 1.00 44.70 112 GLU D N 1
ATOM 10083 C CA . GLU D 1 112 ? -62.890 -42.527 -9.536 1.00 45.61 112 GLU D CA 1
ATOM 10084 C C . GLU D 1 112 ? -64.195 -41.779 -9.769 1.00 45.82 112 GLU D C 1
ATOM 10085 O O . GLU D 1 112 ? -64.542 -41.477 -10.906 1.00 49.28 112 GLU D O 1
ATOM 10091 N N . THR D 1 113 ? -64.940 -41.527 -8.697 1.00 47.32 113 THR D N 1
ATOM 10092 C CA . THR D 1 113 ? -66.276 -40.955 -8.809 1.00 44.77 113 THR D CA 1
ATOM 10093 C C . THR D 1 113 ? -66.561 -39.887 -7.767 1.00 45.25 113 THR D C 1
ATOM 10094 O O . THR D 1 113 ? -67.716 -39.574 -7.499 1.00 42.48 113 THR D O 1
ATOM 10098 N N . ASN D 1 114 ? -65.518 -39.328 -7.171 1.00 40.10 114 ASN D N 1
ATOM 10099 C CA . ASN D 1 114 ? -65.708 -38.168 -6.320 1.00 41.60 114 ASN D CA 1
ATOM 10100 C C . ASN D 1 114 ? -64.810 -37.034 -6.741 1.00 44.43 114 ASN D C 1
ATOM 10101 O O . ASN D 1 114 ? -63.857 -37.246 -7.471 1.00 49.57 114 ASN D O 1
ATOM 10106 N N . GLY D 1 115 ? -65.137 -35.830 -6.300 1.00 40.45 115 GLY D N 1
ATOM 10107 C CA . GLY D 1 115 ? -64.430 -34.642 -6.723 1.00 40.57 115 GLY D CA 1
ATOM 10108 C C . GLY D 1 115 ? -64.171 -34.608 -8.216 1.00 46.32 115 GLY D C 1
ATOM 10109 O O . GLY D 1 115 ? -64.972 -35.100 -9.002 1.00 43.89 115 GLY D O 1
ATOM 10110 N N . PRO D 1 116 ? -63.013 -34.065 -8.606 1.00 47.73 116 PRO D N 1
ATOM 10111 C CA . PRO D 1 116 ? -62.548 -33.830 -9.973 1.00 45.42 116 PRO D CA 1
ATOM 10112 C C . PRO D 1 116 ? -62.720 -35.033 -10.883 1.00 47.38 116 PRO D C 1
ATOM 10113 O O . PRO D 1 116 ? -63.242 -34.899 -11.989 1.00 41.01 116 PRO D O 1
ATOM 10117 N N . GLY D 1 117 ? -62.263 -36.192 -10.420 1.00 43.53 117 GLY D N 1
ATOM 10118 C CA . GLY D 1 117 ? -62.429 -37.423 -11.169 1.00 48.93 117 GLY D CA 1
ATOM 10119 C C . GLY D 1 117 ? -63.887 -37.757 -11.439 1.00 50.46 117 GLY D C 1
ATOM 10120 O O . GLY D 1 117 ? -64.264 -38.114 -12.554 1.00 44.67 117 GLY D O 1
ATOM 10121 N N . GLY D 1 118 ? -64.709 -37.643 -10.406 1.00 49.80 118 GLY D N 1
ATOM 10122 C CA . GLY D 1 118 ? -66.130 -37.855 -10.552 1.00 46.58 118 GLY D CA 1
ATOM 10123 C C . GLY D 1 118 ? -66.653 -37.011 -11.682 1.00 45.71 118 GLY D C 1
ATOM 10124 O O . GLY D 1 118 ? -67.216 -37.530 -12.632 1.00 45.52 118 GLY D O 1
ATOM 10125 N N . LEU D 1 119 ? -66.431 -35.709 -11.588 1.00 48.31 119 LEU D N 1
ATOM 10126 C CA . LEU D 1 119 ? -66.887 -34.779 -12.605 1.00 47.95 119 LEU D CA 1
ATOM 10127 C C . LEU D 1 119 ? -66.531 -35.251 -14.000 1.00 50.05 119 LEU D C 1
ATOM 10128 O O . LEU D 1 119 ? -67.406 -35.496 -14.818 1.00 50.18 119 LEU D O 1
ATOM 10133 N N . PHE D 1 120 ? -65.245 -35.415 -14.264 1.00 49.04 120 PHE D N 1
ATOM 10134 C CA . PHE D 1 120 ? -64.820 -35.707 -15.619 1.00 48.00 120 PHE D CA 1
ATOM 10135 C C . PHE D 1 120 ? -65.221 -37.089 -16.075 1.00 48.56 120 PHE D C 1
ATOM 10136 O O . PHE D 1 120 ? -65.243 -37.363 -17.270 1.00 47.73 120 PHE D O 1
ATOM 10144 N N . LYS D 1 121 ? -65.557 -37.960 -15.133 1.00 49.93 121 LYS D N 1
ATOM 10145 C CA . LYS D 1 121 ? -66.117 -39.246 -15.518 1.00 47.94 121 LYS D CA 1
ATOM 10146 C C . LYS D 1 121 ? -67.516 -39.000 -16.047 1.00 49.70 121 LYS D C 1
ATOM 10147 O O . LYS D 1 121 ? -67.987 -39.690 -16.948 1.00 46.89 121 LYS D O 1
ATOM 10153 N N . GLY D 1 122 ? -68.168 -37.985 -15.489 1.00 50.31 122 GLY D N 1
ATOM 10154 C CA . GLY D 1 122 ? -69.506 -37.626 -15.897 1.00 52.29 122 GLY D CA 1
ATOM 10155 C C . GLY D 1 122 ? -69.509 -37.069 -17.294 1.00 50.55 122 GLY D C 1
ATOM 10156 O O . GLY D 1 122 ? -70.295 -37.476 -18.136 1.00 50.27 122 GLY D O 1
ATOM 10157 N N . LEU D 1 123 ? -68.614 -36.134 -17.544 1.00 46.21 123 LEU D N 1
ATOM 10158 C CA . LEU D 1 123 ? -68.563 -35.483 -18.834 1.00 46.55 123 LEU D CA 1
ATOM 10159 C C . LEU D 1 123 ? -68.199 -36.472 -19.938 1.00 49.01 123 LEU D C 1
ATOM 10160 O O . LEU D 1 123 ? -68.609 -36.306 -21.075 1.00 48.16 123 LEU D O 1
ATOM 10165 N N . ARG D 1 124 ? -67.450 -37.515 -19.599 1.00 50.02 124 ARG D N 1
ATOM 10166 C CA . ARG D 1 124 ? -67.012 -38.489 -20.598 1.00 49.76 124 ARG D CA 1
ATOM 10167 C C . ARG D 1 124 ? -68.109 -39.459 -20.997 1.00 50.57 124 ARG D C 1
ATOM 10168 O O . ARG D 1 124 ? -68.176 -39.885 -22.147 1.00 49.78 124 ARG D O 1
ATOM 10176 N N . THR D 1 125 ? -68.954 -39.793 -20.023 1.00 51.45 125 THR D N 1
ATOM 10177 C CA . THR D 1 125 ? -69.954 -40.863 -20.112 1.00 51.83 125 THR D CA 1
ATOM 10178 C C . THR D 1 125 ? -71.372 -40.483 -20.585 1.00 51.69 125 THR D C 1
ATOM 10179 O O . THR D 1 125 ? -71.919 -41.049 -21.536 1.00 45.71 125 THR D O 1
ATOM 10183 N N . ILE D 1 126 ? -71.987 -39.547 -19.880 1.00 48.97 126 ILE D N 1
ATOM 10184 C CA . ILE D 1 126 ? -73.389 -39.293 -20.100 1.00 43.37 126 ILE D CA 1
ATOM 10185 C C . ILE D 1 126 ? -73.676 -38.614 -21.424 1.00 43.77 126 ILE D C 1
ATOM 10186 O O . ILE D 1 126 ? -74.817 -38.534 -21.806 1.00 46.84 126 ILE D O 1
ATOM 10191 N N . PRO D 1 127 ? -72.654 -38.124 -22.134 1.00 42.21 127 PRO D N 1
ATOM 10192 C CA . PRO D 1 127 ? -73.018 -37.942 -23.531 1.00 43.85 127 PRO D CA 1
ATOM 10193 C C . PRO D 1 127 ? -73.358 -39.253 -24.200 1.00 46.43 127 PRO D C 1
ATOM 10194 O O . PRO D 1 127 ? -74.262 -39.284 -25.032 1.00 49.85 127 PRO D O 1
ATOM 10198 N N . VAL D 1 128 ? -72.661 -40.321 -23.828 1.00 42.29 128 VAL D N 1
ATOM 10199 C CA . VAL D 1 128 ? -72.760 -41.569 -24.565 1.00 41.37 128 VAL D CA 1
ATOM 10200 C C . VAL D 1 128 ? -74.006 -42.313 -24.175 1.00 46.37 128 VAL D C 1
ATOM 10201 O O . VAL D 1 128 ? -74.714 -42.826 -25.035 1.00 50.85 128 VAL D O 1
ATOM 10205 N N . ILE D 1 129 ? -74.256 -42.379 -22.873 1.00 45.66 129 ILE D N 1
ATOM 10206 C CA . ILE D 1 129 ? -75.515 -42.904 -22.346 1.00 46.60 129 ILE D CA 1
ATOM 10207 C C . ILE D 1 129 ? -76.703 -42.374 -23.131 1.00 43.15 129 ILE D C 1
ATOM 10208 O O . ILE D 1 129 ? -77.515 -43.124 -23.639 1.00 46.50 129 ILE D O 1
ATOM 10213 N N . LEU D 1 130 ? -76.778 -41.064 -23.251 1.00 40.00 130 LEU D N 1
ATOM 10214 C CA . LEU D 1 130 ? -77.859 -40.445 -23.970 1.00 44.68 130 LEU D CA 1
ATOM 10215 C C . LEU D 1 130 ? -77.870 -40.881 -25.419 1.00 47.76 130 LEU D C 1
ATOM 10216 O O . LEU D 1 130 ? -78.923 -40.923 -26.036 1.00 50.30 130 LEU D O 1
ATOM 10221 N N . ASP D 1 131 ? -76.701 -41.194 -25.964 1.00 44.50 131 ASP D N 1
ATOM 10222 C CA . ASP D 1 131 ? -76.602 -41.610 -27.355 1.00 47.07 131 ASP D CA 1
ATOM 10223 C C . ASP D 1 131 ? -77.203 -42.980 -27.471 1.00 47.89 131 ASP D C 1
ATOM 10224 O O . ASP D 1 131 ? -77.721 -43.369 -28.512 1.00 48.50 131 ASP D O 1
ATOM 10229 N N . ILE D 1 132 ? -77.118 -43.713 -26.374 1.00 48.41 132 ILE D N 1
ATOM 10230 C CA . ILE D 1 132 ? -77.647 -45.057 -26.306 1.00 48.39 132 ILE D CA 1
ATOM 10231 C C . ILE D 1 132 ? -79.151 -44.998 -26.222 1.00 48.75 132 ILE D C 1
ATOM 10232 O O . ILE D 1 132 ? -79.849 -45.667 -26.976 1.00 49.29 132 ILE D O 1
ATOM 10237 N N . ILE D 1 133 ? -79.643 -44.176 -25.306 1.00 51.95 133 ILE D N 1
ATOM 10238 C CA . ILE D 1 133 ? -81.073 -43.980 -25.137 1.00 52.23 133 ILE D CA 1
ATOM 10239 C C . ILE D 1 133 ? -81.737 -43.534 -26.429 1.00 54.20 133 ILE D C 1
ATOM 10240 O O . ILE D 1 133 ? -82.802 -44.012 -26.769 1.00 58.60 133 ILE D O 1
ATOM 10245 N N . ARG D 1 134 ? -81.097 -42.636 -27.163 1.00 53.01 134 ARG D N 1
ATOM 10246 C CA . ARG D 1 134 ? -81.581 -42.262 -28.485 1.00 51.51 134 ARG D CA 1
ATOM 10247 C C . ARG D 1 134 ? -81.779 -43.484 -29.361 1.00 54.40 134 ARG D C 1
ATOM 10248 O O . ARG D 1 134 ? -82.645 -43.498 -30.225 1.00 59.38 134 ARG D O 1
ATOM 10256 N N . ASP D 1 135 ? -80.956 -44.506 -29.141 1.00 55.10 135 ASP D N 1
ATOM 10257 C CA . ASP D 1 135 ? -81.043 -45.738 -29.914 1.00 54.51 135 ASP D CA 1
ATOM 10258 C C . ASP D 1 135 ? -82.114 -46.651 -29.344 1.00 56.04 135 ASP D C 1
ATOM 10259 O O . ASP D 1 135 ? -82.772 -47.372 -30.078 1.00 60.60 135 ASP D O 1
ATOM 10264 N N . MET D 1 136 ? -82.288 -46.626 -28.033 1.00 55.12 136 MET D N 1
ATOM 10265 C CA . MET D 1 136 ? -83.322 -47.439 -27.414 1.00 54.45 136 MET D CA 1
ATOM 10266 C C . MET D 1 136 ? -84.714 -46.934 -27.768 1.00 57.55 136 MET D C 1
ATOM 10267 O O . MET D 1 136 ? -85.631 -47.710 -27.985 1.00 58.37 136 MET D O 1
ATOM 10272 N N . GLU D 1 137 ? -84.866 -45.622 -27.845 1.00 58.53 137 GLU D N 1
ATOM 10273 C CA . GLU D 1 137 ? -86.155 -45.034 -28.148 1.00 59.38 137 GLU D CA 1
ATOM 10274 C C . GLU D 1 137 ? -86.517 -45.264 -29.616 1.00 64.44 137 GLU D C 1
ATOM 10275 O O . GLU D 1 137 ? -87.477 -44.695 -30.127 1.00 68.66 137 GLU D O 1
ATOM 10281 N N . GLU D 1 138 ? -85.756 -46.118 -30.289 1.00 60.87 138 GLU D N 1
ATOM 10282 C CA . GLU D 1 138 ? -86.073 -46.491 -31.653 1.00 62.82 138 GLU D CA 1
ATOM 10283 C C . GLU D 1 138 ? -86.103 -47.999 -31.790 1.00 60.67 138 GLU D C 1
ATOM 10284 O O . GLU D 1 138 ? -86.828 -48.543 -32.615 1.00 65.61 138 GLU D O 1
ATOM 10290 N N . LEU D 1 139 ? -85.315 -48.678 -30.971 1.00 59.71 139 LEU D N 1
ATOM 10291 C CA . LEU D 1 139 ? -85.074 -50.101 -31.166 1.00 60.24 139 LEU D CA 1
ATOM 10292 C C . LEU D 1 139 ? -85.577 -50.968 -30.012 1.00 57.63 139 LEU D C 1
ATOM 10293 O O . LEU D 1 139 ? -85.537 -52.190 -30.092 1.00 60.63 139 LEU D O 1
ATOM 10298 N N . CYS D 1 140 ? -86.029 -50.340 -28.932 1.00 58.77 140 CYS D N 1
ATOM 10299 C CA . CYS D 1 140 ? -86.599 -51.088 -27.819 1.00 62.20 140 CYS D CA 1
ATOM 10300 C C . CYS D 1 140 ? -87.745 -50.489 -27.020 1.00 67.79 140 CYS D C 1
ATOM 10301 O O . CYS D 1 140 ? -88.228 -51.154 -26.129 1.00 74.13 140 CYS D O 1
ATOM 10304 N N . PRO D 1 141 ? -88.206 -49.273 -27.329 1.00 67.04 141 PRO D N 1
ATOM 10305 C CA . PRO D 1 141 ? -88.827 -48.376 -26.339 1.00 68.37 141 PRO D CA 1
ATOM 10306 C C . PRO D 1 141 ? -89.561 -48.971 -25.125 1.00 70.74 141 PRO D C 1
ATOM 10307 O O . PRO D 1 141 ? -89.993 -48.187 -24.286 1.00 73.15 141 PRO D O 1
ATOM 10311 N N . ASP D 1 142 ? -89.704 -50.292 -25.028 1.00 70.04 142 ASP D N 1
ATOM 10312 C CA . ASP D 1 142 ? -90.233 -50.943 -23.828 1.00 63.18 142 ASP D CA 1
ATOM 10313 C C . ASP D 1 142 ? -89.105 -51.442 -22.944 1.00 59.60 142 ASP D C 1
ATOM 10314 O O . ASP D 1 142 ? -89.345 -51.897 -21.831 1.00 60.40 142 ASP D O 1
ATOM 10319 N N . ALA D 1 143 ? -87.877 -51.376 -23.447 1.00 61.31 143 ALA D N 1
ATOM 10320 C CA . ALA D 1 143 ? -86.742 -51.943 -22.732 1.00 58.19 143 ALA D CA 1
ATOM 10321 C C . ALA D 1 143 ? -86.480 -51.221 -21.451 1.00 54.94 143 ALA D C 1
ATOM 10322 O O . ALA D 1 143 ? -86.506 -50.007 -21.409 1.00 55.68 143 ALA D O 1
ATOM 10324 N N . TRP D 1 144 ? -86.223 -51.985 -20.407 1.00 49.41 144 TRP D N 1
ATOM 10325 C CA . TRP D 1 144 ? -85.695 -51.434 -19.181 1.00 53.20 144 TRP D CA 1
ATOM 10326 C C . TRP D 1 144 ? -84.236 -51.055 -19.364 1.00 54.66 144 TRP D C 1
ATOM 10327 O O . TRP D 1 144 ? -83.535 -51.659 -20.169 1.00 55.08 144 TRP D O 1
ATOM 10338 N N . LEU D 1 145 ? -83.774 -50.060 -18.618 1.00 49.16 145 LEU D N 1
ATOM 10339 C CA . LEU D 1 145 ? -82.357 -49.728 -18.596 1.00 48.80 145 LEU D CA 1
ATOM 10340 C C . LEU D 1 145 ? -81.817 -49.856 -17.186 1.00 50.68 145 LEU D C 1
ATOM 10341 O O . LEU D 1 145 ? -82.122 -49.043 -16.325 1.00 50.68 145 LEU D O 1
ATOM 10346 N N . ILE D 1 146 ? -81.020 -50.890 -16.949 1.00 49.10 146 ILE D N 1
ATOM 10347 C CA . ILE D 1 146 ? -80.423 -51.097 -15.639 1.00 48.38 146 ILE D CA 1
ATOM 10348 C C . ILE D 1 146 ? -78.952 -50.738 -15.740 1.00 51.97 146 ILE D C 1
ATOM 10349 O O . ILE D 1 146 ? -78.241 -51.275 -16.575 1.00 51.74 146 ILE D O 1
ATOM 10354 N N . ASN D 1 147 ? -78.499 -49.818 -14.899 1.00 51.92 147 ASN D N 1
ATOM 10355 C CA . ASN D 1 147 ? -77.213 -49.175 -15.134 1.00 49.90 147 ASN D CA 1
ATOM 10356 C C . ASN D 1 147 ? -76.215 -49.212 -13.994 1.00 49.46 147 ASN D C 1
ATOM 10357 O O . ASN D 1 147 ? -76.549 -48.844 -12.869 1.00 47.52 147 ASN D O 1
ATOM 10362 N N . PHE D 1 148 ? -74.981 -49.619 -14.305 1.00 49.34 148 PHE D N 1
ATOM 10363 C CA . PHE D 1 148 ? -73.886 -49.617 -13.333 1.00 52.43 148 PHE D CA 1
ATOM 10364 C C . PHE D 1 148 ? -72.896 -48.523 -13.576 1.00 49.75 148 PHE D C 1
ATOM 10365 O O . PHE D 1 148 ? -72.460 -47.882 -12.633 1.00 53.12 148 PHE D O 1
ATOM 10373 N N . THR D 1 149 ? -72.515 -48.368 -14.840 1.00 49.23 149 THR D N 1
ATOM 10374 C CA . THR D 1 149 ? -71.540 -47.378 -15.267 1.00 47.00 149 THR D CA 1
ATOM 10375 C C . THR D 1 149 ? -71.586 -46.160 -14.387 1.00 44.42 149 THR D C 1
ATOM 10376 O O . THR D 1 149 ? -72.616 -45.539 -14.254 1.00 50.98 149 THR D O 1
ATOM 10380 N N . ASN D 1 150 ? -70.475 -45.872 -13.732 1.00 44.50 150 ASN D N 1
ATOM 10381 C CA . ASN D 1 150 ? -70.386 -44.816 -12.740 1.00 48.09 150 ASN D CA 1
ATOM 10382 C C . ASN D 1 150 ? -70.182 -43.427 -13.373 1.00 47.18 150 ASN D C 1
ATOM 10383 O O . ASN D 1 150 ? -69.877 -43.329 -14.559 1.00 43.31 150 ASN D O 1
ATOM 10388 N N . PRO D 1 151 ? -70.407 -42.344 -12.605 1.00 43.53 151 PRO D N 1
ATOM 10389 C CA . PRO D 1 151 ? -71.065 -42.329 -11.300 1.00 40.71 151 PRO D CA 1
ATOM 10390 C C . PRO D 1 151 ? -72.529 -42.632 -11.515 1.00 42.93 151 PRO D C 1
ATOM 10391 O O . PRO D 1 151 ? -73.154 -42.039 -12.385 1.00 42.78 151 PRO D O 1
ATOM 10395 N N . ALA D 1 152 ? -73.053 -43.590 -10.769 1.00 45.69 152 ALA D N 1
ATOM 10396 C CA . ALA D 1 152 ? -74.379 -44.106 -11.046 1.00 43.40 152 ALA D CA 1
ATOM 10397 C C . ALA D 1 152 ? -75.387 -43.046 -10.693 1.00 41.02 152 ALA D C 1
ATOM 10398 O O . ALA D 1 152 ? -76.396 -42.893 -11.372 1.00 39.30 152 ALA D O 1
ATOM 10400 N N . GLY D 1 153 ? -75.085 -42.286 -9.645 1.00 41.50 153 GLY D N 1
ATOM 10401 C CA . GLY D 1 153 ? -75.985 -41.255 -9.159 1.00 46.08 153 GLY D CA 1
ATOM 10402 C C . GLY D 1 153 ? -76.117 -40.042 -10.058 1.00 46.54 153 GLY D C 1
ATOM 10403 O O . GLY D 1 153 ? -77.189 -39.459 -10.170 1.00 45.19 153 GLY D O 1
ATOM 10404 N N . MET D 1 154 ? -75.013 -39.652 -10.681 1.00 44.44 154 MET D N 1
ATOM 10405 C CA . MET D 1 154 ? -75.004 -38.558 -11.636 1.00 41.52 154 MET D CA 1
ATOM 10406 C C . MET D 1 154 ? -75.609 -39.007 -12.949 1.00 42.48 154 MET D C 1
ATOM 10407 O O . MET D 1 154 ? -76.292 -38.255 -13.616 1.00 41.59 154 MET D O 1
ATOM 10412 N N . VAL D 1 155 ? -75.357 -40.250 -13.323 1.00 43.65 155 VAL D N 1
ATOM 10413 C CA . VAL D 1 155 ? -75.899 -40.775 -14.564 1.00 38.96 155 VAL D CA 1
ATOM 10414 C C . VAL D 1 155 ? -77.389 -40.939 -14.437 1.00 39.92 155 VAL D C 1
ATOM 10415 O O . VAL D 1 155 ? -78.118 -40.613 -15.360 1.00 44.91 155 VAL D O 1
ATOM 10419 N N . THR D 1 156 ? -77.854 -41.431 -13.293 1.00 42.23 156 THR D N 1
ATOM 10420 C CA . THR D 1 156 ? -79.297 -41.569 -13.095 1.00 40.10 156 THR D CA 1
ATOM 10421 C C . THR D 1 156 ? -79.964 -40.210 -13.176 1.00 38.34 156 THR D C 1
ATOM 10422 O O . THR D 1 156 ? -81.030 -40.094 -13.718 1.00 38.96 156 THR D O 1
ATOM 10426 N N . GLU D 1 157 ? -79.317 -39.177 -12.655 1.00 41.28 157 GLU D N 1
ATOM 10427 C CA . GLU D 1 157 ? -79.843 -37.819 -12.753 1.00 38.94 157 GLU D CA 1
ATOM 10428 C C . GLU D 1 157 ? -80.026 -37.406 -14.193 1.00 39.62 157 GLU D C 1
ATOM 10429 O O . GLU D 1 157 ? -81.120 -37.096 -14.598 1.00 40.34 157 GLU D O 1
ATOM 10435 N N . ALA D 1 158 ? -78.951 -37.424 -14.963 1.00 40.20 158 ALA D N 1
ATOM 10436 C CA . ALA D 1 158 ? -78.977 -36.965 -16.344 1.00 38.76 158 ALA D CA 1
ATOM 10437 C C . ALA D 1 158 ? -80.126 -37.542 -17.143 1.00 44.21 158 ALA D C 1
ATOM 10438 O O . ALA D 1 158 ? -80.759 -36.840 -17.918 1.00 43.42 158 ALA D O 1
ATOM 10440 N N . VAL D 1 159 ? -80.394 -38.825 -16.941 1.00 42.34 159 VAL D N 1
ATOM 10441 C CA . VAL D 1 159 ? -81.435 -39.532 -17.671 1.00 35.96 159 VAL D CA 1
ATOM 10442 C C . VAL D 1 159 ? -82.817 -39.004 -17.309 1.00 39.20 159 VAL D C 1
ATOM 10443 O O . VAL D 1 159 ? -83.705 -38.937 -18.152 1.00 40.33 159 VAL D O 1
ATOM 10447 N N . LEU D 1 160 ? -82.990 -38.610 -16.055 1.00 39.42 160 LEU D N 1
ATOM 10448 C CA . LEU D 1 160 ? -84.266 -38.095 -15.607 1.00 38.28 160 LEU D CA 1
ATOM 10449 C C . LEU D 1 160 ? -84.522 -36.673 -16.076 1.00 42.65 160 LEU D C 1
ATOM 10450 O O . LEU D 1 160 ? -85.658 -36.246 -16.160 1.00 47.47 160 LEU D O 1
ATOM 10455 N N . ARG D 1 161 ? -83.472 -35.934 -16.390 1.00 44.63 161 ARG D N 1
ATOM 10456 C CA . ARG D 1 161 ? -83.621 -34.514 -16.671 1.00 46.08 161 ARG D CA 1
ATOM 10457 C C . ARG D 1 161 ? -83.413 -34.165 -18.132 1.00 47.32 161 ARG D C 1
ATOM 10458 O O . ARG D 1 161 ? -83.829 -33.109 -18.567 1.00 52.84 161 ARG D O 1
ATOM 10466 N N . TYR D 1 162 ? -82.787 -35.043 -18.901 1.00 46.47 162 TYR D N 1
ATOM 10467 C CA . TYR D 1 162 ? -82.518 -34.732 -20.297 1.00 46.58 162 TYR D CA 1
ATOM 10468 C C . TYR D 1 162 ? -83.016 -35.828 -21.205 1.00 42.74 162 TYR D C 1
ATOM 10469 O O . TYR D 1 162 ? -82.542 -35.974 -22.317 1.00 38.13 162 TYR D O 1
ATOM 10478 N N . THR D 1 163 ? -84.000 -36.583 -20.728 1.00 44.93 163 THR D N 1
ATOM 10479 C CA . THR D 1 163 ? -84.488 -37.767 -21.433 1.00 44.72 163 THR D CA 1
ATOM 10480 C C . THR D 1 163 ? -85.895 -38.184 -20.989 1.00 42.91 163 THR D C 1
ATOM 10481 O O . THR D 1 163 ? -86.251 -38.070 -19.819 1.00 42.56 163 THR D O 1
ATOM 10485 N N . LYS D 1 164 ? -86.690 -38.675 -21.931 1.00 44.85 164 LYS D N 1
ATOM 10486 C CA . LYS D 1 164 ? -88.043 -39.120 -21.632 1.00 55.29 164 LYS D CA 1
ATOM 10487 C C . LYS D 1 164 ? -88.098 -40.605 -21.231 1.00 54.85 164 LYS D C 1
ATOM 10488 O O . LYS D 1 164 ? -89.133 -41.258 -21.361 1.00 49.58 164 LYS D O 1
ATOM 10494 N N . GLN D 1 165 ? -86.983 -41.127 -20.736 1.00 47.48 165 GLN D N 1
ATOM 10495 C CA . GLN D 1 165 ? -86.898 -42.511 -20.282 1.00 41.73 165 GLN D CA 1
ATOM 10496 C C . GLN D 1 165 ? -87.450 -42.716 -18.885 1.00 41.00 165 GLN D C 1
ATOM 10497 O O . GLN D 1 165 ? -86.725 -42.590 -17.918 1.00 44.57 165 GLN D O 1
ATOM 10503 N N . GLU D 1 166 ? -88.722 -43.052 -18.770 1.00 40.03 166 GLU D N 1
ATOM 10504 C CA . GLU D 1 166 ? -89.272 -43.383 -17.468 1.00 46.22 166 GLU D CA 1
ATOM 10505 C C . GLU D 1 166 ? -88.590 -44.618 -16.891 1.00 49.64 166 GLU D C 1
ATOM 10506 O O . GLU D 1 166 ? -88.315 -44.672 -15.701 1.00 51.09 166 GLU D O 1
ATOM 10508 N N . LYS D 1 167 ? -88.306 -45.597 -17.750 1.00 54.37 167 LYS D N 1
ATOM 10509 C CA . LYS D 1 167 ? -87.697 -46.877 -17.352 1.00 50.26 167 LYS D CA 1
ATOM 10510 C C . LYS D 1 167 ? -86.183 -46.831 -17.167 1.00 52.69 167 LYS D C 1
ATOM 10511 O O . LYS D 1 167 ? -85.448 -46.943 -18.138 1.00 53.58 167 LYS D O 1
ATOM 10517 N N . VAL D 1 168 ? -85.723 -46.688 -15.926 1.00 55.39 168 VAL D N 1
ATOM 10518 C CA . VAL D 1 168 ? -84.298 -46.624 -15.630 1.00 43.22 168 VAL D CA 1
ATOM 10519 C C . VAL D 1 168 ? -84.056 -46.888 -14.150 1.00 41.06 168 VAL D C 1
ATOM 10520 O O . VAL D 1 168 ? -84.826 -46.472 -13.302 1.00 41.89 168 VAL D O 1
ATOM 10524 N N . VAL D 1 169 ? -83.001 -47.628 -13.845 1.00 41.02 169 VAL D N 1
ATOM 10525 C CA . VAL D 1 169 ? -82.596 -47.869 -12.467 1.00 36.48 169 VAL D CA 1
ATOM 10526 C C . VAL D 1 169 ? -81.097 -47.690 -12.407 1.00 37.13 169 VAL D C 1
ATOM 10527 O O . VAL D 1 169 ? -80.444 -47.809 -13.426 1.00 42.87 169 VAL D O 1
ATOM 10531 N N . GLY D 1 170 ? -80.548 -47.398 -11.234 1.00 36.51 170 GLY D N 1
ATOM 10532 C CA . GLY D 1 170 ? -79.105 -47.260 -11.088 1.00 38.51 170 GLY D CA 1
ATOM 10533 C C . GLY D 1 170 ? -78.612 -47.998 -9.865 1.00 39.88 170 GLY D C 1
ATOM 10534 O O . GLY D 1 170 ? -79.134 -47.789 -8.781 1.00 43.53 170 GLY D O 1
ATOM 10535 N N . LEU D 1 171 ? -77.613 -48.864 -10.029 1.00 36.28 171 LEU D N 1
ATOM 10536 C CA . LEU D 1 171 ? -77.250 -49.820 -8.977 1.00 34.39 171 LEU D CA 1
ATOM 10537 C C . LEU D 1 171 ? -75.836 -49.721 -8.447 1.00 43.94 171 LEU D C 1
ATOM 10538 O O . LEU D 1 171 ? -74.931 -49.341 -9.170 1.00 50.74 171 LEU D O 1
ATOM 10543 N N . CYS D 1 172 ? -75.635 -50.120 -7.197 1.00 45.53 172 CYS D N 1
ATOM 10544 C CA . CYS D 1 172 ? -74.315 -50.011 -6.582 1.00 48.23 172 CYS D CA 1
ATOM 10545 C C . CYS D 1 172 ? -74.078 -51.059 -5.505 1.00 49.62 172 CYS D C 1
ATOM 10546 O O . CYS D 1 172 ? -75.002 -51.547 -4.876 1.00 44.82 172 CYS D O 1
ATOM 10549 N N . ASN D 1 173 ? -72.809 -51.379 -5.298 1.00 58.77 173 ASN D N 1
ATOM 10550 C CA . ASN D 1 173 ? -72.398 -52.409 -4.364 1.00 55.35 173 ASN D CA 1
ATOM 10551 C C . ASN D 1 173 ? -72.177 -51.875 -2.966 1.00 53.82 173 ASN D C 1
ATOM 10552 O O . ASN D 1 173 ? -71.797 -52.614 -2.074 1.00 56.56 173 ASN D O 1
ATOM 10557 N N . VAL D 1 174 ? -72.387 -50.584 -2.775 1.00 52.31 174 VAL D N 1
ATOM 10558 C CA . VAL D 1 174 ? -72.188 -50.002 -1.458 1.00 53.03 174 VAL D CA 1
ATOM 10559 C C . VAL D 1 174 ? -73.232 -50.509 -0.465 1.00 54.37 174 VAL D C 1
ATOM 10560 O O . VAL D 1 174 ? -72.864 -51.048 0.576 1.00 51.03 174 VAL D O 1
ATOM 10564 N N . PRO D 1 175 ? -74.534 -50.355 -0.780 1.00 55.32 175 PRO D N 1
ATOM 10565 C CA . PRO D 1 175 ? -75.519 -50.671 0.256 1.00 53.45 175 PRO D CA 1
ATOM 10566 C C . PRO D 1 175 ? -75.427 -52.115 0.730 1.00 54.49 175 PRO D C 1
ATOM 10567 O O . PRO D 1 175 ? -75.250 -52.388 1.916 1.00 53.69 175 PRO D O 1
ATOM 10571 N N . ILE D 1 176 ? -75.537 -53.026 -0.222 1.00 52.22 176 ILE D N 1
ATOM 10572 C CA . ILE D 1 176 ? -75.361 -54.434 0.017 1.00 48.41 176 ILE D CA 1
ATOM 10573 C C . ILE D 1 176 ? -74.089 -54.680 0.805 1.00 51.87 176 ILE D C 1
ATOM 10574 O O . ILE D 1 176 ? -74.063 -55.497 1.710 1.00 60.13 176 ILE D O 1
ATOM 10579 N N . GLY D 1 177 ? -73.040 -53.939 0.496 1.00 50.90 177 GLY D N 1
ATOM 10580 C CA . GLY D 1 177 ? -71.812 -54.054 1.249 1.00 53.03 177 GLY D CA 1
ATOM 10581 C C . GLY D 1 177 ? -71.971 -53.719 2.719 1.00 59.20 177 GLY D C 1
ATOM 10582 O O . GLY D 1 177 ? -71.261 -54.261 3.552 1.00 59.44 177 GLY D O 1
ATOM 10583 N N . MET D 1 178 ? -72.903 -52.829 3.045 1.00 63.72 178 MET D N 1
ATOM 10584 C CA . MET D 1 178 ? -73.026 -52.333 4.413 1.00 56.22 178 MET D CA 1
ATOM 10585 C C . MET D 1 178 ? -73.904 -53.243 5.242 1.00 50.23 178 MET D C 1
ATOM 10586 O O . MET D 1 178 ? -73.877 -53.216 6.463 1.00 50.66 178 MET D O 1
ATOM 10591 N N . ARG D 1 179 ? -74.704 -54.052 4.579 1.00 51.69 179 ARG D N 1
ATOM 10592 C CA . ARG D 1 179 ? -75.441 -55.042 5.326 1.00 59.51 179 ARG D CA 1
ATOM 10593 C C . ARG D 1 179 ? -74.496 -56.153 5.685 1.00 52.35 179 ARG D C 1
ATOM 10594 O O . ARG D 1 179 ? -74.562 -56.701 6.775 1.00 53.07 179 ARG D O 1
ATOM 10602 N N . MET D 1 180 ? -73.563 -56.432 4.791 1.00 51.17 180 MET D N 1
ATOM 10603 C CA . MET D 1 180 ? -72.834 -57.680 4.865 1.00 55.53 180 MET D CA 1
ATOM 10604 C C . MET D 1 180 ? -72.038 -58.015 6.137 1.00 52.58 180 MET D C 1
ATOM 10605 O O . MET D 1 180 ? -72.127 -59.148 6.573 1.00 58.44 180 MET D O 1
ATOM 10610 N N . GLY D 1 181 ? -71.329 -57.113 6.807 1.00 48.99 181 GLY D N 1
ATOM 10611 C CA . GLY D 1 181 ? -71.369 -55.678 6.696 1.00 46.73 181 GLY D CA 1
ATOM 10612 C C . GLY D 1 181 ? -71.641 -55.313 8.134 1.00 45.73 181 GLY D C 1
ATOM 10613 O O . GLY D 1 181 ? -70.762 -55.406 8.984 1.00 41.65 181 GLY D O 1
ATOM 10614 N N . VAL D 1 182 ? -72.881 -54.947 8.419 1.00 43.49 182 VAL D N 1
ATOM 10615 C CA . VAL D 1 182 ? -73.303 -54.812 9.796 1.00 43.07 182 VAL D CA 1
ATOM 10616 C C . VAL D 1 182 ? -73.873 -56.134 10.237 1.00 47.41 182 VAL D C 1
ATOM 10617 O O . VAL D 1 182 ? -74.304 -56.263 11.370 1.00 53.78 182 VAL D O 1
ATOM 10621 N N . ALA D 1 183 ? -73.902 -57.110 9.330 1.00 48.97 183 ALA D N 1
ATOM 10622 C CA . ALA D 1 183 ? -74.279 -58.475 9.695 1.00 48.53 183 ALA D CA 1
ATOM 10623 C C . ALA D 1 183 ? -73.104 -59.110 10.381 1.00 47.68 183 ALA D C 1
ATOM 10624 O O . ALA D 1 183 ? -73.200 -59.552 11.521 1.00 48.71 183 ALA D O 1
ATOM 10626 N N . LYS D 1 184 ? -71.988 -59.135 9.661 1.00 47.98 184 LYS D N 1
ATOM 10627 C CA . LYS D 1 184 ? -70.712 -59.563 10.202 1.00 54.44 184 LYS D CA 1
ATOM 10628 C C . LYS D 1 184 ? -70.484 -58.932 11.558 1.00 54.91 184 LYS D C 1
ATOM 10629 O O . LYS D 1 184 ? -70.247 -59.622 12.536 1.00 49.95 184 LYS D O 1
ATOM 10631 N N . LEU D 1 185 ? -70.601 -57.615 11.622 1.00 55.09 185 LEU D N 1
ATOM 10632 C CA . LEU D 1 185 ? -70.449 -56.896 12.882 1.00 51.79 185 LEU D CA 1
ATOM 10633 C C . LEU D 1 185 ? -71.372 -57.413 13.990 1.00 55.39 185 LEU D C 1
ATOM 10634 O O . LEU D 1 185 ? -71.123 -57.181 15.164 1.00 55.50 185 LEU D O 1
ATOM 10639 N N . LEU D 1 186 ? -72.429 -58.126 13.623 1.00 50.21 186 LEU D N 1
ATOM 10640 C CA . LEU D 1 186 ? -73.358 -58.639 14.617 1.00 49.31 186 LEU D CA 1
ATOM 10641 C C . LEU D 1 186 ? -73.209 -60.147 14.717 1.00 55.12 186 LEU D C 1
ATOM 10642 O O . LEU D 1 186 ? -73.819 -60.801 15.569 1.00 49.27 186 LEU D O 1
ATOM 10647 N N . GLY D 1 187 ? -72.384 -60.691 13.833 1.00 58.34 187 GLY D N 1
ATOM 10648 C CA . GLY D 1 187 ? -72.187 -62.124 13.768 1.00 60.47 187 GLY D CA 1
ATOM 10649 C C . GLY D 1 187 ? -73.519 -62.821 13.613 1.00 57.42 187 GLY D C 1
ATOM 10650 O O . GLY D 1 187 ? -73.987 -63.489 14.532 1.00 58.60 187 GLY D O 1
ATOM 10651 N N . VAL D 1 188 ? -74.118 -62.648 12.440 1.00 56.96 188 VAL D N 1
ATOM 10652 C CA . VAL D 1 188 ? -75.469 -63.094 12.139 1.00 50.14 188 VAL D CA 1
ATOM 10653 C C . VAL D 1 188 ? -75.593 -63.199 10.621 1.00 53.69 188 VAL D C 1
ATOM 10654 O O . VAL D 1 188 ? -74.938 -62.459 9.911 1.00 57.49 188 VAL D O 1
ATOM 10658 N N . ASP D 1 189 ? -76.391 -64.131 10.115 1.00 55.92 189 ASP D N 1
ATOM 10659 C CA . ASP D 1 189 ? -76.634 -64.215 8.678 1.00 60.90 189 ASP D CA 1
ATOM 10660 C C . ASP D 1 189 ? -77.164 -62.890 8.163 1.00 63.65 189 ASP D C 1
ATOM 10661 O O . ASP D 1 189 ? -77.892 -62.198 8.863 1.00 69.99 189 ASP D O 1
ATOM 10666 N N . ALA D 1 190 ? -76.809 -62.540 6.937 1.00 65.27 190 ALA D N 1
ATOM 10667 C CA . ALA D 1 190 ? -77.214 -61.258 6.393 1.00 63.67 190 ALA D CA 1
ATOM 10668 C C . ALA D 1 190 ? -78.738 -61.125 6.298 1.00 68.29 190 ALA D C 1
ATOM 10669 O O . ALA D 1 190 ? -79.281 -60.047 6.527 1.00 66.59 190 ALA D O 1
ATOM 10671 N N . ASP D 1 191 ? -79.440 -62.203 5.982 1.00 61.40 191 ASP D N 1
ATOM 10672 C CA . ASP D 1 191 ? -80.871 -62.075 5.751 1.00 60.34 191 ASP D CA 1
ATOM 10673 C C . ASP D 1 191 ? -81.676 -61.849 7.029 1.00 64.29 191 ASP D C 1
ATOM 10674 O O . ASP D 1 191 ? -82.900 -61.741 6.976 1.00 67.17 191 ASP D O 1
ATOM 10679 N N . ARG D 1 192 ? -80.993 -61.765 8.168 1.00 58.41 192 ARG D N 1
ATOM 10680 C CA . ARG D 1 192 ? -81.632 -61.364 9.419 1.00 56.96 192 ARG D CA 1
ATOM 10681 C C . ARG D 1 192 ? -81.496 -59.868 9.660 1.00 59.41 192 ARG D C 1
ATOM 10682 O O . ARG D 1 192 ? -81.883 -59.360 10.708 1.00 58.84 192 ARG D O 1
ATOM 10690 N N . VAL D 1 193 ? -80.930 -59.166 8.689 1.00 58.96 193 VAL D N 1
ATOM 10691 C CA . VAL D 1 193 ? -80.581 -57.766 8.867 1.00 52.95 193 VAL D CA 1
ATOM 10692 C C . VAL D 1 193 ? -81.194 -56.906 7.789 1.00 47.69 193 VAL D C 1
ATOM 10693 O O . VAL D 1 193 ? -80.979 -57.140 6.607 1.00 46.80 193 VAL D O 1
ATOM 10697 N N . HIS D 1 194 ? -81.959 -55.904 8.197 1.00 41.84 194 HIS D N 1
ATOM 10698 C CA . HIS D 1 194 ? -82.537 -54.985 7.233 1.00 47.19 194 HIS D CA 1
ATOM 10699 C C . HIS D 1 194 ? -82.181 -53.545 7.582 1.00 48.77 194 HIS D C 1
ATOM 10700 O O . HIS D 1 194 ? -82.162 -53.173 8.756 1.00 47.08 194 HIS D O 1
ATOM 10707 N N . ILE D 1 195 ? -81.883 -52.742 6.564 1.00 42.02 195 ILE D N 1
ATOM 10708 C CA . ILE D 1 195 ? -81.430 -51.379 6.786 1.00 40.97 195 ILE D CA 1
ATOM 10709 C C . ILE D 1 195 ? -82.245 -50.377 5.978 1.00 41.91 195 ILE D C 1
ATOM 10710 O O . ILE D 1 195 ? -82.623 -50.641 4.840 1.00 39.11 195 ILE D O 1
ATOM 10715 N N . ASP D 1 196 ? -82.525 -49.225 6.581 1.00 40.04 196 ASP D N 1
ATOM 10716 C CA . ASP D 1 196 ? -83.238 -48.158 5.895 1.00 36.67 196 ASP D CA 1
ATOM 10717 C C . ASP D 1 196 ? -82.272 -47.252 5.152 1.00 38.12 196 ASP D C 1
ATOM 10718 O O . ASP D 1 196 ? -81.662 -46.375 5.743 1.00 39.57 196 ASP D O 1
ATOM 10723 N N . PHE D 1 197 ? -82.127 -47.467 3.854 1.00 37.43 197 PHE D N 1
ATOM 10724 C CA . PHE D 1 197 ? -81.206 -46.665 3.073 1.00 34.74 197 PHE D 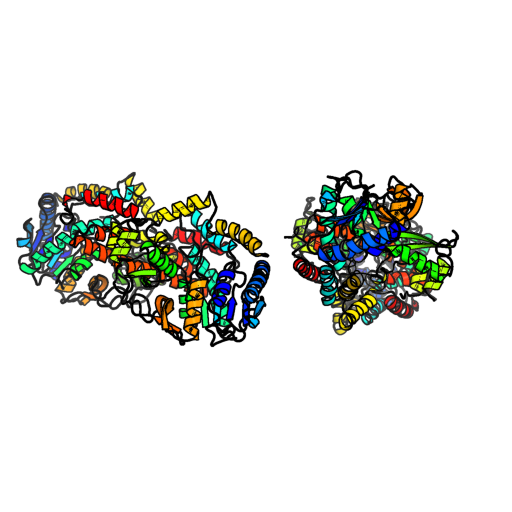CA 1
ATOM 10725 C C . PHE D 1 197 ? -81.890 -45.458 2.532 1.00 37.64 197 PHE D C 1
ATOM 10726 O O . PHE D 1 197 ? -82.998 -45.550 2.026 1.00 38.47 197 PHE D O 1
ATOM 10734 N N . ALA D 1 198 ? -81.208 -44.327 2.638 1.00 36.89 198 ALA D N 1
ATOM 10735 C CA . ALA D 1 198 ? -81.617 -43.097 1.993 1.00 28.30 198 ALA D CA 1
ATOM 10736 C C . ALA D 1 198 ? -80.384 -42.273 1.668 1.00 32.98 198 ALA D C 1
ATOM 10737 O O . ALA D 1 198 ? -79.393 -42.310 2.391 1.00 31.22 198 ALA D O 1
ATOM 10739 N N . GLY D 1 199 ? -80.445 -41.536 0.572 1.00 33.57 199 GLY D N 1
ATOM 10740 C CA . GLY D 1 199 ? -79.374 -40.633 0.220 1.00 30.10 199 GLY D CA 1
ATOM 10741 C C . GLY D 1 199 ? -79.151 -40.604 -1.269 1.00 32.02 199 GLY D C 1
ATOM 10742 O O . GLY D 1 199 ? -80.061 -40.795 -2.042 1.00 35.96 199 GLY D O 1
ATOM 10743 N N . LEU D 1 200 ? -77.922 -40.374 -1.683 1.00 31.51 200 LEU D N 1
ATOM 10744 C CA . LEU D 1 200 ? -77.604 -40.409 -3.088 1.00 31.00 200 LEU D CA 1
ATOM 10745 C C . LEU D 1 200 ? -76.532 -41.409 -3.299 1.00 32.44 200 LEU D C 1
ATOM 10746 O O . LEU D 1 200 ? -75.823 -41.748 -2.394 1.00 28.72 200 LEU D O 1
ATOM 10751 N N . ASN D 1 201 ? -76.407 -41.885 -4.512 1.00 37.29 201 ASN D N 1
ATOM 10752 C C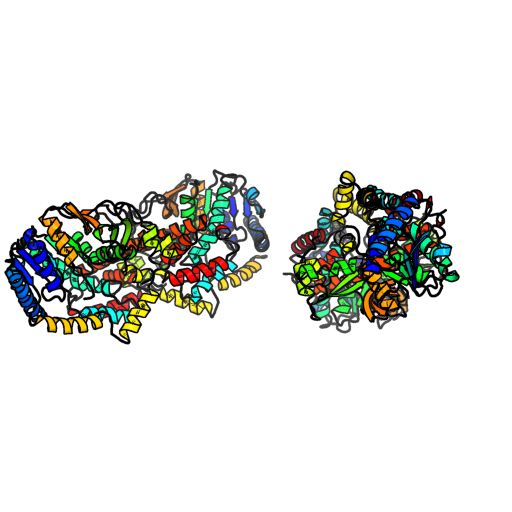A . ASN D 1 201 ? -75.350 -42.817 -4.836 1.00 33.40 201 ASN D CA 1
ATOM 10753 C C . ASN D 1 201 ? -73.977 -42.382 -4.449 1.00 36.34 201 ASN D C 1
ATOM 10754 O O . ASN D 1 201 ? -73.619 -41.274 -4.734 1.00 37.89 201 ASN D O 1
ATOM 10759 N N . HIS D 1 202 ? -73.245 -43.258 -3.767 1.00 42.53 202 HIS D N 1
ATOM 10760 C CA . HIS D 1 202 ? -71.943 -42.971 -3.171 1.00 39.27 202 HIS D CA 1
ATOM 10761 C C . HIS D 1 202 ? -72.076 -41.846 -2.207 1.00 37.85 202 HIS D C 1
ATOM 10762 O O . HIS D 1 202 ? -71.191 -41.029 -2.081 1.00 40.46 202 HIS D O 1
ATOM 10769 N N . MET D 1 203 ? -73.209 -41.825 -1.527 1.00 39.55 203 MET D N 1
ATOM 10770 C CA . MET D 1 203 ? -73.564 -40.795 -0.563 1.00 35.60 203 MET D CA 1
ATOM 10771 C C . MET D 1 203 ? -74.820 -41.246 0.133 1.00 34.08 203 MET D C 1
ATOM 10772 O O . MET D 1 203 ? -75.848 -40.633 -0.001 1.00 34.44 203 MET D O 1
ATOM 10777 N N . VAL D 1 204 ? -74.747 -42.346 0.850 1.00 34.73 204 VAL D N 1
ATOM 10778 C CA . VAL D 1 204 ? -75.949 -43.015 1.265 1.00 36.19 204 VAL D CA 1
ATOM 10779 C C . VAL D 1 204 ? -75.841 -43.489 2.693 1.00 36.13 204 VAL D C 1
ATOM 10780 O O . VAL D 1 204 ? -74.929 -44.189 3.035 1.00 36.39 204 VAL D O 1
ATOM 10784 N N . PHE D 1 205 ? -76.777 -43.092 3.536 1.00 30.16 205 PHE D N 1
ATOM 10785 C CA . PHE D 1 205 ? -76.681 -43.391 4.946 1.00 30.61 205 PHE D CA 1
ATOM 10786 C C . PHE D 1 205 ? -77.565 -44.537 5.321 1.00 37.80 205 PHE D C 1
ATOM 10787 O O . PHE D 1 205 ? -78.632 -44.711 4.763 1.00 44.17 205 PHE D O 1
ATOM 10795 N N . GLY D 1 206 ? -77.127 -45.313 6.290 1.00 35.01 206 GLY D N 1
ATOM 10796 C CA . GLY D 1 206 ? -77.957 -46.360 6.823 1.00 35.71 206 GLY D CA 1
ATOM 10797 C C . GLY D 1 206 ? -78.747 -45.733 7.936 1.00 39.10 206 GLY D C 1
ATOM 10798 O O . GLY D 1 206 ? -78.252 -45.592 9.040 1.00 37.94 206 GLY D O 1
ATOM 10799 N N . LEU D 1 207 ? -79.979 -45.347 7.640 1.00 37.10 207 LEU D N 1
ATOM 10800 C CA . LEU D 1 207 ? -80.767 -44.586 8.582 1.00 36.17 207 LEU D CA 1
ATOM 10801 C C . LEU D 1 207 ? -81.161 -45.384 9.804 1.00 41.98 207 LEU D C 1
ATOM 10802 O O . LEU D 1 207 ? -81.037 -44.899 10.916 1.00 42.39 207 LEU D O 1
ATOM 10807 N N . HIS D 1 208 ? -81.643 -46.604 9.605 1.00 43.37 208 HIS D N 1
ATOM 10808 C CA . HIS D 1 208 ? -81.953 -47.487 10.730 1.00 41.87 208 HIS D CA 1
ATOM 10809 C C . HIS D 1 208 ? -81.552 -48.890 10.434 1.00 41.55 208 HIS D C 1
ATOM 10810 O O . HIS D 1 208 ? -81.611 -49.324 9.290 1.00 39.18 208 HIS D O 1
ATOM 10817 N N . VAL D 1 209 ? -81.164 -49.606 11.475 1.00 42.16 209 VAL D N 1
ATOM 10818 C CA . VAL D 1 209 ? -80.761 -50.989 11.307 1.00 44.13 209 VAL D CA 1
ATOM 10819 C C . VAL D 1 209 ? -81.691 -51.921 12.052 1.00 44.38 209 VAL D C 1
ATOM 10820 O O . VAL D 1 209 ? -81.974 -51.719 13.227 1.00 42.75 209 VAL D O 1
ATOM 10824 N N . TYR D 1 210 ? -82.152 -52.956 11.367 1.00 39.60 210 TYR D N 1
ATOM 10825 C CA . TYR D 1 210 ? -83.057 -53.886 11.984 1.00 38.92 210 TYR D CA 1
ATOM 10826 C C . TYR D 1 210 ? -82.480 -55.271 11.925 1.00 47.60 210 TYR D C 1
ATOM 10827 O O . TYR D 1 210 ? -82.194 -55.777 10.845 1.00 52.38 210 TYR D O 1
ATOM 10836 N N . LEU D 1 211 ? -82.303 -55.870 13.097 1.00 49.91 211 LEU D N 1
ATOM 10837 C CA . LEU D 1 211 ? -82.004 -57.295 13.237 1.00 49.31 211 LEU D CA 1
ATOM 10838 C C . LEU D 1 211 ? -83.285 -58.036 13.598 1.00 53.76 211 LEU D C 1
ATOM 10839 O O . LEU D 1 211 ? -83.741 -57.968 14.739 1.00 54.32 211 LEU D O 1
ATOM 10844 N N . ASP D 1 212 ? -83.862 -58.734 12.623 1.00 61.78 212 ASP D N 1
ATOM 10845 C CA . ASP D 1 212 ? -85.172 -59.373 12.773 1.00 57.77 212 ASP D CA 1
ATOM 10846 C C . ASP D 1 212 ? -86.222 -58.349 13.132 1.00 52.87 212 ASP D C 1
ATOM 10847 O O . ASP D 1 212 ? -86.737 -58.361 14.244 1.00 50.74 212 ASP D O 1
ATOM 10852 N N . GLY D 1 213 ? -86.516 -57.447 12.206 1.00 51.67 213 GLY D N 1
ATOM 10853 C CA . GLY D 1 213 ? -87.546 -56.444 12.413 1.00 51.32 213 GLY D CA 1
ATOM 10854 C C . GLY D 1 213 ? -87.411 -55.514 13.613 1.00 51.06 213 GLY D C 1
ATOM 10855 O O . GLY D 1 213 ? -88.231 -54.629 13.799 1.00 50.50 213 GLY D O 1
ATOM 10856 N N . VAL D 1 214 ? -86.386 -55.701 14.429 1.00 45.20 214 VAL D N 1
ATOM 10857 C CA . VAL D 1 214 ? -86.179 -54.837 15.579 1.00 38.20 214 VAL D CA 1
ATOM 10858 C C . VAL D 1 214 ? -84.978 -53.912 15.383 1.00 40.84 214 VAL D C 1
ATOM 10859 O O . VAL D 1 214 ? -83.938 -54.325 14.894 1.00 40.97 214 VAL D O 1
ATOM 10863 N N . GLU D 1 215 ? -85.142 -52.645 15.742 1.00 41.91 215 GLU D N 1
ATOM 10864 C CA . GLU D 1 215 ? -84.089 -51.668 15.538 1.00 43.62 215 GLU D CA 1
ATOM 10865 C C . GLU D 1 215 ? -82.977 -51.882 16.528 1.00 45.22 215 GLU D C 1
ATOM 10866 O O . GLU D 1 215 ? -83.218 -51.991 17.723 1.00 48.34 215 GLU D O 1
ATOM 10872 N N . VAL D 1 216 ? -81.757 -51.931 16.012 1.00 38.34 216 VAL D N 1
ATOM 10873 C CA . VAL D 1 216 ? -80.579 -52.156 16.816 1.00 36.38 216 VAL D CA 1
ATOM 10874 C C . VAL D 1 216 ? -79.536 -51.123 16.428 1.00 40.30 216 VAL D C 1
ATOM 10875 O O . VAL D 1 216 ? -78.350 -51.273 16.726 1.00 37.90 216 VAL D O 1
ATOM 10879 N N . THR D 1 217 ? -80.003 -50.068 15.761 1.00 43.39 217 THR D N 1
ATOM 10880 C CA . THR D 1 217 ? -79.141 -49.129 15.050 1.00 38.05 217 THR D CA 1
ATOM 10881 C C . THR D 1 217 ? -78.046 -48.560 15.936 1.00 37.00 217 THR D C 1
ATOM 10882 O O . THR D 1 217 ? -76.889 -48.505 15.545 1.00 39.74 217 THR D O 1
ATOM 10886 N N . GLU D 1 218 ? -78.403 -48.160 17.142 1.00 37.62 218 GLU D N 1
ATOM 10887 C CA . GLU D 1 218 ? -77.413 -47.626 18.048 1.00 36.84 218 GLU D CA 1
ATOM 10888 C C . GLU D 1 218 ? -76.327 -48.638 18.303 1.00 39.20 218 GLU D C 1
ATOM 10889 O O . GLU D 1 218 ? -75.144 -48.358 18.146 1.00 38.70 218 GLU D O 1
ATOM 10895 N N . LYS D 1 219 ? -76.753 -49.841 18.657 1.00 44.30 219 LYS D N 1
ATOM 10896 C CA . LYS D 1 219 ? -75.857 -50.929 19.015 1.00 39.84 219 LYS D CA 1
ATOM 10897 C C . LYS D 1 219 ? -74.950 -51.351 17.860 1.00 42.24 219 LYS D C 1
ATOM 10898 O O . LYS D 1 219 ? -73.778 -51.626 18.068 1.00 41.76 219 LYS D O 1
ATOM 10904 N N . VAL D 1 220 ? -75.486 -51.404 16.647 1.00 41.97 220 VAL D N 1
ATOM 10905 C CA . VAL D 1 220 ? -74.645 -51.613 15.479 1.00 37.75 220 VAL D CA 1
ATOM 10906 C C . VAL D 1 220 ? -73.624 -50.508 15.399 1.00 36.06 220 VAL D C 1
ATOM 10907 O O . VAL D 1 220 ? -72.439 -50.738 15.231 1.00 32.94 220 VAL D O 1
ATOM 10911 N N . ILE D 1 221 ? -74.102 -49.289 15.546 1.00 39.05 221 ILE D N 1
ATOM 10912 C CA . ILE D 1 221 ? -73.231 -48.143 15.493 1.00 36.49 221 ILE D CA 1
ATOM 10913 C C . ILE D 1 221 ? -72.228 -48.229 16.627 1.00 35.59 221 ILE D C 1
ATOM 10914 O O . ILE D 1 221 ? -71.064 -47.940 16.440 1.00 41.89 221 ILE D O 1
ATOM 10919 N N . ASP D 1 222 ? -72.659 -48.708 17.781 1.00 37.04 222 ASP D N 1
ATOM 10920 C CA . ASP D 1 222 ? -71.770 -48.811 18.934 1.00 44.26 222 ASP D CA 1
ATOM 10921 C C . ASP D 1 222 ? -70.604 -49.798 18.755 1.00 43.50 222 ASP D C 1
ATOM 10922 O O . ASP D 1 222 ? -69.683 -49.832 19.554 1.00 38.63 222 ASP D O 1
ATOM 10927 N N . LEU D 1 223 ? -70.644 -50.610 17.715 1.00 40.71 223 LEU D N 1
ATOM 10928 C CA . LEU D 1 223 ? -69.570 -51.558 17.507 1.00 41.10 223 LEU D CA 1
ATOM 10929 C C . LEU D 1 223 ? -68.717 -51.168 16.325 1.00 46.48 223 LEU D C 1
ATOM 10930 O O . LEU D 1 223 ? -67.879 -51.948 15.891 1.00 55.59 223 LEU D O 1
ATOM 10935 N N . VAL D 1 224 ? -68.937 -49.986 15.773 1.00 42.46 224 VAL D N 1
ATOM 10936 C CA . VAL D 1 224 ? -68.150 -49.583 14.623 1.00 43.35 224 VAL D CA 1
ATOM 10937 C C . VAL D 1 224 ? -66.809 -49.088 15.135 1.00 45.42 224 VAL D C 1
ATOM 10938 O O . VAL D 1 224 ? -65.752 -49.405 14.578 1.00 43.90 224 VAL D O 1
ATOM 10942 N N . ALA D 1 225 ? -66.863 -48.333 16.227 1.00 50.29 225 ALA D N 1
ATOM 10943 C CA . ALA D 1 225 ? -65.665 -47.755 16.825 1.00 56.72 225 ALA D CA 1
ATOM 10944 N N . LEU D 1 240 ? -60.954 -49.001 7.677 1.00 59.00 240 LEU D N 1
ATOM 10945 C CA . LEU D 1 240 ? -61.722 -47.870 8.181 1.00 59.73 240 LEU D CA 1
ATOM 10946 C C . LEU D 1 240 ? -61.723 -47.797 9.694 1.00 55.85 240 LEU D C 1
ATOM 10947 O O . LEU D 1 240 ? -61.035 -48.554 10.375 1.00 60.40 240 LEU D O 1
ATOM 10952 N N . GLY D 1 241 ? -62.532 -46.878 10.203 1.00 48.73 241 GLY D N 1
ATOM 10953 C CA . GLY D 1 241 ? -62.606 -46.582 11.614 1.00 52.70 241 GLY D CA 1
ATOM 10954 C C . GLY D 1 241 ? -63.084 -45.155 11.759 1.00 50.16 241 GLY D C 1
ATOM 10955 O O . GLY D 1 241 ? -62.391 -44.228 11.366 1.00 52.14 241 GLY D O 1
ATOM 10956 N N . TRP D 1 242 ? -64.278 -44.972 12.305 1.00 46.95 242 TRP D N 1
ATOM 10957 C CA . TRP D 1 242 ? -64.818 -43.637 12.471 1.00 49.34 242 TRP D CA 1
ATOM 10958 C C . TRP D 1 242 ? -64.648 -43.229 13.909 1.00 48.89 242 TRP D C 1
ATOM 10959 O O . TRP D 1 242 ? -64.599 -44.083 14.784 1.00 58.75 242 TRP D O 1
ATOM 10970 N N . GLU D 1 243 ? -64.528 -41.930 14.150 1.00 43.03 243 GLU D N 1
ATOM 10971 C CA . GLU D 1 243 ? -64.566 -41.417 15.508 1.00 53.99 243 GLU D CA 1
ATOM 10972 C C . GLU D 1 243 ? -65.869 -41.836 16.159 1.00 59.50 243 GLU D C 1
ATOM 10973 O O . GLU D 1 243 ? -66.926 -41.653 15.584 1.00 63.50 243 GLU D O 1
ATOM 10979 N N . PRO D 1 244 ? -65.796 -42.403 17.364 1.00 57.73 244 PRO D N 1
ATOM 10980 C CA . PRO D 1 244 ? -66.982 -42.849 18.095 1.00 58.10 244 PRO D CA 1
ATOM 10981 C C . PRO D 1 244 ? -68.052 -41.774 18.218 1.00 56.90 244 PRO D C 1
ATOM 10982 O O . PRO D 1 244 ? -69.129 -41.925 17.654 1.00 58.39 244 PRO D O 1
ATOM 10986 N N . ASP D 1 245 ? -67.751 -40.698 18.937 1.00 51.83 245 ASP D N 1
ATOM 10987 C CA . ASP D 1 245 ? -68.757 -39.700 19.268 1.00 53.18 245 ASP D CA 1
ATOM 10988 C C . ASP D 1 245 ? -69.371 -39.051 18.047 1.00 55.46 245 ASP D C 1
ATOM 10989 O O . ASP D 1 245 ? -70.555 -38.738 18.036 1.00 54.21 245 ASP D O 1
ATOM 10994 N N . PHE D 1 246 ? -68.564 -38.840 17.020 1.00 54.26 246 PHE D N 1
ATOM 10995 C CA . PHE D 1 246 ? -69.091 -38.316 15.780 1.00 49.36 246 PHE D CA 1
ATOM 10996 C C . PHE D 1 246 ? -70.115 -39.268 15.216 1.00 49.03 246 PHE D C 1
ATOM 10997 O O . PHE D 1 246 ? -71.094 -38.845 14.641 1.00 49.27 246 PHE D O 1
ATOM 11005 N N . LEU D 1 247 ? -69.888 -40.560 15.390 1.00 46.14 247 LEU D N 1
ATOM 11006 C CA . LEU D 1 247 ? -70.829 -41.553 14.917 1.00 44.73 247 LEU D CA 1
ATOM 11007 C C . LEU D 1 247 ? -71.987 -41.668 15.897 1.00 51.51 247 LEU D C 1
ATOM 11008 O O . LEU D 1 247 ? -73.139 -41.437 15.547 1.00 48.05 247 LEU D O 1
ATOM 11013 N N . LYS D 1 248 ? -71.672 -41.992 17.142 1.00 55.29 248 LYS D N 1
ATOM 11014 C CA . LYS D 1 248 ? -72.685 -42.151 18.177 1.00 55.34 248 LYS D CA 1
ATOM 11015 C C . LYS D 1 248 ? -73.628 -40.951 18.289 1.00 51.61 248 LYS D C 1
ATOM 11016 O O . LYS D 1 248 ? -74.693 -41.044 18.885 1.00 52.29 248 LYS D O 1
ATOM 11022 N N . GLY D 1 249 ? -73.239 -39.826 17.708 1.00 48.63 249 GLY D N 1
ATOM 11023 C CA . GLY D 1 249 ? -74.027 -38.617 17.803 1.00 43.37 249 GLY D CA 1
ATOM 11024 C C . GLY D 1 249 ? -74.712 -38.332 16.497 1.00 44.61 249 GLY D C 1
ATOM 11025 O O . GLY D 1 249 ? -75.697 -37.618 16.465 1.00 48.08 249 GLY D O 1
ATOM 11026 N N . LEU D 1 250 ? -74.189 -38.888 15.415 1.00 41.16 250 LEU D N 1
ATOM 11027 C CA . LEU D 1 250 ? -74.802 -38.722 14.106 1.00 41.63 250 LEU D CA 1
ATOM 11028 C C . LEU D 1 250 ? -75.973 -39.694 13.934 1.00 45.64 250 LEU D C 1
ATOM 11029 O O . LEU D 1 250 ? -76.823 -39.520 13.066 1.00 44.47 250 LEU D O 1
ATOM 11034 N N . LYS D 1 251 ? -75.982 -40.737 14.758 1.00 48.18 251 LYS D N 1
ATOM 11035 C CA . LYS D 1 251 ? -77.100 -41.677 14.899 1.00 44.65 251 LYS D CA 1
ATOM 11036 C C . LYS D 1 251 ? -77.484 -42.444 13.636 1.00 43.86 251 LYS D C 1
ATOM 11037 O O . LYS D 1 251 ? -78.286 -43.364 13.690 1.00 42.39 251 LYS D O 1
ATOM 11043 N N . VAL D 1 252 ? -76.890 -42.091 12.509 1.00 38.93 252 VAL D N 1
ATOM 11044 C CA . VAL D 1 252 ? -76.991 -42.928 11.335 1.00 38.02 252 VAL D CA 1
ATOM 11045 C C . VAL D 1 252 ? -75.619 -43.450 10.922 1.00 40.51 252 VAL D C 1
ATOM 11046 O O . VAL D 1 252 ? -74.589 -42.999 11.405 1.00 39.00 252 VAL D O 1
ATOM 11050 N N . LEU D 1 253 ? -75.614 -44.400 10.007 1.00 39.89 253 LEU D N 1
ATOM 11051 C CA . LEU D 1 253 ? -74.408 -45.114 9.677 1.00 35.85 253 LEU D CA 1
ATOM 11052 C C . LEU D 1 253 ? -73.945 -44.699 8.300 1.00 33.58 253 LEU D C 1
ATOM 11053 O O . LEU D 1 253 ? -74.676 -44.819 7.339 1.00 37.90 253 LEU D O 1
ATOM 11058 N N . PRO D 1 254 ? -72.714 -44.214 8.197 1.00 34.50 254 PRO D N 1
ATOM 11059 C CA . PRO D 1 254 ? -72.239 -43.652 6.938 1.00 36.77 254 PRO D CA 1
ATOM 11060 C C . PRO D 1 254 ? -71.781 -44.683 5.943 1.00 36.17 254 PRO D C 1
ATOM 11061 O O . PRO D 1 254 ? -71.174 -45.661 6.312 1.00 39.57 254 PRO D O 1
ATOM 11065 N N . CYS D 1 255 ? -72.088 -44.450 4.683 1.00 37.53 255 CYS D N 1
ATOM 11066 C CA . CYS D 1 255 ? -71.423 -45.101 3.567 1.00 40.66 255 CYS D CA 1
ATOM 11067 C C . CYS D 1 255 ? -69.898 -44.975 3.651 1.00 42.17 255 CYS D C 1
ATOM 11068 O O . CYS D 1 255 ? -69.407 -44.091 4.321 1.00 40.15 255 CYS D O 1
ATOM 11071 N N . PRO D 1 256 ? -69.140 -45.895 3.025 1.00 40.47 256 PRO D N 1
ATOM 11072 C CA . PRO D 1 256 ? -67.684 -45.758 3.077 1.00 37.58 256 PRO D CA 1
ATOM 11073 C C . PRO D 1 256 ? -67.148 -44.612 2.231 1.00 42.86 256 PRO D C 1
ATOM 11074 O O . PRO D 1 256 ? -66.084 -44.092 2.538 1.00 45.19 256 PRO D O 1
ATOM 11078 N N . TYR D 1 257 ? -67.862 -44.203 1.194 1.00 38.99 257 TYR D N 1
ATOM 11079 C CA . TYR D 1 257 ? -67.427 -43.048 0.429 1.00 35.95 257 TYR D CA 1
ATOM 11080 C C . TYR D 1 257 ? -67.520 -41.780 1.253 1.00 38.84 257 TYR D C 1
ATOM 11081 O O . TYR D 1 257 ? -67.137 -40.721 0.810 1.00 40.30 257 TYR D O 1
ATOM 11090 N N . HIS D 1 258 ? -68.013 -41.890 2.470 1.00 37.94 258 HIS D N 1
ATOM 11091 C CA . HIS D 1 258 ? -68.096 -40.733 3.330 1.00 38.06 258 HIS D CA 1
ATOM 11092 C C . HIS D 1 258 ? -66.766 -40.391 3.932 1.00 40.76 258 HIS D C 1
ATOM 11093 O O . HIS D 1 258 ? -66.601 -39.304 4.469 1.00 43.17 258 HIS D O 1
ATOM 11100 N N . ARG D 1 259 ? -65.837 -41.336 3.870 1.00 38.59 259 ARG D N 1
ATOM 11101 C CA . ARG D 1 259 ? -64.455 -41.097 4.262 1.00 44.35 259 ARG D CA 1
ATOM 11102 C C . ARG D 1 259 ? -63.924 -39.856 3.548 1.00 44.98 259 ARG D C 1
ATOM 11103 O O . ARG D 1 259 ? -63.311 -38.977 4.156 1.00 40.99 259 ARG D O 1
ATOM 11111 N N . TYR D 1 260 ? -64.187 -39.778 2.247 1.00 45.06 260 TYR D N 1
ATOM 11112 C CA . TYR D 1 260 ? -63.714 -38.655 1.452 1.00 39.92 260 TYR D CA 1
ATOM 11113 C C . TYR D 1 260 ? -64.359 -37.342 1.843 1.00 38.87 260 TYR D C 1
ATOM 11114 O O . TYR D 1 260 ? -64.133 -36.351 1.192 1.00 40.87 260 TYR D O 1
ATOM 11123 N N . TYR D 1 261 ? -65.174 -37.330 2.888 1.00 40.15 261 TYR D N 1
ATOM 11124 C CA . TYR D 1 261 ? -65.901 -36.132 3.244 1.00 37.97 261 TYR D CA 1
ATOM 11125 C C . TYR D 1 261 ? -65.768 -35.843 4.720 1.00 39.54 261 TYR D C 1
ATOM 11126 O O . TYR D 1 261 ? -65.548 -34.706 5.105 1.00 46.86 261 TYR D O 1
ATOM 11135 N N . TYR D 1 262 ? -65.879 -36.860 5.558 1.00 37.48 262 TYR D N 1
ATOM 11136 C CA . TYR D 1 262 ? -65.666 -36.651 6.982 1.00 38.24 262 TYR D CA 1
ATOM 11137 C C . TYR D 1 262 ? -64.235 -36.970 7.386 1.00 41.42 262 TYR D C 1
ATOM 11138 O O . TYR D 1 262 ? -63.829 -36.727 8.517 1.00 43.57 262 TYR D O 1
ATOM 11147 N N . GLN D 1 263 ? -63.475 -37.551 6.469 1.00 39.10 263 GLN D N 1
ATOM 11148 C CA . GLN D 1 263 ? -62.112 -37.941 6.766 1.00 42.06 263 GLN D CA 1
ATOM 11149 C C . GLN D 1 263 ? -61.242 -37.651 5.562 1.00 41.26 263 GLN D C 1
ATOM 11150 O O . GLN D 1 263 ? -60.447 -38.471 5.133 1.00 40.66 263 GLN D O 1
ATOM 11156 N N . THR D 1 264 ? -61.436 -36.474 4.999 1.00 38.52 264 THR D N 1
ATOM 11157 C CA . THR D 1 264 ? -60.674 -36.019 3.847 1.00 40.98 264 THR D CA 1
ATOM 11158 C C . THR D 1 264 ? -59.155 -36.157 3.985 1.00 46.82 264 THR D C 1
ATOM 11159 O O . THR D 1 264 ? -58.508 -36.795 3.160 1.00 48.33 264 THR D O 1
ATOM 11163 N N . ASP D 1 265 ? -58.600 -35.555 5.029 1.00 44.48 265 ASP D N 1
ATOM 11164 C CA . ASP D 1 265 ? -57.161 -35.475 5.201 1.00 38.91 265 ASP D CA 1
ATOM 11165 C C . ASP D 1 265 ? -56.492 -36.833 5.105 1.00 43.43 265 ASP D C 1
ATOM 11166 O O . ASP D 1 265 ? -55.528 -37.008 4.368 1.00 49.04 265 ASP D O 1
ATOM 11171 N N . LYS D 1 266 ? -57.024 -37.795 5.842 1.00 44.84 266 LYS D N 1
ATOM 11172 C CA . LYS D 1 266 ? -56.474 -39.136 5.864 1.00 40.92 266 LYS D CA 1
ATOM 11173 C C . LYS D 1 266 ? -56.645 -39.797 4.518 1.00 45.98 266 LYS D C 1
ATOM 11174 O O . LYS D 1 266 ? -55.783 -40.536 4.086 1.00 54.78 266 LYS D O 1
ATOM 11180 N N . MET D 1 267 ? -57.743 -39.507 3.837 1.00 45.53 267 MET D N 1
ATOM 11181 C CA . MET D 1 267 ? -58.019 -40.121 2.544 1.00 48.03 267 MET D CA 1
ATOM 11182 C C . MET D 1 267 ? -57.074 -39.587 1.504 1.00 46.96 267 MET D C 1
ATOM 11183 O O . MET D 1 267 ? -56.937 -40.133 0.419 1.00 52.66 267 MET D O 1
ATOM 11188 N N . LEU D 1 268 ? -56.427 -38.494 1.846 1.00 41.42 268 LEU D N 1
ATOM 11189 C CA . LEU D 1 268 ? -55.546 -37.829 0.917 1.00 48.50 268 LEU D CA 1
ATOM 11190 C C . LEU D 1 268 ? -54.142 -38.382 1.081 1.00 57.02 268 LEU D C 1
ATOM 11191 O O . LEU D 1 268 ? -53.405 -38.556 0.114 1.00 60.71 268 LEU D O 1
ATOM 11196 N N . ALA D 1 269 ? -53.785 -38.664 2.325 1.00 51.32 269 ALA D N 1
ATOM 11197 C CA . ALA D 1 269 ? -52.524 -39.292 2.628 1.00 49.93 269 ALA D CA 1
ATOM 11198 C C . ALA D 1 269 ? -52.425 -40.618 1.898 1.00 58.52 269 ALA D C 1
ATOM 11199 O O . ALA D 1 269 ? -51.374 -40.964 1.362 1.00 61.56 269 ALA D O 1
ATOM 11201 N N . GLU D 1 270 ? -53.540 -41.340 1.866 1.00 55.47 270 GLU D N 1
ATOM 11202 C CA . GLU D 1 270 ? -53.620 -42.659 1.255 1.00 55.30 270 GLU D CA 1
ATOM 11203 C C . GLU D 1 270 ? -53.302 -42.658 -0.223 1.00 56.45 270 GLU D C 1
ATOM 11204 O O . GLU D 1 270 ? -52.358 -43.301 -0.659 1.00 56.35 270 GLU D O 1
ATOM 11210 N N . GLU D 1 271 ? -54.107 -41.941 -0.992 1.00 62.25 271 GLU D N 1
ATOM 11211 C CA . GLU D 1 271 ? -53.922 -41.846 -2.432 1.00 65.39 271 GLU D CA 1
ATOM 11212 C C . GLU D 1 271 ? -52.498 -41.423 -2.781 1.00 62.83 271 GLU D C 1
ATOM 11213 O O . GLU D 1 271 ? -51.980 -41.765 -3.841 1.00 61.07 271 GLU D O 1
ATOM 11219 N N . LEU D 1 272 ? -51.863 -40.691 -1.873 1.00 60.70 272 LEU D N 1
ATOM 11220 C CA . LEU D 1 272 ? -50.513 -40.210 -2.099 1.00 57.81 272 LEU D CA 1
ATOM 11221 C C . LEU D 1 272 ? -49.489 -41.328 -1.943 1.00 53.15 272 LEU D C 1
ATOM 11222 O O . LEU D 1 272 ? -48.881 -41.762 -2.931 1.00 52.61 272 LEU D O 1
ATOM 11227 N N . GLU D 1 273 ? -49.309 -41.785 -0.705 1.00 51.27 273 GLU D N 1
ATOM 11228 C CA . GLU D 1 273 ? -48.418 -42.894 -0.412 1.00 50.49 273 GLU D CA 1
ATOM 11229 C C . GLU D 1 273 ? -48.622 -43.976 -1.436 1.00 50.77 273 GLU D C 1
ATOM 11230 O O . GLU D 1 273 ? -47.674 -44.463 -2.020 1.00 56.49 273 GLU D O 1
ATOM 11236 N N . ALA D 1 274 ? -49.873 -44.310 -1.690 1.00 48.87 274 ALA D N 1
ATOM 11237 C CA . ALA D 1 274 ? -50.187 -45.352 -2.642 1.00 51.64 274 ALA D CA 1
ATOM 11238 C C . ALA D 1 274 ? -49.610 -45.065 -4.014 1.00 52.78 274 ALA D C 1
ATOM 11239 O O . ALA D 1 274 ? -49.221 -45.985 -4.724 1.00 56.13 274 ALA D O 1
ATOM 11241 N N . ALA D 1 275 ? -49.539 -43.795 -4.387 1.00 48.94 275 ALA D N 1
ATOM 11242 C CA . ALA D 1 275 ? -49.084 -43.458 -5.731 1.00 51.30 275 ALA D CA 1
ATOM 11243 C C . ALA D 1 275 ? -47.576 -43.462 -5.792 1.00 52.85 275 ALA D C 1
ATOM 11244 O O . ALA D 1 275 ? -46.989 -43.701 -6.844 1.00 59.92 275 ALA D O 1
ATOM 11246 N N . LYS D 1 276 ? -46.957 -43.198 -4.651 1.00 49.60 276 LYS D N 1
ATOM 11247 C CA . LYS D 1 276 ? -45.508 -43.276 -4.528 1.00 50.50 276 LYS D CA 1
ATOM 11248 C C . LYS D 1 276 ? -45.042 -44.711 -4.693 1.00 52.88 276 LYS D C 1
ATOM 11249 O O . LYS D 1 276 ? -43.954 -44.963 -5.184 1.00 56.86 276 LYS D O 1
ATOM 11253 N N . THR D 1 277 ? -45.887 -45.654 -4.300 1.00 53.07 277 THR D N 1
ATOM 11254 C CA . THR D 1 277 ? -45.512 -47.058 -4.288 1.00 59.39 277 THR D CA 1
ATOM 11255 C C . THR D 1 277 ? -46.315 -47.921 -5.272 1.00 59.86 277 THR D C 1
ATOM 11256 O O . THR D 1 277 ? -45.899 -48.109 -6.413 1.00 61.55 277 THR D O 1
ATOM 11260 N N . LYS D 1 278 ? -47.456 -48.445 -4.837 1.00 53.95 278 LYS D N 1
ATOM 11261 C CA . LYS D 1 278 ? -48.232 -49.355 -5.676 1.00 60.33 278 LYS D CA 1
ATOM 11262 C C . LYS D 1 278 ? -48.709 -48.690 -6.948 1.00 61.31 278 LYS D C 1
ATOM 11263 O O . LYS D 1 278 ? -48.862 -49.336 -7.976 1.00 61.17 278 LYS D O 1
ATOM 11269 N N . GLY D 1 279 ? -48.958 -47.395 -6.868 1.00 55.00 279 GLY D N 1
ATOM 11270 C CA . GLY D 1 279 ? -49.564 -46.683 -7.971 1.00 51.99 279 GLY D CA 1
ATOM 11271 C C . GLY D 1 279 ? -50.897 -46.163 -7.500 1.00 49.16 279 GLY D C 1
ATOM 11272 O O . GLY D 1 279 ? -51.302 -46.439 -6.379 1.00 47.64 279 GLY D O 1
ATOM 11273 N N . THR D 1 280 ? -51.592 -45.408 -8.338 1.00 45.11 280 THR D N 1
ATOM 11274 C CA . THR D 1 280 ? -52.935 -44.991 -7.969 1.00 48.03 280 THR D CA 1
ATOM 11275 C C . THR D 1 280 ? -53.819 -46.212 -7.923 1.00 49.26 280 THR D C 1
ATOM 11276 O O . THR D 1 280 ? -53.360 -47.326 -8.153 1.00 50.97 280 THR D O 1
ATOM 11280 N N . ARG D 1 281 ? -55.096 -46.014 -7.646 1.00 45.71 281 ARG D N 1
ATOM 11281 C CA . ARG D 1 281 ? -55.994 -47.148 -7.637 1.00 44.22 281 ARG D CA 1
ATOM 11282 C C . ARG D 1 281 ? -56.122 -47.713 -9.037 1.00 43.78 281 ARG D C 1
ATOM 11283 O O . ARG D 1 281 ? -56.039 -48.904 -9.207 1.00 45.33 281 ARG D O 1
ATOM 11291 N N . ALA D 1 282 ? -56.289 -46.865 -10.041 1.00 43.83 282 ALA D N 1
ATOM 11292 C CA . ALA D 1 282 ? -56.455 -47.352 -11.405 1.00 43.86 282 ALA D CA 1
ATOM 11293 C C . ALA D 1 282 ? -55.240 -48.113 -11.883 1.00 50.84 282 ALA D C 1
ATOM 11294 O O . ALA D 1 282 ? -55.368 -49.114 -12.577 1.00 48.24 282 ALA D O 1
ATOM 11296 N N . GLU D 1 283 ? -54.058 -47.619 -11.534 1.00 55.85 283 GLU D N 1
ATOM 11297 C CA . GLU D 1 283 ? -52.822 -48.275 -11.923 1.00 48.34 283 GLU D CA 1
ATOM 11298 C C . GLU D 1 283 ? -52.821 -49.671 -11.343 1.00 50.53 283 GLU D C 1
ATOM 11299 O O . GLU D 1 283 ? -52.707 -50.650 -12.068 1.00 50.93 283 GLU D O 1
ATOM 11305 N N . VAL D 1 284 ? -52.981 -49.748 -10.029 1.00 52.44 284 VAL D N 1
ATOM 11306 C CA . VAL D 1 284 ? -53.114 -51.016 -9.329 1.00 54.97 284 VAL D CA 1
ATOM 11307 C C . VAL D 1 284 ? -54.161 -51.927 -9.960 1.00 50.12 284 VAL D C 1
ATOM 11308 O O . VAL D 1 284 ? -53.932 -53.105 -10.148 1.00 48.56 284 VAL D O 1
ATOM 11312 N N . VAL D 1 285 ? -55.313 -51.372 -10.292 1.00 53.27 285 VAL D N 1
ATOM 11313 C CA . VAL D 1 285 ? -56.354 -52.138 -10.942 1.00 50.48 285 VAL D CA 1
ATOM 11314 C C . VAL D 1 285 ? -55.919 -52.553 -12.332 1.00 55.40 285 VAL D C 1
ATOM 11315 O O . VAL D 1 285 ? -56.130 -53.689 -12.739 1.00 62.40 285 VAL D O 1
ATOM 11319 N N . GLN D 1 286 ? -55.293 -51.636 -13.056 1.00 52.21 286 GLN D N 1
ATOM 11320 C CA . GLN D 1 286 ? -54.901 -51.908 -14.430 1.00 52.88 286 GLN D CA 1
ATOM 11321 C C . GLN D 1 286 ? -53.919 -53.074 -14.533 1.00 57.63 286 GLN D C 1
ATOM 11322 O O . GLN D 1 286 ? -53.898 -53.790 -15.530 1.00 53.72 286 GLN D O 1
ATOM 11328 N N . GLN D 1 287 ? -53.106 -53.257 -13.498 1.00 56.93 287 GLN D N 1
ATOM 11329 C CA . GLN D 1 287 ? -52.141 -54.347 -13.474 1.00 57.17 287 GLN D CA 1
ATOM 11330 C C . GLN D 1 287 ? -52.846 -55.609 -13.035 1.00 51.86 287 GLN D C 1
ATOM 11331 O O . GLN D 1 287 ? -52.435 -56.704 -13.375 1.00 61.79 287 GLN D O 1
ATOM 11333 N N . LEU D 1 288 ? -53.920 -55.451 -12.278 1.00 50.83 288 LEU D N 1
ATOM 11334 C CA . LEU D 1 288 ? -54.702 -56.596 -11.812 1.00 54.90 288 LEU D CA 1
ATOM 11335 C C . LEU D 1 288 ? -55.651 -57.115 -12.861 1.00 56.48 288 LEU D C 1
ATOM 11336 O O . LEU D 1 288 ? -55.801 -58.321 -13.009 1.00 57.07 288 LEU D O 1
ATOM 11341 N N . GLU D 1 289 ? -56.295 -56.207 -13.582 1.00 58.96 289 GLU D N 1
ATOM 11342 C CA . GLU D 1 289 ? -57.109 -56.603 -14.715 1.00 54.91 289 GLU D CA 1
ATOM 11343 C C . GLU D 1 289 ? -56.250 -57.229 -15.802 1.00 56.62 289 GLU D C 1
ATOM 11344 O O . GLU D 1 289 ? -56.675 -58.166 -16.470 1.00 56.13 289 GLU D O 1
ATOM 11350 N N . LYS D 1 290 ? -55.037 -56.708 -15.959 1.00 59.47 290 LYS D N 1
ATOM 11351 C CA . LYS D 1 290 ? -54.063 -57.238 -16.915 1.00 61.04 290 LYS D CA 1
ATOM 11352 C C . LYS D 1 290 ? -53.865 -58.738 -16.725 1.00 62.96 290 LYS D C 1
ATOM 11353 O O . LYS D 1 290 ? -53.943 -59.521 -17.670 1.00 64.11 290 LYS D O 1
ATOM 11359 N N . GLU D 1 291 ? -53.641 -59.139 -15.483 1.00 61.01 291 GLU D N 1
ATOM 11360 C CA . GLU D 1 291 ? -53.321 -60.524 -15.207 1.00 61.75 291 GLU D CA 1
ATOM 11361 C C . GLU D 1 291 ? -54.565 -61.377 -15.073 1.00 59.26 291 GLU D C 1
ATOM 11362 O O . GLU D 1 291 ? -54.472 -62.594 -14.986 1.00 58.99 291 GLU D O 1
ATOM 11368 N N . LEU D 1 292 ? -55.734 -60.748 -15.065 1.00 61.75 292 LEU D N 1
ATOM 11369 C CA . LEU D 1 292 ? -56.970 -61.500 -14.853 1.00 67.86 292 LEU D CA 1
ATOM 11370 C C . LEU D 1 292 ? -57.579 -61.991 -16.150 1.00 62.20 292 LEU D C 1
ATOM 11371 O O . LEU D 1 292 ? -58.258 -62.996 -16.162 1.00 56.89 292 LEU D O 1
ATOM 11376 N N . PHE D 1 293 ? -57.338 -61.295 -17.247 1.00 67.25 293 PHE D N 1
ATOM 11377 C CA . PHE D 1 293 ? -57.762 -61.816 -18.533 1.00 67.03 293 PHE D CA 1
ATOM 11378 C C . PHE D 1 293 ? -56.929 -63.037 -18.864 1.00 69.21 293 PHE D C 1
ATOM 11379 O O . PHE D 1 293 ? -57.363 -63.926 -19.596 1.00 67.34 293 PHE D O 1
ATOM 11387 N N . GLU D 1 294 ? -55.724 -63.069 -18.311 1.00 66.54 294 GLU D N 1
ATOM 11388 C CA . GLU D 1 294 ? -54.811 -64.168 -18.544 1.00 61.77 294 GLU D CA 1
ATOM 11389 C C . GLU D 1 294 ? -55.473 -65.458 -18.093 1.00 63.96 294 GLU D C 1
ATOM 11390 O O . GLU D 1 294 ? -55.458 -66.453 -18.814 1.00 66.50 294 GLU D O 1
ATOM 11396 N N . LEU D 1 295 ? -56.090 -65.424 -16.917 1.00 60.89 295 LEU D N 1
ATOM 11397 C CA . LEU D 1 295 ? -56.753 -66.602 -16.376 1.00 57.69 295 LEU D CA 1
ATOM 11398 C C . LEU D 1 295 ? -57.894 -67.050 -17.255 1.00 58.03 295 LEU D C 1
ATOM 11399 O O . LEU D 1 295 ? -58.177 -68.236 -17.359 1.00 63.07 295 LEU D O 1
ATOM 11404 N N . TYR D 1 296 ? -58.541 -66.098 -17.906 1.00 56.19 296 TYR D N 1
ATOM 11405 C CA . TYR D 1 296 ? -59.777 -66.382 -18.604 1.00 62.26 296 TYR D CA 1
ATOM 11406 C C . TYR D 1 296 ? -59.596 -67.215 -19.862 1.00 66.79 296 TYR D C 1
ATOM 11407 O O . TYR D 1 296 ? -60.568 -67.510 -20.555 1.00 62.19 296 TYR D O 1
ATOM 11416 N N . LYS D 1 297 ? -58.367 -67.608 -20.166 1.00 66.51 297 LYS D N 1
ATOM 11417 C CA . LYS D 1 297 ? -58.105 -68.162 -21.484 1.00 68.48 297 LYS D CA 1
ATOM 11418 C C . LYS D 1 297 ? -58.244 -69.680 -21.599 1.00 70.30 297 LYS D C 1
ATOM 11419 O O . LYS D 1 297 ? -58.067 -70.216 -22.690 1.00 73.60 297 LYS D O 1
ATOM 11425 N N . ASP D 1 298 ? -58.567 -70.363 -20.502 1.00 68.29 298 ASP D N 1
ATOM 11426 C CA . ASP D 1 298 ? -58.983 -71.767 -20.576 1.00 72.58 298 ASP D CA 1
ATOM 11427 C C . ASP D 1 298 ? -59.537 -72.296 -19.260 1.00 79.35 298 ASP D C 1
ATOM 11428 O O . ASP D 1 298 ? -58.902 -72.128 -18.215 1.00 77.36 298 ASP D O 1
ATOM 11433 N N . PRO D 1 299 ? -60.689 -73.003 -19.333 1.00 78.47 299 PRO D N 1
ATOM 11434 C CA . PRO D 1 299 ? -61.667 -73.319 -18.288 1.00 70.60 299 PRO D CA 1
ATOM 11435 C C . PRO D 1 299 ? -61.440 -72.642 -16.943 1.00 67.81 299 PRO D C 1
ATOM 11436 O O . PRO D 1 299 ? -62.269 -71.803 -16.601 1.00 63.74 299 PRO D O 1
ATOM 11440 N N . ARG D 1 311 ? -62.619 -60.504 -7.366 1.00 93.31 311 ARG D N 1
ATOM 11441 C CA . ARG D 1 311 ? -61.755 -60.265 -6.217 1.00 89.55 311 ARG D CA 1
ATOM 11442 C C . ARG D 1 311 ? -62.020 -58.940 -5.520 1.00 89.97 311 ARG D C 1
ATOM 11443 O O . ARG D 1 311 ? -62.480 -58.906 -4.378 1.00 86.17 311 ARG D O 1
ATOM 11451 N N . GLY D 1 312 ? -61.708 -57.849 -6.209 1.00 87.55 312 GLY D N 1
ATOM 11452 C CA . GLY D 1 312 ? -61.808 -56.533 -5.614 1.00 84.69 312 GLY D CA 1
ATOM 11453 C C . GLY D 1 312 ? -62.402 -55.474 -6.520 1.00 82.23 312 GLY D C 1
ATOM 11454 O O . GLY D 1 312 ? -62.337 -55.565 -7.750 1.00 77.81 312 GLY D O 1
ATOM 11455 N N . GLY D 1 313 ? -62.986 -54.459 -5.896 1.00 79.01 313 GLY D N 1
ATOM 11456 C CA . GLY D 1 313 ? -63.524 -53.327 -6.619 1.00 80.01 313 GLY D CA 1
ATOM 11457 C C . GLY D 1 313 ? -65.036 -53.331 -6.651 1.00 75.07 313 GLY D C 1
ATOM 11458 O O . GLY D 1 313 ? -65.675 -52.289 -6.524 1.00 68.31 313 GLY D O 1
ATOM 11459 N N . ALA D 1 314 ? -65.623 -54.507 -6.815 1.00 73.06 314 ALA D N 1
ATOM 11460 C CA . ALA D 1 314 ? -67.060 -54.550 -6.979 1.00 74.40 314 ALA D CA 1
ATOM 11461 C C . ALA D 1 314 ? -67.710 -55.892 -6.689 1.00 77.26 314 ALA D C 1
ATOM 11462 O O . ALA D 1 314 ? -67.068 -56.871 -6.312 1.00 76.83 314 ALA D O 1
ATOM 11464 N N . TYR D 1 315 ? -69.016 -55.890 -6.896 1.00 76.03 315 TYR D N 1
ATOM 11465 C CA . TYR D 1 315 ? -69.910 -56.997 -6.627 1.00 81.35 315 TYR D CA 1
ATOM 11466 C C . TYR D 1 315 ? -71.226 -56.476 -7.189 1.00 80.62 315 TYR D C 1
ATOM 11467 O O . TYR D 1 315 ? -72.293 -57.089 -7.082 1.00 69.70 315 TYR D O 1
ATOM 11476 N N . TYR D 1 316 ? -71.070 -55.305 -7.809 1.00 82.61 316 TYR D N 1
ATOM 11477 C CA . TYR D 1 316 ? -72.110 -54.483 -8.415 1.00 77.37 316 TYR D CA 1
ATOM 11478 C C . TYR D 1 316 ? -73.188 -55.280 -9.145 1.00 77.27 316 TYR D C 1
ATOM 11479 O O . TYR D 1 316 ? -74.334 -54.850 -9.216 1.00 82.63 316 TYR D O 1
ATOM 11488 N N . SER D 1 317 ? -72.833 -56.432 -9.696 1.00 74.59 317 SER D N 1
ATOM 11489 C CA . SER D 1 317 ? -73.681 -57.013 -10.725 1.00 80.60 317 SER D CA 1
ATOM 11490 C C . SER D 1 317 ? -74.503 -58.214 -10.229 1.00 74.72 317 SER D C 1
ATOM 11491 O O . SER D 1 317 ? -75.303 -58.782 -10.956 1.00 69.28 317 SER D O 1
ATOM 11494 N N . ASP D 1 318 ? -74.322 -58.581 -8.974 1.00 71.68 318 ASP D N 1
ATOM 11495 C CA . ASP D 1 318 ? -75.176 -59.569 -8.348 1.00 62.45 318 ASP D CA 1
ATOM 11496 C C . ASP D 1 318 ? -76.453 -58.915 -7.851 1.00 61.13 318 ASP D C 1
ATOM 11497 O O . ASP D 1 318 ? -77.540 -59.479 -7.974 1.00 63.46 318 ASP D O 1
ATOM 11502 N N . ALA D 1 319 ? -76.304 -57.706 -7.312 1.00 63.36 319 ALA D N 1
ATOM 11503 C CA . ALA D 1 319 ? -77.427 -56.856 -6.926 1.00 58.03 319 ALA D CA 1
ATOM 11504 C C . ALA D 1 319 ? -78.219 -56.351 -8.130 1.00 57.23 319 ALA D C 1
ATOM 11505 O O . ALA D 1 319 ? -79.245 -55.693 -7.975 1.00 53.69 319 ALA D O 1
ATOM 11507 N N . ALA D 1 320 ? -77.731 -56.648 -9.325 1.00 56.16 320 ALA D N 1
ATOM 11508 C CA . ALA D 1 320 ? -78.444 -56.298 -10.532 1.00 53.33 320 ALA D CA 1
ATOM 11509 C C . ALA D 1 320 ? -79.328 -57.420 -10.969 1.00 57.60 320 ALA D C 1
ATOM 11510 O O . ALA D 1 320 ? -80.350 -57.206 -11.622 1.00 55.97 320 ALA D O 1
ATOM 11512 N N . CYS D 1 321 ? -78.901 -58.630 -10.645 1.00 54.79 321 CYS D N 1
ATOM 11513 C CA . CYS D 1 321 ? -79.688 -59.787 -10.978 1.00 53.37 321 CYS D CA 1
ATOM 11514 C C . CYS D 1 321 ? -80.899 -59.810 -10.076 1.00 54.67 321 CYS D C 1
ATOM 11515 O O . CYS D 1 321 ? -82.010 -60.035 -10.537 1.00 55.85 321 CYS D O 1
ATOM 11518 N N . SER D 1 322 ? -80.693 -59.528 -8.798 1.00 51.55 322 SER D N 1
ATOM 11519 C CA . SER D 1 322 ? -81.810 -59.474 -7.882 1.00 50.29 322 SER D CA 1
ATOM 11520 C C . SER D 1 322 ? -82.812 -58.427 -8.338 1.00 50.57 322 SER D C 1
ATOM 11521 O O . SER D 1 322 ? -84.002 -58.569 -8.118 1.00 49.33 322 SER D O 1
ATOM 11524 N N . LEU D 1 323 ? -82.338 -57.375 -8.983 1.00 48.00 323 LEU D N 1
ATOM 11525 C CA . LEU D 1 323 ? -83.251 -56.364 -9.463 1.00 42.71 323 LEU D CA 1
ATOM 11526 C C . LEU D 1 323 ? -83.944 -56.861 -10.704 1.00 46.19 323 LEU D C 1
ATOM 11527 O O . LEU D 1 323 ? -85.154 -56.842 -10.779 1.00 51.07 323 LEU D O 1
ATOM 11532 N N . ILE D 1 324 ? -83.183 -57.303 -11.687 1.00 44.90 324 ILE D N 1
ATOM 11533 C CA . ILE D 1 324 ? -83.782 -57.733 -12.935 1.00 44.66 324 ILE D CA 1
ATOM 11534 C C . ILE D 1 324 ? -84.725 -58.906 -12.708 1.00 50.57 324 ILE D C 1
ATOM 11535 O O . ILE D 1 324 ? -85.711 -59.066 -13.419 1.00 54.15 324 ILE D O 1
ATOM 11540 N N . SER D 1 325 ? -84.437 -59.719 -11.700 1.00 49.86 325 SER D N 1
ATOM 11541 C CA . SER D 1 325 ? -85.347 -60.795 -11.333 1.00 47.05 325 SER D CA 1
ATOM 11542 C C . SER D 1 325 ? -86.674 -60.184 -10.871 1.00 49.06 325 SER D C 1
ATOM 11543 O O . SER D 1 325 ? -87.693 -60.309 -11.555 1.00 50.92 325 SER D O 1
ATOM 11546 N N . SER D 1 326 ? -86.632 -59.494 -9.729 1.00 47.06 326 SER D N 1
ATOM 11547 C CA . SER D 1 326 ? -87.794 -58.848 -9.122 1.00 40.66 326 SER D CA 1
ATOM 11548 C C . SER D 1 326 ? -88.654 -58.080 -10.103 1.00 40.25 326 SER D C 1
ATOM 11549 O O . SER D 1 326 ? -89.868 -58.184 -10.079 1.00 37.61 326 SER D O 1
ATOM 11552 N N . ILE D 1 327 ? -88.034 -57.294 -10.964 1.00 43.45 327 ILE D N 1
ATOM 11553 C CA . ILE D 1 327 ? -88.811 -56.549 -11.932 1.00 47.49 327 ILE D CA 1
ATOM 11554 C C . ILE D 1 327 ? -89.555 -57.506 -12.824 1.00 47.49 327 ILE D C 1
ATOM 11555 O O . ILE D 1 327 ? -90.766 -57.460 -12.890 1.00 52.85 327 ILE D O 1
ATOM 11560 N N . TYR D 1 328 ? -88.829 -58.393 -13.487 1.00 50.18 328 TYR D N 1
ATOM 11561 C CA . TYR D 1 328 ? -89.449 -59.373 -14.371 1.00 54.43 328 TYR D CA 1
ATOM 11562 C C . TYR D 1 328 ? -90.549 -60.151 -13.652 1.00 54.98 328 TYR D C 1
ATOM 11563 O O . TYR D 1 328 ? -91.649 -60.321 -14.180 1.00 50.25 328 TYR D O 1
ATOM 11572 N N . ASN D 1 329 ? -90.247 -60.580 -12.430 1.00 52.83 329 ASN D N 1
ATOM 11573 C CA . ASN D 1 329 ? -91.123 -61.452 -11.658 1.00 48.82 329 ASN D CA 1
ATOM 11574 C C . ASN D 1 329 ? -92.231 -60.770 -10.831 1.00 49.07 329 ASN D C 1
ATOM 11575 O O . ASN D 1 329 ? -93.151 -61.435 -10.380 1.00 45.93 329 ASN D O 1
ATOM 11580 N N . ASP D 1 330 ? -92.142 -59.459 -10.641 1.00 53.41 330 ASP D N 1
ATOM 11581 C CA . ASP D 1 330 ? -93.076 -58.714 -9.800 1.00 46.44 330 ASP D CA 1
ATOM 11582 C C . ASP D 1 330 ? -92.985 -59.201 -8.370 1.00 37.64 330 ASP D C 1
ATOM 11583 O O . ASP D 1 330 ? -93.961 -59.203 -7.657 1.00 41.70 330 ASP D O 1
ATOM 11588 N N . LYS D 1 331 ? -91.800 -59.586 -7.936 1.00 34.60 331 LYS D N 1
ATOM 11589 C CA . LYS D 1 331 ? -91.634 -60.131 -6.596 1.00 40.83 331 LYS D CA 1
ATOM 11590 C C . LYS D 1 331 ? -91.949 -59.115 -5.506 1.00 42.58 331 LYS D C 1
ATOM 11591 O O . LYS D 1 331 ? -92.131 -59.484 -4.362 1.00 43.51 331 LYS D O 1
ATOM 11597 N N . ARG D 1 332 ? -91.979 -57.839 -5.866 1.00 46.41 332 ARG D N 1
ATOM 11598 C CA . ARG D 1 332 ? -92.409 -56.759 -4.973 1.00 43.43 332 ARG D CA 1
ATOM 11599 C C . ARG D 1 332 ? -91.691 -56.727 -3.640 1.00 42.44 332 ARG D C 1
ATOM 11600 O O . ARG D 1 332 ? -92.304 -56.451 -2.612 1.00 39.16 332 ARG D O 1
ATOM 11608 N N . ASP D 1 333 ? -90.388 -56.992 -3.667 1.00 42.79 333 ASP D N 1
ATOM 11609 C CA . ASP D 1 333 ? -89.559 -56.934 -2.462 1.00 42.21 333 ASP D CA 1
ATOM 11610 C C . ASP D 1 333 ? -88.771 -55.630 -2.387 1.00 41.80 333 ASP D C 1
ATOM 11611 O O . ASP D 1 333 ? -88.876 -54.777 -3.260 1.00 44.53 333 ASP D O 1
ATOM 11616 N N . ILE D 1 334 ? -87.948 -55.499 -1.359 1.00 40.42 334 ILE D N 1
ATOM 11617 C CA . ILE D 1 334 ? -87.301 -54.235 -1.059 1.00 36.48 334 ILE D CA 1
ATOM 11618 C C . ILE D 1 334 ? -85.782 -54.235 -1.257 1.00 37.91 334 ILE D C 1
ATOM 11619 O O . ILE D 1 334 ? -85.038 -54.722 -0.404 1.00 41.73 334 ILE D O 1
ATOM 11624 N N . GLN D 1 335 ? -85.341 -53.676 -2.384 1.00 38.16 335 GLN D N 1
ATOM 11625 C CA . GLN D 1 335 ? -83.926 -53.453 -2.693 1.00 39.77 335 GLN D CA 1
ATOM 11626 C C . GLN D 1 335 ? -83.602 -51.968 -2.835 1.00 37.73 335 GLN D C 1
ATOM 11627 O O . GLN D 1 335 ? -84.430 -51.229 -3.327 1.00 35.45 335 GLN D O 1
ATOM 11633 N N . PRO D 1 336 ? -82.399 -51.534 -2.412 1.00 36.93 336 PRO D N 1
ATOM 11634 C CA . PRO D 1 336 ? -82.020 -50.122 -2.484 1.00 35.36 336 PRO D CA 1
ATOM 11635 C C . PRO D 1 336 ? -81.452 -49.715 -3.829 1.00 36.46 336 PRO D C 1
ATOM 11636 O O . PRO D 1 336 ? -80.327 -50.060 -4.123 1.00 39.00 336 PRO D O 1
ATOM 11640 N N . VAL D 1 337 ? -82.201 -48.958 -4.620 1.00 30.54 337 VAL D N 1
ATOM 11641 C CA . VAL D 1 337 ? -81.727 -48.584 -5.939 1.00 30.94 337 VAL D CA 1
ATOM 11642 C C . VAL D 1 337 ? -81.829 -47.090 -6.218 1.00 31.31 337 VAL D C 1
ATOM 11643 O O . VAL D 1 337 ? -82.291 -46.328 -5.389 1.00 32.80 337 VAL D O 1
ATOM 11647 N N . ASN D 1 338 ? -81.377 -46.693 -7.400 1.00 32.76 338 ASN D N 1
ATOM 11648 C CA . ASN D 1 338 ? -81.367 -45.304 -7.811 1.00 32.89 338 ASN D CA 1
ATOM 11649 C C . ASN D 1 338 ? -82.539 -44.955 -8.694 1.00 32.60 338 ASN D C 1
ATOM 11650 O O . ASN D 1 338 ? -82.530 -45.283 -9.871 1.00 34.21 338 ASN D O 1
ATOM 11655 N N . THR D 1 339 ? -83.526 -44.259 -8.131 1.00 32.83 339 THR D N 1
ATOM 11656 C CA . THR D 1 339 ? -84.755 -43.895 -8.847 1.00 36.84 339 THR D CA 1
ATOM 11657 C C . THR D 1 339 ? -85.217 -42.457 -8.655 1.00 36.22 339 THR D C 1
ATOM 11658 O O . THR D 1 339 ? -84.719 -41.754 -7.794 1.00 38.89 339 THR D O 1
ATOM 11662 N N . ARG D 1 340 ? -86.196 -42.049 -9.459 1.00 32.34 340 ARG D N 1
ATOM 11663 C CA . ARG D 1 340 ? -86.833 -40.743 -9.354 1.00 30.92 340 ARG D CA 1
ATOM 11664 C C . ARG D 1 340 ? -87.352 -40.540 -7.944 1.00 32.67 340 ARG D C 1
ATOM 11665 O O . ARG D 1 340 ? -88.006 -41.397 -7.407 1.00 34.20 340 ARG D O 1
ATOM 11673 N N . ASN D 1 341 ? -87.048 -39.407 -7.337 1.00 31.36 341 ASN D N 1
ATOM 11674 C CA . ASN D 1 341 ? -87.279 -39.227 -5.909 1.00 31.44 341 ASN D CA 1
ATOM 11675 C C . ASN D 1 341 ? -88.742 -39.236 -5.518 1.00 36.35 341 ASN D C 1
ATOM 11676 O O . ASN D 1 341 ? -89.156 -39.952 -4.610 1.00 32.28 341 ASN D O 1
ATOM 11681 N N . ASN D 1 342 ? -89.515 -38.400 -6.192 1.00 37.74 342 ASN D N 1
ATOM 11682 C CA . ASN D 1 342 ? -90.941 -38.287 -5.961 1.00 33.21 342 ASN D CA 1
ATOM 11683 C C . ASN D 1 342 ? -91.320 -38.049 -4.514 1.00 31.04 342 ASN D C 1
ATOM 11684 O O . ASN D 1 342 ? -92.417 -38.371 -4.092 1.00 33.45 342 ASN D O 1
ATOM 11689 N N . GLY D 1 343 ? -90.408 -37.464 -3.761 1.00 28.78 343 GLY D N 1
ATOM 11690 C CA . GLY D 1 343 ? -90.733 -36.944 -2.458 1.00 26.40 343 GLY D CA 1
ATOM 11691 C C . GLY D 1 343 ? -90.383 -37.924 -1.391 1.00 28.78 343 GLY D C 1
ATOM 11692 O O . GLY D 1 343 ? -90.715 -37.747 -0.236 1.00 31.15 343 GLY D O 1
ATOM 11693 N N . ALA D 1 344 ? -89.706 -38.979 -1.793 1.00 28.64 344 ALA D N 1
ATOM 11694 C CA . ALA D 1 344 ? -89.230 -39.953 -0.841 1.00 28.89 344 ALA D CA 1
ATOM 11695 C C . ALA D 1 344 ? -88.333 -39.246 0.134 1.00 29.08 344 ALA D C 1
ATOM 11696 O O . ALA D 1 344 ? -88.494 -39.361 1.340 1.00 31.54 344 ALA D O 1
ATOM 11698 N N . ILE D 1 345 ? -87.400 -38.485 -0.417 1.00 23.77 345 ILE D N 1
ATOM 11699 C CA . ILE D 1 345 ? -86.597 -37.556 0.365 1.00 28.66 345 ILE D CA 1
ATOM 11700 C C . ILE D 1 345 ? -87.013 -36.114 0.086 1.00 31.24 345 ILE D C 1
ATOM 11701 O O . ILE D 1 345 ? -86.885 -35.637 -1.035 1.00 30.75 345 ILE D O 1
ATOM 11706 N N . ALA D 1 346 ? -87.505 -35.432 1.117 1.00 34.93 346 ALA D N 1
ATOM 11707 C CA . ALA D 1 346 ? -88.087 -34.098 0.991 1.00 28.43 346 ALA D CA 1
ATOM 11708 C C . ALA D 1 346 ? -87.167 -33.055 0.371 1.00 27.29 346 ALA D C 1
ATOM 11709 O O . ALA D 1 346 ? -87.592 -32.232 -0.435 1.00 22.57 346 ALA D O 1
ATOM 11711 N N . SER D 1 347 ? -85.901 -33.093 0.757 1.00 29.89 347 SER D N 1
ATOM 11712 C CA . SER D 1 347 ? -84.950 -32.082 0.343 1.00 28.75 347 SER D CA 1
ATOM 11713 C C . SER D 1 347 ? -84.447 -32.232 -1.082 1.00 31.30 347 SER D C 1
ATOM 11714 O O . SER D 1 347 ? -84.159 -31.245 -1.723 1.00 33.57 347 SER D O 1
ATOM 11717 N N . ILE D 1 348 ? -84.346 -33.448 -1.587 1.00 28.48 348 ILE D N 1
ATOM 11718 C CA . ILE D 1 348 ? -84.044 -33.645 -2.995 1.00 30.86 348 ILE D CA 1
ATOM 11719 C C . ILE D 1 348 ? -85.285 -33.264 -3.763 1.00 32.67 348 ILE D C 1
ATOM 11720 O O . ILE D 1 348 ? -86.378 -33.465 -3.273 1.00 37.11 348 ILE D O 1
ATOM 11725 N N . PRO D 1 349 ? -85.140 -32.681 -4.952 1.00 29.89 349 PRO D N 1
ATOM 11726 C CA . PRO D 1 349 ? -86.339 -32.432 -5.739 1.00 32.46 349 PRO D CA 1
ATOM 11727 C C . PRO D 1 349 ? -87.120 -33.697 -6.005 1.00 35.11 349 PRO D C 1
ATOM 11728 O O . PRO D 1 349 ? -86.578 -34.780 -5.947 1.00 36.42 349 PRO D O 1
ATOM 11732 N N . PRO D 1 350 ? -88.409 -33.570 -6.286 1.00 35.14 350 PRO D N 1
ATOM 11733 C CA . PRO D 1 350 ? -89.102 -34.804 -6.633 1.00 35.96 350 PRO D CA 1
ATOM 11734 C C . PRO D 1 350 ? -88.695 -35.313 -8.007 1.00 39.30 350 PRO D C 1
ATOM 11735 O O . PRO D 1 350 ? -89.009 -36.446 -8.336 1.00 39.71 350 PRO D O 1
ATOM 11739 N N . GLU D 1 351 ? -88.014 -34.495 -8.799 1.00 36.27 351 GLU D N 1
ATOM 11740 C CA . GLU D 1 351 ? -87.734 -34.863 -10.176 1.00 30.75 351 GLU D CA 1
ATOM 11741 C C . GLU D 1 351 ? -86.343 -35.419 -10.309 1.00 34.64 351 GLU D C 1
ATOM 11742 O O . GLU D 1 351 ? -85.950 -35.829 -11.389 1.00 37.53 351 GLU D O 1
ATOM 11748 N N . SER D 1 352 ? -85.597 -35.419 -9.207 1.00 33.81 352 SER D N 1
ATOM 11749 C CA . SER D 1 352 ? -84.187 -35.820 -9.206 1.00 33.83 352 SER D CA 1
ATOM 11750 C C . SER D 1 352 ? -84.014 -37.278 -8.835 1.00 34.09 352 SER D C 1
ATOM 11751 O O . SER D 1 352 ? -84.982 -37.939 -8.507 1.00 35.58 352 SER D O 1
ATOM 11754 N N . ALA D 1 353 ? -82.775 -37.770 -8.871 1.00 34.52 353 ALA D N 1
ATOM 11755 C CA . ALA D 1 353 ? -82.493 -39.177 -8.607 1.00 31.28 353 ALA D CA 1
ATOM 11756 C C . ALA D 1 353 ? -81.946 -39.374 -7.222 1.00 30.86 353 ALA D C 1
ATOM 11757 O O . ALA D 1 353 ? -81.001 -38.734 -6.851 1.00 36.24 353 ALA D O 1
ATOM 11759 N N . VAL D 1 354 ? -82.540 -40.269 -6.457 1.00 32.24 354 VAL D N 1
ATOM 11760 C CA . VAL D 1 354 ? -81.999 -40.620 -5.162 1.00 33.63 354 VAL D CA 1
ATOM 11761 C C . VAL D 1 354 ? -81.648 -42.103 -5.089 1.00 38.72 354 VAL D C 1
ATOM 11762 O O . VAL D 1 354 ? -81.942 -42.852 -6.004 1.00 36.86 354 VAL D O 1
ATOM 11766 N N . GLU D 1 355 ? -80.991 -42.512 -4.009 1.00 40.45 355 GLU D N 1
ATOM 11767 C CA . GLU D 1 355 ? -80.705 -43.917 -3.762 1.00 34.01 355 GLU D CA 1
ATOM 11768 C C . GLU D 1 355 ? -81.348 -44.334 -2.464 1.00 37.93 355 GLU D C 1
ATOM 11769 O O . GLU D 1 355 ? -80.770 -44.143 -1.400 1.00 38.16 355 GLU D O 1
ATOM 11775 N N . VAL D 1 356 ? -82.551 -44.896 -2.562 1.00 34.40 356 VAL D N 1
ATOM 11776 C CA . VAL D 1 356 ? -83.342 -45.262 -1.403 1.00 30.88 356 VAL D CA 1
ATOM 11777 C C . VAL D 1 356 ? -83.883 -46.670 -1.541 1.00 34.01 356 VAL D C 1
ATOM 11778 O O . VAL D 1 356 ? -83.836 -47.238 -2.620 1.00 36.02 356 VAL D O 1
ATOM 11782 N N . ASN D 1 357 ? -84.387 -47.236 -0.449 1.00 33.98 357 ASN D N 1
ATOM 11783 C CA . ASN D 1 357 ? -85.130 -48.490 -0.520 1.00 32.08 357 ASN D CA 1
ATOM 11784 C C . ASN D 1 357 ? -86.346 -48.369 -1.431 1.00 31.96 357 ASN D C 1
ATOM 11785 O O . ASN D 1 357 ? -87.050 -47.378 -1.409 1.00 35.47 357 ASN D O 1
ATOM 11790 N N . CYS D 1 358 ? -86.583 -49.387 -2.234 1.00 30.65 358 CYS D N 1
ATOM 11791 C CA . CYS D 1 358 ? -87.715 -49.389 -3.124 1.00 31.07 358 CYS D CA 1
ATOM 11792 C C . CYS D 1 358 ? -88.399 -50.744 -3.148 1.00 36.71 358 CYS D C 1
ATOM 11793 O O . CYS D 1 358 ? -87.744 -51.763 -3.174 1.00 41.97 358 CYS D O 1
ATOM 11796 N N . VAL D 1 359 ? -89.719 -50.753 -3.133 1.00 34.86 359 VAL D N 1
ATOM 11797 C CA . VAL D 1 359 ? -90.454 -51.947 -3.476 1.00 32.93 359 VAL D CA 1
ATOM 11798 C C . VAL D 1 359 ? -90.269 -52.160 -4.962 1.00 37.82 359 VAL D C 1
ATOM 11799 O O . VAL D 1 359 ? -90.402 -51.219 -5.724 1.00 40.20 359 VAL D O 1
ATOM 11803 N N . ILE D 1 360 ? -89.953 -53.378 -5.388 1.00 39.17 360 ILE D N 1
ATOM 11804 C CA . ILE D 1 360 ? -89.644 -53.598 -6.795 1.00 40.86 360 ILE D CA 1
ATOM 11805 C C . ILE D 1 360 ? -90.738 -54.326 -7.568 1.00 40.84 360 ILE D C 1
ATOM 11806 O O . ILE D 1 360 ? -91.031 -55.468 -7.311 1.00 37.06 360 ILE D O 1
ATOM 11811 N N . THR D 1 361 ? -91.324 -53.635 -8.534 1.00 48.91 361 THR D N 1
ATOM 11812 C CA . THR D 1 361 ? -92.477 -54.123 -9.264 1.00 51.57 361 THR D CA 1
ATOM 11813 C C . THR D 1 361 ? -92.177 -54.147 -10.743 1.00 51.19 361 THR D C 1
ATOM 11814 O O . THR D 1 361 ? -91.072 -53.864 -11.156 1.00 49.13 361 THR D O 1
ATOM 11818 N N . LYS D 1 362 ? -93.184 -54.455 -11.544 1.00 53.55 362 LYS D N 1
ATOM 11819 C CA . LYS D 1 362 ? -92.985 -54.642 -12.969 1.00 51.58 362 LYS D CA 1
ATOM 11820 C C . LYS D 1 362 ? -93.238 -53.339 -13.712 1.00 56.36 362 LYS D C 1
ATOM 11821 O O . LYS D 1 362 ? -92.991 -53.234 -14.911 1.00 62.60 362 LYS D O 1
ATOM 11827 N N . ASP D 1 363 ? -93.743 -52.348 -12.987 1.00 53.15 363 ASP D N 1
ATOM 11828 C CA . ASP D 1 363 ? -93.833 -50.991 -13.503 1.00 48.85 363 ASP D CA 1
ATOM 11829 C C . ASP D 1 363 ? -92.544 -50.279 -13.097 1.00 52.54 363 ASP D C 1
ATOM 11830 O O . ASP D 1 363 ? -92.157 -49.282 -13.696 1.00 56.38 363 ASP D O 1
ATOM 11835 N N . GLY D 1 364 ? -91.873 -50.815 -12.083 1.00 48.39 364 GLY D N 1
ATOM 11836 C CA . GLY D 1 364 ? -90.557 -50.335 -11.704 1.00 48.25 364 GLY D CA 1
ATOM 11837 C C . GLY D 1 364 ? -90.327 -50.327 -10.212 1.00 43.31 364 GLY D C 1
ATOM 11838 O O . GLY D 1 364 ? -91.116 -50.886 -9.468 1.00 44.37 364 GLY D O 1
ATOM 11839 N N . PRO D 1 365 ? -89.221 -49.719 -9.763 1.00 40.24 365 PRO D N 1
ATOM 11840 C CA . PRO D 1 365 ? -89.063 -49.473 -8.328 1.00 38.96 365 PRO D CA 1
ATOM 11841 C C . PRO D 1 365 ? -90.022 -48.404 -7.798 1.00 36.92 365 PRO D C 1
ATOM 11842 O O . PRO D 1 365 ? -90.382 -47.456 -8.481 1.00 28.35 365 PRO D O 1
ATOM 11846 N N . LYS D 1 366 ? -90.438 -48.589 -6.559 1.00 34.12 366 LYS D N 1
ATOM 11847 C CA . LYS D 1 366 ? -91.374 -47.704 -5.919 1.00 31.57 366 LYS D CA 1
ATOM 11848 C C . LYS D 1 366 ? -90.753 -47.264 -4.614 1.00 33.75 366 LYS D C 1
ATOM 11849 O O . LYS D 1 366 ? -90.703 -48.034 -3.671 1.00 37.51 366 LYS D O 1
ATOM 11855 N N . PRO D 1 367 ? -90.256 -46.027 -4.561 1.00 27.88 367 PRO D N 1
ATOM 11856 C CA . PRO D 1 367 ? -89.578 -45.559 -3.363 1.00 24.37 367 PRO D CA 1
ATOM 11857 C C . PRO D 1 367 ? -90.460 -45.627 -2.141 1.00 28.97 367 PRO D C 1
ATOM 11858 O O . PRO D 1 367 ? -91.616 -45.304 -2.218 1.00 32.26 367 PRO D O 1
ATOM 11862 N N . ILE D 1 368 ? -89.913 -46.076 -1.031 1.00 30.66 368 ILE D N 1
ATOM 11863 C CA . ILE D 1 368 ? -90.591 -46.021 0.237 1.00 27.83 368 ILE D CA 1
ATOM 11864 C C . ILE D 1 368 ? -90.287 -44.679 0.833 1.00 29.02 368 ILE D C 1
ATOM 11865 O O . ILE D 1 368 ? -89.141 -44.308 0.907 1.00 33.97 368 ILE D O 1
ATOM 11870 N N . ALA D 1 369 ? -91.298 -43.945 1.259 1.00 28.90 369 ALA D N 1
ATOM 11871 C CA . ALA D 1 369 ? -91.090 -42.594 1.755 1.00 27.51 369 ALA D CA 1
ATOM 11872 C C . ALA D 1 369 ? -90.067 -42.594 2.866 1.00 27.86 369 ALA D C 1
ATOM 11873 O O . ALA D 1 369 ? -90.107 -43.434 3.745 1.00 28.61 369 ALA D O 1
ATOM 11875 N N . VAL D 1 370 ? -89.130 -41.657 2.802 1.00 28.74 370 VAL D N 1
ATOM 11876 C CA . VAL D 1 370 ? -88.103 -41.541 3.821 1.00 29.60 370 VAL D CA 1
ATOM 11877 C C . VAL D 1 370 ? -88.475 -40.465 4.814 1.00 29.26 370 VAL D C 1
ATOM 11878 O O . VAL D 1 370 ? -88.314 -40.632 6.011 1.00 32.10 370 VAL D O 1
ATOM 11882 N N . GLY D 1 371 ? -88.981 -39.354 4.310 1.00 25.11 371 GLY D N 1
ATOM 11883 C CA . GLY D 1 371 ? -89.207 -38.200 5.149 1.00 26.21 371 GLY D CA 1
ATOM 11884 C C . GLY D 1 371 ? -88.264 -37.135 4.680 1.00 29.96 371 GLY D C 1
ATOM 11885 O O . GLY D 1 371 ? -88.485 -36.503 3.661 1.00 35.98 371 GLY D O 1
ATOM 11886 N N . ASP D 1 372 ? -87.188 -36.947 5.423 1.00 32.05 372 ASP D N 1
ATOM 11887 C CA . ASP D 1 372 ? -86.045 -36.203 4.913 1.00 33.37 372 ASP D CA 1
ATOM 11888 C C . ASP D 1 372 ? -84.814 -36.863 5.495 1.00 30.48 372 ASP D C 1
ATOM 11889 O O . ASP D 1 372 ? -84.929 -37.717 6.363 1.00 30.64 372 ASP D O 1
ATOM 11894 N N . LEU D 1 373 ? -83.639 -36.466 5.027 1.00 27.27 373 LEU D N 1
ATOM 11895 C CA . LEU D 1 373 ? -82.399 -36.897 5.644 1.00 29.41 373 LEU D CA 1
ATOM 11896 C C . LEU D 1 373 ? -82.329 -36.246 6.988 1.00 27.82 373 LEU D C 1
ATOM 11897 O O . LEU D 1 373 ? -82.917 -35.216 7.167 1.00 32.84 373 LEU D O 1
ATOM 11902 N N . PRO D 1 374 ? -81.660 -36.860 7.959 1.00 23.45 374 PRO D N 1
ATOM 11903 C CA . PRO D 1 374 ? -81.546 -36.182 9.244 1.00 27.32 374 PRO D CA 1
ATOM 11904 C C . PRO D 1 374 ? -80.694 -34.953 9.068 1.00 30.99 374 PRO D C 1
ATOM 11905 O O . PRO D 1 374 ? -80.000 -34.886 8.071 1.00 31.71 374 PRO D O 1
ATOM 11909 N N . VAL D 1 375 ? -80.765 -33.988 9.976 1.00 36.78 375 VAL D N 1
ATOM 11910 C CA . VAL D 1 375 ? -80.262 -32.645 9.671 1.00 35.30 375 VAL D CA 1
ATOM 11911 C C . VAL D 1 375 ? -78.798 -32.678 9.262 1.00 39.15 375 VAL D C 1
ATOM 11912 O O . VAL D 1 375 ? -78.495 -32.506 8.086 1.00 40.46 375 VAL D O 1
ATOM 11916 N N . ALA D 1 376 ? -77.914 -32.938 10.228 1.00 36.78 376 ALA D N 1
ATOM 11917 C CA . ALA D 1 376 ? -76.468 -33.070 10.036 1.00 34.83 376 ALA D CA 1
ATOM 11918 C C . ALA D 1 376 ? -76.032 -33.572 8.671 1.00 33.12 376 ALA D C 1
ATOM 11919 O O . ALA D 1 376 ? -75.048 -33.135 8.103 1.00 36.26 376 ALA D O 1
ATOM 11921 N N . VAL D 1 377 ? -76.797 -34.505 8.161 1.00 29.52 377 VAL D N 1
ATOM 11922 C CA . VAL D 1 377 ? -76.554 -35.140 6.894 1.00 35.40 377 VAL D CA 1
ATOM 11923 C C . VAL D 1 377 ? -77.097 -34.309 5.742 1.00 33.45 377 VAL D C 1
ATOM 11924 O O . VAL D 1 377 ? -76.558 -34.350 4.638 1.00 31.71 377 VAL D O 1
ATOM 11928 N N . ARG D 1 378 ? -78.155 -33.545 6.014 1.00 34.72 378 ARG D N 1
ATOM 11929 C CA . ARG D 1 378 ? -78.988 -32.963 4.964 1.00 33.55 378 ARG D CA 1
ATOM 11930 C C . ARG D 1 378 ? -78.230 -32.058 4.020 1.00 35.49 378 ARG D C 1
ATOM 11931 O O . ARG D 1 378 ? -78.423 -32.124 2.822 1.00 37.59 378 ARG D O 1
ATOM 11939 N N . GLY D 1 379 ? -77.353 -31.223 4.554 1.00 42.17 379 GLY D N 1
ATOM 11940 C CA . GLY D 1 379 ? -76.588 -30.303 3.729 1.00 40.37 379 GLY D CA 1
ATOM 11941 C C . GLY D 1 379 ? -75.504 -30.969 2.906 1.00 37.10 379 GLY D C 1
ATOM 11942 O O . GLY D 1 379 ? -75.319 -30.676 1.730 1.00 37.50 379 GLY D O 1
ATOM 11943 N N . LEU D 1 380 ? -74.778 -31.877 3.531 1.00 35.74 380 LEU D N 1
ATOM 11944 C CA . LEU D 1 380 ? -73.767 -32.625 2.817 1.00 37.15 380 LEU D CA 1
ATOM 11945 C C . LEU D 1 380 ? -74.342 -33.444 1.654 1.00 38.84 380 LEU D C 1
ATOM 11946 O O . LEU D 1 380 ? -73.724 -33.534 0.605 1.00 38.81 380 LEU D O 1
ATOM 11951 N N . VAL D 1 381 ? -75.522 -34.031 1.818 1.00 34.32 381 VAL D N 1
ATOM 11952 C CA . VAL D 1 381 ? -76.138 -34.733 0.700 1.00 29.16 381 VAL D CA 1
ATOM 11953 C C . VAL D 1 381 ? -76.651 -33.741 -0.326 1.00 31.60 381 VAL D C 1
ATOM 11954 O O . VAL D 1 381 ? -76.544 -33.973 -1.523 1.00 34.74 381 VAL D O 1
ATOM 11958 N N . GLN D 1 382 ? -77.196 -32.626 0.144 1.00 33.80 382 GLN D N 1
ATOM 11959 C CA . GLN D 1 382 ? -77.720 -31.603 -0.752 1.00 37.58 382 GLN D CA 1
ATOM 11960 C C . GLN D 1 382 ? -76.600 -31.046 -1.604 1.00 37.72 382 GLN D C 1
ATOM 11961 O O . GLN D 1 382 ? -76.749 -30.864 -2.799 1.00 33.68 382 GLN D O 1
ATOM 11967 N N . GLN D 1 383 ? -75.457 -30.813 -0.977 1.00 40.26 383 GLN D N 1
ATOM 11968 C CA . GLN D 1 383 ? -74.268 -30.352 -1.677 1.00 36.84 383 GLN D CA 1
ATOM 11969 C C . GLN D 1 383 ? -73.842 -31.251 -2.821 1.00 38.16 383 GLN D C 1
ATOM 11970 O O . GLN D 1 383 ? -73.249 -30.784 -3.778 1.00 38.08 383 GLN D O 1
ATOM 11976 N N . ILE D 1 384 ? -74.137 -32.541 -2.729 1.00 38.58 384 ILE D N 1
ATOM 11977 C CA . ILE D 1 384 ? -73.796 -33.457 -3.810 1.00 38.51 384 ILE D CA 1
ATOM 11978 C C . ILE D 1 384 ? -74.821 -33.394 -4.927 1.00 41.85 384 ILE D C 1
ATOM 11979 O O . ILE D 1 384 ? -74.468 -33.489 -6.102 1.00 42.99 384 ILE D O 1
ATOM 11984 N N . LYS D 1 385 ? -76.089 -33.209 -4.576 1.00 44.92 385 LYS D N 1
ATOM 11985 C CA . LYS D 1 385 ? -77.109 -33.127 -5.609 1.00 45.68 385 LYS D CA 1
ATOM 11986 C C . LYS D 1 385 ? -76.818 -31.952 -6.520 1.00 43.28 385 LYS D C 1
ATOM 11987 O O . LYS D 1 385 ? -76.936 -32.061 -7.733 1.00 40.06 385 LYS D O 1
ATOM 11993 N N . SER D 1 386 ? -76.398 -30.840 -5.935 1.00 43.04 386 SER D N 1
ATOM 11994 C CA . SER D 1 386 ? -76.065 -29.683 -6.728 1.00 41.98 386 SER D CA 1
ATOM 11995 C C . SER D 1 386 ? -74.941 -30.038 -7.670 1.00 45.26 386 SER D C 1
ATOM 11996 O O . SER D 1 386 ? -75.047 -29.801 -8.867 1.00 45.82 386 SER D O 1
ATOM 11999 N N . PHE D 1 387 ? -73.879 -30.635 -7.130 1.00 45.18 387 PHE D N 1
ATOM 12000 C CA . PHE D 1 387 ? -72.740 -31.037 -7.940 1.00 41.57 387 PHE D CA 1
ATOM 12001 C C . PHE D 1 387 ? -73.184 -31.934 -9.076 1.00 42.73 387 PHE D C 1
ATOM 12002 O O . PHE D 1 387 ? -72.775 -31.744 -10.208 1.00 38.62 387 PHE D O 1
ATOM 12010 N N . GLU D 1 388 ? -74.038 -32.900 -8.770 1.00 45.21 388 GLU D N 1
ATOM 12011 C CA . GLU D 1 388 ? -74.560 -33.800 -9.782 1.00 41.00 388 GLU D CA 1
ATOM 12012 C C . GLU D 1 388 ? -75.313 -33.018 -10.845 1.00 39.19 388 GLU D C 1
ATOM 12013 O O . GLU D 1 388 ? -75.146 -33.246 -12.038 1.00 40.07 388 GLU D O 1
ATOM 12019 N N . ARG D 1 389 ? -76.130 -32.073 -10.400 1.00 40.99 389 ARG D N 1
ATOM 12020 C CA . ARG D 1 389 ? -76.983 -31.321 -11.310 1.00 40.14 389 ARG D CA 1
ATOM 12021 C C . ARG D 1 389 ? -76.157 -30.439 -12.232 1.00 35.96 389 ARG D C 1
ATOM 12022 O O . ARG D 1 389 ? -76.320 -30.473 -13.449 1.00 32.40 389 ARG D O 1
ATOM 12030 N N . VAL D 1 390 ? -75.258 -29.659 -11.656 1.00 34.61 390 VAL D N 1
ATOM 12031 C CA . VAL D 1 390 ? -74.426 -28.784 -12.461 1.00 38.38 390 VAL D CA 1
ATOM 12032 C C . VAL D 1 390 ? -73.474 -29.586 -13.358 1.00 41.42 390 VAL D C 1
ATOM 12033 O O . VAL D 1 390 ? -73.159 -29.173 -14.473 1.00 40.55 390 VAL D O 1
ATOM 12037 N N . ALA D 1 391 ? -73.026 -30.743 -12.882 1.00 40.04 391 ALA D N 1
ATOM 12038 C CA . ALA D 1 391 ? -72.109 -31.550 -13.666 1.00 37.47 391 ALA D CA 1
ATOM 12039 C C . ALA D 1 391 ? -72.835 -32.184 -14.823 1.00 40.77 391 ALA D C 1
ATOM 12040 O O . ALA D 1 391 ? -72.290 -32.307 -15.909 1.00 44.76 391 ALA D O 1
ATOM 12042 N N . ALA D 1 392 ? -74.078 -32.579 -14.605 1.00 39.31 392 ALA D N 1
ATOM 12043 C CA . ALA D 1 392 ? -74.829 -33.193 -15.685 1.00 40.26 392 ALA D CA 1
ATOM 12044 C C . ALA D 1 392 ? -75.091 -32.161 -16.772 1.00 45.54 392 ALA D C 1
ATOM 12045 O O . ALA D 1 392 ? -74.838 -32.411 -17.946 1.00 46.26 392 ALA D O 1
ATOM 12047 N N . GLU D 1 393 ? -75.561 -30.987 -16.362 1.00 44.07 393 GLU D N 1
ATOM 12048 C CA . GLU D 1 393 ? -75.861 -29.901 -17.283 1.00 43.49 393 GLU D CA 1
ATOM 12049 C C . GLU D 1 393 ? -74.660 -29.559 -18.148 1.00 41.40 393 GLU D C 1
ATOM 12050 O O . GLU D 1 393 ? -74.780 -29.355 -19.350 1.00 44.45 393 GLU D O 1
ATOM 12056 N N . ALA D 1 394 ? -73.495 -29.518 -17.521 1.00 37.49 394 ALA D N 1
ATOM 12057 C CA . ALA D 1 394 ? -72.256 -29.213 -18.214 1.00 42.31 394 ALA D CA 1
ATOM 12058 C C . ALA D 1 394 ? -71.922 -30.222 -19.298 1.00 45.42 394 ALA D C 1
ATOM 12059 O O . ALA D 1 394 ? -71.462 -29.856 -20.372 1.00 51.42 394 ALA D O 1
ATOM 12061 N N . ALA D 1 395 ? -72.162 -31.494 -19.013 1.00 41.47 395 ALA D N 1
ATOM 12062 C CA . ALA D 1 395 ? -71.807 -32.569 -19.923 1.00 41.42 395 ALA D CA 1
ATOM 12063 C C . ALA D 1 395 ? -72.622 -32.549 -21.195 1.00 46.87 395 ALA D C 1
ATOM 12064 O O . ALA D 1 395 ? -72.315 -33.248 -22.151 1.00 52.31 395 ALA D O 1
ATOM 12066 N N . VAL D 1 396 ? -73.660 -31.730 -21.199 1.00 45.91 396 VAL D N 1
ATOM 12067 C CA . VAL D 1 396 ? -74.630 -31.707 -22.273 1.00 43.32 396 VAL D CA 1
ATOM 12068 C C . VAL D 1 396 ? -74.515 -30.435 -23.085 1.00 44.47 396 VAL D C 1
ATOM 12069 O O . VAL D 1 396 ? -74.607 -30.449 -24.311 1.00 47.37 396 VAL D O 1
ATOM 12073 N N . THR D 1 397 ? -74.327 -29.329 -22.376 1.00 39.03 397 THR D N 1
ATOM 12074 C CA . THR D 1 397 ? -74.118 -28.047 -23.007 1.00 45.58 397 THR D CA 1
ATOM 12075 C C . THR D 1 397 ? -72.677 -27.908 -23.480 1.00 51.38 397 THR D C 1
ATOM 12076 O O . THR D 1 397 ? -72.401 -27.264 -24.489 1.00 51.91 397 THR D O 1
ATOM 12080 N N . GLY D 1 398 ? -71.759 -28.527 -22.749 1.00 46.86 398 GLY D N 1
ATOM 12081 C CA . GLY D 1 398 ? -70.347 -28.383 -23.033 1.00 51.77 398 GLY D CA 1
ATOM 12082 C C . GLY D 1 398 ? -69.901 -26.966 -22.743 1.00 54.16 398 GLY D C 1
ATOM 12083 O O . GLY D 1 398 ? -68.907 -26.481 -23.270 1.00 61.58 398 GLY D O 1
ATOM 12084 N N . ASP D 1 399 ? -70.667 -26.298 -21.899 1.00 49.61 399 ASP D N 1
ATOM 12085 C CA . ASP D 1 399 ? -70.381 -24.931 -21.526 1.00 56.71 399 ASP D CA 1
ATOM 12086 C C . ASP D 1 399 ? -69.158 -24.936 -20.640 1.00 53.67 399 ASP D C 1
ATOM 12087 O O . ASP D 1 399 ? -69.131 -25.649 -19.649 1.00 56.48 399 ASP D O 1
ATOM 12092 N N . TYR D 1 400 ? -68.145 -24.153 -20.984 1.00 47.67 400 TYR D N 1
ATOM 12093 C CA . TYR D 1 400 ? -66.980 -24.087 -20.127 1.00 46.39 400 TYR D CA 1
ATOM 12094 C C . TYR D 1 400 ? -67.374 -23.564 -18.765 1.00 44.85 400 TYR D C 1
ATOM 12095 O O . TYR D 1 400 ? -67.061 -24.167 -17.759 1.00 44.32 400 TYR D O 1
ATOM 12104 N N . GLN D 1 401 ? -68.068 -22.439 -18.739 1.00 48.43 401 GLN D N 1
ATOM 12105 C CA . GLN D 1 401 ? -68.392 -21.781 -17.484 1.00 49.09 401 GLN D CA 1
ATOM 12106 C C . GLN D 1 401 ? -69.133 -22.716 -16.554 1.00 48.02 401 GLN D C 1
ATOM 12107 O O . GLN D 1 401 ? -68.877 -22.742 -15.362 1.00 47.18 401 GLN D O 1
ATOM 12113 N N . THR D 1 402 ? -70.049 -23.495 -17.113 1.00 47.04 402 THR D N 1
ATOM 12114 C CA . THR D 1 402 ? -70.901 -24.357 -16.303 1.00 50.03 402 THR D CA 1
ATOM 12115 C C . THR D 1 402 ? -70.053 -25.435 -15.637 1.00 51.67 402 THR D C 1
ATOM 12116 O O . THR D 1 402 ? -70.141 -25.662 -14.432 1.00 50.80 402 THR D O 1
ATOM 12120 N N . ALA D 1 403 ? -69.212 -26.078 -16.431 1.00 49.59 403 ALA D N 1
ATOM 12121 C CA . ALA D 1 403 ? -68.276 -27.048 -15.909 1.00 45.34 403 ALA D CA 1
ATOM 12122 C C . ALA D 1 403 ? -67.477 -26.457 -14.766 1.00 44.18 403 ALA D C 1
ATOM 12123 O O . ALA D 1 403 ? -67.343 -27.068 -13.726 1.00 49.27 403 ALA D O 1
ATOM 12125 N N . LEU D 1 404 ? -66.970 -25.249 -14.945 1.00 45.53 404 LEU D N 1
ATOM 12126 C CA . LEU D 1 404 ? -66.136 -24.634 -13.925 1.00 46.77 404 LEU D CA 1
ATOM 12127 C C . LEU D 1 404 ? -66.899 -24.336 -12.645 1.00 48.00 404 LEU D C 1
ATOM 12128 O O . LEU D 1 404 ? -66.305 -24.287 -11.575 1.00 47.47 404 LEU D O 1
ATOM 12133 N N . VAL D 1 405 ? -68.208 -24.137 -12.742 1.00 47.12 405 VAL D N 1
ATOM 12134 C CA . VAL D 1 405 ? -69.013 -23.930 -11.545 1.00 49.72 405 VAL D CA 1
ATOM 12135 C C . VAL D 1 405 ? -69.164 -25.251 -10.822 1.00 46.01 405 VAL D C 1
ATOM 12136 O O . VAL D 1 405 ? -69.179 -25.305 -9.599 1.00 42.24 405 VAL D O 1
ATOM 12140 N N . ALA D 1 406 ? -69.276 -26.316 -11.609 1.00 46.60 406 ALA D N 1
ATOM 12141 C CA . ALA D 1 406 ? -69.400 -27.674 -11.096 1.00 45.40 406 ALA D CA 1
ATOM 12142 C C . ALA D 1 406 ? -68.153 -28.093 -10.354 1.00 47.48 406 ALA D C 1
ATOM 12143 O O . ALA D 1 406 ? -68.213 -28.709 -9.305 1.00 45.08 406 ALA D O 1
ATOM 12145 N N . MET D 1 407 ? -67.013 -27.753 -10.925 1.00 49.74 407 MET D N 1
ATOM 12146 C CA . MET D 1 407 ? -65.738 -28.045 -10.323 1.00 41.05 407 MET D CA 1
ATOM 12147 C C . MET D 1 407 ? -65.550 -27.274 -9.012 1.00 45.81 407 MET D C 1
ATOM 12148 O O . MET D 1 407 ? -65.063 -27.824 -8.042 1.00 50.39 407 MET D O 1
ATOM 12153 N N . THR D 1 408 ? -65.959 -26.013 -8.969 1.00 44.73 408 THR D N 1
ATOM 12154 C CA . THR D 1 408 ? -65.730 -25.182 -7.783 1.00 44.73 408 THR D CA 1
ATOM 12155 C C . THR D 1 408 ? -66.656 -25.480 -6.609 1.00 44.60 408 THR D C 1
ATOM 12156 O O . THR D 1 408 ? -66.218 -25.520 -5.466 1.00 43.36 408 THR D O 1
ATOM 12160 N N . ILE D 1 409 ? -67.942 -25.666 -6.888 1.00 43.80 409 ILE D N 1
ATOM 12161 C CA . ILE D 1 409 ? -68.934 -25.808 -5.823 1.00 45.75 409 ILE D CA 1
ATOM 12162 C C . ILE D 1 409 ? -68.762 -27.103 -5.066 1.00 46.78 409 ILE D C 1
ATOM 12163 O O . ILE D 1 409 ? -69.205 -27.209 -3.929 1.00 53.80 409 ILE D O 1
ATOM 12168 N N . ASN D 1 410 ? -68.126 -28.078 -5.711 1.00 46.87 410 ASN D N 1
ATOM 12169 C CA . ASN D 1 410 ? -67.800 -29.362 -5.107 1.00 45.84 410 ASN D CA 1
ATOM 12170 C C . ASN D 1 410 ? -67.079 -29.171 -3.793 1.00 45.88 410 ASN D C 1
ATOM 12171 O O . ASN D 1 410 ? -66.238 -28.298 -3.679 1.00 47.62 410 ASN D O 1
ATOM 12176 N N . PRO D 1 411 ? -67.441 -29.962 -2.781 1.00 44.71 411 PRO D N 1
ATOM 12177 C CA . PRO D 1 411 ? -66.839 -29.810 -1.457 1.00 42.63 411 PRO D CA 1
ATOM 12178 C C . PRO D 1 411 ? -65.370 -30.212 -1.378 1.00 43.65 411 PRO D C 1
ATOM 12179 O O . PRO D 1 411 ? -64.691 -29.806 -0.445 1.00 50.19 411 PRO D O 1
ATOM 12183 N N . LEU D 1 412 ? -64.891 -31.000 -2.331 1.00 43.55 412 LEU D N 1
ATOM 12184 C CA . LEU D 1 412 ? -63.504 -31.458 -2.315 1.00 41.52 412 LEU D CA 1
ATOM 12185 C C . LEU D 1 412 ? -62.612 -30.573 -3.153 1.00 44.19 412 LEU D C 1
ATOM 12186 O O . LEU D 1 412 ? -61.617 -31.033 -3.682 1.00 49.51 412 LEU D O 1
ATOM 12191 N N . VAL D 1 413 ? -62.981 -29.308 -3.291 1.00 46.18 413 VAL D N 1
ATOM 12192 C CA . VAL D 1 413 ? -62.201 -28.348 -4.058 1.00 45.10 413 VAL D CA 1
ATOM 12193 C C . VAL D 1 413 ? -62.089 -27.064 -3.253 1.00 50.22 413 VAL D C 1
ATOM 12194 O O . VAL D 1 413 ? -63.067 -26.613 -2.664 1.00 50.59 413 VAL D O 1
ATOM 12198 N N . PRO D 1 414 ? -60.877 -26.496 -3.184 1.00 51.86 414 PRO D N 1
ATOM 12199 C CA . PRO D 1 414 ? -60.608 -25.378 -2.276 1.00 50.42 414 PRO D CA 1
ATOM 12200 C C . PRO D 1 414 ? -60.870 -24.003 -2.872 1.00 52.80 414 PRO D C 1
ATOM 12201 O O . PRO D 1 414 ? -61.654 -23.253 -2.311 1.00 56.31 414 PRO D O 1
ATOM 12205 N N . SER D 1 415 ? -60.228 -23.685 -3.988 1.00 52.08 415 SER D N 1
ATOM 12206 C CA . SER D 1 415 ? -60.330 -22.360 -4.568 1.00 49.23 415 SER D CA 1
ATOM 12207 C C . SER D 1 415 ? -60.980 -22.398 -5.931 1.00 47.45 415 SER D C 1
ATOM 12208 O O . SER D 1 415 ? -61.044 -23.446 -6.558 1.00 43.35 415 SER D O 1
ATOM 12211 N N . ASP D 1 416 ? -61.447 -21.250 -6.404 1.00 44.98 416 ASP D N 1
ATOM 12212 C CA . ASP D 1 416 ? -61.909 -21.178 -7.774 1.00 47.40 416 ASP D CA 1
ATOM 12213 C C . ASP D 1 416 ? -60.727 -21.321 -8.696 1.00 45.09 416 ASP D C 1
ATOM 12214 O O . ASP D 1 416 ? -60.842 -21.830 -9.794 1.00 46.25 416 ASP D O 1
ATOM 12219 N N . THR D 1 417 ? -59.572 -20.891 -8.216 1.00 49.31 417 THR D N 1
ATOM 12220 C CA . THR D 1 417 ? -58.373 -20.793 -9.038 1.00 50.71 417 THR D CA 1
ATOM 12221 C C . THR D 1 417 ? -57.778 -22.141 -9.358 1.00 51.92 417 THR D C 1
ATOM 12222 O O . THR D 1 417 ? -57.420 -22.426 -10.499 1.00 51.69 417 THR D O 1
ATOM 12226 N N . ILE D 1 418 ? -57.647 -22.957 -8.326 1.00 52.58 418 ILE D N 1
ATOM 12227 C CA . ILE D 1 418 ? -57.197 -24.322 -8.489 1.00 49.51 418 ILE D CA 1
ATOM 12228 C C . ILE D 1 418 ? -58.160 -25.056 -9.393 1.00 50.97 418 ILE D C 1
ATOM 12229 O O . ILE D 1 418 ? -57.759 -25.700 -10.360 1.00 49.47 418 ILE D O 1
ATOM 12234 N N . ALA D 1 419 ? -59.440 -24.925 -9.061 1.00 52.26 419 ALA D N 1
ATOM 12235 C CA . ALA D 1 419 ? -60.542 -25.445 -9.847 1.00 45.13 419 ALA D CA 1
ATOM 12236 C C . ALA D 1 419 ? -60.357 -25.198 -11.330 1.00 47.95 419 ALA D C 1
ATOM 12237 O O . ALA D 1 419 ? -60.585 -26.081 -12.142 1.00 51.82 419 ALA D O 1
ATOM 12239 N N . LYS D 1 420 ? -59.919 -23.999 -11.681 1.00 46.70 420 LYS D N 1
ATOM 12240 C CA . LYS D 1 420 ? -59.705 -23.670 -13.078 1.00 48.15 420 LYS D CA 1
ATOM 12241 C C . LYS D 1 420 ? -58.560 -24.465 -13.696 1.00 48.40 420 LYS D C 1
ATOM 12242 O O . LYS D 1 420 ? -58.616 -24.859 -14.860 1.00 45.61 420 LYS D O 1
ATOM 12248 N N . GLN D 1 421 ? -57.522 -24.712 -12.910 1.00 50.13 421 GLN D N 1
ATOM 12249 C CA . GLN D 1 421 ? -56.319 -25.342 -13.435 1.00 50.99 421 GLN D CA 1
ATOM 12250 C C . GLN D 1 421 ? -56.540 -26.789 -13.819 1.00 56.84 421 GLN D C 1
ATOM 12251 O O . GLN D 1 421 ? -56.180 -27.213 -14.914 1.00 59.52 421 GLN D O 1
ATOM 12257 N N . MET D 1 422 ? -57.130 -27.547 -12.905 1.00 51.58 422 MET D N 1
ATOM 12258 C CA . MET D 1 422 ? -57.404 -28.951 -13.144 1.00 48.45 422 MET D CA 1
ATOM 12259 C C . MET D 1 422 ? -58.407 -29.116 -14.253 1.00 53.14 422 MET D C 1
ATOM 12260 O O . MET D 1 422 ? -58.327 -30.048 -15.037 1.00 54.92 422 MET D O 1
ATOM 12265 N N . LEU D 1 423 ? -59.360 -28.203 -14.313 1.00 50.95 423 LEU D N 1
ATOM 12266 C CA . LEU D 1 423 ? -60.373 -28.260 -15.339 1.00 52.56 423 LEU D CA 1
ATOM 12267 C C . LEU D 1 423 ? -59.754 -28.013 -16.701 1.00 52.76 423 LEU D C 1
ATOM 12268 O O . LEU D 1 423 ? -59.993 -28.753 -17.644 1.00 52.27 423 LEU D O 1
ATOM 12273 N N . ASP D 1 424 ? -58.945 -26.970 -16.797 1.00 50.57 424 ASP D N 1
ATOM 12274 C CA . ASP D 1 424 ? -58.274 -26.648 -18.044 1.00 52.55 424 ASP D CA 1
ATOM 12275 C C . ASP D 1 424 ? -57.404 -27.808 -18.498 1.00 59.88 424 ASP D C 1
ATOM 12276 O O . ASP D 1 424 ? -57.227 -28.037 -19.692 1.00 62.03 424 ASP D O 1
ATOM 12281 N N . GLU D 1 425 ? -56.880 -28.544 -17.525 1.00 59.13 425 GLU D N 1
ATOM 12282 C CA . GLU D 1 425 ? -55.932 -29.623 -17.777 1.00 57.71 425 GLU D CA 1
ATOM 12283 C C . GLU D 1 425 ? -56.593 -30.939 -18.187 1.00 56.68 425 GLU D C 1
ATOM 12284 O O . GLU D 1 425 ? -56.252 -31.528 -19.217 1.00 52.37 425 GLU D O 1
ATOM 12290 N N . MET D 1 426 ? -57.530 -31.403 -17.367 1.00 56.57 426 MET D N 1
ATOM 12291 C CA . MET D 1 426 ? -58.191 -32.666 -17.623 1.00 54.79 426 MET D CA 1
ATOM 12292 C C . MET D 1 426 ? -59.028 -32.563 -18.885 1.00 53.38 426 MET D C 1
ATOM 12293 O O . MET D 1 426 ? -59.221 -33.556 -19.587 1.00 51.13 426 MET D O 1
ATOM 12298 N N . LEU D 1 427 ? -59.509 -31.358 -19.177 1.00 50.16 427 LEU D N 1
ATOM 12299 C CA . LEU D 1 427 ? -60.186 -31.104 -20.440 1.00 49.81 427 LEU D CA 1
ATOM 12300 C C . LEU D 1 427 ? -59.247 -31.495 -21.556 1.00 55.40 427 LEU D C 1
ATOM 12301 O O . LEU D 1 427 ? -59.606 -32.251 -22.456 1.00 55.57 427 LEU D O 1
ATOM 12306 N N . GLU D 1 428 ? -58.024 -30.987 -21.471 1.00 56.46 428 GLU D N 1
ATOM 12307 C CA . GLU D 1 428 ? -57.019 -31.260 -22.481 1.00 53.42 428 GLU D CA 1
ATOM 12308 C C . GLU D 1 428 ? -56.581 -32.717 -22.415 1.00 55.62 428 GLU D C 1
ATOM 12309 O O . GLU D 1 428 ? -56.266 -33.324 -23.437 1.00 55.20 428 GLU D O 1
ATOM 12315 N N . ALA D 1 429 ? -56.569 -33.278 -21.211 1.00 54.80 429 ALA D N 1
ATOM 12316 C CA . ALA D 1 429 ? -56.290 -34.697 -21.060 1.00 52.24 429 ALA D CA 1
ATOM 12317 C C . ALA D 1 429 ? -57.249 -35.488 -21.920 1.00 56.02 429 ALA D C 1
ATOM 12318 O O . ALA D 1 429 ? -56.835 -36.127 -22.876 1.00 61.46 429 ALA D O 1
ATOM 12320 N N . HIS D 1 430 ? -58.536 -35.407 -21.610 1.00 57.33 430 HIS D N 1
ATOM 12321 C CA . HIS D 1 430 ? -59.520 -36.210 -22.319 1.00 63.01 430 HIS D CA 1
ATOM 12322 C C . HIS D 1 430 ? -60.122 -35.477 -23.500 1.00 60.89 430 HIS D C 1
ATOM 12323 O O . HIS D 1 430 ? -61.306 -35.617 -23.773 1.00 60.60 430 HIS D O 1
ATOM 12330 N N . LYS D 1 431 ? -59.300 -34.710 -24.203 1.00 59.18 431 LYS D N 1
ATOM 12331 C CA . LYS D 1 431 ? -59.779 -33.873 -25.293 1.00 58.25 431 LYS D CA 1
ATOM 12332 C C . LYS D 1 431 ? -60.643 -34.648 -26.273 1.00 56.46 431 LYS D C 1
ATOM 12333 O O . LYS D 1 431 ? -61.742 -34.228 -26.608 1.00 59.81 431 LYS D O 1
ATOM 12335 N N . GLU D 1 432 ? -60.154 -35.796 -26.710 1.00 56.22 432 GLU D N 1
ATOM 12336 C CA . GLU D 1 432 ? -60.832 -36.552 -27.743 1.00 55.41 432 GLU D CA 1
ATOM 12337 C C . GLU D 1 432 ? -62.157 -37.102 -27.263 1.00 60.69 432 GLU D C 1
ATOM 12338 O O . GLU D 1 432 ? -63.054 -37.362 -28.059 1.00 68.23 432 GLU D O 1
ATOM 12344 N N . HIS D 1 433 ? -62.282 -37.292 -25.959 1.00 55.98 433 HIS D N 1
ATOM 12345 C CA . HIS D 1 433 ? -63.505 -37.861 -25.418 1.00 53.36 433 HIS D CA 1
ATOM 12346 C C . HIS D 1 433 ? -64.577 -36.826 -25.184 1.00 54.81 433 HIS D C 1
ATOM 12347 O O . HIS D 1 433 ? -65.704 -37.165 -24.873 1.00 57.71 433 HIS D O 1
ATOM 12354 N N . LEU D 1 434 ? -64.231 -35.559 -25.303 1.00 53.23 434 LEU D N 1
ATOM 12355 C CA . LEU D 1 434 ? -65.141 -34.519 -24.874 1.00 53.03 434 LEU D CA 1
ATOM 12356 C C . LEU D 1 434 ? -65.533 -33.577 -26.010 1.00 56.79 434 LEU D C 1
ATOM 12357 O O . LEU D 1 434 ? -65.398 -32.368 -25.869 1.00 60.67 434 LEU D O 1
ATOM 12362 N N . PRO D 1 435 ? -66.056 -34.120 -27.124 1.00 58.60 435 PRO D N 1
ATOM 12363 C CA . PRO D 1 435 ? -66.239 -33.312 -28.331 1.00 65.09 435 PRO D CA 1
ATOM 12364 C C . PRO D 1 435 ? -67.095 -32.078 -28.079 1.00 74.80 435 PRO D C 1
ATOM 12365 O O . PRO D 1 435 ? -66.904 -31.049 -28.733 1.00 81.23 435 PRO D O 1
ATOM 12369 N N . GLN D 1 436 ? -68.004 -32.163 -27.111 1.00 69.19 436 GLN D N 1
ATOM 12370 C CA . GLN D 1 436 ? -68.879 -31.042 -26.797 1.00 65.36 436 GLN D CA 1
ATOM 12371 C C . GLN D 1 436 ? -68.104 -29.901 -26.142 1.00 66.00 436 GLN D C 1
ATOM 12372 O O . GLN D 1 436 ? -68.690 -28.951 -25.645 1.00 64.32 436 GLN D O 1
ATOM 12378 N N . PHE D 1 437 ? -66.782 -29.999 -26.141 1.00 65.39 437 PHE D N 1
ATOM 12379 C CA . PHE D 1 437 ? -65.944 -28.887 -25.729 1.00 69.13 437 PHE D CA 1
ATOM 12380 C C . PHE D 1 437 ? -65.106 -28.428 -26.904 1.00 66.78 437 PHE D C 1
ATOM 12381 O O . PHE D 1 437 ? -64.501 -27.364 -26.865 1.00 63.11 437 PHE D O 1
ATOM 12389 N N . PHE D 1 438 ? -65.090 -29.235 -27.957 1.00 63.92 438 PHE D N 1
ATOM 12390 C CA . PHE D 1 438 ? -64.274 -28.937 -29.125 1.00 67.84 438 PHE D CA 1
ATOM 12391 C C . PHE D 1 438 ? -65.094 -29.003 -30.411 1.00 68.90 438 PHE D C 1
ATOM 12392 O O . PHE D 1 438 ? -64.921 -29.909 -31.225 1.00 69.09 438 PHE D O 1
#

CATH classification: 3.40.50.720 (+1 more: 3.90.110.10)

Sequence (1640 aa):
LKMATIGGGSSYTPELVEGLIKRYHELPVGELWLVDIPEGKEKLEIVGALAKRMVEKAGVPIEIHLTLDRRRALEGADFVTTQFRVGGLEARAKDERIPLKYGVIGQETNGPGGLFKGLRTIPVILDIIRDMEELCPDAWLINFTNPAGMVTEAVLRYTKQEKVVGLCNVPIGMRMGVAKLLGVDADRVHIDFAGLNHMVFGLHVYLDGVEVTEKVIDLVAHPLGWEPDFLKGLKVLPCPYHRYYYQTDKMLAEELEAAKTKGTRAEVVQQLEKELFELYKDPGGAYYSDAACSLISSIYNDKRDIQPVNTRNNGAIASIPPESAVEVNCVITKDGPKPIAVGDLPVAVRGLVQQIKSFERVAAEAAVTGDYQTALVAMTINPLVPSDTIAKQMLDEMLEAHKEHLPQFFLKMATIGGGSSYTPELVEGLIKRYHELPVGELWLVDIPEGKEKLEIVGALAKRMVEKAGVPIEIHLTLDRRRALEGADFVTTQFRVGGLEARAKDERIPLKYGVIGQETNGPGGLFKGLRTIPVILDIIRDMEELCPDAWLINFTNPAGMVTEAVLRYTKQEKVVGLCNVPIGMRMGVAKLLGVDADRVHIDFAGLNHMVFGLHVYLDGVEVTEKVIDLVAHPLGWEPDFLKGLKVLPCPYHRYYYQTDKMLAEELEAAKTKGTRAEVVQQLEKELFELYKDPRGGAYYSDAACSLISSIYNDKRDIQPVNTRNNGAIASIPPESAVEVNCVITKDGPKPIAVGDLPVAVRGLVQQIKSFERVAAEAAVTGDYQTALVAMTINPLVPSDTIAKQMLDEMLEAHKEHLPQFFRLKMATIGGGSSYTPELVEGLIKRYHELPVGELWLVDIPEGKEKLEIVGALAKRMVEKAGVPIEIHLTLDRRRALEGADFVTTQFRVGGLEARAKDERIPLKYGVIGQETNGPGGLFKGLRTIPVILDIIRDMEELCPDAWLINFTNPAGMVTEAVLRYTKQEKVVGLCNVPIGMRMGVAKLLGVDADRVHIDFAGLNHMVFGLHVYLDGVEVTEKVIDLVALGWEPDFLKGLKVLPCPYHRYYYQTDKMLAEELEAAKTKGTRAEVVQQLEKELFELYKDPRGGAYYSDAACSLISSIYNDKRDIQPVNTRNNGAIASIPPESAVEVNCVITKDGPKPIAVGDLPVAVRGLVQQIKSFERVAAEAAVTGDYQTALVAMTINPLVPSDTIAKQMLDEMLEAHKEHLPQFFLKMATIGGGSSYTPELVEGLIKRYHELPVGELWLVDIPEGKEKLEIVGALAKRMVEKAGVPIEIHLTLDRRRALEGADFVTTQFRVGGLEARAKDERIPLKYGVIGQETNGPGGLFKGLRTIPVILDIIRDMEELCPDAWLINFTNPAGMVTEAVLRYTKQEKVVGLCNVPIGMRMGVAKLLGVDADRVHIDFAGLNHMVFGLHVYLDGVEVTEKVIDLVALGWEPDFLKGLKVLPCPYHRYYYQTDKMLAEELEAAKTKGTRAEVVQQLEKELFELYKDPRGGAYYSDAACSLISSIYNDKRDIQPVNTRNNGAIASIPPESAVEVNCVITKDGPKPIAVGDLPVAVRGLVQQIKSFERVAAEAAVTGDYQTALVAMTINPLVPSDTIAKQMLDEMLEAHKEHLPQFF

Organism: Geobacillus stearothermophilus (NCBI:txid1422)